Protein 8VZI (pdb70)

Sequence (2155 aa):
LTGSSILAKSLKSLGVDVIFGIVGGVVPPVVVEVAEACIAEGIRFIGCRNEQSASFAAGAWGYLNKRPGVCLTVSGPGVVNAISGLYNAQANCWPMILIGGSCETNQIGMGAFQELDQVDACRRNYTKFSGKCADLETIPFIVNKAYQVSKAGRPGPTYVDLLPADLIQATTSKLPKLPEPFETPYCLPHTKDLSAAIEILKNSKRPLLVVGKGATYSRCENELKALVEEFNVPFLPTPMAKGILPDNHSLNAGSARSLALRKADVIVLLGARLNWMMQFGNRLNPQTKIIHVDISPEEFNINKKKIDIGLFGNIPETIELIHQGLKKSGKSYSWIHFKNELQPNIEKNQEKLQKFLTAPLSPLMNHQQALNTVEEVLSKQFNGDYFLVSEGARTMDVTRRMLVSSHLPRRRLDAGTLGVMGIGLGYALAGQLTHPDKKVVAIMGDSAFGFSAMEIETAARCKLPLIIIIINNNGIYHGLDDIKSVPSSDKLPSFTLMPETRYDLLANSVYGQGFLVKDSSTQLQSALQKCFNFDGVSIVNVMIDHRPLTGSSILAKSLKSLGVDVIFGIVGVVPPVVVEVAEACIAEGIRFIGCRNEQSASFAAGAWGYLNKRPGVCLTVSGPGVVNAISGLYNAQANCWPMILIGGSCETNQIGMGAFQELDQVDACRRNYTKFSGKCADLETIPFIVNKAYQVSKAGRPGPTYVDLPADLIQATTSKLPKLPEPFETPYCLPHTKDLLSAAIEILKNSKRRPLLVVGKGATYSRCENELKALVEEFNVPFLPTPMAKGILPDNHSLNAGSARSSLALRKADVIVLLGARLNWMMQFGNRLNPQTKIIHVDISPEEFNINKKIDIGLFGNIPETIELIHQGLKKSGKSYSWIHFKNELQPNIEKNQEKLQKFLTAPLSPLMNHQQALNTVEEVLSKQFNGDYFLVSEGARTMDVTRRMLVSSHLPRRRLDAGTLGVMGIGLGYALAGQLTHPDKKVVAIMGDSAFGFSAMEIETAARCKLPLIIIIINNNGIYHGLDDIKSVPSSDKLPSFTLMPETRYDLLANSVYGQGFLVKDSTQLQQSALQKCFNFDGVSIVNVMIDHRRPQLTGSSILAKSLKSLGVDVIFGIVVGVVPPVVVEVAEACIAEGIRFIGCRNEQSASFAAGAWGYLNKRPGVCLTVSGPGVVNAISGLYNAQANCWPMILIGGSCETNQIGMGAFQELDQVDDACRRNYTKFSGKCADLETIPFIVNKAYQVSKAGRPGPTYVDLPADLIQATTSKLPKLPEPFETPYCLPHTKDLSAAIEILKNSKRRPLLVVGKGATYSRCENELKALVEEFNVPFLPTPMAKGILPDNHSLNAGSARSLALRKADVIVLLGARLNWMMQFGNRLNPQTKIIHVDISPEEFNINKKIDIGLFGNIPETIELIHQGLKKSGKSYSWIHFKNELQPNIEKNQEKLQKFLTAPLSPLMNHQQALNTVEEVLSKQFNGDYFLVSEGARTMDVTRRMLVSSHLPRRRLDAGTLGVMGIGLGYALAGQLTHPDKKVVAIMGDSAFGFSAMEIETAARCKLPLIIIIINNNGIYHGLDDIKSVPSDKLPSFTLMPETRYDLLANSVYGQGFLVKDSTQLQSSALQKCFNFDGVSIVNVMIDHRPQLTGSSILAKSLKSLGVDVIFGIVVGGVVPPVVVEVAEACIAEGIRFIGCRNEQSASFAAGAWGYLNKRPGVCLTVSGPGVVNAISGLYNAQANCWPMILIGGSCETNQIGMGAFQELDQVDDACRRNYTKFSGKCADLETIPFIVNKAYQVSKAGRPGPTYVDLPADLIQATTSKLPKLPEPFETPYCLPHTKDLSAAIEILKNSKRPLLVVGKGATYSRCENELKALVEEFNVPFLPTPMAKGILPDNHSLNAGSARSLALRKADVIVLLGARLNWMMQFGNRLNPQTKIIHVDISPEEFNINKKIDIGLFGNIPETIELIHQGLKKSGKSYSWIHFKNELQPNIEKNQEKLQKFLTAPLSPLMNHQQALNTVEEVLSKQFNGDYFLVSEGARTMDVTRRMLVSSHLPRRRLDAGTLGVMGIGLGYALAGQLTHPDKKVVAIMGDSAFGFSAMEIETAARCKLPLIIIIINNNGIYHGLDDIKSVPSDKLPSFTLMPETRYDLLANSVYGQGFLVKDSTQQLQQSALQKCFNFDGVSIVNVMIDHRPA

InterPro domains:
  IPR000399 TPP-binding enzyme, conserved site [PS00187] (426-445)
  IPR011766 Thiamine pyrophosphate enzyme, TPP-binding [PF02775] (393-537)
  IPR012000 Thiamine pyrophosphate enzyme, central domain [PF00205] (194-318)
  IPR012001 Thiamine pyrophosphate enzyme, N-terminal TPP-binding domain [PF02776] (7-121)
  IPR029035 DHS-like NAD/FAD-binding domain superfamily [SSF52467] (187-334)
  IPR029061 Thiamin diphosphate-binding fold [SSF52518] (5-181)
  IPR029061 Thiamin diphosphate-binding fold [SSF52518] (362-543)
  IPR045025 TPP-binding domain containing protein HACL1-like [PTHR43710] (3-542)

B-factor: mean 29.94, std 9.13, range [13.46, 91.49]

Secondary structure (DSSP, 8-state):
-BHHHHHHHHHHHTT--EEEE---TTTHHHHHHHHHTT-EEEE-SSHHHHHHHHHHHHHHHTS-EEEEE-TTHHHHHHHHHHHHHHHHT--EEEEEEE--GGGTTS--TT---HHHHHHTT-SEEEE--SGGGHHHHHHHHHHHHHSSS--EEEEEEEHHHHT-B-SSPPPPP---PPP-EEE-HHHHHHHHHHHHT-SSEEEEE-HHHHHTT-HHHHHHHHHHHT--EEE-GGGTTSS-TT-TTB-GGGHHHHHHH-SEEEEES--SSGGGGGGTTS-TT-EEEEEES-GGGTTSSS--SEEEES-HHHHHHHHHHHHHHT------HHHHHHTHHHHHHHHHHHHHHHTSPPSSSB-HHHHHHHHHHHHHHHHTT-SEEEEESSHHHHHHHHHS---STT-EE-SGGGT-TT-HHHHHHHHHHH-TTS-EEEEEEHHHHHHHGGGHHHHHHTT---EEEEEE-SBSSS--S--TTS-GGG--TTB--TT--GGGGGGGGT-EEEEE-SHHHHHHHHHHHTT-SS-EEEEEEB----/-BHHHHHHHHHHHTT--EEEE---TTTHHHHHHHHHTT-EEEE-SSHHHHHHHHHHHHHHHTS-EEEEE-TTHHHHHHHHHHHHHHHHT--EEEEEEE--GGGTTTT-TT---HHHHHHTT-SEEEE--SGGGHHHHHHHHHHHHHSSS--EEEEEEEHHHHS-B-SSPPPPP---PPPPEEE-HHHHHHHHHHHHT-SSEEEEE-HHHHHTT-HHHHHHHHHHHT--EEE-GGGTTSS-TT-TTB-GGGHHHHHHH-SEEEEES--SSGGGGGGTTS-TTSEEEEEES-GGGTTSSS--SEEEES-HHHHHHHHHHHHHHT-S----HHHHHHTHHHHHHHHHHHHHHHTSPPSSSB-HHHHHHHHHHHHHHHHTT-SEEEEESSHHHHHHHHHS---STT-EE-STTTT-SS-HHHHHHHHHHH-TTS-EEEEEEHHHHHHHGGGHHHHHHTT---EEEEEE-SBSSS--S--TTS-GGG--TTB--TT--HHHHGGGGT-EEEEE-SHHHHHHHHHTTTT-SS-EEEEEEB----/-EEHHHHHHHHHHHTT--EEEE---TTTHHHHHHHHHTT-EEEE-SSHHHHHHHHHHHHHHHTS-EEEEE-TTHHHHHHHHHHHHHHHHT--EEEEEEE--GGGTTS--TT---HHHHHHTT-SEEEE--SGGGHHHHHHHHHHHHHSSS--EEEEEEEHHHHT-EESSPPPPP---PPP-EEE-HHHHHHHHHHHHT-SSEEEEE-HHHHHTT-HHHHHHHHHHHT--EEE-GGGTTSS-TT-TTB-GGGHHHHHHH-SEEEEES--SSGGGGGGTTS-TTSEEEEEES-GGGTTSSS--SEEEES-HHHHHHHHHHHHHHH------HHHHHHTHHHHHHHHHHHHHHHTSPPSSSB-HHHHHHHHHHHHHHHHTT-SEEEEESSHHHHHHHHHS---STT-EE-STTTT-TT-HHHHHHHHHHH-TTS-EEEEEEHHHHTTTGGGHHHHHHTT---EEEEEE-SBSSS--S--TTS-GGG--TTB--TT--HHHHGGGGT-EEEEE-SHHHHHHHHHTTTT-SS-EEEEEEB----/-EEHHHHHHHHHHHTT--EEEE---TTTHHHHHHHHHTT-EEEE-SSHHHHHHHHHHHHHHHTS-EEEEE-TTHHHHHHHHHHHHHHHHT--EEEEEEE--GGGTTTT-TT---HHHHHHTT-SEEEE--SGGGHHHHHHHHHHHHHSSS--EEEEEEEHHHHH-EESSPPPPP---PPP-EEE-HHHHHHHHHHHHT-SSEEEEE-HHHHHTT-HHHHHHHHHHHT--EEE-GGGTTSS-TT-TTB-GGGHHHHHHH-SEEEEES--SSGGGGGGTTS-TTSEEEEEES-GGGTTSSS--SEEEES-HHHHHHHHHHHHHHT------HHHHHHTHHHHHHHHHHHHHHHTSPPSSSB-HHHHHHHHHHHHHHHHTT-SEEEEESSHHHHHHHHHS---STT-EE-SGGGT-SS-HHHHHHHHHHH-TTS-EEEEEEHHHHHHHTTHHHHHHHTT---EEEEEE-SEESEE-S--TTS-GGG--TTB--TT--GGGGGGGGT-EEEEE-SHHHHHHHHHTTTT-SS-EEEEEEB-----

Solvent-accessible surface area: 68371 Å² total

Structure (mmCIF, N/CA/C/O backbone):
data_8VZI
#
_entry.id   8VZI
#
_cell.length_a   64.742
_cell.length_b   179.286
_cell.length_c   96.826
_cell.angle_alpha   90.000
_cell.angle_beta   108.230
_cell.angle_gamma   90.000
#
_symmetry.space_group_name_H-M   'P 1 21 1'
#
loop_
_entity.id
_entity.type
_entity.pdbx_description
1 polymer '2-hydroxyacyl-CoA lyase-like protein 1'
2 non-polymer 'THIAMINE DIPHOSPHATE'
3 non-polymer "ADENOSINE-5'-DIPHOSPHATE"
4 non-polymer 1,2-ETHANEDIOL
5 non-polymer ALANINE
6 non-polymer 'ACETATE ION'
7 non-polymer 'MAGNESIUM ION'
8 non-polymer 'CHLORIDE ION'
9 non-polymer GLYCINE
10 non-polymer 'FORMIC ACID'
11 water water
#
loop_
_atom_site.group_PDB
_atom_site.id
_atom_site.type_symbol
_atom_site.label_atom_id
_atom_site.label_alt_id
_atom_site.label_comp_id
_atom_site.label_asym_id
_atom_site.label_entity_id
_atom_site.label_seq_id
_atom_site.pdbx_PDB_ins_code
_atom_site.Cartn_x
_atom_site.Cartn_y
_atom_site.Cartn_z
_atom_site.occupancy
_atom_site.B_iso_or_equiv
_atom_site.auth_seq_id
_atom_site.auth_comp_id
_atom_site.auth_asym_id
_atom_site.auth_atom_id
_atom_site.pdbx_PDB_model_num
ATOM 1 N N . LEU A 1 6 ? -23.17505 -11.69509 22.09687 1.000 40.50251 6 LEU A N 1
ATOM 2 C CA . LEU A 1 6 ? -21.81781 -12.02579 22.52961 1.000 30.80952 6 LEU A CA 1
ATOM 3 C C . LEU A 1 6 ? -21.08367 -12.89850 21.51818 1.000 39.56598 6 LEU A C 1
ATOM 4 O O . LEU A 1 6 ? -21.62329 -13.89239 21.03220 1.000 34.54662 6 LEU A O 1
ATOM 9 N N . THR A 1 7 ? -19.84349 -12.52570 21.21679 1.000 29.16078 7 THR A N 1
ATOM 10 C CA . THR A 1 7 ? -18.98888 -13.28312 20.31836 1.000 31.23279 7 THR A CA 1
ATOM 11 C C . THR A 1 7 ? -17.68055 -13.58481 21.03002 1.000 32.38001 7 THR A C 1
ATOM 12 O O . THR A 1 7 ? -17.39808 -13.04172 22.10059 1.000 28.43365 7 THR A O 1
ATOM 16 N N . GLY A 1 8 ? -16.86293 -14.44126 20.40930 1.000 29.11884 8 GLY A N 1
ATOM 17 C CA . GLY A 1 8 ? -15.50474 -14.62108 20.89872 1.000 24.56109 8 GLY A CA 1
ATOM 18 C C . GLY A 1 8 ? -14.77720 -13.30283 21.06123 1.000 29.90454 8 GLY A C 1
ATOM 19 O O . GLY A 1 8 ? -14.10557 -13.07100 22.07200 1.000 27.38824 8 GLY A O 1
ATOM 20 N N . SER A 1 9 ? -14.91650 -12.41428 20.07125 1.000 25.60592 9 SER A N 1
ATOM 21 C CA . SER A 1 9 ? -14.28238 -11.10173 20.13962 1.000 23.75281 9 SER A CA 1
ATOM 22 C C . SER A 1 9 ? -14.71799 -10.33831 21.38487 1.000 24.94178 9 SER A C 1
ATOM 23 O O . SER A 1 9 ? -13.88057 -9.83075 22.14028 1.000 26.39467 9 SER A O 1
ATOM 26 N N . SER A 1 10 ? -16.03055 -10.23757 21.61542 1.000 26.56790 10 SER A N 1
ATOM 27 C CA . SER A 1 10 ? -16.49465 -9.36966 22.69216 1.000 26.24293 10 SER A CA 1
ATOM 28 C C . SER A 1 10 ? -16.22133 -9.97312 24.06406 1.000 29.78251 10 SER A C 1
ATOM 29 O O . SER A 1 10 ? -16.02792 -9.23009 25.03239 1.000 30.42086 10 SER A O 1
ATOM 32 N N . ILE A 1 11 ? -16.17989 -11.30387 24.17135 1.000 26.71852 11 ILE A N 1
ATOM 33 C CA . ILE A 1 11 ? -15.81890 -11.92202 25.44698 1.000 27.36086 11 ILE A CA 1
ATOM 34 C C . ILE A 1 11 ? -14.34262 -11.69549 25.74371 1.000 25.97557 11 ILE A C 1
ATOM 35 O O . ILE A 1 11 ? -13.95836 -11.39788 26.88015 1.000 25.47614 11 ILE A O 1
ATOM 40 N N . LEU A 1 12 ? -13.49168 -11.83663 24.72852 1.000 26.64868 12 LEU A N 1
ATOM 41 C CA . LEU A 1 12 ? -12.09412 -11.45773 24.88366 1.000 29.59212 12 LEU A CA 1
ATOM 42 C C . LEU A 1 12 ? -11.97591 -9.99133 25.30643 1.000 27.27509 12 LEU A C 1
ATOM 43 O O . LEU A 1 12 ? -11.22074 -9.65533 26.22674 1.000 22.90382 12 LEU A O 1
ATOM 48 N N . ALA A 1 13 ? -12.72424 -9.10372 24.64431 1.000 21.08846 13 ALA A N 1
ATOM 49 C CA . ALA A 1 13 ? -12.63994 -7.68398 24.96471 1.000 23.55869 13 ALA A CA 1
ATOM 50 C C . ALA A 1 13 ? -13.12693 -7.40556 26.38212 1.000 26.53250 13 ALA A C 1
ATOM 51 O O . ALA A 1 13 ? -12.51232 -6.62192 27.11548 1.000 24.56037 13 ALA A O 1
ATOM 53 N N . LYS A 1 14 ? -14.23042 -8.03647 26.78646 1.000 23.17906 14 LYS A N 1
ATOM 54 C CA . LYS A 1 14 ? -14.74641 -7.82511 28.13454 1.000 22.30499 14 LYS A CA 1
ATOM 55 C C . LYS A 1 14 ? -13.80665 -8.38437 29.19077 1.000 26.98947 14 LYS A C 1
ATOM 56 O O . LYS A 1 14 ? -13.69243 -7.81150 30.27827 1.000 23.89634 14 LYS A O 1
ATOM 62 N N . SER A 1 15 ? -13.12843 -9.49830 28.89390 1.000 24.73189 15 SER A N 1
ATOM 63 C CA . SER A 1 15 ? -12.15189 -10.04578 29.82983 1.000 21.27383 15 SER A CA 1
ATOM 64 C C . SER A 1 15 ? -10.98172 -9.08521 30.01500 1.000 24.73845 15 SER A C 1
ATOM 65 O O . SER A 1 15 ? -10.57611 -8.79145 31.14483 1.000 23.79679 15 SER A O 1
ATOM 68 N N . LEU A 1 16 ? -10.42841 -8.58005 28.90912 1.000 20.89050 16 LEU A N 1
ATOM 69 C CA . LEU A 1 16 ? -9.35295 -7.59443 29.00950 1.000 22.09562 16 LEU A CA 1
ATOM 70 C C . LEU A 1 16 ? -9.80582 -6.36099 29.78125 1.000 23.84464 16 LEU A C 1
ATOM 71 O O . LEU A 1 16 ? -9.06101 -5.83124 30.62050 1.000 24.17647 16 LEU A O 1
ATOM 76 N N . LYS A 1 17 ? -11.03870 -5.90794 29.53303 1.000 26.25756 17 LYS A N 1
ATOM 77 C CA . LYS A 1 17 ? -11.53550 -4.70099 30.18981 1.000 26.53884 17 LYS A CA 1
ATOM 78 C C . LYS A 1 17 ? -11.67773 -4.90467 31.69651 1.000 29.91757 17 LYS A C 1
ATOM 79 O O . LYS A 1 17 ? -11.34732 -4.00426 32.48285 1.000 22.96240 17 LYS A O 1
ATOM 85 N N . SER A 1 18 ? -12.16907 -6.07570 32.12554 1.000 22.72464 18 SER A N 1
ATOM 86 C CA . SER A 1 18 ? -12.29530 -6.31742 33.56418 1.000 29.20589 18 SER A CA 1
ATOM 87 C C . SER A 1 18 ? -10.94804 -6.30511 34.26435 1.000 28.61451 18 SER A C 1
ATOM 88 O O . SER A 1 18 ? -10.89627 -6.09012 35.47971 1.000 29.08428 18 SER A O 1
ATOM 91 N N . LEU A 1 19 ? -9.86891 -6.57604 33.53766 1.000 22.30226 19 LEU A N 1
ATOM 92 C CA . LEU A 1 19 ? -8.52642 -6.56557 34.09558 1.000 22.27399 19 LEU A CA 1
ATOM 93 C C . LEU A 1 19 ? -7.83155 -5.21472 33.93230 1.000 25.88996 19 LEU A C 1
ATOM 94 O O . LEU A 1 19 ? -6.62721 -5.11218 34.18687 1.000 28.75778 19 LEU A O 1
ATOM 99 N N . GLY A 1 20 ? -8.55660 -4.18180 33.51511 1.000 22.66755 20 GLY A N 1
ATOM 100 C CA . GLY A 1 20 ? -8.00795 -2.84182 33.49293 1.000 26.16653 20 GLY A CA 1
ATOM 101 C C . GLY A 1 20 ? -7.23462 -2.47406 32.24446 1.000 25.54581 20 GLY A C 1
ATOM 102 O O . GLY A 1 20 ? -6.64064 -1.38987 32.20744 1.000 25.42825 20 GLY A O 1
ATOM 103 N N . VAL A 1 21 ? -7.21661 -3.33492 31.22367 1.000 24.41310 21 VAL A N 1
ATOM 104 C CA . VAL A 1 21 ? -6.50709 -3.00210 29.99167 1.000 21.49813 21 VAL A CA 1
ATOM 105 C C . VAL A 1 21 ? -7.16041 -1.78613 29.35798 1.000 24.56554 21 VAL A C 1
ATOM 106 O O . VAL A 1 21 ? -8.38301 -1.74269 29.17339 1.000 25.64106 21 VAL A O 1
ATOM 110 N N . ASP A 1 22 ? -6.35296 -0.79233 29.01136 1.000 24.28556 22 ASP A N 1
ATOM 111 C CA . ASP A 1 22 ? -6.90303 0.40467 28.39411 1.000 25.29292 22 ASP A CA 1
ATOM 112 C C . ASP A 1 22 ? -6.23345 0.79199 27.08231 1.000 24.00886 22 ASP A C 1
ATOM 113 O O . ASP A 1 22 ? -6.69762 1.73635 26.43606 1.000 24.32581 22 ASP A O 1
ATOM 118 N N . VAL A 1 23 ? -5.17566 0.09808 26.66044 1.000 24.04703 23 VAL A N 1
ATOM 119 C CA . VAL A 1 23 ? -4.58319 0.34632 25.34435 1.000 22.24427 23 VAL A CA 1
ATOM 120 C C . VAL A 1 23 ? -3.99313 -0.96202 24.83143 1.000 25.04133 23 VAL A C 1
ATOM 121 O O . VAL A 1 23 ? -3.41147 -1.74261 25.59261 1.000 23.45914 23 VAL A O 1
ATOM 125 N N . ILE A 1 24 ? -4.19298 -1.21520 23.53703 1.000 23.12731 24 ILE A N 1
ATOM 126 C CA . ILE A 1 24 ? -3.63849 -2.37017 22.84246 1.000 24.54079 24 ILE A CA 1
ATOM 127 C C . ILE A 1 24 ? -2.88089 -1.87379 21.62231 1.000 22.86296 24 ILE A C 1
ATOM 128 O O . ILE A 1 24 ? -3.35759 -0.97963 20.91641 1.000 26.36988 24 ILE A O 1
ATOM 133 N N . PHE A 1 25 ? -1.70625 -2.45064 21.37485 1.000 25.42004 25 PHE A N 1
ATOM 134 C CA . PHE A 1 25 ? -0.96657 -2.24538 20.13509 1.000 24.17034 25 PHE A CA 1
ATOM 135 C C . PHE A 1 25 ? -1.17338 -3.43922 19.20958 1.000 25.84810 25 PHE A C 1
ATOM 136 O O . PHE A 1 25 ? -1.32624 -4.57623 19.65972 1.000 22.15868 25 PHE A O 1
ATOM 144 N N . GLY A 1 26 ? -1.16248 -3.19635 17.90777 1.000 21.48479 26 GLY A N 1
ATOM 145 C CA . GLY A 1 26 ? -1.25025 -4.33446 17.01750 1.000 25.00339 26 GLY A CA 1
ATOM 146 C C . GLY A 1 26 ? -1.51903 -3.90557 15.59181 1.000 22.67811 26 GLY A C 1
ATOM 147 O O . GLY A 1 26 ? -1.47502 -2.72348 15.26490 1.000 20.48980 26 GLY A O 1
ATOM 148 N N . ILE A 1 27 ? -1.74764 -4.90830 14.74047 1.000 23.48447 27 ILE A N 1
ATOM 149 C CA . ILE A 1 27 ? -2.13722 -4.69839 13.34669 1.000 20.73112 27 ILE A CA 1
ATOM 150 C C . ILE A 1 27 ? -3.24205 -5.69468 13.02905 1.000 25.02834 27 ILE A C 1
ATOM 151 O O . ILE A 1 27 ? -3.10016 -6.89007 13.31322 1.000 23.16289 27 ILE A O 1
ATOM 156 N N . VAL A 1 28 ? -4.33712 -5.21440 12.43912 1.000 21.47321 28 VAL A N 1
ATOM 157 C CA . VAL A 1 28 ? -5.49076 -6.07745 12.19826 1.000 22.90291 28 VAL A CA 1
ATOM 158 C C . VAL A 1 28 ? -5.51720 -6.71332 10.81257 1.000 29.91122 28 VAL A C 1
ATOM 159 O O . VAL A 1 28 ? -4.66583 -6.44703 9.95463 1.000 22.55692 28 VAL A O 1
ATOM 163 N N A GLY A 1 29 ? -6.53381 -7.52513 10.57402 0.554 28.56867 29 GLY A N 1
ATOM 164 N N B GLY A 1 29 ? -6.49485 -7.59492 10.63244 0.446 28.57269 29 GLY A N 1
ATOM 165 C CA A GLY A 1 29 ? -6.72971 -8.20696 9.30415 0.554 30.42332 29 GLY A CA 1
ATOM 166 C CA B GLY A 1 29 ? -6.80635 -8.30082 9.40368 0.446 30.58192 29 GLY A CA 1
ATOM 167 C C A GLY A 1 29 ? -7.63672 -9.40432 9.51852 0.554 36.81674 29 GLY A C 1
ATOM 168 C C B GLY A 1 29 ? -8.15603 -8.94481 9.61986 0.446 35.70233 29 GLY A C 1
ATOM 169 O O A GLY A 1 29 ? -8.45126 -9.42031 10.44026 0.554 38.18075 29 GLY A O 1
ATOM 170 O O B GLY A 1 29 ? -8.68973 -8.93269 10.73070 0.446 37.59240 29 GLY A O 1
ATOM 171 N N A VAL A 1 30 ? -7.47614 -10.39802 8.65836 0.554 36.41537 30 VAL A N 1
ATOM 172 N N B VAL A 1 30 ? -8.70758 -9.50793 8.54934 0.446 31.40450 30 VAL A N 1
ATOM 173 C CA A VAL A 1 30 ? -8.11024 -11.69041 8.93815 0.554 40.40254 30 VAL A CA 1
ATOM 174 C CA B VAL A 1 30 ? -10.07106 -10.04454 8.57777 0.446 37.33490 30 VAL A CA 1
ATOM 175 C C A VAL A 1 30 ? -7.36565 -12.36453 10.08447 0.554 45.64045 30 VAL A C 1
ATOM 176 C C B VAL A 1 30 ? -10.28839 -11.00829 9.74677 0.446 43.75553 30 VAL A C 1
ATOM 177 O O A VAL A 1 30 ? -6.12427 -12.44116 10.05518 0.554 41.19396 30 VAL A O 1
ATOM 178 O O B VAL A 1 30 ? -11.32870 -10.91312 10.41548 0.446 43.19440 30 VAL A O 1
ATOM 185 N N A PRO A 1 31 ? -8.06100 -12.84489 11.11333 0.554 52.29325 31 PRO A N 1
ATOM 186 N N B PRO A 1 31 ? -9.35522 -11.93579 10.06026 0.446 50.45873 31 PRO A N 1
ATOM 187 C CA A PRO A 1 31 ? -9.50084 -12.68094 11.34376 0.554 51.01933 31 PRO A CA 1
ATOM 188 C CA B PRO A 1 31 ? -9.51774 -12.73973 11.28410 0.446 50.89987 31 PRO A CA 1
ATOM 189 C C A PRO A 1 31 ? -9.77776 -11.70233 12.48427 0.554 50.08765 31 PRO A C 1
ATOM 190 C C B PRO A 1 31 ? -9.71593 -11.91683 12.55243 0.446 49.90360 31 PRO A C 1
ATOM 191 O O A PRO A 1 31 ? -10.89688 -11.59452 12.97467 0.554 56.71993 31 PRO A O 1
ATOM 192 O O B PRO A 1 31 ? -10.68588 -12.13559 13.28434 0.446 54.18585 31 PRO A O 1
ATOM 199 N N A VAL A 1 32 ? -8.76041 -10.94576 12.90701 0.554 38.94949 32 VAL A N 1
ATOM 200 N N B VAL A 1 32 ? -8.82165 -10.96113 12.82032 0.446 39.00369 32 VAL A N 1
ATOM 201 C CA A VAL A 1 32 ? -8.79824 -10.28795 14.20614 0.554 36.85502 32 VAL A CA 1
ATOM 202 C CA B VAL A 1 32 ? -8.77025 -10.31220 14.12899 0.446 36.86085 32 VAL A CA 1
ATOM 203 C C A VAL A 1 32 ? -9.36722 -8.87513 14.16717 0.554 31.95926 32 VAL A C 1
ATOM 204 C C B VAL A 1 32 ? -9.38610 -8.91759 14.15342 0.446 32.00255 32 VAL A C 1
ATOM 205 O O A VAL A 1 32 ? -9.42052 -8.22693 15.22026 0.554 26.40140 32 VAL A O 1
ATOM 206 O O B VAL A 1 32 ? -9.47945 -8.32382 15.23999 0.446 26.48595 32 VAL A O 1
ATOM 213 N N . VAL A 1 33 ? -9.80629 -8.37247 13.00729 1.000 28.36433 33 VAL A N 1
ATOM 214 C CA . VAL A 1 33 ? -10.38047 -7.01979 13.00190 1.000 32.28433 33 VAL A CA 1
ATOM 215 C C . VAL A 1 33 ? -11.59529 -6.95783 13.91892 1.000 33.16949 33 VAL A C 1
ATOM 216 O O . VAL A 1 33 ? -11.81858 -5.95514 14.60595 1.000 30.75331 33 VAL A O 1
ATOM 220 N N . GLU A 1 34 ? -12.37366 -8.04067 13.98095 1.000 25.47666 34 GLU A N 1
ATOM 221 C CA . GLU A 1 34 ? -13.50580 -8.07110 14.90336 1.000 29.93910 34 GLU A CA 1
ATOM 222 C C . GLU A 1 34 ? -13.04796 -7.99949 16.35368 1.000 29.30177 34 GLU A C 1
ATOM 223 O O . GLU A 1 34 ? -13.74296 -7.41953 17.19701 1.000 26.08304 34 GLU A O 1
ATOM 229 N N . VAL A 1 35 ? -11.88646 -8.57843 16.66432 1.000 25.24527 35 VAL A N 1
ATOM 230 C CA . VAL A 1 35 ? -11.37897 -8.53142 18.03077 1.000 29.09903 35 VAL A CA 1
ATOM 231 C C . VAL A 1 35 ? -10.98689 -7.10649 18.39768 1.000 25.35978 35 VAL A C 1
ATOM 232 O O . VAL A 1 35 ? -11.31839 -6.61377 19.48244 1.000 25.60691 35 VAL A O 1
ATOM 236 N N . ALA A 1 36 ? -10.27760 -6.42170 17.49360 1.000 22.59576 36 ALA A N 1
ATOM 237 C CA . ALA A 1 36 ? -9.88172 -5.03907 17.76030 1.000 25.21265 36 ALA A CA 1
ATOM 238 C C . ALA A 1 36 ? -11.09541 -4.12939 17.91071 1.000 25.64587 36 ALA A C 1
ATOM 239 O O . ALA A 1 36 ? -11.14825 -3.30244 18.82507 1.000 24.36064 36 ALA A O 1
ATOM 241 N N . GLU A 1 37 ? -12.08855 -4.27232 17.03450 1.000 26.82737 37 GLU A N 1
ATOM 242 C CA . GLU A 1 37 ? -13.26621 -3.41681 17.14230 1.000 25.84621 37 GLU A CA 1
ATOM 243 C C . GLU A 1 37 ? -14.07495 -3.71214 18.40528 1.000 29.92591 37 GLU A C 1
ATOM 244 O O . GLU A 1 37 ? -14.66608 -2.79235 18.99138 1.000 25.94108 37 GLU A O 1
ATOM 250 N N . ALA A 1 38 ? -14.09095 -4.96822 18.86167 1.000 25.77882 38 ALA A N 1
ATOM 251 C CA . ALA A 1 38 ? -14.75726 -5.27975 20.12753 1.000 28.49862 38 ALA A CA 1
ATOM 252 C C . ALA A 1 38 ? -14.04058 -4.63003 21.31114 1.000 27.43192 38 ALA A C 1
ATOM 253 O O . ALA A 1 38 ? -14.69078 -4.14109 22.24414 1.000 27.72908 38 ALA A O 1
ATOM 255 N N . CYS A 1 39 ? -12.70252 -4.62926 21.30055 1.000 24.54221 39 CYS A N 1
ATOM 256 C CA . CYS A 1 39 ? -11.95192 -3.95765 22.35992 1.000 29.95018 39 CYS A CA 1
ATOM 257 C C . CYS A 1 39 ? -12.23189 -2.46154 22.35814 1.000 26.54406 39 CYS A C 1
ATOM 258 O O . CYS A 1 39 ? -12.45604 -1.86126 23.41578 1.000 27.55363 39 CYS A O 1
ATOM 261 N N . ILE A 1 40 ? -12.24175 -1.84643 21.17237 1.000 25.25374 40 ILE A N 1
ATOM 262 C CA . ILE A 1 40 ? -12.56679 -0.42631 21.07115 1.000 23.10516 40 ILE A CA 1
ATOM 263 C C . ILE A 1 40 ? -13.98817 -0.17200 21.55414 1.000 30.28056 40 ILE A C 1
ATOM 264 O O . ILE A 1 40 ? -14.27031 0.84031 22.20887 1.000 29.62900 40 ILE A O 1
ATOM 269 N N . ALA A 1 41 ? -14.90805 -1.08125 21.23379 1.000 24.98067 41 ALA A N 1
ATOM 270 C CA . ALA A 1 41 ? -16.27695 -0.95721 21.71988 1.000 31.87503 41 ALA A CA 1
ATOM 271 C C . ALA A 1 41 ? -16.36271 -1.02300 23.24269 1.000 31.42472 41 ALA A C 1
ATOM 272 O O . ALA A 1 41 ? -17.32072 -0.49908 23.81819 1.000 28.37498 41 ALA A O 1
ATOM 274 N N . GLU A 1 42 ? -15.38760 -1.63850 23.90839 1.000 29.36230 42 GLU A N 1
ATOM 275 C CA . GLU A 1 42 ? -15.37532 -1.70176 25.36638 1.000 34.21761 42 GLU A CA 1
ATOM 276 C C . GLU A 1 42 ? -14.60608 -0.55095 26.00318 1.000 33.85918 42 GLU A C 1
ATOM 277 O O . GLU A 1 42 ? -14.45287 -0.53199 27.23235 1.000 30.51398 42 GLU A O 1
ATOM 283 N N . GLY A 1 43 ? -14.13384 0.40721 25.20630 1.000 28.67959 43 GLY A N 1
ATOM 284 C CA . GLY A 1 43 ? -13.39732 1.54062 25.72670 1.000 27.00091 43 GLY A CA 1
ATOM 285 C C . GLY A 1 43 ? -11.89864 1.36336 25.76812 1.000 28.83855 43 GLY A C 1
ATOM 286 O O . GLY A 1 43 ? -11.20682 2.18999 26.37716 1.000 31.89805 43 GLY A O 1
ATOM 287 N N . ILE A 1 44 ? -11.37706 0.31930 25.14000 1.000 25.47360 44 ILE A N 1
ATOM 288 C CA . ILE A 1 44 ? -9.94106 0.07559 25.07230 1.000 23.70036 44 ILE A CA 1
ATOM 289 C C . ILE A 1 44 ? -9.41320 0.72485 23.79861 1.000 28.42357 44 ILE A C 1
ATOM 290 O O . ILE A 1 44 ? -9.89569 0.43179 22.70050 1.000 29.24970 44 ILE A O 1
ATOM 295 N N . ARG A 1 45 ? -8.43061 1.60922 23.94634 1.000 28.29879 45 ARG A N 1
ATOM 296 C CA . ARG A 1 45 ? -7.82551 2.26942 22.79596 1.000 23.00373 45 ARG A CA 1
ATOM 297 C C . ARG A 1 45 ? -6.94053 1.30463 22.01522 1.000 23.77883 45 ARG A C 1
ATOM 298 O O . ARG A 1 45 ? -6.21931 0.48875 22.59550 1.000 22.59176 45 ARG A O 1
ATOM 306 N N . PHE A 1 46 ? -6.96905 1.41944 20.68785 1.000 24.30383 46 PHE A N 1
ATOM 307 C CA . PHE A 1 46 ? -6.18750 0.54619 19.82036 1.000 23.69399 46 PHE A CA 1
ATOM 308 C C . PHE A 1 46 ? -5.18520 1.37874 19.03527 1.000 23.92946 46 PHE A C 1
ATOM 309 O O . PHE A 1 46 ? -5.56675 2.32689 18.34506 1.000 22.60324 46 PHE A O 1
ATOM 317 N N . ILE A 1 47 ? -3.91131 1.02096 19.14247 1.000 24.54975 47 ILE A N 1
ATOM 318 C CA . ILE A 1 47 ? -2.83411 1.69950 18.43524 1.000 22.18850 47 ILE A CA 1
ATOM 319 C C . ILE A 1 47 ? -2.43100 0.78741 17.27998 1.000 24.61148 47 ILE A C 1
ATOM 320 O O . ILE A 1 47 ? -1.69260 -0.18084 17.47248 1.000 20.76390 47 ILE A O 1
ATOM 325 N N . GLY A 1 48 ? -2.92009 1.08984 16.07798 1.000 22.95181 48 GLY A N 1
ATOM 326 C CA . GLY A 1 48 ? -2.55443 0.32226 14.89951 1.000 26.20107 48 GLY A CA 1
ATOM 327 C C . GLY A 1 48 ? -1.16602 0.69034 14.42956 1.000 25.09250 48 GLY A C 1
ATOM 328 O O . GLY A 1 48 ? -0.90245 1.86190 14.13681 1.000 27.81093 48 GLY A O 1
ATOM 329 N N . CYS A 1 49 ? -0.26139 -0.27912 14.38149 1.000 23.05951 49 CYS A N 1
ATOM 330 C CA . CYS A 1 49 ? 1.11770 -0.01332 14.01345 1.000 23.42057 49 CYS A CA 1
ATOM 331 C C . CYS A 1 49 ? 1.35001 -0.35657 12.53869 1.000 20.86248 49 CYS A C 1
ATOM 332 O O . CYS A 1 49 ? 0.42751 -0.69857 11.79102 1.000 21.18764 49 CYS A O 1
ATOM 335 N N . ARG A 1 50 ? 2.60597 -0.22892 12.11143 1.000 20.81645 50 ARG A N 1
ATOM 336 C CA . ARG A 1 50 ? 2.96948 -0.51653 10.73165 1.000 21.42165 50 ARG A CA 1
ATOM 337 C C . ARG A 1 50 ? 3.77527 -1.80329 10.57900 1.000 21.41725 50 ARG A C 1
ATOM 338 O O . ARG A 1 50 ? 3.91654 -2.29350 9.45394 1.000 21.48450 50 ARG A O 1
ATOM 346 N N . ASN A 1 51 ? 4.31664 -2.34344 11.67164 1.000 22.64209 51 ASN A N 1
ATOM 347 C CA . ASN A 1 51 ? 4.93105 -3.66717 11.69415 1.000 25.41981 51 ASN A CA 1
ATOM 348 C C . ASN A 1 51 ? 4.68836 -4.25014 13.08072 1.000 23.04783 51 ASN A C 1
ATOM 349 O O . ASN A 1 51 ? 4.68711 -3.51097 14.07210 1.000 23.29644 51 ASN A O 1
ATOM 354 N N . GLU A 1 52 ? 4.43974 -5.55717 13.14668 1.000 22.31992 52 GLU A N 1
ATOM 355 C CA . GLU A 1 52 ? 4.17827 -6.17660 14.44887 1.000 19.68369 52 GLU A CA 1
ATOM 356 C C . GLU A 1 52 ? 5.40802 -6.18778 15.34411 1.000 24.63184 52 GLU A C 1
ATOM 357 O O . GLU A 1 52 ? 5.25643 -6.32955 16.56224 1.000 22.20256 52 GLU A O 1
ATOM 363 N N . GLN A 1 53 ? 6.61597 -6.08024 14.77046 1.000 19.56245 53 GLN A N 1
ATOM 364 C CA . GLN A 1 53 ? 7.80372 -5.89686 15.59657 1.000 21.24994 53 GLN A CA 1
ATOM 365 C C . GLN A 1 53 ? 7.61768 -4.72580 16.54663 1.000 22.88189 53 GLN A C 1
ATOM 366 O O . GLN A 1 53 ? 7.80775 -4.86144 17.75721 1.000 22.64414 53 GLN A O 1
ATOM 372 N N . SER A 1 54 ? 7.24461 -3.55525 16.00310 1.000 22.49076 54 SER A N 1
ATOM 373 C CA . SER A 1 54 ? 7.10738 -2.35926 16.83134 1.000 24.41625 54 SER A CA 1
ATOM 374 C C . SER A 1 54 ? 5.91360 -2.45983 17.76540 1.000 23.88224 54 SER A C 1
ATOM 375 O O . SER A 1 54 ? 5.95189 -1.93759 18.88504 1.000 20.58721 54 SER A O 1
ATOM 378 N N . ALA A 1 55 ? 4.82837 -3.08640 17.31128 1.000 22.60785 55 ALA A N 1
ATOM 379 C CA . ALA A 1 55 ? 3.67082 -3.25133 18.18211 1.000 21.36449 55 ALA A CA 1
ATOM 380 C C . ALA A 1 55 ? 4.02636 -4.07772 19.40770 1.000 23.87472 55 ALA A C 1
ATOM 381 O O . ALA A 1 55 ? 3.60923 -3.74638 20.52728 1.000 23.50530 55 ALA A O 1
ATOM 383 N N . SER A 1 56 ? 4.81447 -5.14728 19.22450 1.000 19.83995 56 SER A N 1
ATOM 384 C CA . SER A 1 56 ? 5.14134 -6.00190 20.36481 1.000 19.61094 56 SER A CA 1
ATOM 385 C C . SER A 1 56 ? 6.28325 -5.42699 21.20358 1.000 23.92096 56 SER A C 1
ATOM 386 O O . SER A 1 56 ? 6.38350 -5.74064 22.39468 1.000 24.53036 56 SER A O 1
ATOM 389 N N . PHE A 1 57 ? 7.15952 -4.61060 20.60824 1.000 19.38760 57 PHE A N 1
ATOM 390 C CA . PHE A 1 57 ? 8.09326 -3.81762 21.40732 1.000 19.55292 57 PHE A CA 1
ATOM 391 C C . PHE A 1 57 ? 7.34473 -2.78800 22.25123 1.000 21.70135 57 PHE A C 1
ATOM 392 O O . PHE A 1 57 ? 7.64489 -2.59992 23.43565 1.000 20.67340 57 PHE A O 1
ATOM 400 N N . ALA A 1 58 ? 6.38764 -2.07911 21.63946 1.000 23.30192 58 ALA A N 1
ATOM 401 C CA . ALA A 1 58 ? 5.62021 -1.08070 22.37439 1.000 21.80018 58 ALA A CA 1
ATOM 402 C C . ALA A 1 58 ? 4.87577 -1.70690 23.54501 1.000 24.62955 58 ALA A C 1
ATOM 403 O O . ALA A 1 58 ? 4.82215 -1.12818 24.64167 1.000 20.99264 58 ALA A O 1
ATOM 405 N N . ALA A 1 59 ? 4.28736 -2.88433 23.33391 1.000 20.77708 59 ALA A N 1
ATOM 406 C CA . ALA A 1 59 ? 3.53645 -3.52722 24.41027 1.000 20.35143 59 ALA A CA 1
ATOM 407 C C . ALA A 1 59 ? 4.43791 -3.87165 25.58634 1.000 23.05186 59 ALA A C 1
ATOM 408 O O . ALA A 1 59 ? 4.05824 -3.67580 26.74927 1.000 19.70210 59 ALA A O 1
ATOM 410 N N . GLY A 1 60 ? 5.62957 -4.40184 25.30755 1.000 20.34175 60 GLY A N 1
ATOM 411 C CA . GLY A 1 60 ? 6.53900 -4.75137 26.39118 1.000 20.89940 60 GLY A CA 1
ATOM 412 C C . GLY A 1 60 ? 7.00469 -3.54065 27.17948 1.000 19.96194 60 GLY A C 1
ATOM 413 O O . GLY A 1 60 ? 7.03182 -3.56063 28.41330 1.000 20.30755 60 GLY A O 1
ATOM 414 N N . ALA A 1 61 ? 7.40777 -2.47448 26.47394 1.000 20.06913 61 ALA A N 1
ATOM 415 C CA . ALA A 1 61 ? 7.82391 -1.25173 27.15491 1.000 20.71438 61 ALA A CA 1
ATOM 416 C C . ALA A 1 61 ? 6.67679 -0.65607 27.94448 1.000 21.49809 61 ALA A C 1
ATOM 417 O O . ALA A 1 61 ? 6.87036 -0.14607 29.05394 1.000 21.32314 61 ALA A O 1
ATOM 419 N N . TRP A 1 62 ? 5.47476 -0.67841 27.36876 1.000 20.66647 62 TRP A N 1
ATOM 420 C CA . TRP A 1 62 ? 4.32474 -0.13938 28.07333 1.000 21.37600 62 TRP A CA 1
ATOM 421 C C . TRP A 1 62 ? 4.12302 -0.87999 29.38478 1.000 21.40076 62 TRP A C 1
ATOM 422 O O . TRP A 1 62 ? 3.86319 -0.26275 30.43002 1.000 21.57735 62 TRP A O 1
ATOM 433 N N . GLY A 1 63 ? 4.28642 -2.20472 29.35215 1.000 20.75949 63 GLY A N 1
ATOM 434 C CA . GLY A 1 63 ? 4.14939 -2.98914 30.56860 1.000 20.94807 63 GLY A CA 1
ATOM 435 C C . GLY A 1 63 ? 5.19681 -2.65109 31.61058 1.000 21.47798 63 GLY A C 1
ATOM 436 O O . GLY A 1 63 ? 4.88988 -2.55714 32.80365 1.000 22.56819 63 GLY A O 1
ATOM 437 N N . TYR A 1 64 ? 6.44769 -2.47345 31.18072 1.000 21.43098 64 TYR A N 1
ATOM 438 C CA . TYR A 1 64 ? 7.48906 -2.03561 32.10352 1.000 22.02036 64 TYR A CA 1
ATOM 439 C C . TYR A 1 64 ? 7.14291 -0.68648 32.73238 1.000 22.61553 64 TYR A C 1
ATOM 440 O O . TYR A 1 64 ? 7.27240 -0.50657 33.95018 1.000 25.38259 64 TYR A O 1
ATOM 449 N N . LEU A 1 65 ? 6.67655 0.26530 31.92451 1.000 22.47533 65 LEU A N 1
ATOM 450 C CA . LEU A 1 65 ? 6.44238 1.61226 32.44810 1.000 23.15751 65 LEU A CA 1
ATOM 451 C C . LEU A 1 65 ? 5.25869 1.65490 33.40426 1.000 23.59373 65 LEU A C 1
ATOM 452 O O . LEU A 1 65 ? 5.26065 2.44129 34.36213 1.000 24.41780 65 LEU A O 1
ATOM 457 N N . ASN A 1 66 ? 4.24631 0.82893 33.15906 1.000 23.13299 66 ASN A N 1
ATOM 458 C CA . ASN A 1 66 ? 2.97395 0.91667 33.85385 1.000 27.44389 66 ASN A CA 1
ATOM 459 C C . ASN A 1 66 ? 2.79536 -0.14927 34.93342 1.000 26.01409 66 ASN A C 1
ATOM 460 O O . ASN A 1 66 ? 1.75038 -0.17414 35.58776 1.000 24.04526 66 ASN A O 1
ATOM 465 N N . LYS A 1 67 ? 3.79022 -1.01774 35.12975 1.000 23.51746 67 LYS A N 1
ATOM 466 C CA . LYS A 1 67 ? 3.74026 -2.10709 36.11113 1.000 23.73668 67 LYS A CA 1
ATOM 467 C C . LYS A 1 67 ? 2.44689 -2.91447 35.99491 1.000 25.55976 67 LYS A C 1
ATOM 468 O O . LYS A 1 67 ? 1.81909 -3.29100 36.98760 1.000 25.17042 67 LYS A O 1
ATOM 474 N N . ARG A 1 68 ? 2.04475 -3.18008 34.76177 1.000 22.65454 68 ARG A N 1
ATOM 475 C CA . ARG A 1 68 ? 0.98431 -4.12605 34.45955 1.000 23.12479 68 ARG A CA 1
ATOM 476 C C . ARG A 1 68 ? 1.12667 -4.52394 33.00103 1.000 25.39370 68 ARG A C 1
ATOM 477 O O . ARG A 1 68 ? 1.74104 -3.79110 32.22442 1.000 23.59833 68 ARG A O 1
ATOM 485 N N . PRO A 1 69 ? 0.60894 -5.68897 32.61188 1.000 23.37197 69 PRO A N 1
ATOM 486 C CA . PRO A 1 69 ? 0.93222 -6.23773 31.28471 1.000 21.79510 69 PRO A CA 1
ATOM 487 C C . PRO A 1 69 ? 0.48559 -5.32663 30.14769 1.000 20.35428 69 PRO A C 1
ATOM 488 O O . PRO A 1 69 ? -0.66251 -4.88160 30.09706 1.000 27.56187 69 PRO A O 1
ATOM 492 N N . GLY A 1 70 ? 1.39678 -5.07004 29.21699 1.000 22.34767 70 GLY A N 1
ATOM 493 C CA . GLY A 1 70 ? 0.99096 -4.50982 27.94524 1.000 23.29808 70 GLY A CA 1
ATOM 494 C C . GLY A 1 70 ? 0.28646 -5.55005 27.09975 1.000 24.17366 70 GLY A C 1
ATOM 495 O O . GLY A 1 70 ? 0.38005 -6.74524 27.35638 1.000 27.84229 70 GLY A O 1
ATOM 496 N N . VAL A 1 71 ? -0.45927 -5.10367 26.08667 1.000 21.92299 71 VAL A N 1
ATOM 497 C CA . VAL A 1 71 ? -1.20475 -6.02953 25.23050 1.000 19.36054 71 VAL A CA 1
ATOM 498 C C . VAL A 1 71 ? -0.92155 -5.72515 23.75922 1.000 21.42278 71 VAL A C 1
ATOM 499 O O . VAL A 1 71 ? -0.99164 -4.56507 23.32666 1.000 21.53366 71 VAL A O 1
ATOM 503 N N . CYS A 1 72 ? -0.58646 -6.77402 23.00767 1.000 21.05379 72 CYS A N 1
ATOM 504 C CA . CYS A 1 72 ? -0.34089 -6.75675 21.57220 1.000 20.29168 72 CYS A CA 1
ATOM 505 C C . CYS A 1 72 ? -1.31867 -7.70773 20.89018 1.000 23.53655 72 CYS A C 1
ATOM 506 O O . CYS A 1 72 ? -1.56547 -8.80991 21.38496 1.000 25.36208 72 CYS A O 1
ATOM 509 N N . LEU A 1 73 ? -1.85986 -7.29432 19.74574 1.000 20.10013 73 LEU A N 1
ATOM 510 C CA . LEU A 1 73 ? -2.81335 -8.09780 18.99237 1.000 20.22460 73 LEU A CA 1
ATOM 511 C C . LEU A 1 73 ? -2.31783 -8.24264 17.55880 1.000 25.64708 73 LEU A C 1
ATOM 512 O O . LEU A 1 73 ? -2.00413 -7.24032 16.90858 1.000 20.57397 73 LEU A O 1
ATOM 517 N N . THR A 1 74 ? -2.23661 -9.48158 17.06752 1.000 21.72930 74 THR A N 1
ATOM 518 C CA . THR A 1 74 ? -1.74717 -9.73555 15.71659 1.000 24.63633 74 THR A CA 1
ATOM 519 C C . THR A 1 74 ? -2.63316 -10.75326 15.01298 1.000 22.06296 74 THR A C 1
ATOM 520 O O . THR A 1 74 ? -3.39897 -11.49044 15.63893 1.000 23.09073 74 THR A O 1
ATOM 524 N N . VAL A 1 75 ? -2.47790 -10.81902 13.69302 1.000 21.15841 75 VAL A N 1
ATOM 525 C CA . VAL A 1 75 ? -3.17129 -11.81942 12.89593 1.000 21.52371 75 VAL A CA 1
ATOM 526 C C . VAL A 1 75 ? -2.44037 -13.14317 13.05749 1.000 24.78797 75 VAL A C 1
ATOM 527 O O . VAL A 1 75 ? -1.34759 -13.20537 13.63931 1.000 22.16468 75 VAL A O 1
ATOM 531 N N . SER A 1 76 ? -3.02409 -14.18943 12.48944 1.000 22.36269 76 SER A N 1
ATOM 532 C CA . SER A 1 76 ? -2.44223 -15.52183 12.46626 1.000 23.59875 76 SER A CA 1
ATOM 533 C C . SER A 1 76 ? -1.13001 -15.55585 11.67746 1.000 28.34231 76 SER A C 1
ATOM 534 O O . SER A 1 76 ? -0.77373 -14.62126 10.95192 1.000 22.77991 76 SER A O 1
ATOM 537 N N . GLY A 1 77 ? -0.41265 -16.67551 11.82435 1.000 23.07702 77 GLY A N 1
ATOM 538 C CA . GLY A 1 77 ? 0.74526 -16.97650 11.00765 1.000 23.51692 77 GLY A CA 1
ATOM 539 C C . GLY A 1 77 ? 1.84185 -15.92860 11.05792 1.000 23.03385 77 GLY A C 1
ATOM 540 O O . GLY A 1 77 ? 2.49439 -15.73325 12.08477 1.000 23.74465 77 GLY A O 1
ATOM 541 N N . PRO A 1 78 ? 2.07405 -15.23452 9.93766 1.000 20.17731 78 PRO A N 1
ATOM 542 C CA . PRO A 1 78 ? 3.15138 -14.22772 9.92001 1.000 22.37721 78 PRO A CA 1
ATOM 543 C C . PRO A 1 78 ? 2.95022 -13.09133 10.92168 1.000 21.92033 78 PRO A C 1
ATOM 544 O O . PRO A 1 78 ? 3.94054 -12.50282 11.37760 1.000 21.90450 78 PRO A O 1
ATOM 548 N N . GLY A 1 79 ? 1.70850 -12.77136 11.29770 1.000 22.91664 79 GLY A N 1
ATOM 549 C CA . GLY A 1 79 ? 1.50825 -11.74466 12.32063 1.000 22.01674 79 GLY A CA 1
ATOM 550 C C . GLY A 1 79 ? 2.17764 -12.10923 13.63499 1.000 21.53630 79 GLY A C 1
ATOM 551 O O . GLY A 1 79 ? 2.96008 -11.33056 14.18199 1.000 22.15754 79 GLY A O 1
ATOM 552 N N . VAL A 1 80 ? 1.92215 -13.33265 14.12657 1.000 19.72246 80 VAL A N 1
ATOM 553 C CA . VAL A 1 80 ? 2.53619 -13.80683 15.36672 1.000 21.44142 80 VAL A CA 1
ATOM 554 C C . VAL A 1 80 ? 4.04968 -13.93460 15.21257 1.000 20.41474 80 VAL A C 1
ATOM 555 O O . VAL A 1 80 ? 4.81341 -13.55261 16.11116 1.000 19.28479 80 VAL A O 1
ATOM 559 N N . VAL A 1 81 ? 4.50639 -14.49162 14.08373 1.000 22.30437 81 VAL A N 1
ATOM 560 C CA . VAL A 1 81 ? 5.93864 -14.70693 13.88013 1.000 19.12794 81 VAL A CA 1
ATOM 561 C C . VAL A 1 81 ? 6.69460 -13.38239 13.95207 1.000 21.18318 81 VAL A C 1
ATOM 562 O O . VAL A 1 81 ? 7.75159 -13.29850 14.58488 1.000 20.32656 81 VAL A O 1
ATOM 566 N N . ASN A 1 82 ? 6.16342 -12.32938 13.31137 1.000 19.58407 82 ASN A N 1
ATOM 567 C CA . ASN A 1 82 ? 6.75078 -10.98856 13.43367 1.000 26.30112 82 ASN A CA 1
ATOM 568 C C . ASN A 1 82 ? 6.79198 -10.51498 14.88461 1.000 21.53559 82 ASN A C 1
ATOM 569 O O . ASN A 1 82 ? 7.75116 -9.85480 15.30203 1.000 22.50979 82 ASN A O 1
ATOM 574 N N . ALA A 1 83 ? 5.76124 -10.83495 15.66849 1.000 21.05394 83 ALA A N 1
ATOM 575 C CA . ALA A 1 83 ? 5.70595 -10.40623 17.06376 1.000 22.43250 83 ALA A CA 1
ATOM 576 C C . ALA A 1 83 ? 6.59642 -11.23080 17.99005 1.000 24.28955 83 ALA A C 1
ATOM 577 O O . ALA A 1 83 ? 6.76517 -10.84555 19.14604 1.000 19.23668 83 ALA A O 1
ATOM 579 N N . ILE A 1 84 ? 7.14922 -12.35981 17.53608 1.000 26.48569 84 ILE A N 1
ATOM 580 C CA . ILE A 1 84 ? 8.06366 -13.11798 18.39136 1.000 24.62690 84 ILE A CA 1
ATOM 581 C C . ILE A 1 84 ? 9.27238 -12.26506 18.77726 1.000 21.04931 84 ILE A C 1
ATOM 582 O O . ILE A 1 84 ? 9.81845 -12.40021 19.88075 1.000 23.66958 84 ILE A O 1
ATOM 587 N N . SER A 1 85 ? 9.68387 -11.34638 17.89737 1.000 20.56072 85 SER A N 1
ATOM 588 C CA . SER A 1 85 ? 10.74562 -10.40580 18.24051 1.000 19.18615 85 SER A CA 1
ATOM 589 C C . SER A 1 85 ? 10.44719 -9.67955 19.55385 1.000 23.34476 85 SER A C 1
ATOM 590 O O . SER A 1 85 ? 11.32241 -9.56815 20.42293 1.000 20.17104 85 SER A O 1
ATOM 593 N N . GLY A 1 86 ? 9.20371 -9.22170 19.74011 1.000 21.25846 86 GLY A N 1
ATOM 594 C CA . GLY A 1 86 ? 8.83868 -8.57208 20.99339 1.000 23.84419 86 GLY A CA 1
ATOM 595 C C . GLY A 1 86 ? 8.64780 -9.52192 22.16627 1.000 21.87978 86 GLY A C 1
ATOM 596 O O . GLY A 1 86 ? 8.85361 -9.13148 23.32197 1.000 19.36979 86 GLY A O 1
ATOM 597 N N . LEU A 1 87 ? 8.21438 -10.75785 21.90846 1.000 22.10201 87 LEU A N 1
ATOM 598 C CA . LEU A 1 87 ? 8.16937 -11.74721 22.98175 1.000 24.44412 87 LEU A CA 1
ATOM 599 C C . LEU A 1 87 ? 9.57006 -12.01187 23.52121 1.000 21.49403 87 LEU A C 1
ATOM 600 O O . LEU A 1 87 ? 9.80628 -11.98194 24.73602 1.000 21.14989 87 LEU A O 1
ATOM 605 N N . TYR A 1 88 ? 10.51214 -12.26146 22.61436 1.000 21.93199 88 TYR A N 1
ATOM 606 C CA . TYR A 1 88 ? 11.90592 -12.47139 22.98364 1.000 22.48397 88 TYR A CA 1
ATOM 607 C C . TYR A 1 88 ? 12.45655 -11.25556 23.72429 1.000 23.76172 88 TYR A C 1
ATOM 608 O O . TYR A 1 88 ? 13.14362 -11.39512 24.74607 1.000 19.39268 88 TYR A O 1
ATOM 617 N N . ASN A 1 89 ? 12.11516 -10.05211 23.25343 1.000 19.10234 89 ASN A N 1
ATOM 618 C CA . ASN A 1 89 ? 12.56250 -8.83096 23.91457 1.000 19.22084 89 ASN A CA 1
ATOM 619 C C . ASN A 1 89 ? 12.01161 -8.72965 25.33415 1.000 23.49894 89 ASN A C 1
ATOM 620 O O . ASN A 1 89 ? 12.76015 -8.46099 26.28397 1.000 21.35024 89 ASN A O 1
ATOM 625 N N . ALA A 1 90 ? 10.69336 -8.91881 25.49190 1.000 19.10772 90 ALA A N 1
ATOM 626 C CA . ALA A 1 90 ? 10.07812 -8.80752 26.81273 1.000 25.31068 90 ALA A CA 1
ATOM 627 C C . ALA A 1 90 ? 10.56667 -9.89573 27.75519 1.000 25.03001 90 ALA A C 1
ATOM 628 O O . ALA A 1 90 ? 10.70989 -9.65144 28.95642 1.000 19.96766 90 ALA A O 1
ATOM 630 N N . GLN A 1 91 ? 10.80686 -11.10887 27.23795 1.000 24.58140 91 GLN A N 1
ATOM 631 C CA . GLN A 1 91 ? 11.32910 -12.18333 28.07711 1.000 21.64654 91 GLN A CA 1
ATOM 632 C C . GLN A 1 91 ? 12.72718 -11.85349 28.58069 1.000 26.09983 91 GLN A C 1
ATOM 633 O O . GLN A 1 91 ? 13.02684 -12.03515 29.76660 1.000 21.37121 91 GLN A O 1
ATOM 639 N N . ALA A 1 92 ? 13.58359 -11.34412 27.69439 1.000 22.80417 92 ALA A N 1
ATOM 640 C CA . ALA A 1 92 ? 14.93095 -10.93910 28.08673 1.000 24.04620 92 ALA A CA 1
ATOM 641 C C . ALA A 1 92 ? 14.91238 -9.79577 29.08958 1.000 21.38919 92 ALA A C 1
ATOM 642 O O . ALA A 1 92 ? 15.72479 -9.77339 30.01791 1.000 26.81041 92 ALA A O 1
ATOM 644 N N . ASN A 1 93 ? 14.02932 -8.80566 28.88810 1.000 20.53317 93 ASN A N 1
ATOM 645 C CA . ASN A 1 93 ? 13.95820 -7.63479 29.75369 1.000 19.84978 93 ASN A CA 1
ATOM 646 C C . ASN A 1 93 ? 13.17573 -7.89578 31.03026 1.000 23.16184 93 ASN A C 1
ATOM 647 O O . ASN A 1 93 ? 13.21545 -7.05353 31.92813 1.000 21.44325 93 ASN A O 1
ATOM 652 N N . CYS A 1 94 ? 12.48254 -9.03688 31.11919 1.000 23.71981 94 CYS A N 1
ATOM 653 C CA . CYS A 1 94 ? 11.61578 -9.36858 32.24393 1.000 25.00598 94 CYS A CA 1
ATOM 654 C C . CYS A 1 94 ? 10.47098 -8.36294 32.35159 1.000 24.39567 94 CYS A C 1
ATOM 655 O O . CYS A 1 94 ? 10.21936 -7.77284 33.40255 1.000 21.69372 94 CYS A O 1
ATOM 658 N N . TRP A 1 95 ? 9.77008 -8.17288 31.23457 1.000 22.13011 95 TRP A N 1
ATOM 659 C CA . TRP A 1 95 ? 8.69488 -7.20294 31.12353 1.000 22.07420 95 TRP A CA 1
ATOM 660 C C . TRP A 1 95 ? 7.35581 -7.89354 30.88722 1.000 19.80582 95 TRP A C 1
ATOM 661 O O . TRP A 1 95 ? 7.27205 -8.82383 30.07798 1.000 21.56533 95 TRP A O 1
ATOM 672 N N . PRO A 1 96 ? 6.29071 -7.45178 31.55284 1.000 28.98569 96 PRO A N 1
ATOM 673 C CA . PRO A 1 96 ? 4.99773 -8.13882 31.42025 1.000 24.03135 96 PRO A CA 1
ATOM 674 C C . PRO A 1 96 ? 4.26259 -7.69333 30.16199 1.000 23.50654 96 PRO A C 1
ATOM 675 O O . PRO A 1 96 ? 4.14566 -6.49796 29.88576 1.000 23.19719 96 PRO A O 1
ATOM 679 N N . MET A 1 97 ? 3.74496 -8.65991 29.41000 1.000 23.77591 97 MET A N 1
ATOM 680 C CA . MET A 1 97 ? 2.86116 -8.35106 28.29612 1.000 22.71775 97 MET A CA 1
ATOM 681 C C . MET A 1 97 ? 2.08057 -9.60102 27.91542 1.000 22.49656 97 MET A C 1
ATOM 682 O O . MET A 1 97 ? 2.44114 -10.72302 28.29021 1.000 22.28096 97 MET A O 1
ATOM 687 N N . ILE A 1 98 ? 0.99026 -9.38517 27.18246 1.000 24.61289 98 ILE A N 1
ATOM 688 C CA . ILE A 1 98 ? 0.19859 -10.45509 26.58274 1.000 19.63041 98 ILE A CA 1
ATOM 689 C C . ILE A 1 98 ? 0.17187 -10.22717 25.08077 1.000 23.79557 98 ILE A C 1
ATOM 690 O O . ILE A 1 98 ? -0.28449 -9.17026 24.61921 1.000 20.54332 98 ILE A O 1
ATOM 695 N N . LEU A 1 99 ? 0.65820 -11.20818 24.32419 1.000 22.08760 99 LEU A N 1
ATOM 696 C CA . LEU A 1 99 ? 0.44414 -11.26451 22.88464 1.000 19.11221 99 LEU A CA 1
ATOM 697 C C . LEU A 1 99 ? -0.82412 -12.06395 22.63350 1.000 21.65392 99 LEU A C 1
ATOM 698 O O . LEU A 1 99 ? -0.90861 -13.23098 23.02803 1.000 22.64894 99 LEU A O 1
ATOM 703 N N . ILE A 1 100 ? -1.80524 -11.43982 21.99690 1.000 19.33707 100 ILE A N 1
ATOM 704 C CA . ILE A 1 100 ? -3.01734 -12.12296 21.56551 1.000 22.57445 100 ILE A CA 1
ATOM 705 C C . ILE A 1 100 ? -2.92922 -12.31653 20.05690 1.000 20.61253 100 ILE A C 1
ATOM 706 O O . ILE A 1 100 ? -2.82706 -11.34013 19.30366 1.000 20.80191 100 ILE A O 1
ATOM 711 N N . GLY A 1 101 ? -2.96442 -13.57405 19.61506 1.000 22.97658 101 GLY A N 1
ATOM 712 C CA . GLY A 1 101 ? -2.90489 -13.86286 18.19645 1.000 23.05107 101 GLY A CA 1
ATOM 713 C C . GLY A 1 101 ? -4.13455 -14.61006 17.72997 1.000 25.84994 101 GLY A C 1
ATOM 714 O O . GLY A 1 101 ? -4.57279 -15.56610 18.37971 1.000 22.91780 101 GLY A O 1
ATOM 715 N N . GLY A 1 102 ? -4.73449 -14.15978 16.63217 1.000 21.04212 102 GLY A N 1
ATOM 716 C CA . GLY A 1 102 ? -5.68065 -15.00031 15.93571 1.000 23.94775 102 GLY A CA 1
ATOM 717 C C . GLY A 1 102 ? -4.96198 -16.19772 15.34405 1.000 23.19850 102 GLY A C 1
ATOM 718 O O . GLY A 1 102 ? -3.76038 -16.15620 15.08017 1.000 25.13180 102 GLY A O 1
ATOM 719 N N . SER A 1 103 ? -5.69257 -17.29934 15.16882 1.000 23.16735 103 SER A N 1
ATOM 720 C CA . SER A 1 103 ? -5.12666 -18.47159 14.51335 1.000 24.33526 103 SER A CA 1
ATOM 721 C C . SER A 1 103 ? -6.17466 -19.05834 13.57713 1.000 25.55653 103 SER A C 1
ATOM 722 O O . SER A 1 103 ? -7.33645 -18.64151 13.57638 1.000 21.63281 103 SER A O 1
ATOM 725 N N . CYS A 1 104 ? -5.75048 -20.02329 12.75859 1.000 22.00068 104 CYS A N 1
ATOM 726 C CA . CYS A 1 104 ? -6.62004 -20.55806 11.71685 1.000 25.37140 104 CYS A CA 1
ATOM 727 C C . CYS A 1 104 ? -7.75494 -21.38092 12.32351 1.000 26.86990 104 CYS A C 1
ATOM 728 O O . CYS A 1 104 ? -7.72914 -21.74878 13.49982 1.000 25.50606 104 CYS A O 1
ATOM 731 N N . GLU A 1 105 ? -8.75834 -21.68259 11.49044 1.000 27.00121 105 GLU A N 1
ATOM 732 C CA . GLU A 1 105 ? -9.85145 -22.56798 11.89473 1.000 28.59291 105 GLU A CA 1
ATOM 733 C C . GLU A 1 105 ? -9.31921 -23.87123 12.47171 1.000 28.84665 105 GLU A C 1
ATOM 734 O O . GLU A 1 105 ? -8.50509 -24.55679 11.84534 1.000 25.90144 105 GLU A O 1
ATOM 740 N N . THR A 1 106 ? -9.81566 -24.22970 13.65958 1.000 24.58218 106 THR A N 1
ATOM 741 C CA . THR A 1 106 ? -9.26287 -25.36916 14.37950 1.000 21.02878 106 THR A CA 1
ATOM 742 C C . THR A 1 106 ? -9.36419 -26.65896 13.56783 1.000 28.27271 106 THR A C 1
ATOM 743 O O . THR A 1 106 ? -8.40322 -27.42980 13.49882 1.000 25.60176 106 THR A O 1
ATOM 747 N N . ASN A 1 107 ? -10.50171 -26.90078 12.92309 1.000 24.13747 107 ASN A N 1
ATOM 748 C CA . ASN A 1 107 ? -10.69120 -28.16526 12.23201 1.000 27.58887 107 ASN A CA 1
ATOM 749 C C . ASN A 1 107 ? -10.04333 -28.19243 10.85209 1.000 33.17731 107 ASN A C 1
ATOM 750 O O . ASN A 1 107 ? -10.21397 -29.18155 10.12864 1.000 30.00022 107 ASN A O 1
ATOM 755 N N . GLN A 1 108 ? -9.30487 -27.14217 10.48511 1.000 24.17649 108 GLN A N 1
ATOM 756 C CA . GLN A 1 108 ? -8.49528 -27.13162 9.27540 1.000 25.84017 108 GLN A CA 1
ATOM 757 C C . GLN A 1 108 ? -7.01650 -27.35195 9.56262 1.000 25.66097 108 GLN A C 1
ATOM 758 O O . GLN A 1 108 ? -6.21459 -27.37391 8.62459 1.000 25.16118 108 GLN A O 1
ATOM 764 N N . ILE A 1 109 ? -6.62926 -27.49752 10.83185 1.000 21.16189 109 ILE A N 1
ATOM 765 C CA . ILE A 1 109 ? -5.23083 -27.77019 11.13915 1.000 25.16730 109 ILE A CA 1
ATOM 766 C C . ILE A 1 109 ? -4.84242 -29.10982 10.52618 1.000 24.78070 109 ILE A C 1
ATOM 767 O O . ILE A 1 109 ? -5.57095 -30.10238 10.64600 1.000 25.86132 109 ILE A O 1
ATOM 772 N N . GLY A 1 110 ? -3.69931 -29.13723 9.84221 1.000 21.93128 110 GLY A N 1
ATOM 773 C CA . GLY A 1 110 ? -3.27497 -30.30311 9.09960 1.000 21.85130 110 GLY A CA 1
ATOM 774 C C . GLY A 1 110 ? -3.61671 -30.28362 7.62062 1.000 24.88631 110 GLY A C 1
ATOM 775 O O . GLY A 1 110 ? -3.10351 -31.12840 6.87742 1.000 29.78574 110 GLY A O 1
ATOM 776 N N . MET A 1 111 ? -4.45309 -29.34948 7.17047 1.000 25.21185 111 MET A N 1
ATOM 777 C CA . MET A 1 111 ? -4.88738 -29.26798 5.77975 1.000 25.30137 111 MET A CA 1
ATOM 778 C C . MET A 1 111 ? -4.16038 -28.20069 4.97423 1.000 26.20961 111 MET A C 1
ATOM 779 O O . MET A 1 111 ? -4.44238 -28.04489 3.77932 1.000 28.05357 111 MET A O 1
ATOM 784 N N . GLY A 1 112 ? -3.24148 -27.46301 5.58487 1.000 24.24552 112 GLY A N 1
ATOM 785 C CA . GLY A 1 112 ? -2.68593 -26.29596 4.92772 1.000 23.70735 112 GLY A CA 1
ATOM 786 C C . GLY A 1 112 ? -3.65799 -25.13386 4.95375 1.000 25.65057 112 GLY A C 1
ATOM 787 O O . GLY A 1 112 ? -3.93850 -24.52897 3.91361 1.000 23.86281 112 GLY A O 1
ATOM 788 N N . ALA A 1 113 ? -4.17892 -24.81379 6.14056 1.000 23.05752 113 ALA A N 1
ATOM 789 C CA . ALA A 1 113 ? -5.10282 -23.70161 6.29072 1.000 21.37017 113 ALA A CA 1
ATOM 790 C C . ALA A 1 113 ? -4.39351 -22.37631 6.04566 1.000 23.92007 113 ALA A C 1
ATOM 791 O O . ALA A 1 113 ? -3.16578 -22.27352 6.10423 1.000 20.86986 113 ALA A O 1
ATOM 793 N N . PHE A 1 114 ? -5.19155 -21.34594 5.79145 1.000 23.09691 114 PHE A N 1
ATOM 794 C CA . PHE A 1 114 ? -4.64629 -20.00071 5.64103 1.000 22.15079 114 PHE A CA 1
ATOM 795 C C . PHE A 1 114 ? -3.89034 -19.57476 6.89648 1.000 24.06379 114 PHE A C 1
ATOM 796 O O . PHE A 1 114 ? -4.47073 -19.50028 7.98555 1.000 22.06214 114 PHE A O 1
ATOM 804 N N . GLN A 1 115 ? -2.59197 -19.29830 6.74205 1.000 22.66306 115 GLN A N 1
ATOM 805 C CA . GLN A 1 115 ? -1.72996 -18.85994 7.84667 1.000 20.02585 115 GLN A CA 1
ATOM 806 C C . GLN A 1 115 ? -1.74102 -19.86802 8.99616 1.000 21.20316 115 GLN A C 1
ATOM 807 O O . GLN A 1 115 ? -1.70324 -19.50507 10.17926 1.000 23.45659 115 GLN A O 1
ATOM 813 N N . GLU A 1 116 ? -1.77715 -21.14763 8.63660 1.000 20.06584 116 GLU A N 1
ATOM 814 C CA . GLU A 1 116 ? -1.72325 -22.21293 9.62317 1.000 24.80593 116 GLU A CA 1
ATOM 815 C C . GLU A 1 116 ? -0.33653 -22.26369 10.25563 1.000 25.64282 116 GLU A C 1
ATOM 816 O O . GLU A 1 116 ? 0.68483 -22.25060 9.55975 1.000 24.45694 116 GLU A O 1
ATOM 822 N N . LEU A 1 117 ? -0.31400 -22.30928 11.58191 1.000 19.77639 117 LEU A N 1
ATOM 823 C CA . LEU A 1 117 ? 0.91040 -22.35888 12.36679 1.000 20.26262 117 LEU A CA 1
ATOM 824 C C . LEU A 1 117 ? 0.51058 -22.81295 13.75899 1.000 22.92712 117 LEU A C 1
ATOM 825 O O . LEU A 1 117 ? -0.48047 -22.31473 14.29964 1.000 24.30748 117 LEU A O 1
ATOM 830 N N . ASP A 1 118 ? 1.25983 -23.74906 14.33889 1.000 21.54561 118 ASP A N 1
ATOM 831 C CA . ASP A 1 118 ? 1.04078 -24.04224 15.75627 1.000 20.26691 118 ASP A CA 1
ATOM 832 C C . ASP A 1 118 ? 1.58738 -22.89013 16.59611 1.000 19.97624 118 ASP A C 1
ATOM 833 O O . ASP A 1 118 ? 2.75263 -22.91247 17.01589 1.000 19.96090 118 ASP A O 1
ATOM 838 N N . GLN A 1 119 ? 0.76165 -21.86757 16.83962 1.000 19.41539 119 GLN A N 1
ATOM 839 C CA . GLN A 1 119 ? 1.28634 -20.62585 17.40153 1.000 20.72930 119 GLN A CA 1
ATOM 840 C C . GLN A 1 119 ? 1.55657 -20.74968 18.89522 1.000 23.17975 119 GLN A C 1
ATOM 841 O O . GLN A 1 119 ? 2.46713 -20.09497 19.41573 1.000 19.05708 119 GLN A O 1
ATOM 847 N N . VAL A 1 120 ? 0.81779 -21.61589 19.58698 1.000 21.19869 120 VAL A N 1
ATOM 848 C CA . VAL A 1 120 ? 1.14141 -21.90567 20.97672 1.000 21.14738 120 VAL A CA 1
ATOM 849 C C . VAL A 1 120 ? 2.56293 -22.44506 21.09037 1.000 25.13073 120 VAL A C 1
ATOM 850 O O . VAL A 1 120 ? 3.35591 -21.98217 21.92244 1.000 22.04397 120 VAL A O 1
ATOM 854 N N . ASP A 1 121 ? 2.91169 -23.42864 20.25023 0.848 20.86843 121 ASP A N 1
ATOM 855 C CA . ASP A 1 121 ? 4.27124 -23.96017 20.28014 0.848 20.14251 121 ASP A CA 1
ATOM 856 C C . ASP A 1 121 ? 5.28945 -22.94189 19.78782 0.848 19.54010 121 ASP A C 1
ATOM 857 O O . ASP A 1 121 ? 6.39595 -22.85763 20.32686 0.848 23.13224 121 ASP A O 1
ATOM 862 N N . ALA A 1 122 ? 4.95513 -22.18198 18.74586 1.000 24.86278 122 ALA A N 1
ATOM 863 C CA . ALA A 1 122 ? 5.90078 -21.19262 18.24156 1.000 20.19674 122 ALA A CA 1
ATOM 864 C C . ALA A 1 122 ? 6.30082 -20.19774 19.32533 1.000 25.20015 122 ALA A C 1
ATOM 865 O O . ALA A 1 122 ? 7.45490 -19.76096 19.36413 1.000 23.25171 122 ALA A O 1
ATOM 867 N N . CYS A 1 123 ? 5.38691 -19.86884 20.24333 1.000 19.05012 123 CYS A N 1
ATOM 868 C CA . CYS A 1 123 ? 5.66341 -18.87736 21.27763 1.000 23.49519 123 CYS A CA 1
ATOM 869 C C . CYS A 1 123 ? 6.13381 -19.47610 22.59462 1.000 22.01202 123 CYS A C 1
ATOM 870 O O . CYS A 1 123 ? 6.58822 -18.72224 23.46065 1.000 21.83682 123 CYS A O 1
ATOM 873 N N A ARG A 1 124 ? 6.05824 -20.80099 22.75496 0.587 21.40164 124 ARG A N 1
ATOM 874 N N B ARG A 1 124 ? 6.06021 -20.80339 22.73722 0.413 21.44415 124 ARG A N 1
ATOM 875 C CA A ARG A 1 124 ? 6.21458 -21.41928 24.06989 0.587 24.93313 124 ARG A CA 1
ATOM 876 C CA B ARG A 1 124 ? 6.22272 -21.46199 24.03100 0.413 24.92913 124 ARG A CA 1
ATOM 877 C C A ARG A 1 124 ? 7.55907 -21.07893 24.70993 0.587 22.06891 124 ARG A C 1
ATOM 878 C C B ARG A 1 124 ? 7.54952 -21.10522 24.69586 0.413 22.13176 124 ARG A C 1
ATOM 879 O O A ARG A 1 124 ? 7.62262 -20.73582 25.89486 0.587 23.67209 124 ARG A O 1
ATOM 880 O O B ARG A 1 124 ? 7.58881 -20.76864 25.88406 0.413 23.69237 124 ARG A O 1
ATOM 895 N N . ASN A 1 125 ? 8.64797 -21.16754 23.95038 1.000 22.92847 125 ASN A N 1
ATOM 896 C CA . ASN A 1 125 ? 9.95690 -20.95773 24.55986 1.000 25.80452 125 ASN A CA 1
ATOM 897 C C . ASN A 1 125 ? 10.28525 -19.48532 24.76589 1.000 26.07619 125 ASN A C 1
ATOM 898 O O . ASN A 1 125 ? 11.31421 -19.16879 25.37436 1.000 25.05556 125 ASN A O 1
ATOM 903 N N . TYR A 1 126 ? 9.42185 -18.58640 24.32797 1.000 19.22440 126 TYR A N 1
ATOM 904 C CA . TYR A 1 126 ? 9.64614 -17.17001 24.54029 1.000 22.87090 126 TYR A CA 1
ATOM 905 C C . TYR A 1 126 ? 8.77369 -16.60505 25.65007 1.000 28.36603 126 TYR A C 1
ATOM 906 O O . TYR A 1 126 ? 8.82113 -15.40199 25.89532 1.000 22.91939 126 TYR A O 1
ATOM 915 N N . THR A 1 127 ? 7.97515 -17.43486 26.32208 1.000 22.20641 127 THR A N 1
ATOM 916 C CA . THR A 1 127 ? 6.92087 -16.91356 27.18179 1.000 21.40262 127 THR A CA 1
ATOM 917 C C . THR A 1 127 ? 6.87011 -17.69397 28.48791 1.000 23.81138 127 THR A C 1
ATOM 918 O O . THR A 1 127 ? 7.33867 -18.83244 28.58324 1.000 23.84308 127 THR A O 1
ATOM 922 N N . LYS A 1 128 ? 6.27268 -17.06677 29.50095 1.000 19.61303 128 LYS A N 1
ATOM 923 C CA . LYS A 1 128 ? 5.97068 -17.75659 30.74940 1.000 23.25029 128 LYS A CA 1
ATOM 924 C C . LYS A 1 128 ? 4.70950 -18.60459 30.65231 1.000 20.09383 128 LYS A C 1
ATOM 925 O O . LYS A 1 128 ? 4.51957 -19.51144 31.46535 1.000 22.82723 128 LYS A O 1
ATOM 931 N N . PHE A 1 129 ? 3.83432 -18.30476 29.69598 1.000 19.91857 129 PHE A N 1
ATOM 932 C CA . PHE A 1 129 ? 2.60037 -19.04709 29.47929 1.000 20.44931 129 PHE A CA 1
ATOM 933 C C . PHE A 1 129 ? 2.18007 -18.85120 28.03121 1.000 21.99423 129 PHE A C 1
ATOM 934 O O . PHE A 1 129 ? 2.16085 -17.72250 27.54018 1.000 23.32082 129 PHE A O 1
ATOM 942 N N . SER A 1 130 ? 1.83224 -19.94396 27.36246 1.000 23.05917 130 SER A N 1
ATOM 943 C CA . SER A 1 130 ? 1.32555 -19.90374 25.99698 1.000 22.26749 130 SER A CA 1
ATOM 944 C C . SER A 1 130 ? 0.15990 -20.87615 25.94469 1.000 25.38753 130 SER A C 1
ATOM 945 O O . SER A 1 130 ? 0.32722 -22.04272 26.29017 1.000 23.35723 130 SER A O 1
ATOM 948 N N . GLY A 1 131 ? -1.02391 -20.40878 25.56019 1.000 22.64347 131 GLY A N 1
ATOM 949 C CA . GLY A 1 131 ? -2.17614 -21.29300 25.56568 1.000 25.95972 131 GLY A CA 1
ATOM 950 C C . GLY A 1 131 ? -3.25260 -20.82392 24.61431 1.000 26.50183 131 GLY A C 1
ATOM 951 O O . GLY A 1 131 ? -3.26287 -19.67406 24.17138 1.000 25.32883 131 GLY A O 1
ATOM 952 N N . LYS A 1 132 ? -4.17380 -21.73479 24.31407 1.000 26.04243 132 LYS A N 1
ATOM 953 C CA . LYS A 1 132 ? -5.21278 -21.49657 23.32477 1.000 25.64489 132 LYS A CA 1
ATOM 954 C C . LYS A 1 132 ? -6.57688 -21.51705 23.99095 1.000 25.65512 132 LYS A C 1
ATOM 955 O O . LYS A 1 132 ? -6.81510 -22.29864 24.91763 1.000 26.15822 132 LYS A O 1
ATOM 961 N N . CYS A 1 133 ? -7.46938 -20.64775 23.53264 1.000 26.27436 133 CYS A N 1
ATOM 962 C CA . CYS A 1 133 ? -8.84438 -20.67582 24.01093 1.000 28.16657 133 CYS A CA 1
ATOM 963 C C . CYS A 1 133 ? -9.56538 -21.84801 23.36236 1.000 28.77456 133 CYS A C 1
ATOM 964 O O . CYS A 1 133 ? -9.70820 -21.88605 22.13673 1.000 30.28991 133 CYS A O 1
ATOM 967 N N . ALA A 1 134 ? -10.01376 -22.80625 24.17596 1.000 25.38364 134 ALA A N 1
ATOM 968 C CA . ALA A 1 134 ? -10.65291 -23.99054 23.60995 1.000 30.80193 134 ALA A CA 1
ATOM 969 C C . ALA A 1 134 ? -12.08355 -23.70280 23.17232 1.000 32.19207 134 ALA A C 1
ATOM 970 O O . ALA A 1 134 ? -12.54704 -24.25417 22.17038 1.000 30.66400 134 ALA A O 1
ATOM 972 N N . ASP A 1 135 ? -12.79500 -22.84675 23.90231 1.000 28.96358 135 ASP A N 1
ATOM 973 C CA . ASP A 1 135 ? -14.17154 -22.50556 23.56619 1.000 28.94383 135 ASP A CA 1
ATOM 974 C C . ASP A 1 135 ? -14.49283 -21.14740 24.18847 1.000 34.18479 135 ASP A C 1
ATOM 975 O O . ASP A 1 135 ? -13.65663 -20.53657 24.86262 1.000 29.58956 135 ASP A O 1
ATOM 980 N N . LEU A 1 136 ? -15.71941 -20.67449 23.95246 1.000 29.92862 136 LEU A N 1
ATOM 981 C CA . LEU A 1 136 ? -16.09451 -19.34071 24.41006 1.000 31.16647 136 LEU A CA 1
ATOM 982 C C . LEU A 1 136 ? -16.08283 -19.25854 25.93105 1.000 33.77907 136 LEU A C 1
ATOM 983 O O . LEU A 1 136 ? -15.68460 -18.23802 26.50995 1.000 28.78193 136 LEU A O 1
ATOM 988 N N . GLU A 1 137 ? -16.49893 -20.33196 26.59230 1.000 31.89906 137 GLU A N 1
ATOM 989 C CA . GLU A 1 137 ? -16.57822 -20.31914 28.04411 1.000 34.81398 137 GLU A CA 1
ATOM 990 C C . GLU A 1 137 ? -15.20079 -20.22172 28.68724 1.000 31.82287 137 GLU A C 1
ATOM 991 O O . GLU A 1 137 ? -15.08610 -19.72732 29.81390 1.000 34.99560 137 GLU A O 1
ATOM 997 N N . THR A 1 138 ? -14.14608 -20.67148 28.00382 1.000 26.36122 138 THR A N 1
ATOM 998 C CA . THR A 1 138 ? -12.81934 -20.65445 28.61464 1.000 27.97232 138 THR A CA 1
ATOM 999 C C . THR A 1 138 ? -12.00698 -19.41821 28.25443 1.000 26.48194 138 THR A C 1
ATOM 1000 O O . THR A 1 138 ? -10.85834 -19.30143 28.69615 1.000 27.54304 138 THR A O 1
ATOM 1004 N N . ILE A 1 139 ? -12.55965 -18.49448 27.46999 1.000 28.13099 139 ILE A N 1
ATOM 1005 C CA . ILE A 1 139 ? -11.80908 -17.28124 27.12477 1.000 26.69560 139 ILE A CA 1
ATOM 1006 C C . ILE A 1 139 ? -11.39185 -16.50206 28.36794 1.000 22.90282 139 ILE A C 1
ATOM 1007 O O . ILE A 1 139 ? -10.20558 -16.14649 28.47614 1.000 24.81296 139 ILE A O 1
ATOM 1012 N N . PRO A 1 140 ? -12.27065 -16.24060 29.34774 1.000 28.40084 140 PRO A N 1
ATOM 1013 C CA . PRO A 1 140 ? -11.80387 -15.52638 30.54172 1.000 24.29258 140 PRO A CA 1
ATOM 1014 C C . PRO A 1 140 ? -10.69433 -16.24315 31.27577 1.000 29.34572 140 PRO A C 1
ATOM 1015 O O . PRO A 1 140 ? -9.78736 -15.58341 31.80144 1.000 24.26047 140 PRO A O 1
ATOM 1019 N N . PHE A 1 141 ? -10.73797 -17.57943 31.33359 1.000 27.21635 141 PHE A N 1
ATOM 1020 C CA . PHE A 1 141 ? -9.70785 -18.30329 32.06621 1.000 23.56536 141 PHE A CA 1
ATOM 1021 C C . PHE A 1 141 ? -8.33786 -18.09986 31.43454 1.000 23.49309 141 PHE A C 1
ATOM 1022 O O . PHE A 1 141 ? -7.34868 -17.87163 32.14015 1.000 23.40602 141 PHE A O 1
ATOM 1030 N N . ILE A 1 142 ? -8.25036 -18.25911 30.10857 1.000 22.41798 142 ILE A N 1
ATOM 1031 C CA . ILE A 1 142 ? -6.97012 -18.12122 29.42087 1.000 24.35568 142 ILE A CA 1
ATOM 1032 C C . ILE A 1 142 ? -6.47078 -16.68378 29.51263 1.000 22.55709 142 ILE A C 1
ATOM 1033 O O . ILE A 1 142 ? -5.28356 -16.43585 29.76138 1.000 21.40835 142 ILE A O 1
ATOM 1038 N N . VAL A 1 143 ? -7.36040 -15.71497 29.30679 1.000 21.79450 143 VAL A N 1
ATOM 1039 C CA . VAL A 1 143 ? -6.95094 -14.31503 29.42270 1.000 27.47207 143 VAL A CA 1
ATOM 1040 C C . VAL A 1 143 ? -6.44915 -14.02098 30.82911 1.000 21.95031 143 VAL A C 1
ATOM 1041 O O . VAL A 1 143 ? -5.38450 -13.41119 31.01487 1.000 24.74062 143 VAL A O 1
ATOM 1045 N N . ASN A 1 144 ? -7.20725 -14.44838 31.84143 1.000 22.64090 144 ASN A N 1
ATOM 1046 C CA . ASN A 1 144 ? -6.79283 -14.20622 33.21822 1.000 22.82759 144 ASN A CA 1
ATOM 1047 C C . ASN A 1 144 ? -5.46641 -14.88403 33.52254 1.000 24.16795 144 ASN A C 1
ATOM 1048 O O . ASN A 1 144 ? -4.60745 -14.30589 34.20012 1.000 24.54285 144 ASN A O 1
ATOM 1053 N N . LYS A 1 145 ? -5.28161 -16.11736 33.04287 1.000 22.33905 145 LYS A N 1
ATOM 1054 C CA . LYS A 1 145 ? -4.04028 -16.82193 33.34176 1.000 22.13227 145 LYS A CA 1
ATOM 1055 C C . LYS A 1 145 ? -2.84928 -16.09199 32.73740 1.000 21.59381 145 LYS A C 1
ATOM 1056 O O . LYS A 1 145 ? -1.84677 -15.85126 33.41921 1.000 24.05256 145 LYS A O 1
ATOM 1062 N N . ALA A 1 146 ? -2.94512 -15.71582 31.45708 1.000 21.34215 146 ALA A N 1
ATOM 1063 C CA . ALA A 1 146 ? -1.89169 -14.90749 30.85238 1.000 21.59871 146 ALA A CA 1
ATOM 1064 C C . ALA A 1 146 ? -1.64086 -13.63389 31.65332 1.000 20.93781 146 ALA A C 1
ATOM 1065 O O . ALA A 1 146 ? -0.49021 -13.28294 31.93920 1.000 22.47253 146 ALA A O 1
ATOM 1067 N N . TYR A 1 147 ? -2.70959 -12.93521 32.04003 1.000 21.30019 147 TYR A N 1
ATOM 1068 C CA . TYR A 1 147 ? -2.54983 -11.66872 32.76340 1.000 21.65500 147 TYR A CA 1
ATOM 1069 C C . TYR A 1 147 ? -1.81482 -11.86762 34.08635 1.000 23.66578 147 TYR A C 1
ATOM 1070 O O . TYR A 1 147 ? -0.81242 -11.19249 34.36028 1.000 21.61044 147 TYR A O 1
ATOM 1079 N N . GLN A 1 148 ? -2.30610 -12.78955 34.92724 1.000 22.11734 148 GLN A N 1
ATOM 1080 C CA . GLN A 1 148 ? -1.69060 -13.00966 36.23022 1.000 22.42064 148 GLN A CA 1
ATOM 1081 C C . GLN A 1 148 ? -0.25251 -13.49386 36.09366 1.000 23.92926 148 GLN A C 1
ATOM 1082 O O . GLN A 1 148 ? 0.64226 -13.02115 36.80655 1.000 23.89058 148 GLN A O 1
ATOM 1088 N N . VAL A 1 149 ? -0.01732 -14.46540 35.20196 1.000 23.18806 149 VAL A N 1
ATOM 1089 C CA . VAL A 1 149 ? 1.31161 -15.05762 35.06990 1.000 21.41150 149 VAL A CA 1
ATOM 1090 C C . VAL A 1 149 ? 2.33021 -14.02123 34.60835 1.000 21.05199 149 VAL A C 1
ATOM 1091 O O . VAL A 1 149 ? 3.47261 -13.99732 35.08902 1.000 23.74829 149 VAL A O 1
ATOM 1095 N N . SER A 1 150 ? 1.94741 -13.17078 33.65226 1.000 20.81553 150 SER A N 1
ATOM 1096 C CA . SER A 1 150 ? 2.89299 -12.20244 33.10274 1.000 24.28385 150 SER A CA 1
ATOM 1097 C C . SER A 1 150 ? 3.43432 -11.26041 34.17925 1.000 23.19552 150 SER A C 1
ATOM 1098 O O . SER A 1 150 ? 4.60172 -10.85413 34.12710 1.000 22.00067 150 SER A O 1
ATOM 1101 N N . LYS A 1 151 ? 2.60469 -10.89415 35.16191 1.000 22.01874 151 LYS A N 1
ATOM 1102 C CA . LYS A 1 151 ? 3.02296 -9.91793 36.16096 1.000 22.43478 151 LYS A CA 1
ATOM 1103 C C . LYS A 1 151 ? 3.60804 -10.53876 37.42634 1.000 28.78659 151 LYS A C 1
ATOM 1104 O O . LYS A 1 151 ? 4.23992 -9.81757 38.20458 1.000 26.62456 151 LYS A O 1
ATOM 1110 N N . ALA A 1 152 ? 3.43041 -11.84660 37.65032 1.000 23.90323 152 ALA A N 1
ATOM 1111 C CA . ALA A 1 152 ? 3.86484 -12.47779 38.88850 1.000 26.01847 152 ALA A CA 1
ATOM 1112 C C . ALA A 1 152 ? 5.36230 -12.76992 38.86535 1.000 27.27069 152 ALA A C 1
ATOM 1113 O O . ALA A 1 152 ? 5.97385 -12.91512 37.80502 1.000 27.45640 152 ALA A O 1
ATOM 1115 N N . GLY A 1 153 ? 5.93807 -12.89098 40.06258 1.000 23.87168 153 GLY A N 1
ATOM 1116 C CA . GLY A 1 153 ? 7.33563 -13.28404 40.19508 1.000 26.32185 153 GLY A CA 1
ATOM 1117 C C . GLY A 1 153 ? 8.24208 -12.45703 39.31356 1.000 27.09967 153 GLY A C 1
ATOM 1118 O O . GLY A 1 153 ? 8.18715 -11.22356 39.31895 1.000 23.51734 153 GLY A O 1
ATOM 1119 N N . ARG A 1 154 ? 9.08991 -13.12452 38.53387 1.000 23.02519 154 ARG A N 1
ATOM 1120 C CA . ARG A 1 154 ? 9.80845 -12.41204 37.48240 1.000 21.11915 154 ARG A CA 1
ATOM 1121 C C . ARG A 1 154 ? 8.83529 -12.14029 36.34336 1.000 24.53644 154 ARG A C 1
ATOM 1122 O O . ARG A 1 154 ? 8.29786 -13.09325 35.76456 1.000 24.06046 154 ARG A O 1
ATOM 1130 N N . PRO A 1 155 ? 8.55794 -10.88055 36.00784 1.000 20.74461 155 PRO A N 1
ATOM 1131 C CA . PRO A 1 155 ? 7.60441 -10.60164 34.93376 1.000 20.52252 155 PRO A CA 1
ATOM 1132 C C . PRO A 1 155 ? 8.14600 -11.07502 33.59486 1.000 25.52167 155 PRO A C 1
ATOM 1133 O O . PRO A 1 155 ? 9.35501 -11.21146 33.39599 1.000 22.11521 155 PRO A O 1
ATOM 1137 N N . GLY A 1 156 ? 7.22181 -11.32970 32.67347 1.000 20.27733 156 GLY A N 1
ATOM 1138 C CA . GLY A 1 156 ? 7.57564 -11.74476 31.34177 1.000 19.68067 156 GLY A CA 1
ATOM 1139 C C . GLY A 1 156 ? 6.36729 -11.83142 30.43812 1.000 26.99163 156 GLY A C 1
ATOM 1140 O O . GLY A 1 156 ? 5.22762 -11.62215 30.86450 1.000 20.92132 156 GLY A O 1
ATOM 1141 N N . PRO A 1 157 ? 6.60003 -12.14261 29.16391 1.000 23.69377 157 PRO A N 1
ATOM 1142 C CA . PRO A 1 157 ? 5.50559 -12.19103 28.19056 1.000 21.83122 157 PRO A CA 1
ATOM 1143 C C . PRO A 1 157 ? 4.73557 -13.50347 28.24336 1.000 22.84413 157 PRO A C 1
ATOM 1144 O O . PRO A 1 157 ? 5.23797 -14.54539 28.67428 1.000 20.15662 157 PRO A O 1
ATOM 1148 N N . THR A 1 158 ? 3.48904 -13.42444 27.77664 1.000 21.92657 158 THR A N 1
ATOM 1149 C CA . THR A 1 158 ? 2.57861 -14.55722 27.66766 1.000 19.39544 158 THR A CA 1
ATOM 1150 C C . THR A 1 158 ? 1.93200 -14.51852 26.29015 1.000 22.24438 158 THR A C 1
ATOM 1151 O O . THR A 1 158 ? 1.94739 -13.48436 25.61454 1.000 20.39354 158 THR A O 1
ATOM 1155 N N . TYR A 1 159 ? 1.36598 -15.65064 25.86706 1.000 20.82105 159 TYR A N 1
ATOM 1156 C CA . TYR A 1 159 ? 0.70996 -15.74166 24.56603 1.000 20.55590 159 TYR A CA 1
ATOM 1157 C C . TYR A 1 159 ? -0.68298 -16.33625 24.71036 1.000 20.53838 159 TYR A C 1
ATOM 1158 O O . TYR A 1 159 ? -0.85167 -17.37128 25.36353 1.000 23.46487 159 TYR A O 1
ATOM 1167 N N . VAL A 1 160 ? -1.66542 -15.69475 24.07739 1.000 22.99851 160 VAL A N 1
ATOM 1168 C CA . VAL A 1 160 ? -3.05999 -16.13214 24.06261 1.000 19.67150 160 VAL A CA 1
ATOM 1169 C C . VAL A 1 160 ? -3.48759 -16.33075 22.61634 1.000 23.45722 160 VAL A C 1
ATOM 1170 O O . VAL A 1 160 ? -3.42491 -15.39241 21.81007 1.000 21.08254 160 VAL A O 1
ATOM 1174 N N . ASP A 1 161 ? -3.94594 -17.53760 22.29797 1.000 26.00718 161 ASP A N 1
ATOM 1175 C CA . ASP A 1 161 ? -4.35517 -17.91335 20.95253 1.000 25.07796 161 ASP A CA 1
ATOM 1176 C C . ASP A 1 161 ? -5.87673 -17.90509 20.85640 1.000 25.91244 161 ASP A C 1
ATOM 1177 O O . ASP A 1 161 ? -6.55816 -18.52837 21.67950 1.000 25.05931 161 ASP A O 1
ATOM 1182 N N A LEU A 1 162 ? -6.40602 -17.21203 19.85186 0.455 22.57985 162 LEU A N 1
ATOM 1183 N N B LEU A 1 162 ? -6.40105 -17.20211 19.85448 0.545 22.55837 162 LEU A N 1
ATOM 1184 C CA A LEU A 1 162 ? -7.85076 -17.17099 19.61652 0.455 24.18331 162 LEU A CA 1
ATOM 1185 C CA B LEU A 1 162 ? -7.84153 -17.14364 19.59262 0.545 24.18735 162 LEU A CA 1
ATOM 1186 C C A LEU A 1 162 ? -8.14176 -17.66895 18.20806 0.455 23.88637 162 LEU A C 1
ATOM 1187 C C B LEU A 1 162 ? -8.11612 -17.67431 18.19327 0.545 23.88405 162 LEU A C 1
ATOM 1188 O O A LEU A 1 162 ? -8.01109 -16.90207 17.23650 0.455 23.44895 162 LEU A O 1
ATOM 1189 O O B LEU A 1 162 ? -7.95587 -16.93124 17.20779 0.545 23.43885 162 LEU A O 1
ATOM 1198 N N . PRO A 1 163 ? -8.53313 -18.93397 18.04762 1.000 21.38099 163 PRO A N 1
ATOM 1199 C CA . PRO A 1 163 ? -8.76898 -19.47902 16.70538 1.000 23.51291 163 PRO A CA 1
ATOM 1200 C C . PRO A 1 163 ? -9.94077 -18.80228 16.01587 1.000 28.48572 163 PRO A C 1
ATOM 1201 O O . PRO A 1 163 ? -10.85906 -18.28261 16.65859 1.000 22.61445 163 PRO A O 1
ATOM 1205 N N . ALA A 1 164 ? -9.88093 -18.80291 14.67844 1.000 25.02751 164 ALA A N 1
ATOM 1206 C CA . ALA A 1 164 ? -10.85930 -18.08155 13.86746 1.000 29.64836 164 ALA A CA 1
ATOM 1207 C C . ALA A 1 164 ? -12.28420 -18.54802 14.13408 1.000 31.88706 164 ALA A C 1
ATOM 1208 O O . ALA A 1 164 ? -13.21897 -17.74277 14.07309 1.000 32.63529 164 ALA A O 1
ATOM 1210 N N . ASP A 1 165 ? -12.47354 -19.83400 14.42992 1.000 30.96389 165 ASP A N 1
ATOM 1211 C CA . ASP A 1 165 ? -13.82284 -20.33764 14.64873 1.000 34.94255 165 ASP A CA 1
ATOM 1212 C C . ASP A 1 165 ? -14.40967 -19.87759 15.98078 1.000 37.72762 165 ASP A C 1
ATOM 1213 O O . ASP A 1 165 ? -15.63137 -19.92617 16.14712 1.000 42.46330 165 ASP A O 1
ATOM 1218 N N . LEU A 1 166 ? -13.58245 -19.41009 16.91847 1.000 31.82912 166 LEU A N 1
ATOM 1219 C CA . LEU A 1 166 ? -14.09316 -18.81803 18.15449 1.000 30.95124 166 LEU A CA 1
ATOM 1220 C C . LEU A 1 166 ? -14.35638 -17.32719 18.03314 1.000 31.85096 166 LEU A C 1
ATOM 1221 O O . LEU A 1 166 ? -15.30106 -16.82477 18.64880 1.000 34.33029 166 LEU A O 1
ATOM 1226 N N . ILE A 1 167 ? -13.53422 -16.61884 17.25413 1.000 28.25665 167 ILE A N 1
ATOM 1227 C CA . ILE A 1 167 ? -13.66378 -15.17069 17.11312 1.000 28.62237 167 ILE A CA 1
ATOM 1228 C C . ILE A 1 167 ? -15.07155 -14.79375 16.67725 1.000 34.21109 167 ILE A C 1
ATOM 1229 O O . ILE A 1 167 ? -15.66601 -13.84223 17.19864 1.000 30.30771 167 ILE A O 1
ATOM 1234 N N . GLN A 1 168 ? -15.63252 -15.54596 15.73105 1.000 34.42558 168 GLN A N 1
ATOM 1235 C CA . GLN A 1 168 ? -16.94317 -15.26038 15.16590 1.000 41.01298 168 GLN A CA 1
ATOM 1236 C C . GLN A 1 168 ? -18.04894 -16.13313 15.74340 1.000 36.91480 168 GLN A C 1
ATOM 1237 O O . GLN A 1 168 ? -19.20823 -15.98665 15.34288 1.000 41.24979 168 GLN A O 1
ATOM 1243 N N . ALA A 1 169 ? -17.72081 -17.04168 16.65450 1.000 35.69141 169 ALA A N 1
ATOM 1244 C CA . ALA A 1 169 ? -18.73773 -17.83795 17.32197 1.000 36.69560 169 ALA A CA 1
ATOM 1245 C C . ALA A 1 169 ? -19.55875 -16.96089 18.26203 1.000 36.84930 169 ALA A C 1
ATOM 1246 O O . ALA A 1 169 ? -19.05494 -15.99985 18.84509 1.000 32.42589 169 ALA A O 1
ATOM 1248 N N . THR A 1 170 ? -20.83818 -17.29902 18.40155 1.000 35.20577 170 THR A N 1
ATOM 1249 C CA . THR A 1 170 ? -21.77632 -16.52690 19.20085 1.000 38.59837 170 THR A CA 1
ATOM 1250 C C . THR A 1 170 ? -22.31410 -17.35824 20.35454 1.000 34.70251 170 THR A C 1
ATOM 1251 O O . THR A 1 170 ? -22.39052 -18.58778 20.28032 1.000 31.70397 170 THR A O 1
ATOM 1255 N N . THR A 1 171 ? -22.71756 -16.66230 21.41131 1.000 37.86699 171 THR A N 1
ATOM 1256 C CA . THR A 1 171 ? -23.39273 -17.28063 22.54028 1.000 35.89876 171 THR A CA 1
ATOM 1257 C C . THR A 1 171 ? -24.25328 -16.22529 23.22190 1.000 40.42692 171 THR A C 1
ATOM 1258 O O . THR A 1 171 ? -24.01685 -15.02164 23.09079 1.000 40.25915 171 THR A O 1
ATOM 1262 N N . SER A 1 172 ? -25.26110 -16.69367 23.95006 1.000 42.58391 172 SER A N 1
ATOM 1263 C CA . SER A 1 172 ? -26.10600 -15.80345 24.72747 1.000 44.13716 172 SER A CA 1
ATOM 1264 C C . SER A 1 172 ? -25.67664 -15.70807 26.18457 1.000 47.02789 172 SER A C 1
ATOM 1265 O O . SER A 1 172 ? -26.11982 -14.79214 26.88421 1.000 48.89488 172 SER A O 1
ATOM 1268 N N . LYS A 1 173 ? -24.82566 -16.61973 26.65004 1.000 44.61535 173 LYS A N 1
ATOM 1269 C CA . LYS A 1 173 ? -24.40983 -16.67998 28.04412 1.000 48.37158 173 LYS A CA 1
ATOM 1270 C C . LYS A 1 173 ? -23.04407 -16.02329 28.20332 1.000 45.56196 173 LYS A C 1
ATOM 1271 O O . LYS A 1 173 ? -22.07263 -16.42878 27.55435 1.000 44.04722 173 LYS A O 1
ATOM 1277 N N . LEU A 1 174 ? -22.97552 -15.01026 29.06123 1.000 50.05433 174 LEU A N 1
ATOM 1278 C CA . LEU A 1 174 ? -21.69968 -14.38436 29.38238 1.000 46.56143 174 LEU A CA 1
ATOM 1279 C C . LEU A 1 174 ? -20.94796 -15.25705 30.37406 1.000 40.45033 174 LEU A C 1
ATOM 1280 O O . LEU A 1 174 ? -21.45892 -15.50499 31.46907 1.000 44.11067 174 LEU A O 1
ATOM 1285 N N . PRO A 1 175 ? -19.76851 -15.76490 30.03262 1.000 43.44690 175 PRO A N 1
ATOM 1286 C CA . PRO A 1 175 ? -18.97614 -16.48492 31.03178 1.000 44.26030 175 PRO A CA 1
ATOM 1287 C C . PRO A 1 175 ? -18.51985 -15.52684 32.11784 1.000 42.40515 175 PRO A C 1
ATOM 1288 O O . PRO A 1 175 ? -18.43682 -14.31356 31.91672 1.000 46.48604 175 PRO A O 1
ATOM 1292 N N . LYS A 1 176 ? -18.26729 -16.08844 33.29642 1.000 45.47306 176 LYS A N 1
ATOM 1293 C CA . LYS A 1 176 ? -17.77589 -15.29338 34.41171 1.000 39.21117 176 LYS A CA 1
ATOM 1294 C C . LYS A 1 176 ? -16.47629 -14.60651 34.01759 1.000 36.00959 176 LYS A C 1
ATOM 1295 O O . LYS A 1 176 ? -15.52657 -15.26019 33.57349 1.000 34.75276 176 LYS A O 1
ATOM 1301 N N . LEU A 1 177 ? -16.44692 -13.28560 34.15417 1.000 32.37804 177 LEU A N 1
ATOM 1302 C CA . LEU A 1 177 ? -15.31159 -12.49522 33.70863 1.000 26.79234 177 LEU A CA 1
ATOM 1303 C C . LEU A 1 177 ? -14.23685 -12.43572 34.79137 1.000 31.33752 177 LEU A C 1
ATOM 1304 O O . LEU A 1 177 ? -14.53761 -12.56957 35.98188 1.000 32.05859 177 LEU A O 1
ATOM 1309 N N . PRO A 1 178 ? -12.97363 -12.23031 34.41789 1.000 25.79711 178 PRO A N 1
ATOM 1310 C CA . PRO A 1 178 ? -11.91901 -12.14427 35.43549 1.000 29.73564 178 PRO A CA 1
ATOM 1311 C C . PRO A 1 178 ? -12.11897 -10.92878 36.32923 1.000 34.38022 178 PRO A C 1
ATOM 1312 O O . PRO A 1 178 ? -12.66215 -9.90994 35.90660 1.000 32.06306 178 PRO A O 1
ATOM 1316 N N . GLU A 1 179 ? -11.67301 -11.04680 37.58648 1.000 32.12443 179 GLU A N 1
ATOM 1317 C CA . GLU A 1 179 ? -11.62245 -9.92955 38.52627 1.000 31.25727 179 GLU A CA 1
ATOM 1318 C C . GLU A 1 179 ? -10.17020 -9.60062 38.84868 1.000 34.29350 179 GLU A C 1
ATOM 1319 O O . GLU A 1 179 ? -9.33465 -10.51165 38.91757 1.000 31.37639 179 GLU A O 1
ATOM 1325 N N . PRO A 1 180 ? -9.83222 -8.32407 39.02774 1.000 34.43848 180 PRO A N 1
ATOM 1326 C CA . PRO A 1 180 ? -8.43630 -7.96537 39.31937 1.000 26.34264 180 PRO A CA 1
ATOM 1327 C C . PRO A 1 180 ? -7.92653 -8.66483 40.56791 1.000 29.74400 180 PRO A C 1
ATOM 1328 O O . PRO A 1 180 ? -8.66549 -8.89046 41.52871 1.000 32.67667 180 PRO A O 1
ATOM 1332 N N . PHE A 1 181 ? -6.63564 -8.98020 40.55914 1.000 32.33587 181 PHE A N 1
ATOM 1333 C CA . PHE A 1 181 ? -5.99290 -9.64338 41.68789 1.000 31.12995 181 PHE A CA 1
ATOM 1334 C C . PHE A 1 181 ? -4.64179 -8.98840 41.91736 1.000 30.92577 181 PHE A C 1
ATOM 1335 O O . PHE A 1 181 ? -3.80661 -8.96148 41.01051 1.000 29.62459 181 PHE A O 1
ATOM 1343 N N . GLU A 1 182 ? -4.42709 -8.46165 43.11685 1.000 31.12465 182 GLU A N 1
ATOM 1344 C CA . GLU A 1 182 ? -3.17340 -7.77777 43.41239 1.000 29.30514 182 GLU A CA 1
ATOM 1345 C C . GLU A 1 182 ? -2.03779 -8.79498 43.47612 1.000 34.90593 182 GLU A C 1
ATOM 1346 O O . GLU A 1 182 ? -2.16632 -9.83571 44.12039 1.000 27.96792 182 GLU A O 1
ATOM 1352 N N . THR A 1 183 ? -0.93725 -8.50603 42.80109 1.000 30.37012 183 THR A N 1
ATOM 1353 C CA . THR A 1 183 ? 0.18913 -9.43268 42.76481 1.000 30.09157 183 THR A CA 1
ATOM 1354 C C . THR A 1 183 ? 0.76319 -9.61968 44.16127 1.000 32.17962 183 THR A C 1
ATOM 1355 O O . THR A 1 183 ? 1.25989 -8.64741 44.74788 1.000 32.16249 183 THR A O 1
ATOM 1359 N N . PRO A 1 184 ? 0.73989 -10.82809 44.72107 1.000 29.68121 184 PRO A N 1
ATOM 1360 C CA . PRO A 1 184 ? 1.39562 -11.03810 46.01503 1.000 35.45316 184 PRO A CA 1
ATOM 1361 C C . PRO A 1 184 ? 2.90557 -10.99783 45.85247 1.000 32.66850 184 PRO A C 1
ATOM 1362 O O . PRO A 1 184 ? 3.45531 -11.48119 44.85942 1.000 33.34773 184 PRO A O 1
ATOM 1366 N N . TYR A 1 185 ? 3.57340 -10.40146 46.82859 1.000 38.74192 185 TYR A N 1
ATOM 1367 C CA . TYR A 1 185 ? 5.02489 -10.36250 46.86167 1.000 34.18708 185 TYR A CA 1
ATOM 1368 C C . TYR A 1 185 ? 5.53272 -11.00583 48.14474 1.000 38.49555 185 TYR A C 1
ATOM 1369 O O . TYR A 1 185 ? 4.76331 -11.37207 49.03837 1.000 30.89332 185 TYR A O 1
ATOM 1378 N N . CYS A 1 186 ? 6.85027 -11.16047 48.21407 1.000 36.36108 186 CYS A N 1
ATOM 1379 C CA . CYS A 1 186 ? 7.50524 -11.81480 49.33150 1.000 35.18785 186 CYS A CA 1
ATOM 1380 C C . CYS A 1 186 ? 8.62441 -10.93161 49.85530 1.000 33.82704 186 CYS A C 1
ATOM 1381 O O . CYS A 1 186 ? 8.97929 -9.90931 49.25858 1.000 33.10102 186 CYS A O 1
ATOM 1384 N N . LEU A 1 187 ? 9.18077 -11.35561 50.98469 1.000 28.32428 187 LEU A N 1
ATOM 1385 C CA . LEU A 1 187 ? 10.25414 -10.68584 51.69566 1.000 29.16019 187 LEU A CA 1
ATOM 1386 C C . LEU A 1 187 ? 11.38749 -11.66192 51.96646 1.000 27.33561 187 LEU A C 1
ATOM 1387 O O . LEU A 1 187 ? 11.15710 -12.87132 52.06838 1.000 30.87576 187 LEU A O 1
ATOM 1392 N N . PRO A 1 188 ? 12.61478 -11.16608 52.11877 1.000 33.43925 188 PRO A N 1
ATOM 1393 C CA . PRO A 1 188 ? 13.73068 -12.06189 52.43844 1.000 29.51999 188 PRO A CA 1
ATOM 1394 C C . PRO A 1 188 ? 13.50884 -12.76641 53.76684 1.000 36.22685 188 PRO A C 1
ATOM 1395 O O . PRO A 1 188 ? 12.83223 -12.25983 54.66548 1.000 31.56533 188 PRO A O 1
ATOM 1399 N N . HIS A 1 189 ? 14.09204 -13.95286 53.88313 1.000 31.36507 189 HIS A N 1
ATOM 1400 C CA . HIS A 1 189 ? 14.11804 -14.63535 55.16531 1.000 35.30090 189 HIS A CA 1
ATOM 1401 C C . HIS A 1 189 ? 14.90263 -13.80044 56.16938 1.000 30.31126 189 HIS A C 1
ATOM 1402 O O . HIS A 1 189 ? 15.91736 -13.18658 55.82521 1.000 30.64323 189 HIS A O 1
ATOM 1409 N N . THR A 1 190 ? 14.40485 -13.75908 57.41368 1.000 32.16873 190 THR A N 1
ATOM 1410 C CA . THR A 1 190 ? 14.99731 -12.90827 58.44253 1.000 31.11720 190 THR A CA 1
ATOM 1411 C C . THR A 1 190 ? 16.46519 -13.24958 58.67743 1.000 37.18527 190 THR A C 1
ATOM 1412 O O . THR A 1 190 ? 17.28926 -12.35686 58.90247 1.000 37.71000 190 THR A O 1
ATOM 1416 N N . LYS A 1 191 ? 16.80586 -14.53912 58.65052 1.000 38.48475 191 LYS A N 1
ATOM 1417 C CA . LYS A 1 191 ? 18.19738 -14.95370 58.80579 1.000 37.95814 191 LYS A CA 1
ATOM 1418 C C . LYS A 1 191 ? 19.07371 -14.36425 57.70302 1.000 37.82517 191 LYS A C 1
ATOM 1419 O O . LYS A 1 191 ? 20.15130 -13.82002 57.97361 1.000 33.34263 191 LYS A O 1
ATOM 1425 N N . ASP A 1 192 ? 18.62905 -14.46911 56.44672 1.000 32.84679 192 ASP A N 1
ATOM 1426 C CA . ASP A 1 192 ? 19.38908 -13.87535 55.34712 1.000 31.32734 192 ASP A CA 1
ATOM 1427 C C . ASP A 1 192 ? 19.42412 -12.35816 55.46080 1.000 37.16436 192 ASP A C 1
ATOM 1428 O O . ASP A 1 192 ? 20.46506 -11.73219 55.22991 1.000 33.13782 192 ASP A O 1
ATOM 1433 N N . LEU A 1 193 ? 18.29242 -11.75157 55.80858 1.000 31.05100 193 LEU A N 1
ATOM 1434 C CA . LEU A 1 193 ? 18.24432 -10.29996 55.92716 1.000 34.11899 193 LEU A CA 1
ATOM 1435 C C . LEU A 1 193 ? 19.15928 -9.80523 57.04533 1.000 31.06809 193 LEU A C 1
ATOM 1436 O O . LEU A 1 193 ? 19.83569 -8.77757 56.89954 1.000 34.56697 193 LEU A O 1
ATOM 1441 N N . SER A 1 194 ? 19.20019 -10.52546 58.16723 1.000 31.57382 194 SER A N 1
ATOM 1442 C CA . SER A 1 194 ? 20.09562 -10.15189 59.25714 1.000 31.82069 194 SER A CA 1
ATOM 1443 C C . SER A 1 194 ? 21.55772 -10.28246 58.85509 1.000 37.06080 194 SER A C 1
ATOM 1444 O O . SER A 1 194 ? 22.38757 -9.44433 59.22600 1.000 38.33937 194 SER A O 1
ATOM 1447 N N . ALA A 1 195 ? 21.90123 -11.34539 58.12515 1.000 35.92816 195 ALA A N 1
ATOM 1448 C CA . ALA A 1 195 ? 23.28558 -11.52252 57.70331 1.000 37.33789 195 ALA A CA 1
ATOM 1449 C C . ALA A 1 195 ? 23.70378 -10.43058 56.72689 1.000 31.55164 195 ALA A C 1
ATOM 1450 O O . ALA A 1 195 ? 24.83699 -9.93462 56.78628 1.000 30.97378 195 ALA A O 1
ATOM 1452 N N . ALA A 1 196 ? 22.80313 -10.04691 55.81879 1.000 29.42419 196 ALA A N 1
ATOM 1453 C CA . ALA A 1 196 ? 23.11906 -8.98041 54.87358 1.000 28.52316 196 ALA A CA 1
ATOM 1454 C C . ALA A 1 196 ? 23.31065 -7.65622 55.59661 1.000 35.57546 196 ALA A C 1
ATOM 1455 O O . ALA A 1 196 ? 24.18836 -6.86386 55.23337 1.000 33.77101 196 ALA A O 1
ATOM 1457 N N . ILE A 1 197 ? 22.50600 -7.40524 56.63027 1.000 34.37340 197 ILE A N 1
ATOM 1458 C CA . ILE A 1 197 ? 22.63858 -6.15888 57.38248 1.000 35.82878 197 ILE A CA 1
ATOM 1459 C C . ILE A 1 197 ? 23.98793 -6.10135 58.09033 1.000 36.69439 197 ILE A C 1
ATOM 1460 O O . ILE A 1 197 ? 24.65528 -5.06073 58.09664 1.000 38.37614 197 ILE A O 1
ATOM 1465 N N . GLU A 1 198 ? 24.42864 -7.22299 58.66892 1.000 32.75166 198 GLU A N 1
ATOM 1466 C CA . GLU A 1 198 ? 25.73934 -7.24784 59.31438 1.000 37.52543 198 GLU A CA 1
ATOM 1467 C C . GLU A 1 198 ? 26.86686 -7.03141 58.30827 1.000 36.00533 198 GLU A C 1
ATOM 1468 O O . GLU A 1 198 ? 27.84163 -6.33026 58.60386 1.000 39.79567 198 GLU A O 1
ATOM 1474 N N . ILE A 1 199 ? 26.75563 -7.62671 57.11772 1.000 32.74804 199 ILE A N 1
ATOM 1475 C CA . ILE A 1 199 ? 27.76042 -7.42222 56.07508 1.000 32.48384 199 ILE A CA 1
ATOM 1476 C C . ILE A 1 199 ? 27.89750 -5.93602 55.75430 1.000 36.00060 199 ILE A C 1
ATOM 1477 O O . ILE A 1 199 ? 29.00726 -5.39516 55.68439 1.000 35.43891 199 ILE A O 1
ATOM 1482 N N . LEU A 1 200 ? 26.76590 -5.25027 55.57852 1.000 34.97138 200 LEU A N 1
ATOM 1483 C CA . LEU A 1 200 ? 26.79391 -3.81542 55.30768 1.000 34.99597 200 LEU A CA 1
ATOM 1484 C C . LEU A 1 200 ? 27.38201 -3.02636 56.47128 1.000 40.26634 200 LEU A C 1
ATOM 1485 O O . LEU A 1 200 ? 28.14437 -2.07739 56.25450 1.000 37.60803 200 LEU A O 1
ATOM 1490 N N . LYS A 1 201 ? 27.03122 -3.38910 57.71286 1.000 31.75311 201 LYS A N 1
ATOM 1491 C CA . LYS A 1 201 ? 27.53200 -2.64341 58.86597 1.000 33.50859 201 LYS A CA 1
ATOM 1492 C C . LYS A 1 201 ? 29.05489 -2.65351 58.91576 1.000 42.32824 201 LYS A C 1
ATOM 1493 O O . LYS A 1 201 ? 29.67889 -1.64548 59.26319 1.000 47.36208 201 LYS A O 1
ATOM 1499 N N . ASN A 1 202 ? 29.67133 -3.78312 58.57454 1.000 39.03176 202 ASN A N 1
ATOM 1500 C CA . ASN A 1 202 ? 31.12056 -3.92828 58.63540 1.000 38.26366 202 ASN A CA 1
ATOM 1501 C C . ASN A 1 202 ? 31.82711 -3.44277 57.37819 1.000 42.57653 202 ASN A C 1
ATOM 1502 O O . ASN A 1 202 ? 33.05475 -3.53625 57.30386 1.000 47.45591 202 ASN A O 1
ATOM 1507 N N . SER A 1 203 ? 31.09618 -2.92253 56.40034 1.000 38.96625 203 SER A N 1
ATOM 1508 C CA . SER A 1 203 ? 31.69834 -2.58556 55.12166 1.000 38.05681 203 SER A CA 1
ATOM 1509 C C . SER A 1 203 ? 32.37181 -1.22004 55.17448 1.000 40.70629 203 SER A C 1
ATOM 1510 O O . SER A 1 203 ? 31.96575 -0.32323 55.92389 1.000 38.94668 203 SER A O 1
ATOM 1513 N N . LYS A 1 204 ? 33.42064 -1.07469 54.36824 1.000 39.61151 204 LYS A N 1
ATOM 1514 C CA . LYS A 1 204 ? 34.08684 0.20659 54.18460 1.000 38.42003 204 LYS A CA 1
ATOM 1515 C C . LYS A 1 204 ? 33.74498 0.85796 52.85896 1.000 36.60531 204 LYS A C 1
ATOM 1516 O O . LYS A 1 204 ? 33.68973 2.09085 52.78603 1.000 38.94795 204 LYS A O 1
ATOM 1522 N N . ARG A 1 205 ? 33.50736 0.06357 51.81493 1.000 33.71217 205 ARG A N 1
ATOM 1523 C CA . ARG A 1 205 ? 33.20386 0.57182 50.47571 1.000 36.06656 205 ARG A CA 1
ATOM 1524 C C . ARG A 1 205 ? 32.00007 -0.16137 49.89201 1.000 31.40295 205 ARG A C 1
ATOM 1525 O O . ARG A 1 205 ? 32.12958 -0.95162 48.94869 1.000 33.11170 205 ARG A O 1
ATOM 1533 N N . PRO A 1 206 ? 30.80655 0.08790 50.42308 1.000 33.42586 206 PRO A N 1
ATOM 1534 C CA . PRO A 1 206 ? 29.60693 -0.54179 49.87168 1.000 28.80669 206 PRO A CA 1
ATOM 1535 C C . PRO A 1 206 ? 29.14335 0.16483 48.61091 1.000 36.53601 206 PRO A C 1
ATOM 1536 O O . PRO A 1 206 ? 29.32672 1.37135 48.43649 1.000 34.25198 206 PRO A O 1
ATOM 1540 N N . LEU A 1 207 ? 28.53900 -0.61299 47.71796 1.000 28.06603 207 LEU A N 1
ATOM 1541 C CA . LEU A 1 207 ? 28.08367 -0.09999 46.43313 1.000 26.26224 207 LEU A CA 1
ATOM 1542 C C . LEU A 1 207 ? 26.74051 -0.72965 46.10897 1.000 30.84094 207 LEU A C 1
ATOM 1543 O O . LEU A 1 207 ? 26.64635 -1.95448 45.97706 1.000 30.56683 207 LEU A O 1
ATOM 1548 N N . LEU A 1 208 ? 25.70722 0.09934 45.98069 1.000 28.33531 208 LEU A N 1
ATOM 1549 C CA . LEU A 1 208 ? 24.41046 -0.36013 45.50157 1.000 26.30977 208 LEU A CA 1
ATOM 1550 C C . LEU A 1 208 ? 24.41122 -0.34996 43.97388 1.000 29.17817 208 LEU A C 1
ATOM 1551 O O . LEU A 1 208 ? 24.57657 0.70189 43.36049 1.000 28.88498 208 LEU A O 1
ATOM 1556 N N . VAL A 1 209 ? 24.22423 -1.51210 43.36081 1.000 30.82565 209 VAL A N 1
ATOM 1557 C CA . VAL A 1 209 ? 24.07065 -1.60686 41.91367 1.000 29.93485 209 VAL A CA 1
ATOM 1558 C C . VAL A 1 209 ? 22.57708 -1.70995 41.62705 1.000 31.03546 209 VAL A C 1
ATOM 1559 O O . VAL A 1 209 ? 21.93850 -2.70705 41.97347 1.000 28.18946 209 VAL A O 1
ATOM 1563 N N . VAL A 1 210 ? 22.01260 -0.68429 40.99863 1.000 26.44964 210 VAL A N 1
ATOM 1564 C CA . VAL A 1 210 ? 20.56793 -0.54124 40.85109 1.000 26.36420 210 VAL A CA 1
ATOM 1565 C C . VAL A 1 210 ? 20.20912 -0.80686 39.39684 1.000 27.15746 210 VAL A C 1
ATOM 1566 O O . VAL A 1 210 ? 20.58932 -0.03496 38.50714 1.000 26.52669 210 VAL A O 1
ATOM 1570 N N . GLY A 1 211 ? 19.46029 -1.88627 39.15180 1.000 25.41768 211 GLY A N 1
ATOM 1571 C CA . GLY A 1 211 ? 19.07273 -2.26916 37.81281 1.000 24.72845 211 GLY A CA 1
ATOM 1572 C C . GLY A 1 211 ? 17.60944 -1.96320 37.52024 1.000 28.88927 211 GLY A C 1
ATOM 1573 O O . GLY A 1 211 ? 16.87076 -1.42307 38.34334 1.000 25.94829 211 GLY A O 1
ATOM 1574 N N . LYS A 1 212 ? 17.19299 -2.32652 36.30483 1.000 21.63426 212 LYS A N 1
ATOM 1575 C CA . LYS A 1 212 ? 15.84042 -1.98047 35.88746 1.000 26.86920 212 LYS A CA 1
ATOM 1576 C C . LYS A 1 212 ? 14.78387 -2.84556 36.55757 1.000 22.31745 212 LYS A C 1
ATOM 1577 O O . LYS A 1 212 ? 13.59130 -2.54377 36.43405 1.000 29.85958 212 LYS A O 1
ATOM 1583 N N . GLY A 1 213 ? 15.18027 -3.88169 37.29609 1.000 24.76336 213 GLY A N 1
ATOM 1584 C CA . GLY A 1 213 ? 14.23083 -4.52683 38.18517 1.000 22.07378 213 GLY A CA 1
ATOM 1585 C C . GLY A 1 213 ? 13.81611 -3.59969 39.31354 1.000 28.95563 213 GLY A C 1
ATOM 1586 O O . GLY A 1 213 ? 12.65152 -3.58342 39.72651 1.000 27.29035 213 GLY A O 1
ATOM 1587 N N . ALA A 1 214 ? 14.75863 -2.79409 39.80883 1.000 23.34790 214 ALA A N 1
ATOM 1588 C CA . ALA A 1 214 ? 14.43535 -1.81318 40.84308 1.000 24.11360 214 ALA A CA 1
ATOM 1589 C C . ALA A 1 214 ? 13.50457 -0.71932 40.32162 1.000 28.09801 214 ALA A C 1
ATOM 1590 O O . ALA A 1 214 ? 12.56798 -0.31903 41.01988 1.000 28.62874 214 ALA A O 1
ATOM 1592 N N . THR A 1 215 ? 13.74583 -0.19806 39.11107 1.000 27.15211 215 THR A N 1
ATOM 1593 C CA . THR A 1 215 ? 12.84757 0.83797 38.60242 1.000 22.73919 215 THR A CA 1
ATOM 1594 C C . THR A 1 215 ? 11.47502 0.26507 38.27068 1.000 24.22817 215 THR A C 1
ATOM 1595 O O . THR A 1 215 ? 10.45249 0.91587 38.51893 1.000 23.79737 215 THR A O 1
ATOM 1599 N N . TYR A 1 216 ? 11.43095 -0.95355 37.72037 1.000 25.75276 216 TYR A N 1
ATOM 1600 C CA . TYR A 1 216 ? 10.14631 -1.60205 37.47364 1.000 24.66813 216 TYR A CA 1
ATOM 1601 C C . TYR A 1 216 ? 9.34499 -1.73497 38.76471 1.000 25.23143 216 TYR A C 1
ATOM 1602 O O . TYR A 1 216 ? 8.14077 -1.45240 38.79062 1.000 24.12795 216 TYR A O 1
ATOM 1611 N N . SER A 1 217 ? 9.99458 -2.15759 39.84696 1.000 23.52186 217 SER A N 1
ATOM 1612 C CA . SER A 1 217 ? 9.30134 -2.33609 41.11458 1.000 26.42898 217 SER A CA 1
ATOM 1613 C C . SER A 1 217 ? 9.02186 -1.01803 41.81435 1.000 27.52760 217 SER A C 1
ATOM 1614 O O . SER A 1 217 ? 8.36243 -1.02825 42.86082 1.000 29.37716 217 SER A O 1
ATOM 1617 N N . ARG A 1 218 ? 9.52411 0.10198 41.26963 1.000 25.54100 218 ARG A N 1
ATOM 1618 C CA . ARG A 1 218 ? 9.21065 1.44854 41.75475 1.000 26.56957 218 ARG A CA 1
ATOM 1619 C C . ARG A 1 218 ? 9.71918 1.67750 43.17621 1.000 29.59434 218 ARG A C 1
ATOM 1620 O O . ARG A 1 218 ? 8.99674 2.14731 44.05495 1.000 28.69450 218 ARG A O 1
ATOM 1628 N N . CYS A 1 219 ? 10.99873 1.38855 43.39368 1.000 28.73829 219 CYS A N 1
ATOM 1629 C CA . CYS A 1 219 ? 11.59244 1.54760 44.71529 1.000 31.33260 219 CYS A CA 1
ATOM 1630 C C . CYS A 1 219 ? 12.28239 2.89865 44.91768 1.000 25.40905 219 CYS A C 1
ATOM 1631 O O . CYS A 1 219 ? 13.06065 3.03722 45.86891 1.000 29.35939 219 CYS A O 1
ATOM 1634 N N . GLU A 1 220 ? 12.01077 3.89214 44.06716 1.000 25.39316 220 GLU A N 1
ATOM 1635 C CA . GLU A 1 220 ? 12.79454 5.13192 44.10558 1.000 29.68012 220 GLU A CA 1
ATOM 1636 C C . GLU A 1 220 ? 12.75198 5.81539 45.47818 1.000 26.46389 220 GLU A C 1
ATOM 1637 O O . GLU A 1 220 ? 13.78597 6.28007 45.97060 1.000 30.92097 220 GLU A O 1
ATOM 1643 N N . ASN A 1 221 ? 11.58669 5.86929 46.12924 1.000 33.08263 221 ASN A N 1
ATOM 1644 C CA . ASN A 1 221 ? 11.51398 6.54978 47.43038 1.000 33.33712 221 ASN A CA 1
ATOM 1645 C C . ASN A 1 221 ? 12.36284 5.83846 48.48169 1.000 35.20773 221 ASN A C 1
ATOM 1646 O O . ASN A 1 221 ? 13.12804 6.47992 49.21648 1.000 28.24999 221 ASN A O 1
ATOM 1651 N N . GLU A 1 222 ? 12.23967 4.50649 48.56646 1.000 27.44215 222 GLU A N 1
ATOM 1652 C CA . GLU A 1 222 ? 12.99360 3.75102 49.56401 1.000 28.55609 222 GLU A CA 1
ATOM 1653 C C . GLU A 1 222 ? 14.49068 3.81823 49.29508 1.000 30.23213 222 GLU A C 1
ATOM 1654 O O . GLU A 1 222 ? 15.29392 3.90974 50.23125 1.000 27.70279 222 GLU A O 1
ATOM 1660 N N . LEU A 1 223 ? 14.88325 3.76000 48.01738 1.000 28.72963 223 LEU A N 1
ATOM 1661 C CA . LEU A 1 223 ? 16.29569 3.84124 47.66763 1.000 32.03434 223 LEU A CA 1
ATOM 1662 C C . LEU A 1 223 ? 16.86503 5.20707 48.02834 1.000 27.10815 223 LEU A C 1
ATOM 1663 O O . LEU A 1 223 ? 17.95909 5.31262 48.59728 1.000 30.58717 223 LEU A O 1
ATOM 1668 N N . LYS A 1 224 ? 16.13156 6.26862 47.69899 1.000 27.21632 224 LYS A N 1
ATOM 1669 C CA . LYS A 1 224 ? 16.59614 7.61707 48.02464 1.000 28.47638 224 LYS A CA 1
ATOM 1670 C C . LYS A 1 224 ? 16.76573 7.78981 49.52472 1.000 29.78229 224 LYS A C 1
ATOM 1671 O O . LYS A 1 224 ? 17.77527 8.33880 49.98461 1.000 30.96610 224 LYS A O 1
ATOM 1677 N N . ALA A 1 225 ? 15.79582 7.30993 50.30827 1.000 33.08374 225 ALA A N 1
ATOM 1678 C CA . ALA A 1 225 ? 15.88565 7.46955 51.75776 1.000 36.33197 225 ALA A CA 1
ATOM 1679 C C . ALA A 1 225 ? 17.12148 6.77460 52.30501 1.000 33.94274 225 ALA A C 1
ATOM 1680 O O . ALA A 1 225 ? 17.82740 7.32746 53.15670 1.000 30.95947 225 ALA A O 1
ATOM 1682 N N . LEU A 1 226 ? 17.41062 5.56897 51.80969 1.000 28.76604 226 LEU A N 1
ATOM 1683 C CA . LEU A 1 226 ? 18.57100 4.82651 52.29028 1.000 32.07349 226 LEU A CA 1
ATOM 1684 C C . LEU A 1 226 ? 19.86747 5.48057 51.83556 1.000 34.46121 226 LEU A C 1
ATOM 1685 O O . LEU A 1 226 ? 20.76248 5.73228 52.64929 1.000 32.24439 226 LEU A O 1
ATOM 1690 N N . VAL A 1 227 ? 19.98591 5.75628 50.53160 1.000 31.40943 227 VAL A N 1
ATOM 1691 C CA . VAL A 1 227 ? 21.20285 6.35778 49.99249 1.000 30.26383 227 VAL A CA 1
ATOM 1692 C C . VAL A 1 227 ? 21.52465 7.66322 50.70279 1.000 32.55122 227 VAL A C 1
ATOM 1693 O O . VAL A 1 227 ? 22.68236 7.93599 51.03909 1.000 35.37564 227 VAL A O 1
ATOM 1697 N N . GLU A 1 228 ? 20.51603 8.48521 50.94961 1.000 29.18666 228 GLU A N 1
ATOM 1698 C CA . GLU A 1 228 ? 20.78585 9.81378 51.47959 1.000 33.23229 228 GLU A CA 1
ATOM 1699 C C . GLU A 1 228 ? 20.94381 9.84593 52.99490 1.000 40.40099 228 GLU A C 1
ATOM 1700 O O . GLU A 1 228 ? 21.61316 10.74634 53.50239 1.000 40.12077 228 GLU A O 1
ATOM 1706 N N . GLU A 1 229 ? 20.38131 8.88553 53.73553 1.000 40.99033 229 GLU A N 1
ATOM 1707 C CA . GLU A 1 229 ? 20.59011 8.92330 55.18113 1.000 43.51784 229 GLU A CA 1
ATOM 1708 C C . GLU A 1 229 ? 21.96587 8.39155 55.56369 1.000 36.58162 229 GLU A C 1
ATOM 1709 O O . GLU A 1 229 ? 22.59950 8.91226 56.48734 1.000 43.84991 229 GLU A O 1
ATOM 1715 N N . PHE A 1 230 ? 22.46070 7.37750 54.85967 1.000 35.77675 230 PHE A N 1
ATOM 1716 C CA . PHE A 1 230 ? 23.73110 6.76217 55.21887 1.000 39.58922 230 PHE A CA 1
ATOM 1717 C C . PHE A 1 230 ? 24.82358 7.00510 54.18497 1.000 42.35450 230 PHE A C 1
ATOM 1718 O O . PHE A 1 230 ? 25.89874 6.40244 54.28447 1.000 37.10051 230 PHE A O 1
ATOM 1726 N N . ASN A 1 231 ? 24.58801 7.89470 53.22083 1.000 34.63480 231 ASN A N 1
ATOM 1727 C CA . ASN A 1 231 ? 25.55912 8.22330 52.17580 1.000 34.36706 231 ASN A CA 1
ATOM 1728 C C . ASN A 1 231 ? 26.11628 6.95960 51.52497 1.000 35.81843 231 ASN A C 1
ATOM 1729 O O . ASN A 1 231 ? 27.31520 6.68229 51.56984 1.000 36.08109 231 ASN A O 1
ATOM 1734 N N . VAL A 1 232 ? 25.22020 6.18481 50.91970 1.000 31.97935 232 VAL A N 1
ATOM 1735 C CA . VAL A 1 232 ? 25.57931 4.90488 50.31775 1.000 32.52205 232 VAL A CA 1
ATOM 1736 C C . VAL A 1 232 ? 25.79120 5.12725 48.81908 1.000 31.21294 232 VAL A C 1
ATOM 1737 O O . VAL A 1 232 ? 24.82835 5.46793 48.10933 1.000 35.23815 232 VAL A O 1
ATOM 1741 N N . PRO A 1 233 ? 27.00511 4.94788 48.30090 1.000 31.34107 233 PRO A N 1
ATOM 1742 C CA . PRO A 1 233 ? 27.21638 5.05364 46.85147 1.000 31.02543 233 PRO A CA 1
ATOM 1743 C C . PRO A 1 233 ? 26.36435 4.05748 46.07779 1.000 32.79218 233 PRO A C 1
ATOM 1744 O O . PRO A 1 233 ? 26.16936 2.91377 46.49646 1.000 29.51759 233 PRO A O 1
ATOM 1748 N N . PHE A 1 234 ? 25.86873 4.50423 44.92763 1.000 28.44741 234 PHE A N 1
ATOM 1749 C CA . PHE A 1 234 ? 25.04598 3.67452 44.06703 1.000 27.60993 234 PHE A CA 1
ATOM 1750 C C . PHE A 1 234 ? 25.48268 3.87906 42.62415 1.000 31.50957 234 PHE A C 1
ATOM 1751 O O . PHE A 1 234 ? 26.08639 4.89506 42.26783 1.000 32.74780 234 PHE A O 1
ATOM 1759 N N . LEU A 1 235 ? 25.15022 2.90109 41.79773 1.000 29.77804 235 LEU A N 1
ATOM 1760 C CA . LEU A 1 235 ? 25.50757 2.86276 40.38864 1.000 29.42977 235 LEU A CA 1
ATOM 1761 C C . LEU A 1 235 ? 24.32371 2.30427 39.60837 1.000 24.91087 235 LEU A C 1
ATOM 1762 O O . LEU A 1 235 ? 23.95476 1.13816 39.80340 1.000 26.99135 235 LEU A O 1
ATOM 1767 N N . PRO A 1 236 ? 23.68417 3.09641 38.74515 1.000 26.68579 236 PRO A N 1
ATOM 1768 C CA . PRO A 1 236 ? 22.55334 2.58181 37.96103 1.000 25.23189 236 PRO A CA 1
ATOM 1769 C C . PRO A 1 236 ? 22.97077 1.91578 36.65925 1.000 26.99928 236 PRO A C 1
ATOM 1770 O O . PRO A 1 236 ? 23.85175 2.38815 35.93804 1.000 25.97612 236 PRO A O 1
ATOM 1774 N N . THR A 1 237 ? 22.30111 0.80474 36.34284 1.000 23.96103 237 THR A N 1
ATOM 1775 C CA . THR A 1 237 ? 22.36168 0.26917 34.98941 1.000 24.77613 237 THR A CA 1
ATOM 1776 C C . THR A 1 237 ? 21.64616 1.23964 34.04763 1.000 29.41072 237 THR A C 1
ATOM 1777 O O . THR A 1 237 ? 20.95438 2.15869 34.50339 1.000 25.76346 237 THR A O 1
ATOM 1781 N N . PRO A 1 238 ? 21.79128 1.06335 32.72205 1.000 27.48996 238 PRO A N 1
ATOM 1782 C CA . PRO A 1 238 ? 21.33743 2.12390 31.79914 1.000 30.62337 238 PRO A CA 1
ATOM 1783 C C . PRO A 1 238 ? 19.86827 2.50434 31.90753 1.000 22.36941 238 PRO A C 1
ATOM 1784 O O . PRO A 1 238 ? 19.55567 3.69186 31.89450 1.000 26.31231 238 PRO A O 1
ATOM 1788 N N . MET A 1 239 ? 18.94597 1.55015 31.98073 1.000 24.82182 239 MET A N 1
ATOM 1789 C CA . MET A 1 239 ? 17.55603 1.98104 32.08716 1.000 24.11272 239 MET A CA 1
ATOM 1790 C C . MET A 1 239 ? 17.18472 2.38543 33.50894 1.000 27.33485 239 MET A C 1
ATOM 1791 O O . MET A 1 239 ? 16.13670 3.01305 33.71134 1.000 24.72471 239 MET A O 1
ATOM 1796 N N . ALA A 1 240 ? 18.04035 2.09222 34.48300 1.000 24.43541 240 ALA A N 1
ATOM 1797 C CA . ALA A 1 240 ? 17.83379 2.58477 35.84018 1.000 27.24812 240 ALA A CA 1
ATOM 1798 C C . ALA A 1 240 ? 18.31862 4.01458 36.03316 1.000 25.22307 240 ALA A C 1
ATOM 1799 O O . ALA A 1 240 ? 18.04958 4.60240 37.08413 1.000 23.48449 240 ALA A O 1
ATOM 1801 N N . LYS A 1 241 ? 19.04795 4.57527 35.06884 1.000 23.80348 241 LYS A N 1
ATOM 1802 C CA . LYS A 1 241 ? 19.47353 5.96506 35.16965 1.000 25.16794 241 LYS A CA 1
ATOM 1803 C C . LYS A 1 241 ? 18.27453 6.86602 35.42951 1.000 23.97517 241 LYS A C 1
ATOM 1804 O O . LYS A 1 241 ? 17.23394 6.74608 34.77973 1.000 24.45963 241 LYS A O 1
ATOM 1810 N N . GLY A 1 242 ? 18.41006 7.74533 36.41212 1.000 24.46317 242 GLY A N 1
ATOM 1811 C CA . GLY A 1 242 ? 17.34474 8.64177 36.79067 1.000 24.82449 242 GLY A CA 1
ATOM 1812 C C . GLY A 1 242 ? 16.55934 8.21302 38.01613 1.000 28.13801 242 GLY A C 1
ATOM 1813 O O . GLY A 1 242 ? 15.83877 9.04143 38.58437 1.000 25.33053 242 GLY A O 1
ATOM 1814 N N . ILE A 1 243 ? 16.66997 6.94592 38.43853 1.000 27.94873 243 ILE A N 1
ATOM 1815 C CA . ILE A 1 243 ? 15.92509 6.52116 39.62614 1.000 27.10156 243 ILE A CA 1
ATOM 1816 C C . ILE A 1 243 ? 16.27108 7.43209 40.79616 1.000 28.10892 243 ILE A C 1
ATOM 1817 O O . ILE A 1 243 ? 15.39059 7.87639 41.54598 1.000 32.51423 243 ILE A O 1
ATOM 1822 N N . LEU A 1 244 ? 17.55073 7.77440 40.92844 1.000 25.41242 244 LEU A N 1
ATOM 1823 C CA . LEU A 1 244 ? 18.05136 9.00984 41.50645 1.000 28.07115 244 LEU A CA 1
ATOM 1824 C C . LEU A 1 244 ? 18.75596 9.76566 40.38018 1.000 29.80359 244 LEU A C 1
ATOM 1825 O O . LEU A 1 244 ? 19.18675 9.13779 39.40388 1.000 29.07715 244 LEU A O 1
ATOM 1830 N N . PRO A 1 245 ? 18.86499 11.09168 40.45024 1.000 26.96575 245 PRO A N 1
ATOM 1831 C CA . PRO A 1 245 ? 19.41301 11.82973 39.29973 1.000 29.16626 245 PRO A CA 1
ATOM 1832 C C . PRO A 1 245 ? 20.83717 11.39460 38.97391 1.000 31.43739 245 PRO A C 1
ATOM 1833 O O . PRO A 1 245 ? 21.57747 10.91437 39.83421 1.000 30.67647 245 PRO A O 1
ATOM 1837 N N . ASP A 1 246 ? 21.22025 11.56074 37.70462 1.000 30.40268 246 ASP A N 1
ATOM 1838 C CA . ASP A 1 246 ? 22.58699 11.23041 37.30686 1.000 28.88352 246 ASP A CA 1
ATOM 1839 C C . ASP A 1 246 ? 23.61839 12.09699 38.02760 1.000 31.49664 246 ASP A C 1
ATOM 1840 O O . ASP A 1 246 ? 24.76033 11.66862 38.22434 1.000 31.51118 246 ASP A O 1
ATOM 1845 N N . ASN A 1 247 ? 23.25190 13.31136 38.43283 1.000 34.16245 247 ASN A N 1
ATOM 1846 C CA . ASN A 1 247 ? 24.19152 14.17905 39.12683 1.000 32.18340 247 ASN A CA 1
ATOM 1847 C C . ASN A 1 247 ? 24.02752 14.11002 40.64194 1.000 36.84671 247 ASN A C 1
ATOM 1848 O O . ASN A 1 247 ? 24.49997 15.00090 41.35424 1.000 32.94787 247 ASN A O 1
ATOM 1853 N N . HIS A 1 248 ? 23.37598 13.06404 41.14671 1.000 33.24936 248 HIS A N 1
ATOM 1854 C CA . HIS A 1 248 ? 23.24800 12.89911 42.58267 1.000 34.62699 248 HIS A CA 1
ATOM 1855 C C . HIS A 1 248 ? 24.62807 12.73371 43.20834 1.000 33.64817 248 HIS A C 1
ATOM 1856 O O . HIS A 1 248 ? 25.51342 12.08581 42.64022 1.000 35.66932 248 HIS A O 1
ATOM 1863 N N . SER A 1 249 ? 24.80756 13.32276 44.38946 1.000 32.98798 249 SER A N 1
ATOM 1864 C CA . SER A 1 249 ? 26.12173 13.34554 45.02383 1.000 38.35928 249 SER A CA 1
ATOM 1865 C C . SER A 1 249 ? 26.64236 11.95490 45.37914 1.000 34.25368 249 SER A C 1
ATOM 1866 O O . SER A 1 249 ? 27.85224 11.79451 45.57867 1.000 35.03323 249 SER A O 1
ATOM 1869 N N . LEU A 1 250 ? 25.77582 10.94605 45.46854 1.000 32.29017 250 LEU A N 1
ATOM 1870 C CA . LEU A 1 250 ? 26.21891 9.58653 45.76572 1.000 37.14046 250 LEU A CA 1
ATOM 1871 C C . LEU A 1 250 ? 26.28836 8.69247 44.53169 1.000 31.87245 250 LEU A C 1
ATOM 1872 O O . LEU A 1 250 ? 26.55034 7.49392 44.67142 1.000 31.95013 250 LEU A O 1
ATOM 1877 N N . ASN A 1 251 ? 26.06062 9.23916 43.33664 1.000 29.88257 251 ASN A N 1
ATOM 1878 C CA . ASN A 1 251 ? 26.08478 8.45312 42.10499 1.000 30.60058 251 ASN A CA 1
ATOM 1879 C C . ASN A 1 251 ? 27.52681 8.19009 41.68222 1.000 32.48210 251 ASN A C 1
ATOM 1880 O O . ASN A 1 251 ? 28.27667 9.13014 41.39700 1.000 31.64047 251 ASN A O 1
ATOM 1885 N N . ALA A 1 252 ? 27.90888 6.91327 41.62655 1.000 31.30023 252 ALA A N 1
ATOM 1886 C CA . ALA A 1 252 ? 29.23838 6.50468 41.19373 1.000 33.47899 252 ALA A CA 1
ATOM 1887 C C . ALA A 1 252 ? 29.31771 6.21825 39.69142 1.000 39.70587 252 ALA A C 1
ATOM 1888 O O . ALA A 1 252 ? 30.34021 5.70078 39.22487 1.000 33.34977 252 ALA A O 1
ATOM 1890 N N . GLY A 1 253 ? 28.27194 6.55132 38.92889 1.000 31.38085 253 GLY A N 1
ATOM 1891 C CA . GLY A 1 253 ? 28.21570 6.15582 37.52878 1.000 35.70113 253 GLY A CA 1
ATOM 1892 C C . GLY A 1 253 ? 29.39965 6.61079 36.69422 1.000 35.53914 253 GLY A C 1
ATOM 1893 O O . GLY A 1 253 ? 29.81049 5.91059 35.76594 1.000 38.60127 253 GLY A O 1
ATOM 1894 N N . SER A 1 254 ? 29.96757 7.77443 37.00726 1.000 34.98077 254 SER A N 1
ATOM 1895 C CA . SER A 1 254 ? 31.07629 8.31625 36.22601 1.000 37.22168 254 SER A CA 1
ATOM 1896 C C . SER A 1 254 ? 32.41552 7.65421 36.53193 1.000 41.29328 254 SER A C 1
ATOM 1897 O O . SER A 1 254 ? 33.41362 7.98514 35.88238 1.000 39.60624 254 SER A O 1
ATOM 1900 N N . ALA A 1 255 ? 32.46905 6.75009 37.50568 1.000 33.46947 255 ALA A N 1
ATOM 1901 C CA . ALA A 1 255 ? 33.64986 5.94754 37.79681 1.000 31.81128 255 ALA A CA 1
ATOM 1902 C C . ALA A 1 255 ? 33.24095 4.48862 37.93460 1.000 35.81263 255 ALA A C 1
ATOM 1903 O O . ALA A 1 255 ? 33.57980 3.79980 38.90015 1.000 31.19407 255 ALA A O 1
ATOM 1905 N N . ARG A 1 256 ? 32.48410 4.01363 36.94279 1.000 35.56999 256 ARG A N 1
ATOM 1906 C CA . ARG A 1 256 ? 31.80241 2.72665 37.05710 1.000 36.35118 256 ARG A CA 1
ATOM 1907 C C . ARG A 1 256 ? 32.79134 1.58469 37.26648 1.000 38.13833 256 ARG A C 1
ATOM 1908 O O . ARG A 1 256 ? 32.64221 0.77953 38.19494 1.000 36.99680 256 ARG A O 1
ATOM 1916 N N . SER A 1 257 ? 33.80490 1.48875 36.40393 1.000 31.15021 257 SER A N 1
ATOM 1917 C CA . SER A 1 257 ? 34.71805 0.35439 36.48880 1.000 44.93567 257 SER A CA 1
ATOM 1918 C C . SER A 1 257 ? 35.49458 0.37570 37.79423 1.000 40.87278 257 SER A C 1
ATOM 1919 O O . SER A 1 257 ? 35.69451 -0.66886 38.42166 1.000 36.92201 257 SER A O 1
ATOM 1922 N N . LEU A 1 258 ? 35.92424 1.56081 38.22873 1.000 37.97896 258 LEU A N 1
ATOM 1923 C CA . LEU A 1 258 ? 36.68856 1.65281 39.46846 1.000 40.18030 258 LEU A CA 1
ATOM 1924 C C . LEU A 1 258 ? 35.82443 1.32569 40.68039 1.000 32.91595 258 LEU A C 1
ATOM 1925 O O . LEU A 1 258 ? 36.26253 0.60278 41.58406 1.000 31.16331 258 LEU A O 1
ATOM 1930 N N . ALA A 1 259 ? 34.60397 1.87028 40.72765 1.000 32.88386 259 ALA A N 1
ATOM 1931 C CA . ALA A 1 259 ? 33.71687 1.61261 41.85753 1.000 34.42499 259 ALA A CA 1
ATOM 1932 C C . ALA A 1 259 ? 33.45048 0.11979 42.01842 1.000 27.83959 259 ALA A C 1
ATOM 1933 O O . ALA A 1 259 ? 33.44078 -0.40132 43.14061 1.000 28.56542 259 ALA A O 1
ATOM 1935 N N . LEU A 1 260 ? 33.25989 -0.59024 40.90426 1.000 31.52692 260 LEU A N 1
ATOM 1936 C CA . LEU A 1 260 ? 32.97404 -2.02030 40.98134 1.000 31.06176 260 LEU A CA 1
ATOM 1937 C C . LEU A 1 260 ? 34.19418 -2.81831 41.43043 1.000 34.92446 260 LEU A C 1
ATOM 1938 O O . LEU A 1 260 ? 34.06046 -3.78652 42.18833 1.000 35.64629 260 LEU A O 1
ATOM 1943 N N . ARG A 1 261 ? 35.39103 -2.43034 40.98105 1.000 32.01224 261 ARG A N 1
ATOM 1944 C CA . ARG A 1 261 ? 36.59264 -3.17182 41.35970 1.000 39.75322 261 ARG A CA 1
ATOM 1945 C C . ARG A 1 261 ? 36.93358 -2.96861 42.82914 1.000 35.33207 261 ARG A C 1
ATOM 1946 O O . ARG A 1 261 ? 37.39727 -3.89759 43.49740 1.000 34.73136 261 ARG A O 1
ATOM 1954 N N . LYS A 1 262 ? 36.70605 -1.76687 43.35103 1.000 35.16865 262 LYS A N 1
ATOM 1955 C CA . LYS A 1 262 ? 37.19419 -1.39819 44.67133 1.000 36.63959 262 LYS A CA 1
ATOM 1956 C C . LYS A 1 262 ? 36.17571 -1.59834 45.78349 1.000 38.82047 262 LYS A C 1
ATOM 1957 O O . LYS A 1 262 ? 36.54340 -1.47619 46.95679 1.000 35.23540 262 LYS A O 1
ATOM 1963 N N . ALA A 1 263 ? 34.91298 -1.86507 45.46167 1.000 33.97832 263 ALA A N 1
ATOM 1964 C CA . ALA A 1 263 ? 33.91222 -2.00095 46.51077 1.000 37.62125 263 ALA A CA 1
ATOM 1965 C C . ALA A 1 263 ? 34.14211 -3.29515 47.27793 1.000 36.81900 263 ALA A C 1
ATOM 1966 O O . ALA A 1 263 ? 34.53204 -4.31404 46.69719 1.000 35.92658 263 ALA A O 1
ATOM 1968 N N . ASP A 1 264 ? 33.92025 -3.25483 48.59456 1.000 33.72325 264 ASP A N 1
ATOM 1969 C CA . ASP A 1 264 ? 34.03968 -4.47204 49.38749 1.000 35.65961 264 ASP A CA 1
ATOM 1970 C C . ASP A 1 264 ? 32.69927 -5.15638 49.63679 1.000 35.92967 264 ASP A C 1
ATOM 1971 O O . ASP A 1 264 ? 32.68247 -6.31614 50.06655 1.000 34.15764 264 ASP A O 1
ATOM 1976 N N . VAL A 1 265 ? 31.58571 -4.47886 49.36496 1.000 36.56236 265 VAL A N 1
ATOM 1977 C CA . VAL A 1 265 ? 30.25615 -5.08082 49.39884 1.000 30.67935 265 VAL A CA 1
ATOM 1978 C C . VAL A 1 265 ? 29.47686 -4.51965 48.22483 1.000 28.10780 265 VAL A C 1
ATOM 1979 O O . VAL A 1 265 ? 29.47557 -3.30782 48.00169 1.000 32.70745 265 VAL A O 1
ATOM 1983 N N . ILE A 1 266 ? 28.81086 -5.38815 47.47879 1.000 30.39959 266 ILE A N 1
ATOM 1984 C CA . ILE A 1 266 ? 27.94224 -4.98016 46.38411 1.000 29.54004 266 ILE A CA 1
ATOM 1985 C C . ILE A 1 266 ? 26.54932 -5.50904 46.67878 1.000 32.16079 266 ILE A C 1
ATOM 1986 O O . ILE A 1 266 ? 26.38264 -6.69945 46.97167 1.000 33.94883 266 ILE A O 1
ATOM 1991 N N . VAL A 1 267 ? 25.55803 -4.63068 46.62078 1.000 30.17337 267 VAL A N 1
ATOM 1992 C CA . VAL A 1 267 ? 24.16499 -5.02166 46.78284 1.000 28.77579 267 VAL A CA 1
ATOM 1993 C C . VAL A 1 267 ? 23.50662 -4.90017 45.41649 1.000 33.44353 267 VAL A C 1
ATOM 1994 O O . VAL A 1 267 ? 23.30817 -3.79136 44.91260 1.000 31.54370 267 VAL A O 1
ATOM 1998 N N . LEU A 1 268 ? 23.17768 -6.03545 44.80340 1.000 27.79996 268 LEU A N 1
ATOM 1999 C CA . LEU A 1 268 ? 22.53393 -6.03419 43.48959 1.000 31.13596 268 LEU A CA 1
ATOM 2000 C C . LEU A 1 268 ? 21.03328 -5.86509 43.68308 1.000 29.01045 268 LEU A C 1
ATOM 2001 O O . LEU A 1 268 ? 20.37591 -6.73558 44.26134 1.000 26.03728 268 LEU A O 1
ATOM 2006 N N . LEU A 1 269 ? 20.48916 -4.73713 43.23210 1.000 27.04681 269 LEU A N 1
ATOM 2007 C CA . LEU A 1 269 ? 19.06486 -4.43664 43.38660 1.000 25.48563 269 LEU A CA 1
ATOM 2008 C C . LEU A 1 269 ? 18.41965 -4.50626 42.00938 1.000 23.25263 269 LEU A C 1
ATOM 2009 O O . LEU A 1 269 ? 18.46867 -3.53693 41.23942 1.000 24.51989 269 LEU A O 1
ATOM 2014 N N . GLY A 1 270 ? 17.82105 -5.65768 41.69902 1.000 26.96305 270 GLY A N 1
ATOM 2015 C CA . GLY A 1 270 ? 17.16664 -5.83741 40.41805 1.000 25.37238 270 GLY A CA 1
ATOM 2016 C C . GLY A 1 270 ? 18.11016 -5.74960 39.23675 1.000 29.15216 270 GLY A C 1
ATOM 2017 O O . GLY A 1 270 ? 17.83194 -5.05069 38.25843 1.000 27.28479 270 GLY A O 1
ATOM 2018 N N . ALA A 1 271 ? 19.22964 -6.46069 39.31348 1.000 23.65626 271 ALA A N 1
ATOM 2019 C CA . ALA A 1 271 ? 20.22208 -6.43581 38.25156 1.000 24.57313 271 ALA A CA 1
ATOM 2020 C C . ALA A 1 271 ? 20.89645 -7.79367 38.21973 1.000 24.45409 271 ALA A C 1
ATOM 2021 O O . ALA A 1 271 ? 21.17581 -8.37915 39.27106 1.000 25.66274 271 ALA A O 1
ATOM 2023 N N . ARG A 1 272 ? 21.14606 -8.30367 37.02279 1.000 22.14873 272 ARG A N 1
ATOM 2024 C CA . ARG A 1 272 ? 21.75133 -9.62144 36.89153 1.000 22.90223 272 ARG A CA 1
ATOM 2025 C C . ARG A 1 272 ? 23.23290 -9.50414 36.57174 1.000 25.25422 272 ARG A C 1
ATOM 2026 O O . ARG A 1 272 ? 23.67580 -8.54779 35.92961 1.000 30.01333 272 ARG A O 1
ATOM 2034 N N . LEU A 1 273 ? 23.99621 -10.48790 37.04236 1.000 22.28218 273 LEU A N 1
ATOM 2035 C CA . LEU A 1 273 ? 25.39375 -10.61784 36.65802 1.000 25.32019 273 LEU A CA 1
ATOM 2036 C C . LEU A 1 273 ? 25.49034 -11.34118 35.31586 1.000 28.46223 273 LEU A C 1
ATOM 2037 O O . LEU A 1 273 ? 26.20728 -12.33919 35.19002 1.000 26.13080 273 LEU A O 1
ATOM 2042 N N . ASN A 1 274 ? 24.73951 -10.86717 34.32093 1.000 24.70293 274 ASN A N 1
ATOM 2043 C CA . ASN A 1 274 ? 24.81603 -11.42852 32.97961 1.000 23.36205 274 ASN A CA 1
ATOM 2044 C C . ASN A 1 274 ? 25.86450 -10.65591 32.18251 1.000 23.36573 274 ASN A C 1
ATOM 2045 O O . ASN A 1 274 ? 26.79358 -10.09069 32.76931 1.000 24.30949 274 ASN A O 1
ATOM 2050 N N . TRP A 1 275 ? 25.73485 -10.62627 30.85216 1.000 22.06160 275 TRP A N 1
ATOM 2051 C CA . TRP A 1 275 ? 26.76878 -10.00894 30.02654 1.000 26.81316 275 TRP A CA 1
ATOM 2052 C C . TRP A 1 275 ? 26.98066 -8.53624 30.38169 1.000 24.04172 275 TRP A C 1
ATOM 2053 O O . TRP A 1 275 ? 28.10187 -8.03054 30.26935 1.000 25.04957 275 TRP A O 1
ATOM 2064 N N . MET A 1 276 ? 25.93604 -7.84628 30.84643 1.000 23.95087 276 MET A N 1
ATOM 2065 C CA . MET A 1 276 ? 26.06002 -6.41189 31.11874 1.000 25.53953 276 MET A CA 1
ATOM 2066 C C . MET A 1 276 ? 27.01497 -6.13108 32.26954 1.000 26.49291 276 MET A C 1
ATOM 2067 O O . MET A 1 276 ? 27.63431 -5.06439 32.30909 1.000 30.88317 276 MET A O 1
ATOM 2072 N N . MET A 1 277 ? 27.16801 -7.07857 33.19611 1.000 30.47817 277 MET A N 1
ATOM 2073 C CA . MET A 1 277 ? 28.15369 -6.98076 34.26462 1.000 33.40713 277 MET A CA 1
ATOM 2074 C C . MET A 1 277 ? 29.36635 -7.86450 34.01167 1.000 29.23191 277 MET A C 1
ATOM 2075 O O . MET A 1 277 ? 30.10113 -8.17540 34.95599 1.000 30.39791 277 MET A O 1
ATOM 2080 N N . GLN A 1 278 ? 29.57400 -8.29477 32.76443 1.000 26.49113 278 GLN A N 1
ATOM 2081 C CA . GLN A 1 278 ? 30.68088 -9.18830 32.41348 1.000 24.82783 278 GLN A CA 1
ATOM 2082 C C . GLN A 1 278 ? 30.69423 -10.42251 33.31623 1.000 32.71249 278 GLN A C 1
ATOM 2083 O O . GLN A 1 278 ? 31.74706 -10.88574 33.76349 1.000 31.75002 278 GLN A O 1
ATOM 2089 N N . PHE A 1 279 ? 29.50100 -10.94373 33.60369 1.000 26.07564 279 PHE A N 1
ATOM 2090 C CA . PHE A 1 279 ? 29.30082 -12.16538 34.39020 1.000 29.20481 279 PHE A CA 1
ATOM 2091 C C . PHE A 1 279 ? 29.93242 -12.09128 35.77844 1.000 29.13928 279 PHE A C 1
ATOM 2092 O O . PHE A 1 279 ? 30.07490 -13.11828 36.45327 1.000 31.43889 279 PHE A O 1
ATOM 2100 N N . GLY A 1 280 ? 30.27018 -10.89300 36.24420 1.000 31.07181 280 GLY A N 1
ATOM 2101 C CA . GLY A 1 280 ? 30.96415 -10.74832 37.50520 1.000 30.42963 280 GLY A CA 1
ATOM 2102 C C . GLY A 1 280 ? 32.44935 -11.00735 37.43256 1.000 39.06165 280 GLY A C 1
ATOM 2103 O O . GLY A 1 280 ? 33.11495 -10.99894 38.47464 1.000 34.10281 280 GLY A O 1
ATOM 2104 N N . ASN A 1 281 ? 32.99137 -11.21406 36.22735 1.000 33.31091 281 ASN A N 1
ATOM 2105 C CA . ASN A 1 281 ? 34.39151 -11.59344 36.07289 1.000 37.65390 281 ASN A CA 1
ATOM 2106 C C . ASN A 1 281 ? 35.36216 -10.51181 36.52544 1.000 43.13774 281 ASN A C 1
ATOM 2107 O O . ASN A 1 281 ? 36.51542 -10.82798 36.83937 1.000 40.00718 281 ASN A O 1
ATOM 2112 N N . ARG A 1 282 ? 34.94779 -9.24819 36.54332 1.000 37.05002 282 ARG A N 1
ATOM 2113 C CA . ARG A 1 282 ? 35.86323 -8.17286 36.89792 1.000 41.44698 282 ARG A CA 1
ATOM 2114 C C . ARG A 1 282 ? 35.75237 -7.76655 38.36320 1.000 37.10780 282 ARG A C 1
ATOM 2115 O O . ARG A 1 282 ? 36.54390 -6.94134 38.82644 1.000 44.56447 282 ARG A O 1
ATOM 2123 N N . LEU A 1 283 ? 34.82274 -8.35430 39.10884 1.000 36.60856 283 LEU A N 1
ATOM 2124 C CA . LEU A 1 283 ? 34.71899 -8.06889 40.53373 1.000 39.63496 283 LEU A CA 1
ATOM 2125 C C . LEU A 1 283 ? 35.88157 -8.69394 41.29205 1.000 43.71749 283 LEU A C 1
ATOM 2126 O O . LEU A 1 283 ? 36.30795 -9.81850 40.99824 1.000 42.37551 283 LEU A O 1
ATOM 2131 N N . ASN A 1 284 ? 36.39879 -7.94850 42.25974 1.000 40.52166 284 ASN A N 1
ATOM 2132 C CA . ASN A 1 284 ? 37.37718 -8.48954 43.18849 1.000 35.93634 284 ASN A CA 1
ATOM 2133 C C . ASN A 1 284 ? 36.77624 -9.70642 43.88491 1.000 41.12466 284 ASN A C 1
ATOM 2134 O O . ASN A 1 284 ? 35.66784 -9.61249 44.43112 1.000 35.95718 284 ASN A O 1
ATOM 2139 N N . PRO A 1 285 ? 37.44493 -10.86511 43.85926 1.000 41.98399 285 PRO A N 1
ATOM 2140 C CA . PRO A 1 285 ? 36.85976 -12.06233 44.48919 1.000 43.69035 285 PRO A CA 1
ATOM 2141 C C . PRO A 1 285 ? 36.59389 -11.90155 45.97372 1.000 45.25051 285 PRO A C 1
ATOM 2142 O O . PRO A 1 285 ? 35.77384 -12.64631 46.52209 1.000 50.72240 285 PRO A O 1
ATOM 2146 N N . GLN A 1 286 ? 37.25130 -10.95526 46.64355 1.000 45.60008 286 GLN A N 1
ATOM 2147 C CA . GLN A 1 286 ? 37.00460 -10.73600 48.06049 1.000 36.78491 286 GLN A CA 1
ATOM 2148 C C . GLN A 1 286 ? 35.79308 -9.85199 48.32380 1.000 43.00579 286 GLN A C 1
ATOM 2149 O O . GLN A 1 286 ? 35.40877 -9.68860 49.48385 1.000 33.83505 286 GLN A O 1
ATOM 2155 N N . THR A 1 287 ? 35.18434 -9.26904 47.29659 1.000 38.43650 287 THR A N 1
ATOM 2156 C CA . THR A 1 287 ? 33.98231 -8.47787 47.52021 1.000 32.67742 287 THR A CA 1
ATOM 2157 C C . THR A 1 287 ? 32.82497 -9.38184 47.93725 1.000 38.52416 287 THR A C 1
ATOM 2158 O O . THR A 1 287 ? 32.58586 -10.42690 47.32444 1.000 35.20978 287 THR A O 1
ATOM 2162 N N . LYS A 1 288 ? 32.11864 -8.99234 48.99352 1.000 32.89307 288 LYS A N 1
ATOM 2163 C CA . LYS A 1 288 ? 30.91335 -9.70625 49.39014 1.000 35.42777 288 LYS A CA 1
ATOM 2164 C C . LYS A 1 288 ? 29.72249 -9.19959 48.58879 1.000 35.75497 288 LYS A C 1
ATOM 2165 O O . LYS A 1 288 ? 29.53714 -7.99268 48.42069 1.000 34.12134 288 LYS A O 1
ATOM 2171 N N . ILE A 1 289 ? 28.90705 -10.12492 48.09571 1.000 33.75706 289 ILE A N 1
ATOM 2172 C CA . ILE A 1 289 ? 27.81910 -9.78545 47.18558 1.000 35.25357 289 ILE A CA 1
ATOM 2173 C C . ILE A 1 289 ? 26.49624 -10.16014 47.83450 1.000 30.71869 289 ILE A C 1
ATOM 2174 O O . ILE A 1 289 ? 26.28832 -11.31634 48.21038 1.000 29.33913 289 ILE A O 1
ATOM 2179 N N . ILE A 1 290 ? 25.60551 -9.18478 47.95640 1.000 31.31415 290 ILE A N 1
ATOM 2180 C CA . ILE A 1 290 ? 24.23454 -9.39961 48.40124 1.000 27.06942 290 ILE A CA 1
ATOM 2181 C C . ILE A 1 290 ? 23.34286 -9.18894 47.18561 1.000 27.49639 290 ILE A C 1
ATOM 2182 O O . ILE A 1 290 ? 23.40193 -8.13078 46.54680 1.000 30.11998 290 ILE A O 1
ATOM 2187 N N . HIS A 1 291 ? 22.53072 -10.18843 46.85491 1.000 28.16347 291 HIS A N 1
ATOM 2188 C CA . HIS A 1 291 ? 21.72464 -10.17550 45.63575 1.000 29.23893 291 HIS A CA 1
ATOM 2189 C C . HIS A 1 291 ? 20.25220 -10.16311 46.01513 1.000 26.33344 291 HIS A C 1
ATOM 2190 O O . HIS A 1 291 ? 19.76930 -11.09887 46.66245 1.000 28.48385 291 HIS A O 1
ATOM 2197 N N . VAL A 1 292 ? 19.54533 -9.11218 45.61423 1.000 25.82734 292 VAL A N 1
ATOM 2198 C CA . VAL A 1 292 ? 18.12138 -8.96650 45.89017 1.000 27.99388 292 VAL A CA 1
ATOM 2199 C C . VAL A 1 292 ? 17.37879 -9.25358 44.59328 1.000 24.69446 292 VAL A C 1
ATOM 2200 O O . VAL A 1 292 ? 17.44729 -8.47377 43.63615 1.000 26.41994 292 VAL A O 1
ATOM 2204 N N . ASP A 1 293 ? 16.65804 -10.36868 44.55006 1.000 23.86551 293 ASP A N 1
ATOM 2205 C CA . ASP A 1 293 ? 15.93271 -10.71567 43.34316 1.000 25.11633 293 ASP A CA 1
ATOM 2206 C C . ASP A 1 293 ? 14.70012 -11.52864 43.71630 1.000 25.97874 293 ASP A C 1
ATOM 2207 O O . ASP A 1 293 ? 14.67516 -12.21640 44.73997 1.000 27.41165 293 ASP A O 1
ATOM 2212 N N . ILE A 1 294 ? 13.67316 -11.43821 42.86642 1.000 27.56194 294 ILE A N 1
ATOM 2213 C CA . ILE A 1 294 ? 12.46694 -12.24687 43.02681 1.000 25.54109 294 ILE A CA 1
ATOM 2214 C C . ILE A 1 294 ? 12.57845 -13.61925 42.36008 1.000 30.09476 294 ILE A C 1
ATOM 2215 O O . ILE A 1 294 ? 11.68820 -14.46327 42.54277 1.000 24.80094 294 ILE A O 1
ATOM 2220 N N . SER A 1 295 ? 13.63098 -13.86379 41.57324 1.000 23.47579 295 SER A N 1
ATOM 2221 C CA . SER A 1 295 ? 13.82066 -15.14201 40.89833 1.000 24.96813 295 SER A CA 1
ATOM 2222 C C . SER A 1 295 ? 14.90676 -15.89815 41.63975 1.000 26.20949 295 SER A C 1
ATOM 2223 O O . SER A 1 295 ? 16.09565 -15.57935 41.47952 1.000 27.92885 295 SER A O 1
ATOM 2226 N N . PRO A 1 296 ? 14.56245 -16.88284 42.47718 1.000 27.15934 296 PRO A N 1
ATOM 2227 C CA . PRO A 1 296 ? 15.59611 -17.56160 43.27187 1.000 24.76769 296 PRO A CA 1
ATOM 2228 C C . PRO A 1 296 ? 16.55224 -18.38614 42.43030 1.000 28.92133 296 PRO A C 1
ATOM 2229 O O . PRO A 1 296 ? 17.68729 -18.62285 42.86429 1.000 26.22458 296 PRO A O 1
ATOM 2233 N N . GLU A 1 297 ? 16.14733 -18.80441 41.22981 1.000 26.12620 297 GLU A N 1
ATOM 2234 C CA . GLU A 1 297 ? 17.06796 -19.50209 40.34224 1.000 26.88610 297 GLU A CA 1
ATOM 2235 C C . GLU A 1 297 ? 18.23011 -18.62024 39.90276 1.000 26.92933 297 GLU A C 1
ATOM 2236 O O . GLU A 1 297 ? 19.17717 -19.13373 39.29957 1.000 27.88955 297 GLU A O 1
ATOM 2242 N N . GLU A 1 298 ? 18.18318 -17.31361 40.19367 1.000 26.49377 298 GLU A N 1
ATOM 2243 C CA . GLU A 1 298 ? 19.22889 -16.38990 39.77405 1.000 22.59463 298 GLU A CA 1
ATOM 2244 C C . GLU A 1 298 ? 20.44256 -16.38648 40.70191 1.000 29.21838 298 GLU A C 1
ATOM 2245 O O . GLU A 1 298 ? 21.51318 -15.91333 40.29517 1.000 25.29216 298 GLU A O 1
ATOM 2251 N N . PHE A 1 299 ? 20.31165 -16.91154 41.92225 1.000 24.71232 299 PHE A N 1
ATOM 2252 C CA . PHE A 1 299 ? 21.33678 -16.74690 42.94765 1.000 27.17090 299 PHE A CA 1
ATOM 2253 C C . PHE A 1 299 ? 22.49306 -17.72649 42.77101 1.000 30.38806 299 PHE A C 1
ATOM 2254 O O . PHE A 1 299 ? 22.27958 -18.93033 42.61446 1.000 27.60905 299 PHE A O 1
ATOM 2262 N N . ASN A 1 300 ? 23.71933 -17.20288 42.83552 1.000 25.16348 300 ASN A N 1
ATOM 2263 C CA . ASN A 1 300 ? 24.93189 -18.01620 42.92646 1.000 27.63693 300 ASN A CA 1
ATOM 2264 C C . ASN A 1 300 ? 25.12839 -18.89249 41.68804 1.000 27.38424 300 ASN A C 1
ATOM 2265 O O . ASN A 1 300 ? 25.40259 -20.09074 41.78598 1.000 29.41661 300 ASN A O 1
ATOM 2270 N N . ILE A 1 301 ? 25.00460 -18.28201 40.50484 1.000 26.19125 301 ILE A N 1
ATOM 2271 C CA . ILE A 1 301 ? 25.14777 -19.02640 39.25278 1.000 25.43145 301 ILE A CA 1
ATOM 2272 C C . ILE A 1 301 ? 26.43506 -18.62758 38.53611 1.000 30.50977 301 ILE A C 1
ATOM 2273 O O . ILE A 1 301 ? 27.35403 -19.44335 38.39698 1.000 27.31418 301 ILE A O 1
ATOM 2278 N N . ASN A 1 302 ? 26.51247 -17.37370 38.06533 1.000 31.18587 302 ASN A N 1
ATOM 2279 C CA . ASN A 1 302 ? 27.70692 -16.93269 37.34986 1.000 29.85728 302 ASN A CA 1
ATOM 2280 C C . ASN A 1 302 ? 28.85167 -16.60050 38.28860 1.000 29.03406 302 ASN A C 1
ATOM 2281 O O . ASN A 1 302 ? 30.01814 -16.69562 37.89324 1.000 32.82621 302 ASN A O 1
ATOM 2286 N N A LYS A 1 303 ? 28.53781 -16.21507 39.52428 0.652 28.40709 303 LYS A N 1
ATOM 2287 N N B LYS A 1 303 ? 28.54510 -16.19931 39.51729 0.348 28.50666 303 LYS A N 1
ATOM 2288 C CA A LYS A 1 303 ? 29.49628 -15.65268 40.46321 0.652 31.14413 303 LYS A CA 1
ATOM 2289 C CA B LYS A 1 303 ? 29.56285 -15.72605 40.43814 0.348 31.19345 303 LYS A CA 1
ATOM 2290 C C A LYS A 1 303 ? 29.07541 -16.08021 41.85947 0.652 33.62093 303 LYS A C 1
ATOM 2291 C C B LYS A 1 303 ? 29.10350 -16.02550 41.85454 0.348 33.57737 303 LYS A C 1
ATOM 2292 O O A LYS A 1 303 ? 27.87929 -16.10608 42.16514 0.652 32.59969 303 LYS A O 1
ATOM 2293 O O B LYS A 1 303 ? 27.91484 -15.90817 42.16635 0.348 32.54692 303 LYS A O 1
ATOM 2304 N N . LYS A 1 304 ? 30.04877 -16.43059 42.69831 1.000 30.39591 304 LYS A N 1
ATOM 2305 C CA . LYS A 1 304 ? 29.72703 -16.76400 44.07818 1.000 38.63755 304 LYS A CA 1
ATOM 2306 C C . LYS A 1 304 ? 29.20773 -15.52172 44.78922 1.000 31.80671 304 LYS A C 1
ATOM 2307 O O . LYS A 1 304 ? 29.78571 -14.43612 44.67113 1.000 33.90036 304 LYS A O 1
ATOM 2313 N N . ILE A 1 305 ? 28.08029 -15.66809 45.47983 1.000 29.94113 305 ILE A N 1
ATOM 2314 C CA . ILE A 1 305 ? 27.53055 -14.57678 46.26910 1.000 32.08068 305 ILE A CA 1
ATOM 2315 C C . ILE A 1 305 ? 27.45017 -15.01945 47.71984 1.000 32.88809 305 ILE A C 1
ATOM 2316 O O . ILE A 1 305 ? 27.44549 -16.21375 48.03959 1.000 34.51225 305 ILE A O 1
ATOM 2321 N N . ASP A 1 306 ? 27.39886 -14.03076 48.60933 1.000 27.59047 306 ASP A N 1
ATOM 2322 C CA . ASP A 1 306 ? 27.31669 -14.30525 50.04040 1.000 29.14804 306 ASP A CA 1
ATOM 2323 C C . ASP A 1 306 ? 25.88269 -14.52591 50.50293 1.000 28.59470 306 ASP A C 1
ATOM 2324 O O . ASP A 1 306 ? 25.60221 -15.47832 51.23557 1.000 34.42091 306 ASP A O 1
ATOM 2329 N N . ILE A 1 307 ? 24.96683 -13.65818 50.09017 1.000 27.57979 307 ILE A N 1
ATOM 2330 C CA . ILE A 1 307 ? 23.58609 -13.70333 50.55360 1.000 35.06523 307 ILE A CA 1
ATOM 2331 C C . ILE A 1 307 ? 22.67610 -13.47391 49.36159 1.000 29.10431 307 ILE A C 1
ATOM 2332 O O . ILE A 1 307 ? 22.85151 -12.49993 48.62150 1.000 27.76990 307 ILE A O 1
ATOM 2337 N N . GLY A 1 308 ? 21.69963 -14.36129 49.17972 1.000 26.01206 308 GLY A N 1
ATOM 2338 C CA . GLY A 1 308 ? 20.61234 -14.12768 48.25933 1.000 29.38036 308 GLY A CA 1
ATOM 2339 C C . GLY A 1 308 ? 19.39495 -13.68553 49.04388 1.000 30.09686 308 GLY A C 1
ATOM 2340 O O . GLY A 1 308 ? 18.91660 -14.40528 49.91824 1.000 32.57071 308 GLY A O 1
ATOM 2341 N N . LEU A 1 309 ? 18.92334 -12.47768 48.75720 1.000 28.77722 309 LEU A N 1
ATOM 2342 C CA . LEU A 1 309 ? 17.74867 -11.92444 49.43014 1.000 29.09826 309 LEU A CA 1
ATOM 2343 C C . LEU A 1 309 ? 16.56489 -12.12681 48.49270 1.000 26.18771 309 LEU A C 1
ATOM 2344 O O . LEU A 1 309 ? 16.38993 -11.39155 47.51829 1.000 26.77609 309 LEU A O 1
ATOM 2349 N N . PHE A 1 310 ? 15.76437 -13.14154 48.79492 1.000 28.14368 310 PHE A N 1
ATOM 2350 C CA . PHE A 1 310 ? 14.62123 -13.55487 47.98395 1.000 30.33417 310 PHE A CA 1
ATOM 2351 C C . PHE A 1 310 ? 13.43494 -12.68529 48.39197 1.000 29.79352 310 PHE A C 1
ATOM 2352 O O . PHE A 1 310 ? 12.75096 -12.96934 49.37942 1.000 29.86645 310 PHE A O 1
ATOM 2360 N N . GLY A 1 311 ? 13.18373 -11.61095 47.65349 1.000 29.23707 311 GLY A N 1
ATOM 2361 C CA . GLY A 1 311 ? 12.15582 -10.68816 48.09776 1.000 32.92992 311 GLY A CA 1
ATOM 2362 C C . GLY A 1 311 ? 11.97482 -9.51409 47.16062 1.000 31.30577 311 GLY A C 1
ATOM 2363 O O . GLY A 1 311 ? 12.78241 -9.26493 46.25841 1.000 27.96037 311 GLY A O 1
ATOM 2364 N N . ASN A 1 312 ? 10.88142 -8.79754 47.39965 1.000 31.18718 312 ASN A N 1
ATOM 2365 C CA . ASN A 1 312 ? 10.53725 -7.61433 46.62561 1.000 29.05765 312 ASN A CA 1
ATOM 2366 C C . ASN A 1 312 ? 11.50907 -6.47914 46.93163 1.000 30.51249 312 ASN A C 1
ATOM 2367 O O . ASN A 1 312 ? 11.76136 -6.16151 48.09868 1.000 28.46162 312 ASN A O 1
ATOM 2372 N N . ILE A 1 313 ? 12.03182 -5.84302 45.87633 1.000 29.31545 313 ILE A N 1
ATOM 2373 C CA . ILE A 1 313 ? 13.07324 -4.82632 46.06254 1.000 28.50860 313 ILE A CA 1
ATOM 2374 C C . ILE A 1 313 ? 12.63819 -3.67990 46.97125 1.000 28.77881 313 ILE A C 1
ATOM 2375 O O . ILE A 1 313 ? 13.40247 -3.32714 47.88340 1.000 28.94165 313 ILE A O 1
ATOM 2380 N N . PRO A 1 314 ? 11.46347 -3.05401 46.79131 1.000 29.08630 314 PRO A N 1
ATOM 2381 C CA . PRO A 1 314 ? 11.16135 -1.86986 47.62183 1.000 34.56664 314 PRO A CA 1
ATOM 2382 C C . PRO A 1 314 ? 11.14179 -2.18244 49.10719 1.000 33.68412 314 PRO A C 1
ATOM 2383 O O . PRO A 1 314 ? 11.78618 -1.48687 49.90475 1.000 35.05148 314 PRO A O 1
ATOM 2387 N N . GLU A 1 315 ? 10.42647 -3.23397 49.49824 1.000 34.39744 315 GLU A N 1
ATOM 2388 C CA . GLU A 1 315 ? 10.38995 -3.61079 50.90381 1.000 34.37973 315 GLU A CA 1
ATOM 2389 C C . GLU A 1 315 ? 11.75115 -4.08255 51.39869 1.000 32.21897 315 GLU A C 1
ATOM 2390 O O . GLU A 1 315 ? 12.10812 -3.83065 52.55481 1.000 33.76994 315 GLU A O 1
ATOM 2396 N N . THR A 1 316 ? 12.53903 -4.72725 50.54099 1.000 31.50122 316 THR A N 1
ATOM 2397 C CA . THR A 1 316 ? 13.83676 -5.22297 50.98505 1.000 31.63477 316 THR A CA 1
ATOM 2398 C C . THR A 1 316 ? 14.80144 -4.07708 51.26622 1.000 31.23282 316 THR A C 1
ATOM 2399 O O . THR A 1 316 ? 15.55355 -4.12122 52.24803 1.000 32.40937 316 THR A O 1
ATOM 2403 N N . ILE A 1 317 ? 14.79663 -3.04239 50.41971 1.000 30.27604 317 ILE A N 1
ATOM 2404 C CA . ILE A 1 317 ? 15.58883 -1.85038 50.70454 1.000 31.25134 317 ILE A CA 1
ATOM 2405 C C . ILE A 1 317 ? 15.19926 -1.28390 52.05718 1.000 32.93262 317 ILE A C 1
ATOM 2406 O O . ILE A 1 317 ? 16.05525 -0.95209 52.88731 1.000 31.88351 317 ILE A O 1
ATOM 2411 N N . GLU A 1 318 ? 13.89484 -1.16948 52.29790 1.000 31.76028 318 GLU A N 1
ATOM 2412 C CA . GLU A 1 318 ? 13.44164 -0.56538 53.54066 1.000 32.97569 318 GLU A CA 1
ATOM 2413 C C . GLU A 1 318 ? 13.85992 -1.40864 54.73579 1.000 34.01550 318 GLU A C 1
ATOM 2414 O O . GLU A 1 318 ? 14.27963 -0.86872 55.76605 1.000 34.95008 318 GLU A O 1
ATOM 2420 N N . LEU A 1 319 ? 13.78493 -2.73788 54.60446 1.000 34.04209 319 LEU A N 1
ATOM 2421 C CA . LEU A 1 319 ? 14.18428 -3.61011 55.70482 1.000 35.44172 319 LEU A CA 1
ATOM 2422 C C . LEU A 1 319 ? 15.67262 -3.47174 56.00108 1.000 36.71165 319 LEU A C 1
ATOM 2423 O O . LEU A 1 319 ? 16.08550 -3.47444 57.16615 1.000 36.57257 319 LEU A O 1
ATOM 2428 N N . ILE A 1 320 ? 16.49212 -3.34740 54.95804 1.000 34.19998 320 ILE A N 1
ATOM 2429 C CA . ILE A 1 320 ? 17.91901 -3.10959 55.15036 1.000 35.98187 320 ILE A CA 1
ATOM 2430 C C . ILE A 1 320 ? 18.14759 -1.74839 55.79955 1.000 34.87386 320 ILE A C 1
ATOM 2431 O O . ILE A 1 320 ? 18.96965 -1.60385 56.71359 1.000 37.66258 320 ILE A O 1
ATOM 2436 N N . HIS A 1 321 ? 17.41274 -0.73675 55.34409 1.000 34.27699 321 HIS A N 1
ATOM 2437 C CA . HIS A 1 321 ? 17.50375 0.59803 55.92737 1.000 34.96511 321 HIS A CA 1
ATOM 2438 C C . HIS A 1 321 ? 17.12341 0.57229 57.40689 1.000 37.48554 321 HIS A C 1
ATOM 2439 O O . HIS A 1 321 ? 17.81308 1.15347 58.25440 1.000 39.93610 321 HIS A O 1
ATOM 2446 N N . GLN A 1 322 ? 16.03166 -0.11423 57.74094 1.000 37.16267 322 GLN A N 1
ATOM 2447 C CA . GLN A 1 322 ? 15.65494 -0.25131 59.14761 1.000 38.61185 322 GLN A CA 1
ATOM 2448 C C . GLN A 1 322 ? 16.71441 -1.00606 59.94141 1.000 39.57212 322 GLN A C 1
ATOM 2449 O O . GLN A 1 322 ? 17.00255 -0.65631 61.09011 1.000 41.07869 322 GLN A O 1
ATOM 2455 N N . GLY A 1 323 ? 17.29925 -2.05132 59.35401 1.000 38.93041 323 GLY A N 1
ATOM 2456 C CA . GLY A 1 323 ? 18.35450 -2.77686 60.04265 1.000 40.02715 323 GLY A CA 1
ATOM 2457 C C . GLY A 1 323 ? 19.52307 -1.89117 60.43243 1.000 40.70027 323 GLY A C 1
ATOM 2458 O O . GLY A 1 323 ? 20.05442 -1.99728 61.54022 1.000 42.35293 323 GLY A O 1
ATOM 2459 N N . LEU A 1 324 ? 19.93054 -0.99846 59.53273 1.000 39.59416 324 LEU A N 1
ATOM 2460 C CA . LEU A 1 324 ? 21.01951 -0.07467 59.83052 1.000 46.42512 324 LEU A CA 1
ATOM 2461 C C . LEU A 1 324 ? 20.61899 0.96120 60.87273 1.000 48.79288 324 LEU A C 1
ATOM 2462 O O . LEU A 1 324 ? 21.47217 1.42064 61.63908 1.000 48.75886 324 LEU A O 1
ATOM 2467 N N . LYS A 1 325 ? 19.34111 1.35471 60.91154 1.000 44.98703 325 LYS A N 1
ATOM 2468 C CA . LYS A 1 325 ? 18.91093 2.32374 61.91779 1.000 46.90392 325 LYS A CA 1
ATOM 2469 C C . LYS A 1 325 ? 18.81919 1.69380 63.29968 1.000 46.78445 325 LYS A C 1
ATOM 2470 O O . LYS A 1 325 ? 18.95183 2.39804 64.30481 1.000 53.17453 325 LYS A O 1
ATOM 2476 N N . LYS A 1 326 ? 18.59984 0.37784 63.36709 1.000 44.59771 326 LYS A N 1
ATOM 2477 C CA . LYS A 1 326 ? 18.33474 -0.27394 64.64731 1.000 52.42374 326 LYS A CA 1
ATOM 2478 C C . LYS A 1 326 ? 19.50220 -0.10824 65.61459 1.000 55.96084 326 LYS A C 1
ATOM 2479 O O . LYS A 1 326 ? 19.30102 0.02697 66.82770 1.000 59.86035 326 LYS A O 1
ATOM 2485 N N . SER A 1 327 ? 20.73207 -0.11297 65.09883 1.000 66.15869 327 SER A N 1
ATOM 2486 C CA . SER A 1 327 ? 21.89976 -0.00149 65.96720 1.000 69.29799 327 SER A CA 1
ATOM 2487 C C . SER A 1 327 ? 22.05998 1.39290 66.56032 1.000 76.03515 327 SER A C 1
ATOM 2488 O O . SER A 1 327 ? 22.76595 1.54965 67.56213 1.000 83.74687 327 SER A O 1
ATOM 2491 N N . GLY A 1 328 ? 21.42800 2.40699 65.97110 1.000 72.03611 328 GLY A N 1
ATOM 2492 C CA . GLY A 1 328 ? 21.62208 3.77340 66.40153 1.000 71.96395 328 GLY A CA 1
ATOM 2493 C C . GLY A 1 328 ? 22.93754 4.39169 65.98555 1.000 75.91243 328 GLY A C 1
ATOM 2494 O O . GLY A 1 328 ? 23.14615 5.58728 66.23518 1.000 72.34976 328 GLY A O 1
ATOM 2495 N N . LYS A 1 329 ? 23.83394 3.62307 65.36954 1.000 75.14949 329 LYS A N 1
ATOM 2496 C CA . LYS A 1 329 ? 25.09441 4.16283 64.88788 1.000 62.82406 329 LYS A CA 1
ATOM 2497 C C . LYS A 1 329 ? 24.85888 5.04273 63.66667 1.000 62.02726 329 LYS A C 1
ATOM 2498 O O . LYS A 1 329 ? 23.86130 4.91208 62.95290 1.000 66.51282 329 LYS A O 1
ATOM 2504 N N . SER A 1 330 ? 25.79326 5.95588 63.43401 1.000 61.14750 330 SER A N 1
ATOM 2505 C CA . SER A 1 330 ? 25.65741 6.95930 62.38753 1.000 74.85578 330 SER A CA 1
ATOM 2506 C C . SER A 1 330 ? 26.59109 6.61797 61.22938 1.000 75.17127 330 SER A C 1
ATOM 2507 O O . SER A 1 330 ? 27.61619 7.27018 61.00787 1.000 79.05005 330 SER A O 1
ATOM 2510 N N . TYR A 1 331 ? 26.21602 5.58551 60.47469 1.000 51.51629 331 TYR A N 1
ATOM 2511 C CA . TYR A 1 331 ? 27.02888 5.15274 59.34719 1.000 50.12472 331 TYR A CA 1
ATOM 2512 C C . TYR A 1 331 ? 27.06933 6.22777 58.26876 1.000 44.43553 331 TYR A C 1
ATOM 2513 O O . TYR A 1 331 ? 26.08179 6.92769 58.02708 1.000 44.74242 331 TYR A O 1
ATOM 2522 N N . SER A 1 332 ? 28.22417 6.35883 57.62071 1.000 42.76437 332 SER A N 1
ATOM 2523 C CA . SER A 1 332 ? 28.33588 7.18851 56.42736 1.000 41.65328 332 SER A CA 1
ATOM 2524 C C . SER A 1 332 ? 29.42651 6.61541 55.53839 1.000 40.82690 332 SER A C 1
ATOM 2525 O O . SER A 1 332 ? 30.54098 6.36007 55.99924 1.000 46.79457 332 SER A O 1
ATOM 2528 N N . TRP A 1 333 ? 29.10741 6.41073 54.26671 1.000 39.31208 333 TRP A N 1
ATOM 2529 C CA . TRP A 1 333 ? 30.08198 5.88613 53.32078 1.000 38.05429 333 TRP A CA 1
ATOM 2530 C C . TRP A 1 333 ? 30.42394 6.89918 52.23569 1.000 42.11282 333 TRP A C 1
ATOM 2531 O O . TRP A 1 333 ? 30.88787 6.51953 51.15748 1.000 40.56166 333 TRP A O 1
ATOM 2542 N N . ILE A 1 334 ? 30.23770 8.18984 52.51822 1.000 41.05159 334 ILE A N 1
ATOM 2543 C CA . ILE A 1 334 ? 30.57971 9.21471 51.53883 1.000 40.94338 334 ILE A CA 1
ATOM 2544 C C . ILE A 1 334 ? 32.06677 9.16254 51.20877 1.000 39.79429 334 ILE A C 1
ATOM 2545 O O . ILE A 1 334 ? 32.48543 9.56596 50.11566 1.000 43.92553 334 ILE A O 1
ATOM 2550 N N . HIS A 1 335 ? 32.88481 8.65695 52.13822 1.000 41.14374 335 HIS A N 1
ATOM 2551 C CA . HIS A 1 335 ? 34.31896 8.54666 51.89554 1.000 45.52104 335 HIS A CA 1
ATOM 2552 C C . HIS A 1 335 ? 34.61066 7.72152 50.64253 1.000 47.04437 335 HIS A C 1
ATOM 2553 O O . HIS A 1 335 ? 35.49883 8.06815 49.85367 1.000 43.14009 335 HIS A O 1
ATOM 2560 N N . PHE A 1 336 ? 33.85978 6.63659 50.42911 1.000 40.91009 336 PHE A N 1
ATOM 2561 C CA . PHE A 1 336 ? 34.07993 5.81163 49.24449 1.000 38.48007 336 PHE A CA 1
ATOM 2562 C C . PHE A 1 336 ? 33.80361 6.60565 47.97110 1.000 38.18024 336 PHE A C 1
ATOM 2563 O O . PHE A 1 336 ? 34.60735 6.59134 47.02962 1.000 34.60715 336 PHE A O 1
ATOM 2571 N N . LYS A 1 337 ? 32.67106 7.31719 47.93205 1.000 40.54880 337 LYS A N 1
ATOM 2572 C CA . LYS A 1 337 ? 32.36981 8.17871 46.79235 1.000 40.99708 337 LYS A CA 1
ATOM 2573 C C . LYS A 1 337 ? 33.44625 9.24133 46.60323 1.000 39.79610 337 LYS A C 1
ATOM 2574 O O . LYS A 1 337 ? 33.88302 9.49640 45.47479 1.000 42.88234 337 LYS A O 1
ATOM 2580 N N . ASN A 1 338 ? 33.89705 9.85914 47.69664 1.000 39.58784 338 ASN A N 1
ATOM 2581 C CA . ASN A 1 338 ? 34.95309 10.86171 47.59163 1.000 45.20268 338 ASN A CA 1
ATOM 2582 C C . ASN A 1 338 ? 36.21983 10.27462 46.98063 1.000 50.83370 338 ASN A C 1
ATOM 2583 O O . ASN A 1 338 ? 36.91397 10.95778 46.21771 1.000 41.04018 338 ASN A O 1
ATOM 2588 N N . GLU A 1 339 ? 36.51711 9.00523 47.27727 1.000 42.40434 339 GLU A N 1
ATOM 2589 C CA . GLU A 1 339 ? 37.70923 8.36255 46.73268 1.000 42.96765 339 GLU A CA 1
ATOM 2590 C C . GLU A 1 339 ? 37.62304 8.17374 45.22546 1.000 36.23918 339 GLU A C 1
ATOM 2591 O O . GLU A 1 339 ? 38.65711 8.04959 44.56291 1.000 39.82702 339 GLU A O 1
ATOM 2597 N N . LEU A 1 340 ? 36.41316 8.11028 44.67263 1.000 34.36293 340 LEU A N 1
ATOM 2598 C CA . LEU A 1 340 ? 36.24162 7.95474 43.23565 1.000 36.42758 340 LEU A CA 1
ATOM 2599 C C . LEU A 1 340 ? 36.38723 9.26953 42.48706 1.000 39.99591 340 LEU A C 1
ATOM 2600 O O . LEU A 1 340 ? 36.35495 9.27352 41.25219 1.000 40.15920 340 LEU A O 1
ATOM 2605 N N . GLN A 1 341 ? 36.53900 10.37756 43.19811 1.000 38.95012 341 GLN A N 1
ATOM 2606 C CA . GLN A 1 341 ? 36.54749 11.67088 42.52301 1.000 44.71044 341 GLN A CA 1
ATOM 2607 C C . GLN A 1 341 ? 37.71743 11.82105 41.55703 1.000 40.74509 341 GLN A C 1
ATOM 2608 O O . GLN A 1 341 ? 37.49215 12.29393 40.43189 1.000 41.81274 341 GLN A O 1
ATOM 2614 N N . PRO A 1 342 ? 38.96084 11.45302 41.89957 1.000 37.71838 342 PRO A N 1
ATOM 2615 C CA . PRO A 1 342 ? 40.04407 11.60402 40.91003 1.000 41.80848 342 PRO A CA 1
ATOM 2616 C C . PRO A 1 342 ? 39.80546 10.84171 39.61217 1.000 42.55021 342 PRO A C 1
ATOM 2617 O O . PRO A 1 342 ? 40.12584 11.35384 38.53225 1.000 38.50409 342 PRO A O 1
ATOM 2621 N N . ASN A 1 343 ? 39.24686 9.63245 39.68152 1.000 35.47907 343 ASN A N 1
ATOM 2622 C CA . ASN A 1 343 ? 38.94631 8.88803 38.46446 1.000 35.05745 343 ASN A CA 1
ATOM 2623 C C . ASN A 1 343 ? 37.83460 9.54907 37.66095 1.000 36.37323 343 ASN A C 1
ATOM 2624 O O . ASN A 1 343 ? 37.85104 9.49956 36.42313 1.000 36.78810 343 ASN A O 1
ATOM 2629 N N . ILE A 1 344 ? 36.86909 10.17300 38.34060 1.000 33.98501 344 ILE A N 1
ATOM 2630 C CA . ILE A 1 344 ? 35.80106 10.88877 37.64410 1.000 41.69848 344 ILE A CA 1
ATOM 2631 C C . ILE A 1 344 ? 36.36781 12.06519 36.85271 1.000 38.84999 344 ILE A C 1
ATOM 2632 O O . ILE A 1 344 ? 35.91916 12.35574 35.73703 1.000 33.02605 344 ILE A O 1
ATOM 2637 N N . GLU A 1 345 ? 37.37658 12.74319 37.40093 1.000 39.63353 345 GLU A N 1
ATOM 2638 C CA . GLU A 1 345 ? 37.94711 13.89770 36.71590 1.000 36.86641 345 GLU A CA 1
ATOM 2639 C C . GLU A 1 345 ? 38.84039 13.49764 35.54618 1.000 39.09005 345 GLU A C 1
ATOM 2640 O O . GLU A 1 345 ? 38.90284 14.22657 34.54824 1.000 39.02442 345 GLU A O 1
ATOM 2646 N N . LYS A 1 346 ? 39.53968 12.36341 35.64587 1.000 35.53518 346 LYS A N 1
ATOM 2647 C CA . LYS A 1 346 ? 40.24984 11.83179 34.48498 1.000 39.62766 346 LYS A CA 1
ATOM 2648 C C . LYS A 1 346 ? 39.28220 11.46329 33.36543 1.000 36.84560 346 LYS A C 1
ATOM 2649 O O . LYS A 1 346 ? 39.55144 11.72853 32.18885 1.000 42.58094 346 LYS A O 1
ATOM 2655 N N . ASN A 1 347 ? 38.16099 10.82890 33.70692 1.000 40.90488 347 ASN A N 1
ATOM 2656 C CA . ASN A 1 347 ? 37.18836 10.46077 32.68284 1.000 40.57706 347 ASN A CA 1
ATOM 2657 C C . ASN A 1 347 ? 36.55949 11.69795 32.06039 1.000 42.47180 347 ASN A C 1
ATOM 2658 O O . ASN A 1 347 ? 36.30487 11.73565 30.84862 1.000 39.43486 347 ASN A O 1
ATOM 2663 N N . GLN A 1 348 ? 36.31370 12.72394 32.87320 1.000 36.97231 348 GLN A N 1
ATOM 2664 C CA . GLN A 1 348 ? 35.83304 13.98736 32.33267 1.000 40.09084 348 GLN A CA 1
ATOM 2665 C C . GLN A 1 348 ? 36.85059 14.59598 31.37613 1.000 41.35816 348 GLN A C 1
ATOM 2666 O O . GLN A 1 348 ? 36.48433 15.12005 30.31873 1.000 38.66369 348 GLN A O 1
ATOM 2672 N N . GLU A 1 349 ? 38.13640 14.53115 31.73095 1.000 36.72942 349 GLU A N 1
ATOM 2673 C CA . GLU A 1 349 ? 39.17557 15.09504 30.87707 1.000 36.80195 349 GLU A CA 1
ATOM 2674 C C . GLU A 1 349 ? 39.25702 14.35710 29.54539 1.000 38.55962 349 GLU A C 1
ATOM 2675 O O . GLU A 1 349 ? 39.53022 14.96730 28.50653 1.000 41.20268 349 GLU A O 1
ATOM 2681 N N . LYS A 1 350 ? 39.02437 13.04192 29.55835 1.000 33.61523 350 LYS A N 1
ATOM 2682 C CA . LYS A 1 350 ? 39.00890 12.27822 28.31277 1.000 37.32267 350 LYS A CA 1
ATOM 2683 C C . LYS A 1 350 ? 37.83571 12.68523 27.43538 1.000 41.88553 350 LYS A C 1
ATOM 2684 O O . LYS A 1 350 ? 37.98469 12.83322 26.21530 1.000 40.21716 350 LYS A O 1
ATOM 2690 N N . LEU A 1 351 ? 36.66005 12.86042 28.03810 1.000 33.29048 351 LEU A N 1
ATOM 2691 C CA . LEU A 1 351 ? 35.50622 13.33334 27.28409 1.000 37.40435 351 LEU A CA 1
ATOM 2692 C C . LEU A 1 351 ? 35.76888 14.69992 26.65808 1.000 39.41017 351 LEU A C 1
ATOM 2693 O O . LEU A 1 351 ? 35.37311 14.94889 25.51399 1.000 39.36150 351 LEU A O 1
ATOM 2698 N N . GLN A 1 352 ? 36.45207 15.59259 27.38229 1.000 34.60464 352 GLN A N 1
ATOM 2699 C CA . GLN A 1 352 ? 36.69840 16.93311 26.85790 1.000 38.96296 352 GLN A CA 1
ATOM 2700 C C . GLN A 1 352 ? 37.53813 16.90440 25.58760 1.000 38.56776 352 GLN A C 1
ATOM 2701 O O . GLN A 1 352 ? 37.39963 17.79131 24.73615 1.000 38.50216 352 GLN A O 1
ATOM 2707 N N . LYS A 1 353 ? 38.42209 15.91222 25.44984 1.000 30.79879 353 LYS A N 1
ATOM 2708 C CA . LYS A 1 353 ? 39.21337 15.77764 24.22788 1.000 32.83811 353 LYS A CA 1
ATOM 2709 C C . LYS A 1 353 ? 38.32570 15.52108 23.01794 1.000 35.84749 353 LYS A C 1
ATOM 2710 O O . LYS A 1 353 ? 38.60815 16.00397 21.91542 1.000 35.99557 353 LYS A O 1
ATOM 2716 N N . PHE A 1 354 ? 37.26646 14.73238 23.19306 1.000 33.82107 354 PHE A N 1
ATOM 2717 C CA . PHE A 1 354 ? 36.30516 14.55990 22.11202 1.000 28.54466 354 PHE A CA 1
ATOM 2718 C C . PHE A 1 354 ? 35.56888 15.85536 21.82900 1.000 32.43772 354 PHE A C 1
ATOM 2719 O O . PHE A 1 354 ? 35.36813 16.21778 20.66405 1.000 26.66586 354 PHE A O 1
ATOM 2727 N N . LEU A 1 355 ? 35.16979 16.56816 22.88708 1.000 28.75618 355 LEU A N 1
ATOM 2728 C CA . LEU A 1 355 ? 34.36576 17.77244 22.72259 1.000 30.69492 355 LEU A CA 1
ATOM 2729 C C . LEU A 1 355 ? 35.12862 18.88046 22.01037 1.000 29.89324 355 LEU A C 1
ATOM 2730 O O . LEU A 1 355 ? 34.51368 19.71588 21.33913 1.000 30.68356 355 LEU A O 1
ATOM 2735 N N . THR A 1 356 ? 36.45240 18.92127 22.15297 1.000 30.20402 356 THR A N 1
ATOM 2736 C CA . THR A 1 356 ? 37.26744 19.94828 21.52019 1.000 33.19522 356 THR A CA 1
ATOM 2737 C C . THR A 1 356 ? 37.96354 19.45721 20.25390 1.000 37.66036 356 THR A C 1
ATOM 2738 O O . THR A 1 356 ? 38.83917 20.15793 19.73884 1.000 38.08728 356 THR A O 1
ATOM 2742 N N . ALA A 1 357 ? 37.61139 18.27286 19.74897 1.000 29.10538 357 ALA A N 1
ATOM 2743 C CA . ALA A 1 357 ? 38.19622 17.81280 18.50212 1.000 34.03055 357 ALA A CA 1
ATOM 2744 C C . ALA A 1 357 ? 37.85660 18.79803 17.38286 1.000 34.77009 357 ALA A C 1
ATOM 2745 O O . ALA A 1 357 ? 36.77745 19.39594 17.38267 1.000 32.42638 357 ALA A O 1
ATOM 2747 N N . PRO A 1 358 ? 38.76156 19.01292 16.43142 1.000 39.27785 358 PRO A N 1
ATOM 2748 C CA . PRO A 1 358 ? 38.43243 19.90832 15.31740 1.000 34.44450 358 PRO A CA 1
ATOM 2749 C C . PRO A 1 358 ? 37.27438 19.34781 14.50809 1.000 40.08056 358 PRO A C 1
ATOM 2750 O O . PRO A 1 358 ? 37.09247 18.12999 14.40467 1.000 33.86762 358 PRO A O 1
ATOM 2754 N N . LEU A 1 359 ? 36.46383 20.25230 13.96473 1.000 34.50423 359 LEU A N 1
ATOM 2755 C CA . LEU A 1 359 ? 35.36324 19.83483 13.10917 1.000 32.30062 359 LEU A CA 1
ATOM 2756 C C . LEU A 1 359 ? 35.91566 19.25712 11.81127 1.000 35.36970 359 LEU A C 1
ATOM 2757 O O . LEU A 1 359 ? 36.96991 19.66823 11.32507 1.000 40.70397 359 LEU A O 1
ATOM 2762 N N . SER A 1 360 ? 35.18296 18.29993 11.24664 1.000 30.95276 360 SER A N 1
ATOM 2763 C CA . SER A 1 360 ? 35.71055 17.45642 10.17877 1.000 37.53587 360 SER A CA 1
ATOM 2764 C C . SER A 1 360 ? 35.32248 17.78443 8.73169 1.000 33.37891 360 SER A C 1
ATOM 2765 O O . SER A 1 360 ? 35.82497 17.10315 7.83158 1.000 33.83464 360 SER A O 1
ATOM 2768 N N . PRO A 1 361 ? 34.48047 18.79102 8.41306 1.000 34.52105 361 PRO A N 1
ATOM 2769 C CA . PRO A 1 361 ? 33.89474 19.89916 9.18449 1.000 34.05268 361 PRO A CA 1
ATOM 2770 C C . PRO A 1 361 ? 32.67652 19.50089 10.01119 1.000 31.71828 361 PRO A C 1
ATOM 2771 O O . PRO A 1 361 ? 32.07698 20.35173 10.64514 1.000 28.14013 361 PRO A O 1
ATOM 2775 N N . LEU A 1 362 ? 32.28023 18.23173 10.02434 1.000 26.81404 362 LEU A N 1
ATOM 2776 C CA . LEU A 1 362 ? 31.12732 17.82133 10.81203 1.000 28.84481 362 LEU A CA 1
ATOM 2777 C C . LEU A 1 362 ? 31.52669 17.58812 12.26785 1.000 30.43016 362 LEU A C 1
ATOM 2778 O O . LEU A 1 362 ? 32.71013 17.48700 12.60630 1.000 26.50093 362 LEU A O 1
ATOM 2783 N N . MET A 1 363 ? 30.51570 17.54142 13.14134 1.000 26.63592 363 MET A N 1
ATOM 2784 C CA . MET A 1 363 ? 30.69491 17.15335 14.53513 1.000 26.26424 363 MET A CA 1
ATOM 2785 C C . MET A 1 363 ? 30.92522 15.64442 14.64206 1.000 25.54021 363 MET A C 1
ATOM 2786 O O . MET A 1 363 ? 30.62007 14.88079 13.72643 1.000 27.92734 363 MET A O 1
ATOM 2791 N N . ASN A 1 364 ? 31.48801 15.22095 15.77484 1.000 26.98437 364 ASN A N 1
ATOM 2792 C CA . ASN A 1 364 ? 31.54340 13.81013 16.12113 1.000 29.86349 364 ASN A CA 1
ATOM 2793 C C . ASN A 1 364 ? 30.37955 13.49567 17.05602 1.000 29.60873 364 ASN A C 1
ATOM 2794 O O . ASN A 1 364 ? 29.61729 14.38627 17.44888 1.000 25.13845 364 ASN A O 1
ATOM 2799 N N . HIS A 1 365 ? 30.24099 12.21223 17.40499 1.000 22.36613 365 HIS A N 1
ATOM 2800 C CA . HIS A 1 365 ? 29.13604 11.77420 18.25227 1.000 24.36062 365 HIS A CA 1
ATOM 2801 C C . HIS A 1 365 ? 29.03397 12.62669 19.51656 1.000 22.99213 365 HIS A C 1
ATOM 2802 O O . HIS A 1 365 ? 27.95368 13.10902 19.86896 1.000 21.96542 365 HIS A O 1
ATOM 2809 N N . GLN A 1 366 ? 30.16003 12.79312 20.22054 1.000 22.61374 366 GLN A N 1
ATOM 2810 C CA . GLN A 1 366 ? 30.17877 13.48203 21.50917 1.000 27.76393 366 GLN A CA 1
ATOM 2811 C C . GLN A 1 366 ? 29.79423 14.95387 21.37197 1.000 30.06277 366 GLN A C 1
ATOM 2812 O O . GLN A 1 366 ? 29.05099 15.48804 22.20918 1.000 25.53106 366 GLN A O 1
ATOM 2818 N N . GLN A 1 367 ? 30.30811 15.62922 20.33377 1.000 23.25876 367 GLN A N 1
ATOM 2819 C CA . GLN A 1 367 ? 29.97926 17.03561 20.11935 1.000 23.50398 367 GLN A CA 1
ATOM 2820 C C . GLN A 1 367 ? 28.49937 17.22598 19.81547 1.000 24.66065 367 GLN A C 1
ATOM 2821 O O . GLN A 1 367 ? 27.87272 18.17026 20.31098 1.000 25.28737 367 GLN A O 1
ATOM 2827 N N . ALA A 1 368 ? 27.92166 16.34737 18.99744 1.000 25.25676 368 ALA A N 1
ATOM 2828 C CA . ALA A 1 368 ? 26.50401 16.47291 18.67456 1.000 24.96265 368 ALA A CA 1
ATOM 2829 C C . ALA A 1 368 ? 25.63028 16.18959 19.88958 1.000 27.00138 368 ALA A C 1
ATOM 2830 O O . ALA A 1 368 ? 24.67457 16.92666 20.16521 1.000 28.26773 368 ALA A O 1
ATOM 2832 N N . LEU A 1 369 ? 25.94390 15.13716 20.63289 1.000 22.08519 369 LEU A N 1
ATOM 2833 C CA . LEU A 1 369 ? 25.08437 14.76936 21.74745 1.000 26.43610 369 LEU A CA 1
ATOM 2834 C C . LEU A 1 369 ? 25.28315 15.68824 22.94527 1.000 26.98087 369 LEU A C 1
ATOM 2835 O O . LEU A 1 369 ? 24.34247 15.89732 23.72002 1.000 27.89988 369 LEU A O 1
ATOM 2840 N N . ASN A 1 370 ? 26.47057 16.27781 23.09741 1.000 22.98921 370 ASN A N 1
ATOM 2841 C CA . ASN A 1 370 ? 26.64948 17.28134 24.14000 1.000 28.00273 370 ASN A CA 1
ATOM 2842 C C . ASN A 1 370 ? 25.78949 18.51428 23.86743 1.000 30.18191 370 ASN A C 1
ATOM 2843 O O . ASN A 1 370 ? 25.20807 19.09248 24.79223 1.000 28.92968 370 ASN A O 1
ATOM 2848 N N . THR A 1 371 ? 25.68152 18.92276 22.60066 1.000 30.11549 371 THR A N 1
ATOM 2849 C CA . THR A 1 371 ? 24.80028 20.03510 22.26511 1.000 31.44890 371 THR A CA 1
ATOM 2850 C C . THR A 1 371 ? 23.34338 19.68775 22.55075 1.000 28.28404 371 THR A C 1
ATOM 2851 O O . THR A 1 371 ? 22.58728 20.52078 23.07226 1.000 27.60027 371 THR A O 1
ATOM 2855 N N . VAL A 1 372 ? 22.93262 18.46500 22.20970 1.000 23.99042 372 VAL A N 1
ATOM 2856 C CA . VAL A 1 372 ? 21.57536 18.01190 22.50724 1.000 25.26034 372 VAL A CA 1
ATOM 2857 C C . VAL A 1 372 ? 21.29841 18.10502 24.00567 1.000 25.64629 372 VAL A C 1
ATOM 2858 O O . VAL A 1 372 ? 20.27036 18.64650 24.43168 1.000 28.65618 372 VAL A O 1
ATOM 2862 N N . GLU A 1 373 ? 22.21940 17.59315 24.82841 1.000 27.00646 373 GLU A N 1
ATOM 2863 C CA . GLU A 1 373 ? 22.01288 17.61578 26.27657 1.000 30.81653 373 GLU A CA 1
ATOM 2864 C C . GLU A 1 373 ? 21.88729 19.04584 26.80298 1.000 26.86104 373 GLU A C 1
ATOM 2865 O O . GLU A 1 373 ? 21.00142 19.34132 27.61392 1.000 31.88958 373 GLU A O 1
ATOM 2871 N N . GLU A 1 374 ? 22.77010 19.94950 26.36517 1.000 29.45946 374 GLU A N 1
ATOM 2872 C CA . GLU A 1 374 ? 22.64096 21.34974 26.77505 1.000 29.11663 374 GLU A CA 1
ATOM 2873 C C . GLU A 1 374 ? 21.26863 21.90149 26.40713 1.000 30.78414 374 GLU A C 1
ATOM 2874 O O . GLU A 1 374 ? 20.60328 22.54269 27.22749 1.000 33.81256 374 GLU A O 1
ATOM 2880 N N . VAL A 1 375 ? 20.81223 21.63806 25.18295 1.000 30.01014 375 VAL A N 1
ATOM 2881 C CA . VAL A 1 375 ? 19.52151 22.16931 24.75177 1.000 32.16069 375 VAL A CA 1
ATOM 2882 C C . VAL A 1 375 ? 18.38910 21.55985 25.57768 1.000 30.53160 375 VAL A C 1
ATOM 2883 O O . VAL A 1 375 ? 17.52339 22.27809 26.09182 1.000 31.57846 375 VAL A O 1
ATOM 2887 N N . LEU A 1 376 ? 18.39124 20.23011 25.73434 1.000 27.80542 376 LEU A N 1
ATOM 2888 C CA . LEU A 1 376 ? 17.29901 19.55458 26.44192 1.000 27.91591 376 LEU A CA 1
ATOM 2889 C C . LEU A 1 376 ? 17.29509 19.89283 27.93031 1.000 28.73507 376 LEU A C 1
ATOM 2890 O O . LEU A 1 376 ? 16.22878 20.03213 28.53527 1.000 26.59598 376 LEU A O 1
ATOM 2895 N N . SER A 1 377 ? 18.47541 20.00485 28.53859 1.000 30.69924 377 SER A N 1
ATOM 2896 C CA . SER A 1 377 ? 18.56369 20.36618 29.94964 1.000 31.81130 377 SER A CA 1
ATOM 2897 C C . SER A 1 377 ? 17.94273 21.73632 30.20663 1.000 32.50030 377 SER A C 1
ATOM 2898 O O . SER A 1 377 ? 17.12737 21.90417 31.12275 1.000 30.34008 377 SER A O 1
ATOM 2901 N N . LYS A 1 378 ? 18.31464 22.73216 29.39895 1.000 27.75344 378 LYS A N 1
ATOM 2902 C CA . LYS A 1 378 ? 17.77139 24.06947 29.58431 1.000 30.22178 378 LYS A CA 1
ATOM 2903 C C . LYS A 1 378 ? 16.26088 24.08951 29.39469 1.000 30.44572 378 LYS A C 1
ATOM 2904 O O . LYS A 1 378 ? 15.55147 24.80446 30.10716 1.000 33.45791 378 LYS A O 1
ATOM 2910 N N . GLN A 1 379 ? 15.74874 23.32270 28.43677 1.000 27.97647 379 GLN A N 1
ATOM 2911 C CA . GLN A 1 379 ? 14.32581 23.39688 28.12436 1.000 33.71647 379 GLN A CA 1
ATOM 2912 C C . GLN A 1 379 ? 13.46405 22.62834 29.12322 1.000 28.11803 379 GLN A C 1
ATOM 2913 O O . GLN A 1 379 ? 12.39464 23.10864 29.50869 1.000 31.27724 379 GLN A O 1
ATOM 2919 N N . PHE A 1 380 ? 13.90237 21.44273 29.55573 1.000 29.76891 380 PHE A N 1
ATOM 2920 C CA . PHE A 1 380 ? 13.04574 20.54802 30.33192 1.000 33.42852 380 PHE A CA 1
ATOM 2921 C C . PHE A 1 380 ? 13.49263 20.33824 31.76890 1.000 35.35320 380 PHE A C 1
ATOM 2922 O O . PHE A 1 380 ? 12.70086 19.82743 32.57012 1.000 32.51608 380 PHE A O 1
ATOM 2930 N N . ASN A 1 381 ? 14.72873 20.69973 32.10762 1.000 34.24624 381 ASN A N 1
ATOM 2931 C CA . ASN A 1 381 ? 15.24698 20.58143 33.46997 1.000 39.84584 381 ASN A CA 1
ATOM 2932 C C . ASN A 1 381 ? 15.03843 19.17197 34.01834 1.000 42.22360 381 ASN A C 1
ATOM 2933 O O . ASN A 1 381 ? 14.57726 18.97337 35.14457 1.000 46.92779 381 ASN A O 1
ATOM 2938 N N . GLY A 1 382 ? 15.36460 18.18368 33.18883 1.000 33.69538 382 GLY A N 1
ATOM 2939 C CA . GLY A 1 382 ? 15.25454 16.78801 33.55338 1.000 39.55889 382 GLY A CA 1
ATOM 2940 C C . GLY A 1 382 ? 13.89480 16.15294 33.34048 1.000 40.47940 382 GLY A C 1
ATOM 2941 O O . GLY A 1 382 ? 13.78993 14.92118 33.42887 1.000 42.11938 382 GLY A O 1
ATOM 2942 N N . ASP A 1 383 ? 12.84865 16.93470 33.05578 1.000 28.82123 383 ASP A N 1
ATOM 2943 C CA . ASP A 1 383 ? 11.48317 16.40033 33.01230 1.000 33.78087 383 ASP A CA 1
ATOM 2944 C C . ASP A 1 383 ? 11.04281 16.17194 31.56573 1.000 30.10427 383 ASP A C 1
ATOM 2945 O O . ASP A 1 383 ? 10.34061 16.97996 30.95936 1.000 33.15834 383 ASP A O 1
ATOM 2950 N N . TYR A 1 384 ? 11.44753 15.03151 31.01789 1.000 24.44359 384 TYR A N 1
ATOM 2951 C CA . TYR A 1 384 ? 10.95479 14.57456 29.72290 1.000 25.12983 384 TYR A CA 1
ATOM 2952 C C . TYR A 1 384 ? 11.18944 13.06833 29.66290 1.000 29.27505 384 TYR A C 1
ATOM 2953 O O . TYR A 1 384 ? 11.49082 12.43284 30.67936 1.000 25.62525 384 TYR A O 1
ATOM 2962 N N . PHE A 1 385 ? 11.01690 12.48463 28.47970 1.000 25.08202 385 PHE A N 1
ATOM 2963 C CA . PHE A 1 385 ? 11.13610 11.04301 28.30106 1.000 22.86271 385 PHE A CA 1
ATOM 2964 C C . PHE A 1 385 ? 12.09328 10.77855 27.14980 1.000 22.26027 385 PHE A C 1
ATOM 2965 O O . PHE A 1 385 ? 11.95215 11.37413 26.07606 1.000 22.36726 385 PHE A O 1
ATOM 2973 N N . LEU A 1 386 ? 13.06972 9.89825 27.38334 1.000 25.45546 386 LEU A N 1
ATOM 2974 C CA . LEU A 1 386 ? 14.15041 9.62476 26.44160 1.000 20.99523 386 LEU A CA 1
ATOM 2975 C C . LEU A 1 386 ? 14.09744 8.18499 25.95234 1.000 21.71453 386 LEU A C 1
ATOM 2976 O O . LEU A 1 386 ? 14.01637 7.25683 26.76179 1.000 20.65274 386 LEU A O 1
ATOM 2981 N N . VAL A 1 387 ? 14.17111 8.00088 24.63429 1.000 20.62445 387 VAL A N 1
ATOM 2982 C CA . VAL A 1 387 ? 14.40897 6.68745 24.03327 1.000 25.01538 387 VAL A CA 1
ATOM 2983 C C . VAL A 1 387 ? 15.76536 6.74558 23.34824 1.000 21.32519 387 VAL A C 1
ATOM 2984 O O . VAL A 1 387 ? 16.08982 7.73988 22.68746 1.000 23.45430 387 VAL A O 1
ATOM 2988 N N . SER A 1 388 ? 16.56379 5.69176 23.51316 1.000 21.72133 388 SER A N 1
ATOM 2989 C CA . SER A 1 388 ? 17.95443 5.71079 23.07145 1.000 18.88294 388 SER A CA 1
ATOM 2990 C C . SER A 1 388 ? 18.29461 4.39655 22.38686 1.000 23.73464 388 SER A C 1
ATOM 2991 O O . SER A 1 388 ? 18.10122 3.32796 22.96770 1.000 21.37209 388 SER A O 1
ATOM 2994 N N . GLU A 1 389 ? 18.82284 4.46383 21.16643 1.000 22.89966 389 GLU A N 1
ATOM 2995 C CA . GLU A 1 389 ? 19.05219 3.22960 20.42844 1.000 24.78609 389 GLU A CA 1
ATOM 2996 C C . GLU A 1 389 ? 20.11221 3.44914 19.36061 1.000 22.16643 389 GLU A C 1
ATOM 2997 O O . GLU A 1 389 ? 20.10762 4.46668 18.67967 1.000 22.61285 389 GLU A O 1
ATOM 3003 N N . GLY A 1 390 ? 20.98807 2.47599 19.20125 1.000 26.75534 390 GLY A N 1
ATOM 3004 C CA . GLY A 1 390 ? 22.10985 2.59427 18.29554 1.000 20.73010 390 GLY A CA 1
ATOM 3005 C C . GLY A 1 390 ? 23.28159 1.84903 18.89348 1.000 27.16344 390 GLY A C 1
ATOM 3006 O O . GLY A 1 390 ? 23.13837 1.12962 19.88129 1.000 25.22908 390 GLY A O 1
ATOM 3007 N N . ALA A 1 391 ? 24.44554 2.03027 18.27676 1.000 24.72080 391 ALA A N 1
ATOM 3008 C CA . ALA A 1 391 ? 25.66551 1.47926 18.85620 1.000 32.68593 391 ALA A CA 1
ATOM 3009 C C . ALA A 1 391 ? 26.47747 2.60414 19.49084 1.000 29.34632 391 ALA A C 1
ATOM 3010 O O . ALA A 1 391 ? 26.35581 2.85882 20.69435 1.000 22.48149 391 ALA A O 1
ATOM 3012 N N . ARG A 1 392 ? 27.28988 3.30672 18.70089 1.000 21.91982 392 ARG A N 1
ATOM 3013 C CA . ARG A 1 392 ? 28.04314 4.41858 19.27435 1.000 25.36568 392 ARG A CA 1
ATOM 3014 C C . ARG A 1 392 ? 27.11197 5.54489 19.71578 1.000 24.99730 392 ARG A C 1
ATOM 3015 O O . ARG A 1 392 ? 27.33017 6.15826 20.76692 1.000 25.76475 392 ARG A O 1
ATOM 3023 N N . THR A 1 393 ? 26.04270 5.79932 18.95322 1.000 23.03980 393 THR A N 1
ATOM 3024 C CA . THR A 1 393 ? 25.05316 6.78565 19.37752 1.000 24.00391 393 THR A CA 1
ATOM 3025 C C . THR A 1 393 ? 24.49182 6.45819 20.75978 1.000 25.87924 393 THR A C 1
ATOM 3026 O O . THR A 1 393 ? 24.35210 7.35002 21.60708 1.000 24.05762 393 THR A O 1
ATOM 3030 N N . MET A 1 394 ? 24.18518 5.18265 21.02426 1.000 22.86650 394 MET A N 1
ATOM 3031 C CA . MET A 1 394 ? 23.58049 4.84178 22.31401 1.000 19.89401 394 MET A CA 1
ATOM 3032 C C . MET A 1 394 ? 24.58909 4.96460 23.45330 1.000 21.40075 394 MET A C 1
ATOM 3033 O O . MET A 1 394 ? 24.25807 5.48598 24.52318 1.000 22.16418 394 MET A O 1
ATOM 3038 N N . ASP A 1 395 ? 25.82292 4.48137 23.25035 1.000 21.17571 395 ASP A N 1
ATOM 3039 C CA . ASP A 1 395 ? 26.83510 4.57353 24.30062 1.000 25.10517 395 ASP A CA 1
ATOM 3040 C C . ASP A 1 395 ? 27.15039 6.02312 24.64098 1.000 22.53029 395 ASP A C 1
ATOM 3041 O O . ASP A 1 395 ? 27.34494 6.36468 25.81061 1.000 25.11564 395 ASP A O 1
ATOM 3046 N N . VAL A 1 396 ? 27.24679 6.88482 23.62728 1.000 22.44994 396 VAL A N 1
ATOM 3047 C CA . VAL A 1 396 ? 27.56350 8.28206 23.90669 1.000 26.39674 396 VAL A CA 1
ATOM 3048 C C . VAL A 1 396 ? 26.36049 8.98869 24.51414 1.000 25.76661 396 VAL A C 1
ATOM 3049 O O . VAL A 1 396 ? 26.51577 9.89489 25.34096 1.000 25.11800 396 VAL A O 1
ATOM 3053 N N . THR A 1 397 ? 25.14727 8.59116 24.13176 1.000 23.08828 397 THR A N 1
ATOM 3054 C CA . THR A 1 397 ? 23.96345 9.14486 24.78260 1.000 21.01262 397 THR A CA 1
ATOM 3055 C C . THR A 1 397 ? 23.91003 8.73863 26.25383 1.000 25.83816 397 THR A C 1
ATOM 3056 O O . THR A 1 397 ? 23.49845 9.52905 27.11650 1.000 24.01072 397 THR A O 1
ATOM 3060 N N A ARG A 1 398 ? 24.32712 7.50724 26.55729 0.557 25.03675 398 ARG A N 1
ATOM 3061 N N B ARG A 1 398 ? 24.32655 7.50533 26.55925 0.443 25.04435 398 ARG A N 1
ATOM 3062 C CA A ARG A 1 398 ? 24.39240 7.05631 27.94342 0.557 26.21853 398 ARG A CA 1
ATOM 3063 C CA B ARG A 1 398 ? 24.39132 7.06349 27.94896 0.443 26.23476 398 ARG A CA 1
ATOM 3064 C C A ARG A 1 398 ? 25.38634 7.88177 28.75074 0.557 28.34909 398 ARG A C 1
ATOM 3065 C C B ARG A 1 398 ? 25.38010 7.89810 28.74968 0.443 28.33098 398 ARG A C 1
ATOM 3066 O O A ARG A 1 398 ? 25.16365 8.13884 29.94076 0.557 26.07232 398 ARG A O 1
ATOM 3067 O O B ARG A 1 398 ? 25.15341 8.16723 29.93594 0.443 26.07719 398 ARG A O 1
ATOM 3082 N N . MET A 1 399 ? 26.47686 8.32204 28.12071 1.000 25.89844 399 MET A N 1
ATOM 3083 C CA . MET A 1 399 ? 27.47155 9.10834 28.83459 1.000 29.89461 399 MET A CA 1
ATOM 3084 C C . MET A 1 399 ? 27.07795 10.57681 28.95032 1.000 28.06775 399 MET A C 1
ATOM 3085 O O . MET A 1 399 ? 27.40979 11.22147 29.94877 1.000 35.86909 399 MET A O 1
ATOM 3090 N N . LEU A 1 400 ? 26.36770 11.12078 27.96316 1.000 28.41645 400 LEU A N 1
ATOM 3091 C CA . LEU A 1 400 ? 26.21725 12.56552 27.84560 1.000 28.64232 400 LEU A CA 1
ATOM 3092 C C . LEU A 1 400 ? 24.81021 13.08211 28.11212 1.000 30.56860 400 LEU A C 1
ATOM 3093 O O . LEU A 1 400 ? 24.66353 14.23547 28.52470 1.000 27.18756 400 LEU A O 1
ATOM 3098 N N . VAL A 1 401 ? 2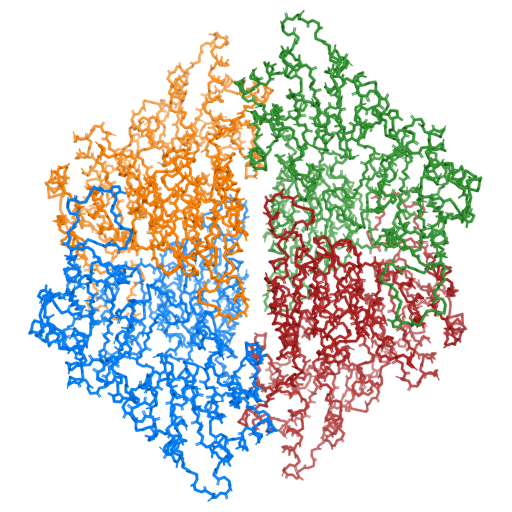3.77399 12.28546 27.86893 1.000 26.50528 401 VAL A N 1
ATOM 3099 C CA . VAL A 1 401 ? 22.39467 12.73959 28.00758 1.000 27.57410 401 VAL A CA 1
ATOM 3100 C C . VAL A 1 401 ? 21.86458 12.20842 29.33625 1.000 31.06148 401 VAL A C 1
ATOM 3101 O O . VAL A 1 401 ? 21.67286 10.99766 29.50715 1.000 27.35718 401 VAL A O 1
ATOM 3105 N N . SER A 1 402 ? 21.63016 13.11209 30.28435 1.000 30.13039 402 SER A N 1
ATOM 3106 C CA . SER A 1 402 ? 21.39080 12.73072 31.66974 1.000 26.48986 402 SER A CA 1
ATOM 3107 C C . SER A 1 402 ? 19.91704 12.45634 31.93765 1.000 32.77524 402 SER A C 1
ATOM 3108 O O . SER A 1 402 ? 19.02530 12.99196 31.27504 1.000 26.21851 402 SER A O 1
ATOM 3111 N N . SER A 1 403 ? 19.67092 11.61426 32.93092 1.000 30.00279 403 SER A N 1
ATOM 3112 C CA . SER A 1 403 ? 18.32724 11.32811 33.40458 1.000 28.32590 403 SER A CA 1
ATOM 3113 C C . SER A 1 403 ? 18.18905 11.79907 34.84283 1.000 26.92713 403 SER A C 1
ATOM 3114 O O . SER A 1 403 ? 19.13255 11.70357 35.63829 1.000 31.22053 403 SER A O 1
ATOM 3117 N N . HIS A 1 404 ? 17.00348 12.29388 35.17951 1.000 26.72414 404 HIS A N 1
ATOM 3118 C CA . HIS A 1 404 ? 16.78596 12.89023 36.48613 1.000 26.04085 404 HIS A CA 1
ATOM 3119 C C . HIS A 1 404 ? 15.55975 12.36597 37.21084 1.000 26.16642 404 HIS A C 1
ATOM 3120 O O . HIS A 1 404 ? 15.38908 12.68254 38.39676 1.000 27.56465 404 HIS A O 1
ATOM 3127 N N . LEU A 1 405 ? 14.71715 11.57260 36.55183 1.000 25.31397 405 LEU A N 1
ATOM 3128 C CA . LEU A 1 405 ? 13.50968 10.97258 37.09514 1.000 29.43235 405 LEU A CA 1
ATOM 3129 C C . LEU A 1 405 ? 13.45329 9.49264 36.73736 1.000 28.02373 405 LEU A C 1
ATOM 3130 O O . LEU A 1 405 ? 14.03899 9.06685 35.73239 1.000 23.88315 405 LEU A O 1
ATOM 3135 N N . PRO A 1 406 ? 12.74650 8.69093 37.54083 1.000 28.07452 406 PRO A N 1
ATOM 3136 C CA . PRO A 1 406 ? 12.69094 7.24323 37.29019 1.000 23.80743 406 PRO A CA 1
ATOM 3137 C C . PRO A 1 406 ? 11.79796 6.90263 36.11096 1.000 25.24238 406 PRO A C 1
ATOM 3138 O O . PRO A 1 406 ? 10.74952 7.52292 35.90377 1.000 25.49075 406 PRO A O 1
ATOM 3142 N N . ARG A 1 407 ? 12.21890 5.88185 35.34863 1.000 26.42108 407 ARG A N 1
ATOM 3143 C CA . ARG A 1 407 ? 11.43203 5.33261 34.24610 1.000 25.83627 407 ARG A CA 1
ATOM 3144 C C . ARG A 1 407 ? 11.15105 6.40061 33.19202 1.000 23.29847 407 ARG A C 1
ATOM 3145 O O . ARG A 1 407 ? 10.04251 6.50198 32.65760 1.000 25.27081 407 ARG A O 1
ATOM 3153 N N . ARG A 1 408 ? 12.16102 7.21528 32.89473 1.000 23.48396 408 ARG A N 1
ATOM 3154 C CA . ARG A 1 408 ? 12.07257 8.16816 31.79512 1.000 26.30736 408 ARG A CA 1
ATOM 3155 C C . ARG A 1 408 ? 13.10608 7.86246 30.71966 1.000 23.60568 408 ARG A C 1
ATOM 3156 O O . ARG A 1 408 ? 13.54690 8.76507 29.99958 1.000 25.39002 408 ARG A O 1
ATOM 3164 N N . ARG A 1 409 ? 13.49304 6.59139 30.59484 1.000 24.52576 409 ARG A N 1
ATOM 3165 C CA . ARG A 1 409 ? 14.59842 6.21337 29.71688 1.000 23.16888 409 ARG A CA 1
ATOM 3166 C C . ARG A 1 409 ? 14.43945 4.75164 29.31542 1.000 22.38692 409 ARG A C 1
ATOM 3167 O O . ARG A 1 409 ? 14.34491 3.87451 30.18416 1.000 23.90669 409 ARG A O 1
ATOM 3175 N N . LEU A 1 410 ? 14.40874 4.48746 28.00758 1.000 19.29612 410 LEU A N 1
ATOM 3176 C CA . LEU A 1 410 ? 14.39117 3.12870 27.47689 1.000 26.06807 410 LEU A CA 1
ATOM 3177 C C . LEU A 1 410 ? 15.47524 3.01820 26.42443 1.000 24.91423 410 LEU A C 1
ATOM 3178 O O . LEU A 1 410 ? 15.68576 3.96184 25.65865 1.000 19.13176 410 LEU A O 1
ATOM 3183 N N . ASP A 1 411 ? 16.15545 1.87737 26.36797 1.000 21.76103 411 ASP A N 1
ATOM 3184 C CA . ASP A 1 411 ? 17.20563 1.69718 25.36962 1.000 21.03818 411 ASP A CA 1
ATOM 3185 C C . ASP A 1 411 ? 17.18124 0.24741 24.89846 1.000 22.83094 411 ASP A C 1
ATOM 3186 O O . ASP A 1 411 ? 16.20974 -0.48197 25.12619 1.000 21.06601 411 ASP A O 1
ATOM 3191 N N . ALA A 1 412 ? 18.25918 -0.17221 24.22498 1.000 19.38221 412 ALA A N 1
ATOM 3192 C CA . ALA A 1 412 ? 18.30387 -1.46841 23.55619 1.000 23.81334 412 ALA A CA 1
ATOM 3193 C C . ALA A 1 412 ? 18.27267 -2.64394 24.53190 1.000 22.12131 412 ALA A C 1
ATOM 3194 O O . ALA A 1 412 ? 18.05394 -3.78455 24.10207 1.000 22.69305 412 ALA A O 1
ATOM 3196 N N . GLY A 1 413 ? 18.50646 -2.40284 25.81926 1.000 21.49403 413 GLY A N 1
ATOM 3197 C CA . GLY A 1 413 ? 18.20366 -3.39420 26.83325 1.000 20.88810 413 GLY A CA 1
ATOM 3198 C C . GLY A 1 413 ? 19.04072 -4.66520 26.79325 1.000 19.30132 413 GLY A C 1
ATOM 3199 O O . GLY A 1 413 ? 20.14451 -4.72081 26.25398 1.000 24.78051 413 GLY A O 1
ATOM 3200 N N . THR A 1 414 ? 18.47832 -5.70840 27.39785 1.000 19.33606 414 THR A N 1
ATOM 3201 C CA . THR A 1 414 ? 19.23516 -6.93709 27.62785 1.000 23.95610 414 THR A CA 1
ATOM 3202 C C . THR A 1 414 ? 19.60174 -7.63490 26.31454 1.000 22.68330 414 THR A C 1
ATOM 3203 O O . THR A 1 414 ? 20.62343 -8.32818 26.24129 1.000 22.47530 414 THR A O 1
ATOM 3207 N N . LEU A 1 415 ? 18.81524 -7.43383 25.26339 1.000 22.67488 415 LEU A N 1
ATOM 3208 C CA . LEU A 1 415 ? 19.14000 -8.01032 23.96296 1.000 23.38310 415 LEU A CA 1
ATOM 3209 C C . LEU A 1 415 ? 20.07759 -7.16071 23.11957 1.000 20.08013 415 LEU A C 1
ATOM 3210 O O . LEU A 1 415 ? 20.59842 -7.66628 22.11281 1.000 21.62971 415 LEU A O 1
ATOM 3215 N N . GLY A 1 416 ? 20.28626 -5.89387 23.47044 1.000 21.46969 416 GLY A N 1
ATOM 3216 C CA . GLY A 1 416 ? 20.93943 -4.98786 22.53392 1.000 21.81155 416 GLY A CA 1
ATOM 3217 C C . GLY A 1 416 ? 20.25313 -4.96054 21.18745 1.000 24.99479 416 GLY A C 1
ATOM 3218 O O . GLY A 1 416 ? 20.91838 -4.98693 20.14153 1.000 22.02924 416 GLY A O 1
ATOM 3219 N N . VAL A 1 417 ? 18.92206 -4.93397 21.18966 1.000 23.02407 417 VAL A N 1
ATOM 3220 C CA . VAL A 1 417 ? 18.13800 -5.05874 19.96668 1.000 23.26692 417 VAL A CA 1
ATOM 3221 C C . VAL A 1 417 ? 17.98294 -3.69233 19.30852 1.000 24.14993 417 VAL A C 1
ATOM 3222 O O . VAL A 1 417 ? 17.58438 -2.71308 19.95527 1.000 22.74642 417 VAL A O 1
ATOM 3226 N N . MET A 1 418 ? 18.30542 -3.61827 18.01970 1.000 21.85929 418 MET A N 1
ATOM 3227 C CA . MET A 1 418 ? 17.92063 -2.46121 17.22106 1.000 20.72756 418 MET A CA 1
ATOM 3228 C C . MET A 1 418 ? 16.50489 -2.66580 16.70111 1.000 23.70337 418 MET A C 1
ATOM 3229 O O . MET A 1 418 ? 16.10135 -3.78327 16.37897 1.000 26.50058 418 MET A O 1
ATOM 3234 N N . GLY A 1 419 ? 15.75565 -1.57151 16.60084 1.000 24.00303 419 GLY A N 1
ATOM 3235 C CA . GLY A 1 419 ? 14.38667 -1.64234 16.13157 1.000 22.32989 419 GLY A CA 1
ATOM 3236 C C . GLY A 1 419 ? 13.34330 -1.36433 17.18737 1.000 22.33451 419 GLY A C 1
ATOM 3237 O O . GLY A 1 419 ? 12.14570 -1.39974 16.87378 1.000 23.20222 419 GLY A O 1
ATOM 3238 N N . ILE A 1 420 ? 13.75295 -1.09803 18.43138 1.000 17.94773 420 ILE A N 1
ATOM 3239 C CA . ILE A 1 420 ? 12.79156 -0.77208 19.48342 1.000 20.29275 420 ILE A CA 1
ATOM 3240 C C . ILE A 1 420 ? 12.46824 0.71628 19.53721 1.000 25.37669 420 ILE A C 1
ATOM 3241 O O . ILE A 1 420 ? 11.54363 1.10915 20.26495 1.000 23.99609 420 ILE A O 1
ATOM 3246 N N . GLY A 1 421 ? 13.19398 1.55371 18.79117 1.000 22.66701 421 GLY A N 1
ATOM 3247 C CA . GLY A 1 421 ? 13.11756 3.00643 18.93637 1.000 19.73111 421 GLY A CA 1
ATOM 3248 C C . GLY A 1 421 ? 11.71882 3.59144 18.90276 1.000 21.71295 421 GLY A C 1
ATOM 3249 O O . GLY A 1 421 ? 11.27236 4.21496 19.86975 1.000 26.75801 421 GLY A O 1
ATOM 3250 N N . LEU A 1 422 ? 11.00257 3.38441 17.80185 1.000 24.38015 422 LEU A N 1
ATOM 3251 C CA . LEU A 1 422 ? 9.70282 4.02990 17.65088 1.000 22.36002 422 LEU A CA 1
ATOM 3252 C C . LEU A 1 422 ? 8.62632 3.35210 18.49510 1.000 26.95414 422 LEU A C 1
ATOM 3253 O O . LEU A 1 422 ? 7.73609 4.02930 19.01909 1.000 22.74341 422 LEU A O 1
ATOM 3258 N N . GLY A 1 423 ? 8.67123 2.02305 18.63874 1.000 19.91156 423 GLY A N 1
ATOM 3259 C CA . GLY A 1 423 ? 7.71767 1.37203 19.52428 1.000 20.46319 423 GLY A CA 1
ATOM 3260 C C . GLY A 1 423 ? 7.84500 1.84650 20.95928 1.000 21.30014 423 GLY A C 1
ATOM 3261 O O . GLY A 1 423 ? 6.84348 2.09930 21.63904 1.000 24.25392 423 GLY A O 1
ATOM 3262 N N . TYR A 1 424 ? 9.07953 1.96282 21.44862 1.000 19.16248 424 TYR A N 1
ATOM 3263 C CA . TYR A 1 424 ? 9.27837 2.42652 22.81366 1.000 20.78515 424 TYR A CA 1
ATOM 3264 C C . TYR A 1 424 ? 8.81567 3.87338 22.96845 1.000 21.42377 424 TYR A C 1
ATOM 3265 O O . TYR A 1 424 ? 8.23854 4.24479 23.99669 1.000 20.39728 424 TYR A O 1
ATOM 3274 N N . ALA A 1 425 ? 9.04579 4.69969 21.94131 1.000 20.68419 425 ALA A N 1
ATOM 3275 C CA . ALA A 1 425 ? 8.61746 6.09339 21.98345 1.000 19.32995 425 ALA A CA 1
ATOM 3276 C C . ALA A 1 425 ? 7.09669 6.20355 22.01067 1.000 23.16712 425 ALA A C 1
ATOM 3277 O O . ALA A 1 425 ? 6.54485 7.06168 22.71378 1.000 22.02955 425 ALA A O 1
ATOM 3279 N N . LEU A 1 426 ? 6.40138 5.33442 21.26553 1.000 21.46714 426 LEU A N 1
ATOM 3280 C CA . LEU A 1 426 ? 4.94024 5.28550 21.34414 1.000 22.12091 426 LEU A CA 1
ATOM 3281 C C . LEU A 1 426 ? 4.48673 4.96173 22.76370 1.000 23.30737 426 LEU A C 1
ATOM 3282 O O . LEU A 1 426 ? 3.63982 5.65733 23.33842 1.000 23.29083 426 LEU A O 1
ATOM 3287 N N . ALA A 1 427 ? 5.04926 3.90361 23.34314 1.000 23.16520 427 ALA A N 1
ATOM 3288 C CA . ALA A 1 427 ? 4.71426 3.52513 24.71129 1.000 25.01556 427 ALA A CA 1
ATOM 3289 C C . ALA A 1 427 ? 4.98630 4.66339 25.68771 1.000 25.77147 427 ALA A C 1
ATOM 3290 O O . ALA A 1 427 ? 4.18783 4.91422 26.60255 1.000 22.93908 427 ALA A O 1
ATOM 3292 N N . GLY A 1 428 ? 6.11911 5.35013 25.52436 1.000 22.25579 428 GLY A N 1
ATOM 3293 C CA . GLY A 1 428 ? 6.45275 6.42063 26.44963 1.000 20.11388 428 GLY A CA 1
ATOM 3294 C C . GLY A 1 428 ? 5.48375 7.58093 26.34187 1.000 21.95358 428 GLY A C 1
ATOM 3295 O O . GLY A 1 428 ? 5.01112 8.10415 27.35117 1.000 23.38756 428 GLY A O 1
ATOM 3296 N N . GLN A 1 429 ? 5.15589 7.98178 25.10848 1.000 22.78842 429 GLN A N 1
ATOM 3297 C CA . GLN A 1 429 ? 4.23799 9.10284 24.92824 1.000 26.04054 429 GLN A CA 1
ATOM 3298 C C . GLN A 1 429 ? 2.84858 8.76746 25.45370 1.000 27.82866 429 GLN A C 1
ATOM 3299 O O . GLN A 1 429 ? 2.18574 9.61543 26.05157 1.000 23.09351 429 GLN A O 1
ATOM 3305 N N . LEU A 1 430 ? 2.38661 7.53759 25.23179 1.000 23.58722 430 LEU A N 1
ATOM 3306 C CA . LEU A 1 430 ? 1.06820 7.15176 25.72435 1.000 26.30114 430 LEU A CA 1
ATOM 3307 C C . LEU A 1 430 ? 1.02337 7.09807 27.24741 1.000 27.82970 430 LEU A C 1
ATOM 3308 O O . LEU A 1 430 ? -0.03168 7.33959 27.84433 1.000 23.29048 430 LEU A O 1
ATOM 3313 N N . THR A 1 431 ? 2.14684 6.78266 27.89059 1.000 22.09258 431 THR A N 1
ATOM 3314 C CA . THR A 1 431 ? 2.18968 6.76062 29.34112 1.000 23.65912 431 THR A CA 1
ATOM 3315 C C . THR A 1 431 ? 2.31712 8.16533 29.91452 1.000 29.25593 431 THR A C 1
ATOM 3316 O O . THR A 1 431 ? 1.84091 8.42372 31.02513 1.000 23.58546 431 THR A O 1
ATOM 3320 N N . HIS A 1 432 ? 2.93415 9.08014 29.17155 1.000 26.30110 432 HIS A N 1
ATOM 3321 C CA . HIS A 1 432 ? 3.15402 10.46071 29.61545 1.000 26.55314 432 HIS A CA 1
ATOM 3322 C C . HIS A 1 432 ? 2.64275 11.42850 28.55676 1.000 26.23294 432 HIS A C 1
ATOM 3323 O O . HIS A 1 432 ? 3.42830 12.08085 27.85707 1.000 25.00622 432 HIS A O 1
ATOM 3330 N N . PRO A 1 433 ? 1.32270 11.54546 28.40566 1.000 26.90649 433 PRO A N 1
ATOM 3331 C CA . PRO A 1 433 ? 0.79106 12.42127 27.34580 1.000 24.81921 433 PRO A CA 1
ATOM 3332 C C . PRO A 1 433 ? 1.13088 13.88382 27.54670 1.000 31.19217 433 PRO A C 1
ATOM 3333 O O . PRO A 1 433 ? 1.11360 14.64922 26.57283 1.000 27.45107 433 PRO A O 1
ATOM 3337 N N . ASP A 1 434 ? 1.44664 14.29008 28.77430 1.000 25.52268 434 ASP A N 1
ATOM 3338 C CA . ASP A 1 434 ? 1.77460 15.66504 29.11188 1.000 32.46882 434 ASP A CA 1
ATOM 3339 C C . ASP A 1 434 ? 3.27016 15.94773 29.07742 1.000 31.33469 434 ASP A C 1
ATOM 3340 O O . ASP A 1 434 ? 3.68329 17.04953 29.45818 1.000 28.73123 434 ASP A O 1
ATOM 3345 N N . LYS A 1 435 ? 4.08561 14.99260 28.63357 1.000 26.01953 435 LYS A N 1
ATOM 3346 C CA . LYS A 1 435 ? 5.52968 15.16582 28.57335 1.000 24.68136 435 LYS A CA 1
ATOM 3347 C C . LYS A 1 435 ? 6.02094 15.01226 27.13989 1.000 29.61760 435 LYS A C 1
ATOM 3348 O O . LYS A 1 435 ? 5.38751 14.35332 26.30928 1.000 27.40153 435 LYS A O 1
ATOM 3354 N N . LYS A 1 436 ? 7.17236 15.62021 26.85873 1.000 24.29812 436 LYS A N 1
ATOM 3355 C CA . LYS A 1 436 ? 7.80364 15.46935 25.55705 1.000 24.60388 436 LYS A CA 1
ATOM 3356 C C . LYS A 1 436 ? 8.64102 14.19615 25.53625 1.000 25.68412 436 LYS A C 1
ATOM 3357 O O . LYS A 1 436 ? 9.30635 13.85407 26.51886 1.000 26.94500 436 LYS A O 1
ATOM 3363 N N . VAL A 1 437 ? 8.60872 13.49901 24.40627 1.000 22.86912 437 VAL A N 1
ATOM 3364 C CA . VAL A 1 437 ? 9.36962 12.27329 24.20692 1.000 20.92040 437 VAL A CA 1
ATOM 3365 C C . VAL A 1 437 ? 10.42193 12.53774 23.14317 1.000 24.87372 437 VAL A C 1
ATOM 3366 O O . VAL A 1 437 ? 10.09601 12.89889 22.00203 1.000 24.37770 437 VAL A O 1
ATOM 3370 N N . VAL A 1 438 ? 11.68258 12.35177 23.51383 1.000 20.59002 438 VAL A N 1
ATOM 3371 C CA . VAL A 1 438 ? 12.80690 12.51739 22.60016 1.000 20.34345 438 VAL A CA 1
ATOM 3372 C C . VAL A 1 438 ? 13.39937 11.13661 22.34041 1.000 22.34412 438 VAL A C 1
ATOM 3373 O O . VAL A 1 438 ? 13.75482 10.41950 23.28430 1.000 20.24265 438 VAL A O 1
ATOM 3377 N N . ALA A 1 439 ? 13.48933 10.75047 21.06573 1.000 23.92671 439 ALA A N 1
ATOM 3378 C CA . ALA A 1 439 ? 14.08301 9.47018 20.68887 1.000 27.50649 439 ALA A CA 1
ATOM 3379 C C . ALA A 1 439 ? 15.3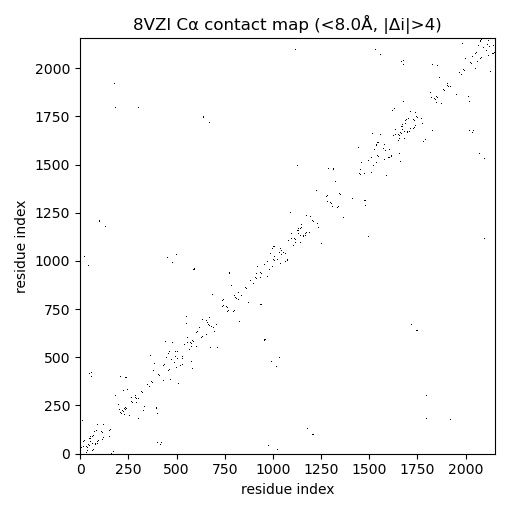7318 9.76802 19.93909 1.000 22.41605 439 ALA A C 1
ATOM 3380 O O . ALA A 1 439 ? 15.33875 10.30749 18.83054 1.000 22.59449 439 ALA A O 1
ATOM 3382 N N . ILE A 1 440 ? 16.50436 9.43932 20.56238 1.000 24.12372 440 ILE A N 1
ATOM 3383 C CA . ILE A 1 440 ? 17.82749 9.65447 19.99300 1.000 20.28009 440 ILE A CA 1
ATOM 3384 C C . ILE A 1 440 ? 18.28788 8.31985 19.42366 1.000 19.36994 440 ILE A C 1
ATOM 3385 O O . ILE A 1 440 ? 18.52012 7.35770 20.17116 1.000 19.44256 440 ILE A O 1
ATOM 3390 N N . MET A 1 441 ? 18.39531 8.25608 18.09632 1.000 22.86639 441 MET A N 1
ATOM 3391 C CA . MET A 1 441 ? 18.63447 7.00608 17.39527 1.000 22.12943 441 MET A CA 1
ATOM 3392 C C . MET A 1 441 ? 19.76559 7.16718 16.39549 1.000 19.62091 441 MET A C 1
ATOM 3393 O O . MET A 1 441 ? 19.87331 8.20118 15.71702 1.000 20.51303 441 MET A O 1
ATOM 3398 N N . GLY A 1 442 ? 20.59033 6.12924 16.28454 1.000 23.33820 442 GLY A N 1
ATOM 3399 C CA . GLY A 1 442 ? 21.50318 6.04188 15.16362 1.000 19.11864 442 GLY A CA 1
ATOM 3400 C C . GLY A 1 442 ? 20.76189 5.89229 13.84803 1.000 19.04701 442 GLY A C 1
ATOM 3401 O O . GLY A 1 442 ? 19.60734 5.46041 13.80125 1.000 21.21094 442 GLY A O 1
ATOM 3402 N N . ASP A 1 443 ? 21.43977 6.26998 12.75494 1.000 19.20534 443 ASP A N 1
ATOM 3403 C CA . ASP A 1 443 ? 20.79279 6.19344 11.45032 1.000 23.83428 443 ASP A CA 1
ATOM 3404 C C . ASP A 1 443 ? 20.46026 4.74861 11.08459 1.000 20.15117 443 ASP A C 1
ATOM 3405 O O . ASP A 1 443 ? 19.36900 4.47224 10.56724 1.000 19.76618 443 ASP A O 1
ATOM 3410 N N . SER A 1 444 ? 21.35953 3.80449 11.37981 1.000 18.96742 444 SER A N 1
ATOM 3411 C CA . SER A 1 444 ? 21.02292 2.40300 11.12563 1.000 21.68329 444 SER A CA 1
ATOM 3412 C C . SER A 1 444 ? 19.84965 1.96464 11.99510 1.000 19.49853 444 SER A C 1
ATOM 3413 O O . SER A 1 444 ? 18.87214 1.38892 11.49830 1.000 20.75155 444 SER A O 1
ATOM 3416 N N . ALA A 1 445 ? 19.92294 2.24257 13.30016 1.000 21.69028 445 ALA A N 1
ATOM 3417 C CA . ALA A 1 445 ? 18.84960 1.83877 14.20538 1.000 21.52479 445 ALA A CA 1
ATOM 3418 C C . ALA A 1 445 ? 17.49803 2.36354 13.73574 1.000 23.47899 445 ALA A C 1
ATOM 3419 O O . ALA A 1 445 ? 16.49467 1.63915 13.76155 1.000 20.33832 445 ALA A O 1
ATOM 3421 N N . PHE A 1 446 ? 17.46159 3.62485 13.29167 1.000 19.71501 446 PHE A N 1
ATOM 3422 C CA . PHE A 1 446 ? 16.20105 4.26778 12.93680 1.000 21.44856 446 PHE A CA 1
ATOM 3423 C C . PHE A 1 446 ? 15.50319 3.53756 11.79979 1.000 18.35574 446 PHE A C 1
ATOM 3424 O O . PHE A 1 446 ? 14.26940 3.44967 11.77351 1.000 24.26084 446 PHE A O 1
ATOM 3432 N N . GLY A 1 447 ? 16.27095 3.00223 10.84651 1.000 20.12402 447 GLY A N 1
ATOM 3433 C CA . GLY A 1 447 ? 15.65280 2.38428 9.69425 1.000 22.75684 447 GLY A CA 1
ATOM 3434 C C . GLY A 1 447 ? 14.90935 1.10004 10.00832 1.000 25.21581 447 GLY A C 1
ATOM 3435 O O . GLY A 1 447 ? 14.09152 0.66064 9.19614 1.000 23.65763 447 GLY A O 1
ATOM 3436 N N . PHE A 1 448 ? 15.16838 0.49017 11.16684 1.000 20.22487 448 PHE A N 1
ATOM 3437 C CA . PHE A 1 448 ? 14.41031 -0.70253 11.53211 1.000 22.08232 448 PHE A CA 1
ATOM 3438 C C . PHE A 1 448 ? 12.93257 -0.38724 11.73430 1.000 27.91913 448 PHE A C 1
ATOM 3439 O O . PHE A 1 448 ? 12.08249 -1.21781 11.41002 1.000 27.70295 448 PHE A O 1
ATOM 3447 N N . SER A 1 449 ? 12.59914 0.80922 12.25239 1.000 22.76949 449 SER A N 1
ATOM 3448 C CA . SER A 1 449 ? 11.22659 1.08043 12.66892 1.000 23.71167 449 SER A CA 1
ATOM 3449 C C . SER A 1 449 ? 10.69790 2.42576 12.18395 1.000 25.02871 449 SER A C 1
ATOM 3450 O O . SER A 1 449 ? 9.66134 2.87777 12.67583 1.000 25.04054 449 SER A O 1
ATOM 3453 N N . ALA A 1 450 ? 11.35200 3.04770 11.19386 1.000 24.29745 450 ALA A N 1
ATOM 3454 C CA . ALA A 1 450 ? 11.07044 4.44137 10.86094 1.000 25.46917 450 ALA A CA 1
ATOM 3455 C C . ALA A 1 450 ? 9.62055 4.67026 10.44379 1.000 28.47968 450 ALA A C 1
ATOM 3456 O O . ALA A 1 450 ? 9.08751 5.76245 10.66594 1.000 27.73572 450 ALA A O 1
ATOM 3458 N N . MET A 1 451 ? 8.95520 3.67365 9.84775 1.000 23.80736 451 MET A N 1
ATOM 3459 C CA . MET A 1 451 ? 7.61611 3.96764 9.33173 1.000 24.36712 451 MET A CA 1
ATOM 3460 C C . MET A 1 451 ? 6.57973 4.16416 10.42535 1.000 23.55645 451 MET A C 1
ATOM 3461 O O . MET A 1 451 ? 5.47249 4.62602 10.11825 1.000 23.62089 451 MET A O 1
ATOM 3466 N N . GLU A 1 452 ? 6.90238 3.84090 11.68158 1.000 24.08850 452 GLU A N 1
ATOM 3467 C CA . GLU A 1 452 ? 5.98914 4.12107 12.78111 1.000 22.37951 452 GLU A CA 1
ATOM 3468 C C . GLU A 1 452 ? 5.80615 5.62091 12.98749 1.000 22.09190 452 GLU A C 1
ATOM 3469 O O . GLU A 1 452 ? 5.02256 6.03051 13.85118 1.000 20.25510 452 GLU A O 1
ATOM 3475 N N . ILE A 1 453 ? 6.50222 6.46012 12.20815 1.000 22.62724 453 ILE A N 1
ATOM 3476 C CA . ILE A 1 453 ? 6.23145 7.89294 12.32096 1.000 20.68482 453 ILE A CA 1
ATOM 3477 C C . ILE A 1 453 ? 4.80899 8.19290 11.87461 1.000 21.22307 453 ILE A C 1
ATOM 3478 O O . ILE A 1 453 ? 4.20617 9.17270 12.32364 1.000 22.98338 453 ILE A O 1
ATOM 3483 N N . GLU A 1 454 ? 4.23321 7.34880 11.01469 1.000 19.29843 454 GLU A N 1
ATOM 3484 C CA . GLU A 1 454 ? 2.83882 7.56756 10.64916 1.000 23.44272 454 GLU A CA 1
ATOM 3485 C C . GLU A 1 454 ? 1.91538 7.16005 11.79157 1.000 23.77942 454 GLU A C 1
ATOM 3486 O O . GLU A 1 454 ? 0.90057 7.82270 12.04286 1.000 22.43291 454 GLU A O 1
ATOM 3492 N N . THR A 1 455 ? 2.26622 6.09449 12.51445 1.000 20.12189 455 THR A N 1
ATOM 3493 C CA . THR A 1 455 ? 1.51663 5.74320 13.71914 1.000 21.62878 455 THR A CA 1
ATOM 3494 C C . THR A 1 455 ? 1.49450 6.91216 14.70933 1.000 22.11771 455 THR A C 1
ATOM 3495 O O . THR A 1 455 ? 0.43628 7.29113 15.22291 1.000 23.57036 455 THR A O 1
ATOM 3499 N N . ALA A 1 456 ? 2.65824 7.50593 14.97455 1.000 19.66975 456 ALA A N 1
ATOM 3500 C CA . ALA A 1 456 ? 2.73253 8.62843 15.90621 1.000 20.43459 456 ALA A CA 1
ATOM 3501 C C . ALA A 1 456 ? 1.90827 9.81791 15.41988 1.000 25.65254 456 ALA A C 1
ATOM 3502 O O . ALA A 1 456 ? 1.14033 10.40597 16.18870 1.000 23.22113 456 ALA A O 1
ATOM 3504 N N . ALA A 1 457 ? 2.06516 10.19188 14.14622 1.000 25.40336 457 ALA A N 1
ATOM 3505 C CA . ALA A 1 457 ? 1.29174 11.29746 13.58403 1.000 25.21672 457 ALA A CA 1
ATOM 3506 C C . ALA A 1 457 ? -0.20314 11.01577 13.66190 1.000 23.23053 457 ALA A C 1
ATOM 3507 O O . ALA A 1 457 ? -0.98935 11.86746 14.09210 1.000 23.37275 457 ALA A O 1
ATOM 3509 N N . ARG A 1 458 ? -0.60762 9.81351 13.24949 1.000 20.53958 458 ARG A N 1
ATOM 3510 C CA . ARG A 1 458 ? -2.02010 9.43716 13.24517 1.000 20.92867 458 ARG A CA 1
ATOM 3511 C C . ARG A 1 458 ? -2.60648 9.42863 14.65691 1.000 24.90793 458 ARG A C 1
ATOM 3512 O O . ARG A 1 458 ? -3.74905 9.85071 14.86699 1.000 21.55180 458 ARG A O 1
ATOM 3520 N N . CYS A 1 459 ? -1.84729 8.94328 15.63443 1.000 20.95356 459 CYS A N 1
ATOM 3521 C CA . CYS A 1 459 ? -2.33884 8.80979 16.99867 1.000 26.04515 459 CYS A CA 1
ATOM 3522 C C . CYS A 1 459 ? -2.05635 10.05214 17.84645 1.000 26.63658 459 CYS A C 1
ATOM 3523 O O . CYS A 1 459 ? -2.21455 10.00298 19.06892 1.000 22.20729 459 CYS A O 1
ATOM 3526 N N . LYS A 1 460 ? -1.65709 11.16518 17.21462 1.000 28.76318 460 LYS A N 1
ATOM 3527 C CA . LYS A 1 460 ? -1.40105 12.44052 17.89659 1.000 24.91660 460 LYS A CA 1
ATOM 3528 C C . LYS A 1 460 ? -0.37312 12.26970 19.01458 1.000 30.21443 460 LYS A C 1
ATOM 3529 O O . LYS A 1 460 ? -0.56897 12.71188 20.14853 1.000 25.63969 460 LYS A O 1
ATOM 3535 N N . LEU A 1 461 ? 0.72863 11.59845 18.68257 1.000 25.38735 461 LEU A N 1
ATOM 3536 C CA . LEU A 1 461 ? 1.87459 11.43370 19.57311 1.000 21.15844 461 LEU A CA 1
ATOM 3537 C C . LEU A 1 461 ? 3.01495 12.26886 18.99475 1.000 23.17265 461 LEU A C 1
ATOM 3538 O O . LEU A 1 461 ? 3.68461 11.83684 18.04010 1.000 29.41474 461 LEU A O 1
ATOM 3543 N N . PRO A 1 462 ? 3.24915 13.48757 19.49890 1.000 25.01908 462 PRO A N 1
ATOM 3544 C CA . PRO A 1 462 ? 4.18373 14.43560 18.84206 1.000 26.42679 462 PRO A CA 1
ATOM 3545 C C . PRO A 1 462 ? 5.64209 14.18571 19.21139 1.000 26.79183 462 PRO A C 1
ATOM 3546 O O . PRO A 1 462 ? 6.29982 14.99340 19.88535 1.000 28.52926 462 PRO A O 1
ATOM 3550 N N . LEU A 1 463 ? 6.16747 13.05363 18.74311 1.000 27.50742 463 LEU A N 1
ATOM 3551 C CA . LEU A 1 463 ? 7.52283 12.63498 19.08050 1.000 19.93781 463 LEU A CA 1
ATOM 3552 C C . LEU A 1 463 ? 8.55466 13.61043 18.52801 1.000 26.56412 463 LEU A C 1
ATOM 3553 O O . LEU A 1 463 ? 8.36215 14.21635 17.47011 1.000 26.83462 463 LEU A O 1
ATOM 3558 N N . ILE A 1 464 ? 9.67761 13.73299 19.23790 1.000 24.29624 464 ILE A N 1
ATOM 3559 C CA . ILE A 1 464 ? 10.86073 14.42967 18.73451 1.000 19.97236 464 ILE A CA 1
ATOM 3560 C C . ILE A 1 464 ? 11.93022 13.38141 18.45714 1.000 25.18788 464 ILE A C 1
ATOM 3561 O O . ILE A 1 464 ? 12.41768 12.71949 19.37993 1.000 24.52830 464 ILE A O 1
ATOM 3566 N N . ILE A 1 465 ? 12.30144 13.24267 17.19136 1.000 21.97330 465 ILE A N 1
ATOM 3567 C CA . ILE A 1 465 ? 13.23679 12.22275 16.73538 1.000 21.97228 465 ILE A CA 1
ATOM 3568 C C . ILE A 1 465 ? 14.54020 12.90680 16.35298 1.000 27.45132 465 ILE A C 1
ATOM 3569 O O . ILE A 1 465 ? 14.55494 13.80401 15.50028 1.000 23.53417 465 ILE A O 1
ATOM 3574 N N . ILE A 1 466 ? 15.62641 12.50435 17.00114 1.000 23.18042 466 ILE A N 1
ATOM 3575 C CA . ILE A 1 466 ? 16.96051 13.00763 16.70201 1.000 21.80381 466 ILE A CA 1
ATOM 3576 C C . ILE A 1 466 ? 17.77113 11.84844 16.15675 1.000 23.31481 466 ILE A C 1
ATOM 3577 O O . ILE A 1 466 ? 17.99825 10.86710 16.86602 1.000 24.36639 466 ILE A O 1
ATOM 3582 N N . ILE A 1 467 ? 18.22020 11.95659 14.91279 1.000 22.83096 467 ILE A N 1
ATOM 3583 C CA . ILE A 1 467 ? 19.00725 10.90199 14.28226 1.000 19.86992 467 ILE A CA 1
ATOM 3584 C C . ILE A 1 467 ? 20.45154 11.36675 14.22178 1.000 24.29321 467 ILE A C 1
ATOM 3585 O O . ILE A 1 467 ? 20.74034 12.45568 13.70968 1.000 23.31369 467 ILE A O 1
ATOM 3590 N N . ILE A 1 468 ? 21.34396 10.57843 14.81077 1.000 19.64903 468 ILE A N 1
ATOM 3591 C CA . ILE A 1 468 ? 22.78036 10.81165 14.72253 1.000 19.95367 468 ILE A CA 1
ATOM 3592 C C . ILE A 1 468 ? 23.26762 9.99106 13.53637 1.000 21.76129 468 ILE A C 1
ATOM 3593 O O . ILE A 1 468 ? 23.29254 8.76044 13.59464 1.000 19.72498 468 ILE A O 1
ATOM 3598 N N . ASN A 1 469 ? 23.63570 10.67289 12.45236 1.000 21.64193 469 ASN A N 1
ATOM 3599 C CA . ASN A 1 469 ? 23.76355 10.06541 11.12737 1.000 23.62361 469 ASN A CA 1
ATOM 3600 C C . ASN A 1 469 ? 25.22349 10.07889 10.68155 1.000 23.51086 469 ASN A C 1
ATOM 3601 O O . ASN A 1 469 ? 25.72568 11.11229 10.23361 1.000 25.21997 469 ASN A O 1
ATOM 3606 N N . ASN A 1 470 ? 25.88864 8.91880 10.74186 1.000 24.95128 470 ASN A N 1
ATOM 3607 C CA . ASN A 1 470 ? 27.25510 8.77789 10.24601 1.000 22.39411 470 ASN A CA 1
ATOM 3608 C C . ASN A 1 470 ? 27.33250 7.90624 8.99834 1.000 25.62981 470 ASN A C 1
ATOM 3609 O O . ASN A 1 470 ? 28.40492 7.38504 8.67363 1.000 21.28391 470 ASN A O 1
ATOM 3614 N N . ASN A 1 471 ? 26.21296 7.74090 8.29654 1.000 20.75956 471 ASN A N 1
ATOM 3615 C CA . ASN A 1 471 ? 26.15923 6.97694 7.05385 1.000 20.86294 471 ASN A CA 1
ATOM 3616 C C . ASN A 1 471 ? 26.45870 5.49829 7.26624 1.000 20.71105 471 ASN A C 1
ATOM 3617 O O . ASN A 1 471 ? 27.04124 4.85957 6.39136 1.000 20.98089 471 ASN A O 1
ATOM 3622 N N . GLY A 1 472 ? 26.10220 4.92083 8.40575 1.000 21.04057 472 GLY A N 1
ATOM 3623 C CA . GLY A 1 472 ? 26.22357 3.47586 8.48286 1.000 20.66973 472 GLY A CA 1
ATOM 3624 C C . GLY A 1 472 ? 26.21128 2.95113 9.90934 1.000 24.34694 472 GLY A C 1
ATOM 3625 O O . GLY A 1 472 ? 25.74866 3.61513 10.83538 1.000 19.88094 472 GLY A O 1
ATOM 3626 N N . ILE A 1 473 ? 26.73730 1.73555 10.03854 1.000 20.23369 473 ILE A N 1
ATOM 3627 C CA . ILE A 1 473 ? 26.71232 0.94107 11.26462 1.000 20.00604 473 ILE A CA 1
ATOM 3628 C C . ILE A 1 473 ? 28.06596 1.11151 11.95015 1.000 23.22222 473 ILE A C 1
ATOM 3629 O O . ILE A 1 473 ? 29.06653 0.54646 11.49523 1.000 21.15110 473 ILE A O 1
ATOM 3634 N N . TYR A 1 474 ? 28.09712 1.91017 13.03454 1.000 22.92254 474 TYR A N 1
ATOM 3635 C CA . TYR A 1 474 ? 29.31691 2.32806 13.73484 1.000 25.01742 474 TYR A CA 1
ATOM 3636 C C . TYR A 1 474 ? 30.09056 3.38796 12.95551 1.000 23.56796 474 TYR A C 1
ATOM 3637 O O . TYR A 1 474 ? 30.70375 4.27606 13.55245 1.000 26.82892 474 TYR A O 1
ATOM 3646 N N . HIS A 1 475 ? 30.09300 3.28864 11.62978 1.000 24.89184 475 HIS A N 1
ATOM 3647 C CA . HIS A 1 475 ? 30.76813 4.24413 10.75975 1.000 23.80502 475 HIS A CA 1
ATOM 3648 C C . HIS A 1 475 ? 30.22903 4.04106 9.35111 1.000 25.03974 475 HIS A C 1
ATOM 3649 O O . HIS A 1 475 ? 29.44157 3.12811 9.09258 1.000 25.60268 475 HIS A O 1
ATOM 3656 N N . GLY A 1 476 ? 30.66660 4.89133 8.42971 1.000 22.53556 476 GLY A N 1
ATOM 3657 C CA . GLY A 1 476 ? 30.19291 4.74374 7.06879 1.000 21.81871 476 GLY A CA 1
ATOM 3658 C C . GLY A 1 476 ? 31.17336 5.33224 6.07833 1.000 26.46491 476 GLY A C 1
ATOM 3659 O O . GLY A 1 476 ? 32.27529 5.75950 6.43279 1.000 27.10249 476 GLY A O 1
ATOM 3660 N N . LEU A 1 477 ? 30.77155 5.29513 4.81221 1.000 26.73643 477 LEU A N 1
ATOM 3661 C CA . LEU A 1 477 ? 31.48330 5.97560 3.74189 1.000 24.80240 477 LEU A CA 1
ATOM 3662 C C . LEU A 1 477 ? 30.85074 7.34761 3.52423 1.000 26.02366 477 LEU A C 1
ATOM 3663 O O . LEU A 1 477 ? 29.68676 7.58280 3.86315 1.000 27.69094 477 LEU A O 1
ATOM 3668 N N . ASP A 1 478 ? 31.63345 8.27116 2.98312 1.000 28.36691 478 ASP A N 1
ATOM 3669 C CA . ASP A 1 478 ? 31.08017 9.57609 2.63764 1.000 32.24103 478 ASP A CA 1
ATOM 3670 C C . ASP A 1 478 ? 30.86056 9.72269 1.14019 1.000 34.39142 478 ASP A C 1
ATOM 3671 O O . ASP A 1 478 ? 30.38402 10.76781 0.69291 1.000 36.13429 478 ASP A O 1
ATOM 3676 N N . ASP A 1 479 ? 31.18871 8.69121 0.36796 1.000 30.56442 479 ASP A N 1
ATOM 3677 C CA . ASP A 1 479 ? 30.89236 8.65559 -1.05896 1.000 33.07592 479 ASP A CA 1
ATOM 3678 C C . ASP A 1 479 ? 30.86121 7.20412 -1.50711 1.000 33.43565 479 ASP A C 1
ATOM 3679 O O . ASP A 1 479 ? 31.85174 6.48323 -1.33488 1.000 35.09330 479 ASP A O 1
ATOM 3684 N N . ILE A 1 480 ? 29.74601 6.77865 -2.09641 1.000 29.20209 480 ILE A N 1
ATOM 3685 C CA . ILE A 1 480 ? 29.63168 5.42937 -2.63940 1.000 35.28664 480 ILE A CA 1
ATOM 3686 C C . ILE A 1 480 ? 29.46875 5.40905 -4.15059 1.000 34.50207 480 ILE A C 1
ATOM 3687 O O . ILE A 1 480 ? 29.48674 4.31784 -4.74266 1.000 38.30627 480 ILE A O 1
ATOM 3692 N N . LYS A 1 481 ? 29.32827 6.56350 -4.80407 1.000 35.47679 481 LYS A N 1
ATOM 3693 C CA . LYS A 1 481 ? 29.05574 6.56605 -6.23638 1.000 42.96075 481 LYS A CA 1
ATOM 3694 C C . LYS A 1 481 ? 30.20130 5.98461 -7.05724 1.000 41.74315 481 LYS A C 1
ATOM 3695 O O . LYS A 1 481 ? 29.96469 5.49385 -8.16421 1.000 45.59924 481 LYS A O 1
ATOM 3701 N N . SER A 1 482 ? 31.42745 6.01803 -6.54445 1.000 38.25425 482 SER A N 1
ATOM 3702 C CA . SER A 1 482 ? 32.58078 5.48036 -7.24865 1.000 40.91510 482 SER A CA 1
ATOM 3703 C C . SER A 1 482 ? 32.93240 4.06430 -6.81765 1.000 37.24463 482 SER A C 1
ATOM 3704 O O . SER A 1 482 ? 33.86733 3.47929 -7.36645 1.000 42.24025 482 SER A O 1
ATOM 3707 N N . VAL A 1 483 ? 32.22279 3.50462 -5.84672 1.000 33.11834 483 VAL A N 1
ATOM 3708 C CA . VAL A 1 483 ? 32.52726 2.16417 -5.35772 1.000 32.28881 483 VAL A CA 1
ATOM 3709 C C . VAL A 1 483 ? 31.81434 1.16192 -6.25337 1.000 30.63838 483 VAL A C 1
ATOM 3710 O O . VAL A 1 483 ? 30.58869 1.25884 -6.41549 1.000 34.26649 483 VAL A O 1
ATOM 3714 N N . PRO A 1 484 ? 32.52492 0.21281 -6.86676 1.000 29.86614 484 PRO A N 1
ATOM 3715 C CA . PRO A 1 484 ? 31.84097 -0.85707 -7.60656 1.000 28.36086 484 PRO A CA 1
ATOM 3716 C C . PRO A 1 484 ? 30.86905 -1.57026 -6.67931 1.000 34.49195 484 PRO A C 1
ATOM 3717 O O . PRO A 1 484 ? 31.20552 -1.89518 -5.53839 1.000 32.80762 484 PRO A O 1
ATOM 3721 N N A SER A 1 485 ? 29.65297 -1.80886 -7.17999 0.446 32.63187 485 SER A N 1
ATOM 3722 N N B SER A 1 485 ? 29.65401 -1.81152 -7.18281 0.554 32.62292 485 SER A N 1
ATOM 3723 C CA A SER A 1 485 ? 28.56942 -2.26204 -6.31199 0.446 33.59598 485 SER A CA 1
ATOM 3724 C CA B SER A 1 485 ? 28.56717 -2.26027 -6.31674 0.554 33.61407 485 SER A CA 1
ATOM 3725 C C A SER A 1 485 ? 28.90396 -3.57208 -5.61001 0.446 32.44192 485 SER A C 1
ATOM 3726 C C B SER A 1 485 ? 28.89404 -3.57432 -5.61623 0.554 32.45522 485 SER A C 1
ATOM 3727 O O A SER A 1 485 ? 28.51075 -3.76901 -4.45387 0.446 31.06035 485 SER A O 1
ATOM 3728 O O B SER A 1 485 ? 28.48979 -3.77403 -4.46430 0.554 31.06314 485 SER A O 1
ATOM 3733 N N . ASP A 1 486 ? 29.63097 -4.47228 -6.27941 1.000 30.73969 486 ASP A N 1
ATOM 3734 C CA . ASP A 1 486 ? 30.00258 -5.74125 -5.65245 1.000 34.56441 486 ASP A CA 1
ATOM 3735 C C . ASP A 1 486 ? 30.94128 -5.56066 -4.46769 1.000 36.59318 486 ASP A C 1
ATOM 3736 O O . ASP A 1 486 ? 31.02450 -6.45865 -3.61826 1.000 29.01142 486 ASP A O 1
ATOM 3741 N N . LYS A 1 487 ? 31.65503 -4.43631 -4.39571 1.000 28.97349 487 LYS A N 1
ATOM 3742 C CA . LYS A 1 487 ? 32.58664 -4.17966 -3.30666 1.000 30.78519 487 LYS A CA 1
ATOM 3743 C C . LYS A 1 487 ? 32.04217 -3.19095 -2.27532 1.000 29.24415 487 LYS A C 1
ATOM 3744 O O . LYS A 1 487 ? 32.78875 -2.75556 -1.39398 1.000 25.18854 487 LYS A O 1
ATOM 3750 N N . LEU A 1 488 ? 30.77451 -2.81942 -2.36557 1.000 24.67084 488 LEU A N 1
ATOM 3751 C CA . LEU A 1 488 ? 30.19719 -1.92003 -1.38093 1.000 24.04617 488 LEU A CA 1
ATOM 3752 C C . LEU A 1 488 ? 30.30139 -2.55050 0.00231 1.000 28.95347 488 LEU A C 1
ATOM 3753 O O . LEU A 1 488 ? 29.81703 -3.67934 0.19465 1.000 27.75668 488 LEU A O 1
ATOM 3758 N N . PRO A 1 489 ? 30.92260 -1.88182 0.97426 1.000 27.99750 489 PRO A N 1
ATOM 3759 C CA . PRO A 1 489 ? 31.10656 -2.49035 2.29665 1.000 30.35053 489 PRO A CA 1
ATOM 3760 C C . PRO A 1 489 ? 29.78578 -2.69663 3.01604 1.000 27.71477 489 PRO A C 1
ATOM 3761 O O . PRO A 1 489 ? 28.84300 -1.91298 2.87511 1.000 26.60618 489 PRO A O 1
ATOM 3765 N N . SER A 1 490 ? 29.74153 -3.76184 3.82708 1.000 25.45552 490 SER A N 1
ATOM 3766 C CA . SER A 1 490 ? 28.51049 -4.13429 4.51193 1.000 21.63295 490 SER A CA 1
ATOM 3767 C C . SER A 1 490 ? 28.06456 -3.10961 5.55781 1.000 21.21467 490 SER A C 1
ATOM 3768 O O . SER A 1 490 ? 26.86880 -3.04132 5.86136 1.000 22.38456 490 SER A O 1
ATOM 3771 N N . PHE A 1 491 ? 28.97197 -2.30006 6.10142 1.000 21.68521 491 PHE A N 1
ATOM 3772 C CA . PHE A 1 491 ? 28.59895 -1.39250 7.18874 1.000 23.85215 491 PHE A CA 1
ATOM 3773 C C . PHE A 1 491 ? 28.03236 -0.05573 6.71865 1.000 23.35393 491 PHE A C 1
ATOM 3774 O O . PHE A 1 491 ? 27.44444 0.67037 7.53425 1.000 24.99851 491 PHE A O 1
ATOM 3782 N N . THR A 1 492 ? 28.19454 0.30697 5.44866 1.000 23.23877 492 THR A N 1
ATOM 3783 C CA . THR A 1 492 ? 27.80202 1.64772 5.03674 1.000 23.56696 492 THR A CA 1
ATOM 3784 C C . THR A 1 492 ? 26.33840 1.70011 4.60898 1.000 22.59178 492 THR A C 1
ATOM 3785 O O . THR A 1 492 ? 25.76972 0.73401 4.09424 1.000 21.40133 492 THR A O 1
ATOM 3789 N N . LEU A 1 493 ? 25.72190 2.84232 4.86761 1.000 24.83770 493 LEU A N 1
ATOM 3790 C CA . LEU A 1 493 ? 24.44311 3.21523 4.29130 1.000 21.85362 493 LEU A CA 1
ATOM 3791 C C . LEU A 1 493 ? 24.70377 4.31417 3.27268 1.000 23.06745 493 LEU A C 1
ATOM 3792 O O . LEU A 1 493 ? 25.85082 4.72103 3.05212 1.000 25.07950 493 LEU A O 1
ATOM 3797 N N . MET A 1 494 ? 23.64603 4.79623 2.64509 1.000 22.38955 494 MET A N 1
ATOM 3798 C CA . MET A 1 494 ? 23.83163 5.82191 1.62221 1.000 21.61964 494 MET A CA 1
ATOM 3799 C C . MET A 1 494 ? 24.25287 7.13689 2.27510 1.000 26.56090 494 MET A C 1
ATOM 3800 O O . MET A 1 494 ? 23.63330 7.56170 3.25427 1.000 21.53000 494 MET A O 1
ATOM 3805 N N . PRO A 1 495 ? 25.29303 7.79908 1.77373 1.000 26.30346 495 PRO A N 1
ATOM 3806 C CA . PRO A 1 495 ? 25.75386 9.04046 2.41131 1.000 26.94779 495 PRO A CA 1
ATOM 3807 C C . PRO A 1 495 ? 24.69047 10.12929 2.38437 1.000 27.12502 495 PRO A C 1
ATOM 3808 O O . PRO A 1 495 ? 24.01887 10.34736 1.37083 1.000 23.86067 495 PRO A O 1
ATOM 3812 N N . GLU A 1 496 ? 24.54155 10.80276 3.52951 1.000 24.69255 496 GLU A N 1
ATOM 3813 C CA . GLU A 1 496 ? 23.59408 11.90055 3.71635 1.000 26.02664 496 GLU A CA 1
ATOM 3814 C C . GLU A 1 496 ? 22.17944 11.48932 3.29756 1.000 23.77910 496 GLU A C 1
ATOM 3815 O O . GLU A 1 496 ? 21.47794 12.20169 2.57596 1.000 24.66812 496 GLU A O 1
ATOM 3821 N N . THR A 1 497 ? 21.75471 10.31728 3.76543 1.000 24.49359 497 THR A N 1
ATOM 3822 C CA . THR A 1 497 ? 20.36063 9.92783 3.60607 1.000 20.96211 497 THR A CA 1
ATOM 3823 C C . THR A 1 497 ? 19.48800 10.94911 4.33679 1.000 24.58431 497 THR A C 1
ATOM 3824 O O . THR A 1 497 ? 19.78924 11.34439 5.46382 1.000 25.53427 497 THR A O 1
ATOM 3828 N N . ARG A 1 498 ? 18.41848 11.39943 3.68859 1.000 25.13775 498 ARG A N 1
ATOM 3829 C CA . ARG A 1 498 ? 17.66498 12.55854 4.17737 1.000 23.35896 498 ARG A CA 1
ATOM 3830 C C . ARG A 1 498 ? 16.47573 12.10585 5.02041 1.000 24.43155 498 ARG A C 1
ATOM 3831 O O . ARG A 1 498 ? 15.30392 12.27818 4.66668 1.000 22.14888 498 ARG A O 1
ATOM 3839 N N . TYR A 1 499 ? 16.81375 11.50782 6.16495 1.000 21.88140 499 TYR A N 1
ATOM 3840 C CA . TYR A 1 499 ? 15.78323 11.05258 7.09081 1.000 20.31507 499 TYR A CA 1
ATOM 3841 C C . TYR A 1 499 ? 14.87123 12.19535 7.51514 1.000 21.93608 499 TYR A C 1
ATOM 3842 O O . TYR A 1 499 ? 13.68300 11.97339 7.77453 1.000 24.30550 499 TYR A O 1
ATOM 3851 N N . ASP A 1 500 ? 15.40271 13.42448 7.56933 1.000 26.02715 500 ASP A N 1
ATOM 3852 C CA . ASP A 1 500 ? 14.57966 14.57605 7.92315 1.000 24.03664 500 ASP A CA 1
ATOM 3853 C C . ASP A 1 500 ? 13.39185 14.71886 6.98486 1.000 25.10499 500 ASP A C 1
ATOM 3854 O O . ASP A 1 500 ? 12.30981 15.13476 7.41083 1.000 27.51385 500 ASP A O 1
ATOM 3859 N N . LEU A 1 501 ? 13.57683 14.41405 5.69076 1.000 23.41735 501 LEU A N 1
ATOM 3860 C CA . LEU A 1 501 ? 12.46744 14.60207 4.75889 1.000 22.77826 501 LEU A CA 1
ATOM 3861 C C . LEU A 1 501 ? 11.35514 13.57444 4.96382 1.000 22.22481 501 LEU A C 1
ATOM 3862 O O . LEU A 1 501 ? 10.24012 13.78439 4.47164 1.000 23.28033 501 LEU A O 1
ATOM 3867 N N . LEU A 1 502 ? 11.62410 12.47972 5.68349 1.000 22.22698 502 LEU A N 1
ATOM 3868 C CA . LEU A 1 502 ? 10.56406 11.52261 5.98889 1.000 23.78018 502 LEU A CA 1
ATOM 3869 C C . LEU A 1 502 ? 9.44916 12.17470 6.78973 1.000 27.62271 502 LEU A C 1
ATOM 3870 O O . LEU A 1 502 ? 8.28916 11.75193 6.70196 1.000 24.08834 502 LEU A O 1
ATOM 3875 N N . ALA A 1 503 ? 9.77894 13.21792 7.55949 1.000 23.83880 503 ALA A N 1
ATOM 3876 C CA . ALA A 1 503 ? 8.77215 13.90075 8.35588 1.000 23.28236 503 ALA A CA 1
ATOM 3877 C C . ALA A 1 503 ? 7.66203 14.48755 7.50140 1.000 21.99736 503 ALA A C 1
ATOM 3878 O O . ALA A 1 503 ? 6.54725 14.67807 8.00373 1.000 25.10577 503 ALA A O 1
ATOM 3880 N N . ASN A 1 504 ? 7.93586 14.77375 6.22278 1.000 22.06613 504 ASN A N 1
ATOM 3881 C CA . ASN A 1 504 ? 6.94274 15.42356 5.37954 1.000 21.92348 504 ASN A CA 1
ATOM 3882 C C . ASN A 1 504 ? 5.86798 14.45902 4.89637 1.000 25.26043 504 ASN A C 1
ATOM 3883 O O . ASN A 1 504 ? 4.75775 14.90042 4.56632 1.000 24.50625 504 ASN A O 1
ATOM 3888 N N . SER A 1 505 ? 6.17276 13.15925 4.85632 1.000 25.58585 505 SER A N 1
ATOM 3889 C CA . SER A 1 505 ? 5.17506 12.14682 4.52609 1.000 25.40270 505 SER A CA 1
ATOM 3890 C C . SER A 1 505 ? 4.02759 12.12186 5.52638 1.000 22.45663 505 SER A C 1
ATOM 3891 O O . SER A 1 505 ? 2.92873 11.68058 5.17665 1.000 23.89207 505 SER A O 1
ATOM 3894 N N . VAL A 1 506 ? 4.25364 12.58296 6.75411 1.000 20.50309 506 VAL A N 1
ATOM 3895 C CA . VAL A 1 506 ? 3.23096 12.49277 7.79030 1.000 25.19071 506 VAL A CA 1
ATOM 3896 C C . VAL A 1 506 ? 2.89878 13.88742 8.30394 1.000 28.23544 506 VAL A C 1
ATOM 3897 O O . VAL A 1 506 ? 2.44919 14.04787 9.44335 1.000 25.78640 506 VAL A O 1
ATOM 3901 N N . TYR A 1 507 ? 3.10440 14.89762 7.45041 1.000 23.22730 507 TYR A N 1
ATOM 3902 C CA . TYR A 1 507 ? 2.78247 16.29377 7.75752 1.000 23.00347 507 TYR A CA 1
ATOM 3903 C C . TYR A 1 507 ? 3.53063 16.79030 8.98739 1.000 23.90541 507 TYR A C 1
ATOM 3904 O O . TYR A 1 507 ? 3.03946 17.64138 9.72247 1.000 23.18760 507 TYR A O 1
ATOM 3913 N N . GLY A 1 508 ? 4.72495 16.27580 9.21747 1.000 23.11643 508 GLY A N 1
ATOM 3914 C CA . GLY A 1 508 ? 5.55258 16.71240 10.32258 1.000 20.77665 508 GLY A CA 1
ATOM 3915 C C . GLY A 1 508 ? 6.49720 17.80560 9.89368 1.000 28.77589 508 GLY A C 1
ATOM 3916 O O . GLY A 1 508 ? 6.20608 18.58297 8.98237 1.000 28.99003 508 GLY A O 1
ATOM 3917 N N . GLN A 1 509 ? 7.64826 17.87057 10.55725 1.000 23.58455 509 GLN A N 1
ATOM 3918 C CA . GLN A 1 509 ? 8.68124 18.82848 10.18950 1.000 25.76862 509 GLN A CA 1
ATOM 3919 C C . GLN A 1 509 ? 10.03876 18.15885 10.31039 1.000 21.66724 509 GLN A C 1
ATOM 3920 O O . GLN A 1 509 ? 10.27997 17.38938 11.24601 1.000 23.33644 509 GLN A O 1
ATOM 3926 N N . GLY A 1 510 ? 10.90899 18.42570 9.34467 1.000 22.92998 510 GLY A N 1
ATOM 3927 C CA . GLY A 1 510 ? 12.23618 17.84595 9.34337 1.000 25.06709 510 GLY A CA 1
ATOM 3928 C C . GLY A 1 510 ? 13.30137 18.91444 9.23285 1.000 24.49043 510 GLY A C 1
ATOM 3929 O O . GLY A 1 510 ? 13.07159 20.00223 8.70282 1.000 25.94454 510 GLY A O 1
ATOM 3930 N N . PHE A 1 511 ? 14.48086 18.58860 9.75868 1.000 23.57946 511 PHE A N 1
ATOM 3931 C CA . PHE A 1 511 ? 15.60777 19.51412 9.76970 1.000 21.60664 511 PHE A CA 1
ATOM 3932 C C . PHE A 1 511 ? 16.87040 18.74452 9.43601 1.000 26.85842 511 PHE A C 1
ATOM 3933 O O . PHE A 1 511 ? 17.16751 17.73247 10.07967 1.000 24.56871 511 PHE A O 1
ATOM 3941 N N . LEU A 1 512 ? 17.60026 19.21608 8.42935 1.000 22.08708 512 LEU A N 1
ATOM 3942 C CA . LEU A 1 512 ? 18.92761 18.69916 8.14178 1.000 27.23345 512 LEU A CA 1
ATOM 3943 C C . LEU A 1 512 ? 19.92837 19.54916 8.90679 1.000 23.94264 512 LEU A C 1
ATOM 3944 O O . LEU A 1 512 ? 19.93039 20.77831 8.77946 1.000 26.33781 512 LEU A O 1
ATOM 3949 N N . VAL A 1 513 ? 20.77755 18.89911 9.68476 1.000 22.13489 513 VAL A N 1
ATOM 3950 C CA . VAL A 1 513 ? 21.65545 19.57501 10.62613 1.000 27.43154 513 VAL A CA 1
ATOM 3951 C C . VAL A 1 513 ? 23.09344 19.15790 10.35752 1.000 23.42553 513 VAL A C 1
ATOM 3952 O O . VAL A 1 513 ? 23.40637 17.96316 10.36530 1.000 22.28215 513 VAL A O 1
ATOM 3956 N N . LYS A 1 514 ? 23.97273 20.14691 10.14795 1.000 23.24794 514 LYS A N 1
ATOM 3957 C CA . LYS A 1 514 ? 25.39988 19.89378 10.02218 1.000 23.55815 514 LYS A CA 1
ATOM 3958 C C . LYS A 1 514 ? 26.25237 20.62326 11.05134 1.000 23.93794 514 LYS A C 1
ATOM 3959 O O . LYS A 1 514 ? 27.45225 20.34250 11.14344 1.000 27.59969 514 LYS A O 1
ATOM 3965 N N . ASP A 1 515 ? 25.69267 21.54817 11.82132 1.000 24.04813 515 ASP A N 1
ATOM 3966 C CA . ASP A 1 515 ? 26.50467 22.29043 12.77204 1.000 26.76647 515 ASP A CA 1
ATOM 3967 C C . ASP A 1 515 ? 25.69444 22.54795 14.03376 1.000 25.56892 515 ASP A C 1
ATOM 3968 O O . ASP A 1 515 ? 24.47255 22.36992 14.06447 1.000 24.36451 515 ASP A O 1
ATOM 3973 N N A SER A 1 516 ? 26.40407 22.96599 15.08640 0.292 26.87780 516 SER A N 1
ATOM 3974 N N B SER A 1 516 ? 26.39587 22.97482 15.08481 0.708 26.86198 516 SER A N 1
ATOM 3975 C CA A SER A 1 516 ? 25.77119 23.17656 16.38530 0.292 27.93179 516 SER A CA 1
ATOM 3976 C CA B SER A 1 516 ? 25.75517 23.15855 16.38493 0.708 27.90171 516 SER A CA 1
ATOM 3977 C C A SER A 1 516 ? 24.70214 24.25583 16.32373 0.292 28.47840 516 SER A C 1
ATOM 3978 C C B SER A 1 516 ? 24.72723 24.28239 16.36500 0.708 28.49542 516 SER A C 1
ATOM 3979 O O A SER A 1 516 ? 23.68676 24.16332 17.02313 0.292 30.78600 516 SER A O 1
ATOM 3980 O O B SER A 1 516 ? 23.76938 24.25234 17.14592 0.708 31.01277 516 SER A O 1
ATOM 3985 N N . THR A 1 517 ? 24.91592 25.28841 15.50555 1.000 27.86117 517 THR A N 1
ATOM 3986 C CA . THR A 1 517 ? 23.93891 26.36717 15.40109 1.000 28.64660 517 THR A CA 1
ATOM 3987 C C . THR A 1 517 ? 22.62559 25.85419 14.81947 1.000 28.51097 517 THR A C 1
ATOM 3988 O O . THR A 1 517 ? 21.54680 26.14911 15.34430 1.000 28.30523 517 THR A O 1
ATOM 3992 N N . GLN A 1 518 ? 22.69543 25.08457 13.72734 1.000 26.82054 518 GLN A N 1
ATOM 3993 C CA . GLN A 1 518 ? 21.48165 24.50619 13.15362 1.000 30.11969 518 GLN A CA 1
ATOM 3994 C C . GLN A 1 518 ? 20.82575 23.52625 14.11726 1.000 24.87176 518 GLN A C 1
ATOM 3995 O O . GLN A 1 518 ? 19.59307 23.40695 14.15565 1.000 25.31191 518 GLN A O 1
ATOM 4001 N N . LEU A 1 519 ? 21.63509 22.78830 14.87760 1.000 26.55313 519 LEU A N 1
ATOM 4002 C CA . LEU A 1 519 ? 21.09366 21.82726 15.83630 1.000 25.32078 519 LEU A CA 1
ATOM 4003 C C . LEU A 1 519 ? 20.28432 22.53493 16.92312 1.000 25.63964 519 LEU A C 1
ATOM 4004 O O . LEU A 1 519 ? 19.15802 22.12504 17.24958 1.000 26.27834 519 LEU A O 1
ATOM 4009 N N . GLN A 1 520 ? 20.85038 23.59834 17.50086 1.000 25.73830 520 GLN A N 1
ATOM 4010 C CA . GLN A 1 520 ? 20.12745 24.37062 18.50639 1.000 27.92922 520 GLN A CA 1
ATOM 4011 C C . GLN A 1 520 ? 18.83913 24.94454 17.93507 1.000 31.37149 520 GLN A C 1
ATOM 4012 O O . GLN A 1 520 ? 17.78198 24.87929 18.57073 1.000 29.98870 520 GLN A O 1
ATOM 4018 N N . SER A 1 521 ? 18.90599 25.52850 16.73682 1.000 27.13691 521 SER A N 1
ATOM 4019 C CA . SER A 1 521 ? 17.71027 26.16020 16.19005 1.000 28.48668 521 SER A CA 1
ATOM 4020 C C . SER A 1 521 ? 16.65211 25.12400 15.82460 1.000 26.46006 521 SER A C 1
ATOM 4021 O O . SER A 1 521 ? 15.45241 25.36554 16.00929 1.000 26.88549 521 SER A O 1
ATOM 4024 N N . ALA A 1 522 ? 17.07029 23.97306 15.29061 1.000 26.35440 522 ALA A N 1
ATOM 4025 C CA . ALA A 1 522 ? 16.10984 22.92479 14.95860 1.000 30.81572 522 ALA A CA 1
ATOM 4026 C C . ALA A 1 522 ? 15.39752 22.42529 16.20980 1.000 29.37532 522 ALA A C 1
ATOM 4027 O O . ALA A 1 522 ? 14.16804 22.28736 16.22854 1.000 25.83135 522 ALA A O 1
ATOM 4029 N N . LEU A 1 523 ? 16.15999 22.15165 17.26950 1.000 24.47069 523 LEU A N 1
ATOM 4030 C CA . LEU A 1 523 ? 15.55645 21.62725 18.49054 1.000 27.36414 523 LEU A CA 1
ATOM 4031 C C . LEU A 1 523 ? 14.58283 22.62612 19.10278 1.000 26.63891 523 LEU A C 1
ATOM 4032 O O . LEU A 1 523 ? 13.51554 22.23934 19.59233 1.000 32.97033 523 LEU A O 1
ATOM 4037 N N . GLN A 1 524 ? 14.91130 23.92144 19.05451 1.000 27.22821 524 GLN A N 1
ATOM 4038 C CA . GLN A 1 524 ? 14.00312 24.91630 19.62232 1.000 32.79926 524 GLN A CA 1
ATOM 4039 C C . GLN A 1 524 ? 12.65967 24.91778 18.89841 1.000 28.68360 524 GLN A C 1
ATOM 4040 O O . GLN A 1 524 ? 11.61523 25.14621 19.52371 1.000 29.77614 524 GLN A O 1
ATOM 4046 N N . LYS A 1 525 ? 12.65619 24.61544 17.59926 1.000 27.55380 525 LYS A N 1
ATOM 4047 C CA . LYS A 1 525 ? 11.40405 24.52108 16.86066 1.000 31.22653 525 LYS A CA 1
ATOM 4048 C C . LYS A 1 525 ? 10.65228 23.20952 17.09082 1.000 29.37009 525 LYS A C 1
ATOM 4049 O O . LYS A 1 525 ? 9.50602 23.09162 16.64653 1.000 26.92950 525 LYS A O 1
ATOM 4055 N N . CYS A 1 526 ? 11.24798 22.23089 17.77560 1.000 28.54939 526 CYS A N 1
ATOM 4056 C CA . CYS A 1 526 ? 10.56827 20.95731 18.00774 1.000 28.77501 526 CYS A CA 1
ATOM 4057 C C . CYS A 1 526 ? 9.75531 20.92919 19.28999 1.000 27.30856 526 CYS A C 1
ATOM 4058 O O . CYS A 1 526 ? 8.88980 20.05995 19.44204 1.000 38.52469 526 CYS A O 1
ATOM 4061 N N . PHE A 1 527 ? 10.01243 21.84461 20.21822 1.000 30.87922 527 PHE A N 1
ATOM 4062 C CA . PHE A 1 527 ? 9.47669 21.68087 21.56077 1.000 30.71085 527 PHE A CA 1
ATOM 4063 C C . PHE A 1 527 ? 7.96247 21.83732 21.60353 1.000 43.72065 527 PHE A C 1
ATOM 4064 O O . PHE A 1 527 ? 7.30665 21.22148 22.45222 1.000 41.90249 527 PHE A O 1
ATOM 4072 N N . ASN A 1 528 ? 7.38223 22.63815 20.70854 1.000 35.99490 528 ASN A N 1
ATOM 4073 C CA . ASN A 1 528 ? 5.94933 22.90088 20.75871 1.000 41.47913 528 ASN A CA 1
ATOM 4074 C C . ASN A 1 528 ? 5.24775 22.56303 19.44734 1.000 32.53916 528 ASN A C 1
ATOM 4075 O O . ASN A 1 528 ? 4.18104 23.10073 19.15354 1.000 35.30981 528 ASN A O 1
ATOM 4080 N N . PHE A 1 529 ? 5.81544 21.66029 18.65870 1.000 35.21744 529 PHE A N 1
ATOM 4081 C CA . PHE A 1 529 ? 5.22511 21.28845 17.38150 1.000 30.76158 529 PHE A CA 1
ATOM 4082 C C . PHE A 1 529 ? 4.20848 20.17542 17.59252 1.000 31.92746 529 PHE A C 1
ATOM 4083 O O . PHE A 1 529 ? 4.50935 19.16793 18.24239 1.000 29.19959 529 PHE A O 1
ATOM 4091 N N . ASP A 1 530 ? 3.00787 20.35474 17.03704 1.000 29.51622 530 ASP A N 1
ATOM 4092 C CA . ASP A 1 530 ? 1.93926 19.36359 17.18225 1.000 29.99395 530 ASP A CA 1
ATOM 4093 C C . ASP A 1 530 ? 2.03595 18.35356 16.04284 1.000 32.92666 530 ASP A C 1
ATOM 4094 O O . ASP A 1 530 ? 1.25191 18.34934 15.08984 1.000 35.16138 530 ASP A O 1
ATOM 4099 N N . GLY A 1 531 ? 3.01568 17.47318 16.16733 1.000 27.39143 531 GLY A N 1
ATOM 4100 C CA . GLY A 1 531 ? 3.26810 16.46632 15.16331 1.000 26.15401 531 GLY A CA 1
ATOM 4101 C C . GLY A 1 531 ? 4.66473 15.91683 15.36226 1.000 25.28110 531 GLY A C 1
ATOM 4102 O O . GLY A 1 531 ? 5.33010 16.21009 16.35925 1.000 25.24147 531 GLY A O 1
ATOM 4103 N N . VAL A 1 532 ? 5.09788 15.13394 14.37053 1.000 23.94109 532 VAL A N 1
ATOM 4104 C CA . VAL A 1 532 ? 6.38215 14.44934 14.40343 1.000 22.93232 532 VAL A CA 1
ATOM 4105 C C . VAL A 1 532 ? 7.46921 15.37026 13.86933 1.000 22.32313 532 VAL A C 1
ATOM 4106 O O . VAL A 1 532 ? 7.35095 15.91259 12.76511 1.000 22.91394 532 VAL A O 1
ATOM 4110 N N . SER A 1 533 ? 8.54557 15.52127 14.63875 1.000 23.50237 533 SER A N 1
ATOM 4111 C CA . SER A 1 533 ? 9.72634 16.26786 14.23123 1.000 21.64158 533 SER A CA 1
ATOM 4112 C C . SER A 1 533 ? 10.88722 15.30372 14.05714 1.000 25.14841 533 SER A C 1
ATOM 4113 O O . SER A 1 533 ? 11.10045 14.42513 14.89625 1.000 23.96267 533 SER A O 1
ATOM 4116 N N . ILE A 1 534 ? 11.63431 15.45214 12.96561 1.000 23.70385 534 ILE A N 1
ATOM 4117 C CA . ILE A 1 534 ? 12.82295 14.63863 12.74944 1.000 21.12631 534 ILE A CA 1
ATOM 4118 C C . ILE A 1 534 ? 14.01172 15.56500 12.55659 1.000 26.06080 534 ILE A C 1
ATOM 4119 O O . ILE A 1 534 ? 14.02992 16.36625 11.61576 1.000 26.67756 534 ILE A O 1
ATOM 4124 N N . VAL A 1 535 ? 15.01081 15.43979 13.42915 1.000 24.10657 535 VAL A N 1
ATOM 4125 C CA . VAL A 1 535 ? 16.24852 16.21117 13.32992 1.000 25.31935 535 VAL A CA 1
ATOM 4126 C C . VAL A 1 535 ? 17.34522 15.26343 12.87165 1.000 24.78775 535 VAL A C 1
ATOM 4127 O O . VAL A 1 535 ? 17.81781 14.42333 13.64771 1.000 23.97131 535 VAL A O 1
ATOM 4131 N N . ASN A 1 536 ? 17.75701 15.40888 11.61669 1.000 23.99206 536 ASN A N 1
ATOM 4132 C CA . ASN A 1 536 ? 18.71454 14.51938 10.96390 1.000 19.27585 536 ASN A CA 1
ATOM 4133 C C . ASN A 1 536 ? 20.09725 15.16536 11.08321 1.000 25.15622 536 ASN A C 1
ATOM 4134 O O . ASN A 1 536 ? 20.44758 16.05719 10.30390 1.000 27.00679 536 ASN A O 1
ATOM 4139 N N . VAL A 1 537 ? 20.88060 14.71479 12.06132 1.000 22.24475 537 VAL A N 1
ATOM 4140 C CA . VAL A 1 537 ? 22.15617 15.33605 12.41432 1.000 22.03843 537 VAL A CA 1
ATOM 4141 C C . VAL A 1 537 ? 23.26806 14.57257 11.70962 1.000 25.72063 537 VAL A C 1
ATOM 4142 O O . VAL A 1 537 ? 23.61293 13.45667 12.11376 1.000 20.98871 537 VAL A O 1
ATOM 4146 N N . MET A 1 538 ? 23.84671 15.16836 10.66706 1.000 22.77779 538 MET A N 1
ATOM 4147 C CA . MET A 1 538 ? 24.98388 14.55463 9.99270 1.000 24.86318 538 MET A CA 1
ATOM 4148 C C . MET A 1 538 ? 26.23484 14.71573 10.84490 1.000 29.29543 538 MET A C 1
ATOM 4149 O O . MET A 1 538 ? 26.57125 15.83200 11.25050 1.000 25.10747 538 MET A O 1
ATOM 4154 N N . ILE A 1 539 ? 26.93437 13.60528 11.10498 1.000 25.03204 539 ILE A N 1
ATOM 4155 C CA . ILE A 1 539 ? 28.18184 13.63471 11.85769 1.000 23.00615 539 ILE A CA 1
ATOM 4156 C C . ILE A 1 539 ? 29.27496 12.94128 11.05303 1.000 26.84751 539 ILE A C 1
ATOM 4157 O O . ILE A 1 539 ? 29.01614 12.25228 10.06504 1.000 23.72708 539 ILE A O 1
ATOM 4162 N N . ASP A 1 540 ? 30.51341 13.14369 11.50543 1.000 26.80795 540 ASP A N 1
ATOM 4163 C CA . ASP A 1 540 ? 31.68224 12.51072 10.91298 1.000 25.93824 540 ASP A CA 1
ATOM 4164 C C . ASP A 1 540 ? 31.46595 11.00522 10.75645 1.000 27.64657 540 ASP A C 1
ATOM 4165 O O . ASP A 1 540 ? 31.10274 10.30744 11.71015 1.000 23.66396 540 ASP A O 1
ATOM 4170 N N . HIS A 1 541 ? 31.69835 10.51318 9.53480 1.000 25.46339 541 HIS A N 1
ATOM 4171 C CA . HIS A 1 541 ? 31.43482 9.12214 9.17924 1.000 25.04251 541 HIS A CA 1
ATOM 4172 C C . HIS A 1 541 ? 32.51301 8.15359 9.65063 1.000 25.72222 541 HIS A C 1
ATOM 4173 O O . HIS A 1 541 ? 32.32438 6.93858 9.51796 1.000 25.77803 541 HIS A O 1
ATOM 4180 N N . ARG A 1 542 ? 33.64013 8.64432 10.15583 1.000 26.42014 542 ARG A N 1
ATOM 4181 C CA . ARG A 1 542 ? 34.80461 7.80187 10.38389 1.000 27.45477 542 ARG A CA 1
ATOM 4182 C C . ARG A 1 542 ? 34.66779 7.00639 11.68065 1.000 31.62679 542 ARG A C 1
ATOM 4183 O O . ARG A 1 542 ? 33.86068 7.34734 12.54894 1.000 31.68262 542 ARG A O 1
ATOM 4191 N N . PRO A 1 543 ? 35.44095 5.91545 11.83025 1.000 32.71319 543 PRO A N 1
ATOM 4192 C CA . PRO A 1 543 ? 35.43812 5.14885 13.08434 1.000 35.60575 543 PRO A CA 1
ATOM 4193 C C . PRO A 1 543 ? 36.00099 5.95889 14.25584 1.000 30.55806 543 PRO A C 1
ATOM 4194 O O . PRO A 1 543 ? 36.67373 6.96774 13.99810 1.000 40.02623 543 PRO A O 1
ATOM 4198 N N . LEU B 1 6 ? 43.49243 -17.43118 7.44332 1.000 38.07551 6 LEU B N 1
ATOM 4199 C CA . LEU B 1 6 ? 42.21630 -18.14184 7.46737 1.000 34.29070 6 LEU B CA 1
ATOM 4200 C C . LEU B 1 6 ? 41.51036 -17.99907 8.80814 1.000 35.05674 6 LEU B C 1
ATOM 4201 O O . LEU B 1 6 ? 42.08263 -18.27570 9.85691 1.000 39.60057 6 LEU B O 1
ATOM 4206 N N . THR B 1 7 ? 40.25771 -17.56360 8.75695 1.000 33.44879 7 THR B N 1
ATOM 4207 C CA . THR B 1 7 ? 39.39541 -17.43800 9.92048 1.000 38.40003 7 THR B CA 1
ATOM 4208 C C . THR B 1 7 ? 38.11770 -18.23328 9.67713 1.000 31.24097 7 THR B C 1
ATOM 4209 O O . THR B 1 7 ? 37.85485 -18.69589 8.56887 1.000 29.50576 7 THR B O 1
ATOM 4213 N N . GLY B 1 8 ? 37.31074 -18.38963 10.72563 1.000 29.78455 8 GLY B N 1
ATOM 4214 C CA . GLY B 1 8 ? 35.95792 -18.87758 10.51680 1.000 29.83322 8 GLY B CA 1
ATOM 4215 C C . GLY B 1 8 ? 35.22902 -18.09331 9.44160 1.000 32.68551 8 GLY B C 1
ATOM 4216 O O . GLY B 1 8 ? 34.54623 -18.67079 8.58928 1.000 30.51871 8 GLY B O 1
ATOM 4217 N N . SER B 1 9 ? 35.39488 -16.76770 9.44782 1.000 25.76118 9 SER B N 1
ATOM 4218 C CA . SER B 1 9 ? 34.73621 -15.91724 8.46119 1.000 25.78619 9 SER B CA 1
ATOM 4219 C C . SER B 1 9 ? 35.15547 -16.27239 7.04090 1.000 26.61233 9 SER B C 1
ATOM 4220 O O . SER B 1 9 ? 34.31058 -16.39469 6.14547 1.000 26.99242 9 SER B O 1
ATOM 4223 N N . SER B 1 10 ? 36.45930 -16.41301 6.80333 1.000 25.74034 10 SER B N 1
ATOM 4224 C CA . SER B 1 10 ? 36.89985 -16.66140 5.43665 1.000 29.28969 10 SER B CA 1
ATOM 4225 C C . SER B 1 10 ? 36.66537 -18.10794 5.01580 1.000 26.06536 10 SER B C 1
ATOM 4226 O O . SER B 1 10 ? 36.43875 -18.36757 3.82998 1.000 26.35148 10 SER B O 1
ATOM 4229 N N . ILE B 1 11 ? 36.67871 -19.06295 5.95119 1.000 24.24846 11 ILE B N 1
ATOM 4230 C CA . ILE B 1 11 ? 36.34521 -20.43284 5.56830 1.000 27.25975 11 ILE B CA 1
ATOM 4231 C C . ILE B 1 11 ? 34.87183 -20.52824 5.19587 1.000 23.90397 11 ILE B C 1
ATOM 4232 O O . ILE B 1 11 ? 34.50054 -21.21188 4.23259 1.000 27.53914 11 ILE B O 1
ATOM 4237 N N . LEU B 1 12 ? 34.01328 -19.84137 5.95228 1.000 23.41532 12 LEU B N 1
ATOM 4238 C CA . LEU B 1 12 ? 32.60801 -19.72783 5.57959 1.000 24.74177 12 LEU B CA 1
ATOM 4239 C C . LEU B 1 12 ? 32.46952 -19.11957 4.18996 1.000 26.54909 12 LEU B C 1
ATOM 4240 O O . LEU B 1 12 ? 31.77457 -19.66524 3.32112 1.000 24.30935 12 LEU B O 1
ATOM 4245 N N . ALA B 1 13 ? 33.13868 -17.98352 3.96550 1.000 23.27302 13 ALA B N 1
ATOM 4246 C CA . ALA B 1 13 ? 32.99626 -17.26678 2.70562 1.000 21.28051 13 ALA B CA 1
ATOM 4247 C C . ALA B 1 13 ? 33.52597 -18.08937 1.54305 1.000 24.33277 13 ALA B C 1
ATOM 4248 O O . ALA B 1 13 ? 32.90988 -18.12576 0.47201 1.000 24.18146 13 ALA B O 1
ATOM 4250 N N . LYS B 1 14 ? 34.68095 -18.73611 1.72189 1.000 22.51997 14 LYS B N 1
ATOM 4251 C CA . LYS B 1 14 ? 35.19240 -19.59624 0.65965 1.000 25.76338 14 LYS B CA 1
ATOM 4252 C C . LYS B 1 14 ? 34.26393 -20.77255 0.40128 1.000 27.07710 14 LYS B C 1
ATOM 4253 O O . LYS B 1 14 ? 34.16797 -21.25347 -0.73966 1.000 24.62569 14 LYS B O 1
ATOM 4259 N N . SER B 1 15 ? 33.58481 -21.26624 1.43945 1.000 21.30590 15 SER B N 1
ATOM 4260 C CA . SER B 1 15 ? 32.67291 -22.38730 1.23302 1.000 24.99698 15 SER B CA 1
ATOM 4261 C C . SER B 1 15 ? 31.48304 -21.97135 0.37983 1.000 27.61174 15 SER B C 1
ATOM 4262 O O . SER B 1 15 ? 31.09254 -22.69740 -0.54412 1.000 23.01554 15 SER B O 1
ATOM 4265 N N . LEU B 1 16 ? 30.89839 -20.80301 0.67875 1.000 18.90497 16 LEU B N 1
ATOM 4266 C CA . LEU B 1 16 ? 29.77350 -20.29667 -0.10338 1.000 22.76301 16 LEU B CA 1
ATOM 4267 C C . LEU B 1 16 ? 30.18128 -20.03933 -1.54669 1.000 20.35451 16 LEU B C 1
ATOM 4268 O O . LEU B 1 16 ? 29.43224 -20.35491 -2.47845 1.000 19.00994 16 LEU B O 1
ATOM 4273 N N . LYS B 1 17 ? 31.36643 -19.46217 -1.74939 1.000 20.49483 17 LYS B N 1
ATOM 4274 C CA . LYS B 1 17 ? 31.81687 -19.14452 -3.09967 1.000 23.79974 17 LYS B CA 1
ATOM 4275 C C . LYS B 1 17 ? 32.04586 -20.40964 -3.91740 1.000 25.46816 17 LYS B C 1
ATOM 4276 O O . LYS B 1 17 ? 31.71231 -20.45739 -5.11105 1.000 20.73060 17 LYS B O 1
ATOM 4282 N N . SER B 1 18 ? 32.60397 -21.45568 -3.29849 1.000 25.52975 18 SER B N 1
ATOM 4283 C CA . SER B 1 18 ? 32.82668 -22.67958 -4.05935 1.000 24.27220 18 SER B CA 1
ATOM 4284 C C . SER B 1 18 ? 31.51135 -23.31728 -4.49043 1.000 21.40414 18 SER B C 1
ATOM 4285 O O . SER B 1 18 ? 31.49293 -24.07241 -5.46707 1.000 24.44279 18 SER B O 1
ATOM 4288 N N . LEU B 1 19 ? 30.40731 -22.98648 -3.82294 1.000 22.42699 19 LEU B N 1
ATOM 4289 C CA . LEU B 1 19 ? 29.08569 -23.44904 -4.22323 1.000 27.34683 19 LEU B CA 1
ATOM 4290 C C . LEU B 1 19 ? 28.34147 -22.42984 -5.07784 1.000 23.47323 19 LEU B C 1
ATOM 4291 O O . LEU B 1 19 ? 27.13409 -22.58576 -5.29267 1.000 28.51196 19 LEU B O 1
ATOM 4296 N N . GLY B 1 20 ? 29.02625 -21.38941 -5.56213 1.000 25.67798 20 GLY B N 1
ATOM 4297 C CA . GLY B 1 20 ? 28.45349 -20.47562 -6.53501 1.000 20.08744 20 GLY B CA 1
ATOM 4298 C C . GLY B 1 20 ? 27.61128 -19.34574 -5.97969 1.000 21.80888 20 GLY B C 1
ATOM 4299 O O . GLY B 1 20 ? 26.94682 -18.65282 -6.76001 1.000 25.16885 20 GLY B O 1
ATOM 4300 N N . VAL B 1 21 ? 27.62024 -19.12454 -4.66573 1.000 20.01306 21 VAL B N 1
ATOM 4301 C CA . VAL B 1 21 ? 26.88201 -18.00402 -4.08736 1.000 22.53749 21 VAL B CA 1
ATOM 4302 C C . VAL B 1 21 ? 27.48448 -16.69844 -4.58214 1.000 25.61072 21 VAL B C 1
ATOM 4303 O O . VAL B 1 21 ? 28.70242 -16.49163 -4.51006 1.000 24.41801 21 VAL B O 1
ATOM 4307 N N . ASP B 1 22 ? 26.63892 -15.80815 -5.09386 1.000 22.66487 22 ASP B N 1
ATOM 4308 C CA . ASP B 1 22 ? 27.12636 -14.53545 -5.60607 1.000 24.35778 22 ASP B CA 1
ATOM 4309 C C . ASP B 1 22 ? 26.48695 -13.31146 -4.96299 1.000 24.58450 22 ASP B C 1
ATOM 4310 O O . ASP B 1 22 ? 27.00713 -12.20539 -5.14329 1.000 22.00591 22 ASP B O 1
ATOM 4315 N N . VAL B 1 23 ? 25.40811 -13.46821 -4.20159 1.000 24.43685 23 VAL B N 1
ATOM 4316 C CA . VAL B 1 23 ? 24.81577 -12.34044 -3.49056 1.000 22.20598 23 VAL B CA 1
ATOM 4317 C C . VAL B 1 23 ? 24.24379 -12.83443 -2.16220 1.000 29.10911 23 VAL B C 1
ATOM 4318 O O . VAL B 1 23 ? 23.68083 -13.93108 -2.07043 1.000 22.08556 23 VAL B O 1
ATOM 4322 N N . ILE B 1 24 ? 24.40401 -12.00725 -1.13256 1.000 21.83704 24 ILE B N 1
ATOM 4323 C CA . ILE B 1 24 ? 23.90868 -12.26198 0.21464 1.000 19.72608 24 ILE B CA 1
ATOM 4324 C C . ILE B 1 24 ? 23.16207 -11.01773 0.67611 1.000 26.81605 24 ILE B C 1
ATOM 4325 O O . ILE B 1 24 ? 23.63089 -9.89326 0.45947 1.000 24.03419 24 ILE B O 1
ATOM 4330 N N . PHE B 1 25 ? 21.99059 -11.21183 1.28107 1.000 25.09355 25 PHE B N 1
ATOM 4331 C CA . PHE B 1 25 ? 21.24435 -10.13428 1.92636 1.000 21.80931 25 PHE B CA 1
ATOM 4332 C C . PHE B 1 25 ? 21.44705 -10.24137 3.43098 1.000 24.79849 25 PHE B C 1
ATOM 4333 O O . PHE B 1 25 ? 21.51511 -11.34565 3.97257 1.000 22.41285 25 PHE B O 1
ATOM 4341 N N . GLY B 1 26 ? 21.54193 -9.11409 4.12152 1.000 21.17236 26 GLY B N 1
ATOM 4342 C CA . GLY B 1 26 ? 21.61459 -9.21942 5.56542 1.000 19.09869 26 GLY B CA 1
ATOM 4343 C C . GLY B 1 26 ? 21.83715 -7.87505 6.22572 1.000 19.14236 26 GLY B C 1
ATOM 4344 O O . GLY B 1 26 ? 21.74161 -6.82228 5.59300 1.000 20.43430 26 GLY B O 1
ATOM 4345 N N . ILE B 1 27 ? 22.11762 -7.93744 7.52685 1.000 19.90648 27 ILE B N 1
ATOM 4346 C CA . ILE B 1 27 ? 22.47347 -6.76047 8.32038 1.000 20.05628 27 ILE B CA 1
ATOM 4347 C C . ILE B 1 27 ? 23.57281 -7.17185 9.28975 1.000 25.89701 27 ILE B C 1
ATOM 4348 O O . ILE B 1 27 ? 23.46049 -8.21241 9.95255 1.000 27.90456 27 ILE B O 1
ATOM 4353 N N . VAL B 1 28 ? 24.62979 -6.37312 9.37599 1.000 20.95237 28 VAL B N 1
ATOM 4354 C CA . VAL B 1 28 ? 25.82715 -6.77391 10.09379 1.000 23.50818 28 VAL B CA 1
ATOM 4355 C C . VAL B 1 28 ? 25.84956 -6.14654 11.48316 1.000 29.70195 28 VAL B C 1
ATOM 4356 O O . VAL B 1 28 ? 25.01766 -5.31240 11.83231 1.000 26.12180 28 VAL B O 1
ATOM 4360 N N . GLY B 1 29 ? 26.83371 -6.54862 12.28298 1.000 27.69473 29 GLY B N 1
ATOM 4361 C CA . GLY B 1 29 ? 26.99053 -6.05700 13.64583 1.000 27.87248 29 GLY B CA 1
ATOM 4362 C C . GLY B 1 29 ? 27.99649 -6.90813 14.39374 1.000 46.66846 29 GLY B C 1
ATOM 4363 O O . GLY B 1 29 ? 28.94032 -7.43964 13.79790 1.000 53.86471 29 GLY B O 1
ATOM 4364 N N A VAL B 1 30 ? 27.79539 -7.01091 15.70895 0.415 43.62838 30 VAL B N 1
ATOM 4365 N N B VAL B 1 30 ? 27.75022 -7.07145 15.68844 0.585 43.67973 30 VAL B N 1
ATOM 4366 C CA A VAL B 1 30 ? 28.77621 -7.56029 16.65469 0.415 43.68885 30 VAL B CA 1
ATOM 4367 C CA B VAL B 1 30 ? 28.37850 -8.15591 16.44864 0.585 39.99048 30 VAL B CA 1
ATOM 4368 C C A VAL B 1 30 ? 29.46533 -8.82374 16.14492 0.415 44.12348 30 VAL B C 1
ATOM 4369 C C B VAL B 1 30 ? 27.60088 -9.44365 16.18988 0.585 40.66446 30 VAL B C 1
ATOM 4370 O O A VAL B 1 30 ? 30.70167 -8.83533 16.03882 0.415 46.61908 30 VAL B O 1
ATOM 4371 O O B VAL B 1 30 ? 26.36336 -9.43542 16.26512 0.585 36.63233 30 VAL B O 1
ATOM 4378 N N A PRO B 1 31 ? 28.74716 -9.90813 15.81112 0.415 46.50197 31 PRO B N 1
ATOM 4379 N N B PRO B 1 31 ? 28.26862 -10.55348 15.89031 0.585 45.54578 31 PRO B N 1
ATOM 4380 C CA A PRO B 1 31 ? 29.46459 -11.15173 15.51468 0.415 45.49004 31 PRO B CA 1
ATOM 4381 C CA B PRO B 1 31 ? 29.70362 -10.69137 15.62597 0.585 45.30361 31 PRO B CA 1
ATOM 4382 C C A PRO B 1 31 ? 29.89601 -11.26530 14.06105 0.415 43.70421 31 PRO B C 1
ATOM 4383 C C B PRO B 1 31 ? 29.95908 -10.97187 14.14639 0.585 43.66415 31 PRO B C 1
ATOM 4384 O O A PRO B 1 31 ? 30.97125 -11.80225 13.77842 0.415 46.34963 31 PRO B O 1
ATOM 4385 O O B PRO B 1 31 ? 30.94918 -11.60289 13.79256 0.585 46.34458 31 PRO B O 1
ATOM 4392 N N A VAL B 1 32 ? 29.09774 -10.73513 13.13450 0.415 36.66017 32 VAL B N 1
ATOM 4393 N N B VAL B 1 32 ? 29.07879 -10.49073 13.26410 0.585 35.47316 32 VAL B N 1
ATOM 4394 C CA A VAL B 1 32 ? 29.15808 -11.15739 11.74053 0.415 35.49372 32 VAL B CA 1
ATOM 4395 C CA B VAL B 1 32 ? 28.97473 -11.00945 11.90443 0.585 35.68587 32 VAL B CA 1
ATOM 4396 C C A VAL B 1 32 ? 29.66226 -10.07659 10.80162 0.415 32.55862 32 VAL B C 1
ATOM 4397 C C B VAL B 1 32 ? 29.58125 -10.06530 10.87016 0.585 32.59506 32 VAL B C 1
ATOM 4398 O O A VAL B 1 32 ? 29.65752 -10.29936 9.58206 0.415 26.77498 32 VAL B O 1
ATOM 4399 O O B VAL B 1 32 ? 29.63396 -10.40107 9.67882 0.585 26.67143 32 VAL B O 1
ATOM 4406 N N . VAL B 1 33 ? 30.09192 -8.91397 11.30653 1.000 27.27563 33 VAL B N 1
ATOM 4407 C CA . VAL B 1 33 ? 30.70244 -7.94018 10.40192 1.000 27.08960 33 VAL B CA 1
ATOM 4408 C C . VAL B 1 33 ? 31.85293 -8.57485 9.62425 1.000 29.79299 33 VAL B C 1
ATOM 4409 O O . VAL B 1 33 ? 31.96960 -8.40758 8.40259 1.000 27.93554 33 VAL B O 1
ATOM 4413 N N . GLU B 1 34 ? 32.69490 -9.34541 10.30947 1.000 27.49343 34 GLU B N 1
ATOM 4414 C CA . GLU B 1 34 ? 33.84281 -9.94945 9.64870 1.000 32.38218 34 GLU B CA 1
ATOM 4415 C C . GLU B 1 34 ? 33.41173 -11.01542 8.65028 1.000 30.77719 34 GLU B C 1
ATOM 4416 O O . GLU B 1 34 ? 34.11409 -11.26313 7.66338 1.000 27.94481 34 GLU B O 1
ATOM 4422 N N . VAL B 1 35 ? 32.25022 -11.62789 8.86746 1.000 25.08394 35 VAL B N 1
ATOM 4423 C CA . VAL B 1 35 ? 31.75832 -12.63066 7.92622 1.000 27.96254 35 VAL B CA 1
ATOM 4424 C C . VAL B 1 35 ? 31.34529 -11.97092 6.61632 1.000 25.16284 35 VAL B C 1
ATOM 4425 O O . VAL B 1 35 ? 31.71698 -12.42584 5.53091 1.000 25.24372 35 VAL B O 1
ATOM 4429 N N . ALA B 1 36 ? 30.56105 -10.89240 6.69993 1.000 26.80806 36 ALA B N 1
ATOM 4430 C CA . ALA B 1 36 ? 30.14364 -10.19013 5.49287 1.000 24.79982 36 ALA B CA 1
ATOM 4431 C C . ALA B 1 36 ? 31.34420 -9.65377 4.72332 1.000 26.72593 36 ALA B C 1
ATOM 4432 O O . ALA B 1 36 ? 31.40143 -9.77126 3.49468 1.000 28.63367 36 ALA B O 1
ATOM 4434 N N . GLU B 1 37 ? 32.32376 -9.07919 5.42810 1.000 25.29934 37 GLU B N 1
ATOM 4435 C CA . GLU B 1 37 ? 33.51355 -8.57286 4.74649 1.000 29.85066 37 GLU B CA 1
ATOM 4436 C C . GLU B 1 37 ? 34.32185 -9.70493 4.11835 1.000 32.41728 37 GLU B C 1
ATOM 4437 O O . GLU B 1 37 ? 34.90111 -9.53293 3.03939 1.000 27.42623 37 GLU B O 1
ATOM 4443 N N . ALA B 1 38 ? 34.37811 -10.86760 4.77398 1.000 25.99829 38 ALA B N 1
ATOM 4444 C CA . ALA B 1 38 ? 35.06012 -12.00557 4.16893 1.000 26.99822 38 ALA B CA 1
ATOM 4445 C C . ALA B 1 38 ? 34.32312 -12.47867 2.92383 1.000 25.29609 38 ALA B C 1
ATOM 4446 O O . ALA B 1 38 ? 34.95283 -12.86512 1.93133 1.000 24.61296 38 ALA B O 1
ATOM 4448 N N . CYS B 1 39 ? 32.98782 -12.43330 2.94212 1.000 20.72982 39 CYS B N 1
ATOM 4449 C CA . CYS B 1 39 ? 32.23994 -12.76908 1.73591 1.000 23.28877 39 CYS B CA 1
ATOM 4450 C C . CYS B 1 39 ? 32.54071 -11.78572 0.61682 1.000 29.31415 39 CYS B C 1
ATOM 4451 O O . CYS B 1 39 ? 32.76754 -12.18492 -0.53148 1.000 26.54850 39 CYS B O 1
ATOM 4454 N N . ILE B 1 40 ? 32.56210 -10.49283 0.93772 1.000 27.00969 40 ILE B N 1
ATOM 4455 C CA . ILE B 1 40 ? 32.83607 -9.48496 -0.07645 1.000 23.82749 40 ILE B CA 1
ATOM 4456 C C . ILE B 1 40 ? 34.23495 -9.66812 -0.64783 1.000 27.12314 40 ILE B C 1
ATOM 4457 O O . ILE B 1 40 ? 34.45433 -9.51094 -1.85714 1.000 25.48895 40 ILE B O 1
ATOM 4462 N N . ALA B 1 41 ? 35.20195 -10.01608 0.20661 1.000 23.80772 41 ALA B N 1
ATOM 4463 C CA . ALA B 1 41 ? 36.56032 -10.23279 -0.27738 1.000 30.51423 41 ALA B CA 1
ATOM 4464 C C . ALA B 1 41 ? 36.65130 -11.46188 -1.18055 1.000 30.48905 41 ALA B C 1
ATOM 4465 O O . ALA B 1 41 ? 37.53399 -11.52846 -2.04515 1.000 31.69971 41 ALA B O 1
ATOM 4467 N N . GLU B 1 42 ? 35.74873 -12.43086 -1.02169 1.000 31.11051 42 GLU B N 1
ATOM 4468 C CA . GLU B 1 42 ? 35.72098 -13.56498 -1.93956 1.000 29.76046 42 GLU B CA 1
ATOM 4469 C C . GLU B 1 42 ? 34.94411 -13.27474 -3.21720 1.000 28.50173 42 GLU B C 1
ATOM 4470 O O . GLU B 1 42 ? 34.77555 -14.18430 -4.03634 1.000 28.23301 42 GLU B O 1
ATOM 4476 N N . GLY B 1 43 ? 34.45645 -12.05103 -3.40640 1.000 27.77323 43 GLY B N 1
ATOM 4477 C CA . GLY B 1 43 ? 33.71292 -11.71616 -4.60182 1.000 24.86225 43 GLY B CA 1
ATOM 4478 C C . GLY B 1 43 ? 32.21379 -11.88039 -4.49804 1.000 27.88879 43 GLY B C 1
ATOM 4479 O O . GLY B 1 43 ? 31.52816 -11.82495 -5.52396 1.000 28.34623 43 GLY B O 1
ATOM 4480 N N . ILE B 1 44 ? 31.68115 -12.07279 -3.29797 1.000 21.66707 44 ILE B N 1
ATOM 4481 C CA . ILE B 1 44 ? 30.24540 -12.20662 -3.09676 1.000 25.69719 44 ILE B CA 1
ATOM 4482 C C . ILE B 1 44 ? 29.68551 -10.82637 -2.77024 1.000 28.76359 44 ILE B C 1
ATOM 4483 O O . ILE B 1 44 ? 30.15666 -10.16654 -1.83925 1.000 28.74738 44 ILE B O 1
ATOM 4488 N N . ARG B 1 45 ? 28.68988 -10.38413 -3.53376 1.000 24.51052 45 ARG B N 1
ATOM 4489 C CA . ARG B 1 45 ? 28.08446 -9.08410 -3.27471 1.000 25.25613 45 ARG B CA 1
ATOM 4490 C C . ARG B 1 45 ? 27.21091 -9.14764 -2.02932 1.000 24.28876 45 ARG B C 1
ATOM 4491 O O . ARG B 1 45 ? 26.50693 -10.13391 -1.79749 1.000 25.67775 45 ARG B O 1
ATOM 4499 N N . PHE B 1 46 ? 27.25229 -8.09081 -1.22234 1.000 20.15915 46 PHE B N 1
ATOM 4500 C CA . PHE B 1 46 ? 26.45897 -8.01735 -0.00073 1.000 20.01827 46 PHE B CA 1
ATOM 4501 C C . PHE B 1 46 ? 25.43313 -6.89898 -0.10671 1.000 23.22291 46 PHE B C 1
ATOM 4502 O O . PHE B 1 46 ? 25.78201 -5.75573 -0.42009 1.000 23.20016 46 PHE B O 1
ATOM 4510 N N . ILE B 1 47 ? 24.17285 -7.23369 0.13904 1.000 19.46860 47 ILE B N 1
ATOM 4511 C CA . ILE B 1 47 ? 23.07554 -6.27166 0.13501 1.000 19.53008 47 ILE B CA 1
ATOM 4512 C C . ILE B 1 47 ? 22.70933 -6.02383 1.59455 1.000 21.81384 47 ILE B C 1
ATOM 4513 O O . ILE B 1 47 ? 22.02085 -6.83984 2.22046 1.000 20.40928 47 ILE B O 1
ATOM 4518 N N . GLY B 1 48 ? 23.18522 -4.91343 2.15472 1.000 22.13884 48 GLY B N 1
ATOM 4519 C CA . GLY B 1 48 ? 22.82148 -4.54833 3.51506 1.000 23.22525 48 GLY B CA 1
ATOM 4520 C C . GLY B 1 48 ? 21.41210 -3.99898 3.55629 1.000 21.70703 48 GLY B C 1
ATOM 4521 O O . GLY B 1 48 ? 21.10589 -3.02633 2.86939 1.000 25.17598 48 GLY B O 1
ATOM 4522 N N . CYS B 1 49 ? 20.53192 -4.60826 4.33648 1.000 22.20335 49 CYS B N 1
ATOM 4523 C CA . CYS B 1 49 ? 19.14862 -4.16859 4.36348 1.000 19.61006 49 CYS B CA 1
ATOM 4524 C C . CYS B 1 49 ? 18.89160 -3.32202 5.61194 1.000 22.50069 49 CYS B C 1
ATOM 4525 O O . CYS B 1 49 ? 19.80094 -2.99850 6.38658 1.000 20.39245 49 CYS B O 1
ATOM 4528 N N . ARG B 1 50 ? 17.63231 -2.93010 5.79307 1.000 20.13053 50 ARG B N 1
ATOM 4529 C CA . ARG B 1 50 ? 17.25255 -2.09006 6.91923 1.000 20.55900 50 ARG B CA 1
ATOM 4530 C C . ARG B 1 50 ? 16.49359 -2.84260 8.00525 1.000 20.51515 50 ARG B C 1
ATOM 4531 O O . ARG B 1 50 ? 16.35892 -2.32120 9.11887 1.000 21.02051 50 ARG B O 1
ATOM 4539 N N . ASN B 1 51 ? 16.00814 -4.04872 7.71407 1.000 21.48080 51 ASN B N 1
ATOM 4540 C CA . ASN B 1 51 ? 15.38490 -4.92998 8.69300 1.000 22.89516 51 ASN B CA 1
ATOM 4541 C C . ASN B 1 51 ? 15.61006 -6.35389 8.20197 1.000 24.58753 51 ASN B C 1
ATOM 4542 O O . ASN B 1 51 ? 15.60641 -6.59335 6.99320 1.000 21.57988 51 ASN B O 1
ATOM 4547 N N . GLU B 1 52 ? 15.83609 -7.29226 9.12701 1.000 22.95157 52 GLU B N 1
ATOM 4548 C CA . GLU B 1 52 ? 16.09972 -8.66429 8.69520 1.000 24.33103 52 GLU B CA 1
ATOM 4549 C C . GLU B 1 52 ? 14.88096 -9.32863 8.07540 1.000 23.14858 52 GLU B C 1
ATOM 4550 O O . GLU B 1 52 ? 15.04589 -10.27017 7.28934 1.000 25.90461 52 GLU B O 1
ATOM 4556 N N . GLN B 1 53 ? 13.67012 -8.87295 8.40728 1.000 22.04779 53 GLN B N 1
ATOM 4557 C CA . GLN B 1 53 ? 12.48400 -9.35471 7.70712 1.000 22.40173 53 GLN B CA 1
ATOM 4558 C C . GLN B 1 53 ? 12.68175 -9.27783 6.19938 1.000 23.85671 53 GLN B C 1
ATOM 4559 O O . GLN B 1 53 ? 12.61191 -10.29220 5.49586 1.000 20.53876 53 GLN B O 1
ATOM 4565 N N . SER B 1 54 ? 12.95758 -8.07073 5.68584 1.000 22.79728 54 SER B N 1
ATOM 4566 C CA . SER B 1 54 ? 13.12832 -7.90513 4.24425 1.000 24.77734 54 SER B CA 1
ATOM 4567 C C . SER B 1 54 ? 14.31625 -8.69251 3.71991 1.000 22.36301 54 SER B C 1
ATOM 4568 O O . SER B 1 54 ? 14.25889 -9.23949 2.61500 1.000 23.01000 54 SER B O 1
ATOM 4571 N N . ALA B 1 55 ? 15.42391 -8.71738 4.46634 1.000 20.50592 55 ALA B N 1
ATOM 4572 C CA . ALA B 1 55 ? 16.59106 -9.45429 3.99153 1.000 19.43331 55 ALA B CA 1
ATOM 4573 C C . ALA B 1 55 ? 16.27605 -10.93593 3.82694 1.000 23.06786 55 ALA B C 1
ATOM 4574 O O . ALA B 1 55 ? 16.70616 -11.56627 2.84753 1.000 20.64085 55 ALA B O 1
ATOM 4576 N N . SER B 1 56 ? 15.51953 -11.51119 4.77140 1.000 20.00495 56 SER B N 1
ATOM 4577 C CA . SER B 1 56 ? 15.18728 -12.92910 4.68322 1.000 19.40314 56 SER B CA 1
ATOM 4578 C C . SER B 1 56 ? 14.10195 -13.20104 3.64700 1.000 24.47527 56 SER B C 1
ATOM 4579 O O . SER B 1 56 ? 14.11232 -14.26802 3.01466 1.000 21.29840 56 SER B O 1
ATOM 4582 N N . PHE B 1 57 ? 13.16128 -12.26488 3.46214 1.000 22.02882 57 PHE B N 1
ATOM 4583 C CA . PHE B 1 57 ? 12.22793 -12.36892 2.34114 1.000 23.21930 57 PHE B CA 1
ATOM 4584 C C . PHE B 1 57 ? 12.95611 -12.28491 0.99869 1.000 26.34740 57 PHE B C 1
ATOM 4585 O O . PHE B 1 57 ? 12.61578 -13.01131 0.05594 1.000 21.97915 57 PHE B O 1
ATOM 4593 N N . ALA B 1 58 ? 13.94003 -11.38369 0.87847 1.000 20.47788 58 ALA B N 1
ATOM 4594 C CA . ALA B 1 58 ? 14.68009 -11.27823 -0.37659 1.000 20.95772 58 ALA B CA 1
ATOM 4595 C C . ALA B 1 58 ? 15.42312 -12.56988 -0.68591 1.000 20.09595 58 ALA B C 1
ATOM 4596 O O . ALA B 1 58 ? 15.45525 -13.01873 -1.84222 1.000 19.48458 58 ALA B O 1
ATOM 4598 N N . ALA B 1 59 ? 16.04517 -13.17504 0.32738 1.000 23.28239 59 ALA B N 1
ATOM 4599 C CA . ALA B 1 59 ? 16.79701 -14.40365 0.08100 1.000 27.98424 59 ALA B CA 1
ATOM 4600 C C . ALA B 1 59 ? 15.88446 -15.50786 -0.43404 1.000 24.96721 59 ALA B C 1
ATOM 4601 O O . ALA B 1 59 ? 16.25053 -16.24361 -1.36008 1.000 23.92926 59 ALA B O 1
ATOM 4603 N N . GLY B 1 60 ? 14.69805 -15.64773 0.16694 1.000 22.42977 60 GLY B N 1
ATOM 4604 C CA . GLY B 1 60 ? 13.77309 -16.68435 -0.26582 1.000 22.83829 60 GLY B CA 1
ATOM 4605 C C . GLY B 1 60 ? 13.24219 -16.44252 -1.66706 1.000 23.44106 60 GLY B C 1
ATOM 4606 O O . GLY B 1 60 ? 13.15133 -17.37060 -2.47924 1.000 19.52376 60 GLY B O 1
ATOM 4607 N N . ALA B 1 61 ? 12.85314 -15.20109 -1.95702 1.000 20.21603 61 ALA B N 1
ATOM 4608 C CA . ALA B 1 61 ? 12.45855 -14.84534 -3.31443 1.000 23.30113 61 ALA B CA 1
ATOM 4609 C C . ALA B 1 61 ? 13.59222 -15.10157 -4.29625 1.000 22.53248 61 ALA B C 1
ATOM 4610 O O . ALA B 1 61 ? 13.37679 -15.65200 -5.38418 1.000 20.59959 61 ALA B O 1
ATOM 4612 N N . TRP B 1 62 ? 14.81061 -14.70750 -3.93173 1.000 20.82826 62 TRP B N 1
ATOM 4613 C CA . TRP B 1 62 ? 15.93174 -14.87486 -4.84557 1.000 21.54231 62 TRP B CA 1
ATOM 4614 C C . TRP B 1 62 ? 16.16755 -16.35299 -5.13797 1.000 24.05987 62 TRP B C 1
ATOM 4615 O O . TRP B 1 62 ? 16.48984 -16.73041 -6.27305 1.000 21.98957 62 TRP B O 1
ATOM 4626 N N . GLY B 1 63 ? 15.99018 -17.20265 -4.12587 1.000 22.84195 63 GLY B N 1
ATOM 4627 C CA . GLY B 1 63 ? 16.13439 -18.63337 -4.33568 1.000 19.65571 63 GLY B CA 1
ATOM 4628 C C . GLY B 1 63 ? 15.09153 -19.18706 -5.28784 1.000 22.96028 63 GLY B C 1
ATOM 4629 O O . GLY B 1 63 ? 15.39751 -20.02222 -6.14419 1.000 22.42520 63 GLY B O 1
ATOM 4630 N N . TYR B 1 64 ? 13.84817 -18.72112 -5.16197 1.000 18.81658 64 TYR B N 1
ATOM 4631 C CA . TYR B 1 64 ? 12.80367 -19.15474 -6.08418 1.000 19.34213 64 TYR B CA 1
ATOM 4632 C C . TYR B 1 64 ? 13.12259 -18.74006 -7.51426 1.000 21.55014 64 TYR B C 1
ATOM 4633 O O . TYR B 1 64 ? 12.99604 -19.53906 -8.45196 1.000 20.43269 64 TYR B O 1
ATOM 4642 N N . LEU B 1 65 ? 13.52184 -17.48049 -7.69943 1.000 19.89850 65 LEU B N 1
ATOM 4643 C CA . LEU B 1 65 ? 13.75196 -16.97143 -9.04787 1.000 20.55608 65 LEU B CA 1
ATOM 4644 C C . LEU B 1 65 ? 14.93987 -17.65001 -9.70204 1.000 20.79759 65 LEU B C 1
ATOM 4645 O O . LEU B 1 65 ? 14.94429 -17.86320 -10.91665 1.000 23.71516 65 LEU B O 1
ATOM 4650 N N . ASN B 1 66 ? 15.96367 -17.97748 -8.92043 1.000 20.27986 66 ASN B N 1
ATOM 4651 C CA . ASN B 1 66 ? 17.23937 -18.43726 -9.45066 1.000 20.50257 66 ASN B CA 1
ATOM 4652 C C . ASN B 1 66 ? 17.42588 -19.95450 -9.38491 1.000 25.36698 66 ASN B C 1
ATOM 4653 O O . ASN B 1 66 ? 18.43402 -20.46215 -9.89693 1.000 23.43529 66 ASN B O 1
ATOM 4658 N N . LYS B 1 67 ? 16.48191 -20.68416 -8.78364 1.000 23.66322 67 LYS B N 1
ATOM 4659 C CA . LYS B 1 67 ? 16.53548 -22.15342 -8.68114 1.000 20.33312 67 LYS B CA 1
ATOM 4660 C C . LYS B 1 67 ? 17.81926 -22.62486 -7.99557 1.000 27.08981 67 LYS B C 1
ATOM 4661 O O . LYS B 1 67 ? 18.41029 -23.64503 -8.35859 1.000 24.15142 67 LYS B O 1
ATOM 4667 N N . ARG B 1 68 ? 18.26073 -21.85618 -7.00875 1.000 22.93698 68 ARG B N 1
ATOM 4668 C CA . ARG B 1 68 ? 19.34364 -22.22560 -6.10974 1.000 27.57862 68 ARG B CA 1
ATOM 4669 C C . ARG B 1 68 ? 19.22059 -21.35615 -4.86680 1.000 21.98984 68 ARG B C 1
ATOM 4670 O O . ARG B 1 68 ? 18.58526 -20.30240 -4.91749 1.000 25.39333 68 ARG B O 1
ATOM 4678 N N . PRO B 1 69 ? 19.78525 -21.78010 -3.73650 1.000 23.27691 69 PRO B N 1
ATOM 4679 C CA . PRO B 1 69 ? 19.44558 -21.13531 -2.45815 1.000 19.19912 69 PRO B CA 1
ATOM 4680 C C . PRO B 1 69 ? 19.90407 -19.68441 -2.39159 1.000 18.71116 69 PRO B C 1
ATOM 4681 O O . PRO B 1 69 ? 21.06677 -19.37023 -2.64839 1.000 24.82952 69 PRO B O 1
ATOM 4685 N N . GLY B 1 70 ? 18.97557 -18.79813 -2.02822 1.000 24.01087 70 GLY B N 1
ATOM 4686 C CA . GLY B 1 70 ? 19.35804 -17.47183 -1.58667 1.000 26.69100 70 GLY B CA 1
ATOM 4687 C C . GLY B 1 70 ? 19.99078 -17.51832 -0.21204 1.000 25.50875 70 GLY B C 1
ATOM 4688 O O . GLY B 1 70 ? 19.78725 -18.45255 0.56199 1.000 25.01791 70 GLY B O 1
ATOM 4689 N N . VAL B 1 71 ? 20.79641 -16.50484 0.09934 1.000 21.42655 71 VAL B N 1
ATOM 4690 C CA . VAL B 1 71 ? 21.56879 -16.48845 1.33736 1.000 21.52318 71 VAL B CA 1
ATOM 4691 C C . VAL B 1 71 ? 21.25950 -15.20203 2.09940 1.000 21.34392 71 VAL B C 1
ATOM 4692 O O . VAL B 1 71 ? 21.29105 -14.10683 1.52548 1.000 20.81946 71 VAL B O 1
ATOM 4696 N N . CYS B 1 72 ? 20.95132 -15.34865 3.39191 1.000 20.47791 72 CYS B N 1
ATOM 4697 C CA . CYS B 1 72 ? 20.66960 -14.25825 4.31506 1.000 19.52907 72 CYS B CA 1
ATOM 4698 C C . CYS B 1 72 ? 21.60636 -14.36769 5.51636 1.000 22.41926 72 CYS B C 1
ATOM 4699 O O . CYS B 1 72 ? 21.81048 -15.45876 6.05048 1.000 23.67046 72 CYS B O 1
ATOM 4702 N N . LEU B 1 73 ? 22.16897 -13.24050 5.94828 1.000 19.10975 73 LEU B N 1
ATOM 4703 C CA . LEU B 1 73 ? 23.14912 -13.20163 7.03007 1.000 20.95483 73 LEU B CA 1
ATOM 4704 C C . LEU B 1 73 ? 22.65912 -12.24980 8.11318 1.000 24.08342 73 LEU B C 1
ATOM 4705 O O . LEU B 1 73 ? 22.32629 -11.10146 7.81058 1.000 20.91625 73 LEU B O 1
ATOM 4710 N N . THR B 1 74 ? 22.61305 -12.71607 9.36893 1.000 20.74840 74 THR B N 1
ATOM 4711 C CA . THR B 1 74 ? 22.12510 -11.89416 10.47360 1.000 25.77854 74 THR B CA 1
ATOM 4712 C C . THR B 1 74 ? 23.02352 -12.03592 11.69754 1.000 23.20706 74 THR B C 1
ATOM 4713 O O . THR B 1 74 ? 23.82258 -12.96896 11.81290 1.000 24.74099 74 THR B O 1
ATOM 4717 N N . VAL B 1 75 ? 22.84592 -11.10894 12.64483 1.000 21.92250 75 VAL B N 1
ATOM 4718 C CA . VAL B 1 75 ? 23.53899 -11.17108 13.92803 1.000 21.46423 75 VAL B CA 1
ATOM 4719 C C . VAL B 1 75 ? 22.81645 -12.14885 14.84490 1.000 23.71820 75 VAL B C 1
ATOM 4720 O O . VAL B 1 75 ? 21.70851 -12.60522 14.53913 1.000 27.00154 75 VAL B O 1
ATOM 4724 N N . SER B 1 76 ? 23.43759 -12.45561 15.98017 1.000 23.21582 76 SER B N 1
ATOM 4725 C CA . SER B 1 76 ? 22.86787 -13.32626 16.99809 1.000 24.99613 76 SER B CA 1
ATOM 4726 C C . SER B 1 76 ? 21.53418 -12.78772 17.52540 1.000 25.67057 76 SER B C 1
ATOM 4727 O O . SER B 1 76 ? 21.13293 -11.65459 17.25826 1.000 24.80666 76 SER B O 1
ATOM 4730 N N . GLY B 1 77 ? 20.85048 -13.63609 18.30133 1.000 23.47631 77 GLY B N 1
ATOM 4731 C CA . GLY B 1 77 ? 19.66951 -13.25104 19.03637 1.000 23.99365 77 GLY B CA 1
ATOM 4732 C C . GLY B 1 77 ? 18.58001 -12.62379 18.19080 1.000 23.81259 77 GLY B C 1
ATOM 4733 O O . GLY B 1 77 ? 17.99369 -13.26900 17.31825 1.000 22.63694 77 GLY B O 1
ATOM 4734 N N . PRO B 1 78 ? 18.29739 -11.33428 18.42851 1.000 21.30809 78 PRO B N 1
ATOM 4735 C CA . PRO B 1 78 ? 17.18406 -10.68707 17.71563 1.000 24.25193 78 PRO B CA 1
ATOM 4736 C C . PRO B 1 78 ? 17.38831 -10.60343 16.21100 1.000 20.33606 78 PRO B C 1
ATOM 4737 O O . PRO B 1 78 ? 16.40092 -10.46410 15.47587 1.000 21.72534 78 PRO B O 1
ATOM 4741 N N . GLY B 1 79 ? 18.62640 -10.67280 15.72442 1.000 19.94202 79 GLY B N 1
ATOM 4742 C CA . GLY B 1 79 ? 18.82648 -10.73098 14.27949 1.000 21.02806 79 GLY B CA 1
ATOM 4743 C C . GLY B 1 79 ? 18.22805 -11.98878 13.67426 1.000 19.66773 79 GLY B C 1
ATOM 4744 O O . GLY B 1 79 ? 17.47458 -11.93822 12.69818 1.000 21.00475 79 GLY B O 1
ATOM 4745 N N . VAL B 1 80 ? 18.53554 -13.13734 14.26332 1.000 21.14252 80 VAL B N 1
ATOM 4746 C CA . VAL B 1 80 ? 17.93593 -14.38589 13.79970 1.000 20.12665 80 VAL B CA 1
ATOM 4747 C C . VAL B 1 80 ? 16.42166 -14.37377 14.01105 1.000 22.30524 80 VAL B C 1
ATOM 4748 O O . VAL B 1 80 ? 15.65696 -14.76321 13.12127 1.000 20.84353 80 VAL B O 1
ATOM 4752 N N . VAL B 1 81 ? 15.95933 -13.91024 15.17741 1.000 21.62185 81 VAL B N 1
ATOM 4753 C CA . VAL B 1 81 ? 14.52267 -13.94835 15.45867 1.000 20.39211 81 VAL B CA 1
ATOM 4754 C C . VAL B 1 81 ? 13.74173 -13.14294 14.42207 1.000 21.39414 81 VAL B C 1
ATOM 4755 O O . VAL B 1 81 ? 12.66933 -13.56710 13.97456 1.000 19.46432 81 VAL B O 1
ATOM 4759 N N . ASN B 1 82 ? 14.24469 -11.95009 14.05689 1.000 22.10589 82 ASN B N 1
ATOM 4760 C CA . ASN B 1 82 ? 13.61766 -11.15241 12.99865 1.000 23.45659 82 ASN B CA 1
ATOM 4761 C C . ASN B 1 82 ? 13.55741 -11.91531 11.67477 1.000 22.59842 82 ASN B C 1
ATOM 4762 O O . ASN B 1 82 ? 12.57885 -11.80142 10.92329 1.000 24.06676 82 ASN B O 1
ATOM 4767 N N . ALA B 1 83 ? 14.59804 -12.68197 11.36349 1.000 19.09627 83 ALA B N 1
ATOM 4768 C CA . ALA B 1 83 ? 14.66381 -13.42747 10.11312 1.000 21.45299 83 ALA B CA 1
ATOM 4769 C C . ALA B 1 83 ? 13.79932 -14.68779 10.10911 1.000 19.47482 83 ALA B C 1
ATOM 4770 O O . ALA B 1 83 ? 13.60778 -15.26875 9.03699 1.000 21.09661 83 ALA B O 1
ATOM 4772 N N . ILE B 1 84 ? 13.24967 -15.10896 11.25608 1.000 23.11059 84 ILE B N 1
ATOM 4773 C CA . ILE B 1 84 ? 12.35708 -16.27302 11.25702 1.000 21.88098 84 ILE B CA 1
ATOM 4774 C C . ILE B 1 84 ? 11.12494 -16.00426 10.39552 1.000 20.85239 84 ILE B C 1
ATOM 4775 O O . ILE B 1 84 ? 10.55898 -16.92553 9.79474 1.000 20.77237 84 ILE B O 1
ATOM 4780 N N . SER B 1 85 ? 10.69759 -14.74253 10.30462 1.000 20.85535 85 SER B N 1
ATOM 4781 C CA . SER B 1 85 ? 9.64972 -14.38746 9.34878 1.000 18.93215 85 SER B CA 1
ATOM 4782 C C . SER B 1 85 ? 9.96526 -14.89869 7.93598 1.000 19.73177 85 SER B C 1
ATOM 4783 O O . SER B 1 85 ? 9.09557 -15.46874 7.26482 1.000 22.19788 85 SER B O 1
ATOM 4786 N N . GLY B 1 86 ? 11.20606 -14.72867 7.47251 1.000 18.65303 86 GLY B N 1
ATOM 4787 C CA . GLY B 1 86 ? 11.55509 -15.20631 6.13584 1.000 18.52605 86 GLY B CA 1
ATOM 4788 C C . GLY B 1 86 ? 11.76740 -16.70372 6.05730 1.000 23.38151 86 GLY B C 1
ATOM 4789 O O . GLY B 1 86 ? 11.55238 -17.30858 4.99569 1.000 21.34651 86 GLY B O 1
ATOM 4790 N N . LEU B 1 87 ? 12.21677 -17.32273 7.15270 1.000 19.60691 87 LEU B N 1
ATOM 4791 C CA . LEU B 1 87 ? 12.26294 -18.78241 7.20115 1.000 18.44478 87 LEU B CA 1
ATOM 4792 C C . LEU B 1 87 ? 10.86524 -19.35140 7.04085 1.000 18.59571 87 LEU B C 1
ATOM 4793 O O . LEU B 1 87 ? 10.60229 -20.17241 6.15076 1.000 20.15626 87 LEU B O 1
ATOM 4798 N N . TYR B 1 88 ? 9.95319 -18.90923 7.90332 1.000 18.59110 88 TYR B N 1
ATOM 4799 C CA . TYR B 1 88 ? 8.55709 -19.31560 7.81691 1.000 22.92597 88 TYR B CA 1
ATOM 4800 C C . TYR B 1 88 ? 8.01119 -19.11136 6.40389 1.000 20.10722 88 TYR B C 1
ATOM 4801 O O . TYR B 1 88 ? 7.34897 -20.00140 5.84636 1.000 18.58183 88 TYR B O 1
ATOM 4810 N N . ASN B 1 89 ? 8.32258 -17.96169 5.79307 1.000 21.60209 89 ASN B N 1
ATOM 4811 C CA . ASN B 1 89 ? 7.84231 -17.65974 4.44698 1.000 22.15236 89 ASN B CA 1
ATOM 4812 C C . ASN B 1 89 ? 8.41837 -18.62486 3.40944 1.000 19.21975 89 ASN B C 1
ATOM 4813 O O . ASN B 1 89 ? 7.68285 -19.15094 2.56584 1.000 18.40824 89 ASN B O 1
ATOM 4818 N N . ALA B 1 90 ? 9.73405 -18.87390 3.45704 1.000 18.32404 90 ALA B N 1
ATOM 4819 C CA . ALA B 1 90 ? 10.34385 -19.78735 2.49320 1.000 20.11254 90 ALA B CA 1
ATOM 4820 C C . ALA B 1 90 ? 9.86192 -21.21721 2.69907 1.000 18.27840 90 ALA B C 1
ATOM 4821 O O . ALA B 1 90 ? 9.60918 -21.93482 1.72665 1.000 20.54141 90 ALA B O 1
ATOM 4823 N N . GLN B 1 91 ? 9.72382 -21.65454 3.95405 1.000 19.80966 91 GLN B N 1
ATOM 4824 C CA . GLN B 1 91 ? 9.17784 -22.98749 4.20104 1.000 23.34088 91 GLN B CA 1
ATOM 4825 C C . GLN B 1 91 ? 7.78139 -23.12930 3.61075 1.000 19.63222 91 GLN B C 1
ATOM 4826 O O . GLN B 1 91 ? 7.47029 -24.13488 2.95737 1.000 21.46401 91 GLN B O 1
ATOM 4832 N N . ALA B 1 92 ? 6.93615 -22.11942 3.80761 1.000 19.04040 92 ALA B N 1
ATOM 4833 C CA . ALA B 1 92 ? 5.56836 -22.18614 3.30445 1.000 19.76776 92 ALA B CA 1
ATOM 4834 C C . ALA B 1 92 ? 5.52754 -22.17758 1.78153 1.000 25.10786 92 ALA B C 1
ATOM 4835 O O . ALA B 1 92 ? 4.70342 -22.87403 1.17788 1.000 23.25067 92 ALA B O 1
ATOM 4837 N N . ASN B 1 93 ? 6.39649 -21.39333 1.14494 1.000 18.45162 93 ASN B N 1
ATOM 4838 C CA . ASN B 1 93 ? 6.41310 -21.30200 -0.30547 1.000 18.45601 93 ASN B CA 1
ATOM 4839 C C . ASN B 1 93 ? 7.21130 -22.42133 -0.96296 1.000 19.99473 93 ASN B C 1
ATOM 4840 O O . ASN B 1 93 ? 7.19329 -22.51773 -2.19154 1.000 21.26217 93 ASN B O 1
ATOM 4845 N N . CYS B 1 94 ? 7.91991 -23.24166 -0.17931 1.000 21.73326 94 CYS B N 1
ATOM 4846 C CA . CYS B 1 94 ? 8.85733 -24.24853 -0.69304 1.000 19.33474 94 CYS B CA 1
ATOM 4847 C C . CYS B 1 94 ? 9.96552 -23.59945 -1.53110 1.000 20.91704 94 CYS B C 1
ATOM 4848 O O . CYS B 1 94 ? 10.22979 -23.98701 -2.67092 1.000 20.67624 94 CYS B O 1
ATOM 4851 N N . TRP B 1 95 ? 10.63117 -22.58823 -0.93954 1.000 22.05371 95 TRP B N 1
ATOM 4852 C CA . TRP B 1 95 ? 11.71569 -21.87070 -1.59979 1.000 22.12944 95 TRP B CA 1
ATOM 4853 C C . TRP B 1 95 ? 13.05023 -22.18101 -0.92966 1.000 19.95497 95 TRP B C 1
ATOM 4854 O O . TRP B 1 95 ? 13.12987 -22.21559 0.29828 1.000 20.02417 95 TRP B O 1
ATOM 4865 N N . PRO B 1 96 ? 14.10930 -22.40016 -1.69618 1.000 19.90984 96 PRO B N 1
ATOM 4866 C CA . PRO B 1 96 ? 15.40653 -22.71389 -1.08655 1.000 19.71922 96 PRO B CA 1
ATOM 4867 C C . PRO B 1 96 ? 16.10581 -21.45922 -0.59301 1.000 22.53057 96 PRO B C 1
ATOM 4868 O O . PRO B 1 96 ? 16.15353 -20.43879 -1.28423 1.000 20.66576 96 PRO B O 1
ATOM 4872 N N . MET B 1 97 ? 16.69829 -21.55549 0.59031 1.000 23.09397 97 MET B N 1
ATOM 4873 C CA . MET B 1 97 ? 17.53741 -20.47561 1.09366 1.000 25.13325 97 MET B CA 1
ATOM 4874 C C . MET B 1 97 ? 18.33807 -20.98968 2.28155 1.000 25.42432 97 MET B C 1
ATOM 4875 O O . MET B 1 97 ? 18.00664 -22.01895 2.88078 1.000 19.84094 97 MET B O 1
ATOM 4880 N N . ILE B 1 98 ? 19.40376 -20.26218 2.60842 1.000 21.72229 98 ILE B N 1
ATOM 4881 C CA . ILE B 1 98 ? 20.18109 -20.50484 3.81595 1.000 23.64768 98 ILE B CA 1
ATOM 4882 C C . ILE B 1 98 ? 20.19833 -19.22150 4.64269 1.000 21.62856 98 ILE B C 1
ATOM 4883 O O . ILE B 1 98 ? 20.59040 -18.15773 4.14535 1.000 21.57621 98 ILE B O 1
ATOM 4888 N N . LEU B 1 99 ? 19.78781 -19.32436 5.89819 1.000 19.96183 99 LEU B N 1
ATOM 4889 C CA . LEU B 1 99 ? 20.00985 -18.26618 6.87719 1.000 23.02710 99 LEU B CA 1
ATOM 4890 C C . LEU B 1 99 ? 21.27724 -18.59537 7.65276 1.000 20.01036 99 LEU B C 1
ATOM 4891 O O . LEU B 1 99 ? 21.40983 -19.69818 8.19734 1.000 21.62698 99 LEU B O 1
ATOM 4896 N N . ILE B 1 100 ? 22.22195 -17.66343 7.65305 1.000 24.64392 100 ILE B N 1
ATOM 4897 C CA . ILE B 1 100 ? 23.47833 -17.79266 8.37858 1.000 19.48486 100 ILE B CA 1
ATOM 4898 C C . ILE B 1 100 ? 23.41542 -16.80226 9.52595 1.000 23.83589 100 ILE B C 1
ATOM 4899 O O . ILE B 1 100 ? 23.35263 -15.58824 9.30246 1.000 23.79979 100 ILE B O 1
ATOM 4904 N N . GLY B 1 101 ? 23.42070 -17.30052 10.75732 1.000 22.92327 101 GLY B N 1
ATOM 4905 C CA . GLY B 1 101 ? 23.38274 -16.45607 11.93664 1.000 19.80767 101 GLY B CA 1
ATOM 4906 C C . GLY B 1 101 ? 24.66373 -16.60318 12.74262 1.000 21.89654 101 GLY B C 1
ATOM 4907 O O . GLY B 1 101 ? 25.10824 -17.71504 13.02691 1.000 23.07910 101 GLY B O 1
ATOM 4908 N N . GLY B 1 102 ? 25.23261 -15.46478 13.12799 1.000 19.88193 102 GLY B N 1
ATOM 4909 C CA . GLY B 1 102 ? 26.18033 -15.46780 14.21888 1.000 23.14220 102 GLY B CA 1
ATOM 4910 C C . GLY B 1 102 ? 25.48042 -15.81796 15.52027 1.000 26.84038 102 GLY B C 1
ATOM 4911 O O . GLY B 1 102 ? 24.27908 -15.60795 15.67992 1.000 21.21036 102 GLY B O 1
ATOM 4912 N N . SER B 1 103 ? 26.22883 -16.39497 16.45922 1.000 23.97047 103 SER B N 1
ATOM 4913 C CA . SER B 1 103 ? 25.68630 -16.65973 17.78602 1.000 22.34008 103 SER B CA 1
ATOM 4914 C C . SER B 1 103 ? 26.73073 -16.29736 18.82970 1.000 23.88455 103 SER B C 1
ATOM 4915 O O . SER B 1 103 ? 27.88430 -16.00134 18.50908 1.000 26.83137 103 SER B O 1
ATOM 4918 N N . CYS B 1 104 ? 26.31294 -16.33306 20.09699 1.000 27.85793 104 CYS B N 1
ATOM 4919 C CA . CYS B 1 104 ? 27.16948 -15.90979 21.19384 1.000 27.16348 104 CYS B CA 1
ATOM 4920 C C . CYS B 1 104 ? 28.32291 -16.89933 21.38458 1.000 24.57231 104 CYS B C 1
ATOM 4921 O O . CYS B 1 104 ? 28.32950 -18.00229 20.83789 1.000 27.70778 104 CYS B O 1
ATOM 4924 N N . GLU B 1 105 ? 29.31064 -16.48486 22.17501 1.000 29.23624 105 GLU B N 1
ATOM 4925 C CA . GLU B 1 105 ? 30.43149 -17.35771 22.52023 1.000 30.55983 105 GLU B CA 1
ATOM 4926 C C . GLU B 1 105 ? 29.93759 -18.66968 23.12086 1.000 36.29383 105 GLU B C 1
ATOM 4927 O O . GLU B 1 105 ? 29.08295 -18.67907 24.01242 1.000 28.07535 105 GLU B O 1
ATOM 4933 N N . THR B 1 106 ? 30.49742 -19.78120 22.64356 1.000 31.60848 106 THR B N 1
ATOM 4934 C CA . THR B 1 106 ? 29.98126 -21.09060 23.02896 1.000 27.07726 106 THR B CA 1
ATOM 4935 C C . THR B 1 106 ? 30.10710 -21.33243 24.53059 1.000 31.52853 106 THR B C 1
ATOM 4936 O O . THR B 1 106 ? 29.17044 -21.83487 25.16266 1.000 28.48786 106 THR B O 1
ATOM 4940 N N . ASN B 1 107 ? 31.23524 -20.95927 25.13252 1.000 31.89093 107 ASN B N 1
ATOM 4941 C CA . ASN B 1 107 ? 31.41054 -21.25951 26.54735 1.000 33.34073 107 ASN B CA 1
ATOM 4942 C C . ASN B 1 107 ? 30.69522 -20.25960 27.46117 1.000 37.13708 107 ASN B C 1
ATOM 4943 O O . ASN B 1 107 ? 30.89133 -20.30415 28.67960 1.000 31.53276 107 ASN B O 1
ATOM 4948 N N . GLN B 1 108 ? 29.86348 -19.37991 26.90261 1.000 28.80009 108 GLN B N 1
ATOM 4949 C CA . GLN B 1 108 ? 29.03829 -18.47270 27.68378 1.000 32.13814 108 GLN B CA 1
ATOM 4950 C C . GLN B 1 108 ? 27.56994 -18.85963 27.66257 1.000 32.30436 108 GLN B C 1
ATOM 4951 O O . GLN B 1 108 ? 26.75406 -18.18017 28.29339 1.000 25.24195 108 GLN B O 1
ATOM 4957 N N . ILE B 1 109 ? 27.20710 -19.92631 26.95510 1.000 27.70888 109 ILE B N 1
ATOM 4958 C CA . ILE B 1 109 ? 25.81981 -20.36657 26.94849 1.000 24.91492 109 ILE B CA 1
ATOM 4959 C C . ILE B 1 109 ? 25.45175 -20.83177 28.35055 1.000 30.59719 109 ILE B C 1
ATOM 4960 O O . ILE B 1 109 ? 26.22739 -21.53337 29.01280 1.000 30.41695 109 ILE B O 1
ATOM 4965 N N . GLY B 1 110 ? 24.28423 -20.40694 28.82589 1.000 26.23000 110 GLY B N 1
ATOM 4966 C CA . GLY B 1 110 ? 23.88532 -20.62155 30.19580 1.000 24.52438 110 GLY B CA 1
ATOM 4967 C C . GLY B 1 110 ? 24.15517 -19.45198 31.12707 1.000 26.16500 110 GLY B C 1
ATOM 4968 O O . GLY B 1 110 ? 23.61667 -19.44038 32.24170 1.000 28.09331 110 GLY B O 1
ATOM 4969 N N . MET B 1 111 ? 24.96638 -18.47531 30.70851 1.000 24.63194 111 MET B N 1
ATOM 4970 C CA . MET B 1 111 ? 25.39046 -17.37837 31.57224 1.000 26.49586 111 MET B CA 1
ATOM 4971 C C . MET B 1 111 ? 24.63819 -16.08547 31.31074 1.000 27.21162 111 MET B C 1
ATOM 4972 O O . MET B 1 111 ? 24.93477 -15.07348 31.95242 1.000 27.36437 111 MET B O 1
ATOM 4977 N N . GLY B 1 112 ? 23.68137 -16.08196 30.39241 1.000 29.47572 112 GLY B N 1
ATOM 4978 C CA . GLY B 1 112 ? 23.10139 -14.81756 29.98826 1.000 24.47066 112 GLY B CA 1
ATOM 4979 C C . GLY B 1 112 ? 24.06959 -14.01740 29.13686 1.000 27.14606 112 GLY B C 1
ATOM 4980 O O . GLY B 1 112 ? 24.30555 -12.82596 29.38590 1.000 23.87680 112 GLY B O 1
ATOM 4981 N N . ALA B 1 113 ? 24.64034 -14.67600 28.13172 1.000 23.43702 113 ALA B N 1
ATOM 4982 C CA . ALA B 1 113 ? 25.55797 -14.02931 27.20536 1.000 26.38660 113 ALA B CA 1
ATOM 4983 C C . ALA B 1 113 ? 24.83372 -12.98872 26.35000 1.000 25.05436 113 ALA B C 1
ATOM 4984 O O . ALA B 1 113 ? 23.60427 -12.97567 26.23813 1.000 22.70666 113 ALA B O 1
ATOM 4986 N N . PHE B 1 114 ? 25.62047 -12.12830 25.70569 1.000 24.73314 114 PHE B N 1
ATOM 4987 C CA . PHE B 1 114 ? 25.04714 -11.12661 24.81171 1.000 24.53088 114 PHE B CA 1
ATOM 4988 C C . PHE B 1 114 ? 24.31534 -11.78169 23.64448 1.000 21.99943 114 PHE B C 1
ATOM 4989 O O . PHE B 1 114 ? 24.92188 -12.50772 22.84720 1.000 22.88832 114 PHE B O 1
ATOM 4997 N N . GLN B 1 115 ? 23.00953 -11.51493 23.54110 1.000 21.88133 115 GLN B N 1
ATOM 4998 C CA . GLN B 1 115 ? 22.16229 -12.06198 22.48024 1.000 21.50739 115 GLN B CA 1
ATOM 4999 C C . GLN B 1 115 ? 22.20389 -13.58885 22.49547 1.000 21.46405 115 GLN B C 1
ATOM 5000 O O . GLN B 1 115 ? 22.19825 -14.24357 21.44903 1.000 22.05421 115 GLN B O 1
ATOM 5006 N N . GLU B 1 116 ? 22.23910 -14.15014 23.70499 1.000 21.80516 116 GLU B N 1
ATOM 5007 C CA . GLU B 1 116 ? 22.18833 -15.59390 23.86883 1.000 23.95973 116 GLU B CA 1
ATOM 5008 C C . GLU B 1 116 ? 20.82364 -16.11240 23.44343 1.000 27.49832 116 GLU B C 1
ATOM 5009 O O . GLU B 1 116 ? 19.78308 -15.62902 23.90465 1.000 21.82964 116 GLU B O 1
ATOM 5015 N N . LEU B 1 117 ? 20.83607 -17.08629 22.54210 1.000 21.40561 117 LEU B N 1
ATOM 5016 C CA . LEU B 1 117 ? 19.62470 -17.75267 22.10444 1.000 24.31623 117 LEU B CA 1
ATOM 5017 C C . LEU B 1 117 ? 20.04381 -19.07456 21.49295 1.000 25.21283 117 LEU B C 1
ATOM 5018 O O . LEU B 1 117 ? 21.05490 -19.13521 20.78517 1.000 25.28765 117 LEU B O 1
ATOM 5023 N N . ASP B 1 118 ? 19.28311 -20.13019 21.78188 1.000 24.42696 118 ASP B N 1
ATOM 5024 C CA . ASP B 1 118 ? 19.53839 -21.40928 21.11957 1.000 21.15201 118 ASP B CA 1
ATOM 5025 C C . ASP B 1 118 ? 18.99942 -21.31322 19.70400 1.000 20.73176 118 ASP B C 1
ATOM 5026 O O . ASP B 1 118 ? 17.84721 -21.67466 19.44037 1.000 23.91677 118 ASP B O 1
ATOM 5031 N N . GLN B 1 119 ? 19.81787 -20.81029 18.78412 1.000 20.49576 119 GLN B N 1
ATOM 5032 C CA . GLN B 1 119 ? 19.28415 -20.42413 17.48462 1.000 21.40944 119 GLN B CA 1
ATOM 5033 C C . GLN B 1 119 ? 19.02262 -21.62823 16.58258 1.000 21.75877 119 GLN B C 1
ATOM 5034 O O . GLN B 1 119 ? 18.08328 -21.59158 15.78296 1.000 19.87461 119 GLN B O 1
ATOM 5040 N N . VAL B 1 120 ? 19.78254 -22.71786 16.73556 1.000 20.14847 120 VAL B N 1
ATOM 5041 C CA . VAL B 1 120 ? 19.44520 -23.95383 16.03368 1.000 21.16771 120 VAL B CA 1
ATOM 5042 C C . VAL B 1 120 ? 18.02964 -24.39328 16.38606 1.000 23.87238 120 VAL B C 1
ATOM 5043 O O . VAL B 1 120 ? 17.23340 -24.73630 15.50231 1.000 20.96371 120 VAL B O 1
ATOM 5047 N N . ASP B 1 121 ? 17.68322 -24.36111 17.68389 1.000 23.36667 121 ASP B N 1
ATOM 5048 C CA . ASP B 1 121 ? 16.34307 -24.77120 18.09992 1.000 22.47440 121 ASP B CA 1
ATOM 5049 C C . ASP B 1 121 ? 15.28640 -23.75224 17.70232 1.000 23.23469 121 ASP B C 1
ATOM 5050 O O . ASP B 1 121 ? 14.15451 -24.12612 17.36703 1.000 22.34169 121 ASP B O 1
ATOM 5055 N N . ALA B 1 122 ? 15.61895 -22.45710 17.77992 1.000 21.87364 122 ALA B N 1
ATOM 5056 C CA . ALA B 1 122 ? 14.65620 -21.43320 17.39228 1.000 24.35220 122 ALA B CA 1
ATOM 5057 C C . ALA B 1 122 ? 14.24837 -21.57453 15.93072 1.000 23.24676 122 ALA B C 1
ATOM 5058 O O . ALA B 1 122 ? 13.10540 -21.26182 15.56704 1.000 24.01756 122 ALA B O 1
ATOM 5060 N N . CYS B 1 123 ? 15.15439 -22.05096 15.08143 1.000 19.62165 123 CYS B N 1
ATOM 5061 C CA . CYS B 1 123 ? 14.88857 -22.17115 13.65241 1.000 21.54930 123 CYS B CA 1
ATOM 5062 C C . CYS B 1 123 ? 14.49707 -23.57863 13.24743 1.000 25.19120 123 CYS B C 1
ATOM 5063 O O . CYS B 1 123 ? 14.18026 -23.79679 12.07215 1.000 24.36646 123 CYS B O 1
ATOM 5066 N N A ARG B 1 124 ? 14.49308 -24.52786 14.19093 0.668 22.57114 124 ARG B N 1
ATOM 5067 N N B ARG B 1 124 ? 14.50279 -24.52519 14.19301 0.332 22.62451 124 ARG B N 1
ATOM 5068 C CA A ARG B 1 124 ? 14.38198 -25.94698 13.85077 0.668 25.34655 124 ARG B CA 1
ATOM 5069 C CA B ARG B 1 124 ? 14.37365 -25.94351 13.86400 0.332 25.33362 124 ARG B CA 1
ATOM 5070 C C A ARG B 1 124 ? 13.08653 -26.25478 13.10414 0.668 25.55258 124 ARG B C 1
ATOM 5071 C C B ARG B 1 124 ? 13.09133 -26.22806 13.09179 0.332 25.51318 124 ARG B C 1
ATOM 5072 O O A ARG B 1 124 ? 13.10181 -26.92557 12.06747 0.668 23.78530 124 ARG B O 1
ATOM 5073 O O B ARG B 1 124 ? 13.12082 -26.85617 12.02809 0.332 23.83672 124 ARG B O 1
ATOM 5088 N N . ASN B 1 125 ? 11.95251 -25.77433 13.60958 1.000 22.09454 125 ASN B N 1
ATOM 5089 C CA . ASN B 1 125 ? 10.67354 -26.13074 13.00321 1.000 23.61881 125 ASN B CA 1
ATOM 5090 C C . ASN B 1 125 ? 10.29872 -25.26728 11.80713 1.000 22.29097 125 ASN B C 1
ATOM 5091 O O . ASN B 1 125 ? 9.21537 -25.45935 11.23805 1.000 25.46857 125 ASN B O 1
ATOM 5096 N N . TYR B 1 126 ? 11.14448 -24.32287 11.41615 1.000 19.74785 126 TYR B N 1
ATOM 5097 C CA . TYR B 1 126 ? 10.91478 -23.55197 10.20588 1.000 18.94751 126 TYR B CA 1
ATOM 5098 C C . TYR B 1 126 ? 11.82270 -23.98672 9.05864 1.000 25.15072 126 TYR B C 1
ATOM 5099 O O . TYR B 1 126 ? 11.84697 -23.32014 8.01730 1.000 23.46993 126 TYR B O 1
ATOM 5108 N N . THR B 1 127 ? 12.58915 -25.06697 9.22510 1.000 19.34746 127 THR B N 1
ATOM 5109 C CA . THR B 1 127 ? 13.66130 -25.36691 8.28223 1.000 18.77131 127 THR B CA 1
ATOM 5110 C C . THR B 1 127 ? 13.72963 -26.85862 8.00316 1.000 21.01391 127 THR B C 1
ATOM 5111 O O . THR B 1 127 ? 13.25800 -27.68633 8.78548 1.000 19.53207 127 THR B O 1
ATOM 5115 N N . LYS B 1 128 ? 14.34929 -27.18021 6.86893 1.000 18.80392 128 LYS B N 1
ATOM 5116 C CA . LYS B 1 128 ? 14.66693 -28.55609 6.52028 1.000 18.93413 128 LYS B CA 1
ATOM 5117 C C . LYS B 1 128 ? 15.93895 -29.02841 7.20355 1.000 22.47713 128 LYS B C 1
ATOM 5118 O O . LYS B 1 128 ? 16.11470 -30.22949 7.41051 1.000 20.59294 128 LYS B O 1
ATOM 5124 N N . PHE B 1 129 ? 16.84339 -28.10863 7.52665 1.000 21.45447 129 PHE B N 1
ATOM 5125 C CA . PHE B 1 129 ? 18.05212 -28.43556 8.27245 1.000 22.14214 129 PHE B CA 1
ATOM 5126 C C . PHE B 1 129 ? 18.42605 -27.22117 9.10063 1.000 19.22497 129 PHE B C 1
ATOM 5127 O O . PHE B 1 129 ? 18.43113 -26.10457 8.58586 1.000 19.85801 129 PHE B O 1
ATOM 5135 N N . SER B 1 130 ? 18.71487 -27.43029 10.37816 1.000 21.74038 130 SER B N 1
ATOM 5136 C CA . SER B 1 130 ? 19.23083 -26.37410 11.23453 1.000 19.46165 130 SER B CA 1
ATOM 5137 C C . SER B 1 130 ? 20.43044 -26.94683 11.96935 1.000 21.05570 130 SER B C 1
ATOM 5138 O O . SER B 1 130 ? 20.32165 -28.00429 12.59368 1.000 21.52728 130 SER B O 1
ATOM 5141 N N . GLY B 1 131 ? 21.57325 -26.27521 11.88869 1.000 20.02957 131 GLY B N 1
ATOM 5142 C CA . GLY B 1 131 ? 22.78113 -26.86976 12.43190 1.000 22.30971 131 GLY B CA 1
ATOM 5143 C C . GLY B 1 131 ? 23.81671 -25.83218 12.78818 1.000 22.04427 131 GLY B C 1
ATOM 5144 O O . GLY B 1 131 ? 23.78435 -24.69752 12.30323 1.000 24.97166 131 GLY B O 1
ATOM 5145 N N . LYS B 1 132 ? 24.76647 -26.24558 13.61928 1.000 25.13036 132 LYS B N 1
ATOM 5146 C CA . LYS B 1 132 ? 25.80636 -25.35841 14.12650 1.000 23.81742 132 LYS B CA 1
ATOM 5147 C C . LYS B 1 132 ? 27.17564 -25.84929 13.67376 1.000 28.45492 132 LYS B C 1
ATOM 5148 O O . LYS B 1 132 ? 27.40507 -27.05885 13.55774 1.000 25.81819 132 LYS B O 1
ATOM 5154 N N . CYS B 1 133 ? 28.07599 -24.90902 13.38108 1.000 25.04841 133 CYS B N 1
ATOM 5155 C CA . CYS B 1 133 ? 29.45748 -25.24725 13.04414 1.000 29.76974 133 CYS B CA 1
ATOM 5156 C C . CYS B 1 133 ? 30.24017 -25.51497 14.32903 1.000 29.91757 133 CYS B C 1
ATOM 5157 O O . CYS B 1 133 ? 30.40611 -24.61252 15.15596 1.000 30.40125 133 CYS B O 1
ATOM 5160 N N . ALA B 1 134 ? 30.71563 -26.75403 14.50528 1.000 26.93240 134 ALA B N 1
ATOM 5161 C CA . ALA B 1 134 ? 31.38780 -27.10386 15.75219 1.000 31.66460 134 ALA B CA 1
ATOM 5162 C C . ALA B 1 134 ? 32.82147 -26.58659 15.81121 1.000 29.44792 134 ALA B C 1
ATOM 5163 O O . ALA B 1 134 ? 33.32434 -26.30111 16.90210 1.000 33.63514 134 ALA B O 1
ATOM 5165 N N . ASP B 1 135 ? 33.49916 -26.47852 14.67389 1.000 27.71712 135 ASP B N 1
ATOM 5166 C CA . ASP B 1 135 ? 34.88310 -26.01884 14.64112 1.000 34.51002 135 ASP B CA 1
ATOM 5167 C C . ASP B 1 135 ? 35.19931 -25.55936 13.22030 1.000 32.40607 135 ASP B C 1
ATOM 5168 O O . ASP B 1 135 ? 34.37240 -25.67594 12.31171 1.000 28.44663 135 ASP B O 1
ATOM 5173 N N . LEU B 1 136 ? 36.41638 -25.04134 13.03416 1.000 26.69541 136 LEU B N 1
ATOM 5174 C CA . LEU B 1 136 ? 36.80390 -24.52594 11.72304 1.000 36.37416 136 LEU B CA 1
ATOM 5175 C C . LEU B 1 136 ? 36.73981 -25.61534 10.65701 1.000 32.76349 136 LEU B C 1
ATOM 5176 O O . LEU B 1 136 ? 36.33068 -25.35529 9.51984 1.000 27.25579 136 LEU B O 1
ATOM 5181 N N . GLU B 1 137 ? 37.10206 -26.85117 11.02240 1.000 30.93925 137 GLU B N 1
ATOM 5182 C CA . GLU B 1 137 ? 37.14455 -27.95864 10.06904 1.000 32.02891 137 GLU B CA 1
ATOM 5183 C C . GLU B 1 137 ? 35.76411 -28.33893 9.53657 1.000 32.51649 137 GLU B C 1
ATOM 5184 O O . GLU B 1 137 ? 35.65704 -28.83064 8.40369 1.000 34.14706 137 GLU B O 1
ATOM 5190 N N . THR B 1 138 ? 34.70472 -28.15171 10.32743 1.000 25.56847 138 THR B N 1
ATOM 5191 C CA . THR B 1 138 ? 33.38351 -28.61434 9.91683 1.000 24.97275 138 THR B CA 1
ATOM 5192 C C . THR B 1 138 ? 32.56382 -27.55561 9.19308 1.000 24.22035 138 THR B C 1
ATOM 5193 O O . THR B 1 138 ? 31.47914 -27.87818 8.69076 1.000 22.90666 138 THR B O 1
ATOM 5197 N N . ILE B 1 139 ? 33.04692 -26.31058 9.11470 1.000 23.07901 139 ILE B N 1
ATOM 5198 C CA . ILE B 1 139 ? 32.29123 -25.27196 8.41074 1.000 21.33644 139 ILE B CA 1
ATOM 5199 C C . ILE B 1 139 ? 31.92307 -25.69794 6.99081 1.000 22.57165 139 ILE B C 1
ATOM 5200 O O . ILE B 1 139 ? 30.74681 -25.57723 6.62114 1.000 23.66321 139 ILE B O 1
ATOM 5205 N N . PRO B 1 140 ? 32.84056 -26.21053 6.16320 1.000 22.58874 140 PRO B N 1
ATOM 5206 C CA . PRO B 1 140 ? 32.40671 -26.61084 4.81616 1.000 21.80846 140 PRO B CA 1
ATOM 5207 C C . PRO B 1 140 ? 31.32398 -27.68135 4.84610 1.000 25.11850 140 PRO B C 1
ATOM 5208 O O . PRO B 1 140 ? 30.38171 -27.61364 4.04704 1.000 21.06999 140 PRO B O 1
ATOM 5212 N N . PHE B 1 141 ? 31.39175 -28.63211 5.78748 1.000 25.20426 141 PHE B N 1
ATOM 5213 C CA . PHE B 1 141 ? 30.36952 -29.67438 5.84313 1.000 21.29162 141 PHE B CA 1
ATOM 5214 C C . PHE B 1 141 ? 28.99341 -29.09047 6.13438 1.000 21.49740 141 PHE B C 1
ATOM 5215 O O . PHE B 1 141 ? 28.00562 -29.42812 5.46418 1.000 21.22151 141 PHE B O 1
ATOM 5223 N N . ILE B 1 142 ? 28.90898 -28.22101 7.14531 1.000 21.22651 142 ILE B N 1
ATOM 5224 C CA . ILE B 1 142 ? 27.62892 -27.64743 7.54208 1.000 20.43857 142 ILE B CA 1
ATOM 5225 C C . ILE B 1 142 ? 27.07633 -26.75241 6.44186 1.000 24.59845 142 ILE B C 1
ATOM 5226 O O . ILE B 1 142 ? 25.88286 -26.81187 6.11700 1.000 20.55231 142 ILE B O 1
ATOM 5231 N N . VAL B 1 143 ? 27.92494 -25.89585 5.86560 1.000 20.24472 143 VAL B N 1
ATOM 5232 C CA . VAL B 1 143 ? 27.50115 -25.06446 4.74137 1.000 20.06664 143 VAL B CA 1
ATOM 5233 C C . VAL B 1 143 ? 27.00305 -25.92655 3.58840 1.000 20.04906 143 VAL B C 1
ATOM 5234 O O . VAL B 1 143 ? 25.92742 -25.67768 3.02300 1.000 21.79573 143 VAL B O 1
ATOM 5238 N N . ASN B 1 144 ? 27.77902 -26.95079 3.21581 1.000 20.31479 144 ASN B N 1
ATOM 5239 C CA . ASN B 1 144 ? 27.36859 -27.81084 2.11353 1.000 23.29980 144 ASN B CA 1
ATOM 5240 C C . ASN B 1 144 ? 26.06703 -28.53245 2.42610 1.000 25.23739 144 ASN B C 1
ATOM 5241 O O . ASN B 1 144 ? 25.18686 -28.63289 1.56107 1.000 22.07920 144 ASN B O 1
ATOM 5246 N N . LYS B 1 145 ? 25.91637 -29.03383 3.65796 1.000 20.15283 145 LYS B N 1
ATOM 5247 C CA . LYS B 1 145 ? 24.67137 -29.71033 3.99796 1.000 21.04148 145 LYS B CA 1
ATOM 5248 C C . LYS B 1 145 ? 23.47362 -28.77991 3.81883 1.000 21.68607 145 LYS B C 1
ATOM 5249 O O . LYS B 1 145 ? 22.49991 -29.13140 3.14011 1.000 21.72284 145 LYS B O 1
ATOM 5255 N N . ALA B 1 146 ? 23.53382 -27.57792 4.40398 1.000 24.62832 146 ALA B N 1
ATOM 5256 C CA . ALA B 1 146 ? 22.43882 -26.62332 4.23998 1.000 23.09506 146 ALA B CA 1
ATOM 5257 C C . ALA B 1 146 ? 22.16436 -26.34695 2.76699 1.000 19.21032 146 ALA B C 1
ATOM 5258 O O . ALA B 1 146 ? 21.00467 -26.32431 2.33346 1.000 22.53158 146 ALA B O 1
ATOM 5260 N N . TYR B 1 147 ? 23.22046 -26.14499 1.97783 1.000 19.37166 147 TYR B N 1
ATOM 5261 C CA . TYR B 1 147 ? 23.03664 -25.86465 0.55857 1.000 20.72279 147 TYR B CA 1
ATOM 5262 C C . TYR B 1 147 ? 22.33129 -27.02047 -0.15721 1.000 22.16967 147 TYR B C 1
ATOM 5263 O O . TYR B 1 147 ? 21.32758 -26.81205 -0.84841 1.000 22.25368 147 TYR B O 1
ATOM 5272 N N . GLN B 1 148 ? 22.83425 -28.25404 -0.00108 1.000 19.57808 148 GLN B N 1
ATOM 5273 C CA . GLN B 1 148 ? 22.24067 -29.37602 -0.72990 1.000 20.12376 148 GLN B CA 1
ATOM 5274 C C . GLN B 1 148 ? 20.82003 -29.66887 -0.25052 1.000 22.17584 148 GLN B C 1
ATOM 5275 O O . GLN B 1 148 ? 19.92859 -29.96057 -1.06030 1.000 19.38336 148 GLN B O 1
ATOM 5281 N N . VAL B 1 149 ? 20.59218 -29.59446 1.06246 1.000 21.33388 149 VAL B N 1
ATOM 5282 C CA . VAL B 1 149 ? 19.27754 -29.90382 1.61355 1.000 19.96361 149 VAL B CA 1
ATOM 5283 C C . VAL B 1 149 ? 18.23762 -28.88259 1.16367 1.000 18.99149 149 VAL B C 1
ATOM 5284 O O . VAL B 1 149 ? 17.10288 -29.25093 0.82541 1.000 18.93228 149 VAL B O 1
ATOM 5288 N N . SER B 1 150 ? 18.60039 -27.58876 1.14237 1.000 18.89510 150 SER B N 1
ATOM 5289 C CA . SER B 1 150 ? 17.62688 -26.56250 0.78760 1.000 18.71897 150 SER B CA 1
ATOM 5290 C C . SER B 1 150 ? 17.06261 -26.77474 -0.61651 1.000 19.27488 150 SER B C 1
ATOM 5291 O O . SER B 1 150 ? 15.88308 -26.50121 -0.86302 1.000 21.52776 150 SER B O 1
ATOM 5294 N N . LYS B 1 151 ? 17.88331 -27.25140 -1.55633 1.000 18.89577 151 LYS B N 1
ATOM 5295 C CA . LYS B 1 151 ? 17.44312 -27.35988 -2.93828 1.000 22.20110 151 LYS B CA 1
ATOM 5296 C C . LYS B 1 151 ? 16.95925 -28.75329 -3.32877 1.000 23.33688 151 LYS B C 1
ATOM 5297 O O . LYS B 1 151 ? 16.35954 -28.89156 -4.40016 1.000 22.95509 151 LYS B O 1
ATOM 5303 N N . ALA B 1 152 ? 17.18220 -29.77425 -2.49739 1.000 19.93344 152 ALA B N 1
ATOM 5304 C CA . ALA B 1 152 ? 16.76079 -31.12869 -2.83283 1.000 20.52004 152 ALA B CA 1
ATOM 5305 C C . ALA B 1 152 ? 15.26236 -31.30186 -2.61882 1.000 22.39790 152 ALA B C 1
ATOM 5306 O O . ALA B 1 152 ? 14.65422 -30.61136 -1.80395 1.000 20.60409 152 ALA B O 1
ATOM 5308 N N . GLY B 1 153 ? 14.67434 -32.24108 -3.36647 1.000 26.33975 153 GLY B N 1
ATOM 5309 C CA . GLY B 1 153 ? 13.26529 -32.58624 -3.20213 1.000 26.42858 153 GLY B CA 1
ATOM 5310 C C . GLY B 1 153 ? 12.34510 -31.37614 -3.22925 1.000 22.55909 153 GLY B C 1
ATOM 5311 O O . GLY B 1 153 ? 12.40853 -30.53653 -4.13297 1.000 21.80815 153 GLY B O 1
ATOM 5312 N N . ARG B 1 154 ? 11.45780 -31.29408 -2.24741 1.000 22.09147 154 ARG B N 1
ATOM 5313 C CA . ARG B 1 154 ? 10.68725 -30.07271 -2.04254 1.000 21.50653 154 ARG B CA 1
ATOM 5314 C C . ARG B 1 154 ? 11.60328 -29.01932 -1.43174 1.000 22.98707 154 ARG B C 1
ATOM 5315 O O . ARG B 1 154 ? 12.08198 -29.22028 -0.30388 1.000 18.68646 154 ARG B O 1
ATOM 5323 N N . PRO B 1 155 ? 11.90379 -27.91987 -2.12807 1.000 22.03308 155 PRO B N 1
ATOM 5324 C CA . PRO B 1 155 ? 12.87679 -26.96011 -1.60305 1.000 20.81202 155 PRO B CA 1
ATOM 5325 C C . PRO B 1 155 ? 12.35477 -26.26356 -0.35501 1.000 22.48225 155 PRO B C 1
ATOM 5326 O O . PRO B 1 155 ? 11.15208 -26.16663 -0.11335 1.000 18.41771 155 PRO B O 1
ATOM 5330 N N . GLY B 1 156 ? 13.29235 -25.79599 0.45366 1.000 18.41541 156 GLY B N 1
ATOM 5331 C CA . GLY B 1 156 ? 12.94982 -25.07209 1.64980 1.000 18.35811 156 GLY B CA 1
ATOM 5332 C C . GLY B 1 156 ? 14.15407 -24.42651 2.29206 1.000 20.76821 156 GLY B C 1
ATOM 5333 O O . GLY B 1 156 ? 15.29357 -24.59758 1.84765 1.000 20.93550 156 GLY B O 1
ATOM 5334 N N . PRO B 1 157 ? 13.92085 -23.68146 3.37115 1.000 21.19949 157 PRO B N 1
ATOM 5335 C CA . PRO B 1 157 ? 15.01074 -22.96572 4.03311 1.000 20.01789 157 PRO B CA 1
ATOM 5336 C C . PRO B 1 157 ? 15.80366 -23.85172 4.98018 1.000 20.95956 157 PRO B C 1
ATOM 5337 O O . PRO B 1 157 ? 15.32719 -24.86888 5.48677 1.000 22.50536 157 PRO B O 1
ATOM 5341 N N . THR B 1 158 ? 17.04192 -23.42378 5.22387 1.000 22.53503 158 THR B N 1
ATOM 5342 C CA . THR B 1 158 ? 17.93662 -24.05880 6.18051 1.000 20.51809 158 THR B CA 1
ATOM 5343 C C . THR B 1 158 ? 18.57802 -22.96938 7.03137 1.000 23.34383 158 THR B C 1
ATOM 5344 O O . THR B 1 158 ? 18.56710 -21.79213 6.66461 1.000 21.82779 158 THR B O 1
ATOM 5348 N N . TYR B 1 159 ? 19.15563 -23.36584 8.16567 1.000 19.01738 159 TYR B N 1
ATOM 5349 C CA . TYR B 1 159 ? 19.81825 -22.42116 9.06356 1.000 21.94223 159 TYR B CA 1
ATOM 5350 C C . TYR B 1 159 ? 21.21575 -22.91782 9.42122 1.000 22.14838 159 TYR B C 1
ATOM 5351 O O . TYR B 1 159 ? 21.38825 -24.08577 9.76858 1.000 19.26127 159 TYR B O 1
ATOM 5360 N N . VAL B 1 160 ? 22.21118 -22.03725 9.32327 1.000 22.56132 160 VAL B N 1
ATOM 5361 C CA . VAL B 1 160 ? 23.59807 -22.34894 9.66724 1.000 19.40794 160 VAL B CA 1
ATOM 5362 C C . VAL B 1 160 ? 24.03411 -21.40426 10.77315 1.000 20.39334 160 VAL B C 1
ATOM 5363 O O . VAL B 1 160 ? 23.99813 -20.18024 10.60000 1.000 25.13199 160 VAL B O 1
ATOM 5367 N N . ASP B 1 161 ? 24.45564 -21.96733 11.89472 1.000 19.73894 161 ASP B N 1
ATOM 5368 C CA . ASP B 1 161 ? 24.86717 -21.20575 13.06312 1.000 19.90486 161 ASP B CA 1
ATOM 5369 C C . ASP B 1 161 ? 26.38432 -21.09360 13.09758 1.000 23.12355 161 ASP B C 1
ATOM 5370 O O . ASP B 1 161 ? 27.08753 -22.10227 12.99087 1.000 22.99809 161 ASP B O 1
ATOM 5375 N N . LEU B 1 162 ? 26.88461 -19.87044 13.24678 1.000 23.55435 162 LEU B N 1
ATOM 5376 C CA . LEU B 1 162 ? 28.32287 -19.61954 13.35606 1.000 24.53255 162 LEU B CA 1
ATOM 5377 C C . LEU B 1 162 ? 28.62385 -18.93240 14.67938 1.000 27.05401 162 LEU B C 1
ATOM 5378 O O . LEU B 1 162 ? 28.44507 -17.70515 14.79482 1.000 25.96280 162 LEU B O 1
ATOM 5383 N N . PRO B 1 163 ? 29.07685 -19.66179 15.70160 1.000 22.87718 163 PRO B N 1
ATOM 5384 C CA . PRO B 1 163 ? 29.34818 -19.02435 16.99476 1.000 23.82402 163 PRO B CA 1
ATOM 5385 C C . PRO B 1 163 ? 30.49430 -18.03020 16.91827 1.000 30.24755 163 PRO B C 1
ATOM 5386 O O . PRO B 1 163 ? 31.41595 -18.16383 16.10612 1.000 24.10439 163 PRO B O 1
ATOM 5390 N N . ALA B 1 164 ? 30.42826 -17.03099 17.81005 1.000 26.24587 164 ALA B N 1
ATOM 5391 C CA . ALA B 1 164 ? 31.37617 -15.92172 17.78356 1.000 25.99275 164 ALA B CA 1
ATOM 5392 C C . ALA B 1 164 ? 32.81078 -16.38769 17.99275 1.000 32.05937 164 ALA B C 1
ATOM 5393 O O . ALA B 1 164 ? 33.73926 -15.78705 17.43585 1.000 30.64290 164 ALA B O 1
ATOM 5395 N N . ASP B 1 165 ? 33.01886 -17.45091 18.78009 1.000 29.41147 165 ASP B N 1
ATOM 5396 C CA . ASP B 1 165 ? 34.37714 -17.94661 18.98124 1.000 30.82165 165 ASP B CA 1
ATOM 5397 C C . ASP B 1 165 ? 34.93076 -18.63537 17.73653 1.000 34.83874 165 ASP B C 1
ATOM 5398 O O . ASP B 1 165 ? 36.14737 -18.81272 17.62804 1.000 35.73515 165 ASP B O 1
ATOM 5403 N N . LEU B 1 166 ? 34.07719 -19.02206 16.79532 1.000 28.67635 166 LEU B N 1
ATOM 5404 C CA . LEU B 1 166 ? 34.57355 -19.58527 15.54497 1.000 33.28460 166 LEU B CA 1
ATOM 5405 C C . LEU B 1 166 ? 34.79975 -18.51708 14.48332 1.000 34.78537 166 LEU B C 1
ATOM 5406 O O . LEU B 1 166 ? 35.74502 -18.61893 13.69441 1.000 34.02041 166 LEU B O 1
ATOM 5411 N N . ILE B 1 167 ? 33.92799 -17.50877 14.44069 1.000 33.80651 167 ILE B N 1
ATOM 5412 C CA . ILE B 1 167 ? 34.09277 -16.39731 13.50892 1.000 28.92038 167 ILE B CA 1
ATOM 5413 C C . ILE B 1 167 ? 35.49753 -15.82817 13.61274 1.000 35.29876 167 ILE B C 1
ATOM 5414 O O . ILE B 1 167 ? 36.15011 -15.54536 12.59863 1.000 36.08027 167 ILE B O 1
ATOM 5419 N N . GLN B 1 168 ? 36.00024 -15.70620 14.83939 1.000 35.20077 168 GLN B N 1
ATOM 5420 C CA . GLN B 1 168 ? 37.28999 -15.10274 15.14041 1.000 40.21605 168 GLN B CA 1
ATOM 5421 C C . GLN B 1 168 ? 38.43622 -16.10301 15.17931 1.000 34.03722 168 GLN B C 1
ATOM 5422 O O . GLN B 1 168 ? 39.59548 -15.68040 15.20972 1.000 46.65685 168 GLN B O 1
ATOM 5428 N N . ALA B 1 169 ? 38.14333 -17.40113 15.19762 1.000 36.22050 169 ALA B N 1
ATOM 5429 C CA . ALA B 1 169 ? 39.18663 -18.41976 15.24492 1.000 35.70211 169 ALA B CA 1
ATOM 5430 C C . ALA B 1 169 ? 40.02920 -18.39460 13.97651 1.000 35.12253 169 ALA B C 1
ATOM 5431 O O . ALA B 1 169 ? 39.51109 -18.21339 12.87336 1.000 33.75181 169 ALA B O 1
ATOM 5433 N N . THR B 1 170 ? 41.33597 -18.58527 14.13528 1.000 41.16234 170 THR B N 1
ATOM 5434 C CA . THR B 1 170 ? 42.25974 -18.63790 13.01198 1.000 42.22452 170 THR B CA 1
ATOM 5435 C C . THR B 1 170 ? 42.82998 -20.04129 12.86063 1.000 39.98405 170 THR B C 1
ATOM 5436 O O . THR B 1 170 ? 42.88527 -20.82101 13.81531 1.000 36.75468 170 THR B O 1
ATOM 5440 N N . THR B 1 171 ? 43.25175 -20.35179 11.63521 1.000 37.87499 171 THR B N 1
ATOM 5441 C CA . THR B 1 171 ? 43.98724 -21.57721 11.34902 1.000 34.39205 171 THR B CA 1
ATOM 5442 C C . THR B 1 171 ? 44.84906 -21.35492 10.11473 1.000 41.10574 171 THR B C 1
ATOM 5443 O O . THR B 1 171 ? 44.66052 -20.39341 9.36321 1.000 42.55440 171 THR B O 1
ATOM 5447 N N . SER B 1 172 ? 45.80997 -22.25379 9.92033 1.000 40.08653 172 SER B N 1
ATOM 5448 C CA . SER B 1 172 ? 46.65481 -22.24252 8.73568 1.000 51.00269 172 SER B CA 1
ATOM 5449 C C . SER B 1 172 ? 46.32359 -23.37491 7.77857 1.000 45.63289 172 SER B C 1
ATOM 5450 O O . SER B 1 172 ? 46.94928 -23.47578 6.71768 1.000 52.81961 172 SER B O 1
ATOM 5453 N N . LYS B 1 173 ? 45.35600 -24.22059 8.12160 1.000 47.47247 173 LYS B N 1
ATOM 5454 C CA . LYS B 1 173 ? 44.96401 -25.37174 7.31651 1.000 44.00246 173 LYS B CA 1
ATOM 5455 C C . LYS B 1 173 ? 43.62498 -25.07861 6.64848 1.000 45.75111 173 LYS B C 1
ATOM 5456 O O . LYS B 1 173 ? 42.60881 -24.90884 7.33173 1.000 40.76250 173 LYS B O 1
ATOM 5462 N N . LEU B 1 174 ? 43.62132 -25.01326 5.32334 1.000 43.30299 174 LEU B N 1
ATOM 5463 C CA . LEU B 1 174 ? 42.37050 -24.80893 4.60410 1.000 41.54543 174 LEU B CA 1
ATOM 5464 C C . LEU B 1 174 ? 41.59108 -26.11447 4.56459 1.000 43.33791 174 LEU B C 1
ATOM 5465 O O . LEU B 1 174 ? 42.08037 -27.09267 3.99159 1.000 40.33309 174 LEU B O 1
ATOM 5470 N N . PRO B 1 175 ? 40.40350 -26.18446 5.16490 1.000 44.89999 175 PRO B N 1
ATOM 5471 C CA . PRO B 1 175 ? 39.60803 -27.41301 5.07090 1.000 50.71304 175 PRO B CA 1
ATOM 5472 C C . PRO B 1 175 ? 39.15403 -27.64283 3.63906 1.000 39.31922 175 PRO B C 1
ATOM 5473 O O . PRO B 1 175 ? 39.08164 -26.72184 2.82473 1.000 42.68822 175 PRO B O 1
ATOM 5477 N N . LYS B 1 176 ? 38.86428 -28.90330 3.33422 1.000 44.29462 176 LYS B N 1
ATOM 5478 C CA . LYS B 1 176 ? 38.35145 -29.24817 2.01495 1.000 36.89141 176 LYS B CA 1
ATOM 5479 C C . LYS B 1 176 ? 37.05341 -28.48952 1.74735 1.000 30.43306 176 LYS B C 1
ATOM 5480 O O . LYS B 1 176 ? 36.11802 -28.53555 2.54802 1.000 26.64352 176 LYS B O 1
ATOM 5486 N N . LEU B 1 177 ? 37.00464 -27.77408 0.64182 1.000 26.49005 177 LEU B N 1
ATOM 5487 C CA . LEU B 1 177 ? 35.83706 -26.94315 0.39405 1.000 27.21816 177 LEU B CA 1
ATOM 5488 C C . LEU B 1 177 ? 34.74580 -27.73381 -0.32022 1.000 27.96687 177 LEU B C 1
ATOM 5489 O O . LEU B 1 177 ? 35.02555 -28.72194 -1.00009 1.000 29.53373 177 LEU B O 1
ATOM 5494 N N . PRO B 1 178 ? 33.48503 -27.31099 -0.20235 1.000 25.99025 178 PRO B N 1
ATOM 5495 C CA . PRO B 1 178 ? 32.41135 -27.98833 -0.94032 1.000 25.45586 178 PRO B CA 1
ATOM 5496 C C . PRO B 1 178 ? 32.62135 -27.89832 -2.44485 1.000 33.03796 178 PRO B C 1
ATOM 5497 O O . PRO B 1 178 ? 33.11375 -26.89358 -2.96176 1.000 34.97417 178 PRO B O 1
ATOM 5501 N N . GLU B 1 179 ? 32.23394 -28.96540 -3.15047 1.000 34.00648 179 GLU B N 1
ATOM 5502 C CA . GLU B 1 179 ? 32.18362 -28.97475 -4.60592 1.000 30.77340 179 GLU B CA 1
ATOM 5503 C C . GLU B 1 179 ? 30.73666 -29.02119 -5.07351 1.000 34.87679 179 GLU B C 1
ATOM 5504 O O . GLU B 1 179 ? 29.91656 -29.72109 -4.46818 1.000 28.23368 179 GLU B O 1
ATOM 5510 N N . PRO B 1 180 ? 30.38622 -28.27273 -6.11801 1.000 32.58620 180 PRO B N 1
ATOM 5511 C CA . PRO B 1 180 ? 28.99279 -28.26032 -6.57146 1.000 26.18964 180 PRO B CA 1
ATOM 5512 C C . PRO B 1 180 ? 28.52005 -29.65300 -6.95253 1.000 31.96561 180 PRO B C 1
ATOM 5513 O O . PRO B 1 180 ? 29.28539 -30.49016 -7.44004 1.000 24.28225 180 PRO B O 1
ATOM 5517 N N . PHE B 1 181 ? 27.23219 -29.88675 -6.73423 1.000 24.75730 181 PHE B N 1
ATOM 5518 C CA . PHE B 1 181 ? 26.61828 -31.17873 -7.00112 1.000 29.94997 181 PHE B CA 1
ATOM 5519 C C . PHE B 1 181 ? 25.25268 -30.92009 -7.61454 1.000 31.47748 181 PHE B C 1
ATOM 5520 O O . PHE B 1 181 ? 24.42946 -30.23160 -7.01290 1.000 25.57384 181 PHE B O 1
ATOM 5528 N N . GLU B 1 182 ? 25.01291 -31.45458 -8.80737 1.000 25.84396 182 GLU B N 1
ATOM 5529 C CA . GLU B 1 182 ? 23.73133 -31.24158 -9.47252 1.000 31.72201 182 GLU B CA 1
ATOM 5530 C C . GLU B 1 182 ? 22.62026 -31.99568 -8.73880 1.000 35.02171 182 GLU B C 1
ATOM 5531 O O . GLU B 1 182 ? 22.74944 -33.18977 -8.46172 1.000 28.28159 182 GLU B O 1
ATOM 5537 N N . THR B 1 183 ? 21.53958 -31.28804 -8.41345 1.000 28.47112 183 THR B N 1
ATOM 5538 C CA . THR B 1 183 ? 20.37935 -31.84299 -7.72300 1.000 28.23295 183 THR B CA 1
ATOM 5539 C C . THR B 1 183 ? 19.76012 -32.98497 -8.51519 1.000 33.24461 183 THR B C 1
ATOM 5540 O O . THR B 1 183 ? 19.31149 -32.76024 -9.64577 1.000 27.74488 183 THR B O 1
ATOM 5544 N N . PRO B 1 184 ? 19.68395 -34.19980 -7.96751 1.000 29.52700 184 PRO B N 1
ATOM 5545 C CA . PRO B 1 184 ? 19.06682 -35.30391 -8.71780 1.000 30.08052 184 PRO B CA 1
ATOM 5546 C C . PRO B 1 184 ? 17.55113 -35.14458 -8.79265 1.000 28.67462 184 PRO B C 1
ATOM 5547 O O . PRO B 1 184 ? 16.89283 -34.81929 -7.80092 1.000 29.65964 184 PRO B O 1
ATOM 5551 N N . TYR B 1 185 ? 17.00848 -35.34878 -9.98582 1.000 31.27122 185 TYR B N 1
ATOM 5552 C CA . TYR B 1 185 ? 15.57200 -35.38513 -10.21671 1.000 33.48933 185 TYR B CA 1
ATOM 5553 C C . TYR B 1 185 ? 15.09801 -36.83073 -10.27752 1.000 31.79420 185 TYR B C 1
ATOM 5554 O O . TYR B 1 185 ? 15.88780 -37.77231 -10.36948 1.000 25.94519 185 TYR B O 1
ATOM 5563 N N . CYS B 1 186 ? 13.77953 -36.98852 -10.29098 1.000 28.59713 186 CYS B N 1
ATOM 5564 C CA . CYS B 1 186 ? 13.15723 -38.29497 -10.39813 1.000 29.36877 186 CYS B CA 1
ATOM 5565 C C . CYS B 1 186 ? 11.97553 -38.19530 -11.35268 1.000 30.62984 186 CYS B C 1
ATOM 5566 O O . CYS B 1 186 ? 11.49986 -37.10034 -11.67903 1.000 23.18413 186 CYS B O 1
ATOM 5569 N N . LEU B 1 187 ? 11.51680 -39.35964 -11.80496 1.000 23.25939 187 LEU B N 1
ATOM 5570 C CA . LEU B 1 187 ? 10.43980 -39.47580 -12.76675 1.000 21.39510 187 LEU B CA 1
ATOM 5571 C C . LEU B 1 187 ? 9.34048 -40.36010 -12.20577 1.000 22.53896 187 LEU B C 1
ATOM 5572 O O . LEU B 1 187 ? 9.60180 -41.23604 -11.37239 1.000 25.37576 187 LEU B O 1
ATOM 5577 N N . PRO B 1 188 ? 8.10788 -40.16841 -12.65820 1.000 21.84460 188 PRO B N 1
ATOM 5578 C CA . PRO B 1 188 ? 7.01205 -41.01793 -12.18030 1.000 21.92356 188 PRO B CA 1
ATOM 5579 C C . PRO B 1 188 ? 7.18408 -42.45832 -12.61246 1.000 29.07197 188 PRO B C 1
ATOM 5580 O O . PRO B 1 188 ? 7.75203 -42.75878 -13.66716 1.000 25.46607 188 PRO B O 1
ATOM 5584 N N . HIS B 1 189 ? 6.66146 -43.35112 -11.77839 1.000 28.90371 189 HIS B N 1
ATOM 5585 C CA . HIS B 1 189 ? 6.59995 -44.76156 -12.12202 1.000 24.79679 189 HIS B CA 1
ATOM 5586 C C . HIS B 1 189 ? 5.81445 -44.94545 -13.41559 1.000 28.14182 189 HIS B C 1
ATOM 5587 O O . HIS B 1 189 ? 4.80034 -44.27864 -13.64929 1.000 25.56624 189 HIS B O 1
ATOM 5594 N N . THR B 1 190 ? 6.29536 -45.85658 -14.26657 1.000 31.65338 190 THR B N 1
ATOM 5595 C CA . THR B 1 190 ? 5.68535 -46.03089 -15.58209 1.000 28.25057 190 THR B CA 1
ATOM 5596 C C . THR B 1 190 ? 4.22987 -46.47580 -15.48240 1.000 30.35133 190 THR B C 1
ATOM 5597 O O . THR B 1 190 ? 3.40853 -46.10086 -16.32705 1.000 27.28426 190 THR B O 1
ATOM 5601 N N . LYS B 1 191 ? 3.88677 -47.25713 -14.45392 1.000 30.94481 191 LYS B N 1
ATOM 5602 C CA . LYS B 1 191 ? 2.50756 -47.70375 -14.28781 1.000 30.99359 191 LYS B CA 1
ATOM 5603 C C . LYS B 1 191 ? 1.57839 -46.53342 -13.98966 1.000 30.06593 191 LYS B C 1
ATOM 5604 O O . LYS B 1 191 ? 0.48165 -46.44441 -14.55557 1.000 27.79807 191 LYS B O 1
ATOM 5610 N N . ASP B 1 192 ? 1.98605 -45.64581 -13.07267 1.000 26.25385 192 ASP B N 1
ATOM 5611 C CA . ASP B 1 192 ? 1.18797 -44.45720 -12.77786 1.000 26.84818 192 ASP B CA 1
ATOM 5612 C C . ASP B 1 192 ? 1.12357 -43.52820 -13.98704 1.000 24.99251 192 ASP B C 1
ATOM 5613 O O . ASP B 1 192 ? 0.07357 -42.93486 -14.26731 1.000 24.88412 192 ASP B O 1
ATOM 5618 N N A LEU B 1 193 ? 2.22493 -43.40123 -14.72317 0.557 24.82951 193 LEU B N 1
ATOM 5619 N N B LEU B 1 193 ? 2.24289 -43.37365 -14.70130 0.443 24.84053 193 LEU B N 1
ATOM 5620 C CA A LEU B 1 193 ? 2.21821 -42.53745 -15.90222 0.557 25.27887 193 LEU B CA 1
ATOM 5621 C CA B LEU B 1 193 ? 2.25111 -42.56934 -15.92452 0.443 25.30917 193 LEU B CA 1
ATOM 5622 C C A LEU B 1 193 ? 1.24104 -43.04508 -16.96099 0.557 25.83212 193 LEU B C 1
ATOM 5623 C C B LEU B 1 193 ? 1.20348 -43.05907 -16.91269 0.443 25.83416 193 LEU B C 1
ATOM 5624 O O A LEU B 1 193 ? 0.48743 -42.25763 -17.54623 0.557 23.11521 193 LEU B O 1
ATOM 5625 O O B LEU B 1 193 ? 0.38476 -42.27875 -17.41295 0.443 23.17445 193 LEU B O 1
ATOM 5634 N N . SER B 1 194 ? 1.22224 -44.35986 -17.20991 1.000 25.85166 194 SER B N 1
ATOM 5635 C CA . SER B 1 194 ? 0.31360 -44.89511 -18.22009 1.000 23.82381 194 SER B CA 1
ATOM 5636 C C . SER B 1 194 ? -1.13683 -44.75386 -17.78782 1.000 28.04042 194 SER B C 1
ATOM 5637 O O . SER B 1 194 ? -2.01265 -44.48698 -18.61833 1.000 27.40453 194 SER B O 1
ATOM 5640 N N . ALA B 1 195 ? -1.41622 -44.92789 -16.49339 1.000 26.78184 195 ALA B N 1
ATOM 5641 C CA . ALA B 1 195 ? -2.78499 -44.73125 -16.03109 1.000 34.76994 195 ALA B CA 1
ATOM 5642 C C . ALA B 1 195 ? -3.21201 -43.27272 -16.18390 1.000 25.76609 195 ALA B C 1
ATOM 5643 O O . ALA B 1 195 ? -4.35912 -42.99748 -16.55572 1.000 26.92560 195 ALA B O 1
ATOM 5645 N N . ALA B 1 196 ? -2.30181 -42.32370 -15.91908 1.000 22.98916 196 ALA B N 1
ATOM 5646 C CA . ALA B 1 196 ? -2.62846 -40.90649 -16.09479 1.000 27.13628 196 ALA B CA 1
ATOM 5647 C C . ALA B 1 196 ? -2.86205 -40.56032 -17.56288 1.000 24.55387 196 ALA B C 1
ATOM 5648 O O . ALA B 1 196 ? -3.75194 -39.76760 -17.88984 1.000 25.25126 196 ALA B O 1
ATOM 5650 N N . ILE B 1 197 ? -2.06929 -41.13514 -18.46456 1.000 27.94746 197 ILE B N 1
ATOM 5651 C CA . ILE B 1 197 ? -2.26417 -40.85407 -19.88330 1.000 26.09159 197 ILE B CA 1
ATOM 5652 C C . ILE B 1 197 ? -3.62719 -41.36607 -20.33914 1.000 31.39680 197 ILE B C 1
ATOM 5653 O O . ILE B 1 197 ? -4.36299 -40.67268 -21.05498 1.000 29.97771 197 ILE B O 1
ATOM 5658 N N . GLU B 1 198 ? -4.01334 -42.55885 -19.87539 1.000 28.47725 198 GLU B N 1
ATOM 5659 C CA . GLU B 1 198 ? -5.30195 -43.12041 -20.26633 1.000 29.51378 198 GLU B CA 1
ATOM 5660 C C . GLU B 1 198 ? -6.44954 -42.28906 -19.71510 1.000 24.32091 198 GLU B C 1
ATOM 5661 O O . GLU B 1 198 ? -7.45837 -42.08748 -20.40081 1.000 31.77890 198 GLU B O 1
ATOM 5667 N N . ILE B 1 199 ? -6.31055 -41.77867 -18.48702 1.000 27.59420 199 ILE B N 1
ATOM 5668 C CA . ILE B 1 199 ? -7.32731 -40.87885 -17.94642 1.000 28.52190 199 ILE B CA 1
ATOM 5669 C C . ILE B 1 199 ? -7.49060 -39.66155 -18.85529 1.000 28.10506 199 ILE B C 1
ATOM 5670 O O . ILE B 1 199 ? -8.61040 -39.26379 -19.20146 1.000 27.99645 199 ILE B O 1
ATOM 5675 N N . LEU B 1 200 ? -6.37309 -39.06383 -19.27305 1.000 23.84190 200 LEU B N 1
ATOM 5676 C CA . LEU B 1 200 ? -6.44822 -37.89252 -20.14387 1.000 27.34950 200 LEU B CA 1
ATOM 5677 C C . LEU B 1 200 ? -7.03368 -38.23767 -21.50995 1.000 35.63690 200 LEU B C 1
ATOM 5678 O O . LEU B 1 200 ? -7.81392 -37.45561 -22.06718 1.000 29.87417 200 LEU B O 1
ATOM 5683 N N . LYS B 1 201 ? -6.67212 -39.39989 -22.06932 1.000 30.58464 201 LYS B N 1
ATOM 5684 C CA . LYS B 1 201 ? -7.20766 -39.77572 -23.37811 1.000 32.77491 201 LYS B CA 1
ATOM 5685 C C . LYS B 1 201 ? -8.72068 -39.92755 -23.34204 1.000 35.30511 201 LYS B C 1
ATOM 5686 O O . LYS B 1 201 ? -9.39990 -39.66276 -24.34016 1.000 34.15460 201 LYS B O 1
ATOM 5692 N N . ASN B 1 202 ? -9.26563 -40.36826 -22.21795 1.000 34.75722 202 ASN B N 1
ATOM 5693 C CA . ASN B 1 202 ? -10.70514 -40.52080 -22.09701 1.000 35.30150 202 ASN B CA 1
ATOM 5694 C C . ASN B 1 202 ? -11.39971 -39.25409 -21.61547 1.000 35.98975 202 ASN B C 1
ATOM 5695 O O . ASN B 1 202 ? -12.62354 -39.26621 -21.44823 1.000 34.73648 202 ASN B O 1
ATOM 5700 N N . SER B 1 203 ? -10.66481 -38.16079 -21.41398 1.000 34.48725 203 SER B N 1
ATOM 5701 C CA . SER B 1 203 ? -11.25648 -36.96131 -20.83828 1.000 31.51974 203 SER B CA 1
ATOM 5702 C C . SER B 1 203 ? -11.96856 -36.13389 -21.89827 1.000 34.88703 203 SER B C 1
ATOM 5703 O O . SER B 1 203 ? -11.56986 -36.10063 -23.06684 1.000 30.29425 203 SER B O 1
ATOM 5706 N N . LYS B 1 204 ? -13.02955 -35.44958 -21.47338 1.000 33.46557 204 LYS B N 1
ATOM 5707 C CA . LYS B 1 204 ? -13.69647 -34.46778 -22.31831 1.000 33.49059 204 LYS B CA 1
ATOM 5708 C C . LYS B 1 204 ? -13.40802 -33.02711 -21.92147 1.000 35.58913 204 LYS B C 1
ATOM 5709 O O . LYS B 1 204 ? -13.47427 -32.14319 -22.77964 1.000 30.66209 204 LYS B O 1
ATOM 5715 N N A ARG B 1 205 ? -13.09398 -32.75945 -20.65451 0.506 29.24140 205 ARG B N 1
ATOM 5716 N N B ARG B 1 205 ? -13.10609 -32.76227 -20.65000 0.494 29.25432 205 ARG B N 1
ATOM 5717 C CA A ARG B 1 205 ? -12.83965 -31.39572 -20.18192 0.506 31.05776 205 ARG B CA 1
ATOM 5718 C CA B ARG B 1 205 ? -12.84350 -31.40313 -20.16824 0.494 31.05587 205 ARG B CA 1
ATOM 5719 C C A ARG B 1 205 ? -11.66083 -31.39263 -19.21765 0.506 29.56153 205 ARG B C 1
ATOM 5720 C C B ARG B 1 205 ? -11.66232 -31.41905 -19.20768 0.494 29.56646 205 ARG B C 1
ATOM 5721 O O A ARG B 1 205 ? -11.81222 -31.11883 -18.02236 0.506 28.28080 205 ARG B O 1
ATOM 5722 O O B ARG B 1 205 ? -11.81470 -31.19086 -18.00287 0.494 28.30825 205 ARG B O 1
ATOM 5737 N N . PRO B 1 206 ? -10.45919 -31.67626 -19.71257 1.000 29.54716 206 PRO B N 1
ATOM 5738 C CA . PRO B 1 206 ? -9.28045 -31.64611 -18.84835 1.000 26.53766 206 PRO B CA 1
ATOM 5739 C C . PRO B 1 206 ? -8.84975 -30.21964 -18.55966 1.000 27.43126 206 PRO B C 1
ATOM 5740 O O . PRO B 1 206 ? -9.02832 -29.30871 -19.36986 1.000 25.67194 206 PRO B O 1
ATOM 5744 N N . LEU B 1 207 ? -8.27451 -30.03041 -17.37542 1.000 27.09215 207 LEU B N 1
ATOM 5745 C CA . LEU B 1 207 ? -7.78090 -28.72159 -16.96372 1.000 24.67797 207 LEU B CA 1
ATOM 5746 C C . LEU B 1 207 ? -6.44027 -28.90919 -16.27294 1.000 25.76296 207 LEU B C 1
ATOM 5747 O O . LEU B 1 207 ? -6.33162 -29.68856 -15.32035 1.000 27.29665 207 LEU B O 1
ATOM 5752 N N . LEU B 1 208 ? -5.41440 -28.22512 -16.76310 1.000 24.57844 208 LEU B N 1
ATOM 5753 C CA . LEU B 1 208 ? -4.12380 -28.21464 -16.08914 1.000 23.82613 208 LEU B CA 1
ATOM 5754 C C . LEU B 1 208 ? -4.09395 -27.04064 -15.11537 1.000 29.69296 208 LEU B C 1
ATOM 5755 O O . LEU B 1 208 ? -4.22602 -25.87998 -15.52858 1.000 30.01739 208 LEU B O 1
ATOM 5760 N N . VAL B 1 209 ? -3.94461 -27.34023 -13.82863 1.000 26.90696 209 VAL B N 1
ATOM 5761 C CA . VAL B 1 209 ? -3.77891 -26.32856 -12.79059 1.000 22.48149 209 VAL B CA 1
ATOM 5762 C C . VAL B 1 209 ? -2.28340 -26.17875 -12.54187 1.000 24.23332 209 VAL B C 1
ATOM 5763 O O . VAL B 1 209 ? -1.62957 -27.09721 -12.03930 1.000 21.94577 209 VAL B O 1
ATOM 5767 N N . VAL B 1 210 ? -1.73751 -25.01895 -12.88857 1.000 23.06212 210 VAL B N 1
ATOM 5768 C CA . VAL B 1 210 ? -0.29747 -24.79933 -12.92328 1.000 25.79224 210 VAL B CA 1
ATOM 5769 C C . VAL B 1 210 ? 0.05705 -23.89685 -11.74992 1.000 26.29388 210 VAL B C 1
ATOM 5770 O O . VAL B 1 210 ? -0.34328 -22.72871 -11.71782 1.000 21.38297 210 VAL B O 1
ATOM 5774 N N . GLY B 1 211 ? 0.82694 -24.42051 -10.79511 1.000 25.07489 211 GLY B N 1
ATOM 5775 C CA . GLY B 1 211 ? 1.24487 -23.66142 -9.63589 1.000 23.43646 211 GLY B CA 1
ATOM 5776 C C . GLY B 1 211 ? 2.71046 -23.24158 -9.71301 1.000 22.45601 211 GLY B C 1
ATOM 5777 O O . GLY B 1 211 ? 3.41387 -23.47297 -10.69529 1.000 22.76648 211 GLY B O 1
ATOM 5778 N N . LYS B 1 212 ? 3.17607 -22.63167 -8.62678 1.000 19.33278 212 LYS B N 1
ATOM 5779 C CA . LYS B 1 212 ? 4.52749 -22.08384 -8.62007 1.000 21.02735 212 LYS B CA 1
ATOM 5780 C C . LYS B 1 212 ? 5.60604 -23.14273 -8.44016 1.000 21.91043 212 LYS B C 1
ATOM 5781 O O . LYS B 1 212 ? 6.78574 -22.83472 -8.63841 1.000 20.07668 212 LYS B O 1
ATOM 5787 N N . GLY B 1 213 ? 5.24674 -24.37926 -8.09051 1.000 21.64089 213 GLY B N 1
ATOM 5788 C CA . GLY B 1 213 ? 6.19422 -25.46783 -8.26043 1.000 21.50684 213 GLY B CA 1
ATOM 5789 C C . GLY B 1 213 ? 6.54461 -25.67633 -9.72195 1.000 22.75166 213 GLY B C 1
ATOM 5790 O O . GLY B 1 213 ? 7.69179 -25.98329 -10.06502 1.000 23.36213 213 GLY B O 1
ATOM 5791 N N . ALA B 1 214 ? 5.56332 -25.48099 -10.60861 1.000 23.46263 214 ALA B N 1
ATOM 5792 C CA . ALA B 1 214 ? 5.81455 -25.63460 -12.03855 1.000 21.58487 214 ALA B CA 1
ATOM 5793 C C . ALA B 1 214 ? 6.70844 -24.52103 -12.57670 1.000 22.61071 214 ALA B C 1
ATOM 5794 O O . ALA B 1 214 ? 7.57320 -24.78040 -13.41874 1.000 23.27600 214 ALA B O 1
ATOM 5796 N N . THR B 1 215 ? 6.52589 -23.27250 -12.11359 1.000 20.33998 215 THR B N 1
ATOM 5797 C CA . THR B 1 215 ? 7.42667 -22.21513 -12.57074 1.000 22.94610 215 THR B CA 1
ATOM 5798 C C . THR B 1 215 ? 8.80421 -22.35831 -11.92998 1.000 23.04182 215 THR B C 1
ATOM 5799 O O . THR B 1 215 ? 9.82304 -22.06348 -12.56745 1.000 20.52628 215 THR B O 1
ATOM 5803 N N . TYR B 1 216 ? 8.85663 -22.77866 -10.66229 1.000 20.72992 216 TYR B N 1
ATOM 5804 C CA . TYR B 1 216 ? 10.15011 -22.98486 -10.01599 1.000 20.43285 216 TYR B CA 1
ATOM 5805 C C . TYR B 1 216 ? 10.95944 -24.04827 -10.75821 1.000 23.48811 216 TYR B C 1
ATOM 5806 O O . TYR B 1 216 ? 12.17170 -23.89644 -10.96585 1.000 21.45047 216 TYR B O 1
ATOM 5815 N N . SER B 1 217 ? 10.30041 -25.12008 -11.17925 1.000 20.70182 217 SER B N 1
ATOM 5816 C CA . SER B 1 217 ? 10.97174 -26.19552 -11.89072 1.000 22.39938 217 SER B CA 1
ATOM 5817 C C . SER B 1 217 ? 11.22966 -25.84104 -13.34315 1.000 23.02305 217 SER B C 1
ATOM 5818 O O . SER B 1 217 ? 11.86613 -26.63000 -14.04586 1.000 26.44372 217 SER B O 1
ATOM 5821 N N . ARG B 1 218 ? 10.73080 -24.68315 -13.79998 1.000 23.47336 218 ARG B N 1
ATOM 5822 C CA . ARG B 1 218 ? 11.03790 -24.12924 -15.11941 1.000 24.36047 218 ARG B CA 1
ATOM 5823 C C . ARG B 1 218 ? 10.51416 -25.01725 -16.24754 1.000 29.78153 218 ARG B C 1
ATOM 5824 O O . ARG B 1 218 ? 11.24023 -25.39166 -17.17550 1.000 30.29743 218 ARG B O 1
ATOM 5832 N N . CYS B 1 219 ? 9.21876 -25.32261 -16.19218 1.000 28.34929 219 CYS B N 1
ATOM 5833 C CA . CYS B 1 219 ? 8.60894 -26.23318 -17.15593 1.000 27.93201 219 CYS B CA 1
ATOM 5834 C C . CYS B 1 219 ? 7.86547 -25.51288 -18.27528 1.000 24.64500 219 CYS B C 1
ATOM 5835 O O . CYS B 1 219 ? 7.08544 -26.15181 -18.99056 1.000 25.89416 219 CYS B O 1
ATOM 5838 N N . GLU B 1 220 ? 8.09490 -24.20397 -18.45253 1.000 22.28066 220 GLU B N 1
ATOM 5839 C CA . GLU B 1 220 ? 7.29305 -23.43242 -19.40326 1.000 22.89525 220 GLU B CA 1
ATOM 5840 C C . GLU B 1 220 ? 7.37859 -23.99086 -20.82717 1.000 25.03626 220 GLU B C 1
ATOM 5841 O O . GLU B 1 220 ? 6.37868 -23.99643 -21.55404 1.000 23.62115 220 GLU B O 1
ATOM 5847 N N . ASN B 1 221 ? 8.55770 -24.46093 -21.24738 1.000 22.29044 221 ASN B N 1
ATOM 5848 C CA . ASN B 1 221 ? 8.70222 -25.00517 -22.60211 1.000 26.88425 221 ASN B CA 1
ATOM 5849 C C . ASN B 1 221 ? 7.86667 -26.26776 -22.78885 1.000 24.79754 221 ASN B C 1
ATOM 5850 O O . ASN B 1 221 ? 7.15207 -26.41642 -23.79043 1.000 23.15396 221 ASN B O 1
ATOM 5855 N N . GLU B 1 222 ? 7.96963 -27.20540 -21.84445 1.000 22.45044 222 GLU B N 1
ATOM 5856 C CA . GLU B 1 222 ? 7.17949 -28.42887 -21.92123 1.000 26.21817 222 GLU B CA 1
ATOM 5857 C C . GLU B 1 222 ? 5.69040 -28.12688 -21.81252 1.000 22.83447 222 GLU B C 1
ATOM 5858 O O . GLU B 1 222 ? 4.87448 -28.70725 -22.53953 1.000 24.43751 222 GLU B O 1
ATOM 5864 N N . LEU B 1 223 ? 5.31546 -27.23876 -20.88752 1.000 23.27610 223 LEU B N 1
ATOM 5865 C CA . LEU B 1 223 ? 3.90996 -26.89276 -20.71951 1.000 25.91257 223 LEU B CA 1
ATOM 5866 C C . LEU B 1 223 ? 3.34116 -26.28559 -21.99436 1.000 25.50720 223 LEU B C 1
ATOM 5867 O O . LEU B 1 223 ? 2.26025 -26.67405 -22.45440 1.000 26.49449 223 LEU B O 1
ATOM 5872 N N . LYS B 1 224 ? 4.05005 -25.30939 -22.56990 1.000 24.67246 224 LYS B N 1
ATOM 5873 C CA . LYS B 1 224 ? 3.59103 -24.70568 -23.81405 1.000 23.51411 224 LYS B CA 1
ATOM 5874 C C . LYS B 1 224 ? 3.37822 -25.76245 -24.88893 1.000 28.13240 224 LYS B C 1
ATOM 5875 O O . LYS B 1 224 ? 2.32622 -25.80308 -25.54263 1.000 27.91078 224 LYS B O 1
ATOM 5881 N N . ALA B 1 225 ? 4.36740 -26.63670 -25.08313 1.000 25.29257 225 ALA B N 1
ATOM 5882 C CA . ALA B 1 225 ? 4.25255 -27.63815 -26.13949 1.000 26.12563 225 ALA B CA 1
ATOM 5883 C C . ALA B 1 225 ? 3.00310 -28.48512 -25.95383 1.000 26.13209 225 ALA B C 1
ATOM 5884 O O . ALA B 1 225 ? 2.27865 -28.75184 -26.91780 1.000 26.74618 225 ALA B O 1
ATOM 5886 N N . LEU B 1 226 ? 2.71527 -28.88630 -24.71528 1.000 23.64054 226 LEU B N 1
ATOM 5887 C CA . LEU B 1 226 ? 1.54709 -29.72434 -24.46266 1.000 29.19110 226 LEU B CA 1
ATOM 5888 C C . LEU B 1 226 ? 0.26037 -28.94503 -24.69247 1.000 26.05588 226 LEU B C 1
ATOM 5889 O O . LEU B 1 226 ? -0.63455 -29.39725 -25.41567 1.000 24.67621 226 LEU B O 1
ATOM 5894 N N . VAL B 1 227 ? 0.14417 -27.77486 -24.05983 1.000 30.30819 227 VAL B N 1
ATOM 5895 C CA . VAL B 1 227 ? -1.08006 -26.98836 -24.15954 1.000 27.63929 227 VAL B CA 1
ATOM 5896 C C . VAL B 1 227 ? -1.41093 -26.69439 -25.61651 1.000 28.82986 227 VAL B C 1
ATOM 5897 O O . VAL B 1 227 ? -2.56545 -26.82157 -26.04382 1.000 27.09317 227 VAL B O 1
ATOM 5901 N N . GLU B 1 228 ? -0.40225 -26.35051 -26.41682 1.000 24.59305 228 GLU B N 1
ATOM 5902 C CA . GLU B 1 228 ? -0.70679 -25.88820 -27.76584 1.000 27.85358 228 GLU B CA 1
ATOM 5903 C C . GLU B 1 228 ? -0.93392 -27.03205 -28.74927 1.000 33.95966 228 GLU B C 1
ATOM 5904 O O . GLU B 1 228 ? -1.73098 -26.87664 -29.67987 1.000 32.22043 228 GLU B O 1
ATOM 5910 N N . GLU B 1 229 ? -0.28309 -28.18755 -28.57145 1.000 32.45246 229 GLU B N 1
ATOM 5911 C CA . GLU B 1 229 ? -0.50119 -29.26558 -29.53579 1.000 30.76915 229 GLU B CA 1
ATOM 5912 C C . GLU B 1 229 ? -1.88860 -29.88179 -29.37462 1.000 31.99492 229 GLU B C 1
ATOM 5913 O O . GLU B 1 229 ? -2.56183 -30.17044 -30.36779 1.000 33.91569 229 GLU B O 1
ATOM 5919 N N . PHE B 1 230 ? -2.34939 -30.06366 -28.14082 1.000 28.57435 230 PHE B N 1
ATOM 5920 C CA . PHE B 1 230 ? -3.62904 -30.71117 -27.88527 1.000 34.25239 230 PHE B CA 1
ATOM 5921 C C . PHE B 1 230 ? -4.71901 -29.75243 -27.42335 1.000 33.14856 230 PHE B C 1
ATOM 5922 O O . PHE B 1 230 ? -5.82308 -30.20796 -27.11196 1.000 33.91008 230 PHE B O 1
ATOM 5930 N N . ASN B 1 231 ? -4.44831 -28.44508 -27.36465 1.000 29.14006 231 ASN B N 1
ATOM 5931 C CA . ASN B 1 231 ? -5.44474 -27.45494 -26.95564 1.000 27.42418 231 ASN B CA 1
ATOM 5932 C C . ASN B 1 231 ? -6.02901 -27.79447 -25.58142 1.000 31.52920 231 ASN B C 1
ATOM 5933 O O . ASN B 1 231 ? -7.23767 -27.98052 -25.41630 1.000 29.91553 231 ASN B O 1
ATOM 5938 N N . VAL B 1 232 ? -5.14824 -27.87407 -24.59092 1.000 28.66545 232 VAL B N 1
ATOM 5939 C CA . VAL B 1 232 ? -5.52063 -28.27161 -23.23368 1.000 27.17577 232 VAL B CA 1
ATOM 5940 C C . VAL B 1 232 ? -5.70153 -27.00705 -22.40171 1.000 27.33028 232 VAL B C 1
ATOM 5941 O O . VAL B 1 232 ? -4.72724 -26.26542 -22.21216 1.000 26.57304 232 VAL B O 1
ATOM 5945 N N . PRO B 1 233 ? -6.90176 -26.72254 -21.89835 1.000 28.57438 233 PRO B N 1
ATOM 5946 C CA . PRO B 1 233 ? -7.08375 -25.52474 -21.06886 1.000 28.27141 233 PRO B CA 1
ATOM 5947 C C . PRO B 1 233 ? -6.23163 -25.60352 -19.81005 1.000 29.84053 233 PRO B C 1
ATOM 5948 O O . PRO B 1 233 ? -6.04908 -26.67323 -19.22785 1.000 27.63359 233 PRO B O 1
ATOM 5952 N N . PHE B 1 234 ? -5.68992 -24.46021 -19.40457 1.000 30.73720 234 PHE B N 1
ATOM 5953 C CA . PHE B 1 234 ? -4.85002 -24.38807 -18.22259 1.000 29.69627 234 PHE B CA 1
ATOM 5954 C C . PHE B 1 234 ? -5.28423 -23.20679 -17.36550 1.000 29.34332 234 PHE B C 1
ATOM 5955 O O . PHE B 1 234 ? -5.96552 -22.28759 -17.82465 1.000 28.86208 234 PHE B O 1
ATOM 5963 N N . LEU B 1 235 ? -4.87374 -23.24735 -16.11043 1.000 28.38046 235 LEU B N 1
ATOM 5964 C CA . LEU B 1 235 ? -5.24842 -22.25797 -15.11842 1.000 26.22252 235 LEU B CA 1
ATOM 5965 C C . LEU B 1 235 ? -4.05541 -22.01288 -14.20061 1.000 24.61104 235 LEU B C 1
ATOM 5966 O O . LEU B 1 235 ? -3.66763 -22.91396 -13.44918 1.000 27.40566 235 LEU B O 1
ATOM 5971 N N . PRO B 1 236 ? -3.43242 -20.83627 -14.24063 1.000 27.81623 236 PRO B N 1
ATOM 5972 C CA . PRO B 1 236 ? -2.29756 -20.57725 -13.34271 1.000 26.13780 236 PRO B CA 1
ATOM 5973 C C . PRO B 1 236 ? -2.74488 -20.08601 -11.97022 1.000 25.69924 236 PRO B C 1
ATOM 5974 O O . PRO B 1 236 ? -3.69810 -19.31557 -11.84534 1.000 25.71868 236 PRO B O 1
ATOM 5978 N N . THR B 1 237 ? -2.03691 -20.54520 -10.93098 1.000 25.42339 237 THR B N 1
ATOM 5979 C CA . THR B 1 237 ? -2.09593 -19.90304 -9.62300 1.000 24.57015 237 THR B CA 1
ATOM 5980 C C . THR B 1 237 ? -1.37171 -18.55815 -9.70592 1.000 26.30506 237 THR B C 1
ATOM 5981 O O . THR B 1 237 ? -0.63847 -18.30270 -10.67084 1.000 24.51998 237 THR B O 1
ATOM 5985 N N . PRO B 1 238 ? -1.55458 -17.67646 -8.70256 1.000 23.32060 238 PRO B N 1
ATOM 5986 C CA . PRO B 1 238 ? -1.08839 -16.28399 -8.85545 1.000 25.04913 238 PRO B CA 1
ATOM 5987 C C . PRO B 1 238 ? 0.36541 -16.11471 -9.27615 1.000 23.65477 238 PRO B C 1
ATOM 5988 O O . PRO B 1 238 ? 0.63438 -15.33697 -10.19449 1.000 26.62057 238 PRO B O 1
ATOM 5992 N N . MET B 1 239 ? 1.31628 -16.79891 -8.63962 1.000 22.14853 239 MET B N 1
ATOM 5993 C CA . MET B 1 239 ? 2.69992 -16.60133 -9.06164 1.000 20.16012 239 MET B CA 1
ATOM 5994 C C . MET B 1 239 ? 3.08174 -17.44925 -10.27200 1.000 26.34989 239 MET B C 1
ATOM 5995 O O . MET B 1 239 ? 4.16866 -17.24583 -10.82826 1.000 24.98595 239 MET B O 1
ATOM 6000 N N . ALA B 1 240 ? 2.22210 -18.37365 -10.69729 1.000 21.92772 240 ALA B N 1
ATOM 6001 C CA . ALA B 1 240 ? 2.43083 -19.04201 -11.97601 1.000 23.13364 240 ALA B CA 1
ATOM 6002 C C . ALA B 1 240 ? 1.92739 -18.22588 -13.15789 1.000 20.98911 240 ALA B C 1
ATOM 6003 O O . ALA B 1 240 ? 2.22720 -18.57943 -14.30400 1.000 22.78369 240 ALA B O 1
ATOM 6005 N N . LYS B 1 241 ? 1.18545 -17.14538 -12.91357 1.000 25.02571 241 LYS B N 1
ATOM 6006 C CA . LYS B 1 241 ? 0.73544 -16.27907 -13.99261 1.000 26.48973 241 LYS B CA 1
ATOM 6007 C C . LYS B 1 241 ? 1.91522 -15.85648 -14.85613 1.000 26.51863 241 LYS B C 1
ATOM 6008 O O . LYS B 1 241 ? 2.97608 -15.48445 -14.34672 1.000 25.51335 241 LYS B O 1
ATOM 6014 N N . GLY B 1 242 ? 1.73829 -15.95234 -16.17075 1.000 22.82415 242 GLY B N 1
ATOM 6015 C CA . GLY B 1 242 ? 2.78867 -15.64346 -17.10993 1.000 23.31651 242 GLY B CA 1
ATOM 6016 C C . GLY B 1 242 ? 3.54211 -16.85327 -17.63687 1.000 25.15215 242 GLY B C 1
ATOM 6017 O O . GLY B 1 242 ? 4.20341 -16.73554 -18.67418 1.000 26.07033 242 GLY B O 1
ATOM 6018 N N . ILE B 1 243 ? 3.47101 -18.00559 -16.95078 1.000 22.34845 243 ILE B N 1
ATOM 6019 C CA . ILE B 1 243 ? 4.18791 -19.18711 -17.43521 1.000 22.66695 243 ILE B CA 1
ATOM 6020 C C . ILE B 1 243 ? 3.83486 -19.44103 -18.89784 1.000 24.81836 243 ILE B C 1
ATOM 6021 O O . ILE B 1 243 ? 4.70672 -19.72090 -19.72846 1.000 29.13510 243 ILE B O 1
ATOM 6026 N N . LEU B 1 244 ? 2.56454 -19.30640 -19.23702 1.000 24.39966 244 LEU B N 1
ATOM 6027 C CA . LEU B 1 244 ? 2.05489 -18.89879 -20.53167 1.000 26.07264 244 LEU B CA 1
ATOM 6028 C C . LEU B 1 244 ? 1.34702 -17.55843 -20.34325 1.000 27.31963 244 LEU B C 1
ATOM 6029 O O . LEU B 1 244 ? 0.89524 -17.26278 -19.23144 1.000 27.01094 244 LEU B O 1
ATOM 6034 N N . PRO B 1 245 ? 1.24131 -16.72832 -21.38441 1.000 26.73976 245 PRO B N 1
ATOM 6035 C CA . PRO B 1 245 ? 0.65008 -15.39451 -21.20287 1.000 25.03588 245 PRO B CA 1
ATOM 6036 C C . PRO B 1 245 ? -0.75936 -15.46116 -20.63508 1.000 28.07681 245 PRO B C 1
ATOM 6037 O O . PRO B 1 245 ? -1.51218 -16.40018 -20.88905 1.000 27.71359 245 PRO B O 1
ATOM 6041 N N . ASP B 1 246 ? -1.11141 -14.43822 -19.85003 1.000 25.77783 246 ASP B N 1
ATOM 6042 C CA . ASP B 1 246 ? -2.47279 -14.33261 -19.32917 1.000 24.03456 246 ASP B CA 1
ATOM 6043 C C . ASP B 1 246 ? -3.51955 -14.29933 -20.44241 1.000 28.76579 246 ASP B C 1
ATOM 6044 O O . ASP B 1 246 ? -4.65394 -14.74547 -20.23727 1.000 29.36003 246 ASP B O 1
ATOM 6049 N N . ASN B 1 247 ? -3.17520 -13.78681 -21.62539 1.000 24.94106 247 ASN B N 1
ATOM 6050 C CA . ASN B 1 247 ? -4.11981 -13.76122 -22.73858 1.000 29.33339 247 ASN B CA 1
ATOM 6051 C C . ASN B 1 247 ? -3.90705 -14.91905 -23.71233 1.000 29.02367 247 ASN B C 1
ATOM 6052 O O . ASN B 1 247 ? -4.36933 -14.85344 -24.85494 1.000 26.14863 247 ASN B O 1
ATOM 6057 N N . HIS B 1 248 ? -3.23303 -15.98216 -23.28034 1.000 33.14107 248 HIS B N 1
ATOM 6058 C CA . HIS B 1 248 ? -3.08182 -17.15098 -24.13443 1.000 28.29373 248 HIS B CA 1
ATOM 6059 C C . HIS B 1 248 ? -4.44965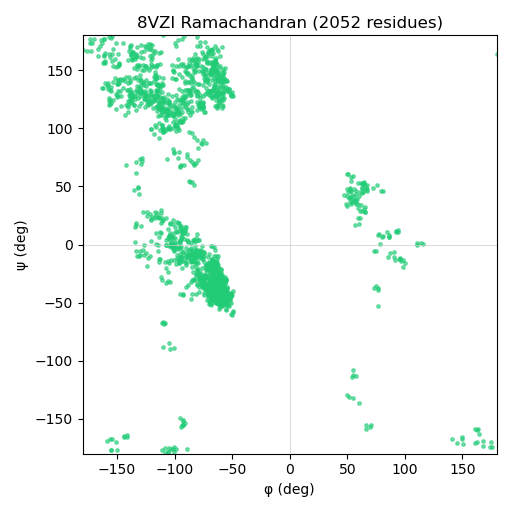 -17.76359 -24.41209 1.000 28.03812 248 HIS B C 1
ATOM 6060 O O . HIS B 1 248 ? -5.31598 -17.79984 -23.53799 1.000 29.52780 248 HIS B O 1
ATOM 6067 N N . SER B 1 249 ? -4.65227 -18.24612 -25.64246 1.000 26.64137 249 SER B N 1
ATOM 6068 C CA . SER B 1 249 ? -6.00716 -18.62193 -26.03740 1.000 32.70296 249 SER B CA 1
ATOM 6069 C C . SER B 1 249 ? -6.55272 -19.80596 -25.23414 1.000 33.20639 249 SER B C 1
ATOM 6070 O O . SER B 1 249 ? -7.76762 -20.02685 -25.23448 1.000 33.20363 249 SER B O 1
ATOM 6073 N N . LEU B 1 250 ? -5.70255 -20.54929 -24.52784 1.000 24.60479 250 LEU B N 1
ATOM 6074 C CA . LEU B 1 250 ? -6.15106 -21.67985 -23.71591 1.000 27.45811 250 LEU B CA 1
ATOM 6075 C C . LEU B 1 250 ? -6.16162 -21.38295 -22.22173 1.000 31.23330 250 LEU B C 1
ATOM 6076 O O . LEU B 1 250 ? -6.39818 -22.29621 -21.41727 1.000 28.25336 250 LEU B O 1
ATOM 6081 N N . ASN B 1 251 ? -5.92708 -20.13230 -21.83505 1.000 27.62344 251 ASN B N 1
ATOM 6082 C CA . ASN B 1 251 ? -5.91373 -19.74268 -20.43033 1.000 26.74340 251 ASN B CA 1
ATOM 6083 C C . ASN B 1 251 ? -7.34738 -19.61128 -19.93195 1.000 30.41147 251 ASN B C 1
ATOM 6084 O O . ASN B 1 251 ? -8.12653 -18.81152 -20.46059 1.000 28.23929 251 ASN B O 1
ATOM 6089 N N . ALA B 1 252 ? -7.69571 -20.40052 -18.91861 1.000 29.63862 252 ALA B N 1
ATOM 6090 C CA . ALA B 1 252 ? -9.03071 -20.39287 -18.34236 1.000 28.66387 252 ALA B CA 1
ATOM 6091 C C . ALA B 1 252 ? -9.13594 -19.49869 -17.11318 1.000 28.99449 252 ALA B C 1
ATOM 6092 O O . ALA B 1 252 ? -10.12586 -19.59009 -16.38241 1.000 32.87530 252 ALA B O 1
ATOM 6094 N N . GLY B 1 253 ? -8.14364 -18.63128 -16.87993 1.000 31.94214 253 GLY B N 1
ATOM 6095 C CA . GLY B 1 253 ? -8.10028 -17.84726 -15.65441 1.000 35.87558 253 GLY B CA 1
ATOM 6096 C C . GLY B 1 253 ? -9.28594 -16.92288 -15.45549 1.000 29.76690 253 GLY B C 1
ATOM 6097 O O . GLY B 1 253 ? -9.65564 -16.62242 -14.31731 1.000 37.81655 253 GLY B O 1
ATOM 6098 N N . SER B 1 254 ? -9.89464 -16.45616 -16.54225 1.000 33.92944 254 SER B N 1
ATOM 6099 C CA . SER B 1 254 ? -11.01270 -15.52267 -16.44817 1.000 35.74148 254 SER B CA 1
ATOM 6100 C C . SER B 1 254 ? -12.34256 -16.21128 -16.17409 1.000 37.49303 254 SER B C 1
ATOM 6101 O O . SER B 1 254 ? -13.35716 -15.52919 -16.00878 1.000 39.97832 254 SER B O 1
ATOM 6104 N N . ALA B 1 255 ? -12.36598 -17.53499 -16.13970 1.000 32.08454 255 ALA B N 1
ATOM 6105 C CA . ALA B 1 255 ? -13.54103 -18.30799 -15.76922 1.000 34.93084 255 ALA B CA 1
ATOM 6106 C C . ALA B 1 255 ? -13.15129 -19.34344 -14.73902 1.000 34.53199 255 ALA B C 1
ATOM 6107 O O . ALA B 1 255 ? -13.56361 -20.50256 -14.81163 1.000 34.23484 255 ALA B O 1
ATOM 6109 N N . ARG B 1 256 ? -12.34544 -18.91594 -13.76268 1.000 30.82805 256 ARG B N 1
ATOM 6110 C CA . ARG B 1 256 ? -11.61558 -19.84634 -12.90585 1.000 36.94416 256 ARG B CA 1
ATOM 6111 C C . ARG B 1 256 ? -12.55185 -20.80564 -12.17676 1.000 31.88175 256 ARG B C 1
ATOM 6112 O O . ARG B 1 256 ? -12.36809 -22.02606 -12.22832 1.000 32.41862 256 ARG B O 1
ATOM 6120 N N A SER B 1 257 ? -13.55184 -20.26501 -11.47613 0.422 34.28789 257 SER B N 1
ATOM 6121 N N B SER B 1 257 ? -13.56171 -20.27204 -11.48701 0.578 34.26958 257 SER B N 1
ATOM 6122 C CA A SER B 1 257 ? -14.45259 -21.10675 -10.69515 0.422 35.88266 257 SER B CA 1
ATOM 6123 C CA B SER B 1 257 ? -14.44039 -21.12694 -10.69458 0.578 35.89424 257 SER B CA 1
ATOM 6124 C C A SER B 1 257 ? -15.22023 -22.07529 -11.58403 0.422 35.59770 257 SER B C 1
ATOM 6125 C C B SER B 1 257 ? -15.23901 -22.07690 -11.57708 0.578 35.61276 257 SER B C 1
ATOM 6126 O O A SER B 1 257 ? -15.39644 -23.24806 -11.22961 0.422 35.78443 257 SER B O 1
ATOM 6127 O O B SER B 1 257 ? -15.45165 -23.24105 -11.21347 0.578 35.79264 257 SER B O 1
ATOM 6132 N N . LEU B 1 258 ? -15.68461 -21.60618 -12.74386 1.000 30.88177 258 LEU B N 1
ATOM 6133 C CA . LEU B 1 258 ? -16.43280 -22.48353 -13.63751 1.000 32.00986 258 LEU B CA 1
ATOM 6134 C C . LEU B 1 258 ? -15.54252 -23.57959 -14.21577 1.000 38.67690 258 LEU B C 1
ATOM 6135 O O . LEU B 1 258 ? -15.96804 -24.73608 -14.32383 1.000 34.29620 258 LEU B O 1
ATOM 6140 N N . ALA B 1 259 ? -14.30369 -23.23913 -14.58435 1.000 33.41872 259 ALA B N 1
ATOM 6141 C CA . ALA B 1 259 ? -13.39058 -24.23615 -15.13496 1.000 34.63376 259 ALA B CA 1
ATOM 6142 C C . ALA B 1 259 ? -13.11891 -25.34807 -14.12749 1.000 34.69187 259 ALA B C 1
ATOM 6143 O O . ALA B 1 259 ? -13.16155 -26.53775 -14.47045 1.000 31.98387 259 ALA B O 1
ATOM 6145 N N . LEU B 1 260 ? -12.84722 -24.97951 -12.87145 1.000 28.59665 260 LEU B N 1
ATOM 6146 C CA . LEU B 1 260 ? -12.59120 -25.98185 -11.83737 1.000 38.19022 260 LEU B CA 1
ATOM 6147 C C . LEU B 1 260 ? -13.83367 -26.81765 -11.55104 1.000 34.82889 260 LEU B C 1
ATOM 6148 O O . LEU B 1 260 ? -13.74068 -28.03196 -11.33943 1.000 36.72868 260 LEU B O 1
ATOM 6153 N N . ARG B 1 261 ? -15.00331 -26.17898 -11.54439 1.000 35.54482 261 ARG B N 1
ATOM 6154 C CA . ARG B 1 261 ? -16.26075 -26.86543 -11.26556 1.000 34.85347 261 ARG B CA 1
ATOM 6155 C C . ARG B 1 261 ? -16.60581 -27.89622 -12.34034 1.000 34.38708 261 ARG B C 1
ATOM 6156 O O . ARG B 1 261 ? -17.15393 -28.95743 -12.02312 1.000 36.43508 261 ARG B O 1
ATOM 6164 N N . LYS B 1 262 ? -16.26973 -27.61719 -13.60238 1.000 34.51998 262 LYS B N 1
ATOM 6165 C CA . LYS B 1 262 ? -16.74971 -28.38007 -14.74826 1.000 30.27547 262 LYS B CA 1
ATOM 6166 C C . LYS B 1 262 ? -15.72550 -29.34508 -15.32994 1.000 34.16100 262 LYS B C 1
ATOM 6167 O O . LYS B 1 262 ? -16.09695 -30.19056 -16.15554 1.000 32.00454 262 LYS B O 1
ATOM 6173 N N . ALA B 1 263 ? -14.45547 -29.23873 -14.95303 1.000 27.74269 263 ALA B N 1
ATOM 6174 C CA . ALA B 1 263 ? -13.46526 -30.16215 -15.48870 1.000 27.85306 263 ALA B CA 1
ATOM 6175 C C . ALA B 1 263 ? -13.81117 -31.59317 -15.09222 1.000 27.06683 263 ALA B C 1
ATOM 6176 O O . ALA B 1 263 ? -14.30386 -31.84312 -13.99040 1.000 29.42145 263 ALA B O 1
ATOM 6178 N N . ASP B 1 264 ? -13.59315 -32.53824 -16.01058 1.000 28.71211 264 ASP B N 1
ATOM 6179 C CA . ASP B 1 264 ? -13.71375 -33.94106 -15.64191 1.000 30.63830 264 ASP B CA 1
ATOM 6180 C C . ASP B 1 264 ? -12.36895 -34.56500 -15.29078 1.000 30.45858 264 ASP B C 1
ATOM 6181 O O . ASP B 1 264 ? -12.34082 -35.64431 -14.68529 1.000 29.77449 264 ASP B O 1
ATOM 6186 N N . VAL B 1 265 ? -11.26378 -33.89323 -15.61039 1.000 25.75289 265 VAL B N 1
ATOM 6187 C CA . VAL B 1 265 ? -9.92950 -34.30554 -15.18439 1.000 27.64160 265 VAL B CA 1
ATOM 6188 C C . VAL B 1 265 ? -9.17159 -33.04903 -14.78631 1.000 30.39205 265 VAL B C 1
ATOM 6189 O O . VAL B 1 265 ? -9.17755 -32.05716 -15.52105 1.000 29.14217 265 VAL B O 1
ATOM 6193 N N . ILE B 1 266 ? -8.53203 -33.07247 -13.62188 1.000 25.78084 266 ILE B N 1
ATOM 6194 C CA . ILE B 1 266 ? -7.65559 -31.98545 -13.20915 1.000 30.39728 266 ILE B CA 1
ATOM 6195 C C . ILE B 1 266 ? -6.25185 -32.53933 -13.04137 1.000 25.54029 266 ILE B C 1
ATOM 6196 O O . ILE B 1 266 ? -6.05581 -33.53937 -12.34238 1.000 26.53485 266 ILE B O 1
ATOM 6201 N N . VAL B 1 267 ? -5.28317 -31.89813 -13.69037 1.000 26.00913 267 VAL B N 1
ATOM 6202 C CA . VAL B 1 267 ? -3.87156 -32.21959 -13.51920 1.000 25.84881 267 VAL B CA 1
ATOM 6203 C C . VAL B 1 267 ? -3.24726 -31.09540 -12.69966 1.000 26.20976 267 VAL B C 1
ATOM 6204 O O . VAL B 1 267 ? -3.14433 -29.95166 -13.16251 1.000 26.40357 267 VAL B O 1
ATOM 6208 N N . LEU B 1 268 ? -2.85432 -31.42068 -11.46967 1.000 22.17661 268 LEU B N 1
ATOM 6209 C CA . LEU B 1 268 ? -2.20245 -30.47845 -10.57054 1.000 22.82517 268 LEU B CA 1
ATOM 6210 C C . LEU B 1 268 ? -0.71102 -30.53957 -10.83535 1.000 20.27611 268 LEU B C 1
ATOM 6211 O O . LEU B 1 268 ? -0.07583 -31.56634 -10.58595 1.000 22.30298 268 LEU B O 1
ATOM 6216 N N . LEU B 1 269 ? -0.15448 -29.44897 -11.34987 1.000 24.11090 269 LEU B N 1
ATOM 6217 C CA . LEU B 1 269 ? 1.26182 -29.36904 -11.69519 1.000 20.16520 269 LEU B CA 1
ATOM 6218 C C . LEU B 1 269 ? 1.91694 -28.37140 -10.74610 1.000 25.77245 269 LEU B C 1
ATOM 6219 O O . LEU B 1 269 ? 1.84035 -27.15510 -10.95690 1.000 20.88170 269 LEU B O 1
ATOM 6224 N N . GLY B 1 270 ? 2.55170 -28.89013 -9.70063 1.000 21.54287 270 GLY B N 1
ATOM 6225 C CA . GLY B 1 270 ? 3.20670 -28.03602 -8.72493 1.000 21.39194 270 GLY B CA 1
ATOM 6226 C C . GLY B 1 270 ? 2.26402 -27.08753 -8.02066 1.000 23.78812 270 GLY B C 1
ATOM 6227 O O . GLY B 1 270 ? 2.57204 -25.89833 -7.88737 1.000 20.83626 270 GLY B O 1
ATOM 6228 N N . ALA B 1 271 ? 1.10570 -27.58148 -7.58857 1.000 25.71153 271 ALA B N 1
ATOM 6229 C CA . ALA B 1 271 ? 0.14997 -26.78323 -6.83208 1.000 26.06145 271 ALA B CA 1
ATOM 6230 C C . ALA B 1 271 ? -0.51807 -27.67942 -5.80297 1.000 24.17823 271 ALA B C 1
ATOM 6231 O O . ALA B 1 271 ? -0.80764 -28.84572 -6.08005 1.000 21.52705 271 ALA B O 1
ATOM 6233 N N . ARG B 1 272 ? -0.76913 -27.13198 -4.62333 1.000 20.09188 272 ARG B N 1
ATOM 6234 C CA . ARG B 1 272 ? -1.31225 -27.91066 -3.52073 1.000 22.00650 272 ARG B CA 1
ATOM 6235 C C . ARG B 1 272 ? -2.80575 -27.66281 -3.37119 1.000 25.08554 272 ARG B C 1
ATOM 6236 O O . ARG B 1 272 ? -3.30962 -26.58383 -3.69165 1.000 24.24392 272 ARG B O 1
ATOM 6244 N N . LEU B 1 273 ? -3.51192 -28.68346 -2.88344 1.000 22.27986 273 LEU B N 1
ATOM 6245 C CA . LEU B 1 273 ? -4.91233 -28.51703 -2.51781 1.000 22.85416 273 LEU B CA 1
ATOM 6246 C C . LEU B 1 273 ? -4.99042 -28.00586 -1.08566 1.000 25.46300 273 LEU B C 1
ATOM 6247 O O . LEU B 1 273 ? -5.66493 -28.59705 -0.23226 1.000 23.01725 273 LEU B O 1
ATOM 6252 N N . ASN B 1 274 ? -4.28698 -26.90149 -0.81987 1.000 25.94183 274 ASN B N 1
ATOM 6253 C CA . ASN B 1 274 ? -4.33008 -26.25582 0.48085 1.000 24.57199 274 ASN B CA 1
ATOM 6254 C C . ASN B 1 274 ? -5.41549 -25.17612 0.45171 1.000 26.91553 274 ASN B C 1
ATOM 6255 O O . ASN B 1 274 ? -6.36101 -25.24809 -0.34004 1.000 22.27999 274 ASN B O 1
ATOM 6260 N N . TRP B 1 275 ? -5.28895 -24.16185 1.31111 1.000 20.37732 275 TRP B N 1
ATOM 6261 C CA . TRP B 1 275 ? -6.32667 -23.13531 1.40384 1.000 24.45376 275 TRP B CA 1
ATOM 6262 C C . TRP B 1 275 ? -6.57319 -22.43155 0.07335 1.000 23.08685 275 TRP B C 1
ATOM 6263 O O . TRP B 1 275 ? -7.70011 -21.99765 -0.19487 1.000 27.01765 275 TRP B O 1
ATOM 6274 N N . MET B 1 276 ? -5.54524 -22.30786 -0.76943 1.000 22.96848 276 MET B N 1
ATOM 6275 C CA . MET B 1 276 ? -5.70585 -21.57394 -2.02537 1.000 23.16535 276 MET B CA 1
ATOM 6276 C C . MET B 1 276 ? -6.65089 -22.27063 -2.99192 1.000 32.66466 276 MET B C 1
ATOM 6277 O O . MET B 1 276 ? -7.23991 -21.60310 -3.84618 1.000 28.94564 276 MET B O 1
ATOM 6282 N N . MET B 1 277 ? -6.80693 -23.59236 -2.87640 1.000 26.76585 277 MET B N 1
ATOM 6283 C CA . MET B 1 277 ? -7.77161 -24.35169 -3.65829 1.000 28.10144 277 MET B CA 1
ATOM 6284 C C . MET B 1 277 ? -8.98977 -24.74847 -2.83641 1.000 31.06950 277 MET B C 1
ATOM 6285 O O . MET B 1 277 ? -9.71701 -25.66817 -3.22448 1.000 31.49219 277 MET B O 1
ATOM 6290 N N . GLN B 1 278 ? -9.21428 -24.08562 -1.69461 1.000 27.75507 278 GLN B N 1
ATOM 6291 C CA . GLN B 1 278 ? -10.29370 -24.44728 -0.77830 1.000 29.68616 278 GLN B CA 1
ATOM 6292 C C . GLN B 1 278 ? -10.24345 -25.93358 -0.42147 1.000 28.81102 278 GLN B C 1
ATOM 6293 O O . GLN B 1 278 ? -11.27391 -26.58955 -0.26792 1.000 30.74874 278 GLN B O 1
ATOM 6299 N N . PHE B 1 279 ? -9.02684 -26.46852 -0.28806 1.000 21.67422 279 PHE B N 1
ATOM 6300 C CA . PHE B 1 279 ? -8.78540 -27.86724 0.09613 1.000 27.03329 279 PHE B CA 1
ATOM 6301 C C . PHE B 1 279 ? -9.39622 -28.87133 -0.88562 1.000 26.39016 279 PHE B C 1
ATOM 6302 O O . PHE B 1 279 ? -9.54302 -30.05234 -0.55488 1.000 26.88372 279 PHE B O 1
ATOM 6310 N N . GLY B 1 280 ? -9.72558 -28.43702 -2.10249 1.000 28.30586 280 GLY B N 1
ATOM 6311 C CA . GLY B 1 280 ? -10.42885 -29.27655 -3.05234 1.000 29.89062 280 GLY B CA 1
ATOM 6312 C C . GLY B 1 280 ? -11.91099 -29.42460 -2.79444 1.000 32.03703 280 GLY B C 1
ATOM 6313 O O . GLY B 1 280 ? -12.55885 -30.24641 -3.45654 1.000 29.91564 280 GLY B O 1
ATOM 6314 N N . ASN B 1 281 ? -12.46992 -28.64299 -1.86503 1.000 30.60538 281 ASN B N 1
ATOM 6315 C CA . ASN B 1 281 ? -13.85471 -28.81462 -1.43030 1.000 34.84872 281 ASN B CA 1
ATOM 6316 C C . ASN B 1 281 ? -14.87480 -28.41518 -2.48571 1.000 39.78469 281 ASN B C 1
ATOM 6317 O O . ASN B 1 281 ? -16.04184 -28.80658 -2.37468 1.000 41.46202 281 ASN B O 1
ATOM 6322 N N . ARG B 1 282 ? -14.48942 -27.61427 -3.47410 1.000 34.24710 282 ARG B N 1
ATOM 6323 C CA . ARG B 1 282 ? -15.44379 -27.15559 -4.47279 1.000 39.67603 282 ARG B CA 1
ATOM 6324 C C . ARG B 1 282 ? -15.35166 -27.93592 -5.77078 1.000 32.72862 282 ARG B C 1
ATOM 6325 O O . ARG B 1 282 ? -16.18533 -27.73534 -6.65586 1.000 37.78156 282 ARG B O 1
ATOM 6333 N N . LEU B 1 283 ? -14.37313 -28.82530 -5.89349 1.000 33.82898 283 LEU B N 1
ATOM 6334 C CA . LEU B 1 283 ? -14.27425 -29.67841 -7.06252 1.000 36.63969 283 LEU B CA 1
ATOM 6335 C C . LEU B 1 283 ? -15.42845 -30.67563 -7.08853 1.000 33.41617 283 LEU B C 1
ATOM 6336 O O . LEU B 1 283 ? -15.92038 -31.12367 -6.04770 1.000 36.50622 283 LEU B O 1
ATOM 6341 N N . ASN B 1 284 ? -15.87245 -31.00485 -8.29194 1.000 38.79043 284 ASN B N 1
ATOM 6342 C CA . ASN B 1 284 ? -16.83725 -32.08236 -8.45021 1.000 40.09058 284 ASN B CA 1
ATOM 6343 C C . ASN B 1 284 ? -16.20492 -33.37997 -7.96084 1.000 37.38186 284 ASN B C 1
ATOM 6344 O O . ASN B 1 284 ? -15.07033 -33.69077 -8.34980 1.000 37.53817 284 ASN B O 1
ATOM 6349 N N . PRO B 1 285 ? -16.87776 -34.14523 -7.09610 1.000 38.50639 285 PRO B N 1
ATOM 6350 C CA . PRO B 1 285 ? -16.27915 -35.40108 -6.61534 1.000 38.69170 285 PRO B CA 1
ATOM 6351 C C . PRO B 1 285 ? -16.07708 -36.43003 -7.70931 1.000 39.86872 285 PRO B C 1
ATOM 6352 O O . PRO B 1 285 ? -15.33023 -37.39355 -7.49813 1.000 41.65446 285 PRO B O 1
ATOM 6356 N N . GLN B 1 286 ? -16.72125 -36.26767 -8.86523 1.000 35.94028 286 GLN B N 1
ATOM 6357 C CA . GLN B 1 286 ? -16.50772 -37.16742 -9.98855 1.000 36.99858 286 GLN B CA 1
ATOM 6358 C C . GLN B 1 286 ? -15.32048 -36.76533 -10.84991 1.000 33.82673 286 GLN B C 1
ATOM 6359 O O . GLN B 1 286 ? -14.92829 -37.53759 -11.73112 1.000 27.72424 286 GLN B O 1
ATOM 6365 N N . THR B 1 287 ? -14.74186 -35.58794 -10.62131 1.000 32.99308 287 THR B N 1
ATOM 6366 C CA . THR B 1 287 ? -13.57979 -35.16057 -11.39012 1.000 33.89270 287 THR B CA 1
ATOM 6367 C C . THR B 1 287 ? -12.37855 -36.00959 -11.01020 1.000 31.86343 287 THR B C 1
ATOM 6368 O O . THR B 1 287 ? -12.08185 -36.17811 -9.82703 1.000 29.48203 287 THR B O 1
ATOM 6372 N N . LYS B 1 288 ? -11.68267 -36.53702 -12.01052 1.000 27.29496 288 LYS B N 1
ATOM 6373 C CA . LYS B 1 288 ? -10.48222 -37.31681 -11.75502 1.000 29.15985 288 LYS B CA 1
ATOM 6374 C C . LYS B 1 288 ? -9.29202 -36.38747 -11.55748 1.000 30.61884 288 LYS B C 1
ATOM 6375 O O . LYS B 1 288 ? -9.14653 -35.38816 -12.26350 1.000 36.69463 288 LYS B O 1
ATOM 6381 N N . ILE B 1 289 ? -8.44328 -36.70380 -10.58321 1.000 27.08557 289 ILE B N 1
ATOM 6382 C CA . ILE B 1 289 ? -7.34598 -35.81546 -10.19846 1.000 27.19398 289 ILE B CA 1
ATOM 6383 C C . ILE B 1 289 ? -6.02349 -36.53644 -10.40145 1.000 28.16631 289 ILE B C 1
ATOM 6384 O O . ILE B 1 289 ? -5.80454 -37.62160 -9.84203 1.000 26.36701 289 ILE B O 1
ATOM 6389 N N . ILE B 1 290 ? -5.14842 -35.92899 -11.19875 1.000 24.78559 290 ILE B N 1
ATOM 6390 C CA . ILE B 1 290 ? -3.76660 -36.36285 -11.36975 1.000 24.78270 290 ILE B CA 1
ATOM 6391 C C . ILE B 1 290 ? -2.89733 -35.30430 -10.70326 1.000 24.28971 290 ILE B C 1
ATOM 6392 O O . ILE B 1 290 ? -2.97391 -34.12472 -11.05725 1.000 27.01318 290 ILE B O 1
ATOM 6397 N N . HIS B 1 291 ? -2.07713 -35.71583 -9.73930 1.000 21.72926 291 HIS B N 1
ATOM 6398 C CA . HIS B 1 291 ? -1.27262 -34.79016 -8.95384 1.000 21.80612 291 HIS B CA 1
ATOM 6399 C C . HIS B 1 291 ? 0.19857 -35.05031 -9.22414 1.000 23.41193 291 HIS B C 1
ATOM 6400 O O . HIS B 1 291 ? 0.69036 -36.14733 -8.94912 1.000 25.53069 291 HIS B O 1
ATOM 6407 N N . VAL B 1 292 ? 0.90019 -34.04701 -9.75121 1.000 23.09742 292 VAL B N 1
ATOM 6408 C CA . VAL B 1 292 ? 2.33353 -34.15115 -10.00710 1.000 22.47083 292 VAL B CA 1
ATOM 6409 C C . VAL B 1 292 ? 3.05295 -33.37981 -8.90950 1.000 25.83532 292 VAL B C 1
ATOM 6410 O O . VAL B 1 292 ? 2.95698 -32.14891 -8.83864 1.000 25.41696 292 VAL B O 1
ATOM 6414 N N . ASP B 1 293 ? 3.79418 -34.08946 -8.06030 1.000 21.92024 293 ASP B N 1
ATOM 6415 C CA . ASP B 1 293 ? 4.56109 -33.42096 -7.02030 1.000 22.32258 293 ASP B CA 1
ATOM 6416 C C . ASP B 1 293 ? 5.82033 -34.22430 -6.72596 1.000 24.10878 293 ASP B C 1
ATOM 6417 O O . ASP B 1 293 ? 5.86649 -35.43296 -6.93694 1.000 23.90008 293 ASP B O 1
ATOM 6422 N N . ILE B 1 294 ? 6.84799 -33.52587 -6.24707 1.000 21.84076 294 ILE B N 1
ATOM 6423 C CA . ILE B 1 294 ? 8.07590 -34.15485 -5.77124 1.000 20.80538 294 ILE B CA 1
ATOM 6424 C C . ILE B 1 294 ? 7.98250 -34.59070 -4.30854 1.000 24.61859 294 ILE B C 1
ATOM 6425 O O . ILE B 1 294 ? 8.88662 -35.28443 -3.80818 1.000 21.85767 294 ILE B O 1
ATOM 6430 N N . SER B 1 295 ? 6.92423 -34.19716 -3.59974 1.000 20.05258 295 SER B N 1
ATOM 6431 C CA . SER B 1 295 ? 6.72454 -34.53825 -2.19038 1.000 20.64976 295 SER B CA 1
ATOM 6432 C C . SER B 1 295 ? 5.64265 -35.60653 -2.09856 1.000 22.75155 295 SER B C 1
ATOM 6433 O O . SER B 1 295 ? 4.44808 -35.29106 -2.22313 1.000 23.46124 295 SER B O 1
ATOM 6436 N N . PRO B 1 296 ? 5.99655 -36.88786 -1.93816 1.000 23.04750 296 PRO B N 1
ATOM 6437 C CA . PRO B 1 296 ? 4.96384 -37.93403 -1.97573 1.000 25.89092 296 PRO B CA 1
ATOM 6438 C C . PRO B 1 296 ? 4.01457 -37.87287 -0.79372 1.000 26.43528 296 PRO B C 1
ATOM 6439 O O . PRO B 1 296 ? 2.88749 -38.37757 -0.89378 1.000 24.37907 296 PRO B O 1
ATOM 6443 N N . GLU B 1 297 ? 4.42561 -37.25266 0.31165 1.000 21.20344 297 GLU B N 1
ATOM 6444 C CA . GLU B 1 297 ? 3.53616 -37.02822 1.44492 1.000 23.90846 297 GLU B CA 1
ATOM 6445 C C . GLU B 1 297 ? 2.36278 -36.11648 1.10114 1.000 23.24294 297 GLU B C 1
ATOM 6446 O O . GLU B 1 297 ? 1.43196 -36.01185 1.90243 1.000 23.44046 297 GLU B O 1
ATOM 6452 N N . GLU B 1 298 ? 2.39788 -35.42972 -0.04691 1.000 22.90140 298 GLU B N 1
ATOM 6453 C CA . GLU B 1 298 ? 1.32768 -34.51389 -0.43368 1.000 17.99972 298 GLU B CA 1
ATOM 6454 C C . GLU B 1 298 ? 0.14158 -35.23872 -1.06775 1.000 21.80740 298 GLU B C 1
ATOM 6455 O O . GLU B 1 298 ? -0.93817 -34.65193 -1.18287 1.000 22.80972 298 GLU B O 1
ATOM 6461 N N . PHE B 1 299 ? 0.31639 -36.49896 -1.47705 1.000 24.64986 299 PHE B N 1
ATOM 6462 C CA . PHE B 1 299 ? -0.69228 -37.19793 -2.26583 1.000 20.17343 299 PHE B CA 1
ATOM 6463 C C . PHE B 1 299 ? -1.80616 -37.75136 -1.39032 1.000 24.24935 299 PHE B C 1
ATOM 6464 O O . PHE B 1 299 ? -1.54749 -38.48306 -0.42673 1.000 24.11372 299 PHE B O 1
ATOM 6472 N N . ASN B 1 300 ? -3.05066 -37.44122 -1.76861 1.000 22.54104 300 ASN B N 1
ATOM 6473 C CA . ASN B 1 300 ? -4.23858 -38.12721 -1.25277 1.000 26.61631 300 ASN B CA 1
ATOM 6474 C C . ASN B 1 300 ? -4.45593 -37.83817 0.23350 1.000 29.35805 300 ASN B C 1
ATOM 6475 O O . ASN B 1 300 ? -4.73940 -38.73975 1.02749 1.000 21.97624 300 ASN B O 1
ATOM 6480 N N . ILE B 1 301 ? -4.33522 -36.56282 0.59624 1.000 21.52640 301 ILE B N 1
ATOM 6481 C CA . ILE B 1 301 ? -4.44985 -36.11187 1.97454 1.000 23.78024 301 ILE B CA 1
ATOM 6482 C C . ILE B 1 301 ? -5.75716 -35.34615 2.13712 1.000 33.09071 301 ILE B C 1
ATOM 6483 O O . ILE B 1 301 ? -6.67687 -35.81536 2.81541 1.000 22.02784 301 ILE B O 1
ATOM 6488 N N . ASN B 1 302 ? -5.85662 -34.17386 1.49820 1.000 29.05697 302 ASN B N 1
ATOM 6489 C CA . ASN B 1 302 ? -7.04948 -33.33731 1.62032 1.000 27.14163 302 ASN B CA 1
ATOM 6490 C C . ASN B 1 302 ? -8.20125 -33.81402 0.74578 1.000 27.98856 302 ASN B C 1
ATOM 6491 O O . ASN B 1 302 ? -9.36645 -33.60997 1.09355 1.000 28.81252 302 ASN B O 1
ATOM 6496 N N . LYS B 1 303 ? -7.89423 -34.40563 -0.39838 1.000 25.32181 303 LYS B N 1
ATOM 6497 C CA . LYS B 1 303 ? -8.87010 -34.79045 -1.40709 1.000 30.78286 303 LYS B CA 1
ATOM 6498 C C . LYS B 1 303 ? -8.46212 -36.15012 -1.93613 1.000 32.70099 303 LYS B C 1
ATOM 6499 O O . LYS B 1 303 ? -7.26840 -36.42219 -2.08612 1.000 29.40923 303 LYS B O 1
ATOM 6505 N N . LYS B 1 304 ? -9.44649 -37.00214 -2.20331 1.000 30.69390 304 LYS B N 1
ATOM 6506 C CA . LYS B 1 304 ? -9.16733 -38.23586 -2.91673 1.000 29.18630 304 LYS B CA 1
ATOM 6507 C C . LYS B 1 304 ? -8.68657 -37.89735 -4.32296 1.000 33.35189 304 LYS B C 1
ATOM 6508 O O . LYS B 1 304 ? -9.31605 -37.10625 -5.03455 1.000 30.82623 304 LYS B O 1
ATOM 6514 N N . ILE B 1 305 ? -7.54082 -38.45526 -4.70553 1.000 27.78051 305 ILE B N 1
ATOM 6515 C CA . ILE B 1 305 ? -7.01194 -38.26129 -6.04786 1.000 29.39335 305 ILE B CA 1
ATOM 6516 C C . ILE B 1 305 ? -6.95349 -39.62108 -6.72658 1.000 32.74436 305 ILE B C 1
ATOM 6517 O O . ILE B 1 305 ? -7.03844 -40.67076 -6.08446 1.000 29.23257 305 ILE B O 1
ATOM 6522 N N . ASP B 1 306 ? -6.80457 -39.59576 -8.04648 1.000 28.85502 306 ASP B N 1
ATOM 6523 C CA . ASP B 1 306 ? -6.73802 -40.85689 -8.77087 1.000 27.61025 306 ASP B CA 1
ATOM 6524 C C . ASP B 1 306 ? -5.31263 -41.35050 -8.95280 1.000 28.35980 306 ASP B C 1
ATOM 6525 O O . ASP B 1 306 ? -5.05398 -42.54763 -8.80953 1.000 26.91196 306 ASP B O 1
ATOM 6530 N N . ILE B 1 307 ? -4.38437 -40.45764 -9.28448 1.000 28.28224 307 ILE B N 1
ATOM 6531 C CA . ILE B 1 307 ? -3.00566 -40.83089 -9.56956 1.000 24.00083 307 ILE B CA 1
ATOM 6532 C C . ILE B 1 307 ? -2.08720 -39.79536 -8.93746 1.000 27.33167 307 ILE B C 1
ATOM 6533 O O . ILE B 1 307 ? -2.26213 -38.58804 -9.15594 1.000 22.83842 307 ILE B O 1
ATOM 6538 N N . GLY B 1 308 ? -1.10953 -40.26216 -8.17151 1.000 22.53783 308 GLY B N 1
ATOM 6539 C CA . GLY B 1 308 ? -0.00097 -39.43736 -7.75418 1.000 22.99285 308 GLY B CA 1
ATOM 6540 C C . GLY B 1 308 ? 1.17911 -39.72393 -8.65849 1.000 27.91320 308 GLY B C 1
ATOM 6541 O O . GLY B 1 308 ? 1.67442 -40.85359 -8.71575 1.000 27.97693 308 GLY B O 1
ATOM 6542 N N . LEU B 1 309 ? 1.60734 -38.70737 -9.38686 1.000 25.32263 309 LEU B N 1
ATOM 6543 C CA . LEU B 1 309 ? 2.77316 -38.81514 -10.24852 1.000 23.35465 309 LEU B CA 1
ATOM 6544 C C . LEU B 1 309 ? 3.92710 -38.19085 -9.47804 1.000 24.34929 309 LEU B C 1
ATOM 6545 O O . LEU B 1 309 ? 4.04676 -36.96492 -9.38263 1.000 23.41554 309 LEU B O 1
ATOM 6550 N N . PHE B 1 310 ? 4.76574 -39.05276 -8.92614 1.000 21.90018 310 PHE B N 1
ATOM 6551 C CA . PHE B 1 310 ? 5.88237 -38.67568 -8.06977 1.000 26.31721 310 PHE B CA 1
ATOM 6552 C C . PHE B 1 310 ? 7.05687 -38.42345 -9.00378 1.000 25.87648 310 PHE B C 1
ATOM 6553 O O . PHE B 1 310 ? 7.73435 -39.36439 -9.42274 1.000 27.12376 310 PHE B O 1
ATOM 6561 N N . GLY B 1 311 ? 7.29766 -37.15617 -9.34783 1.000 21.93622 311 GLY B N 1
ATOM 6562 C CA . GLY B 1 311 ? 8.29450 -36.85994 -10.36961 1.000 23.31298 311 GLY B CA 1
ATOM 6563 C C . GLY B 1 311 ? 8.43882 -35.37360 -10.64200 1.000 25.18254 311 GLY B C 1
ATOM 6564 O O . GLY B 1 311 ? 7.57586 -34.55870 -10.29015 1.000 25.09896 311 GLY B O 1
ATOM 6565 N N . ASN B 1 312 ? 9.55358 -35.04398 -11.29577 1.000 24.87742 312 ASN B N 1
ATOM 6566 C CA . ASN B 1 312 ? 9.86182 -33.67200 -11.68552 1.000 25.61645 312 ASN B CA 1
ATOM 6567 C C . ASN B 1 312 ? 8.86296 -33.17199 -12.72832 1.000 25.68427 312 ASN B C 1
ATOM 6568 O O . ASN B 1 312 ? 8.59207 -33.85549 -13.71708 1.000 26.42269 312 ASN B O 1
ATOM 6573 N N . ILE B 1 313 ? 8.33359 -31.96429 -12.52665 1.000 23.82544 313 ILE B N 1
ATOM 6574 C CA . ILE B 1 313 ? 7.23252 -31.49037 -13.36965 1.000 21.47001 313 ILE B CA 1
ATOM 6575 C C . ILE B 1 313 ? 7.59724 -31.42070 -14.85122 1.000 23.92615 313 ILE B C 1
ATOM 6576 O O . ILE B 1 313 ? 6.82119 -31.93244 -15.67572 1.000 21.29519 313 ILE B O 1
ATOM 6581 N N . PRO B 1 314 ? 8.72382 -30.81122 -15.26559 1.000 22.76072 314 PRO B N 1
ATOM 6582 C CA . PRO B 1 314 ? 8.96948 -30.68102 -16.71523 1.000 22.70727 314 PRO B CA 1
ATOM 6583 C C . PRO B 1 314 ? 9.01628 -32.01867 -17.43003 1.000 22.49292 314 PRO B C 1
ATOM 6584 O O . PRO B 1 314 ? 8.34805 -32.20356 -18.45876 1.000 23.87924 314 PRO B O 1
ATOM 6588 N N . GLU B 1 315 ? 9.79238 -32.96797 -16.90470 1.000 21.73710 315 GLU B N 1
ATOM 6589 C CA . GLU B 1 315 ? 9.87902 -34.27301 -17.55045 1.000 25.27280 315 GLU B CA 1
ATOM 6590 C C . GLU B 1 315 ? 8.53736 -34.98687 -17.53391 1.000 22.45756 315 GLU B C 1
ATOM 6591 O O . GLU B 1 315 ? 8.17632 -35.65791 -18.50228 1.000 23.93192 315 GLU B O 1
ATOM 6597 N N . THR B 1 316 ? 7.77516 -34.84314 -16.45177 1.000 19.70766 316 THR B N 1
ATOM 6598 C CA . THR B 1 316 ? 6.47586 -35.50847 -16.37170 1.000 22.70307 316 THR B CA 1
ATOM 6599 C C . THR B 1 316 ? 5.49468 -34.94457 -17.39850 1.000 19.21005 316 THR B C 1
ATOM 6600 O O . THR B 1 316 ? 4.71822 -35.69528 -18.00029 1.000 22.16513 316 THR B O 1
ATOM 6604 N N . ILE B 1 317 ? 5.50536 -33.62654 -17.61089 1.000 20.53771 317 ILE B N 1
ATOM 6605 C CA . ILE B 1 317 ? 4.65591 -33.03836 -18.64845 1.000 22.37322 317 ILE B CA 1
ATOM 6606 C C . ILE B 1 317 ? 5.00128 -33.62371 -20.01038 1.000 22.23648 317 ILE B C 1
ATOM 6607 O O . ILE B 1 317 ? 4.11897 -33.96954 -20.80750 1.000 20.88762 317 ILE B O 1
ATOM 6612 N N . GLU B 1 318 ? 6.29690 -33.72282 -20.30270 1.000 21.04696 318 GLU B N 1
ATOM 6613 C CA . GLU B 1 318 ? 6.73619 -34.19306 -21.60825 1.000 22.76061 318 GLU B CA 1
ATOM 6614 C C . GLU B 1 318 ? 6.38304 -35.66189 -21.81028 1.000 25.93450 318 GLU B C 1
ATOM 6615 O O . GLU B 1 318 ? 5.98149 -36.06905 -22.90826 1.000 21.31335 318 GLU B O 1
ATOM 6621 N N . LEU B 1 319 ? 6.51702 -36.46776 -20.75753 1.000 22.88138 319 LEU B N 1
ATOM 6622 C CA . LEU B 1 319 ? 6.13970 -37.87561 -20.84303 1.000 25.29530 319 LEU B CA 1
ATOM 6623 C C . LEU B 1 319 ? 4.64854 -38.03235 -21.11758 1.000 25.68768 319 LEU B C 1
ATOM 6624 O O . LEU B 1 319 ? 4.24386 -38.86528 -21.94137 1.000 24.05821 319 LEU B O 1
ATOM 6629 N N . ILE B 1 320 ? 3.81887 -37.21576 -20.46559 1.000 22.49178 320 ILE B N 1
ATOM 6630 C CA . ILE B 1 320 ? 2.37991 -37.23036 -20.73274 1.000 26.67786 320 ILE B CA 1
ATOM 6631 C C . ILE B 1 320 ? 2.10987 -36.84101 -22.18090 1.000 26.55408 320 ILE B C 1
ATOM 6632 O O . ILE B 1 320 ? 1.32250 -37.48734 -22.89035 1.000 23.57942 320 ILE B O 1
ATOM 6637 N N . HIS B 1 321 ? 2.77974 -35.78125 -22.63636 1.000 26.04737 321 HIS B N 1
ATOM 6638 C CA . HIS B 1 321 ? 2.66151 -35.31076 -24.01093 1.000 23.87670 321 HIS B CA 1
ATOM 6639 C C . HIS B 1 321 ? 3.04739 -36.40110 -25.00169 1.000 26.99608 321 HIS B C 1
ATOM 6640 O O . HIS B 1 321 ? 2.30144 -36.69021 -25.94508 1.000 27.48588 321 HIS B O 1
ATOM 6647 N N . GLN B 1 322 ? 4.22258 -37.00559 -24.81923 1.000 25.83680 322 GLN B N 1
ATOM 6648 C CA . GLN B 1 322 ? 4.61375 -38.10021 -25.70289 1.000 29.91559 322 GLN B CA 1
ATOM 6649 C C . GLN B 1 322 ? 3.60205 -39.23793 -25.64876 1.000 30.40475 322 GLN B C 1
ATOM 6650 O O . GLN B 1 322 ? 3.34728 -39.89089 -26.66639 1.000 32.62979 322 GLN B O 1
ATOM 6656 N N . GLY B 1 323 ? 2.99946 -39.47547 -24.48231 1.000 26.94426 323 GLY B N 1
ATOM 6657 C CA . GLY B 1 323 ? 2.02471 -40.54826 -24.37424 1.000 26.11441 323 GLY B CA 1
ATOM 6658 C C . GLY B 1 323 ? 0.77398 -40.28197 -25.18851 1.000 28.29421 323 GLY B C 1
ATOM 6659 O O . GLY B 1 323 ? 0.25650 -41.17921 -25.85991 1.000 31.05845 323 GLY B O 1
ATOM 6660 N N . LEU B 1 324 ? 0.27636 -39.04640 -25.15050 1.000 26.38869 324 LEU B N 1
ATOM 6661 C CA . LEU B 1 324 ? -0.87774 -38.69551 -25.96938 1.000 31.06619 324 LEU B CA 1
ATOM 6662 C C . LEU B 1 324 ? -0.52523 -38.73481 -27.45045 1.000 37.51517 324 LEU B C 1
ATOM 6663 O O . LEU B 1 324 ? -1.32697 -39.18229 -28.27896 1.000 38.33214 324 LEU B O 1
ATOM 6668 N N . LYS B 1 325 ? 0.68289 -38.28708 -27.79509 1.000 30.29841 325 LYS B N 1
ATOM 6669 C CA . LYS B 1 325 ? 1.07780 -38.20037 -29.19293 1.000 35.59665 325 LYS B CA 1
ATOM 6670 C C . LYS B 1 325 ? 1.27334 -39.57857 -29.80919 1.000 36.91833 325 LYS B C 1
ATOM 6671 O O . LYS B 1 325 ? 1.13964 -39.73070 -31.02900 1.000 42.16609 325 LYS B O 1
ATOM 6677 N N . LYS B 1 326 ? 1.57619 -40.59254 -28.98591 1.000 38.85064 326 LYS B N 1
ATOM 6678 C CA . LYS B 1 326 ? 1.80503 -41.94222 -29.49996 1.000 37.61477 326 LYS B CA 1
ATOM 6679 C C . LYS B 1 326 ? 0.52986 -42.58061 -30.02843 1.000 48.37318 326 LYS B C 1
ATOM 6680 O O . LYS B 1 326 ? 0.59345 -43.40586 -30.94499 1.000 51.84117 326 LYS B O 1
ATOM 6686 N N . SER B 1 327 ? -0.63006 -42.23639 -29.46028 1.000 44.72245 327 SER B N 1
ATOM 6687 C CA . SER B 1 327 ? -1.84981 -42.96429 -29.80171 1.000 59.94678 327 SER B CA 1
ATOM 6688 C C . SER B 1 327 ? -2.26402 -42.76910 -31.25426 1.000 66.12133 327 SER B C 1
ATOM 6689 O O . SER B 1 327 ? -3.08526 -43.54268 -31.76060 1.000 69.04840 327 SER B O 1
ATOM 6692 N N . GLY B 1 328 ? -1.71877 -41.76957 -31.93384 1.000 63.69162 328 GLY B N 1
ATOM 6693 C CA . GLY B 1 328 ? -2.14909 -41.47862 -33.29666 1.000 77.18331 328 GLY B CA 1
ATOM 6694 C C . GLY B 1 328 ? -3.47823 -40.76521 -33.35091 1.000 83.87543 328 GLY B C 1
ATOM 6695 O O . GLY B 1 328 ? -3.58952 -39.71658 -33.99515 1.000 72.97699 328 GLY B O 1
ATOM 6696 N N . LYS B 1 329 ? -4.49898 -41.31949 -32.68999 1.000 83.91341 329 LYS B N 1
ATOM 6697 C CA . LYS B 1 329 ? -5.77875 -40.63815 -32.54806 1.000 76.62578 329 LYS B CA 1
ATOM 6698 C C . LYS B 1 329 ? -5.55197 -39.22090 -32.05116 1.000 58.48713 329 LYS B C 1
ATOM 6699 O O . LYS B 1 329 ? -4.83079 -39.00034 -31.07649 1.000 66.21037 329 LYS B O 1
ATOM 6705 N N . SER B 1 330 ? -6.14213 -38.25888 -32.75009 1.000 52.47627 330 SER B N 1
ATOM 6706 C CA . SER B 1 330 ? -5.85728 -36.86096 -32.48759 1.000 44.50770 330 SER B CA 1
ATOM 6707 C C . SER B 1 330 ? -6.73766 -36.33549 -31.35896 1.000 60.23050 330 SER B C 1
ATOM 6708 O O . SER B 1 330 ? -7.90371 -36.72136 -31.22723 1.000 58.67037 330 SER B O 1
ATOM 6711 N N . TYR B 1 331 ? -6.16588 -35.45740 -30.53632 1.000 41.23749 331 TYR B N 1
ATOM 6712 C CA . TYR B 1 331 ? -6.85003 -34.89335 -29.38177 1.000 36.39436 331 TYR B CA 1
ATOM 6713 C C . TYR B 1 331 ? -6.87815 -33.38091 -29.49932 1.000 38.06439 331 TYR B C 1
ATOM 6714 O O . TYR B 1 331 ? -5.89654 -32.76221 -29.91788 1.000 40.63364 331 TYR B O 1
ATOM 6723 N N . SER B 1 332 ? -8.01726 -32.79578 -29.14637 1.000 36.69702 332 SER B N 1
ATOM 6724 C CA . SER B 1 332 ? -8.13987 -31.34756 -29.03646 1.000 41.34658 332 SER B CA 1
ATOM 6725 C C . SER B 1 332 ? -9.24668 -31.05246 -28.04347 1.000 34.52811 332 SER B C 1
ATOM 6726 O O . SER B 1 332 ? -10.37415 -31.52135 -28.21639 1.000 35.33516 332 SER B O 1
ATOM 6729 N N . TRP B 1 333 ? -8.93442 -30.27559 -27.01692 1.000 31.19209 333 TRP B N 1
ATOM 6730 C CA . TRP B 1 333 ? -9.91909 -29.91562 -26.00941 1.000 33.59817 333 TRP B CA 1
ATOM 6731 C C . TRP B 1 333 ? -10.26236 -28.42805 -26.05691 1.000 34.99280 333 TRP B C 1
ATOM 6732 O O . TRP B 1 333 ? -10.61996 -27.82824 -25.03822 1.000 31.52647 333 TRP B O 1
ATOM 6743 N N . ILE B 1 334 ? -10.17111 -27.82436 -27.24651 1.000 35.47970 334 ILE B N 1
ATOM 6744 C CA . ILE B 1 334 ? -10.55162 -26.42283 -27.39832 1.000 33.47656 334 ILE B CA 1
ATOM 6745 C C . ILE B 1 334 ? -12.03136 -26.23695 -27.07873 1.000 42.28124 334 ILE B C 1
ATOM 6746 O O . ILE B 1 334 ? -12.45094 -25.15361 -26.65183 1.000 34.33869 334 ILE B O 1
ATOM 6751 N N . HIS B 1 335 ? -12.84265 -27.28867 -27.24705 1.000 32.63510 335 HIS B N 1
ATOM 6752 C CA . HIS B 1 335 ? -14.26936 -27.15633 -26.96611 1.000 41.30066 335 HIS B CA 1
ATOM 6753 C C . HIS B 1 335 ? -14.51906 -26.77361 -25.51313 1.000 38.31288 335 HIS B C 1
ATOM 6754 O O . HIS B 1 335 ? -15.44339 -26.00587 -25.21850 1.000 36.95594 335 HIS B O 1
ATOM 6761 N N . PHE B 1 336 ? -13.71164 -27.30591 -24.58972 1.000 39.45532 336 PHE B N 1
ATOM 6762 C CA . PHE B 1 336 ? -13.86292 -26.95701 -23.17912 1.000 32.79212 336 PHE B CA 1
ATOM 6763 C C . PHE B 1 336 ? -13.60886 -25.46965 -22.95905 1.000 32.97457 336 PHE B C 1
ATOM 6764 O O . PHE B 1 336 ? -14.40247 -24.78365 -22.30331 1.000 35.20833 336 PHE B O 1
ATOM 6772 N N . LYS B 1 337 ? -12.49881 -24.95475 -23.49847 1.000 31.32255 337 LYS B N 1
ATOM 6773 C CA . LYS B 1 337 ? -12.22152 -23.52284 -23.40928 1.000 35.95937 337 LYS B CA 1
ATOM 6774 C C . LYS B 1 337 ? -13.35629 -22.70006 -24.00854 1.000 29.32375 337 LYS B C 1
ATOM 6775 O O . LYS B 1 337 ? -13.78651 -21.70530 -23.41732 1.000 34.12485 337 LYS B O 1
ATOM 6781 N N . ASN B 1 338 ? -13.86612 -23.10806 -25.17253 1.000 34.05837 338 ASN B N 1
ATOM 6782 C CA . ASN B 1 338 ? -14.95215 -22.36236 -25.80570 1.000 34.28659 338 ASN B CA 1
ATOM 6783 C C . ASN B 1 338 ? -16.20416 -22.35859 -24.93602 1.000 40.33883 338 ASN B C 1
ATOM 6784 O O . ASN B 1 338 ? -16.93281 -21.36000 -24.89083 1.000 32.97401 338 ASN B O 1
ATOM 6789 N N . GLU B 1 339 ? -16.46803 -23.46490 -24.23069 1.000 38.93717 339 GLU B N 1
ATOM 6790 C CA . GLU B 1 339 ? -17.60209 -23.51628 -23.31205 1.000 33.18137 339 GLU B CA 1
ATOM 6791 C C . GLU B 1 339 ? -17.47666 -22.52279 -22.16239 1.000 32.41026 339 GLU B C 1
ATOM 6792 O O . GLU B 1 339 ? -18.47750 -22.23132 -21.50143 1.000 33.42294 339 GLU B O 1
ATOM 6798 N N . LEU B 1 340 ? -16.27233 -22.01938 -21.89318 1.000 30.82921 340 LEU B N 1
ATOM 6799 C CA . LEU B 1 340 ? -16.04852 -21.04648 -20.83143 1.000 36.08341 340 LEU B CA 1
ATOM 6800 C C . LEU B 1 340 ? -16.32206 -19.61361 -21.26521 1.000 38.29460 340 LEU B C 1
ATOM 6801 O O . LEU B 1 340 ? -16.41784 -18.73363 -20.40219 1.000 34.08045 340 LEU B O 1
ATOM 6806 N N . GLN B 1 341 ? -16.44682 -19.36474 -22.56652 1.000 33.25706 341 GLN B N 1
ATOM 6807 C CA . GLN B 1 341 ? -16.51402 -17.99182 -23.05942 1.000 31.53229 341 GLN B CA 1
ATOM 6808 C C . GLN B 1 341 ? -17.69573 -17.19305 -22.51990 1.000 38.71753 341 GLN B C 1
ATOM 6809 O O . GLN B 1 341 ? -17.48689 -16.02195 -22.15490 1.000 34.28240 341 GLN B O 1
ATOM 6815 N N . PRO B 1 342 ? -18.92806 -17.71604 -22.45245 1.000 35.94109 342 PRO B N 1
ATOM 6816 C CA . PRO B 1 342 ? -20.01101 -16.89490 -21.88883 1.000 37.23877 342 PRO B CA 1
ATOM 6817 C C . PRO B 1 342 ? -19.74131 -16.45696 -20.46140 1.000 41.47993 342 PRO B C 1
ATOM 6818 O O . PRO B 1 342 ? -20.13856 -15.34917 -20.07656 1.000 36.70124 342 PRO B O 1
ATOM 6822 N N . ASN B 1 343 ? -19.04701 -17.27796 -19.67104 1.000 33.17205 343 ASN B N 1
ATOM 6823 C CA . ASN B 1 343 ? -18.69874 -16.86927 -18.31467 1.000 39.60651 343 ASN B CA 1
ATOM 6824 C C . ASN B 1 343 ? -17.56268 -15.84929 -18.32118 1.000 37.80692 343 ASN B C 1
ATOM 6825 O O . ASN B 1 343 ? -17.54537 -14.91951 -17.50665 1.000 31.69037 343 ASN B O 1
ATOM 6830 N N . ILE B 1 344 ? -16.60229 -16.00797 -19.22810 1.000 30.39794 344 ILE B N 1
ATOM 6831 C CA . ILE B 1 344 ? -15.56453 -14.99324 -19.39276 1.000 40.33449 344 ILE B CA 1
ATOM 6832 C C . ILE B 1 344 ? -16.19718 -13.63959 -19.69707 1.000 42.07213 344 ILE B C 1
ATOM 6833 O O . ILE B 1 344 ? -15.83177 -12.61193 -19.11066 1.000 39.41931 344 ILE B O 1
ATOM 6838 N N . GLU B 1 345 ? -17.17076 -13.62381 -20.61172 1.000 37.52308 345 GLU B N 1
ATOM 6839 C CA . GLU B 1 345 ? -17.82375 -12.37090 -20.97289 1.000 38.92527 345 GLU B CA 1
ATOM 6840 C C . GLU B 1 345 ? -18.59605 -11.78558 -19.79701 1.000 42.03183 345 GLU B C 1
ATOM 6841 O O . GLU B 1 345 ? -18.49042 -10.58633 -19.51693 1.000 38.99268 345 GLU B O 1
ATOM 6847 N N . LYS B 1 346 ? -19.36579 -12.61380 -19.08874 1.000 41.31061 346 LYS B N 1
ATOM 6848 C CA . LYS B 1 346 ? -20.11294 -12.11604 -17.93878 1.000 42.11802 346 LYS B CA 1
ATOM 6849 C C . LYS B 1 346 ? -19.18548 -11.53564 -16.87764 1.000 37.95948 346 LYS B C 1
ATOM 6850 O O . LYS B 1 346 ? -19.54106 -10.55810 -16.20759 1.000 35.95742 346 LYS B O 1
ATOM 6856 N N . ASN B 1 347 ? -17.98742 -12.10278 -16.72412 1.000 30.47488 347 ASN B N 1
ATOM 6857 C CA . ASN B 1 347 ? -17.03749 -11.55162 -15.76471 1.000 35.46996 347 ASN B CA 1
ATOM 6858 C C . ASN B 1 347 ? -16.45662 -10.23315 -16.25564 1.000 37.85205 347 ASN B C 1
ATOM 6859 O O . ASN B 1 347 ? -16.21999 -9.31853 -15.45784 1.000 38.35555 347 ASN B O 1
ATOM 6864 N N . GLN B 1 348 ? -16.22884 -10.10680 -17.56449 1.000 35.29090 348 GLN B N 1
ATOM 6865 C CA . GLN B 1 348 ? -15.70574 -8.84623 -18.08388 1.000 37.23516 348 GLN B CA 1
ATOM 6866 C C . GLN B 1 348 ? -16.72647 -7.72144 -17.95623 1.000 38.52444 348 GLN B C 1
ATOM 6867 O O . GLN B 1 348 ? -16.34827 -6.56550 -17.73621 1.000 36.51808 348 GLN B O 1
ATOM 6873 N N . GLU B 1 349 ? -18.01669 -8.03825 -18.07799 1.000 36.59085 349 GLU B N 1
ATOM 6874 C CA . GLU B 1 349 ? -19.04269 -7.01747 -17.91917 1.000 42.11322 349 GLU B CA 1
ATOM 6875 C C . GLU B 1 349 ? -19.16678 -6.58761 -16.46299 1.000 44.49601 349 GLU B C 1
ATOM 6876 O O . GLU B 1 349 ? -19.42742 -5.41402 -16.17809 1.000 40.26751 349 GLU B O 1
ATOM 6882 N N . LYS B 1 350 ? -18.99146 -7.52284 -15.52599 1.000 41.75380 350 LYS B N 1
ATOM 6883 C CA . LYS B 1 350 ? -18.96206 -7.14114 -14.11775 1.000 45.83276 350 LYS B CA 1
ATOM 6884 C C . LYS B 1 350 ? -17.78099 -6.22555 -13.83000 1.000 42.73159 350 LYS B C 1
ATOM 6885 O O . LYS B 1 350 ? -17.91447 -5.23368 -13.10227 1.000 43.90168 350 LYS B O 1
ATOM 6891 N N . LEU B 1 351 ? -16.61392 -6.54503 -14.38983 1.000 35.29817 351 LEU B N 1
ATOM 6892 C CA . LEU B 1 351 ? -15.46129 -5.67082 -14.22895 1.000 39.15840 351 LEU B CA 1
ATOM 6893 C C . LEU B 1 351 ? -15.74698 -4.29238 -14.79854 1.000 38.78735 351 LEU B C 1
ATOM 6894 O O . LEU B 1 351 ? -15.34982 -3.27858 -14.21376 1.000 32.66140 351 LEU B O 1
ATOM 6899 N N . GLN B 1 352 ? -16.45631 -4.24162 -15.93340 1.000 35.59453 352 GLN B N 1
ATOM 6900 C CA . GLN B 1 352 ? -16.73868 -2.97780 -16.60460 1.000 37.92301 352 GLN B CA 1
ATOM 6901 C C . GLN B 1 352 ? -17.59984 -2.05536 -15.74505 1.000 40.74952 352 GLN B C 1
ATOM 6902 O O . GLN B 1 352 ? -17.52199 -0.82705 -15.88061 1.000 36.69369 352 GLN B O 1
ATOM 6908 N N . LYS B 1 353 ? -18.42269 -2.62000 -14.85874 1.000 39.14434 353 LYS B N 1
ATOM 6909 C CA . LYS B 1 353 ? -19.21987 -1.78772 -13.96374 1.000 38.15465 353 LYS B CA 1
ATOM 6910 C C . LYS B 1 353 ? -18.33751 -1.05522 -12.96042 1.000 34.95716 353 LYS B C 1
ATOM 6911 O O . LYS B 1 353 ? -18.60229 0.10675 -12.62441 1.000 39.55114 353 LYS B O 1
ATOM 6917 N N . PHE B 1 354 ? -17.27987 -1.70945 -12.47410 1.000 27.85105 354 PHE B N 1
ATOM 6918 C CA . PHE B 1 354 ? -16.31815 -1.00704 -11.62892 1.000 28.23147 354 PHE B CA 1
ATOM 6919 C C . PHE B 1 354 ? -15.57857 0.07718 -12.40811 1.000 30.98313 354 PHE B C 1
ATOM 6920 O O . PHE B 1 354 ? -15.36573 1.18434 -11.89317 1.000 27.98169 354 PHE B O 1
ATOM 6928 N N . LEU B 1 355 ? -15.18455 -0.21732 -13.65409 1.000 27.91583 355 LEU B N 1
ATOM 6929 C CA . LEU B 1 355 ? -14.36404 0.72164 -14.41761 1.000 32.19402 355 LEU B CA 1
ATOM 6930 C C . LEU B 1 355 ? -15.12505 1.98341 -14.77903 1.000 29.15245 355 LEU B C 1
ATOM 6931 O O . LEU B 1 355 ? -14.50952 3.03436 -14.99710 1.000 32.46108 355 LEU B O 1
ATOM 6936 N N . THR B 1 356 ? -16.44968 1.91196 -14.87371 1.000 31.32856 356 THR B N 1
ATOM 6937 C CA . THR B 1 356 ? -17.23628 3.09150 -15.21320 1.000 32.44345 356 THR B CA 1
ATOM 6938 C C . THR B 1 356 ? -17.98361 3.66801 -14.01402 1.000 30.19621 356 THR B C 1
ATOM 6939 O O . THR B 1 356 ? -18.87232 4.50457 -14.20305 1.000 29.94011 356 THR B O 1
ATOM 6943 N N . ALA B 1 357 ? -17.64097 3.24854 -12.78994 1.000 31.44921 357 ALA B N 1
ATOM 6944 C CA . ALA B 1 357 ? -18.32521 3.73917 -11.60121 1.000 24.46022 357 ALA B CA 1
ATOM 6945 C C . ALA B 1 357 ? -18.05530 5.23386 -11.42001 1.000 29.03400 357 ALA B C 1
ATOM 6946 O O . ALA B 1 357 ? -17.01102 5.73613 -11.84399 1.000 25.41949 357 ALA B O 1
ATOM 6948 N N . PRO B 1 358 ? -18.98316 5.96608 -10.80182 1.000 29.21563 358 PRO B N 1
ATOM 6949 C CA . PRO B 1 358 ? -18.74630 7.39706 -10.56719 1.000 27.65611 358 PRO B CA 1
ATOM 6950 C C . PRO B 1 358 ? -17.47808 7.61007 -9.75629 1.000 28.51935 358 PRO B C 1
ATOM 6951 O O . PRO B 1 358 ? -17.13933 6.81389 -8.87620 1.000 31.09183 358 PRO B O 1
ATOM 6955 N N . LEU B 1 359 ? -16.75712 8.67667 -10.09261 1.000 24.95650 359 LEU B N 1
ATOM 6956 C CA . LEU B 1 359 ? -15.56677 9.05876 -9.34772 1.000 27.32020 359 LEU B CA 1
ATOM 6957 C C . LEU B 1 359 ? -15.96311 9.87630 -8.11828 1.000 25.95892 359 LEU B C 1
ATOM 6958 O O . LEU B 1 359 ? -16.96355 10.60045 -8.12522 1.000 31.21270 359 LEU B O 1
ATOM 6963 N N . SER B 1 360 ? -15.15521 9.76114 -7.05778 1.000 28.59066 360 SER B N 1
ATOM 6964 C CA . SER B 1 360 ? -15.58256 10.18243 -5.72444 1.000 28.15973 360 SER B CA 1
ATOM 6965 C C . SER B 1 360 ? -15.14629 11.56753 -5.22595 1.000 26.83072 360 SER B C 1
ATOM 6966 O O . SER B 1 360 ? -15.67658 12.00105 -4.19611 1.000 31.25907 360 SER B O 1
ATOM 6969 N N . PRO B 1 361 ? -14.24021 12.33393 -5.89026 1.000 30.86404 361 PRO B N 1
ATOM 6970 C CA . PRO B 1 361 ? -13.66846 12.27725 -7.25480 1.000 28.20472 361 PRO B CA 1
ATOM 6971 C C . PRO B 1 361 ? -12.49229 11.32587 -7.45038 1.000 29.10027 361 PRO B C 1
ATOM 6972 O O . PRO B 1 361 ? -11.93110 11.26374 -8.55114 1.000 24.21572 361 PRO B O 1
ATOM 6976 N N . LEU B 1 362 ? -12.08734 10.57821 -6.42793 1.000 26.56370 362 LEU B N 1
ATOM 6977 C CA . LEU B 1 362 ? -10.97765 9.65220 -6.59073 1.000 23.96207 362 LEU B CA 1
ATOM 6978 C C . LEU B 1 362 ? -11.43514 8.37319 -7.29241 1.000 29.84751 362 LEU B C 1
ATOM 6979 O O . LEU B 1 362 ? -12.62617 8.05096 -7.34015 1.000 24.28514 362 LEU B O 1
ATOM 6984 N N . MET B 1 363 ? -10.46423 7.65369 -7.86125 1.000 28.16242 363 MET B N 1
ATOM 6985 C CA . MET B 1 363 ? -10.72854 6.37036 -8.50504 1.000 25.57119 363 MET B CA 1
ATOM 6986 C C . MET B 1 363 ? -10.96423 5.28057 -7.45923 1.000 22.75571 363 MET B C 1
ATOM 6987 O O . MET B 1 363 ? -10.63519 5.43728 -6.28209 1.000 24.18470 363 MET B O 1
ATOM 6992 N N . ASN B 1 364 ? -11.53956 4.16037 -7.90484 1.000 26.44001 364 ASN B N 1
ATOM 6993 C CA . ASN B 1 364 ? -11.53618 2.94622 -7.10151 1.000 25.41875 364 ASN B CA 1
ATOM 6994 C C . ASN B 1 364 ? -10.33484 2.08317 -7.49475 1.000 26.79947 364 ASN B C 1
ATOM 6995 O O . ASN B 1 364 ? -9.56969 2.42552 -8.40330 1.000 22.49137 364 ASN B O 1
ATOM 7000 N N . HIS B 1 365 ? -10.16232 0.95710 -6.78543 1.000 22.26911 365 HIS B N 1
ATOM 7001 C CA . HIS B 1 365 ? -9.05231 0.03517 -7.04778 1.000 22.30597 365 HIS B CA 1
ATOM 7002 C C . HIS B 1 365 ? -8.97950 -0.35506 -8.51886 1.000 24.00500 365 HIS B C 1
ATOM 7003 O O . HIS B 1 365 ? -7.89673 -0.39665 -9.11714 1.000 21.81968 365 HIS B O 1
ATOM 7010 N N . GLN B 1 366 ? -10.12820 -0.69338 -9.10469 1.000 22.12482 366 GLN B N 1
ATOM 7011 C CA . GLN B 1 366 ? -10.14450 -1.21813 -10.46421 1.000 22.84062 366 GLN B CA 1
ATOM 7012 C C . GLN B 1 366 ? -9.74158 -0.14615 -11.46758 1.000 29.67789 366 GLN B C 1
ATOM 7013 O O . GLN B 1 366 ? -8.92803 -0.39470 -12.36685 1.000 24.27070 366 GLN B O 1
ATOM 7019 N N . GLN B 1 367 ? -10.30772 1.05536 -11.33124 1.000 22.66452 367 GLN B N 1
ATOM 7020 C CA . GLN B 1 367 ? -9.96952 2.14123 -12.24384 1.000 23.20787 367 GLN B CA 1
ATOM 7021 C C . GLN B 1 367 ? -8.48011 2.47024 -12.18212 1.000 28.57412 367 GLN B C 1
ATOM 7022 O O . GLN B 1 367 ? -7.82543 2.63143 -13.21840 1.000 24.85630 367 GLN B O 1
ATOM 7028 N N . ALA B 1 368 ? -7.92199 2.56457 -10.97076 1.000 27.60455 368 ALA B N 1
ATOM 7029 C CA . ALA B 1 368 ? -6.49922 2.86924 -10.83879 1.000 25.97925 368 ALA B CA 1
ATOM 7030 C C . ALA B 1 368 ? -5.64586 1.79179 -11.49117 1.000 22.37405 368 ALA B C 1
ATOM 7031 O O . ALA B 1 368 ? -4.73884 2.08722 -12.27471 1.000 25.53689 368 ALA B O 1
ATOM 7033 N N . LEU B 1 369 ? -5.92464 0.52970 -11.18113 1.000 22.03276 369 LEU B N 1
ATOM 7034 C CA . LEU B 1 369 ? -5.05192 -0.53004 -11.65934 1.000 21.94676 369 LEU B CA 1
ATOM 7035 C C . LEU B 1 369 ? -5.29729 -0.85070 -13.12920 1.000 26.93714 369 LEU B C 1
ATOM 7036 O O . LEU B 1 369 ? -4.38351 -1.32306 -13.81703 1.000 22.57336 369 LEU B O 1
ATOM 7041 N N . ASN B 1 370 ? -6.50186 -0.58230 -13.64347 1.000 24.61196 370 ASN B N 1
ATOM 7042 C CA . ASN B 1 370 ? -6.70534 -0.71805 -15.08119 1.000 23.98292 370 ASN B CA 1
ATOM 7043 C C . ASN B 1 370 ? -5.85122 0.28976 -15.84003 1.000 28.32881 370 ASN B C 1
ATOM 7044 O O . ASN B 1 370 ? -5.27161 -0.03061 -16.88154 1.000 25.94129 370 ASN B O 1
ATOM 7049 N N . THR B 1 371 ? -5.75745 1.51486 -15.32459 1.000 27.79991 371 THR B N 1
ATOM 7050 C CA . THR B 1 371 ? -4.86995 2.50011 -15.92233 1.000 25.47926 371 THR B CA 1
ATOM 7051 C C . THR B 1 371 ? -3.41426 2.05046 -15.84686 1.000 24.91791 371 THR B C 1
ATOM 7052 O O . THR B 1 371 ? -2.67487 2.13259 -16.83448 1.000 26.82164 371 THR B O 1
ATOM 7056 N N . VAL B 1 372 ? -2.98154 1.57517 -14.67792 1.000 22.80368 372 VAL B N 1
ATOM 7057 C CA . VAL B 1 372 ? -1.61192 1.09414 -14.54037 1.000 27.67913 372 VAL B CA 1
ATOM 7058 C C . VAL B 1 372 ? -1.32494 0.03259 -15.59365 1.000 28.34587 372 VAL B C 1
ATOM 7059 O O . VAL B 1 372 ? -0.26895 0.04179 -16.23816 1.000 29.08383 372 VAL B O 1
ATOM 7063 N N . GLU B 1 373 ? -2.28170 -0.87168 -15.81750 1.000 25.17575 373 GLU B N 1
ATOM 7064 C CA . GLU B 1 373 ? -2.05424 -1.95778 -16.76728 1.000 27.81703 373 GLU B CA 1
ATOM 7065 C C . GLU B 1 373 ? -1.92003 -1.43202 -18.19232 1.000 29.45789 373 GLU B C 1
ATOM 7066 O O . GLU B 1 373 ? -1.05766 -1.89609 -18.94394 1.000 26.10478 373 GLU B O 1
ATOM 7072 N N . GLU B 1 374 ? -2.75647 -0.46346 -18.57922 1.000 28.79765 374 GLU B N 1
ATOM 7073 C CA . GLU B 1 374 ? -2.63673 0.13480 -19.90677 1.000 32.76545 374 GLU B CA 1
ATOM 7074 C C . GLU B 1 374 ? -1.26368 0.76096 -20.10465 1.000 31.37179 374 GLU B C 1
ATOM 7075 O O . GLU B 1 374 ? -0.62467 0.57213 -21.14302 1.000 29.30054 374 GLU B O 1
ATOM 7081 N N . VAL B 1 375 ? -0.79457 1.51066 -19.11046 1.000 26.20788 375 VAL B N 1
ATOM 7082 C CA . VAL B 1 375 ? 0.49329 2.18882 -19.21937 1.000 29.40913 375 VAL B CA 1
ATOM 7083 C C . VAL B 1 375 ? 1.63274 1.17879 -19.25046 1.000 27.74412 375 VAL B C 1
ATOM 7084 O O . VAL B 1 375 ? 2.54799 1.27402 -20.07784 1.000 33.64005 375 VAL B O 1
ATOM 7088 N N . LEU B 1 376 ? 1.59789 0.20180 -18.34797 1.000 27.28559 376 LEU B N 1
ATOM 7089 C CA . LEU B 1 376 ? 2.65090 -0.80989 -18.31424 1.000 26.56130 376 LEU B CA 1
ATOM 7090 C C . LEU B 1 376 ? 2.65432 -1.64611 -19.58036 1.000 29.65069 376 LEU B C 1
ATOM 7091 O O . LEU B 1 376 ? 3.72162 -1.99210 -20.09244 1.000 24.38913 376 LEU B O 1
ATOM 7096 N N . SER B 1 377 ? 1.47140 -1.99512 -20.08803 1.000 24.38003 377 SER B N 1
ATOM 7097 C CA . SER B 1 377 ? 1.40338 -2.83816 -21.27395 1.000 32.10528 377 SER B CA 1
ATOM 7098 C C . SER B 1 377 ? 1.96632 -2.11824 -22.49214 1.000 33.39645 377 SER B C 1
ATOM 7099 O O . SER B 1 377 ? 2.68800 -2.71459 -23.30169 1.000 29.31299 377 SER B O 1
ATOM 7102 N N . LYS B 1 378 ? 1.64734 -0.83509 -22.63776 1.000 31.88046 378 LYS B N 1
ATOM 7103 C CA . LYS B 1 378 ? 2.18132 -0.07373 -23.75719 1.000 28.90778 378 LYS B CA 1
ATOM 7104 C C . LYS B 1 378 ? 3.69572 0.05491 -23.65902 1.000 29.40826 378 LYS B C 1
ATOM 7105 O O . LYS B 1 378 ? 4.39983 -0.07884 -24.66453 1.000 33.60188 378 LYS B O 1
ATOM 7111 N N . GLN B 1 379 ? 4.21906 0.27685 -22.45386 1.000 26.10838 379 GLN B N 1
ATOM 7112 C CA . GLN B 1 379 ? 5.64828 0.53828 -22.31035 1.000 29.62602 379 GLN B CA 1
ATOM 7113 C C . GLN B 1 379 ? 6.49692 -0.71866 -22.47157 1.000 33.17404 379 GLN B C 1
ATOM 7114 O O . GLN B 1 379 ? 7.54221 -0.68062 -23.13013 1.000 31.24707 379 GLN B O 1
ATOM 7120 N N . PHE B 1 380 ? 6.08211 -1.83929 -21.87690 1.000 31.23588 380 PHE B N 1
ATOM 7121 C CA . PHE B 1 380 ? 6.95823 -2.99619 -21.76675 1.000 31.92525 380 PHE B CA 1
ATOM 7122 C C . PHE B 1 380 ? 6.51497 -4.19607 -22.58322 1.000 33.90587 380 PHE B C 1
ATOM 7123 O O . PHE B 1 380 ? 7.30088 -5.14181 -22.72226 1.000 32.66877 380 PHE B O 1
ATOM 7131 N N . ASN B 1 381 ? 5.28347 -4.19343 -23.09901 1.000 36.31841 381 ASN B N 1
ATOM 7132 C CA . ASN B 1 381 ? 4.71583 -5.33729 -23.81930 1.000 42.97405 381 ASN B CA 1
ATOM 7133 C C . ASN B 1 381 ? 4.94160 -6.64053 -23.05729 1.000 42.31383 381 ASN B C 1
ATOM 7134 O O . ASN B 1 381 ? 5.30260 -7.66845 -23.63491 1.000 43.75212 381 ASN B O 1
ATOM 7139 N N . GLY B 1 382 ? 4.74708 -6.58653 -21.73971 1.000 32.59295 382 GLY B N 1
ATOM 7140 C CA . GLY B 1 382 ? 4.86055 -7.74830 -20.88481 1.000 37.70219 382 GLY B CA 1
ATOM 7141 C C . GLY B 1 382 ? 6.25122 -8.05312 -20.36191 1.000 35.07011 382 GLY B C 1
ATOM 7142 O O . GLY B 1 382 ? 6.39287 -8.94656 -19.51104 1.000 31.56066 382 GLY B O 1
ATOM 7143 N N . ASP B 1 383 ? 7.28283 -7.34224 -20.82303 1.000 32.05119 383 ASP B N 1
ATOM 7144 C CA . ASP B 1 383 ? 8.66260 -7.67821 -20.47006 1.000 25.44028 383 ASP B CA 1
ATOM 7145 C C . ASP B 1 383 ? 9.14893 -6.74938 -19.35891 1.000 28.09787 383 ASP B C 1
ATOM 7146 O O . ASP B 1 383 ? 9.88405 -5.78144 -19.58907 1.000 27.25718 383 ASP B O 1
ATOM 7151 N N . TYR B 1 384 ? 8.73450 -7.06823 -18.13202 1.000 24.96827 384 TYR B N 1
ATOM 7152 C CA . TYR B 1 384 ? 9.20668 -6.40295 -16.91525 1.000 22.85704 384 TYR B CA 1
ATOM 7153 C C . TYR B 1 384 ? 9.00690 -7.37373 -15.74642 1.000 25.76472 384 TYR B C 1
ATOM 7154 O O . TYR B 1 384 ? 8.75582 -8.56732 -15.94794 1.000 23.74085 384 TYR B O 1
ATOM 7163 N N . PHE B 1 385 ? 9.13626 -6.87018 -14.51778 1.000 23.41945 385 PHE B N 1
ATOM 7164 C CA . PHE B 1 385 ? 9.04331 -7.69601 -13.32013 1.000 26.42588 385 PHE B CA 1
ATOM 7165 C C . PHE B 1 385 ? 8.07034 -7.04838 -12.34172 1.000 26.29396 385 PHE B C 1
ATOM 7166 O O . PHE B 1 385 ? 8.18377 -5.85191 -12.05640 1.000 23.61112 385 PHE B O 1
ATOM 7174 N N . LEU B 1 386 ? 7.14162 -7.84294 -11.80365 1.000 25.97729 386 LEU B N 1
ATOM 7175 C CA . LEU B 1 386 ? 6.04019 -7.33189 -10.99313 1.000 22.45717 386 LEU B CA 1
ATOM 7176 C C . LEU B 1 386 ? 6.05356 -7.93462 -9.58948 1.000 22.03418 386 LEU B C 1
ATOM 7177 O O . LEU B 1 386 ? 6.13692 -9.15672 -9.43287 1.000 20.40746 386 LEU B O 1
ATOM 7182 N N . VAL B 1 387 ? 5.96435 -7.07134 -8.57458 1.000 23.73513 387 VAL B N 1
ATOM 7183 C CA . VAL B 1 387 ? 5.72451 -7.47337 -7.18966 1.000 21.65674 387 VAL B CA 1
ATOM 7184 C C . VAL B 1 387 ? 4.35980 -6.93454 -6.78570 1.000 23.06411 387 VAL B C 1
ATOM 7185 O O . VAL B 1 387 ? 4.02315 -5.78710 -7.10200 1.000 23.27819 387 VAL B O 1
ATOM 7189 N N . SER B 1 388 ? 3.57139 -7.75296 -6.08903 1.000 20.89333 388 SER B N 1
ATOM 7190 C CA . SER B 1 388 ? 2.18460 -7.39638 -5.79947 1.000 24.42706 388 SER B CA 1
ATOM 7191 C C . SER B 1 388 ? 1.84036 -7.76843 -4.36187 1.000 26.75286 388 SER B C 1
ATOM 7192 O O . SER B 1 388 ? 2.00819 -8.92397 -3.96046 1.000 23.40057 388 SER B O 1
ATOM 7195 N N . GLU B 1 389 ? 1.34930 -6.79591 -3.58774 1.000 23.47954 389 GLU B N 1
ATOM 7196 C CA . GLU B 1 389 ? 1.16315 -7.00032 -2.15762 1.000 25.10152 389 GLU B CA 1
ATOM 7197 C C . GLU B 1 389 ? 0.05646 -6.09440 -1.64188 1.000 24.37205 389 GLU B C 1
ATOM 7198 O O . GLU B 1 389 ? -0.02305 -4.93456 -2.02510 1.000 22.31562 389 GLU B O 1
ATOM 7204 N N . GLY B 1 390 ? -0.76825 -6.62132 -0.76237 1.000 25.01678 390 GLY B N 1
ATOM 7205 C CA . GLY B 1 390 ? -1.91903 -5.92317 -0.23681 1.000 24.15206 390 GLY B CA 1
ATOM 7206 C C . GLY B 1 390 ? -3.06798 -6.89585 -0.09821 1.000 23.72429 390 GLY B C 1
ATOM 7207 O O . GLY B 1 390 ? -2.89417 -8.11058 -0.18052 1.000 25.74954 390 GLY B O 1
ATOM 7208 N N . ALA B 1 391 ? -4.26255 -6.35253 0.11519 1.000 22.82494 391 ALA B N 1
ATOM 7209 C CA . ALA B 1 391 ? -5.44779 -7.17720 0.20953 1.000 22.71391 391 ALA B CA 1
ATOM 7210 C C . ALA B 1 391 ? -6.26396 -6.90769 -1.04072 1.000 26.66288 391 ALA B C 1
ATOM 7211 O O . ALA B 1 391 ? -6.09617 -7.61870 -2.06009 1.000 23.62560 391 ALA B O 1
ATOM 7213 N N . ARG B 1 392 ? -7.14437 -5.90294 -1.04948 1.000 22.76819 392 ARG B N 1
ATOM 7214 C CA . ARG B 1 392 ? -7.88642 -5.61499 -2.27139 1.000 26.64120 392 ARG B CA 1
ATOM 7215 C C . ARG B 1 392 ? -6.94569 -5.19313 -3.38926 1.000 25.61738 392 ARG B C 1
ATOM 7216 O O . ARG B 1 392 ? -7.13109 -5.59606 -4.53952 1.000 23.66173 392 ARG B O 1
ATOM 7224 N N . THR B 1 393 ? -5.91642 -4.40277 -3.06224 1.000 22.57747 393 THR B N 1
ATOM 7225 C CA . THR B 1 393 ? -4.93731 -4.00499 -4.07061 1.000 25.74337 393 THR B CA 1
ATOM 7226 C C . THR B 1 393 ? -4.33113 -5.22293 -4.75717 1.000 26.39002 393 THR B C 1
ATOM 7227 O O . THR B 1 393 ? -4.18415 -5.24385 -5.98613 1.000 24.90053 393 THR B O 1
ATOM 7231 N N . MET B 1 394 ? -3.99017 -6.25817 -3.97990 1.000 20.54617 394 MET B N 1
ATOM 7232 C CA . MET B 1 394 ? -3.37315 -7.44458 -4.57193 1.000 21.27835 394 MET B CA 1
ATOM 7233 C C . MET B 1 394 ? -4.38511 -8.22925 -5.39800 1.000 24.56416 394 MET B C 1
ATOM 7234 O O . MET B 1 394 ? -4.06691 -8.69994 -6.49882 1.000 23.47523 394 MET B O 1
ATOM 7239 N N . ASP B 1 395 ? -5.61195 -8.37834 -4.89013 1.000 23.12362 395 ASP B N 1
ATOM 7240 C CA . ASP B 1 395 ? -6.62295 -9.13177 -5.62955 1.000 25.15161 395 ASP B CA 1
ATOM 7241 C C . ASP B 1 395 ? -6.93415 -8.47030 -6.96803 1.000 25.72305 395 ASP B C 1
ATOM 7242 O O . ASP B 1 395 ? -7.00991 -9.14623 -7.99889 1.000 23.12773 395 ASP B O 1
ATOM 7247 N N . VAL B 1 396 ? -7.09441 -7.14401 -6.97498 1.000 24.12138 396 VAL B N 1
ATOM 7248 C CA . VAL B 1 396 ? -7.40546 -6.43630 -8.21270 1.000 22.54904 396 VAL B CA 1
ATOM 7249 C C . VAL B 1 396 ? -6.20871 -6.44828 -9.15479 1.000 22.51592 396 VAL B C 1
ATOM 7250 O O . VAL B 1 396 ? -6.36683 -6.55517 -10.37444 1.000 24.08402 396 VAL B O 1
ATOM 7254 N N . THR B 1 397 ? -4.99411 -6.36503 -8.60928 1.000 21.58631 397 THR B N 1
ATOM 7255 C CA . THR B 1 397 ? -3.80548 -6.48434 -9.44672 1.000 21.09530 397 THR B CA 1
ATOM 7256 C C . THR B 1 397 ? -3.74912 -7.84963 -10.12083 1.000 22.25294 397 THR B C 1
ATOM 7257 O O . THR B 1 397 ? -3.41411 -7.95496 -11.31154 1.000 21.44648 397 THR B O 1
ATOM 7261 N N A ARG B 1 398 ? -4.08514 -8.90810 -9.38111 0.559 23.44545 398 ARG B N 1
ATOM 7262 N N B ARG B 1 398 ? -4.08218 -8.90909 -9.37880 0.441 23.45723 398 ARG B N 1
ATOM 7263 C CA A ARG B 1 398 ? -4.12914 -10.23573 -9.98139 0.559 23.58455 398 ARG B CA 1
ATOM 7264 C CA B ARG B 1 398 ? -4.13239 -10.23787 -9.97733 0.441 23.60747 398 ARG B CA 1
ATOM 7265 C C A ARG B 1 398 ? -5.13268 -10.28160 -11.12596 0.559 26.02085 398 ARG B C 1
ATOM 7266 C C B ARG B 1 398 ? -5.13254 -10.28054 -11.12531 0.441 26.01684 398 ARG B C 1
ATOM 7267 O O A ARG B 1 398 ? -4.88741 -10.92824 -12.15116 0.559 28.08344 398 ARG B O 1
ATOM 7268 O O B ARG B 1 398 ? -4.88567 -10.92559 -12.15123 0.441 28.07286 398 ARG B O 1
ATOM 7283 N N . MET B 1 399 ? -6.25863 -9.58132 -10.97736 1.000 21.84134 399 MET B N 1
ATOM 7284 C CA . MET B 1 399 ? -7.28993 -9.59842 -12.00897 1.000 22.77637 399 MET B CA 1
ATOM 7285 C C . MET B 1 399 ? -6.90664 -8.74405 -13.21395 1.000 28.65713 399 MET B C 1
ATOM 7286 O O . MET B 1 399 ? -7.15738 -9.13506 -14.36082 1.000 28.58452 399 MET B O 1
ATOM 7291 N N . LEU B 1 400 ? -6.30158 -7.57638 -12.98281 1.000 26.14911 400 LEU B N 1
ATOM 7292 C CA . LEU B 1 400 ? -6.14487 -6.57152 -14.03407 1.000 26.18420 400 LEU B CA 1
ATOM 7293 C C . LEU B 1 400 ? -4.73946 -6.44189 -14.60289 1.000 29.25265 400 LEU B C 1
ATOM 7294 O O . LEU B 1 400 ? -4.60100 -6.10124 -15.77778 1.000 30.31142 400 LEU B O 1
ATOM 7299 N N . VAL B 1 401 ? -3.69384 -6.67347 -13.81607 1.000 26.19894 401 VAL B N 1
ATOM 7300 C CA . VAL B 1 401 ? -2.32474 -6.46611 -14.27990 1.000 23.75794 401 VAL B CA 1
ATOM 7301 C C . VAL B 1 401 ? -1.79261 -7.80824 -14.76705 1.000 28.56480 401 VAL B C 1
ATOM 7302 O O . VAL B 1 401 ? -1.56771 -8.72753 -13.97409 1.000 27.81469 401 VAL B O 1
ATOM 7306 N N . SER B 1 402 ? -1.57201 -7.91222 -16.07081 1.000 27.41518 402 SER B N 1
ATOM 7307 C CA . SER B 1 402 ? -1.29566 -9.18731 -16.70791 1.000 32.23119 402 SER B CA 1
ATOM 7308 C C . SER B 1 402 ? 0.18890 -9.52736 -16.67565 1.000 31.55320 402 SER B C 1
ATOM 7309 O O . SER B 1 402 ? 1.05505 -8.64882 -16.63136 1.000 26.32531 402 SER B O 1
ATOM 7312 N N . SER B 1 403 ? 0.46811 -10.82690 -16.71775 1.000 31.04975 403 SER B N 1
ATOM 7313 C CA . SER B 1 403 ? 1.81361 -11.36724 -16.82627 1.000 26.31556 403 SER B CA 1
ATOM 7314 C C . SER B 1 403 ? 1.94456 -12.14946 -18.12965 1.000 27.04721 403 SER B C 1
ATOM 7315 O O . SER B 1 403 ? 0.99070 -12.78432 -18.59247 1.000 29.68333 403 SER B O 1
ATOM 7318 N N . HIS B 1 404 ? 3.13646 -12.09603 -18.72609 1.000 23.68856 404 HIS B N 1
ATOM 7319 C CA . HIS B 1 404 ? 3.36522 -12.68656 -20.03843 1.000 26.20869 404 HIS B CA 1
ATOM 7320 C C . HIS B 1 404 ? 4.59987 -13.56940 -20.11142 1.000 24.55491 404 HIS B C 1
ATOM 7321 O O . HIS B 1 404 ? 4.78764 -14.25022 -21.12468 1.000 27.95941 404 HIS B O 1
ATOM 7328 N N . LEU B 1 405 ? 5.44367 -13.57655 -19.08992 1.000 25.02322 405 LEU B N 1
ATOM 7329 C CA . LEU B 1 405 ? 6.63947 -14.39857 -19.06392 1.000 26.92558 405 LEU B CA 1
ATOM 7330 C C . LEU B 1 405 ? 6.72461 -15.11197 -17.72259 1.000 26.24211 405 LEU B C 1
ATOM 7331 O O . LEU B 1 405 ? 6.22143 -14.60299 -16.71213 1.000 23.94202 405 LEU B O 1
ATOM 7336 N N . PRO B 1 406 ? 7.34399 -16.29128 -17.68134 1.000 25.51912 406 PRO B N 1
ATOM 7337 C CA . PRO B 1 406 ? 7.41449 -17.03374 -16.41653 1.000 23.19064 406 PRO B CA 1
ATOM 7338 C C . PRO B 1 406 ? 8.32373 -16.35749 -15.40184 1.000 22.52453 406 PRO B C 1
ATOM 7339 O O . PRO B 1 406 ? 9.32963 -15.72988 -15.75007 1.000 22.59386 406 PRO B O 1
ATOM 7343 N N . ARG B 1 407 ? 7.95369 -16.51002 -14.12503 1.000 22.07040 407 ARG B N 1
ATOM 7344 C CA . ARG B 1 407 ? 8.74619 -16.01109 -12.99638 1.000 21.72167 407 ARG B CA 1
ATOM 7345 C C . ARG B 1 407 ? 9.02674 -14.50823 -13.11090 1.000 26.12847 407 ARG B C 1
ATOM 7346 O O . ARG B 1 407 ? 10.13760 -14.03460 -12.84149 1.000 21.41987 407 ARG B O 1
ATOM 7354 N N . ARG B 1 408 ? 8.01085 -13.74716 -13.51421 1.000 21.61829 408 ARG B N 1
ATOM 7355 C CA . ARG B 1 408 ? 8.08896 -12.28911 -13.51959 1.000 21.54306 408 ARG B CA 1
ATOM 7356 C C . ARG B 1 408 ? 7.06992 -11.67945 -12.56912 1.000 21.22602 408 ARG B C 1
ATOM 7357 O O . ARG B 1 408 ? 6.69803 -10.50757 -12.72881 1.000 23.01374 408 ARG B O 1
ATOM 7365 N N . ARG B 1 409 ? 6.62028 -12.45170 -11.57917 1.000 21.53380 409 ARG B N 1
ATOM 7366 C CA . ARG B 1 409 ? 5.55646 -12.02661 -10.68077 1.000 20.75567 409 ARG B CA 1
ATOM 7367 C C . ARG B 1 409 ? 5.75283 -12.66928 -9.31296 1.000 20.46238 409 ARG B C 1
ATOM 7368 O O . ARG B 1 409 ? 5.91525 -13.88970 -9.21109 1.000 23.62021 409 ARG B O 1
ATOM 7376 N N . LEU B 1 410 ? 5.73724 -11.84494 -8.26254 1.000 20.22136 410 LEU B N 1
ATOM 7377 C CA . LEU B 1 410 ? 5.84375 -12.31980 -6.88996 1.000 21.67165 410 LEU B CA 1
ATOM 7378 C C . LEU B 1 410 ? 4.76621 -11.63616 -6.06609 1.000 23.44929 410 LEU B C 1
ATOM 7379 O O . LEU B 1 410 ? 4.56829 -10.42113 -6.19456 1.000 21.87692 410 LEU B O 1
ATOM 7384 N N . ASP B 1 411 ? 4.07979 -12.39658 -5.21116 1.000 19.89940 411 ASP B N 1
ATOM 7385 C CA . ASP B 1 411 ? 3.03143 -11.79793 -4.38167 1.000 23.17005 411 ASP B CA 1
ATOM 7386 C C . ASP B 1 411 ? 3.07074 -12.41435 -2.97758 1.000 19.82565 411 ASP B C 1
ATOM 7387 O O . ASP B 1 411 ? 4.04059 -13.07466 -2.59184 1.000 21.72287 411 ASP B O 1
ATOM 7392 N N . ALA B 1 412 ? 1.99655 -12.19372 -2.20797 1.000 19.89434 412 ALA B N 1
ATOM 7393 C CA . ALA B 1 412 ? 1.97238 -12.53838 -0.79249 1.000 19.92062 412 ALA B CA 1
ATOM 7394 C C . ALA B 1 412 ? 2.01843 -14.04311 -0.54745 1.000 22.47629 412 ALA B C 1
ATOM 7395 O O . ALA B 1 412 ? 2.26823 -14.45806 0.58802 1.000 20.91890 412 ALA B O 1
ATOM 7397 N N . GLY B 1 413 ? 1.78198 -14.86477 -1.57596 1.000 20.13481 413 GLY B N 1
ATOM 7398 C CA . GLY B 1 413 ? 2.13781 -16.27292 -1.51193 1.000 20.30729 413 GLY B CA 1
ATOM 7399 C C . GLY B 1 413 ? 1.30529 -17.14845 -0.58592 1.000 20.38546 413 GLY B C 1
ATOM 7400 O O . GLY B 1 413 ? 0.14599 -16.88456 -0.27540 1.000 23.97133 413 GLY B O 1
ATOM 7401 N N . THR B 1 414 ? 1.93219 -18.23210 -0.15647 1.000 20.45220 414 THR B N 1
ATOM 7402 C CA . THR B 1 414 ? 1.20795 -19.24354 0.61493 1.000 20.72719 414 THR B CA 1
ATOM 7403 C C . THR B 1 414 ? 0.80580 -18.72224 1.99676 1.000 21.77056 414 THR B C 1
ATOM 7404 O O . THR B 1 414 ? -0.22483 -19.14303 2.54051 1.000 21.34911 414 THR B O 1
ATOM 7408 N N . LEU B 1 415 ? 1.57986 -17.79932 2.56482 1.000 20.62515 415 LEU B N 1
ATOM 7409 C CA . LEU B 1 415 ? 1.24794 -17.19389 3.85293 1.000 22.37342 415 LEU B CA 1
ATOM 7410 C C . LEU B 1 415 ? 0.30511 -16.00521 3.76190 1.000 22.50056 415 LEU B C 1
ATOM 7411 O O . LEU B 1 415 ? -0.18898 -15.56746 4.80543 1.000 21.95949 415 LEU B O 1
ATOM 7416 N N . GLY B 1 416 ? 0.06234 -15.45262 2.57498 1.000 20.58981 416 GLY B N 1
ATOM 7417 C CA . GLY B 1 416 ? -0.65867 -14.19245 2.51634 1.000 20.58236 416 GLY B CA 1
ATOM 7418 C C . GLY B 1 416 ? 0.00452 -13.13062 3.36665 1.000 24.18875 416 GLY B C 1
ATOM 7419 O O . GLY B 1 416 ? -0.68171 -12.33514 4.02412 1.000 23.25142 416 GLY B O 1
ATOM 7420 N N . VAL B 1 417 ? 1.33600 -13.10977 3.37602 1.000 20.55448 417 VAL B N 1
ATOM 7421 C CA . VAL B 1 417 ? 2.09952 -12.28466 4.30823 1.000 23.20075 417 VAL B CA 1
ATOM 7422 C C . VAL B 1 417 ? 2.29788 -10.88974 3.72466 1.000 22.56191 417 VAL B C 1
ATOM 7423 O O . VAL B 1 417 ? 2.67732 -10.73776 2.55265 1.000 22.11140 417 VAL B O 1
ATOM 7427 N N . MET B 1 418 ? 2.03456 -9.86266 4.54096 1.000 21.74660 418 MET B N 1
ATOM 7428 C CA . MET B 1 418 ? 2.38883 -8.48113 4.21175 1.000 22.49020 418 MET B CA 1
ATOM 7429 C C . MET B 1 418 ? 3.81623 -8.20678 4.66551 1.000 22.04694 418 MET B C 1
ATOM 7430 O O . MET B 1 418 ? 4.24739 -8.69583 5.71476 1.000 26.35175 418 MET B O 1
ATOM 7435 N N . GLY B 1 419 ? 4.53579 -7.39681 3.89372 1.000 23.67824 419 GLY B N 1
ATOM 7436 C CA . GLY B 1 419 ? 5.90996 -7.06460 4.22131 1.000 26.00422 419 GLY B CA 1
ATOM 7437 C C . GLY B 1 419 ? 6.94328 -7.65922 3.29905 1.000 25.19020 419 GLY B C 1
ATOM 7438 O O . GLY B 1 419 ? 8.14475 -7.46474 3.53389 1.000 22.53517 419 GLY B O 1
ATOM 7439 N N . ILE B 1 420 ? 6.52410 -8.40260 2.27131 1.000 20.04353 420 ILE B N 1
ATOM 7440 C CA . ILE B 1 420 ? 7.47644 -8.98925 1.33520 1.000 23.23967 420 ILE B CA 1
ATOM 7441 C C . ILE B 1 420 ? 7.80406 -8.05450 0.18988 1.000 23.39500 420 ILE B C 1
ATOM 7442 O O . ILE B 1 420 ? 8.74763 -8.33082 -0.56462 1.000 26.12444 420 ILE B O 1
ATOM 7447 N N . GLY B 1 421 ? 7.06165 -6.95417 0.04390 1.000 22.12666 421 GLY B N 1
ATOM 7448 C CA . GLY B 1 421 ? 7.12235 -6.09143 -1.12317 1.000 24.20901 421 GLY B CA 1
ATOM 7449 C C . GLY B 1 421 ? 8.49953 -5.64507 -1.55254 1.000 22.35489 421 GLY B C 1
ATOM 7450 O O . GLY B 1 421 ? 8.92113 -5.92346 -2.68183 1.000 27.23071 421 GLY B O 1
ATOM 7451 N N . LEU B 1 422 ? 9.20900 -4.93654 -0.67765 1.000 23.79852 422 LEU B N 1
ATOM 7452 C CA . LEU B 1 422 ? 10.48779 -4.38073 -1.09588 1.000 26.37212 422 LEU B CA 1
ATOM 7453 C C . LEU B 1 422 ? 11.57871 -5.44351 -1.12979 1.000 24.19187 422 LEU B C 1
ATOM 7454 O O . LEU B 1 422 ? 12.45345 -5.40017 -2.00192 1.000 23.29657 422 LEU B O 1
ATOM 7459 N N . GLY B 1 423 ? 11.54141 -6.40819 -0.21590 1.000 20.28988 423 GLY B N 1
ATOM 7460 C CA . GLY B 1 423 ? 12.49649 -7.50165 -0.29004 1.000 20.45943 423 GLY B CA 1
ATOM 7461 C C . GLY B 1 423 ? 12.36816 -8.29251 -1.57936 1.000 23.01965 423 GLY B C 1
ATOM 7462 O O . GLY B 1 423 ? 13.37125 -8.67147 -2.19438 1.000 19.65700 423 GLY B O 1
ATOM 7463 N N . TYR B 1 424 ? 11.13268 -8.54115 -2.01682 1.000 20.54620 424 TYR B N 1
ATOM 7464 C CA . TYR B 1 424 ? 10.93348 -9.24373 -3.28189 1.000 21.25501 424 TYR B CA 1
ATOM 7465 C C . TYR B 1 424 ? 11.38392 -8.38306 -4.45979 1.000 19.99409 424 TYR B C 1
ATOM 7466 O O . TYR B 1 424 ? 11.91481 -8.89599 -5.45240 1.000 21.20206 424 TYR B O 1
ATOM 7475 N N . ALA B 1 425 ? 11.18463 -7.07417 -4.36285 1.000 19.80507 425 ALA B N 1
ATOM 7476 C CA . ALA B 1 425 ? 11.60384 -6.17415 -5.43288 1.000 20.00027 425 ALA B CA 1
ATOM 7477 C C . ALA B 1 425 ? 13.12221 -6.14888 -5.57463 1.000 20.74501 425 ALA B C 1
ATOM 7478 O O . ALA B 1 425 ? 13.64504 -6.15188 -6.69758 1.000 23.31816 425 ALA B O 1
ATOM 7480 N N . LEU B 1 426 ? 13.84661 -6.12335 -4.45313 1.000 20.04033 426 LEU B N 1
ATOM 7481 C CA . LEU B 1 426 ? 15.30869 -6.19254 -4.50578 1.000 20.15223 426 LEU B CA 1
ATOM 7482 C C . LEU B 1 426 ? 15.78189 -7.47307 -5.18551 1.000 20.13594 426 LEU B C 1
ATOM 7483 O O . LEU B 1 426 ? 16.66234 -7.43891 -6.05128 1.000 25.12620 426 LEU B O 1
ATOM 7488 N N . ALA B 1 427 ? 15.23927 -8.62386 -4.76652 1.000 23.87412 427 ALA B N 1
ATOM 7489 C CA . ALA B 1 427 ? 15.64796 -9.88840 -5.37432 1.000 26.59498 427 ALA B CA 1
ATOM 7490 C C . ALA B 1 427 ? 15.31378 -9.91316 -6.85481 1.000 25.71580 427 ALA B C 1
ATOM 7491 O O . ALA B 1 427 ? 16.10532 -10.40061 -7.67052 1.000 23.92738 427 ALA B O 1
ATOM 7493 N N . GLY B 1 428 ? 14.13879 -9.40279 -7.22269 1.000 22.17559 428 GLY B N 1
ATOM 7494 C CA . GLY B 1 428 ? 13.77906 -9.37431 -8.62934 1.000 22.16961 428 GLY B CA 1
ATOM 7495 C C . GLY B 1 428 ? 14.68667 -8.46905 -9.43961 1.000 22.76751 428 GLY B C 1
ATOM 7496 O O . GLY B 1 428 ? 15.10204 -8.82539 -10.54675 1.000 20.98911 428 GLY B O 1
ATOM 7497 N N . GLN B 1 429 ? 15.02043 -7.29511 -8.89490 1.000 22.02609 429 GLN B N 1
ATOM 7498 C CA . GLN B 1 429 ? 15.89068 -6.36916 -9.61525 1.000 22.01356 429 GLN B CA 1
ATOM 7499 C C . GLN B 1 429 ? 17.30473 -6.91690 -9.71720 1.000 24.68927 429 GLN B C 1
ATOM 7500 O O . GLN B 1 429 ? 17.97305 -6.73808 -10.74201 1.000 23.79207 429 GLN B O 1
ATOM 7506 N N . LEU B 1 430 ? 17.77689 -7.59500 -8.66884 1.000 22.74989 430 LEU B N 1
ATOM 7507 C CA . LEU B 1 430 ? 19.10797 -8.18842 -8.72555 1.000 25.56130 430 LEU B CA 1
ATOM 7508 C C . LEU B 1 430 ? 19.16180 -9.36149 -9.69505 1.000 26.13739 430 LEU B C 1
ATOM 7509 O O . LEU B 1 430 ? 20.20708 -9.60978 -10.30603 1.000 27.24095 430 LEU B O 1
ATOM 7514 N N . THR B 1 431 ? 18.05192 -10.08429 -9.85433 1.000 25.42043 431 THR B N 1
ATOM 7515 C CA . THR B 1 431 ? 18.00490 -11.18112 -10.81649 1.000 24.89142 431 THR B CA 1
ATOM 7516 C C . THR B 1 431 ? 17.87391 -10.67167 -12.24671 1.000 25.08636 431 THR B C 1
ATOM 7517 O O . THR B 1 431 ? 18.37275 -11.31941 -13.17542 1.000 24.72048 431 THR B O 1
ATOM 7521 N N . HIS B 1 432 ? 17.25575 -9.50427 -12.44820 1.000 23.78479 432 HIS B N 1
ATOM 7522 C CA . HIS B 1 432 ? 17.01771 -8.95737 -13.78664 1.000 25.37715 432 HIS B CA 1
ATOM 7523 C C . HIS B 1 432 ? 17.49820 -7.51689 -13.86059 1.000 25.92584 432 HIS B C 1
ATOM 7524 O O . HIS B 1 432 ? 16.68814 -6.58836 -13.95796 1.000 23.97057 432 HIS B O 1
ATOM 7531 N N . PRO B 1 433 ? 18.81198 -7.28943 -13.80460 1.000 22.52757 433 PRO B N 1
ATOM 7532 C CA . PRO B 1 433 ? 19.30415 -5.89934 -13.78134 1.000 24.76564 433 PRO B CA 1
ATOM 7533 C C . PRO B 1 433 ? 18.98196 -5.12411 -15.04458 1.000 31.40891 433 PRO B C 1
ATOM 7534 O O . PRO B 1 433 ? 19.02020 -3.89007 -15.01759 1.000 27.93908 433 PRO B O 1
ATOM 7538 N N . ASP B 1 434 ? 18.63762 -5.80365 -16.13627 1.000 28.57900 434 ASP B N 1
ATOM 7539 C CA . ASP B 1 434 ? 18.30689 -5.16357 -17.40094 1.000 32.52330 434 ASP B CA 1
ATOM 7540 C C . ASP B 1 434 ? 16.80600 -4.93734 -17.57908 1.000 30.41237 434 ASP B C 1
ATOM 7541 O O . ASP B 1 434 ? 16.38417 -4.50047 -18.65228 1.000 31.10598 434 ASP B O 1
ATOM 7546 N N . LYS B 1 435 ? 15.99315 -5.23606 -16.56698 1.000 26.82802 435 LYS B N 1
ATOM 7547 C CA . LYS B 1 435 ? 14.54920 -5.09041 -16.65431 1.000 26.33835 435 LYS B CA 1
ATOM 7548 C C . LYS B 1 435 ? 14.06059 -4.09703 -15.60610 1.000 27.72316 435 LYS B C 1
ATOM 7549 O O . LYS B 1 435 ? 14.74481 -3.81730 -14.61690 1.000 27.55248 435 LYS B O 1
ATOM 7555 N N . LYS B 1 436 ? 12.85601 -3.56751 -15.82750 1.000 23.13680 436 LYS B N 1
ATOM 7556 C CA . LYS B 1 436 ? 12.22212 -2.68561 -14.85844 1.000 24.71131 436 LYS B CA 1
ATOM 7557 C C . LYS B 1 436 ? 11.41017 -3.51257 -13.86464 1.000 27.94637 436 LYS B C 1
ATOM 7558 O O . LYS B 1 436 ? 10.74325 -4.48606 -14.24278 1.000 22.83121 436 LYS B O 1
ATOM 7564 N N . VAL B 1 437 ? 11.47578 -3.11743 -12.59072 1.000 21.76097 437 VAL B N 1
ATOM 7565 C CA . VAL B 1 437 ? 10.78338 -3.79718 -11.49893 1.000 22.74395 437 VAL B CA 1
ATOM 7566 C C . VAL B 1 437 ? 9.72409 -2.84266 -10.97510 1.000 21.24170 437 VAL B C 1
ATOM 7567 O O . VAL B 1 437 ? 10.05007 -1.75030 -10.50172 1.000 23.82641 437 VAL B O 1
ATOM 7571 N N . VAL B 1 438 ? 8.46175 -3.24634 -11.08128 1.000 24.45744 438 VAL B N 1
ATOM 7572 C CA . VAL B 1 438 ? 7.32345 -2.47265 -10.60806 1.000 23.68313 438 VAL B CA 1
ATOM 7573 C C . VAL B 1 438 ? 6.72578 -3.19651 -9.40444 1.000 23.15150 438 VAL B C 1
ATOM 7574 O O . VAL B 1 438 ? 6.38063 -4.38227 -9.49272 1.000 22.56132 438 VAL B O 1
ATOM 7578 N N . ALA B 1 439 ? 6.59003 -2.48283 -8.28823 1.000 22.40227 439 ALA B N 1
ATOM 7579 C CA . ALA B 1 439 ? 6.02106 -3.04050 -7.05976 1.000 22.06718 439 ALA B CA 1
ATOM 7580 C C . ALA B 1 439 ? 4.71113 -2.31143 -6.77177 1.000 23.57725 439 ALA B C 1
ATOM 7581 O O . ALA B 1 439 ? 4.71974 -1.12117 -6.43479 1.000 26.36202 439 ALA B O 1
ATOM 7583 N N . ILE B 1 440 ? 3.59272 -3.01933 -6.91315 1.000 21.53928 440 ILE B N 1
ATOM 7584 C CA . ILE B 1 440 ? 2.26503 -2.46212 -6.68328 1.000 20.44739 440 ILE B CA 1
ATOM 7585 C C . ILE B 1 440 ? 1.81753 -2.93018 -5.30160 1.000 23.01967 440 ILE B C 1
ATOM 7586 O O . ILE B 1 440 ? 1.54782 -4.12011 -5.09146 1.000 23.97392 440 ILE B O 1
ATOM 7591 N N . MET B 1 441 ? 1.73960 -1.99737 -4.35921 1.000 21.59835 441 MET B N 1
ATOM 7592 C CA . MET B 1 441 ? 1.49162 -2.30432 -2.95788 1.000 21.46443 441 MET B CA 1
ATOM 7593 C C . MET B 1 441 ? 0.34601 -1.46125 -2.42830 1.000 22.51843 441 MET B C 1
ATOM 7594 O O . MET B 1 441 ? 0.21876 -0.28170 -2.77287 1.000 22.63476 441 MET B O 1
ATOM 7599 N N . GLY B 1 442 ? -0.48909 -2.06616 -1.59128 1.000 20.55875 442 GLY B N 1
ATOM 7600 C CA . GLY B 1 442 ? -1.40676 -1.27751 -0.79410 1.000 21.66114 442 GLY B CA 1
ATOM 7601 C C . GLY B 1 442 ? -0.66632 -0.37691 0.17695 1.000 27.28682 442 GLY B C 1
ATOM 7602 O O . GLY B 1 442 ? 0.51111 -0.58855 0.48706 1.000 22.80587 442 GLY B O 1
ATOM 7603 N N . ASP B 1 443 ? -1.36323 0.65926 0.66276 1.000 21.02515 443 ASP B N 1
ATOM 7604 C CA . ASP B 1 443 ? -0.71332 1.57239 1.59552 1.000 21.44821 443 ASP B CA 1
ATOM 7605 C C . ASP B 1 443 ? -0.33505 0.85584 2.89323 1.000 23.87396 443 ASP B C 1
ATOM 7606 O O . ASP B 1 443 ? 0.77531 1.03812 3.40839 1.000 25.70954 443 ASP B O 1
ATOM 7611 N N . SER B 1 444 ? -1.21159 -0.00400 3.41433 1.000 21.29159 444 SER B N 1
ATOM 7612 C CA . SER B 1 444 ? -0.84382 -0.73830 4.62548 1.000 21.38036 444 SER B CA 1
ATOM 7613 C C . SER B 1 444 ? 0.34494 -1.65215 4.35061 1.000 21.91060 444 SER B C 1
ATOM 7614 O O . SER B 1 444 ? 1.36004 -1.59621 5.05889 1.000 22.30310 444 SER B O 1
ATOM 7617 N N . ALA B 1 445 ? 0.26056 -2.45808 3.28212 1.000 20.81731 445 ALA B N 1
ATOM 7618 C CA . ALA B 1 445 ? 1.35265 -3.36680 2.93938 1.000 21.00169 445 ALA B CA 1
ATOM 7619 C C . ALA B 1 445 ? 2.68905 -2.63232 2.85783 1.000 21.62901 445 ALA B C 1
ATOM 7620 O O . ALA B 1 445 ? 3.69381 -3.07808 3.42267 1.000 21.65983 445 ALA B O 1
ATOM 7622 N N . PHE B 1 446 ? 2.70467 -1.48283 2.17632 1.000 21.94780 446 PHE B N 1
ATOM 7623 C CA . PHE B 1 446 ? 3.93997 -0.72389 1.97420 1.000 23.53927 446 PHE B CA 1
ATOM 7624 C C . PHE B 1 446 ? 4.64628 -0.38944 3.27935 1.000 22.56191 446 PHE B C 1
ATOM 7625 O O . PHE B 1 446 ? 5.87951 -0.44872 3.35331 1.000 21.66960 446 PHE B O 1
ATOM 7633 N N . GLY B 1 447 ? 3.88306 -0.01375 4.31517 1.000 21.13717 447 GLY B N 1
ATOM 7634 C CA . GLY B 1 447 ? 4.47001 0.41511 5.57655 1.000 27.72686 447 GLY B CA 1
ATOM 7635 C C . GLY B 1 447 ? 5.27931 -0.64928 6.29757 1.000 25.23845 447 GLY B C 1
ATOM 7636 O O . GLY B 1 447 ? 6.11943 -0.31238 7.13753 1.000 23.92820 447 GLY B O 1
ATOM 7637 N N . PHE B 1 448 ? 5.04303 -1.92774 5.99477 1.000 22.34893 448 PHE B N 1
ATOM 7638 C CA . PHE B 1 448 ? 5.81043 -2.99989 6.62719 1.000 26.56619 448 PHE B CA 1
ATOM 7639 C C . PHE B 1 448 ? 7.28995 -2.94367 6.25382 1.000 27.66027 448 PHE B C 1
ATOM 7640 O O . PHE B 1 448 ? 8.15354 -3.29108 7.06920 1.000 28.44128 448 PHE B O 1
ATOM 7648 N N . SER B 1 449 ? 7.60835 -2.53867 5.01390 1.000 21.64393 449 SER B N 1
ATOM 7649 C CA . SER B 1 449 ? 8.97739 -2.65507 4.52075 1.000 21.59341 449 SER B CA 1
ATOM 7650 C C . SER B 1 449 ? 9.46986 -1.38487 3.81992 1.000 24.64095 449 SER B C 1
ATOM 7651 O O . SER B 1 449 ? 10.46811 -1.43471 3.09247 1.000 24.55231 449 SER B O 1
ATOM 7654 N N . ALA B 1 450 ? 8.81863 -0.24174 4.04496 1.000 25.20685 450 ALA B N 1
ATOM 7655 C CA . ALA B 1 450 ? 9.07087 0.93574 3.20873 1.000 27.42062 450 ALA B CA 1
ATOM 7656 C C . ALA B 1 450 ? 10.51347 1.43699 3.29345 1.000 24.60682 450 ALA B C 1
ATOM 7657 O O . ALA B 1 450 ? 11.03307 1.98136 2.31050 1.000 26.51767 450 ALA B O 1
ATOM 7659 N N . MET B 1 451 ? 11.18446 1.28316 4.43939 1.000 23.14863 451 MET B N 1
ATOM 7660 C CA . MET B 1 451 ? 12.52331 1.87271 4.53734 1.000 26.89644 451 MET B CA 1
ATOM 7661 C C . MET B 1 451 ? 13.54986 1.20612 3.62765 1.000 28.30115 451 MET B C 1
ATOM 7662 O O . MET B 1 451 ? 14.63333 1.77548 3.43158 1.000 25.40033 451 MET B O 1
ATOM 7667 N N . GLU B 1 452 ? 13.24774 0.03779 3.06507 1.000 23.27239 452 GLU B N 1
ATOM 7668 C CA . GLU B 1 452 ? 14.17888 -0.56095 2.11357 1.000 20.97375 452 GLU B CA 1
ATOM 7669 C C . GLU B 1 452 ? 14.33862 0.27440 0.84384 1.000 22.57572 452 GLU B C 1
ATOM 7670 O O . GLU B 1 452 ? 15.18389 -0.07122 0.01261 1.000 22.19691 452 GLU B O 1
ATOM 7676 N N . ILE B 1 453 ? 13.58487 1.36495 0.66619 1.000 25.87273 453 ILE B N 1
ATOM 7677 C CA . ILE B 1 453 ? 13.88814 2.25771 -0.45497 1.000 23.35266 453 ILE B CA 1
ATOM 7678 C C . ILE B 1 453 ? 15.30304 2.79286 -0.33650 1.000 22.31451 453 ILE B C 1
ATOM 7679 O O . ILE B 1 453 ? 15.95023 3.06956 -1.34934 1.000 21.83915 453 ILE B O 1
ATOM 7684 N N . GLU B 1 454 ? 15.82163 2.93628 0.88534 1.000 21.87657 454 GLU B N 1
ATOM 7685 C CA . GLU B 1 454 ? 17.21756 3.33848 0.99932 1.000 22.17763 454 GLU B CA 1
ATOM 7686 C C . GLU B 1 454 ? 18.15284 2.23094 0.52267 1.000 22.76376 454 GLU B C 1
ATOM 7687 O O . GLU B 1 454 ? 19.17869 2.51284 -0.10572 1.000 23.04794 454 GLU B O 1
ATOM 7693 N N . THR B 1 455 ? 17.82888 0.96636 0.81979 1.000 22.20537 455 THR B N 1
ATOM 7694 C CA . THR B 1 455 ? 18.63165 -0.13069 0.28558 1.000 21.44044 455 THR B CA 1
ATOM 7695 C C . THR B 1 455 ? 18.62813 -0.09866 -1.23787 1.000 21.77148 455 THR B C 1
ATOM 7696 O O . THR B 1 455 ? 19.67619 -0.23552 -1.88354 1.000 21.55069 455 THR B O 1
ATOM 7700 N N . ALA B 1 456 ? 17.45024 0.10571 -1.82822 1.000 21.30492 456 ALA B N 1
ATOM 7701 C CA . ALA B 1 456 ? 17.34069 0.14417 -3.28048 1.000 21.34594 456 ALA B CA 1
ATOM 7702 C C . ALA B 1 456 ? 18.16465 1.28887 -3.86710 1.000 29.28346 456 ALA B C 1
ATOM 7703 O O . ALA B 1 456 ? 18.92709 1.09135 -4.81775 1.000 25.50946 456 ALA B O 1
ATOM 7705 N N . ALA B 1 457 ? 18.04190 2.48969 -3.29018 1.000 22.01959 457 ALA B N 1
ATOM 7706 C CA . ALA B 1 457 ? 18.81802 3.63701 -3.76404 1.000 23.46902 457 ALA B CA 1
ATOM 7707 C C . ALA B 1 457 ? 20.31566 3.38384 -3.62680 1.000 27.17985 457 ALA B C 1
ATOM 7708 O O . ALA B 1 457 ? 21.09328 3.65124 -4.55322 1.000 26.34470 457 ALA B O 1
ATOM 7710 N N . ARG B 1 458 ? 20.73668 2.87735 -2.46346 1.000 22.55019 458 ARG B N 1
ATOM 7711 C CA . ARG B 1 458 ? 22.15945 2.67253 -2.19199 1.000 22.75626 458 ARG B CA 1
ATOM 7712 C C . ARG B 1 458 ? 22.77218 1.62927 -3.12970 1.000 22.62744 458 ARG B C 1
ATOM 7713 O O . ARG B 1 458 ? 23.89691 1.80374 -3.62092 1.000 22.94485 458 ARG B O 1
ATOM 7721 N N . CYS B 1 459 ? 22.04652 0.55222 -3.40151 1.000 22.70895 459 CYS B N 1
ATOM 7722 C CA . CYS B 1 459 ? 22.56434 -0.54072 -4.21283 1.000 24.07292 459 CYS B CA 1
ATOM 7723 C C . CYS B 1 459 ? 22.26138 -0.37742 -5.69714 1.000 26.66549 459 CYS B C 1
ATOM 7724 O O . CYS B 1 459 ? 22.42241 -1.34053 -6.45369 1.000 26.04571 459 CYS B O 1
ATOM 7727 N N . LYS B 1 460 ? 21.80921 0.80654 -6.11583 1.000 24.17127 460 LYS B N 1
ATOM 7728 C CA . LYS B 1 460 ? 21.58058 1.13257 -7.52547 1.000 25.60070 460 LYS B CA 1
ATOM 7729 C C . LYS B 1 460 ? 20.50882 0.24079 -8.15302 1.000 32.36017 460 LYS B C 1
ATOM 7730 O O . LYS B 1 460 ? 20.65669 -0.24426 -9.28008 1.000 25.53659 460 LYS B O 1
ATOM 7736 N N . LEU B 1 461 ? 19.41019 0.03214 -7.42556 1.000 22.74137 461 LEU B N 1
ATOM 7737 C CA . LEU B 1 461 ? 18.29420 -0.76816 -7.92679 1.000 22.80003 461 LEU B CA 1
ATOM 7738 C C . LEU B 1 461 ? 17.10816 0.16042 -8.17156 1.000 24.46468 461 LEU B C 1
ATOM 7739 O O . LEU B 1 461 ? 16.43026 0.56810 -7.21477 1.000 21.84135 461 LEU B O 1
ATOM 7744 N N . PRO B 1 462 ? 16.84602 0.57386 -9.42615 1.000 23.77514 462 PRO B N 1
ATOM 7745 C CA . PRO B 1 462 ? 15.89681 1.68796 -9.69768 1.000 22.25765 462 PRO B CA 1
ATOM 7746 C C . PRO B 1 462 ? 14.43229 1.26385 -9.69219 1.000 25.67984 462 PRO B C 1
ATOM 7747 O O . PRO B 1 462 ? 13.74230 1.24556 -10.71823 1.000 25.86555 462 PRO B O 1
ATOM 7751 N N . LEU B 1 463 ? 13.92858 0.93394 -8.50391 1.000 21.61450 463 LEU B N 1
ATOM 7752 C CA . LEU B 1 463 ? 12.58492 0.38186 -8.38394 1.000 20.66202 463 LEU B CA 1
ATOM 7753 C C . LEU B 1 463 ? 11.51764 1.42451 -8.71891 1.000 24.07549 463 LEU B C 1
ATOM 7754 O O . LEU B 1 463 ? 11.66822 2.61304 -8.43473 1.000 25.08110 463 LEU B O 1
ATOM 7759 N N . ILE B 1 464 ? 10.42392 0.95799 -9.32032 1.000 23.26173 464 ILE B N 1
ATOM 7760 C CA . ILE B 1 464 ? 9.22811 1.75846 -9.55530 1.000 20.47595 464 ILE B CA 1
ATOM 7761 C C . ILE B 1 464 ? 8.15497 1.25955 -8.60238 1.000 27.23488 464 ILE B C 1
ATOM 7762 O O . ILE B 1 464 ? 7.69926 0.11350 -8.71082 1.000 24.20461 464 ILE B O 1
ATOM 7767 N N . ILE B 1 465 ? 7.74279 2.11596 -7.67831 1.000 22.20503 465 ILE B N 1
ATOM 7768 C CA . ILE B 1 465 ? 6.84936 1.73367 -6.59053 1.000 20.17750 465 ILE B CA 1
ATOM 7769 C C . ILE B 1 465 ? 5.51967 2.44921 -6.78933 1.000 21.92600 465 ILE B C 1
ATOM 7770 O O . ILE B 1 465 ? 5.47728 3.68181 -6.87184 1.000 26.68206 465 ILE B O 1
ATOM 7775 N N . ILE B 1 466 ? 4.44297 1.67848 -6.89641 1.000 21.24109 466 ILE B N 1
ATOM 7776 C CA . ILE B 1 466 ? 3.08794 2.20455 -7.02511 1.000 19.12048 466 ILE B CA 1
ATOM 7777 C C . ILE B 1 466 ? 2.32555 1.83287 -5.76224 1.000 22.95905 466 ILE B C 1
ATOM 7778 O O . ILE B 1 466 ? 2.13682 0.64293 -5.48159 1.000 21.26323 466 ILE B O 1
ATOM 7783 N N . ILE B 1 467 ? 1.85170 2.83792 -5.02552 1.000 21.28345 467 ILE B N 1
ATOM 7784 C CA . ILE B 1 467 ? 1.09109 2.62720 -3.79265 1.000 20.13148 467 ILE B CA 1
ATOM 7785 C C . ILE B 1 467 ? -0.37090 2.92031 -4.08723 1.000 25.54962 467 ILE B C 1
ATOM 7786 O O . ILE B 1 467 ? -0.71193 4.03049 -4.50303 1.000 24.90513 467 ILE B O 1
ATOM 7791 N N . ILE B 1 468 ? -1.23680 1.93861 -3.87308 1.000 22.09006 468 ILE B N 1
ATOM 7792 C CA . ILE B 1 468 ? -2.67458 2.14731 -4.00398 1.000 19.12412 468 ILE B CA 1
ATOM 7793 C C . ILE B 1 468 ? -3.19124 2.50865 -2.61626 1.000 22.39600 468 ILE B C 1
ATOM 7794 O O . ILE B 1 468 ? -3.27887 1.65290 -1.73694 1.000 19.75177 468 ILE B O 1
ATOM 7799 N N . ASN B 1 469 ? -3.51841 3.78469 -2.41710 1.000 20.56186 469 ASN B N 1
ATOM 7800 C CA . ASN B 1 469 ? -3.63938 4.37900 -1.08341 1.000 20.64696 469 ASN B CA 1
ATOM 7801 C C . ASN B 1 469 ? -5.10070 4.71121 -0.78363 1.000 24.97115 469 ASN B C 1
ATOM 7802 O O . ASN B 1 469 ? -5.61466 5.73706 -1.24451 1.000 20.97312 469 ASN B O 1
ATOM 7807 N N . ASN B 1 470 ? -5.75236 3.86542 0.02828 1.000 20.21771 470 ASN B N 1
ATOM 7808 C CA . ASN B 1 470 ? -7.12481 4.10131 0.47038 1.000 25.68365 470 ASN B CA 1
ATOM 7809 C C . ASN B 1 470 ? -7.21815 4.45364 1.95821 1.000 23.96961 470 ASN B C 1
ATOM 7810 O O . ASN B 1 470 ? -8.28224 4.28816 2.56983 1.000 21.57769 470 ASN B O 1
ATOM 7815 N N . ASN B 1 471 ? -6.12407 4.92787 2.55130 1.000 21.17535 471 ASN B N 1
ATOM 7816 C CA . ASN B 1 471 ? -6.08177 5.33595 3.95692 1.000 23.25710 471 ASN B CA 1
ATOM 7817 C C . ASN B 1 471 ? -6.29217 4.16541 4.92191 1.000 21.57015 471 ASN B C 1
ATOM 7818 O O . ASN B 1 471 ? -6.79383 4.36694 6.03109 1.000 21.39241 471 ASN B O 1
ATOM 7823 N N . GLY B 1 472 ? -5.93406 2.93671 4.55831 1.000 19.20248 472 GLY B N 1
ATOM 7824 C CA . GLY B 1 472 ? -5.99900 1.90136 5.58195 1.000 20.56801 472 GLY B CA 1
ATOM 7825 C C . GLY B 1 472 ? -6.02871 0.48174 5.01960 1.000 27.48638 472 GLY B C 1
ATOM 7826 O O . GLY B 1 472 ? -5.61113 0.22445 3.89555 1.000 18.49312 472 GLY B O 1
ATOM 7827 N N . ILE B 1 473 ? -6.52201 -0.41987 5.86038 1.000 18.75793 473 ILE B N 1
ATOM 7828 C CA . ILE B 1 473 ? -6.47595 -1.85934 5.64493 1.000 22.19999 473 ILE B CA 1
ATOM 7829 C C . ILE B 1 473 ? -7.84135 -2.25240 5.09433 1.000 21.85009 473 ILE B C 1
ATOM 7830 O O . ILE B 1 473 ? -8.81104 -2.33337 5.85491 1.000 22.32293 473 ILE B O 1
ATOM 7835 N N . TYR B 1 474 ? -7.91009 -2.49427 3.77410 1.000 18.84044 474 TYR B N 1
ATOM 7836 C CA . TYR B 1 474 ? -9.13126 -2.76003 2.99994 1.000 22.69173 474 TYR B CA 1
ATOM 7837 C C . TYR B 1 474 ? -9.90918 -1.47562 2.73915 1.000 24.43225 474 TYR B C 1
ATOM 7838 O O . TYR B 1 474 ? -10.51696 -1.29928 1.67519 1.000 20.13538 474 TYR B O 1
ATOM 7847 N N . HIS B 1 475 ? -9.91336 -0.58612 3.72457 1.000 24.88219 475 HIS B N 1
ATOM 7848 C CA . HIS B 1 475 ? -10.62316 0.67785 3.63286 1.000 21.48361 475 HIS B CA 1
ATOM 7849 C C . HIS B 1 475 ? -10.09806 1.57555 4.74355 1.000 25.15856 475 HIS B C 1
ATOM 7850 O O . HIS B 1 475 ? -9.32182 1.14395 5.59688 1.000 21.51105 475 HIS B O 1
ATOM 7857 N N . GLY B 1 476 ? -10.49824 2.84633 4.70271 1.000 25.44481 476 GLY B N 1
ATOM 7858 C CA . GLY B 1 476 ? -10.02172 3.78694 5.69186 1.000 22.19351 476 GLY B CA 1
ATOM 7859 C C . GLY B 1 476 ? -11.00311 4.92327 5.87781 1.000 23.75547 476 GLY B C 1
ATOM 7860 O O . GLY B 1 476 ? -12.05578 4.97156 5.24089 1.000 27.20600 476 GLY B O 1
ATOM 7861 N N . LEU B 1 477 ? -10.65653 5.82981 6.78446 1.000 25.55142 477 LEU B N 1
ATOM 7862 C CA . LEU B 1 477 ? -11.38687 7.07597 6.94898 1.000 24.93539 477 LEU B CA 1
ATOM 7863 C C . LEU B 1 477 ? -10.74076 8.16031 6.08989 1.000 27.31024 477 LEU B C 1
ATOM 7864 O O . LEU B 1 477 ? -9.55409 8.09794 5.76282 1.000 25.71618 477 LEU B O 1
ATOM 7869 N N . ASP B 1 478 ? -11.53270 9.16397 5.72310 1.000 25.23226 478 ASP B N 1
ATOM 7870 C CA . ASP B 1 478 ? -10.97232 10.32331 5.03793 1.000 28.62167 478 ASP B CA 1
ATOM 7871 C C . ASP B 1 478 ? -10.74906 11.48964 5.98119 1.000 27.72626 478 ASP B C 1
ATOM 7872 O O . ASP B 1 478 ? -10.27762 12.54444 5.54657 1.000 32.47014 478 ASP B O 1
ATOM 7877 N N . ASP B 1 479 ? -11.07199 11.31921 7.26017 1.000 30.40087 479 ASP B N 1
ATOM 7878 C CA . ASP B 1 479 ? -10.85217 12.36699 8.25291 1.000 31.69427 479 ASP B CA 1
ATOM 7879 C C . ASP B 1 479 ? -10.75511 11.72952 9.62983 1.000 33.44116 479 ASP B C 1
ATOM 7880 O O . ASP B 1 479 ? -11.70695 11.07981 10.08043 1.000 36.09717 479 ASP B O 1
ATOM 7885 N N . ILE B 1 480 ? -9.61648 11.91344 10.29785 1.000 27.21087 480 ILE B N 1
ATOM 7886 C CA . ILE B 1 480 ? -9.43980 11.45769 11.67004 1.000 33.96623 480 ILE B CA 1
ATOM 7887 C C . ILE B 1 480 ? -9.25684 12.60703 12.63749 1.000 32.07254 480 ILE B C 1
ATOM 7888 O O . ILE B 1 480 ? -9.11574 12.36739 13.84521 1.000 38.07023 480 ILE B O 1
ATOM 7893 N N . LYS B 1 481 ? -9.26899 13.85264 12.15341 1.000 38.71706 481 LYS B N 1
ATOM 7894 C CA . LYS B 1 481 ? -9.05133 14.99466 13.03462 1.000 44.72589 481 LYS B CA 1
ATOM 7895 C C . LYS B 1 481 ? -10.14006 15.09542 14.09327 1.000 46.64232 481 LYS B C 1
ATOM 7896 O O . LYS B 1 481 ? -9.86329 15.44706 15.24551 1.000 47.45245 481 LYS B O 1
ATOM 7902 N N . SER B 1 482 ? -11.37891 14.77650 13.72826 1.000 41.99756 482 SER B N 1
ATOM 7903 C CA . SER B 1 482 ? -12.51847 14.92945 14.62549 1.000 47.72590 482 SER B CA 1
ATOM 7904 C C . SER B 1 482 ? -12.80260 13.68486 15.45961 1.000 36.36206 482 SER B C 1
ATOM 7905 O O . SER B 1 482 ? -13.70339 13.71096 16.30265 1.000 36.06050 482 SER B O 1
ATOM 7908 N N . VAL B 1 483 ? -12.06365 12.60387 15.25556 1.000 34.15335 483 VAL B N 1
ATOM 7909 C CA . VAL B 1 483 ? -12.34048 11.33148 15.91285 1.000 33.28591 483 VAL B CA 1
ATOM 7910 C C . VAL B 1 483 ? -11.60859 11.32140 17.25030 1.000 29.03362 483 VAL B C 1
ATOM 7911 O O . VAL B 1 483 ? -10.37942 11.47523 17.26522 1.000 32.65781 483 VAL B O 1
ATOM 7915 N N . PRO B 1 484 ? -12.30246 11.13760 18.37048 1.000 29.92752 484 PRO B N 1
ATOM 7916 C CA . PRO B 1 484 ? -11.59712 10.99157 19.65051 1.000 35.63180 484 PRO B CA 1
ATOM 7917 C C . PRO B 1 484 ? -10.61870 9.83124 19.56664 1.000 36.97526 484 PRO B C 1
ATOM 7918 O O . PRO B 1 484 ? -10.94228 8.76372 19.03970 1.000 31.59431 484 PRO B O 1
ATOM 7922 N N A SER B 1 485 ? -9.41040 10.04824 20.09395 0.429 32.91692 485 SER B N 1
ATOM 7923 N N B SER B 1 485 ? -9.41665 10.05206 20.10939 0.571 32.89797 485 SER B N 1
ATOM 7924 C CA A SER B 1 485 ? -8.32951 9.08837 19.88165 0.429 34.72187 485 SER B CA 1
ATOM 7925 C CA B SER B 1 485 ? -8.32204 9.10493 19.91421 0.571 34.75816 485 SER B CA 1
ATOM 7926 C C A SER B 1 485 ? -8.67410 7.69790 20.41021 0.429 32.01179 485 SER B C 1
ATOM 7927 C C B SER B 1 485 ? -8.68415 7.70519 20.40553 0.571 32.01420 485 SER B C 1
ATOM 7928 O O A SER B 1 485 ? -8.23607 6.69793 19.83424 0.429 31.84321 485 SER B O 1
ATOM 7929 O O B SER B 1 485 ? -8.27577 6.70899 19.80203 0.571 31.84330 485 SER B O 1
ATOM 7934 N N . ASP B 1 486 ? -9.45499 7.60787 21.49195 1.000 32.32388 486 ASP B N 1
ATOM 7935 C CA . ASP B 1 486 ? -9.83701 6.29632 22.01969 1.000 32.02962 486 ASP B CA 1
ATOM 7936 C C . ASP B 1 486 ? -10.74410 5.52178 21.07362 1.000 34.57686 486 ASP B C 1
ATOM 7937 O O . ASP B 1 486 ? -10.80276 4.28994 21.16300 1.000 29.03515 486 ASP B O 1
ATOM 7942 N N . LYS B 1 487 ? -11.46165 6.20701 20.18577 1.000 31.39130 487 LYS B N 1
ATOM 7943 C CA . LYS B 1 487 ? -12.41250 5.56798 19.28927 1.000 27.88237 487 LYS B CA 1
ATOM 7944 C C . LYS B 1 487 ? -11.88296 5.45435 17.86064 1.000 34.15831 487 LYS B C 1
ATOM 7945 O O . LYS B 1 487 ? -12.64087 5.09866 16.95361 1.000 31.22721 487 LYS B O 1
ATOM 7951 N N . LEU B 1 488 ? -10.60593 5.73301 17.64037 1.000 25.78278 488 LEU B N 1
ATOM 7952 C CA . LEU B 1 488 ? -10.06177 5.64102 16.29866 1.000 24.82759 488 LEU B CA 1
ATOM 7953 C C . LEU B 1 488 ? -10.12498 4.18712 15.83831 1.000 34.01006 488 LEU B C 1
ATOM 7954 O O . LEU B 1 488 ? -9.71194 3.28932 16.58426 1.000 26.71229 488 LEU B O 1
ATOM 7959 N N . PRO B 1 489 ? -10.66995 3.91356 14.65407 1.000 28.84264 489 PRO B N 1
ATOM 7960 C CA . PRO B 1 489 ? -10.85942 2.52053 14.22687 1.000 28.00220 489 PRO B CA 1
ATOM 7961 C C . PRO B 1 489 ? -9.54667 1.85968 13.84570 1.000 29.78082 489 PRO B C 1
ATOM 7962 O O . PRO B 1 489 ? -8.60822 2.50410 13.37017 1.000 24.75488 489 PRO B O 1
ATOM 7966 N N . SER B 1 490 ? -9.50406 0.53712 14.03693 1.000 28.39822 490 SER B N 1
ATOM 7967 C CA . SER B 1 490 ? -8.25674 -0.20323 13.91692 1.000 21.12384 490 SER B CA 1
ATOM 7968 C C . SER B 1 490 ? -7.79722 -0.35144 12.47423 1.000 20.45526 490 SER B C 1
ATOM 7969 O O . SER B 1 490 ? -6.60772 -0.59219 12.23438 1.000 22.73727 490 SER B O 1
ATOM 7972 N N . PHE B 1 491 ? -8.70263 -0.22662 11.51379 1.000 20.55093 491 PHE B N 1
ATOM 7973 C CA . PHE B 1 491 ? -8.35075 -0.41824 10.11476 1.000 21.76266 491 PHE B CA 1
ATOM 7974 C C . PHE B 1 491 ? -7.80873 0.83845 9.45249 1.000 24.02415 491 PHE B C 1
ATOM 7975 O O . PHE B 1 491 ? -7.25054 0.74196 8.35676 1.000 24.90473 491 PHE B O 1
ATOM 7983 N N . THR B 1 492 ? -7.95417 2.00940 10.05913 1.000 24.22998 492 THR B N 1
ATOM 7984 C CA . THR B 1 492 ? -7.58899 3.20755 9.30902 1.000 21.44871 492 THR B CA 1
ATOM 7985 C C . THR B 1 492 ? -6.13276 3.58497 9.54253 1.000 23.56630 492 THR B C 1
ATOM 7986 O O . THR B 1 492 ? -5.54984 3.33093 10.60420 1.000 20.15972 492 THR B O 1
ATOM 7990 N N . LEU B 1 493 ? -5.55011 4.17504 8.51413 1.000 24.24176 493 LEU B N 1
ATOM 7991 C CA . LEU B 1 493 ? -4.27319 4.86230 8.55336 1.000 23.48967 493 LEU B CA 1
ATOM 7992 C C . LEU B 1 493 ? -4.53549 6.35447 8.37991 1.000 25.01666 493 LEU B C 1
ATOM 7993 O O . LEU B 1 493 ? -5.68304 6.79265 8.24072 1.000 24.80701 493 LEU B O 1
ATOM 7998 N N . MET B 1 494 ? -3.47934 7.14482 8.39131 1.000 20.37037 494 MET B N 1
ATOM 7999 C CA . MET B 1 494 ? -3.68376 8.59648 8.32645 1.000 23.77605 494 MET B CA 1
ATOM 8000 C C . MET B 1 494 ? -4.14535 9.00809 6.93019 1.000 27.39806 494 MET B C 1
ATOM 8001 O O . MET B 1 494 ? -3.54466 8.58757 5.93388 1.000 27.48778 494 MET B O 1
ATOM 8006 N N . PRO B 1 495 ? -5.20389 9.80744 6.81422 1.000 25.07737 495 PRO B N 1
ATOM 8007 C CA . PRO B 1 495 ? -5.67968 10.21675 5.48624 1.000 29.52033 495 PRO B CA 1
ATOM 8008 C C . PRO B 1 495 ? -4.59342 10.92626 4.68713 1.000 28.20831 495 PRO B C 1
ATOM 8009 O O . PRO B 1 495 ? -3.91995 11.83485 5.18084 1.000 27.67855 495 PRO B O 1
ATOM 8013 N N . GLU B 1 496 ? -4.42999 10.49020 3.44278 1.000 25.71048 496 GLU B N 1
ATOM 8014 C CA . GLU B 1 496 ? -3.47383 11.06463 2.50295 1.000 27.93899 496 GLU B CA 1
ATOM 8015 C C . GLU B 1 496 ? -2.06529 11.13988 3.09926 1.000 25.86485 496 GLU B C 1
ATOM 8016 O O . GLU B 1 496 ? -1.38240 12.16964 3.03792 1.000 25.82429 496 GLU B O 1
ATOM 8022 N N . THR B 1 497 ? -1.62932 10.02472 3.68278 1.000 28.34852 497 THR B N 1
ATOM 8023 C CA . THR B 1 497 ? -0.21698 9.86174 4.00453 1.000 24.39114 497 THR B CA 1
ATOM 8024 C C . THR B 1 497 ? 0.59250 10.00370 2.72048 1.000 23.17336 497 THR B C 1
ATOM 8025 O O . THR B 1 497 ? 0.25743 9.40566 1.69212 1.000 22.14171 497 THR B O 1
ATOM 8029 N N . ARG B 1 498 ? 1.63744 10.82511 2.76602 1.000 22.36341 498 ARG B N 1
ATOM 8030 C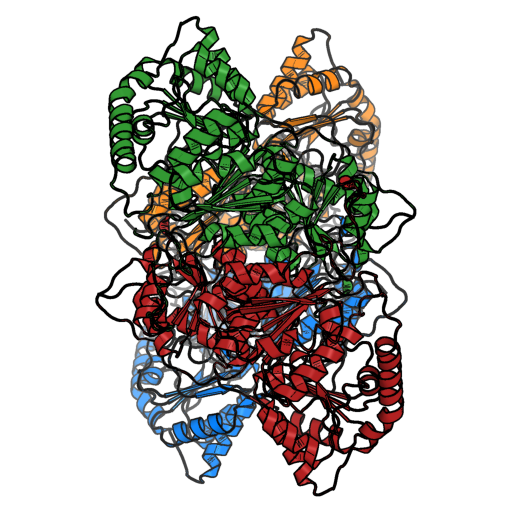 CA . ARG B 1 498 ? 2.34087 11.22741 1.54585 1.000 21.93249 498 ARG B CA 1
ATOM 8031 C C . ARG B 1 498 ? 3.55606 10.33078 1.31675 1.000 21.67581 498 ARG B C 1
ATOM 8032 O O . ARG B 1 498 ? 4.71437 10.74420 1.41260 1.000 23.54591 498 ARG B O 1
ATOM 8040 N N . TYR B 1 499 ? 3.25336 9.06635 1.02070 1.000 24.58669 499 TYR B N 1
ATOM 8041 C CA . TYR B 1 499 ? 4.30007 8.09231 0.73107 1.000 23.27149 499 TYR B CA 1
ATOM 8042 C C . TYR B 1 499 ? 5.18910 8.55923 -0.40928 1.000 23.63660 499 TYR B C 1
ATOM 8043 O O . TYR B 1 499 ? 6.38678 8.25411 -0.42206 1.000 22.94989 499 TYR B O 1
ATOM 8052 N N . ASP B 1 500 ? 4.61968 9.29756 -1.36803 1.000 23.85300 500 ASP B N 1
ATOM 8053 C CA . ASP B 1 500 ? 5.41371 9.84433 -2.47060 1.000 22.45696 500 ASP B CA 1
ATOM 8054 C C . ASP B 1 500 ? 6.60069 10.66050 -1.96216 1.000 25.11140 500 ASP B C 1
ATOM 8055 O O . ASP B 1 500 ? 7.69056 10.60698 -2.54461 1.000 25.41599 500 ASP B O 1
ATOM 8060 N N . LEU B 1 501 ? 6.42381 11.39853 -0.86065 1.000 21.63475 501 LEU B N 1
ATOM 8061 C CA . LEU B 1 501 ? 7.50477 12.24989 -0.37110 1.000 22.75851 501 LEU B CA 1
ATOM 8062 C C . LEU B 1 501 ? 8.64098 11.45716 0.26791 1.000 21.91961 501 LEU B C 1
ATOM 8063 O O . LEU B 1 501 ? 9.73815 12.00508 0.42755 1.000 26.01111 501 LEU B O 1
ATOM 8068 N N . LEU B 1 502 ? 8.40685 10.19068 0.63854 1.000 20.38181 502 LEU B N 1
ATOM 8069 C CA . LEU B 1 502 ? 9.49185 9.33613 1.12418 1.000 22.80851 502 LEU B CA 1
ATOM 8070 C C . LEU B 1 502 ? 10.62204 9.22212 0.10987 1.000 27.51377 502 LEU B C 1
ATOM 8071 O O . LEU B 1 502 ? 11.79112 9.09883 0.49560 1.000 28.27467 502 LEU B O 1
ATOM 8076 N N . ALA B 1 503 ? 10.28793 9.25100 -1.18588 1.000 21.62660 503 ALA B N 1
ATOM 8077 C CA . ALA B 1 503 ? 11.28609 9.12343 -2.24203 1.000 21.70870 503 ALA B CA 1
ATOM 8078 C C . ALA B 1 503 ? 12.37394 10.18350 -2.14050 1.000 26.36178 503 ALA B C 1
ATOM 8079 O O . ALA B 1 503 ? 13.51964 9.93360 -2.52920 1.000 22.40311 503 ALA B O 1
ATOM 8081 N N . ASN B 1 504 ? 12.04004 11.37423 -1.63123 1.000 25.36288 504 ASN B N 1
ATOM 8082 C CA . ASN B 1 504 ? 13.03970 12.42242 -1.50202 1.000 21.43126 504 ASN B CA 1
ATOM 8083 C C . ASN B 1 504 ? 14.08140 12.10944 -0.43460 1.000 24.20201 504 ASN B C 1
ATOM 8084 O O . ASN B 1 504 ? 15.19841 12.64285 -0.50336 1.000 21.96835 504 ASN B O 1
ATOM 8089 N N . SER B 1 505 ? 13.75488 11.25544 0.54239 1.000 25.17104 505 SER B N 1
ATOM 8090 C CA . SER B 1 505 ? 14.74500 10.89337 1.55368 1.000 30.21576 505 SER B CA 1
ATOM 8091 C C . SER B 1 505 ? 15.94351 10.17630 0.95383 1.000 24.26889 505 SER B C 1
ATOM 8092 O O . SER B 1 505 ? 17.03587 10.22805 1.53654 1.000 23.11958 505 SER B O 1
ATOM 8095 N N . VAL B 1 506 ? 15.76759 9.52958 -0.19822 1.000 23.64345 506 VAL B N 1
ATOM 8096 C CA . VAL B 1 506 ? 16.80790 8.73973 -0.83934 1.000 21.14646 506 VAL B CA 1
ATOM 8097 C C . VAL B 1 506 ? 17.13870 9.28513 -2.22519 1.000 24.10476 506 VAL B C 1
ATOM 8098 O O . VAL B 1 506 ? 17.63329 8.55487 -3.08768 1.000 24.51589 506 VAL B O 1
ATOM 8102 N N . TYR B 1 507 ? 16.85868 10.57229 -2.44531 1.000 26.26058 507 TYR B N 1
ATOM 8103 C CA . TYR B 1 507 ? 17.19453 11.27135 -3.68401 1.000 22.49398 507 TYR B CA 1
ATOM 8104 C C . TYR B 1 507 ? 16.47050 10.68025 -4.88408 1.000 24.87420 507 TYR B C 1
ATOM 8105 O O . TYR B 1 507 ? 16.96192 10.74727 -6.01293 1.000 25.35608 507 TYR B O 1
ATOM 8114 N N . GLY B 1 508 ? 15.29881 10.11027 -4.65437 1.000 24.17333 508 GLY B N 1
ATOM 8115 C CA . GLY B 1 508 ? 14.48203 9.56098 -5.71544 1.000 25.22514 508 GLY B CA 1
ATOM 8116 C C . GLY B 1 508 ? 13.49832 10.58088 -6.22747 1.000 26.83251 508 GLY B C 1
ATOM 8117 O O . GLY B 1 508 ? 13.73343 11.78920 -6.15921 1.000 27.99209 508 GLY B O 1
ATOM 8118 N N . GLN B 1 509 ? 12.36613 10.09571 -6.73160 1.000 23.23451 509 GLN B N 1
ATOM 8119 C CA . GLN B 1 509 ? 11.31900 10.99219 -7.19614 1.000 30.03099 509 GLN B CA 1
ATOM 8120 C C . GLN B 1 509 ? 9.96983 10.45113 -6.75822 1.000 29.27742 509 GLN B C 1
ATOM 8121 O O . GLN B 1 509 ? 9.74602 9.23743 -6.76182 1.000 23.54257 509 GLN B O 1
ATOM 8127 N N . GLY B 1 510 ? 9.09380 11.35751 -6.34131 1.000 27.45632 510 GLY B N 1
ATOM 8128 C CA . GLY B 1 510 ? 7.77172 10.98241 -5.88396 1.000 26.67906 510 GLY B CA 1
ATOM 8129 C C . GLY B 1 510 ? 6.69017 11.74512 -6.61820 1.000 27.11787 510 GLY B C 1
ATOM 8130 O O . GLY B 1 510 ? 6.88333 12.88227 -7.05700 1.000 21.99833 510 GLY B O 1
ATOM 8131 N N . PHE B 1 511 ? 5.53917 11.09455 -6.75839 1.000 25.40122 511 PHE B N 1
ATOM 8132 C CA . PHE B 1 511 ? 4.38739 11.70265 -7.41161 1.000 28.80921 511 PHE B CA 1
ATOM 8133 C C . PHE B 1 511 ? 3.13932 11.45017 -6.58604 1.000 27.91724 511 PHE B C 1
ATOM 8134 O O . PHE B 1 511 ? 2.84273 10.30149 -6.24400 1.000 24.14192 511 PHE B O 1
ATOM 8142 N N . LEU B 1 512 ? 2.40287 12.51880 -6.28525 1.000 21.60137 512 LEU B N 1
ATOM 8143 C CA . LEU B 1 512 ? 1.06528 12.39302 -5.72858 1.000 29.29719 512 LEU B CA 1
ATOM 8144 C C . LEU B 1 512 ? 0.07238 12.40129 -6.87906 1.000 26.75881 512 LEU B C 1
ATOM 8145 O O . LEU B 1 512 ? 0.11090 13.29283 -7.73038 1.000 25.01017 512 LEU B O 1
ATOM 8150 N N . VAL B 1 513 ? -0.81150 11.41295 -6.90255 1.000 22.26655 513 VAL B N 1
ATOM 8151 C CA . VAL B 1 513 ? -1.65490 11.15186 -8.05812 1.000 26.63413 513 VAL B CA 1
ATOM 8152 C C . VAL B 1 513 ? -3.08929 10.95519 -7.58965 1.000 24.70708 513 VAL B C 1
ATOM 8153 O O . VAL B 1 513 ? -3.35026 10.15187 -6.68202 1.000 26.69820 513 VAL B O 1
ATOM 8157 N N . LYS B 1 514 ? -4.02218 11.66123 -8.22763 1.000 22.88730 514 LYS B N 1
ATOM 8158 C CA . LYS B 1 514 ? -5.41971 11.60068 -7.82409 1.000 26.77456 514 LYS B CA 1
ATOM 8159 C C . LYS B 1 514 ? -6.38846 11.33077 -8.96569 1.000 27.07000 514 LYS B C 1
ATOM 8160 O O . LYS B 1 514 ? -7.58050 11.14272 -8.69934 1.000 26.53386 514 LYS B O 1
ATOM 8166 N N . ASP B 1 515 ? -5.93125 11.28489 -10.21415 1.000 26.23244 515 ASP B N 1
ATOM 8167 C CA . ASP B 1 515 ? -6.80303 10.86874 -11.30086 1.000 28.83535 515 ASP B CA 1
ATOM 8168 C C . ASP B 1 515 ? -5.97051 10.10139 -12.31637 1.000 30.94153 515 ASP B C 1
ATOM 8169 O O . ASP B 1 515 ? -4.74240 10.03858 -12.21542 1.000 25.22204 515 ASP B O 1
ATOM 8174 N N . SER B 1 516 ? -6.65541 9.53136 -13.31408 1.000 27.10220 516 SER B N 1
ATOM 8175 C CA . SER B 1 516 ? -5.97345 8.65132 -14.26659 1.000 26.84783 516 SER B CA 1
ATOM 8176 C C . SER B 1 516 ? -5.00427 9.41688 -15.16383 1.000 30.21069 516 SER B C 1
ATOM 8177 O O . SER B 1 516 ? -4.00328 8.84615 -15.61934 1.000 26.89372 516 SER B O 1
ATOM 8180 N N . THR B 1 517 ? -5.27835 10.70009 -15.42893 1.000 28.38066 517 THR B N 1
ATOM 8181 C CA . THR B 1 517 ? -4.36104 11.50833 -16.22952 1.000 30.43151 517 THR B CA 1
ATOM 8182 C C . THR B 1 517 ? -3.02870 11.68674 -15.50929 1.000 27.38575 517 THR B C 1
ATOM 8183 O O . THR B 1 517 ? -1.96221 11.46227 -16.09132 1.000 25.60661 517 THR B O 1
ATOM 8187 N N . GLN B 1 518 ? -3.07295 12.07510 -14.22944 1.000 25.09731 518 GLN B N 1
ATOM 8188 C CA . GLN B 1 518 ? -1.84248 12.26162 -13.46581 1.000 24.55062 518 GLN B CA 1
ATOM 8189 C C . GLN B 1 518 ? -1.10571 10.94389 -13.25825 1.000 28.41686 518 GLN B C 1
ATOM 8190 O O . GLN B 1 518 ? 0.12833 10.93112 -13.16904 1.000 26.28232 518 GLN B O 1
ATOM 8196 N N . LEU B 1 519 ? -1.84444 9.83672 -13.14137 1.000 28.65716 519 LEU B N 1
ATOM 8197 C CA . LEU B 1 519 ? -1.21303 8.53276 -12.97275 1.000 27.43197 519 LEU B CA 1
ATOM 8198 C C . LEU B 1 519 ? -0.41389 8.15953 -14.21696 1.000 24.16410 519 LEU B C 1
ATOM 8199 O O . LEU B 1 519 ? 0.74803 7.74165 -14.12307 1.000 25.55882 519 LEU B O 1
ATOM 8204 N N A GLN B 1 520 ? -1.02168 8.30321 -15.39436 0.627 24.32038 520 GLN B N 1
ATOM 8205 N N B GLN B 1 520 ? -1.01840 8.31209 -15.39514 0.373 24.41029 520 GLN B N 1
ATOM 8206 C CA A GLN B 1 520 ? -0.29995 8.02007 -16.63258 0.627 27.25410 520 GLN B CA 1
ATOM 8207 C CA B GLN B 1 520 ? -0.30474 8.02509 -16.63667 0.373 27.28966 520 GLN B CA 1
ATOM 8208 C C A GLN B 1 520 ? 0.92928 8.91080 -16.76639 0.627 30.90020 520 GLN B C 1
ATOM 8209 C C B GLN B 1 520 ? 0.92316 8.91573 -16.78306 0.373 30.83189 520 GLN B C 1
ATOM 8210 O O A GLN B 1 520 ? 2.02493 8.43142 -17.08104 0.627 29.26490 520 GLN B O 1
ATOM 8211 O O B GLN B 1 520 ? 2.01240 8.43983 -17.12301 0.373 29.30714 520 GLN B O 1
ATOM 8222 N N . SER B 1 521 ? 0.76312 10.21776 -16.52262 1.000 25.07646 521 SER B N 1
ATOM 8223 C CA . SER B 1 521 ? 1.88484 11.14705 -16.62824 1.000 27.50077 521 SER B CA 1
ATOM 8224 C C . SER B 1 521 ? 3.00351 10.80666 -15.64457 1.000 30.15432 521 SER B C 1
ATOM 8225 O O . SER B 1 521 ? 4.18420 10.83526 -16.00833 1.000 28.40094 521 SER B O 1
ATOM 8228 N N . ALA B 1 522 ? 2.65719 10.48691 -14.39184 1.000 23.85416 522 ALA B N 1
ATOM 8229 C CA . ALA B 1 522 ? 3.68427 10.15164 -13.40975 1.000 27.51372 522 ALA B CA 1
ATOM 8230 C C . ALA B 1 522 ? 4.42721 8.87921 -13.80379 1.000 33.74107 522 ALA B C 1
ATOM 8231 O O . ALA B 1 522 ? 5.66403 8.82794 -13.76514 1.000 26.01663 522 ALA B O 1
ATOM 8233 N N . LEU B 1 523 ? 3.67969 7.83768 -14.18280 1.000 26.85168 523 LEU B N 1
ATOM 8234 C CA . LEU B 1 523 ? 4.29388 6.56656 -14.56596 1.000 27.02797 523 LEU B CA 1
ATOM 8235 C C . LEU B 1 523 ? 5.25563 6.72816 -15.73740 1.000 30.88841 523 LEU B C 1
ATOM 8236 O O . LEU B 1 523 ? 6.32193 6.10455 -15.76289 1.000 32.64073 523 LEU B O 1
ATOM 8241 N N . GLN B 1 524 ? 4.89826 7.55416 -16.72285 1.000 28.68897 524 GLN B N 1
ATOM 8242 C CA . GLN B 1 524 ? 5.79410 7.75892 -17.85374 1.000 32.83466 524 GLN B CA 1
ATOM 8243 C C . GLN B 1 524 ? 7.12689 8.36598 -17.42453 1.000 31.01849 524 GLN B C 1
ATOM 8244 O O . GLN B 1 524 ? 8.13981 8.15375 -18.09937 1.000 31.23606 524 GLN B O 1
ATOM 8250 N N . LYS B 1 525 ? 7.16051 9.07260 -16.29697 1.000 25.64822 525 LYS B N 1
ATOM 8251 C CA . LYS B 1 525 ? 8.40195 9.65788 -15.81302 1.000 28.37319 525 LYS B CA 1
ATOM 8252 C C . LYS B 1 525 ? 9.23855 8.68863 -14.98514 1.000 31.09518 525 LYS B C 1
ATOM 8253 O O . LYS B 1 525 ? 10.38121 9.01949 -14.64482 1.000 26.09016 525 LYS B O 1
ATOM 8259 N N . CYS B 1 526 ? 8.70438 7.51192 -14.65430 1.000 25.48659 526 CYS B N 1
ATOM 8260 C CA . CYS B 1 526 ? 9.42124 6.51029 -13.86907 1.000 27.24170 526 CYS B CA 1
ATOM 8261 C C . CYS B 1 526 ? 10.22014 5.52945 -14.71879 1.000 32.38174 526 CYS B C 1
ATOM 8262 O O . CYS B 1 526 ? 11.08910 4.83263 -14.18476 1.000 38.35004 526 CYS B O 1
ATOM 8265 N N . PHE B 1 527 ? 9.96397 5.46218 -16.02143 1.000 30.44725 527 PHE B N 1
ATOM 8266 C CA . PHE B 1 527 ? 10.48987 4.35546 -16.81596 1.000 32.24146 527 PHE B CA 1
ATOM 8267 C C . PHE B 1 527 ? 12.00310 4.40579 -16.97278 1.000 34.33658 527 PHE B C 1
ATOM 8268 O O . PHE B 1 527 ? 12.64156 3.35366 -17.06251 1.000 38.65003 527 PHE B O 1
ATOM 8276 N N . ASN B 1 528 ? 12.60421 5.59406 -17.01343 1.000 35.86549 528 ASN B N 1
ATOM 8277 C CA . ASN B 1 528 ? 14.04581 5.65979 -17.22806 1.000 43.69975 528 ASN B CA 1
ATOM 8278 C C . ASN B 1 528 ? 14.73855 6.50216 -16.16496 1.000 37.87249 528 ASN B C 1
ATOM 8279 O O . ASN B 1 528 ? 15.79869 7.07743 -16.41572 1.000 34.58834 528 ASN B O 1
ATOM 8284 N N . PHE B 1 529 ? 14.16731 6.56714 -14.96790 1.000 33.86434 529 PHE B N 1
ATOM 8285 C CA . PHE B 1 529 ? 14.74053 7.34972 -13.88370 1.000 25.63387 529 PHE B CA 1
ATOM 8286 C C . PHE B 1 529 ? 15.76259 6.52211 -13.11810 1.000 32.28568 529 PHE B C 1
ATOM 8287 O O . PHE B 1 529 ? 15.47835 5.38731 -12.71673 1.000 29.51934 529 PHE B O 1
ATOM 8295 N N . ASP B 1 530 ? 16.93509 7.11035 -12.87726 1.000 29.35033 530 ASP B N 1
ATOM 8296 C CA . ASP B 1 530 ? 18.03610 6.41212 -12.21030 1.000 34.69181 530 ASP B CA 1
ATOM 8297 C C . ASP B 1 530 ? 17.92894 6.60831 -10.69611 1.000 37.15654 530 ASP B C 1
ATOM 8298 O O . ASP B 1 530 ? 18.64065 7.40404 -10.07882 1.000 38.37359 530 ASP B O 1
ATOM 8303 N N . GLY B 1 531 ? 17.02653 5.84761 -10.09339 1.000 30.31065 531 GLY B N 1
ATOM 8304 C CA . GLY B 1 531 ? 16.76041 5.95615 -8.67429 1.000 25.43016 531 GLY B CA 1
ATOM 8305 C C . GLY B 1 531 ? 15.40648 5.34727 -8.36553 1.000 23.89932 531 GLY B C 1
ATOM 8306 O O . GLY B 1 531 ? 14.78286 4.71106 -9.21769 1.000 29.53164 531 GLY B O 1
ATOM 8307 N N . VAL B 1 532 ? 14.96605 5.55352 -7.12210 1.000 23.15116 532 VAL B N 1
ATOM 8308 C CA . VAL B 1 532 ? 13.69568 5.00791 -6.66001 1.000 20.67440 532 VAL B CA 1
ATOM 8309 C C . VAL B 1 532 ? 12.58112 5.98593 -7.00332 1.000 20.65716 532 VAL B C 1
ATOM 8310 O O . VAL B 1 532 ? 12.68569 7.18491 -6.71689 1.000 23.73813 532 VAL B O 1
ATOM 8314 N N . SER B 1 533 ? 11.49676 5.46902 -7.57869 1.000 23.40256 533 SER B N 1
ATOM 8315 C CA . SER B 1 533 ? 10.31294 6.25093 -7.92202 1.000 21.55883 533 SER B CA 1
ATOM 8316 C C . SER B 1 533 ? 9.14720 5.76697 -7.07613 1.000 24.38835 533 SER B C 1
ATOM 8317 O O . SER B 1 533 ? 8.92866 4.55960 -6.96818 1.000 25.24765 533 SER B O 1
ATOM 8320 N N . ILE B 1 534 ? 8.39895 6.69373 -6.47445 1.000 22.07223 534 ILE B N 1
ATOM 8321 C CA . ILE B 1 534 ? 7.21123 6.33070 -5.70934 1.000 20.25717 534 ILE B CA 1
ATOM 8322 C C . ILE B 1 534 ? 6.01771 7.11332 -6.24191 1.000 25.49593 534 ILE B C 1
ATOM 8323 O O . ILE B 1 534 ? 6.00697 8.34781 -6.18825 1.000 26.97484 534 ILE B O 1
ATOM 8328 N N . VAL B 1 535 ? 5.01882 6.39453 -6.74918 1.000 25.87074 535 VAL B N 1
ATOM 8329 C CA . VAL B 1 535 ? 3.76541 6.96425 -7.23522 1.000 20.34102 535 VAL B CA 1
ATOM 8330 C C . VAL B 1 535 ? 2.69646 6.64206 -6.19966 1.000 23.19678 535 VAL B C 1
ATOM 8331 O O . VAL B 1 535 ? 2.33075 5.47410 -6.01665 1.000 22.76939 535 VAL B O 1
ATOM 8335 N N . ASN B 1 536 ? 2.20784 7.67414 -5.50806 1.000 23.52659 536 ASN B N 1
ATOM 8336 C CA . ASN B 1 536 ? 1.24220 7.54475 -4.41148 1.000 19.58428 536 ASN B CA 1
ATOM 8337 C C . ASN B 1 536 ? -0.14960 7.81751 -4.98083 1.000 27.81023 536 ASN B C 1
ATOM 8338 O O . ASN B 1 536 ? -0.52827 8.97484 -5.18835 1.000 21.92768 536 ASN B O 1
ATOM 8343 N N . VAL B 1 537 ? -0.91331 6.75371 -5.23661 1.000 21.02440 537 VAL B N 1
ATOM 8344 C CA . VAL B 1 537 ? -2.20910 6.85866 -5.90743 1.000 22.17901 537 VAL B CA 1
ATOM 8345 C C . VAL B 1 537 ? -3.30381 6.90954 -4.84999 1.000 23.85102 537 VAL B C 1
ATOM 8346 O O . VAL B 1 537 ? -3.64535 5.88150 -4.25819 1.000 24.68780 537 VAL B O 1
ATOM 8350 N N . MET B 1 538 ? -3.87888 8.09636 -4.62736 1.000 22.75580 538 MET B N 1
ATOM 8351 C CA . MET B 1 538 ? -5.00106 8.24811 -3.70658 1.000 20.89061 538 MET B CA 1
ATOM 8352 C C . MET B 1 538 ? -6.26826 7.70382 -4.35181 1.000 24.43810 538 MET B C 1
ATOM 8353 O O . MET B 1 538 ? -6.70250 8.20802 -5.39131 1.000 28.37223 538 MET B O 1
ATOM 8358 N N . ILE B 1 539 ? -6.87376 6.68782 -3.73941 1.000 20.97968 539 ILE B N 1
ATOM 8359 C CA . ILE B 1 539 ? -8.11216 6.12096 -4.25400 1.000 25.90513 539 ILE B CA 1
ATOM 8360 C C . ILE B 1 539 ? -9.20025 6.26830 -3.19810 1.000 24.25073 539 ILE B C 1
ATOM 8361 O O . ILE B 1 539 ? -8.93704 6.58620 -2.03732 1.000 22.81112 539 ILE B O 1
ATOM 8366 N N . ASP B 1 540 ? -10.44061 6.03974 -3.63236 1.000 24.02024 540 ASP B N 1
ATOM 8367 C CA . ASP B 1 540 ? -11.60008 6.10136 -2.75161 1.000 25.69644 540 ASP B CA 1
ATOM 8368 C C . ASP B 1 540 ? -11.38287 5.21928 -1.51325 1.000 27.58719 540 ASP B C 1
ATOM 8369 O O . ASP B 1 540 ? -10.97271 4.06275 -1.61583 1.000 24.35115 540 ASP B O 1
ATOM 8374 N N . HIS B 1 541 ? -11.63735 5.79083 -0.33367 1.000 24.70420 541 HIS B N 1
ATOM 8375 C CA . HIS B 1 541 ? -11.35543 5.13641 0.94222 1.000 27.10201 541 HIS B CA 1
ATOM 8376 C C . HIS B 1 541 ? -12.43643 4.15941 1.38620 1.000 25.12720 541 HIS B C 1
ATOM 8377 O O . HIS B 1 541 ? -12.21376 3.41749 2.35057 1.000 23.79731 541 HIS B O 1
ATOM 8384 N N A ARG B 1 542 ? -13.59328 4.14740 0.72888 0.453 28.87198 542 ARG B N 1
ATOM 8385 N N B ARG B 1 542 ? -13.59156 4.15258 0.72239 0.547 28.86495 542 ARG B N 1
ATOM 8386 C CA A ARG B 1 542 ? -14.75396 3.41629 1.21257 0.453 30.20468 542 ARG B CA 1
ATOM 8387 C CA B ARG B 1 542 ? -14.73981 3.39415 1.18646 0.547 30.21097 542 ARG B CA 1
ATOM 8388 C C A ARG B 1 542 ? -14.62105 1.91573 0.94224 0.453 30.28302 542 ARG B C 1
ATOM 8389 C C B ARG B 1 542 ? -14.51383 1.89229 1.02245 0.547 30.28540 542 ARG B C 1
ATOM 8390 O O A ARG B 1 542 ? -13.92607 1.50489 0.00915 0.453 32.36645 542 ARG B O 1
ATOM 8391 O O B ARG B 1 542 ? -13.65679 1.46061 0.24730 0.547 32.28254 542 ARG B O 1
ATOM 8406 N N . PRO B 1 543 ? -15.27073 1.06759 1.76265 1.000 28.89529 543 PRO B N 1
ATOM 8407 C CA . PRO B 1 543 ? -15.20770 -0.38412 1.55555 1.000 31.46646 543 PRO B CA 1
ATOM 8408 C C . PRO B 1 543 ? -16.10133 -0.84716 0.40231 1.000 34.25202 543 PRO B C 1
ATOM 8409 O O . PRO B 1 543 ? -16.72843 -0.00472 -0.25273 1.000 33.72369 543 PRO B O 1
ATOM 8413 N N . GLN C 1 5 ? -25.02349 -42.97008 16.83097 1.000 63.88829 5 GLN C N 1
ATOM 8414 C CA . GLN C 1 5 ? -24.75068 -44.21698 17.53405 1.000 64.47807 5 GLN C CA 1
ATOM 8415 C C . GLN C 1 5 ? -23.25052 -44.49691 17.57331 1.000 55.67851 5 GLN C C 1
ATOM 8416 O O . GLN C 1 5 ? -22.79868 -45.42396 18.24151 1.000 64.42146 5 GLN C O 1
ATOM 8422 N N . LEU C 1 6 ? -22.48434 -43.67578 16.86150 1.000 38.34029 6 LEU C N 1
ATOM 8423 C CA . LEU C 1 6 ? -21.03566 -43.79653 16.80949 1.000 28.47661 6 LEU C CA 1
ATOM 8424 C C . LEU C 1 6 ? -20.38637 -42.92281 17.87609 1.000 37.38689 6 LEU C C 1
ATOM 8425 O O . LEU C 1 6 ? -20.94855 -41.91340 18.30028 1.000 37.77866 6 LEU C O 1
ATOM 8430 N N . THR C 1 7 ? -19.19265 -43.32064 18.30660 1.000 34.53810 7 THR C N 1
ATOM 8431 C CA . THR C 1 7 ? -18.38468 -42.55001 19.24512 1.000 30.98502 7 THR C CA 1
ATOM 8432 C C . THR C 1 7 ? -17.06260 -42.18498 18.58168 1.000 29.64868 7 THR C C 1
ATOM 8433 O O . THR C 1 7 ? -16.74069 -42.66510 17.49368 1.000 29.86206 7 THR C O 1
ATOM 8437 N N . GLY C 1 8 ? -16.28604 -41.32579 19.24949 1.000 35.93671 8 GLY C N 1
ATOM 8438 C CA . GLY C 1 8 ? -14.92577 -41.08164 18.79170 1.000 26.00379 8 GLY C CA 1
ATOM 8439 C C . GLY C 1 8 ? -14.12430 -42.36547 18.69554 1.000 28.28313 8 GLY C C 1
ATOM 8440 O O . GLY C 1 8 ? -13.39057 -42.58641 17.72772 1.000 23.92492 8 GLY C O 1
ATOM 8441 N N . SER C 1 9 ? -14.26727 -43.23671 19.69662 1.000 26.87252 9 SER C N 1
ATOM 8442 C CA . SER C 1 9 ? -13.60745 -44.53682 19.67204 1.000 27.31769 9 SER C CA 1
ATOM 8443 C C . SER C 1 9 ? -13.95379 -45.31299 18.41179 1.000 24.76245 9 SER C C 1
ATOM 8444 O O . SER C 1 9 ? -13.06742 -45.84007 17.73445 1.000 25.48295 9 SER C O 1
ATOM 8447 N N . SER C 1 10 ? -15.24597 -45.41407 18.08941 1.000 23.85104 10 SER C N 1
ATOM 8448 C CA . SER C 1 10 ? -15.64154 -46.23688 16.95182 1.000 23.82924 10 SER C CA 1
ATOM 8449 C C . SER C 1 10 ? -15.32757 -45.57241 15.61249 1.000 28.11047 10 SER C C 1
ATOM 8450 O O . SER C 1 10 ? -15.04950 -46.27236 14.63233 1.000 24.71216 10 SER C O 1
ATOM 8453 N N . ILE C 1 11 ? -15.35376 -44.24131 15.53085 1.000 29.34584 11 ILE C N 1
ATOM 8454 C CA . ILE C 1 11 ? -14.93830 -43.61102 14.27937 1.000 22.22765 11 ILE C CA 1
ATOM 8455 C C . ILE C 1 11 ? -13.44566 -43.82873 14.05549 1.000 28.87729 11 ILE C C 1
ATOM 8456 O O . ILE C 1 11 ? -13.01456 -44.17221 12.94773 1.000 22.53485 11 ILE C O 1
ATOM 8461 N N . LEU C 1 12 ? -12.64243 -43.68951 15.11294 1.000 23.59138 12 LEU C N 1
ATOM 8462 C CA . LEU C 1 12 ? -11.22865 -44.05121 15.03160 1.000 26.99562 12 LEU C CA 1
ATOM 8463 C C . LEU C 1 12 ? -11.05793 -45.50546 14.58993 1.000 28.20547 12 LEU C C 1
ATOM 8464 O O . LEU C 1 12 ? -10.28474 -45.80319 13.67084 1.000 25.27219 12 LEU C O 1
ATOM 8469 N N . ALA C 1 13 ? -11.77341 -46.42711 15.23836 1.000 22.10413 13 ALA C N 1
ATOM 8470 C CA . ALA C 1 13 ? -11.60508 -47.84792 14.93668 1.000 26.44302 13 ALA C CA 1
ATOM 8471 C C . ALA C 1 13 ? -11.97255 -48.15402 13.49001 1.000 22.40792 13 ALA C C 1
ATOM 8472 O O . ALA C 1 13 ? -11.23541 -48.85309 12.78382 1.000 22.95837 13 ALA C O 1
ATOM 8474 N N . LYS C 1 14 ? -13.12513 -47.65229 13.03592 1.000 23.17004 14 LYS C N 1
ATOM 8475 C CA . LYS C 1 14 ? -13.54798 -47.90720 11.66334 1.000 25.34458 14 LYS C CA 1
ATOM 8476 C C . LYS C 1 14 ? -12.59363 -47.27120 10.66112 1.000 25.03854 14 LYS C C 1
ATOM 8477 O O . LYS C 1 14 ? -12.41490 -47.79486 9.55480 1.000 25.18177 14 LYS C O 1
ATOM 8483 N N . SER C 1 15 ? -11.96611 -46.15156 11.03463 1.000 24.05481 15 SER C N 1
ATOM 8484 C CA . SER C 1 15 ? -10.99574 -45.51155 10.15671 1.000 26.75626 15 SER C CA 1
ATOM 8485 C C . SER C 1 15 ? -9.74638 -46.36522 10.01600 1.000 31.17707 15 SER C C 1
ATOM 8486 O O . SER C 1 15 ? -9.22552 -46.53740 8.90589 1.000 20.55620 15 SER C O 1
ATOM 8489 N N . LEU C 1 16 ? -9.23778 -46.89219 11.13150 1.000 20.87388 16 LEU C N 1
ATOM 8490 C CA . LEU C 1 16 ? -8.10684 -47.80938 11.04332 1.000 22.55634 16 LEU C CA 1
ATOM 8491 C C . LEU C 1 16 ? -8.46773 -49.05240 10.23460 1.000 25.98643 16 LEU C C 1
ATOM 8492 O O . LEU C 1 16 ? -7.68481 -49.50058 9.38492 1.000 21.12141 16 LEU C O 1
ATOM 8497 N N . LYS C 1 17 ? -9.65926 -49.60980 10.47133 1.000 23.60888 17 LYS C N 1
ATOM 8498 C CA . LYS C 1 17 ? -10.04460 -50.85248 9.80956 1.000 27.36753 17 LYS C CA 1
ATOM 8499 C C . LYS C 1 17 ? -10.16566 -50.66981 8.30127 1.000 26.92712 17 LYS C C 1
ATOM 8500 O O . LYS C 1 17 ? -9.83725 -51.58114 7.53423 1.000 21.93303 17 LYS C O 1
ATOM 8506 N N . SER C 1 18 ? -10.65613 -49.50970 7.85183 1.000 21.01137 18 SER C N 1
ATOM 8507 C CA . SER C 1 18 ? -10.77755 -49.29774 6.41515 1.000 27.72313 18 SER C CA 1
ATOM 8508 C C . SER C 1 18 ? -9.41711 -49.15182 5.75366 1.000 23.51062 18 SER C C 1
ATOM 8509 O O . SER C 1 18 ? -9.29741 -49.37160 4.54587 1.000 24.27598 18 SER C O 1
ATOM 8512 N N . LEU C 1 19 ? -8.38833 -48.80294 6.51510 1.000 20.72136 19 LEU C N 1
ATOM 8513 C CA . LEU C 1 19 ? -7.04106 -48.72327 5.97464 1.000 22.99528 19 LEU C CA 1
ATOM 8514 C C . LEU C 1 19 ? -6.25498 -50.01965 6.16770 1.000 25.39327 19 LEU C C 1
ATOM 8515 O O . LEU C 1 19 ? -5.03880 -50.03064 5.96230 1.000 26.47976 19 LEU C O 1
ATOM 8520 N N . GLY C 1 20 ? -6.91832 -51.11344 6.54500 1.000 25.81255 20 GLY C N 1
ATOM 8521 C CA . GLY C 1 20 ? -6.27012 -52.41371 6.59460 1.000 26.34471 20 GLY C CA 1
ATOM 8522 C C . GLY C 1 20 ? -5.54726 -52.73974 7.88688 1.000 28.63973 20 GLY C C 1
ATOM 8523 O O . GLY C 1 20 ? -4.88608 -53.78642 7.96137 1.000 26.04623 20 GLY C O 1
ATOM 8524 N N . VAL C 1 21 ? -5.65638 -51.88957 8.91095 1.000 21.40214 21 VAL C N 1
ATOM 8525 C CA . VAL C 1 21 ? -5.01573 -52.18029 10.18597 1.000 22.01435 21 VAL C CA 1
ATOM 8526 C C . VAL C 1 21 ? -5.63125 -53.43763 10.77497 1.000 22.58624 21 VAL C C 1
ATOM 8527 O O . VAL C 1 21 ? -6.85772 -53.55271 10.88743 1.000 23.94987 21 VAL C O 1
ATOM 8531 N N . ASP C 1 22 ? -4.78661 -54.39293 11.15147 1.000 21.74371 22 ASP C N 1
ATOM 8532 C CA . ASP C 1 22 ? -5.28960 -55.62569 11.74942 1.000 25.02109 22 ASP C CA 1
ATOM 8533 C C . ASP C 1 22 ? -4.68446 -55.95952 13.10484 1.000 25.44921 22 ASP C C 1
ATOM 8534 O O . ASP C 1 22 ? -5.15587 -56.90224 13.74818 1.000 24.13585 22 ASP C O 1
ATOM 8539 N N . VAL C 1 23 ? -3.67511 -55.23053 13.56752 1.000 27.15367 23 VAL C N 1
ATOM 8540 C CA . VAL C 1 23 ? -3.14855 -55.44785 14.91061 1.000 22.97030 23 VAL C CA 1
ATOM 8541 C C . VAL C 1 23 ? -2.62793 -54.12103 15.45378 1.000 31.22339 23 VAL C C 1
ATOM 8542 O O . VAL C 1 23 ? -2.07671 -53.29748 14.71172 1.000 23.10908 23 VAL C O 1
ATOM 8546 N N . ILE C 1 24 ? -2.85013 -53.90668 16.75359 1.000 22.96588 24 ILE C N 1
ATOM 8547 C CA . ILE C 1 24 ? -2.40854 -52.71885 17.48016 1.000 22.82991 24 ILE C CA 1
ATOM 8548 C C . ILE C 1 24 ? -1.70197 -53.18523 18.74656 1.000 23.45858 24 ILE C C 1
ATOM 8549 O O . ILE C 1 24 ? -2.18420 -54.09973 19.42713 1.000 24.11783 24 ILE C O 1
ATOM 8554 N N . PHE C 1 25 ? -0.54440 -52.59376 19.03731 1.000 20.14207 25 PHE C N 1
ATOM 8555 C CA . PHE C 1 25 ? 0.16788 -52.80306 20.29154 1.000 17.36778 25 PHE C CA 1
ATOM 8556 C C . PHE C 1 25 ? -0.13526 -51.62676 21.21323 1.000 22.95574 25 PHE C C 1
ATOM 8557 O O . PHE C 1 25 ? -0.21359 -50.49138 20.74851 1.000 20.94385 25 PHE C O 1
ATOM 8565 N N . GLY C 1 26 ? -0.29091 -51.87353 22.51062 1.000 19.74597 26 GLY C N 1
ATOM 8566 C CA . GLY C 1 26 ? -0.49366 -50.73809 23.39701 1.000 21.27940 26 GLY C CA 1
ATOM 8567 C C . GLY C 1 26 ? -0.80458 -51.14846 24.82343 1.000 20.98776 26 GLY C C 1
ATOM 8568 O O . GLY C 1 26 ? -0.73851 -52.32466 25.18170 1.000 21.20783 26 GLY C O 1
ATOM 8569 N N . ILE C 1 27 ? -1.11158 -50.13579 25.64411 1.000 25.40636 27 ILE C N 1
ATOM 8570 C CA . ILE C 1 27 ? -1.54922 -50.32597 27.02990 1.000 23.50021 27 ILE C CA 1
ATOM 8571 C C . ILE C 1 27 ? -2.68127 -49.34445 27.29466 1.000 28.76496 27 ILE C C 1
ATOM 8572 O O . ILE C 1 27 ? -2.55591 -48.15055 26.99209 1.000 26.02311 27 ILE C O 1
ATOM 8577 N N A VAL C 1 28 ? -3.77690 -49.83323 27.86257 0.565 22.43765 28 VAL C N 1
ATOM 8578 N N B VAL C 1 28 ? -3.77662 -49.83382 27.86249 0.435 22.47009 28 VAL C N 1
ATOM 8579 C CA A VAL C 1 28 ? -4.98425 -49.04035 28.00070 0.565 25.12838 28 VAL C CA 1
ATOM 8580 C CA B VAL C 1 28 ? -4.98589 -49.04408 28.00072 0.435 25.13955 28 VAL C CA 1
ATOM 8581 C C A VAL C 1 28 ? -5.05216 -48.41823 29.39042 0.565 25.53258 28 VAL C C 1
ATOM 8582 C C B VAL C 1 28 ? -5.05114 -48.41828 29.38919 0.435 25.55028 28 VAL C C 1
ATOM 8583 O O A VAL C 1 28 ? -4.24822 -48.71138 30.27380 0.565 26.46650 28 VAL C O 1
ATOM 8584 O O B VAL C 1 28 ? -4.24421 -48.70787 30.27061 0.435 26.44664 28 VAL C O 1
ATOM 8591 N N . GLY C 1 29 ? -6.03736 -47.54934 29.58698 1.000 26.32144 29 GLY C N 1
ATOM 8592 C CA . GLY C 1 29 ? -6.22902 -46.83490 30.83593 1.000 28.85682 29 GLY C CA 1
ATOM 8593 C C . GLY C 1 29 ? -7.40165 -45.87606 30.69198 1.000 50.87581 29 GLY C C 1
ATOM 8594 O O . GLY C 1 29 ? -8.36204 -46.19572 29.98118 1.000 54.32579 29 GLY C O 1
ATOM 8595 N N A VAL C 1 30 ? -7.31686 -44.69569 31.29837 0.728 49.23553 30 VAL C N 1
ATOM 8596 N N B VAL C 1 30 ? -7.32600 -44.71333 31.34887 0.272 49.17242 30 VAL C N 1
ATOM 8597 C CA A VAL C 1 30 ? -8.29922 -43.63664 31.07155 0.728 46.22247 30 VAL C CA 1
ATOM 8598 C CA B VAL C 1 30 ? -8.47601 -43.85947 31.67976 0.272 49.80096 30 VAL C CA 1
ATOM 8599 C C A VAL C 1 30 ? -7.88378 -42.80713 29.86021 0.728 56.29210 30 VAL C C 1
ATOM 8600 C C B VAL C 1 30 ? -9.42048 -43.66359 30.49468 0.272 49.30012 30 VAL C C 1
ATOM 8601 O O A VAL C 1 30 ? -6.69525 -42.47627 29.71154 0.728 44.53665 30 VAL C O 1
ATOM 8602 O O B VAL C 1 30 ? -10.56760 -44.12769 30.56367 0.272 55.20314 30 VAL C O 1
ATOM 8609 N N A PRO C 1 31 ? -8.80734 -42.52053 28.92446 0.728 55.74480 31 PRO C N 1
ATOM 8610 N N B PRO C 1 31 ? -9.02285 -42.99243 29.38789 0.272 54.84653 31 PRO C N 1
ATOM 8611 C CA A PRO C 1 31 ? -10.08629 -43.21284 28.70865 0.728 53.90094 31 PRO C CA 1
ATOM 8612 C CA B PRO C 1 31 ? -10.00258 -42.76591 28.32012 0.272 53.09043 31 PRO C CA 1
ATOM 8613 C C A PRO C 1 31 ? -9.92892 -44.17184 27.52401 0.728 49.09167 31 PRO C C 1
ATOM 8614 C C B PRO C 1 31 ? -9.89208 -43.78014 27.19158 0.272 49.15642 31 PRO C C 1
ATOM 8615 O O A PRO C 1 31 ? -10.89383 -44.69412 26.95846 0.728 47.44919 31 PRO C O 1
ATOM 8616 O O B PRO C 1 31 ? -10.85445 -44.01581 26.45344 0.272 49.70137 31 PRO C O 1
ATOM 8623 N N A VAL C 1 32 ? -8.67183 -44.42825 27.15167 0.728 39.98729 32 VAL C N 1
ATOM 8624 N N B VAL C 1 32 ? -8.71988 -44.40866 27.07080 0.272 40.17262 32 VAL C N 1
ATOM 8625 C CA A VAL C 1 32 ? -8.37225 -45.08136 25.88424 0.728 35.10417 32 VAL C CA 1
ATOM 8626 C CA B VAL C 1 32 ? -8.35614 -45.10788 25.84545 0.272 35.20267 32 VAL C CA 1
ATOM 8627 C C A VAL C 1 32 ? -8.81025 -46.53816 25.83134 0.728 30.36568 32 VAL C C 1
ATOM 8628 C C B VAL C 1 32 ? -8.83029 -46.55395 25.81400 0.272 30.49966 32 VAL C C 1
ATOM 8629 O O A VAL C 1 32 ? -8.76996 -47.13586 24.75636 0.728 27.67788 32 VAL C O 1
ATOM 8630 O O B VAL C 1 32 ? -8.85467 -47.15696 24.73018 0.272 27.82827 32 VAL C O 1
ATOM 8637 N N . VAL C 1 33 ? -9.24579 -47.12394 26.94931 1.000 31.06859 33 VAL C N 1
ATOM 8638 C CA . VAL C 1 33 ? -9.75266 -48.49602 26.91217 1.000 29.16837 33 VAL C CA 1
ATOM 8639 C C . VAL C 1 33 ? -10.95759 -48.59452 25.97591 1.000 27.88424 33 VAL C C 1
ATOM 8640 O O . VAL C 1 33 ? -11.12658 -49.59140 25.26490 1.000 26.85219 33 VAL C O 1
ATOM 8644 N N . GLU C 1 34 ? -11.78988 -47.55040 25.92790 1.000 23.68291 34 GLU C N 1
ATOM 8645 C CA . GLU C 1 34 ? -12.89709 -47.53821 24.97525 1.000 29.47000 34 GLU C CA 1
ATOM 8646 C C . GLU C 1 34 ? -12.39294 -47.55619 23.53382 1.000 29.34186 34 GLU C C 1
ATOM 8647 O O . GLU C 1 34 ? -13.05649 -48.11457 22.64719 1.000 23.61433 34 GLU C O 1
ATOM 8653 N N . VAL C 1 35 ? -11.22233 -46.96957 23.28187 1.000 24.04631 35 VAL C N 1
ATOM 8654 C CA . VAL C 1 35 ? -10.67021 -46.97388 21.92698 1.000 23.79777 35 VAL C CA 1
ATOM 8655 C C . VAL C 1 35 ? -10.19134 -48.37417 21.55747 1.000 31.25485 35 VAL C C 1
ATOM 8656 O O . VAL C 1 35 ? -10.49297 -48.89264 20.47292 1.000 26.65436 35 VAL C O 1
ATOM 8660 N N . ALA C 1 36 ? -9.44070 -49.01265 22.45588 1.000 25.07943 36 ALA C N 1
ATOM 8661 C CA . ALA C 1 36 ? -8.97864 -50.36394 22.16844 1.000 25.62136 36 ALA C CA 1
ATOM 8662 C C . ALA C 1 36 ? -10.15468 -51.31662 22.01782 1.000 24.08565 36 ALA C C 1
ATOM 8663 O O . ALA C 1 36 ? -10.15899 -52.17939 21.13257 1.000 27.65963 36 ALA C O 1
ATOM 8665 N N . GLU C 1 37 ? -11.18174 -51.15016 22.84134 1.000 25.81428 37 GLU C N 1
ATOM 8666 C CA . GLU C 1 37 ? -12.32151 -52.05162 22.74590 1.000 28.82200 37 GLU C CA 1
ATOM 8667 C C . GLU C 1 37 ? -13.09944 -51.82916 21.45146 1.000 29.29961 37 GLU C C 1
ATOM 8668 O O . GLU C 1 37 ? -13.60163 -52.78681 20.86027 1.000 25.87559 37 GLU C O 1
ATOM 8674 N N . ALA C 1 38 ? -13.19339 -50.58252 20.97435 1.000 25.21025 38 ALA C N 1
ATOM 8675 C CA . ALA C 1 38 ? -13.82581 -50.35022 19.67096 1.000 27.89462 38 ALA C CA 1
ATOM 8676 C C . ALA C 1 38 ? -13.00731 -50.96831 18.54017 1.000 27.71793 38 ALA C C 1
ATOM 8677 O O . ALA C 1 38 ? -13.56454 -51.46009 17.54412 1.000 23.01395 38 ALA C O 1
ATOM 8679 N N . CYS C 1 39 ? -11.68043 -50.93848 18.66911 1.000 24.52160 39 CYS C N 1
ATOM 8680 C CA . CYS C 1 39 ? -10.83120 -51.54934 17.66060 1.000 26.32707 39 CYS C CA 1
ATOM 8681 C C . CYS C 1 39 ? -11.02495 -53.05407 17.62796 1.000 24.56737 39 CYS C C 1
ATOM 8682 O O . CYS C 1 39 ? -11.12041 -53.64460 16.54695 1.000 22.99826 39 CYS C O 1
ATOM 8685 N N . ILE C 1 40 ? -11.07852 -53.68499 18.80535 1.000 23.71048 40 ILE C N 1
ATOM 8686 C CA . ILE C 1 40 ? -11.34570 -55.11891 18.88245 1.000 25.02394 40 ILE C CA 1
ATOM 8687 C C . ILE C 1 40 ? -12.70995 -55.43700 18.28960 1.000 28.13172 40 ILE C C 1
ATOM 8688 O O . ILE C 1 40 ? -12.88076 -56.45044 17.60007 1.000 29.43056 40 ILE C O 1
ATOM 8693 N N . ALA C 1 41 ? -13.69926 -54.56903 18.52799 1.000 24.68090 41 ALA C N 1
ATOM 8694 C CA . ALA C 1 41 ? -15.02497 -54.78042 17.95137 1.000 27.00148 41 ALA C CA 1
ATOM 8695 C C . ALA C 1 41 ? -15.02608 -54.69013 16.42895 1.000 29.98905 41 ALA C C 1
ATOM 8696 O O . ALA C 1 41 ? -15.91541 -55.26377 15.79196 1.000 34.25380 41 ALA C O 1
ATOM 8698 N N . GLU C 1 42 ? -14.05553 -54.00484 15.82422 1.000 29.28956 42 GLU C N 1
ATOM 8699 C CA . GLU C 1 42 ? -13.98844 -53.91381 14.36824 1.000 30.37383 42 GLU C CA 1
ATOM 8700 C C . GLU C 1 42 ? -13.17775 -55.03742 13.73088 1.000 27.48937 42 GLU C C 1
ATOM 8701 O O . GLU C 1 42 ? -12.96372 -55.01388 12.51116 1.000 27.80721 42 GLU C O 1
ATOM 8707 N N . GLY C 1 43 ? -12.69897 -55.98793 14.51638 1.000 24.96731 43 GLY C N 1
ATOM 8708 C CA . GLY C 1 43 ? -11.86915 -57.05729 14.00682 1.000 26.45613 43 GLY C CA 1
ATOM 8709 C C . GLY C 1 43 ? -10.38245 -56.80750 14.09858 1.000 28.26324 43 GLY C C 1
ATOM 8710 O O . GLY C 1 43 ? -9.60851 -57.54507 13.48251 1.000 28.79002 43 GLY C O 1
ATOM 8711 N N . ILE C 1 44 ? -9.95445 -55.79108 14.83457 1.000 25.64899 44 ILE C N 1
ATOM 8712 C CA . ILE C 1 44 ? -8.54039 -55.45879 14.96265 1.000 24.58966 44 ILE C CA 1
ATOM 8713 C C . ILE C 1 44 ? -8.02712 -56.10695 16.23803 1.000 27.56285 44 ILE C C 1
ATOM 8714 O O . ILE C 1 44 ? -8.57259 -55.87406 17.32312 1.000 31.01013 44 ILE C O 1
ATOM 8719 N N . ARG C 1 45 ? -6.97778 -56.91398 16.11997 1.000 26.07168 45 ARG C N 1
ATOM 8720 C CA . ARG C 1 45 ? -6.40204 -57.55504 17.29092 1.000 25.89060 45 ARG C CA 1
ATOM 8721 C C . ARG C 1 45 ? -5.59458 -56.55520 18.10865 1.000 23.63998 45 ARG C C 1
ATOM 8722 O O . ARG C 1 45 ? -4.84525 -55.74287 17.55619 1.000 23.16421 45 ARG C O 1
ATOM 8730 N N . PHE C 1 46 ? -5.75006 -56.61391 19.43148 1.000 23.32019 46 PHE C N 1
ATOM 8731 C CA . PHE C 1 46 ? -5.02529 -55.73767 20.33928 1.000 20.21075 46 PHE C CA 1
ATOM 8732 C C . PHE C 1 46 ? -4.01449 -56.54079 21.14137 1.000 21.55243 46 PHE C C 1
ATOM 8733 O O . PHE C 1 46 ? -4.37533 -57.52735 21.79477 1.000 21.97315 46 PHE C O 1
ATOM 8741 N N . ILE C 1 47 ? -2.75892 -56.10443 21.10836 1.000 17.72526 47 ILE C N 1
ATOM 8742 C CA . ILE C 1 47 ? -1.67812 -56.73039 21.86687 1.000 22.96617 47 ILE C CA 1
ATOM 8743 C C . ILE C 1 47 ? -1.37635 -55.81713 23.04918 1.000 25.97266 47 ILE C C 1
ATOM 8744 O O . ILE C 1 47 ? -0.66511 -54.82009 22.90668 1.000 21.98540 47 ILE C O 1
ATOM 8749 N N . GLY C 1 48 ? -1.90300 -56.16063 24.22780 1.000 24.50841 48 GLY C N 1
ATOM 8750 C CA . GLY C 1 48 ? -1.61491 -55.38984 25.42235 1.000 21.67026 48 GLY C CA 1
ATOM 8751 C C . GLY C 1 48 ? -0.25516 -55.73873 25.99106 1.000 26.23651 48 GLY C C 1
ATOM 8752 O O . GLY C 1 48 ? 0.00492 -56.89851 26.32661 1.000 27.15405 48 GLY C O 1
ATOM 8753 N N . CYS C 1 49 ? 0.61861 -54.74806 26.10703 1.000 20.82564 49 CYS C N 1
ATOM 8754 C CA . CYS C 1 49 ? 1.99436 -54.94871 26.53259 1.000 20.59905 49 CYS C CA 1
ATOM 8755 C C . CYS C 1 49 ? 2.15190 -54.56816 28.00547 1.000 22.33466 49 CYS C C 1
ATOM 8756 O O . CYS C 1 49 ? 1.19234 -54.20318 28.69382 1.000 21.83743 49 CYS C O 1
ATOM 8759 N N . ARG C 1 50 ? 3.38471 -54.68438 28.50391 1.000 23.89411 50 ARG C N 1
ATOM 8760 C CA . ARG C 1 50 ? 3.68532 -54.35072 29.88726 1.000 19.23326 50 ARG C CA 1
ATOM 8761 C C . ARG C 1 50 ? 4.41496 -53.02490 30.05032 1.000 20.38985 50 ARG C C 1
ATOM 8762 O O . ARG C 1 50 ? 4.46611 -52.50760 31.16712 1.000 22.45682 50 ARG C O 1
ATOM 8770 N N . ASN C 1 51 ? 4.98092 -52.47254 28.97888 1.000 21.36080 51 ASN C N 1
ATOM 8771 C CA . ASN C 1 51 ? 5.53438 -51.12242 29.00299 1.000 26.79014 51 ASN C CA 1
ATOM 8772 C C . ASN C 1 51 ? 5.38395 -50.53101 27.60350 1.000 24.09244 51 ASN C C 1
ATOM 8773 O O . ASN C 1 51 ? 5.54671 -51.24335 26.60938 1.000 22.94903 51 ASN C O 1
ATOM 8778 N N . GLU C 1 52 ? 5.05704 -49.23358 27.52909 1.000 21.68340 52 GLU C N 1
ATOM 8779 C CA . GLU C 1 52 ? 4.86290 -48.58341 26.22392 1.000 24.71495 52 GLU C CA 1
ATOM 8780 C C . GLU C 1 52 ? 6.12817 -48.57911 25.38574 1.000 19.22854 52 GLU C C 1
ATOM 8781 O O . GLU C 1 52 ? 6.05623 -48.43056 24.15598 1.000 20.97043 52 GLU C O 1
ATOM 8787 N N . GLN C 1 53 ? 7.29592 -48.63994 26.02917 1.000 22.02452 53 GLN C N 1
ATOM 8788 C CA . GLN C 1 53 ? 8.53781 -48.80661 25.28589 1.000 26.70265 53 GLN C CA 1
ATOM 8789 C C . GLN C 1 53 ? 8.42196 -49.95982 24.29635 1.000 26.14071 53 GLN C C 1
ATOM 8790 O O . GLN C 1 53 ? 8.58488 -49.78571 23.08096 1.000 21.56984 53 GLN C O 1
ATOM 8796 N N . SER C 1 54 ? 8.10109 -51.15123 24.81139 1.000 23.29743 54 SER C N 1
ATOM 8797 C CA . SER C 1 54 ? 8.02919 -52.33538 23.96496 1.000 25.15294 54 SER C CA 1
ATOM 8798 C C . SER C 1 54 ? 6.89338 -52.23787 22.95615 1.000 21.82873 54 SER C C 1
ATOM 8799 O O . SER C 1 54 ? 7.03576 -52.68713 21.81202 1.000 20.65064 54 SER C O 1
ATOM 8802 N N . ALA C 1 55 ? 5.75388 -51.67187 23.36069 1.000 18.57235 55 ALA C N 1
ATOM 8803 C CA . ALA C 1 55 ? 4.62787 -51.55281 22.43570 1.000 21.25924 55 ALA C CA 1
ATOM 8804 C C . ALA C 1 55 ? 4.98505 -50.69069 21.23034 1.000 21.55370 55 ALA C C 1
ATOM 8805 O O . ALA C 1 55 ? 4.62194 -51.01798 20.09204 1.000 18.98357 55 ALA C O 1
ATOM 8807 N N . SER C 1 56 ? 5.69952 -49.58216 21.45639 1.000 27.83476 56 SER C N 1
ATOM 8808 C CA . SER C 1 56 ? 6.04294 -48.68946 20.34886 1.000 20.14712 56 SER C CA 1
ATOM 8809 C C . SER C 1 56 ? 7.19157 -49.25563 19.51780 1.000 19.89475 56 SER C C 1
ATOM 8810 O O . SER C 1 56 ? 7.23221 -49.04708 18.30231 1.000 23.14445 56 SER C O 1
ATOM 8813 N N . PHE C 1 57 ? 8.11902 -49.97067 20.15978 1.000 22.60277 57 PHE C N 1
ATOM 8814 C CA . PHE C 1 57 ? 9.13460 -50.73500 19.44278 1.000 22.61740 57 PHE C CA 1
ATOM 8815 C C . PHE C 1 57 ? 8.49746 -51.79513 18.55515 1.000 22.75050 57 PHE C C 1
ATOM 8816 O O . PHE C 1 57 ? 8.86998 -51.94922 17.38726 1.000 22.44687 57 PHE C O 1
ATOM 8824 N N . ALA C 1 58 ? 7.55371 -52.56227 19.11141 1.000 22.23462 58 ALA C N 1
ATOM 8825 C CA . ALA C 1 58 ? 6.87720 -53.59424 18.32983 1.000 23.95749 58 ALA C CA 1
ATOM 8826 C C . ALA C 1 58 ? 6.14728 -52.99731 17.13659 1.000 24.71968 58 ALA C C 1
ATOM 8827 O O . ALA C 1 58 ? 6.14896 -53.57819 16.04226 1.000 18.67240 58 ALA C O 1
ATOM 8829 N N . ALA C 1 59 ? 5.49220 -51.85040 17.33096 1.000 22.29262 59 ALA C N 1
ATOM 8830 C CA . ALA C 1 59 ? 4.72931 -51.26287 16.23741 1.000 22.72023 59 ALA C CA 1
ATOM 8831 C C . ALA C 1 59 ? 5.64702 -50.85801 15.09422 1.000 21.25024 59 ALA C C 1
ATOM 8832 O O . ALA C 1 59 ? 5.30824 -51.04282 13.92393 1.000 17.43166 59 ALA C O 1
ATOM 8834 N N . GLY C 1 60 ? 6.81626 -50.30522 15.41549 1.000 22.28739 60 GLY C N 1
ATOM 8835 C CA . GLY C 1 60 ? 7.73187 -49.89194 14.36502 1.000 19.42165 60 GLY C CA 1
ATOM 8836 C C . GLY C 1 60 ? 8.32274 -51.07272 13.62226 1.000 26.10899 60 GLY C C 1
ATOM 8837 O O . GLY C 1 60 ? 8.44543 -51.04743 12.39166 1.000 25.63436 60 GLY C O 1
ATOM 8838 N N . ALA C 1 61 ? 8.70149 -52.12502 14.35630 1.000 22.70513 61 ALA C N 1
ATOM 8839 C CA . ALA C 1 61 ? 9.21710 -53.32440 13.70065 1.000 20.32366 61 ALA C CA 1
ATOM 8840 C C . ALA C 1 61 ? 8.14542 -53.99124 12.85223 1.000 20.49408 61 ALA C C 1
ATOM 8841 O O . ALA C 1 61 ? 8.42313 -54.45402 11.73418 1.000 21.82798 61 ALA C O 1
ATOM 8843 N N . TRP C 1 62 ? 6.92145 -54.08031 13.37773 1.000 24.33072 62 TRP C N 1
ATOM 8844 C CA . TRP C 1 62 ? 5.82284 -54.62250 12.58818 1.000 22.71903 62 TRP C CA 1
ATOM 8845 C C . TRP C 1 62 ? 5.65357 -53.83885 11.29461 1.000 22.32022 62 TRP C C 1
ATOM 8846 O O . TRP C 1 62 ? 5.39054 -54.42140 10.23666 1.000 19.23295 62 TRP C O 1
ATOM 8857 N N . GLY C 1 63 ? 5.81154 -52.51577 11.36309 1.000 21.60308 63 GLY C N 1
ATOM 8858 C CA . GLY C 1 63 ? 5.72768 -51.69788 10.16081 1.000 20.84096 63 GLY C CA 1
ATOM 8859 C C . GLY C 1 63 ? 6.79026 -52.06136 9.13829 1.000 21.35267 63 GLY C C 1
ATOM 8860 O O . GLY C 1 63 ? 6.49931 -52.23478 7.95824 1.000 20.86420 63 GLY C O 1
ATOM 8861 N N . TYR C 1 64 ? 8.04233 -52.16402 9.58739 1.000 18.93745 64 TYR C N 1
ATOM 8862 C CA . TYR C 1 64 ? 9.13600 -52.57924 8.72305 1.000 19.40756 64 TYR C CA 1
ATOM 8863 C C . TYR C 1 64 ? 8.85334 -53.93391 8.08222 1.000 20.94367 64 TYR C C 1
ATOM 8864 O O . TYR C 1 64 ? 8.96939 -54.09266 6.86181 1.000 20.77657 64 TYR C O 1
ATOM 8873 N N . LEU C 1 65 ? 8.46731 -54.92532 8.89801 1.000 18.51413 65 LEU C N 1
ATOM 8874 C CA . LEU C 1 65 ? 8.26554 -56.27864 8.39822 1.000 19.28909 65 LEU C CA 1
ATOM 8875 C C . LEU C 1 65 ? 7.11957 -56.35272 7.40442 1.000 25.98575 65 LEU C C 1
ATOM 8876 O O . LEU C 1 65 ? 7.16377 -57.15871 6.46455 1.000 21.36212 65 LEU C O 1
ATOM 8881 N N . ASN C 1 66 ? 6.07803 -55.55156 7.60121 1.000 19.75185 66 ASN C N 1
ATOM 8882 C CA . ASN C 1 66 ? 4.87122 -55.68367 6.79835 1.000 25.86275 66 ASN C CA 1
ATOM 8883 C C . ASN C 1 66 ? 4.72265 -54.62606 5.71539 1.000 22.60617 66 ASN C C 1
ATOM 8884 O O . ASN C 1 66 ? 3.73093 -54.66214 4.98472 1.000 21.43335 66 ASN C O 1
ATOM 8889 N N . LYS C 1 67 ? 5.65824 -53.68321 5.60183 1.000 18.73386 67 LYS C N 1
ATOM 8890 C CA . LYS C 1 67 ? 5.59844 -52.65135 4.55701 1.000 22.51331 67 LYS C CA 1
ATOM 8891 C C . LYS C 1 67 ? 4.27757 -51.88506 4.62447 1.000 25.83663 67 LYS C C 1
ATOM 8892 O O . LYS C 1 67 ? 3.67495 -51.53460 3.60736 1.000 22.42141 67 LYS C O 1
ATOM 8898 N N . ARG C 1 68 ? 3.81446 -51.63516 5.84333 1.000 21.44533 68 ARG C N 1
ATOM 8899 C CA . ARG C 1 68 ? 2.69023 -50.74656 6.07927 1.000 22.21080 68 ARG C CA 1
ATOM 8900 C C . ARG C 1 68 ? 2.71582 -50.35142 7.54716 1.000 23.20939 68 ARG C C 1
ATOM 8901 O O . ARG C 1 68 ? 3.29490 -51.06931 8.36731 1.000 25.18295 68 ARG C O 1
ATOM 8909 N N . PRO C 1 69 ? 2.12393 -49.20983 7.90302 1.000 23.67624 69 PRO C N 1
ATOM 8910 C CA . PRO C 1 69 ? 2.31159 -48.66264 9.25651 1.000 18.44415 69 PRO C CA 1
ATOM 8911 C C . PRO C 1 69 ? 1.86642 -49.62757 10.34650 1.000 17.95310 69 PRO C C 1
ATOM 8912 O O . PRO C 1 69 ? 0.73558 -50.11763 10.33173 1.000 20.95160 69 PRO C O 1
ATOM 8916 N N . GLY C 1 70 ? 2.74766 -49.85254 11.32606 1.000 18.93624 70 GLY C N 1
ATOM 8917 C CA . GLY C 1 70 ? 2.31354 -50.42782 12.58991 1.000 20.28405 70 GLY C CA 1
ATOM 8918 C C . GLY C 1 70 ? 1.58153 -49.39025 13.42943 1.000 24.71160 70 GLY C C 1
ATOM 8919 O O . GLY C 1 70 ? 1.70122 -48.18921 13.21931 1.000 23.02438 70 GLY C O 1
ATOM 8920 N N . VAL C 1 71 ? 0.78172 -49.84174 14.38967 1.000 20.32504 71 VAL C N 1
ATOM 8921 C CA . VAL C 1 71 ? -0.05766 -48.92817 15.16324 1.000 17.34604 71 VAL C CA 1
ATOM 8922 C C . VAL C 1 71 ? 0.14813 -49.19508 16.64799 1.000 22.27560 71 VAL C C 1
ATOM 8923 O O . VAL C 1 71 ? 0.08198 -50.34835 17.09419 1.000 21.56522 71 VAL C O 1
ATOM 8927 N N . CYS C 1 72 ? 0.38027 -48.11920 17.40777 1.000 21.81898 72 CYS C N 1
ATOM 8928 C CA . CYS C 1 72 ? 0.56816 -48.15549 18.85118 1.000 20.52814 72 CYS C CA 1
ATOM 8929 C C . CYS C 1 72 ? -0.47377 -47.25949 19.50285 1.000 19.11910 72 CYS C C 1
ATOM 8930 O O . CYS C 1 72 ? -0.75301 -46.16958 19.01069 1.000 24.87895 72 CYS C O 1
ATOM 8933 N N . LEU C 1 73 ? -1.04753 -47.71351 20.61144 1.000 22.75478 73 LEU C N 1
ATOM 8934 C CA . LEU C 1 73 ? -2.06607 -46.94546 21.31839 1.000 25.63585 73 LEU C CA 1
ATOM 8935 C C . LEU C 1 73 ? -1.64805 -46.79550 22.77259 1.000 22.22347 73 LEU C C 1
ATOM 8936 O O . LEU C 1 73 ? -1.36777 -47.79873 23.43568 1.000 18.61934 73 LEU C O 1
ATOM 8941 N N . THR C 1 74 ? -1.58818 -45.55312 23.27236 1.000 20.96614 74 THR C N 1
ATOM 8942 C CA . THR C 1 74 ? -1.22955 -45.32694 24.66937 1.000 20.53386 74 THR C CA 1
ATOM 8943 C C . THR C 1 74 ? -2.19533 -44.34673 25.32673 1.000 22.66760 74 THR C C 1
ATOM 8944 O O . THR C 1 74 ? -3.00327 -43.67967 24.66926 1.000 22.48384 74 THR C O 1
ATOM 8948 N N . VAL C 1 75 ? -2.07525 -44.24835 26.64983 1.000 22.00523 75 VAL C N 1
ATOM 8949 C CA . VAL C 1 75 ? -2.80901 -43.25661 27.42867 1.000 20.17089 75 VAL C CA 1
ATOM 8950 C C . VAL C 1 75 ? -2.11015 -41.90709 27.33573 1.000 19.36500 75 VAL C C 1
ATOM 8951 O O . VAL C 1 75 ? -1.05009 -41.77871 26.71645 1.000 23.72738 75 VAL C O 1
ATOM 8955 N N . SER C 1 76 ? -2.69494 -40.90203 27.97890 1.000 22.99128 76 SER C N 1
ATOM 8956 C CA . SER C 1 76 ? -2.19251 -39.54291 27.92941 1.000 22.84124 76 SER C CA 1
ATOM 8957 C C . SER C 1 76 ? -0.89910 -39.41985 28.72853 1.000 26.72918 76 SER C C 1
ATOM 8958 O O . SER C 1 76 ? -0.50345 -40.32506 29.47502 1.000 20.05939 76 SER C O 1
ATOM 8961 N N . GLY C 1 77 ? -0.24949 -38.26648 28.57872 1.000 19.09667 77 GLY C N 1
ATOM 8962 C CA . GLY C 1 77 ? 0.87151 -37.90205 29.41410 1.000 21.43897 77 GLY C CA 1
ATOM 8963 C C . GLY C 1 77 ? 1.97235 -38.94662 29.41444 1.000 18.91984 77 GLY C C 1
ATOM 8964 O O . GLY C 1 77 ? 2.68447 -39.11847 28.42820 1.000 21.74441 77 GLY C O 1
ATOM 8965 N N . PRO C 1 78 ? 2.12654 -39.67868 30.52573 1.000 20.82301 78 PRO C N 1
ATOM 8966 C CA . PRO C 1 78 ? 3.26893 -40.59652 30.62565 1.000 20.83185 78 PRO C CA 1
ATOM 8967 C C . PRO C 1 78 ? 3.15999 -41.78037 29.69899 1.000 18.56534 78 PRO C C 1
ATOM 8968 O O . PRO C 1 78 ? 4.19136 -42.37913 29.37459 1.000 21.58574 78 PRO C O 1
ATOM 8972 N N . GLY C 1 79 ? 1.95602 -42.13473 29.24844 1.000 19.83584 79 GLY C N 1
ATOM 8973 C CA . GLY C 1 79 ? 1.85289 -43.16122 28.22425 1.000 18.16931 79 GLY C CA 1
ATOM 8974 C C . GLY C 1 79 ? 2.55299 -42.74766 26.94342 1.000 24.01439 79 GLY C C 1
ATOM 8975 O O . GLY C 1 79 ? 3.35333 -43.50246 26.38452 1.000 22.63132 79 GLY C O 1
ATOM 8976 N N . VAL C 1 80 ? 2.27960 -41.52663 26.47949 1.000 21.04914 80 VAL C N 1
ATOM 8977 C CA . VAL C 1 80 ? 2.89907 -41.03102 25.24859 1.000 20.98363 80 VAL C CA 1
ATOM 8978 C C . VAL C 1 80 ? 4.39107 -40.80907 25.45269 1.000 20.60233 80 VAL C C 1
ATOM 8979 O O . VAL C 1 80 ? 5.20642 -41.18948 24.60355 1.000 25.09200 80 VAL C O 1
ATOM 8983 N N . VAL C 1 81 ? 4.77875 -40.21880 26.58445 1.000 20.32228 81 VAL C N 1
ATOM 8984 C CA . VAL C 1 81 ? 6.20074 -39.99380 26.85050 1.000 18.98096 81 VAL C CA 1
ATOM 8985 C C . VAL C 1 81 ? 6.97814 -41.30972 26.81064 1.000 24.42085 81 VAL C C 1
ATOM 8986 O O . VAL C 1 81 ? 8.06733 -41.37735 26.23271 1.000 22.02512 81 VAL C O 1
ATOM 8990 N N . ASN C 1 82 ? 6.42933 -42.37870 27.40244 1.000 19.78735 82 ASN C N 1
ATOM 8991 C CA . ASN C 1 82 ? 7.09700 -43.68067 27.33172 1.000 21.74442 82 ASN C CA 1
ATOM 8992 C C . ASN C 1 82 ? 7.27112 -44.15307 25.89138 1.000 26.01110 82 ASN C C 1
ATOM 8993 O O . ASN C 1 82 ? 8.27762 -44.79373 25.55859 1.000 22.99661 82 ASN C O 1
ATOM 8998 N N . ALA C 1 83 ? 6.28679 -43.87654 25.03119 1.000 21.88357 83 ALA C N 1
ATOM 8999 C CA . ALA C 1 83 ? 6.33507 -44.28404 23.63181 1.000 23.07589 83 ALA C CA 1
ATOM 9000 C C . ALA C 1 83 ? 7.23373 -43.40092 22.76317 1.000 18.98089 83 ALA C C 1
ATOM 9001 O O . ALA C 1 83 ? 7.48655 -43.75610 21.60509 1.000 20.27601 83 ALA C O 1
ATOM 9003 N N . ILE C 1 84 ? 7.74469 -42.27973 23.27926 1.000 20.17848 84 ILE C N 1
ATOM 9004 C CA . ILE C 1 84 ? 8.66272 -41.47330 22.47561 1.000 21.90164 84 ILE C CA 1
ATOM 9005 C C . ILE C 1 84 ? 9.91591 -42.27734 22.14001 1.000 22.43246 84 ILE C C 1
ATOM 9006 O O . ILE C 1 84 ? 10.53455 -42.07504 21.08892 1.000 21.75051 84 ILE C O 1
ATOM 9011 N N . SER C 1 85 ? 10.27969 -43.23201 22.99628 1.000 22.31882 85 SER C N 1
ATOM 9012 C CA . SER C 1 85 ? 11.38994 -44.12698 22.68869 1.000 23.43310 85 SER C CA 1
ATOM 9013 C C . SER C 1 85 ? 11.17422 -44.83732 21.35572 1.000 23.26599 85 SER C C 1
ATOM 9014 O O . SER C 1 85 ? 12.08403 -44.90630 20.52130 1.000 20.94068 85 SER C O 1
ATOM 9017 N N . GLY C 1 86 ? 9.96174 -45.34797 21.13059 1.000 20.73070 86 GLY C N 1
ATOM 9018 C CA . GLY C 1 86 ? 9.67252 -46.03819 19.88835 1.000 22.71791 86 GLY C CA 1
ATOM 9019 C C . GLY C 1 86 ? 9.51984 -45.11170 18.70227 1.000 18.35515 86 GLY C C 1
ATOM 9020 O O . GLY C 1 86 ? 9.78571 -45.51288 17.56300 1.000 20.90261 86 GLY C O 1
ATOM 9021 N N . LEU C 1 87 ? 9.06060 -43.88147 18.93738 1.000 18.54561 87 LEU C N 1
ATOM 9022 C CA . LEU C 1 87 ? 9.01820 -42.89071 17.86663 1.000 18.46688 87 LEU C CA 1
ATOM 9023 C C . LEU C 1 87 ? 10.42639 -42.54780 17.41770 1.000 17.79111 87 LEU C C 1
ATOM 9024 O O . LEU C 1 87 ? 10.72323 -42.51258 16.21779 1.000 21.10165 87 LEU C O 1
ATOM 9029 N N . TYR C 1 88 ? 11.30577 -42.27902 18.38133 1.000 16.73252 88 TYR C N 1
ATOM 9030 C CA . TYR C 1 88 ? 12.70120 -41.99434 18.07006 1.000 19.90723 88 TYR C CA 1
ATOM 9031 C C . TYR C 1 88 ? 13.33095 -43.16131 17.31666 1.000 23.31600 88 TYR C C 1
ATOM 9032 O O . TYR C 1 88 ? 14.03272 -42.96413 16.31365 1.000 20.00726 88 TYR C O 1
ATOM 9041 N N . ASN C 1 89 ? 13.05232 -44.38689 17.76478 1.000 19.13235 89 ASN C N 1
ATOM 9042 C CA . ASN C 1 89 ? 13.55586 -45.57778 17.09351 1.000 21.04376 89 ASN C CA 1
ATOM 9043 C C . ASN C 1 89 ? 13.04253 -45.68267 15.65432 1.000 19.49797 89 ASN C C 1
ATOM 9044 O O . ASN C 1 89 ? 13.82730 -45.87268 14.71953 1.000 20.36662 89 ASN C O 1
ATOM 9049 N N . ALA C 1 90 ? 11.72212 -45.57421 15.45671 1.000 18.88315 90 ALA C N 1
ATOM 9050 C CA . ALA C 1 90 ? 11.16491 -45.69631 14.11246 1.000 20.06965 90 ALA C CA 1
ATOM 9051 C C . ALA C 1 90 ? 11.65882 -44.57995 13.19871 1.000 19.69319 90 ALA C C 1
ATOM 9052 O O . ALA C 1 90 ? 11.91041 -44.80917 12.00808 1.000 20.30058 90 ALA C O 1
ATOM 9054 N N . GLN C 1 91 ? 11.78902 -43.36116 13.73120 1.000 19.31306 91 GLN C N 1
ATOM 9055 C CA . GLN C 1 91 ? 12.34598 -42.26481 12.94880 1.000 21.73097 91 GLN C CA 1
ATOM 9056 C C . GLN C 1 91 ? 13.76071 -42.58523 12.49123 1.000 22.03942 91 GLN C C 1
ATOM 9057 O O . GLN C 1 91 ? 14.08932 -42.43553 11.30861 1.000 20.89003 91 GLN C O 1
ATOM 9063 N N . ALA C 1 92 ? 14.61228 -43.03212 13.42199 1.000 21.88088 92 ALA C N 1
ATOM 9064 C CA . ALA C 1 92 ? 16.00417 -43.32138 13.08490 1.000 25.27772 92 ALA C CA 1
ATOM 9065 C C . ALA C 1 92 ? 16.11905 -44.46453 12.08197 1.000 22.47390 92 ALA C C 1
ATOM 9066 O O . ALA C 1 92 ? 16.99311 -44.44180 11.20881 1.000 21.62546 92 ALA C O 1
ATOM 9068 N N . ASN C 1 93 ? 15.26442 -45.48247 12.20458 1.000 21.88429 93 ASN C N 1
ATOM 9069 C CA . ASN C 1 93 ? 15.29260 -46.65027 11.32456 1.000 20.92731 93 ASN C CA 1
ATOM 9070 C C . ASN C 1 93 ? 14.53714 -46.43306 10.02272 1.000 25.10760 93 ASN C C 1
ATOM 9071 O O . ASN C 1 93 ? 14.65320 -47.26715 9.11094 1.000 24.16011 93 ASN C O 1
ATOM 9076 N N . CYS C 1 94 ? 13.76728 -45.34550 9.93020 1.000 19.68855 94 CYS C N 1
ATOM 9077 C CA . CYS C 1 94 ? 12.87647 -45.06594 8.80514 1.000 20.30773 94 CYS C CA 1
ATOM 9078 C C . CYS C 1 94 ? 11.80232 -46.14394 8.66681 1.000 19.55911 94 CYS C C 1
ATOM 9079 O O . CYS C 1 94 ? 11.60572 -46.72627 7.59642 1.000 20.85210 94 CYS C O 1
ATOM 9082 N N . TRP C 1 95 ? 11.09301 -46.39871 9.75891 1.000 17.19762 95 TRP C N 1
ATOM 9083 C CA . TRP C 1 95 ? 10.03876 -47.40492 9.82519 1.000 18.04335 95 TRP C CA 1
ATOM 9084 C C . TRP C 1 95 ? 8.67347 -46.73933 9.95762 1.000 21.59280 95 TRP C C 1
ATOM 9085 O O . TRP C 1 95 ? 8.52678 -45.78057 10.72707 1.000 20.86442 95 TRP C O 1
ATOM 9096 N N . PRO C 1 96 ? 7.65858 -47.21595 9.23067 1.000 19.30852 96 PRO C N 1
ATOM 9097 C CA . PRO C 1 96 ? 6.33943 -46.56407 9.27994 1.000 18.00158 96 PRO C CA 1
ATOM 9098 C C . PRO C 1 96 ? 5.54016 -47.03629 10.48775 1.000 24.12652 96 PRO C C 1
ATOM 9099 O O . PRO C 1 96 ? 5.39757 -48.24050 10.71479 1.000 18.18572 96 PRO C O 1
ATOM 9103 N N . MET C 1 97 ? 4.97488 -46.09053 11.23380 1.000 20.35275 97 MET C N 1
ATOM 9104 C CA . MET C 1 97 ? 4.06731 -46.46221 12.31441 1.000 23.38919 97 MET C CA 1
ATOM 9105 C C . MET C 1 97 ? 3.22131 -45.25685 12.68475 1.000 24.64071 97 MET C C 1
ATOM 9106 O O . MET C 1 97 ? 3.53684 -44.12245 12.32827 1.000 22.87550 97 MET C O 1
ATOM 9111 N N . ILE C 1 98 ? 2.13198 -45.52260 13.39500 1.000 22.52883 98 ILE C N 1
ATOM 9112 C CA . ILE C 1 98 ? 1.28625 -44.47814 13.95518 1.000 18.38657 98 ILE C CA 1
ATOM 9113 C C . ILE C 1 98 ? 1.19098 -44.71719 15.44964 1.000 22.20677 98 ILE C C 1
ATOM 9114 O O . ILE C 1 98 ? 0.78153 -45.80439 15.87859 1.000 20.28760 98 ILE C O 1
ATOM 9119 N N . LEU C 1 99 ? 1.57311 -43.71230 16.23690 1.000 18.70794 99 LEU C N 1
ATOM 9120 C CA . LEU C 1 99 ? 1.26690 -43.69247 17.66238 1.000 17.99546 99 LEU C CA 1
ATOM 9121 C C . LEU C 1 99 ? -0.03916 -42.93710 17.84933 1.000 23.94642 99 LEU C C 1
ATOM 9122 O O . LEU C 1 99 ? -0.18376 -41.80964 17.36645 1.000 18.77990 99 LEU C O 1
ATOM 9127 N N . ILE C 1 100 ? -0.99620 -43.57661 18.50533 1.000 20.97056 100 ILE C N 1
ATOM 9128 C CA . ILE C 1 100 ? -2.28562 -42.97279 18.80405 1.000 22.67866 100 ILE C CA 1
ATOM 9129 C C . ILE C 1 100 ? -2.32485 -42.77154 20.30700 1.000 23.70217 100 ILE C C 1
ATOM 9130 O O . ILE C 1 100 ? -2.30310 -43.74673 21.06765 1.000 21.32117 100 ILE C O 1
ATOM 9135 N N . GLY C 1 101 ? -2.34830 -41.51306 20.73883 1.000 19.19089 101 GLY C N 1
ATOM 9136 C CA . GLY C 1 101 ? -2.36698 -41.16531 22.14802 1.000 19.26876 101 GLY C CA 1
ATOM 9137 C C . GLY C 1 101 ? -3.68295 -40.50652 22.52652 1.000 22.83241 101 GLY C C 1
ATOM 9138 O O . GLY C 1 101 ? -4.12428 -39.55351 21.87767 1.000 23.33196 101 GLY C O 1
ATOM 9139 N N . GLY C 1 102 ? -4.28675 -41.01247 23.59883 1.000 21.16224 102 GLY C N 1
ATOM 9140 C CA . GLY C 1 102 ? -5.31348 -40.25350 24.26999 1.000 23.05757 102 GLY C CA 1
ATOM 9141 C C . GLY C 1 102 ? -4.70896 -39.01215 24.90122 1.000 20.29250 102 GLY C C 1
ATOM 9142 O O . GLY C 1 102 ? -3.53010 -38.98280 25.25457 1.000 21.52497 102 GLY C O 1
ATOM 9143 N N . SER C 1 103 ? -5.51939 -37.96645 25.04752 1.000 21.76136 103 SER C N 1
ATOM 9144 C CA . SER C 1 103 ? -5.06033 -36.76165 25.72556 1.000 19.54277 103 SER C CA 1
ATOM 9145 C C . SER C 1 103 ? -6.16767 -36.24364 26.62745 1.000 24.61043 103 SER C C 1
ATOM 9146 O O . SER C 1 103 ? -7.31743 -36.69271 26.56384 1.000 24.01531 103 SER C O 1
ATOM 9149 N N . CYS C 1 104 ? -5.80751 -35.28064 27.47575 1.000 21.68448 104 CYS C N 1
ATOM 9150 C CA . CYS C 1 104 ? -6.75144 -34.76634 28.44792 1.000 22.08220 104 CYS C CA 1
ATOM 9151 C C . CYS C 1 104 ? -7.87629 -34.00035 27.75465 1.000 29.29897 104 CYS C C 1
ATOM 9152 O O . CYS C 1 104 ? -7.81245 -33.66995 26.56360 1.000 26.94859 104 CYS C O 1
ATOM 9155 N N . GLU C 1 105 ? -8.91877 -33.72884 28.53203 1.000 25.97716 105 GLU C N 1
ATOM 9156 C CA . GLU C 1 105 ? -10.03891 -32.91508 28.07919 1.000 29.38009 105 GLU C CA 1
ATOM 9157 C C . GLU C 1 105 ? -9.54569 -31.57096 27.56256 1.000 27.27061 105 GLU C C 1
ATOM 9158 O O . GLU C 1 105 ? -8.75194 -30.89339 28.21697 1.000 25.55804 105 GLU C O 1
ATOM 9164 N N . THR C 1 106 ? -10.03633 -31.18783 26.38829 1.000 27.68715 106 THR C N 1
ATOM 9165 C CA . THR C 1 106 ? -9.50957 -30.01346 25.70053 1.000 29.78710 106 THR C CA 1
ATOM 9166 C C . THR C 1 106 ? -9.74388 -28.72922 26.49888 1.000 27.19775 106 THR C C 1
ATOM 9167 O O . THR C 1 106 ? -8.85252 -27.87345 26.58528 1.000 28.00134 106 THR C O 1
ATOM 9171 N N . ASN C 1 107 ? -10.92546 -28.57446 27.09857 1.000 27.21750 107 ASN C N 1
ATOM 9172 C CA . ASN C 1 107 ? -11.21225 -27.33914 27.81974 1.000 30.22641 107 ASN C CA 1
ATOM 9173 C C . ASN C 1 107 ? -10.59533 -27.30171 29.21248 1.000 30.11558 107 ASN C C 1
ATOM 9174 O O . ASN C 1 107 ? -10.82173 -26.33147 29.93980 1.000 28.23436 107 ASN C O 1
ATOM 9179 N N . GLN C 1 108 ? -9.82072 -28.31341 29.59815 1.000 26.16650 108 GLN C N 1
ATOM 9180 C CA . GLN C 1 108 ? -9.05780 -28.28465 30.83925 1.000 24.53606 108 GLN C CA 1
ATOM 9181 C C . GLN C 1 108 ? -7.58426 -27.97192 30.61238 1.000 23.99832 108 GLN C C 1
ATOM 9182 O O . GLN C 1 108 ? -6.82218 -27.89179 31.57506 1.000 24.14210 108 GLN C O 1
ATOM 9188 N N . ILE C 1 109 ? -7.15992 -27.78948 29.36335 1.000 25.09240 109 ILE C N 1
ATOM 9189 C CA . ILE C 1 109 ? -5.75504 -27.50608 29.11003 1.000 28.19871 109 ILE C CA 1
ATOM 9190 C C . ILE C 1 109 ? -5.40898 -26.15992 29.73181 1.000 26.45851 109 ILE C C 1
ATOM 9191 O O . ILE C 1 109 ? -6.19030 -25.20511 29.66684 1.000 27.74319 109 ILE C O 1
ATOM 9196 N N . GLY C 1 110 ? -4.25374 -26.09233 30.39202 1.000 26.76535 110 GLY C N 1
ATOM 9197 C CA . GLY C 1 110 ? -3.88107 -24.90957 31.13952 1.000 25.60477 110 GLY C CA 1
ATOM 9198 C C . GLY C 1 110 ? -4.31618 -24.90177 32.59039 1.000 27.68517 110 GLY C C 1
ATOM 9199 O O . GLY C 1 110 ? -3.92643 -23.99075 33.32950 1.000 31.63668 110 GLY C O 1
ATOM 9200 N N . MET C 1 111 ? -5.10304 -25.88913 33.02505 1.000 24.81006 111 MET C N 1
ATOM 9201 C CA . MET C 1 111 ? -5.62678 -25.95672 34.38692 1.000 25.55106 111 MET C CA 1
ATOM 9202 C C . MET C 1 111 ? -4.92593 -26.99175 35.25457 1.000 25.98477 111 MET C C 1
ATOM 9203 O O . MET C 1 111 ? -5.28080 -27.13656 36.42940 1.000 26.00824 111 MET C O 1
ATOM 9208 N N . GLY C 1 112 ? -3.96830 -27.73069 34.70757 1.000 26.88232 112 GLY C N 1
ATOM 9209 C CA . GLY C 1 112 ? -3.36543 -28.81446 35.45357 1.000 27.03560 112 GLY C CA 1
ATOM 9210 C C . GLY C 1 112 ? -4.23163 -30.05448 35.40165 1.000 26.65506 112 GLY C C 1
ATOM 9211 O O . GLY C 1 112 ? -4.47530 -30.70995 36.42532 1.000 26.31942 112 GLY C O 1
ATOM 9212 N N . ALA C 1 113 ? -4.70163 -30.38093 34.20012 1.000 26.94746 113 ALA C N 1
ATOM 9213 C CA . ALA C 1 113 ? -5.57006 -31.52951 34.01187 1.000 25.11005 113 ALA C CA 1
ATOM 9214 C C . ALA C 1 113 ? -4.79601 -32.81904 34.24182 1.000 23.61216 113 ALA C C 1
ATOM 9215 O O . ALA C 1 113 ? -3.56206 -32.84416 34.27906 1.000 23.05341 113 ALA C O 1
ATOM 9217 N N . PHE C 1 114 ? -5.54373 -33.90204 34.39892 1.000 25.71706 114 PHE C N 1
ATOM 9218 C CA . PHE C 1 114 ? -4.93248 -35.20192 34.63988 1.000 25.01267 114 PHE C CA 1
ATOM 9219 C C . PHE C 1 114 ? -4.12036 -35.60722 33.41755 1.000 25.18618 114 PHE C C 1
ATOM 9220 O O . PHE C 1 114 ? -4.65794 -35.70628 32.30658 1.000 21.84777 114 PHE C O 1
ATOM 9228 N N . GLN C 1 115 ? -2.81433 -35.79032 33.61524 1.000 21.86344 115 GLN C N 1
ATOM 9229 C CA . GLN C 1 115 ? -1.89916 -36.17870 32.54881 1.000 22.43351 115 GLN C CA 1
ATOM 9230 C C . GLN C 1 115 ? -1.90088 -35.16383 31.40700 1.000 24.59983 115 GLN C C 1
ATOM 9231 O O . GLN C 1 115 ? -1.74527 -35.52890 30.23562 1.000 20.38153 115 GLN C O 1
ATOM 9237 N N . GLU C 1 116 ? -2.06555 -33.88826 31.75688 1.000 25.08665 116 GLU C N 1
ATOM 9238 C CA . GLU C 1 116 ? -1.99969 -32.81606 30.77469 1.000 23.83934 116 GLU C CA 1
ATOM 9239 C C . GLU C 1 116 ? -0.60072 -32.74795 30.18518 1.000 20.99777 116 GLU C C 1
ATOM 9240 O O . GLU C 1 116 ? 0.39589 -32.71368 30.91776 1.000 21.51954 116 GLU C O 1
ATOM 9246 N N . LEU C 1 117 ? -0.53744 -32.74430 28.85744 1.000 24.94488 117 LEU C N 1
ATOM 9247 C CA . LEU C 1 117 ? 0.71186 -32.67530 28.11497 1.000 25.99294 117 LEU C CA 1
ATOM 9248 C C . LEU C 1 117 ? 0.36207 -32.25133 26.69697 1.000 22.26540 117 LEU C C 1
ATOM 9249 O O . LEU C 1 117 ? -0.62292 -32.73901 26.13857 1.000 21.44352 117 LEU C O 1
ATOM 9254 N N . ASP C 1 118 ? 1.11481 -31.30159 26.14185 1.000 23.12766 118 ASP C N 1
ATOM 9255 C CA . ASP C 1 118 ? 0.93936 -30.95176 24.73509 1.000 22.82702 118 ASP C CA 1
ATOM 9256 C C . ASP C 1 118 ? 1.62387 -32.05416 23.94528 1.000 18.55059 118 ASP C C 1
ATOM 9257 O O . ASP C 1 118 ? 2.80447 -31.97382 23.61125 1.000 21.20737 118 ASP C O 1
ATOM 9262 N N . GLN C 1 119 ? 0.86803 -33.11622 23.66739 1.000 18.38548 119 GLN C N 1
ATOM 9263 C CA . GLN C 1 119 ? 1.45391 -34.32668 23.10174 1.000 19.88533 119 GLN C CA 1
ATOM 9264 C C . GLN C 1 119 ? 1.78246 -34.17247 21.62554 1.000 19.30218 119 GLN C C 1
ATOM 9265 O O . GLN C 1 119 ? 2.73574 -34.79794 21.14470 1.000 23.64969 119 GLN C O 1
ATOM 9271 N N . VAL C 1 120 ? 1.01668 -33.35166 20.90512 1.000 21.38306 120 VAL C N 1
ATOM 9272 C CA . VAL C 1 120 ? 1.37496 -33.00840 19.53135 1.000 23.81523 120 VAL C CA 1
ATOM 9273 C C . VAL C 1 120 ? 2.77591 -32.41312 19.48881 1.000 24.86387 120 VAL C C 1
ATOM 9274 O O . VAL C 1 120 ? 3.61434 -32.81365 18.67311 1.000 24.97668 120 VAL C O 1
ATOM 9278 N N A ASP C 1 121 ? 3.04628 -31.43068 20.35882 0.554 24.66521 121 ASP C N 1
ATOM 9279 N N B ASP C 1 121 ? 3.05335 -31.45542 20.37669 0.446 24.67132 121 ASP C N 1
ATOM 9280 C CA A ASP C 1 121 ? 4.38226 -30.83980 20.41625 0.554 23.63287 121 ASP C CA 1
ATOM 9281 C CA B ASP C 1 121 ? 4.37263 -30.83401 20.40824 0.446 23.66354 121 ASP C CA 1
ATOM 9282 C C A ASP C 1 121 ? 5.40588 -31.83398 20.94244 0.554 23.84059 121 ASP C C 1
ATOM 9283 C C B ASP C 1 121 ? 5.42319 -31.76274 21.00942 0.446 23.84685 121 ASP C C 1
ATOM 9284 O O A ASP C 1 121 ? 6.54632 -31.87137 20.46229 0.554 23.30927 121 ASP C O 1
ATOM 9285 O O B ASP C 1 121 ? 6.59645 -31.70084 20.62097 0.446 23.32181 121 ASP C O 1
ATOM 9294 N N . ALA C 1 122 ? 5.02710 -32.62682 21.94955 1.000 19.58468 122 ALA C N 1
ATOM 9295 C CA . ALA C 1 122 ? 5.96169 -33.60109 22.50595 1.000 22.82657 122 ALA C CA 1
ATOM 9296 C C . ALA C 1 122 ? 6.51338 -34.52725 21.42199 1.000 20.46219 122 ALA C C 1
ATOM 9297 O O . ALA C 1 122 ? 7.69738 -34.88870 21.44308 1.000 23.26051 122 ALA C O 1
ATOM 9299 N N . CYS C 1 123 ? 5.68024 -34.90621 20.45504 1.000 19.30820 123 CYS C N 1
ATOM 9300 C CA . CYS C 1 123 ? 6.06004 -35.88589 19.44351 1.000 20.30087 123 CYS C CA 1
ATOM 9301 C C . CYS C 1 123 ? 6.53802 -35.26135 18.13829 1.000 23.36347 123 CYS C C 1
ATOM 9302 O O . CYS C 1 123 ? 6.98592 -35.99442 17.24897 1.000 19.20229 123 CYS C O 1
ATOM 9305 N N A ARG C 1 124 ? 6.46161 -33.93625 18.01731 0.497 21.52897 124 ARG C N 1
ATOM 9306 N N B ARG C 1 124 ? 6.47368 -33.93351 18.01348 0.503 21.52868 124 ARG C N 1
ATOM 9307 C CA A ARG C 1 124 ? 6.66859 -33.26155 16.73705 0.497 24.02997 124 ARG C CA 1
ATOM 9308 C CA B ARG C 1 124 ? 6.66310 -33.27216 16.72078 0.503 24.01948 124 ARG C CA 1
ATOM 9309 C C A ARG C 1 124 ? 8.03610 -33.56728 16.13698 0.497 21.45656 124 ARG C C 1
ATOM 9310 C C B ARG C 1 124 ? 8.04132 -33.54822 16.12560 0.503 21.44798 124 ARG C C 1
ATOM 9311 O O A ARG C 1 124 ? 8.14375 -33.93139 14.95993 0.497 23.56813 124 ARG C O 1
ATOM 9312 O O B ARG C 1 124 ? 8.16117 -33.87949 14.94012 0.503 23.55318 124 ARG C O 1
ATOM 9327 N N . ASN C 1 125 ? 9.09943 -33.40500 16.92305 1.000 20.18099 125 ASN C N 1
ATOM 9328 C CA . ASN C 1 125 ? 10.44184 -33.57833 16.38043 1.000 22.97516 125 ASN C CA 1
ATOM 9329 C C . ASN C 1 125 ? 10.81891 -35.03866 16.15234 1.000 22.15040 125 ASN C C 1
ATOM 9330 O O . ASN C 1 125 ? 11.87147 -35.29989 15.55887 1.000 25.88122 125 ASN C O 1
ATOM 9335 N N . TYR C 1 126 ? 9.99700 -35.98913 16.59183 1.000 21.27386 126 TYR C N 1
ATOM 9336 C CA . TYR C 1 126 ? 10.26234 -37.40581 16.37889 1.000 19.05408 126 TYR C CA 1
ATOM 9337 C C . TYR C 1 126 ? 9.42211 -38.00553 15.26017 1.000 23.64729 126 TYR C C 1
ATOM 9338 O O . TYR C 1 126 ? 9.54773 -39.20403 14.98688 1.000 25.06197 126 TYR C O 1
ATOM 9347 N N . THR C 1 127 ? 8.56472 -37.21817 14.61181 1.000 19.93329 127 THR C N 1
ATOM 9348 C CA . THR C 1 127 ? 7.58339 -37.75746 13.67980 1.000 19.37118 127 THR C CA 1
ATOM 9349 C C . THR C 1 127 ? 7.61849 -37.00324 12.35339 1.000 22.44670 127 THR C C 1
ATOM 9350 O O . THR C 1 127 ? 8.12483 -35.88570 12.26280 1.000 20.75037 127 THR C O 1
ATOM 9354 N N . LYS C 1 128 ? 7.06577 -37.64141 11.32033 1.000 18.33629 128 LYS C N 1
ATOM 9355 C CA . LYS C 1 128 ? 6.81350 -36.98511 10.04463 1.000 21.26683 128 LYS C CA 1
ATOM 9356 C C . LYS C 1 128 ? 5.53926 -36.16891 10.07582 1.000 22.66588 128 LYS C C 1
ATOM 9357 O O . LYS C 1 128 ? 5.38971 -35.23721 9.27313 1.000 20.88124 128 LYS C O 1
ATOM 9363 N N . PHE C 1 129 ? 4.62379 -36.50588 10.98083 1.000 20.50810 129 PHE C N 1
ATOM 9364 C CA . PHE C 1 129 ? 3.35985 -35.80183 11.13284 1.000 18.54298 129 PHE C CA 1
ATOM 9365 C C . PHE C 1 129 ? 2.86498 -36.01577 12.55452 1.000 23.19768 129 PHE C C 1
ATOM 9366 O O . PHE C 1 129 ? 2.86464 -37.14381 13.05204 1.000 21.15643 129 PHE C O 1
ATOM 9374 N N . SER C 1 130 ? 2.47044 -34.92817 13.20721 1.000 17.49996 130 SER C N 1
ATOM 9375 C CA . SER C 1 130 ? 1.90386 -34.97946 14.54751 1.000 18.45593 130 SER C CA 1
ATOM 9376 C C . SER C 1 130 ? 0.69309 -34.06934 14.53119 1.000 22.49320 130 SER C C 1
ATOM 9377 O O . SER C 1 130 ? 0.81600 -32.88676 14.19582 1.000 24.19761 130 SER C O 1
ATOM 9380 N N . GLY C 1 131 ? -0.47893 -34.62423 14.82225 1.000 21.99171 131 GLY C N 1
ATOM 9381 C CA . GLY C 1 131 ? -1.70478 -33.85074 14.73094 1.000 25.92766 131 GLY C CA 1
ATOM 9382 C C . GLY C 1 131 ? -2.75260 -34.30844 15.72414 1.000 29.58019 131 GLY C C 1
ATOM 9383 O O . GLY C 1 131 ? -2.68238 -35.41376 16.28131 1.000 25.69457 131 GLY C O 1
ATOM 9384 N N . LYS C 1 132 ? -3.74952 -33.44643 15.91727 1.000 26.36657 132 LYS C N 1
ATOM 9385 C CA . LYS C 1 132 ? -4.84285 -33.68591 16.84881 1.000 25.73523 132 LYS C CA 1
ATOM 9386 C C . LYS C 1 132 ? -6.16224 -33.73640 16.08840 1.000 29.36173 132 LYS C C 1
ATOM 9387 O O . LYS C 1 132 ? -6.38340 -32.95669 15.15646 1.000 27.73563 132 LYS C O 1
ATOM 9393 N N . CYS C 1 133 ? -7.03588 -34.65475 16.48510 1.000 22.86439 133 CYS C N 1
ATOM 9394 C CA . CYS C 1 133 ? -8.40558 -34.68463 15.98215 1.000 24.14325 133 CYS C CA 1
ATOM 9395 C C . CYS C 1 133 ? -9.20330 -33.57691 16.65651 1.000 24.73958 133 CYS C C 1
ATOM 9396 O O . CYS C 1 133 ? -9.36252 -33.58552 17.88053 1.000 24.69930 133 CYS C O 1
ATOM 9399 N N . ALA C 1 134 ? -9.71142 -32.62946 15.86853 1.000 24.45419 134 ALA C N 1
ATOM 9400 C CA . ALA C 1 134 ? -10.41902 -31.49862 16.45979 1.000 32.01476 134 ALA C CA 1
ATOM 9401 C C . ALA C 1 134 ? -11.88061 -31.81403 16.74309 1.000 32.34625 134 ALA C C 1
ATOM 9402 O O . ALA C 1 134 ? -12.45123 -31.25495 17.68135 1.000 30.89637 134 ALA C O 1
ATOM 9404 N N . ASP C 1 135 ? -12.50519 -32.68306 15.95058 1.000 29.14265 135 ASP C N 1
ATOM 9405 C CA . ASP C 1 135 ? -13.88325 -33.09335 16.20361 1.000 36.43843 135 ASP C CA 1
ATOM 9406 C C . ASP C 1 135 ? -14.10785 -34.46601 15.57632 1.000 30.39089 135 ASP C C 1
ATOM 9407 O O . ASP C 1 135 ? -13.21682 -35.03627 14.93923 1.000 29.68838 135 ASP C O 1
ATOM 9412 N N . LEU C 1 136 ? -15.31509 -35.00033 15.76377 1.000 27.64607 136 LEU C N 1
ATOM 9413 C CA . LEU C 1 136 ? -15.59774 -36.34250 15.25726 1.000 28.33016 136 LEU C CA 1
ATOM 9414 C C . LEU C 1 136 ? -15.48976 -36.39485 13.73684 1.000 30.21267 136 LEU C C 1
ATOM 9415 O O . LEU C 1 136 ? -14.99090 -37.37538 13.17557 1.000 23.71052 136 LEU C O 1
ATOM 9420 N N . GLU C 1 137 ? -15.93398 -35.33823 13.05585 1.000 32.81616 137 GLU C N 1
ATOM 9421 C CA . GLU C 1 137 ? -15.90908 -35.31952 11.59829 1.000 35.38105 137 GLU C CA 1
ATOM 9422 C C . GLU C 1 137 ? -14.49597 -35.33570 11.02786 1.000 32.08066 137 GLU C C 1
ATOM 9423 O O . GLU C 1 137 ? -14.32375 -35.69104 9.85673 1.000 36.64451 137 GLU C O 1
ATOM 9429 N N . THR C 1 138 ? -13.47946 -34.95285 11.80189 1.000 25.48793 138 THR C N 1
ATOM 9430 C CA . THR C 1 138 ? -12.12757 -34.90006 11.25862 1.000 30.35458 138 THR C CA 1
ATOM 9431 C C . THR C 1 138 ? -11.25669 -36.08941 11.65388 1.000 27.38246 138 THR C C 1
ATOM 9432 O O . THR C 1 138 ? -10.09246 -36.14408 11.23695 1.000 24.51356 138 THR C O 1
ATOM 9436 N N . ILE C 1 139 ? -11.77863 -37.04321 12.44024 1.000 23.81026 139 ILE C N 1
ATOM 9437 C CA . ILE C 1 139 ? -10.98605 -38.22608 12.78726 1.000 23.72884 139 ILE C CA 1
ATOM 9438 C C . ILE C 1 139 ? -10.50370 -38.96486 11.54566 1.000 22.42591 139 ILE C C 1
ATOM 9439 O O . ILE C 1 139 ? -9.30422 -39.27433 11.46890 1.000 23.03490 139 ILE C O 1
ATOM 9444 N N . PRO C 1 140 ? -11.35006 -39.26400 10.54914 1.000 20.40844 140 PRO C N 1
ATOM 9445 C CA . PRO C 1 140 ? -10.83859 -39.96012 9.35949 1.000 22.33046 140 PRO C CA 1
ATOM 9446 C C . PRO C 1 140 ? -9.74349 -39.19533 8.63359 1.000 24.78219 140 PRO C C 1
ATOM 9447 O O . PRO C 1 140 ? -8.81465 -39.82103 8.10721 1.000 22.14642 140 PRO C O 1
ATOM 9451 N N . PHE C 1 141 ? -9.82130 -37.85807 8.58447 1.000 22.00733 141 PHE C N 1
ATOM 9452 C CA . PHE C 1 141 ? -8.79422 -37.10125 7.86919 1.000 24.96581 141 PHE C CA 1
ATOM 9453 C C . PHE C 1 141 ? -7.44055 -37.22535 8.55489 1.000 23.45709 141 PHE C C 1
ATOM 9454 O O . PHE C 1 141 ? -6.40649 -37.39666 7.88782 1.000 20.29033 141 PHE C O 1
ATOM 9462 N N . ILE C 1 142 ? -7.43284 -37.10568 9.88419 1.000 24.60209 142 ILE C N 1
ATOM 9463 C CA . ILE C 1 142 ? -6.19589 -37.14101 10.65413 1.000 25.52576 142 ILE C CA 1
ATOM 9464 C C . ILE C 1 142 ? -5.58308 -38.53425 10.61140 1.000 23.86342 142 ILE C C 1
ATOM 9465 O O . ILE C 1 142 ? -4.36491 -38.69226 10.46218 1.000 20.94838 142 ILE C O 1
ATOM 9470 N N . VAL C 1 143 ? -6.41191 -39.56333 10.77852 1.000 18.94098 143 VAL C N 1
ATOM 9471 C CA . VAL C 1 143 ? -5.92326 -40.93606 10.70657 1.000 21.89064 143 VAL C CA 1
ATOM 9472 C C . VAL C 1 143 ? -5.35814 -41.21797 9.32215 1.000 21.56510 143 VAL C C 1
ATOM 9473 O O . VAL C 1 143 ? -4.24825 -41.74375 9.17687 1.000 20.92359 143 VAL C O 1
ATOM 9477 N N . ASN C 1 144 ? -6.10474 -40.84035 8.28693 1.000 19.21808 144 ASN C N 1
ATOM 9478 C CA . ASN C 1 144 ? -5.64062 -41.06195 6.92156 1.000 22.19669 144 ASN C CA 1
ATOM 9479 C C . ASN C 1 144 ? -4.34005 -40.32045 6.63638 1.000 24.62411 144 ASN C C 1
ATOM 9480 O O . ASN C 1 144 ? -3.46341 -40.84349 5.93745 1.000 24.27468 144 ASN C O 1
ATOM 9485 N N . LYS C 1 145 ? -4.21423 -39.07990 7.11879 1.000 23.96689 145 LYS C N 1
ATOM 9486 C CA . LYS C 1 145 ? -2.98491 -38.32951 6.87422 1.000 18.32687 145 LYS C CA 1
ATOM 9487 C C . LYS C 1 145 ? -1.79637 -38.99162 7.55165 1.000 20.08178 145 LYS C C 1
ATOM 9488 O O . LYS C 1 145 ? -0.73313 -39.14685 6.93866 1.000 19.92486 145 LYS C O 1
ATOM 9494 N N . ALA C 1 146 ? -1.96882 -39.42520 8.80414 1.000 19.24722 146 ALA C N 1
ATOM 9495 C CA . ALA C 1 146 ? -0.89399 -40.12514 9.50072 1.000 20.83448 146 ALA C CA 1
ATOM 9496 C C . ALA C 1 146 ? -0.50152 -41.39522 8.77001 1.000 21.06843 146 ALA C C 1
ATOM 9497 O O . ALA C 1 146 ? 0.68903 -41.69535 8.63355 1.000 19.10761 146 ALA C O 1
ATOM 9499 N N . TYR C 1 147 ? -1.49847 -42.15172 8.29870 1.000 21.44320 147 TYR C N 1
ATOM 9500 C CA . TYR C 1 147 ? -1.24736 -43.41500 7.62090 1.000 20.09930 147 TYR C CA 1
ATOM 9501 C C . TYR C 1 147 ? -0.51680 -43.19183 6.30187 1.000 20.07141 147 TYR C C 1
ATOM 9502 O O . TYR C 1 147 ? 0.47140 -43.87322 6.00887 1.000 23.16003 147 TYR C O 1
ATOM 9511 N N . GLN C 1 148 ? -0.98297 -42.23151 5.50062 1.000 19.30248 148 GLN C N 1
ATOM 9512 C CA . GLN C 1 148 ? -0.35590 -41.97417 4.20089 1.000 24.01788 148 GLN C CA 1
ATOM 9513 C C . GLN C 1 148 ? 1.05031 -41.40117 4.35821 1.000 21.46606 148 GLN C C 1
ATOM 9514 O O . GLN C 1 148 ? 1.96780 -41.79306 3.63224 1.000 21.36623 148 GLN C O 1
ATOM 9520 N N . VAL C 1 149 ? 1.23739 -40.47166 5.29773 1.000 22.94075 149 VAL C N 1
ATOM 9521 C CA . VAL C 1 149 ? 2.53681 -39.82996 5.48647 1.000 19.15026 149 VAL C CA 1
ATOM 9522 C C . VAL C 1 149 ? 3.56703 -40.82321 6.01435 1.000 19.52580 149 VAL C C 1
ATOM 9523 O O . VAL C 1 149 ? 4.74317 -40.77895 5.63003 1.000 23.95737 149 VAL C O 1
ATOM 9527 N N . SER C 1 150 ? 3.15291 -41.74003 6.89575 1.000 18.08690 150 SER C N 1
ATOM 9528 C CA . SER C 1 150 ? 4.13789 -42.63013 7.49521 1.000 19.40908 150 SER C CA 1
ATOM 9529 C C . SER C 1 150 ? 4.78482 -43.52815 6.45240 1.000 19.26848 150 SER C C 1
ATOM 9530 O O . SER C 1 150 ? 5.96107 -43.87822 6.59306 1.000 20.08772 150 SER C O 1
ATOM 9533 N N . LYS C 1 151 ? 4.05051 -43.90212 5.39830 1.000 18.46688 151 LYS C N 1
ATOM 9534 C CA . LYS C 1 151 ? 4.55130 -44.90517 4.45994 1.000 22.06886 151 LYS C CA 1
ATOM 9535 C C . LYS C 1 151 ? 5.11141 -44.30067 3.18587 1.000 21.18031 151 LYS C C 1
ATOM 9536 O O . LYS C 1 151 ? 5.80504 -45.00234 2.43533 1.000 23.16128 151 LYS C O 1
ATOM 9542 N N . ALA C 1 152 ? 4.84819 -43.02412 2.93441 1.000 21.43874 152 ALA C N 1
ATOM 9543 C CA . ALA C 1 152 ? 5.32082 -42.38307 1.72279 1.000 21.02249 152 ALA C CA 1
ATOM 9544 C C . ALA C 1 152 ? 6.78008 -41.97608 1.86831 1.000 26.11367 152 ALA C C 1
ATOM 9545 O O . ALA C 1 152 ? 7.27047 -41.73638 2.97349 1.000 22.21510 152 ALA C O 1
ATOM 9547 N N . GLY C 1 153 ? 7.47074 -41.90092 0.73164 1.000 22.99514 153 GLY C N 1
ATOM 9548 C CA . GLY C 1 153 ? 8.81250 -41.34465 0.72090 1.000 23.36034 153 GLY C CA 1
ATOM 9549 C C . GLY C 1 153 ? 9.73219 -42.14617 1.61141 1.000 22.41607 153 GLY C C 1
ATOM 9550 O O . GLY C 1 153 ? 9.73397 -43.37918 1.58890 1.000 23.67797 153 GLY C O 1
ATOM 9551 N N . ARG C 1 154 ? 10.54357 -41.44737 2.39188 1.000 22.58262 154 ARG C N 1
ATOM 9552 C CA . ARG C 1 154 ? 11.25725 -42.11165 3.46760 1.000 22.09739 154 ARG C CA 1
ATOM 9553 C C . ARG C 1 154 ? 10.26539 -42.41115 4.58182 1.000 23.54905 154 ARG C C 1
ATOM 9554 O O . ARG C 1 154 ? 9.71463 -41.47062 5.16915 1.000 22.64953 154 ARG C O 1
ATOM 9562 N N . PRO C 1 155 ? 9.97636 -43.68356 4.87474 1.000 21.96101 155 PRO C N 1
ATOM 9563 C CA . PRO C 1 155 ? 8.96526 -44.00071 5.88803 1.000 21.68348 155 PRO C CA 1
ATOM 9564 C C . PRO C 1 155 ? 9.37659 -43.49996 7.26425 1.000 20.54359 155 PRO C C 1
ATOM 9565 O O . PRO C 1 155 ? 10.55963 -43.32735 7.57091 1.000 20.08166 155 PRO C O 1
ATOM 9569 N N . GLY C 1 156 ? 8.37892 -43.27887 8.10543 1.000 20.50064 156 GLY C N 1
ATOM 9570 C CA . GLY C 1 156 ? 8.63571 -42.80506 9.44223 1.000 16.69010 156 GLY C CA 1
ATOM 9571 C C . GLY C 1 156 ? 7.40198 -42.79832 10.31001 1.000 20.23544 156 GLY C C 1
ATOM 9572 O O . GLY C 1 156 ? 6.28481 -43.04949 9.85080 1.000 19.22637 156 GLY C O 1
ATOM 9573 N N . PRO C 1 157 ? 7.58604 -42.51215 11.59283 1.000 22.38356 157 PRO C N 1
ATOM 9574 C CA . PRO C 1 157 ? 6.46058 -42.52831 12.53364 1.000 17.93915 157 PRO C CA 1
ATOM 9575 C C . PRO C 1 157 ? 5.64530 -41.24138 12.47195 1.000 21.25702 157 PRO C C 1
ATOM 9576 O O . PRO C 1 157 ? 6.11595 -40.18316 12.05011 1.000 20.91552 157 PRO C O 1
ATOM 9580 N N . THR C 1 158 ? 4.38807 -41.37084 12.87771 1.000 19.74148 158 THR C N 1
ATOM 9581 C CA . THR C 1 158 ? 3.44986 -40.26579 12.98457 1.000 21.94823 158 THR C CA 1
ATOM 9582 C C . THR C 1 158 ? 2.73342 -40.36589 14.32775 1.000 21.52542 158 THR C C 1
ATOM 9583 O O . THR C 1 158 ? 2.74008 -41.41568 14.98295 1.000 18.77138 158 THR C O 1
ATOM 9587 N N . TYR C 1 159 ? 2.10826 -39.26778 14.73943 1.000 19.26971 159 TYR C N 1
ATOM 9588 C CA . TYR C 1 159 ? 1.38572 -39.23069 16.00597 1.000 21.08233 159 TYR C CA 1
ATOM 9589 C C . TYR C 1 159 ? -0.01248 -38.68147 15.76507 1.000 22.31980 159 TYR C C 1
ATOM 9590 O O . TYR C 1 159 ? -0.16965 -37.64107 15.12024 1.000 22.17362 159 TYR C O 1
ATOM 9599 N N . VAL C 1 160 ? -1.02041 -39.37961 16.28452 1.000 20.84114 160 VAL C N 1
ATOM 9600 C CA . VAL C 1 160 ? -2.40952 -38.93715 16.23961 1.000 18.09529 160 VAL C CA 1
ATOM 9601 C C . VAL C 1 160 ? -2.89983 -38.75406 17.66639 1.000 23.61689 160 VAL C C 1
ATOM 9602 O O . VAL C 1 160 ? -2.82693 -39.68567 18.47572 1.000 19.62650 160 VAL C O 1
ATOM 9606 N N . ASP C 1 161 ? -3.42420 -37.57042 17.95905 1.000 24.80325 161 ASP C N 1
ATOM 9607 C CA . ASP C 1 161 ? -3.88611 -37.21267 19.29283 1.000 22.20067 161 ASP C CA 1
ATOM 9608 C C . ASP C 1 161 ? -5.40654 -37.29251 19.35509 1.000 22.18506 161 ASP C C 1
ATOM 9609 O O . ASP C 1 161 ? -6.09533 -36.69323 18.52356 1.000 20.01564 161 ASP C O 1
ATOM 9614 N N . LEU C 1 162 ? -5.92157 -38.02323 20.34782 1.000 22.76093 162 LEU C N 1
ATOM 9615 C CA . LEU C 1 162 ? -7.36084 -38.19644 20.55285 1.000 26.00466 162 LEU C CA 1
ATOM 9616 C C . LEU C 1 162 ? -7.76598 -37.68105 21.92919 1.000 23.04283 162 LEU C C 1
ATOM 9617 O O . LEU C 1 162 ? -7.62195 -38.41239 22.92770 1.000 22.18305 162 LEU C O 1
ATOM 9622 N N . PRO C 1 163 ? -8.30471 -36.46115 22.03491 1.000 22.96853 163 PRO C N 1
ATOM 9623 C CA . PRO C 1 163 ? -8.65615 -35.91485 23.35478 1.000 23.47698 163 PRO C CA 1
ATOM 9624 C C . PRO C 1 163 ? -9.81726 -36.66203 24.00126 1.000 25.84894 163 PRO C C 1
ATOM 9625 O O . PRO C 1 163 ? -10.71315 -37.17452 23.32596 1.000 23.98095 163 PRO C O 1
ATOM 9629 N N . ALA C 1 164 ? -9.81795 -36.66861 25.33945 1.000 25.68386 164 ALA C N 1
ATOM 9630 C CA . ALA C 1 164 ? -10.81635 -37.43463 26.08201 1.000 23.99564 164 ALA C CA 1
ATOM 9631 C C . ALA C 1 164 ? -12.23877 -37.01144 25.72572 1.000 31.12129 164 ALA C C 1
ATOM 9632 O O . ALA C 1 164 ? -13.14664 -37.85102 25.68299 1.000 31.71507 164 ALA C O 1
ATOM 9634 N N . ASP C 1 165 ? -12.46342 -35.71367 25.48555 1.000 30.26150 165 ASP C N 1
ATOM 9635 C CA . ASP C 1 165 ? -13.81902 -35.27144 25.17143 1.000 36.52403 165 ASP C CA 1
ATOM 9636 C C . ASP C 1 165 ? -14.26372 -35.75884 23.79830 1.000 34.83983 165 ASP C C 1
ATOM 9637 O O . ASP C 1 165 ? -15.46525 -35.85888 23.54041 1.000 36.49475 165 ASP C O 1
ATOM 9642 N N . LEU C 1 166 ? -13.32044 -36.09622 22.92722 1.000 28.86858 166 LEU C N 1
ATOM 9643 C CA . LEU C 1 166 ? -13.66694 -36.63264 21.62258 1.000 31.94552 166 LEU C CA 1
ATOM 9644 C C . LEU C 1 166 ? -13.89644 -38.14097 21.68702 1.000 34.87618 166 LEU C C 1
ATOM 9645 O O . LEU C 1 166 ? -14.85473 -38.65381 21.09303 1.000 28.12270 166 LEU C O 1
ATOM 9650 N N . ILE C 1 167 ? -13.03724 -38.85636 22.42204 1.000 33.53981 167 ILE C N 1
ATOM 9651 C CA . ILE C 1 167 ? -13.19962 -40.29766 22.62261 1.000 31.24313 167 ILE C CA 1
ATOM 9652 C C . ILE C 1 167 ? -14.62219 -40.62790 23.05104 1.000 34.17364 167 ILE C C 1
ATOM 9653 O O . ILE C 1 167 ? -15.21905 -41.60606 22.58085 1.000 31.66314 167 ILE C O 1
ATOM 9658 N N . GLN C 1 168 ? -15.20440 -39.79482 23.91154 1.000 36.59717 168 GLN C N 1
ATOM 9659 C CA . GLN C 1 168 ? -16.51591 -40.06707 24.48006 1.000 37.41901 168 GLN C CA 1
ATOM 9660 C C . GLN C 1 168 ? -17.66477 -39.39668 23.73513 1.000 40.17312 168 GLN C C 1
ATOM 9661 O O . GLN C 1 168 ? -18.82608 -39.66746 24.06041 1.000 37.85138 168 GLN C O 1
ATOM 9667 N N . ALA C 1 169 ? -17.38317 -38.52645 22.76921 1.000 39.59602 169 ALA C N 1
ATOM 9668 C CA . ALA C 1 169 ? -18.45033 -37.83560 22.05835 1.000 38.64808 169 ALA C CA 1
ATOM 9669 C C . ALA C 1 169 ? -19.16883 -38.79173 21.11456 1.000 36.91785 169 ALA C C 1
ATOM 9670 O O . ALA C 1 169 ? -18.58243 -39.74609 20.60319 1.000 34.37708 169 ALA C O 1
ATOM 9672 N N . THR C 1 170 ? -20.45139 -38.51912 20.87527 1.000 32.92221 170 THR C N 1
ATOM 9673 C CA . THR C 1 170 ? -21.29652 -39.36868 20.04928 1.000 34.47430 170 THR C CA 1
ATOM 9674 C C . THR C 1 170 ? -21.89042 -38.58469 18.88751 1.000 37.90864 170 THR C C 1
ATOM 9675 O O . THR C 1 170 ? -22.12964 -37.37887 18.98742 1.000 33.63141 170 THR C O 1
ATOM 9679 N N . THR C 1 171 ? -22.12918 -39.28411 17.77781 1.000 35.87744 171 THR C N 1
ATOM 9680 C CA . THR C 1 171 ? -22.85460 -38.69866 16.66090 1.000 34.67917 171 THR C CA 1
ATOM 9681 C C . THR C 1 171 ? -23.64076 -39.78438 15.94383 1.000 42.44088 171 THR C C 1
ATOM 9682 O O . THR C 1 171 ? -23.28319 -40.96397 15.99315 1.000 43.27610 171 THR C O 1
ATOM 9686 N N . SER C 1 172 ? -24.71668 -39.37108 15.27388 1.000 40.40980 172 SER C N 1
ATOM 9687 C CA . SER C 1 172 ? -25.53059 -40.28317 14.48190 1.000 39.15009 172 SER C CA 1
ATOM 9688 C C . SER C 1 172 ? -25.11081 -40.35476 13.01749 1.000 45.22847 172 SER C C 1
ATOM 9689 O O . SER C 1 172 ? -25.61240 -41.22028 12.29063 1.000 45.77908 172 SER C O 1
ATOM 9692 N N . LYS C 1 173 ? -24.21286 -39.48691 12.56002 1.000 38.79573 173 LYS C N 1
ATOM 9693 C CA . LYS C 1 173 ? -23.77311 -39.49957 11.17261 1.000 39.20248 173 LYS C CA 1
ATOM 9694 C C . LYS C 1 173 ? -22.36678 -40.07277 11.08934 1.000 32.40702 173 LYS C C 1
ATOM 9695 O O . LYS C 1 173 ? -21.47539 -39.65974 11.83755 1.000 43.92448 173 LYS C O 1
ATOM 9701 N N . LEU C 1 174 ? -22.18147 -41.04064 10.19897 1.000 41.91919 174 LEU C N 1
ATOM 9702 C CA . LEU C 1 174 ? -20.86275 -41.61671 9.97448 1.000 44.00478 174 LEU C CA 1
ATOM 9703 C C . LEU C 1 174 ? -20.05278 -40.70938 9.05891 1.000 39.82952 174 LEU C C 1
ATOM 9704 O O . LEU C 1 174 ? -20.49887 -40.42202 7.94324 1.000 43.59055 174 LEU C O 1
ATOM 9709 N N . PRO C 1 175 ? -18.88186 -40.23435 9.47909 1.000 45.23780 175 PRO C N 1
ATOM 9710 C CA . PRO C 1 175 ? -18.02158 -39.49065 8.55415 1.000 47.81325 175 PRO C CA 1
ATOM 9711 C C . PRO C 1 175 ? -17.48516 -40.41289 7.47157 1.000 39.34924 175 PRO C C 1
ATOM 9712 O O . PRO C 1 175 ? -17.42332 -41.63375 7.63086 1.000 43.68390 175 PRO C O 1
ATOM 9716 N N . LYS C 1 176 ? -17.11197 -39.80849 6.34575 1.000 42.49315 176 LYS C N 1
ATOM 9717 C CA . LYS C 1 176 ? -16.52909 -40.57180 5.25059 1.000 34.58936 176 LYS C CA 1
ATOM 9718 C C . LYS C 1 176 ? -15.23189 -41.23128 5.71295 1.000 36.98760 176 LYS C C 1
ATOM 9719 O O . LYS C 1 176 ? -14.32459 -40.55865 6.21354 1.000 32.78463 176 LYS C O 1
ATOM 9725 N N . LEU C 1 177 ? -15.14979 -42.54993 5.55875 1.000 31.44295 177 LEU C N 1
ATOM 9726 C CA . LEU C 1 177 ? -13.97112 -43.26544 6.02511 1.000 32.99546 177 LEU C CA 1
ATOM 9727 C C . LEU C 1 177 ? -12.83954 -43.18873 4.99962 1.000 27.87058 177 LEU C C 1
ATOM 9728 O O . LEU C 1 177 ? -13.08469 -42.99277 3.80948 1.000 32.26166 177 LEU C O 1
ATOM 9733 N N . PRO C 1 178 ? -11.58984 -43.33248 5.43630 1.000 26.52317 178 PRO C N 1
ATOM 9734 C CA . PRO C 1 178 ? -10.48073 -43.33628 4.47989 1.000 26.15096 178 PRO C CA 1
ATOM 9735 C C . PRO C 1 178 ? -10.55668 -44.54536 3.56245 1.000 33.35206 178 PRO C C 1
ATOM 9736 O O . PRO C 1 178 ? -11.02111 -45.61809 3.95037 1.000 34.06917 178 PRO C O 1
ATOM 9740 N N . GLU C 1 179 ? -10.09866 -44.35393 2.31423 1.000 33.99093 179 GLU C N 1
ATOM 9741 C CA . GLU C 1 179 ? -9.96257 -45.46871 1.39127 1.000 33.62025 179 GLU C CA 1
ATOM 9742 C C . GLU C 1 179 ? -8.49054 -45.76381 1.15243 1.000 28.78793 179 GLU C C 1
ATOM 9743 O O . GLU C 1 179 ? -7.68324 -44.83122 1.09856 1.000 29.71219 179 GLU C O 1
ATOM 9749 N N . PRO C 1 180 ? -8.10677 -47.03303 1.00368 1.000 30.42159 180 PRO C N 1
ATOM 9750 C CA . PRO C 1 180 ? -6.69544 -47.34377 0.75207 1.000 27.92141 180 PRO C CA 1
ATOM 9751 C C . PRO C 1 180 ? -6.19043 -46.65689 -0.51065 1.000 31.59031 180 PRO C C 1
ATOM 9752 O O . PRO C 1 180 ? -6.92791 -46.45413 -1.47682 1.000 28.58541 180 PRO C O 1
ATOM 9756 N N . PHE C 1 181 ? -4.91474 -46.28078 -0.47675 1.000 31.01679 181 PHE C N 1
ATOM 9757 C CA . PHE C 1 181 ? -4.26865 -45.55254 -1.55976 1.000 25.60117 181 PHE C CA 1
ATOM 9758 C C . PHE C 1 181 ? -2.86712 -46.11166 -1.70004 1.000 29.47731 181 PHE C C 1
ATOM 9759 O O . PHE C 1 181 ? -2.08192 -46.06584 -0.74644 1.000 23.86180 181 PHE C O 1
ATOM 9767 N N . GLU C 1 182 ? -2.56730 -46.65165 -2.87550 1.000 24.42847 182 GLU C N 1
ATOM 9768 C CA . GLU C 1 182 ? -1.26398 -47.25084 -3.11477 1.000 26.89428 182 GLU C CA 1
ATOM 9769 C C . GLU C 1 182 ? -0.19185 -46.16927 -3.13942 1.000 30.84711 182 GLU C C 1
ATOM 9770 O O . GLU C 1 182 ? -0.32142 -45.16811 -3.85278 1.000 24.75862 182 GLU C O 1
ATOM 9776 N N . THR C 1 183 ? 0.85659 -46.37163 -2.34632 1.000 27.03009 183 THR C N 1
ATOM 9777 C CA . THR C 1 183 ? 1.95536 -45.42024 -2.22809 1.000 26.78713 183 THR C CA 1
ATOM 9778 C C . THR C 1 183 ? 2.60937 -45.17680 -3.58108 1.000 28.61333 183 THR C C 1
ATOM 9779 O O . THR C 1 183 ? 3.15158 -46.11947 -4.17279 1.000 29.35858 183 THR C O 1
ATOM 9783 N N . PRO C 1 184 ? 2.57574 -43.94919 -4.10674 1.000 33.94256 184 PRO C N 1
ATOM 9784 C CA . PRO C 1 184 ? 3.29619 -43.65417 -5.35453 1.000 29.57326 184 PRO C CA 1
ATOM 9785 C C . PRO C 1 184 ? 4.79873 -43.67566 -5.13510 1.000 33.32548 184 PRO C C 1
ATOM 9786 O O . PRO C 1 184 ? 5.30178 -43.17041 -4.12894 1.000 34.72836 184 PRO C O 1
ATOM 9790 N N . TYR C 1 185 ? 5.51779 -44.26834 -6.08652 1.000 29.41580 185 TYR C N 1
ATOM 9791 C CA . TYR C 1 185 ? 6.96977 -44.22730 -6.07172 1.000 36.65155 185 TYR C CA 1
ATOM 9792 C C . TYR C 1 185 ? 7.49073 -43.53942 -7.32641 1.000 35.73310 185 TYR C C 1
ATOM 9793 O O . TYR C 1 185 ? 6.76361 -43.34381 -8.30375 1.000 27.73423 185 TYR C O 1
ATOM 9802 N N . CYS C 1 186 ? 8.75557 -43.13995 -7.27061 1.000 29.79466 186 CYS C N 1
ATOM 9803 C CA . CYS C 1 186 ? 9.42508 -42.52959 -8.40093 1.000 34.92556 186 CYS C CA 1
ATOM 9804 C C . CYS C 1 186 ? 10.54226 -43.43677 -8.90298 1.000 28.05410 186 CYS C C 1
ATOM 9805 O O . CYS C 1 186 ? 10.94558 -44.40172 -8.24275 1.000 26.60819 186 CYS C O 1
ATOM 9808 N N . LEU C 1 187 ? 11.00934 -43.12780 -10.10781 1.000 29.50584 187 LEU C N 1
ATOM 9809 C CA . LEU C 1 187 ? 12.15684 -43.75637 -10.72989 1.000 28.35520 187 LEU C CA 1
ATOM 9810 C C . LEU C 1 187 ? 13.24920 -42.71129 -10.92472 1.000 29.21562 187 LEU C C 1
ATOM 9811 O O . LEU C 1 187 ? 12.95359 -41.51566 -11.04235 1.000 26.65698 187 LEU C O 1
ATOM 9816 N N . PRO C 1 188 ? 14.51639 -43.11867 -10.95678 1.000 23.85383 188 PRO C N 1
ATOM 9817 C CA . PRO C 1 188 ? 15.58175 -42.14126 -11.19576 1.000 23.73155 188 PRO C CA 1
ATOM 9818 C C . PRO C 1 188 ? 15.47656 -41.52340 -12.58403 1.000 31.11712 188 PRO C C 1
ATOM 9819 O O . PRO C 1 188 ? 14.91692 -42.09964 -13.51796 1.000 30.60684 188 PRO C O 1
ATOM 9823 N N . HIS C 1 189 ? 16.04087 -40.32699 -12.70596 1.000 26.47843 189 HIS C N 1
ATOM 9824 C CA . HIS C 1 189 ? 16.11244 -39.64987 -13.98929 1.000 25.44549 189 HIS C CA 1
ATOM 9825 C C . HIS C 1 189 ? 16.99220 -40.43441 -14.96225 1.000 25.40614 189 HIS C C 1
ATOM 9826 O O . HIS C 1 189 ? 17.99318 -41.04450 -14.57602 1.000 24.80494 189 HIS C O 1
ATOM 9833 N N . THR C 1 190 ? 16.61951 -40.40310 -16.24151 1.000 31.38618 190 THR C N 1
ATOM 9834 C CA . THR C 1 190 ? 17.31135 -41.22450 -17.23294 1.000 32.62629 190 THR C CA 1
ATOM 9835 C C . THR C 1 190 ? 18.77827 -40.82486 -17.37100 1.000 29.69554 190 THR C C 1
ATOM 9836 O O . THR C 1 190 ? 19.64592 -41.68308 -17.57355 1.000 31.09782 190 THR C O 1
ATOM 9840 N N . LYS C 1 191 ? 19.07692 -39.52874 -17.26308 1.000 28.19954 191 LYS C N 1
ATOM 9841 C CA . LYS C 1 191 ? 20.46435 -39.07668 -17.34835 1.000 30.20682 191 LYS C CA 1
ATOM 9842 C C . LYS C 1 191 ? 21.31865 -39.69806 -16.24304 1.000 29.24239 191 LYS C C 1
ATOM 9843 O O . LYS C 1 191 ? 22.41076 -40.22570 -16.50471 1.000 27.41994 191 LYS C O 1
ATOM 9849 N N . ASP C 1 192 ? 20.83046 -39.64323 -14.99531 1.000 26.44024 192 ASP C N 1
ATOM 9850 C CA . ASP C 1 192 ? 21.55054 -40.23387 -13.87070 1.000 24.75272 192 ASP C CA 1
ATOM 9851 C C . ASP C 1 192 ? 21.64191 -41.74487 -14.01703 1.000 25.72969 192 ASP C C 1
ATOM 9852 O O . ASP C 1 192 ? 22.68990 -42.34728 -13.74392 1.000 24.33934 192 ASP C O 1
ATOM 9857 N N . LEU C 1 193 ? 20.55632 -42.37134 -14.46287 1.000 24.54100 193 LEU C N 1
ATOM 9858 C CA . LEU C 1 193 ? 20.55141 -43.82027 -14.62847 1.000 26.46275 193 LEU C CA 1
ATOM 9859 C C . LEU C 1 193 ? 21.57470 -44.26221 -15.67643 1.000 26.54572 193 LEU C C 1
ATOM 9860 O O . LEU C 1 193 ? 22.37126 -45.17316 -15.42812 1.000 25.25262 193 LEU C O 1
ATOM 9865 N N . SER C 1 194 ? 21.59790 -43.60234 -16.84487 1.000 27.62958 194 SER C N 1
ATOM 9866 C CA . SER C 1 194 ? 22.57545 -43.96726 -17.87329 1.000 28.36685 194 SER C CA 1
ATOM 9867 C C . SER C 1 194 ? 24.00492 -43.76267 -17.38201 1.000 28.91932 194 SER C C 1
ATOM 9868 O O . SER C 1 194 ? 24.89371 -44.57259 -17.67231 1.000 28.57314 194 SER C O 1
ATOM 9871 N N . ALA C 1 195 ? 24.23981 -42.69995 -16.61660 1.000 25.15196 195 ALA C N 1
ATOM 9872 C CA . ALA C 1 195 ? 25.58167 -42.44177 -16.10394 1.000 29.79020 195 ALA C CA 1
ATOM 9873 C C . ALA C 1 195 ? 26.00290 -43.51174 -15.10575 1.000 24.60541 195 ALA C C 1
ATOM 9874 O O . ALA C 1 195 ? 27.16155 -43.94246 -15.09980 1.000 24.60429 195 ALA C O 1
ATOM 9876 N N . ALA C 1 196 ? 25.07338 -43.95686 -14.25713 1.000 25.57112 196 ALA C N 1
ATOM 9877 C CA . ALA C 1 196 ? 25.37004 -45.03944 -13.31758 1.000 26.32799 196 ALA C CA 1
ATOM 9878 C C . ALA C 1 196 ? 25.67493 -46.34549 -14.04140 1.000 23.92805 196 ALA C C 1
ATOM 9879 O O . ALA C 1 196 ? 26.58462 -47.09019 -13.64991 1.000 26.27095 196 ALA C O 1
ATOM 9881 N N . ILE C 1 197 ? 24.88973 -46.66785 -15.06673 1.000 24.10942 197 ILE C N 1
ATOM 9882 C CA . ILE C 1 197 ? 25.14363 -47.88263 -15.84351 1.000 24.25216 197 ILE C CA 1
ATOM 9883 C C . ILE C 1 197 ? 26.52776 -47.83116 -16.47698 1.000 30.07157 197 ILE C C 1
ATOM 9884 O O . ILE C 1 197 ? 27.26728 -48.82230 -16.47328 1.000 30.46285 197 ILE C O 1
ATOM 9889 N N . GLU C 1 198 ? 26.91457 -46.66756 -17.00945 1.000 28.41838 198 GLU C N 1
ATOM 9890 C CA . GLU C 1 198 ? 28.21838 -46.56256 -17.65825 1.000 26.44356 198 GLU C CA 1
ATOM 9891 C C . GLU C 1 198 ? 29.35409 -46.70636 -16.65334 1.000 26.77056 198 GLU C C 1
ATOM 9892 O O . GLU C 1 198 ? 30.37816 -47.33354 -16.94975 1.000 28.76787 198 GLU C O 1
ATOM 9898 N N . ILE C 1 199 ? 29.18642 -46.14616 -15.45476 1.000 24.56086 199 ILE C N 1
ATOM 9899 C CA . ILE C 1 199 ? 30.16764 -46.34327 -14.39084 1.000 24.32366 199 ILE C CA 1
ATOM 9900 C C . ILE C 1 199 ? 30.32020 -47.82627 -14.07199 1.000 27.86411 199 ILE C C 1
ATOM 9901 O O . ILE C 1 199 ? 31.43800 -48.34825 -13.96544 1.000 28.22853 199 ILE C O 1
ATOM 9906 N N . LEU C 1 200 ? 29.19907 -48.52499 -13.89056 1.000 23.89995 200 LEU C N 1
ATOM 9907 C CA . LEU C 1 200 ? 29.27984 -49.95602 -13.61171 1.000 23.76140 200 LEU C CA 1
ATOM 9908 C C . LEU C 1 200 ? 29.90499 -50.71884 -14.77810 1.000 31.32171 200 LEU C C 1
ATOM 9909 O O . LEU C 1 200 ? 30.72362 -51.61994 -14.56585 1.000 25.30209 200 LEU C O 1
ATOM 9914 N N . LYS C 1 201 ? 29.54578 -50.36203 -16.01683 1.000 27.63205 201 LYS C N 1
ATOM 9915 C CA . LYS C 1 201 ? 30.10219 -51.05634 -17.18033 1.000 29.32521 201 LYS C CA 1
ATOM 9916 C C . LYS C 1 201 ? 31.62401 -51.01423 -17.19787 1.000 34.05165 201 LYS C C 1
ATOM 9917 O O . LYS C 1 201 ? 32.26649 -51.96226 -17.66661 1.000 32.84421 201 LYS C O 1
ATOM 9923 N N . ASN C 1 202 ? 32.21931 -49.93363 -16.70475 1.000 25.29078 202 ASN C N 1
ATOM 9924 C CA . ASN C 1 202 ? 33.66495 -49.77905 -16.74355 1.000 31.96799 202 ASN C CA 1
ATOM 9925 C C . ASN C 1 202 ? 34.34021 -50.19597 -15.44915 1.000 28.38479 202 ASN C C 1
ATOM 9926 O O . ASN C 1 202 ? 35.56596 -50.08708 -15.34673 1.000 28.39654 202 ASN C O 1
ATOM 9931 N N . SER C 1 203 ? 33.57821 -50.68668 -14.47132 1.000 25.73219 203 SER C N 1
ATOM 9932 C CA . SER C 1 203 ? 34.15128 -51.09318 -13.19986 1.000 26.83339 203 SER C CA 1
ATOM 9933 C C . SER C 1 203 ? 34.89734 -52.42108 -13.31966 1.000 28.92202 203 SER C C 1
ATOM 9934 O O . SER C 1 203 ? 34.53257 -53.30838 -14.09452 1.000 25.71089 203 SER C O 1
ATOM 9937 N N . LYS C 1 204 ? 35.94596 -52.54927 -12.51627 1.000 27.72173 204 LYS C N 1
ATOM 9938 C CA . LYS C 1 204 ? 36.63054 -53.81384 -12.30526 1.000 24.41062 204 LYS C CA 1
ATOM 9939 C C . LYS C 1 204 ? 36.25985 -54.47232 -10.98411 1.000 26.75726 204 LYS C C 1
ATOM 9940 O O . LYS C 1 204 ? 36.25699 -55.71002 -10.89267 1.000 24.65744 204 LYS C O 1
ATOM 9946 N N A ARG C 1 205 ? 35.93547 -53.67906 -9.96271 0.534 25.03492 205 ARG C N 1
ATOM 9947 N N B ARG C 1 205 ? 35.93508 -53.68159 -9.96272 0.466 25.02969 205 ARG C N 1
ATOM 9948 C CA A ARG C 1 205 ? 35.64942 -54.18482 -8.61813 0.534 23.59201 205 ARG C CA 1
ATOM 9949 C CA B ARG C 1 205 ? 35.64854 -54.19318 -8.62114 0.466 23.59273 205 ARG C CA 1
ATOM 9950 C C A ARG C 1 205 ? 34.42584 -53.46615 -8.06172 0.534 23.28436 205 ARG C C 1
ATOM 9951 C C B ARG C 1 205 ? 34.42804 -53.47181 -8.06018 0.466 23.28470 205 ARG C C 1
ATOM 9952 O O A ARG C 1 205 ? 34.53137 -52.61945 -7.16737 0.534 23.30294 205 ARG C O 1
ATOM 9953 O O B ARG C 1 205 ? 34.53723 -52.62942 -7.16228 0.466 23.30482 205 ARG C O 1
ATOM 9968 N N . PRO C 1 206 ? 33.24066 -53.77171 -8.58008 1.000 24.54405 206 PRO C N 1
ATOM 9969 C CA . PRO C 1 206 ? 32.02858 -53.13523 -8.06014 1.000 22.93222 206 PRO C CA 1
ATOM 9970 C C . PRO C 1 206 ? 31.52374 -53.84666 -6.81129 1.000 22.73255 206 PRO C C 1
ATOM 9971 O O . PRO C 1 206 ? 31.76222 -55.03992 -6.60169 1.000 22.98634 206 PRO C O 1
ATOM 9975 N N . LEU C 1 207 ? 30.82663 -53.09203 -5.96319 1.000 22.52058 207 LEU C N 1
ATOM 9976 C CA . LEU C 1 207 ? 30.28016 -53.64012 -4.72235 1.000 24.98510 207 LEU C CA 1
ATOM 9977 C C . LEU C 1 207 ? 28.89718 -53.05548 -4.49198 1.000 27.49375 207 LEU C C 1
ATOM 9978 O O . LEU C 1 207 ? 28.73924 -51.83119 -4.44125 1.000 22.12104 207 LEU C O 1
ATOM 9983 N N . LEU C 1 208 ? 27.89850 -53.92277 -4.36031 1.000 24.30626 208 LEU C N 1
ATOM 9984 C CA . LEU C 1 208 ? 26.56243 -53.49501 -3.96915 1.000 21.93453 208 LEU C CA 1
ATOM 9985 C C . LEU C 1 208 ? 26.47824 -53.53721 -2.44904 1.000 23.96521 208 LEU C C 1
ATOM 9986 O O . LEU C 1 208 ? 26.63262 -54.60368 -1.84746 1.000 25.94644 208 LEU C O 1
ATOM 9991 N N . VAL C 1 209 ? 26.26897 -52.38614 -1.81907 1.000 21.75763 209 VAL C N 1
ATOM 9992 C CA . VAL C 1 209 ? 26.07849 -52.33640 -0.37328 1.000 21.71507 209 VAL C CA 1
ATOM 9993 C C . VAL C 1 209 ? 24.57709 -52.28088 -0.13938 1.000 22.98245 209 VAL C C 1
ATOM 9994 O O . VAL C 1 209 ? 23.92189 -51.30693 -0.52170 1.000 23.39333 209 VAL C O 1
ATOM 9998 N N . VAL C 1 210 ? 24.03229 -53.33920 0.46282 1.000 21.60644 210 VAL C N 1
ATOM 9999 C CA . VAL C 1 210 ? 22.59204 -53.56855 0.54357 1.000 21.54238 210 VAL C CA 1
ATOM 10000 C C . VAL C 1 210 ? 22.16195 -53.29482 1.97657 1.000 25.05286 210 VAL C C 1
ATOM 10001 O O . VAL C 1 210 ? 22.53741 -54.03897 2.88836 1.000 22.41770 210 VAL C O 1
ATOM 10005 N N . GLY C 1 211 ? 21.37535 -52.23082 2.18129 1.000 21.47478 211 GLY C N 1
ATOM 10006 C CA . GLY C 1 211 ? 20.90572 -51.86010 3.49971 1.000 21.51444 211 GLY C CA 1
ATOM 10007 C C . GLY C 1 211 ? 19.44729 -52.23856 3.75199 1.000 22.16930 211 GLY C C 1
ATOM 10008 O O . GLY C 1 211 ? 18.77478 -52.86171 2.93247 1.000 23.44086 211 GLY C O 1
ATOM 10009 N N . LYS C 1 212 ? 18.95279 -51.84327 4.93294 1.000 21.56953 212 LYS C N 1
ATOM 10010 C CA . LYS C 1 212 ? 17.60760 -52.26784 5.30142 1.000 21.60027 212 LYS C CA 1
ATOM 10011 C C . LYS C 1 212 ? 16.51642 -51.48538 4.58271 1.000 21.52645 212 LYS C C 1
ATOM 10012 O O . LYS C 1 212 ? 15.35314 -51.90030 4.62314 1.000 24.41992 212 LYS C O 1
ATOM 10018 N N . GLY C 1 213 ? 16.84751 -50.37815 3.91924 1.000 21.47478 213 GLY C N 1
ATOM 10019 C CA . GLY C 1 213 ? 15.91190 -49.81845 2.96067 1.000 21.44677 213 GLY C CA 1
ATOM 10020 C C . GLY C 1 213 ? 15.65502 -50.76564 1.80382 1.000 21.41153 213 GLY C C 1
ATOM 10021 O O . GLY C 1 213 ? 14.53472 -50.85658 1.29629 1.000 21.44260 213 GLY C O 1
ATOM 10022 N N . ALA C 1 214 ? 16.68690 -51.50474 1.38552 1.000 26.05020 214 ALA C N 1
ATOM 10023 C CA . ALA C 1 214 ? 16.50651 -52.48928 0.32148 1.000 25.27961 214 ALA C CA 1
ATOM 10024 C C . ALA C 1 214 ? 15.59981 -53.63306 0.77102 1.000 23.43678 214 ALA C C 1
ATOM 10025 O O . ALA C 1 214 ? 14.71927 -54.06245 0.01696 1.000 27.52815 214 ALA C O 1
ATOM 10027 N N . THR C 1 215 ? 15.78305 -54.12584 1.99984 1.000 22.15740 215 THR C N 1
ATOM 10028 C CA . THR C 1 215 ? 14.91874 -55.19749 2.49168 1.000 21.66465 215 THR C CA 1
ATOM 10029 C C . THR C 1 215 ? 13.50687 -54.68919 2.75310 1.000 23.32755 215 THR C C 1
ATOM 10030 O O . THR C 1 215 ? 12.53295 -55.40688 2.49919 1.000 23.39262 215 THR C O 1
ATOM 10034 N N . TYR C 1 216 ? 13.37117 -53.44380 3.24128 1.000 21.61869 216 TYR C N 1
ATOM 10035 C CA . TYR C 1 216 ? 12.03748 -52.88653 3.44709 1.000 22.05543 216 TYR C CA 1
ATOM 10036 C C . TYR C 1 216 ? 11.26287 -52.80368 2.14039 1.000 23.52685 216 TYR C C 1
ATOM 10037 O O . TYR C 1 216 ? 10.07189 -53.13901 2.09449 1.000 22.76114 216 TYR C O 1
ATOM 10046 N N . SER C 1 217 ? 11.91487 -52.32173 1.07423 1.000 21.61376 217 SER C N 1
ATOM 10047 C CA . SER C 1 217 ? 11.25804 -52.17855 -0.21574 1.000 25.19613 217 SER C CA 1
ATOM 10048 C C . SER C 1 217 ? 11.05420 -53.50876 -0.92902 1.000 27.09281 217 SER C C 1
ATOM 10049 O O . SER C 1 217 ? 10.40953 -53.52301 -1.98225 1.000 26.60187 217 SER C O 1
ATOM 10052 N N . ARG C 1 218 ? 11.60036 -54.60611 -0.38865 1.000 21.80906 218 ARG C N 1
ATOM 10053 C CA . ARG C 1 218 ? 11.34626 -55.96743 -0.85816 1.000 24.82358 218 ARG C CA 1
ATOM 10054 C C . ARG C 1 218 ? 11.91859 -56.19133 -2.25350 1.000 28.51703 218 ARG C C 1
ATOM 10055 O O . ARG C 1 218 ? 11.24751 -56.69231 -3.15571 1.000 29.49959 218 ARG C O 1
ATOM 10063 N N . CYS C 1 219 ? 13.19298 -55.85310 -2.41039 1.000 23.76310 219 CYS C N 1
ATOM 10064 C CA . CYS C 1 219 ? 13.86130 -55.96494 -3.69568 1.000 25.99996 219 CYS C CA 1
ATOM 10065 C C . CYS C 1 219 ? 14.62454 -57.27990 -3.85459 1.000 27.28075 219 CYS C C 1
ATOM 10066 O O . CYS C 1 219 ? 15.46653 -57.38039 -4.75015 1.000 23.63813 219 CYS C O 1
ATOM 10069 N N . GLU C 1 220 ? 14.35231 -58.28485 -3.01492 1.000 23.38230 220 GLU C N 1
ATOM 10070 C CA . GLU C 1 220 ? 15.20795 -59.47973 -3.00648 1.000 26.73996 220 GLU C CA 1
ATOM 10071 C C . GLU C 1 220 ? 15.27100 -60.16745 -4.37212 1.000 26.58255 220 GLU C C 1
ATOM 10072 O O . GLU C 1 220 ? 16.33659 -60.65248 -4.77865 1.000 23.63007 220 GLU C O 1
ATOM 10078 N N . ASN C 1 221 ? 14.14928 -60.23871 -5.09146 1.000 26.50210 221 ASN C N 1
ATOM 10079 C CA . ASN C 1 221 ? 14.16637 -60.93087 -6.38167 1.000 26.37633 221 ASN C CA 1
ATOM 10080 C C . ASN C 1 221 ? 14.94608 -60.14894 -7.43365 1.000 29.97996 221 ASN C C 1
ATOM 10081 O O . ASN C 1 221 ? 15.69116 -60.74369 -8.22596 1.000 23.50836 221 ASN C O 1
ATOM 10086 N N . GLU C 1 222 ? 14.76786 -58.82332 -7.47981 1.000 22.85594 222 GLU C N 1
ATOM 10087 C CA . GLU C 1 222 ? 15.53005 -58.01099 -8.42359 1.000 25.63830 222 GLU C CA 1
ATOM 10088 C C . GLU C 1 222 ? 17.01922 -58.06089 -8.10919 1.000 22.72540 222 GLU C C 1
ATOM 10089 O O . GLU C 1 222 ? 17.84937 -58.19105 -9.01993 1.000 22.88403 222 GLU C O 1
ATOM 10095 N N . LEU C 1 223 ? 17.36966 -57.94976 -6.82366 1.000 22.48529 223 LEU C N 1
ATOM 10096 C CA . LEU C 1 223 ? 18.76891 -58.02704 -6.40938 1.000 23.92623 223 LEU C CA 1
ATOM 10097 C C . LEU C 1 223 ? 19.39100 -59.36424 -6.79805 1.000 24.40107 223 LEU C C 1
ATOM 10098 O O . LEU C 1 223 ? 20.51230 -59.41157 -7.31798 1.000 22.74776 223 LEU C O 1
ATOM 10103 N N . LYS C 1 224 ? 18.68655 -60.46296 -6.51673 1.000 22.85006 224 LYS C N 1
ATOM 10104 C CA . LYS C 1 224 ? 19.20401 -61.78908 -6.83815 1.000 23.47404 224 LYS C CA 1
ATOM 10105 C C . LYS C 1 224 ? 19.44622 -61.92954 -8.33623 1.000 23.71524 224 LYS C C 1
ATOM 10106 O O . LYS C 1 224 ? 20.48750 -62.44257 -8.76545 1.000 23.85330 224 LYS C O 1
ATOM 10112 N N . ALA C 1 225 ? 18.48719 -61.47228 -9.14852 1.000 24.88963 225 ALA C N 1
ATOM 10113 C CA . ALA C 1 225 ? 18.62569 -61.55744 -10.60108 1.000 25.91235 225 ALA C CA 1
ATOM 10114 C C . ALA C 1 225 ? 19.87483 -60.83571 -11.08487 1.000 25.16569 225 ALA C C 1
ATOM 10115 O O . ALA C 1 225 ? 20.61865 -61.35947 -11.92267 1.000 28.87737 225 ALA C O 1
ATOM 10117 N N . LEU C 1 226 ? 20.12285 -59.63503 -10.56513 1.000 23.82414 226 LEU C N 1
ATOM 10118 C CA . LEU C 1 226 ? 21.28601 -58.85529 -10.98084 1.000 23.34304 226 LEU C CA 1
ATOM 10119 C C . LEU C 1 226 ? 22.58128 -59.48779 -10.48537 1.000 24.94853 226 LEU C C 1
ATOM 10120 O O . LEU C 1 226 ? 23.52786 -59.67420 -11.26079 1.000 24.87096 226 LEU C O 1
ATOM 10125 N N . VAL C 1 227 ? 22.64367 -59.80550 -9.18688 1.000 23.15311 227 VAL C N 1
ATOM 10126 C CA . VAL C 1 227 ? 23.84694 -60.39354 -8.60626 1.000 23.19131 227 VAL C CA 1
ATOM 10127 C C . VAL C 1 227 ? 24.23437 -61.66633 -9.34936 1.000 23.60237 227 VAL C C 1
ATOM 10128 O O . VAL C 1 227 ? 25.41188 -61.89559 -9.64445 1.000 23.75459 227 VAL C O 1
ATOM 10132 N N . GLU C 1 228 ? 23.25448 -62.50483 -9.67574 1.000 23.83238 228 GLU C N 1
ATOM 10133 C CA . GLU C 1 228 ? 23.59087 -63.83067 -10.18682 1.000 28.42178 228 GLU C CA 1
ATOM 10134 C C . GLU C 1 228 ? 23.84162 -63.82462 -11.68750 1.000 28.22679 228 GLU C C 1
ATOM 10135 O O . GLU C 1 228 ? 24.66412 -64.61341 -12.16788 1.000 25.45534 228 GLU C O 1
ATOM 10141 N N . GLU C 1 229 ? 23.18185 -62.93817 -12.44250 1.000 27.41321 229 GLU C N 1
ATOM 10142 C CA . GLU C 1 229 ? 23.45466 -62.88936 -13.87966 1.000 30.80428 229 GLU C CA 1
ATOM 10143 C C . GLU C 1 229 ? 24.86504 -62.38442 -14.15443 1.000 31.31861 229 GLU C C 1
ATOM 10144 O O . GLU C 1 229 ? 25.54739 -62.88770 -15.05424 1.000 27.44230 229 GLU C O 1
ATOM 10150 N N . PHE C 1 230 ? 25.32503 -61.38885 -13.40049 1.000 24.48532 230 PHE C N 1
ATOM 10151 C CA . PHE C 1 230 ? 26.59542 -60.75448 -13.72538 1.000 25.39236 230 PHE C CA 1
ATOM 10152 C C . PHE C 1 230 ? 27.64612 -60.94601 -12.64140 1.000 26.84631 230 PHE C C 1
ATOM 10153 O O . PHE C 1 230 ? 28.72322 -60.34741 -12.73108 1.000 25.28399 230 PHE C O 1
ATOM 10161 N N . ASN C 1 231 ? 27.38600 -61.80328 -11.65256 1.000 24.25178 231 ASN C N 1
ATOM 10162 C CA . ASN C 1 231 ? 28.35381 -62.10782 -10.60146 1.000 24.57123 231 ASN C CA 1
ATOM 10163 C C . ASN C 1 231 ? 28.86600 -60.82688 -9.93076 1.000 24.60510 231 ASN C C 1
ATOM 10164 O O . ASN C 1 231 ? 30.06467 -60.54531 -9.89267 1.000 26.02555 231 ASN C O 1
ATOM 10169 N N . VAL C 1 232 ? 27.93310 -60.05411 -9.38851 1.000 25.41281 232 VAL C N 1
ATOM 10170 C CA . VAL C 1 232 ? 28.23392 -58.76788 -8.76444 1.000 23.17708 232 VAL C CA 1
ATOM 10171 C C . VAL C 1 232 ? 28.40867 -58.98349 -7.26493 1.000 23.00218 232 VAL C C 1
ATOM 10172 O O . VAL C 1 232 ? 27.44606 -59.38392 -6.59186 1.000 23.56691 232 VAL C O 1
ATOM 10176 N N . PRO C 1 233 ? 29.58476 -58.72164 -6.70564 1.000 22.99885 233 PRO C N 1
ATOM 10177 C CA . PRO C 1 233 ? 29.74763 -58.82222 -5.25126 1.000 22.87786 233 PRO C CA 1
ATOM 10178 C C . PRO C 1 233 ? 28.80968 -57.87444 -4.51829 1.000 26.37515 233 PRO C C 1
ATOM 10179 O O . PRO C 1 233 ? 28.52362 -56.76846 -4.97954 1.000 22.45114 233 PRO C O 1
ATOM 10183 N N . PHE C 1 234 ? 28.32898 -58.32068 -3.36153 1.000 22.53175 234 PHE C N 1
ATOM 10184 C CA . PHE C 1 234 ? 27.43927 -57.51630 -2.54529 1.000 23.64443 234 PHE C CA 1
ATOM 10185 C C . PHE C 1 234 ? 27.82344 -57.69852 -1.08648 1.000 24.95761 234 PHE C C 1
ATOM 10186 O O . PHE C 1 234 ? 28.56765 -58.61110 -0.71850 1.000 25.99613 234 PHE C O 1
ATOM 10194 N N . LEU C 1 235 ? 27.28246 -56.82723 -0.25627 1.000 26.66789 235 LEU C N 1
ATOM 10195 C CA . LEU C 1 235 ? 27.61098 -56.77779 1.15105 1.000 27.28956 235 LEU C CA 1
ATOM 10196 C C . LEU C 1 235 ? 26.39239 -56.24238 1.89131 1.000 25.21841 235 LEU C C 1
ATOM 10197 O O . LEU C 1 235 ? 25.98436 -55.10300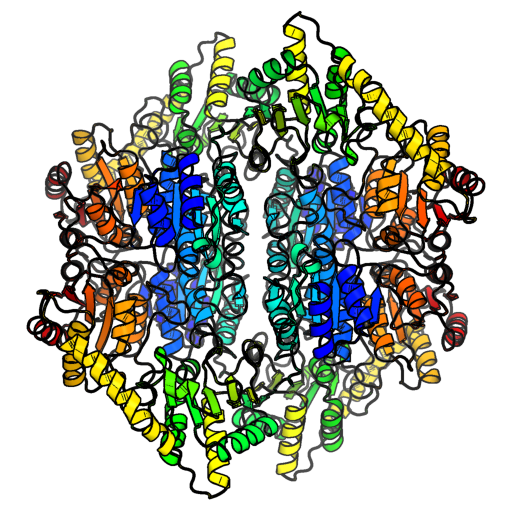 1.64845 1.000 25.11628 235 LEU C O 1
ATOM 10202 N N . PRO C 1 236 ? 25.77506 -57.02936 2.76993 1.000 23.34866 236 PRO C N 1
ATOM 10203 C CA . PRO C 1 236 ? 24.61409 -56.55216 3.52784 1.000 24.63907 236 PRO C CA 1
ATOM 10204 C C . PRO C 1 236 ? 24.98072 -55.86931 4.83588 1.000 23.07505 236 PRO C C 1
ATOM 10205 O O . PRO C 1 236 ? 25.95379 -56.21649 5.50443 1.000 24.04044 236 PRO C O 1
ATOM 10209 N N . THR C 1 237 ? 24.17521 -54.87148 5.18739 1.000 22.86114 237 THR C N 1
ATOM 10210 C CA . THR C 1 237 ? 24.18018 -54.31220 6.52740 1.000 25.67370 237 THR C CA 1
ATOM 10211 C C . THR C 1 237 ? 23.45062 -55.28201 7.44938 1.000 22.77870 237 THR C C 1
ATOM 10212 O O . THR C 1 237 ? 22.74046 -56.16288 6.97267 1.000 24.21128 237 THR C O 1
ATOM 10216 N N . PRO C 1 238 ? 23.58047 -55.12362 8.77827 1.000 24.41691 238 PRO C N 1
ATOM 10217 C CA . PRO C 1 238 ? 23.09062 -56.17900 9.69098 1.000 24.70528 238 PRO C CA 1
ATOM 10218 C C . PRO C 1 238 ? 21.65303 -56.62439 9.47372 1.000 27.50336 238 PRO C C 1
ATOM 10219 O O . PRO C 1 238 ? 21.39568 -57.83388 9.45280 1.000 24.96091 238 PRO C O 1
ATOM 10223 N N . MET C 1 239 ? 20.70261 -55.70717 9.31141 1.000 22.44534 239 MET C N 1
ATOM 10224 C CA . MET C 1 239 ? 19.34201 -56.18824 9.11254 1.000 22.41649 239 MET C CA 1
ATOM 10225 C C . MET C 1 239 ? 19.04777 -56.57697 7.66850 1.000 22.60498 239 MET C C 1
ATOM 10226 O O . MET C 1 239 ? 18.01376 -57.20856 7.41607 1.000 23.61269 239 MET C O 1
ATOM 10231 N N . ALA C 1 240 ? 19.92748 -56.24162 6.72716 1.000 22.08320 240 ALA C N 1
ATOM 10232 C CA . ALA C 1 240 ? 19.79558 -56.76522 5.37556 1.000 24.90660 240 ALA C CA 1
ATOM 10233 C C . ALA C 1 240 ? 20.38284 -58.16476 5.22271 1.000 25.27326 240 ALA C C 1
ATOM 10234 O O . ALA C 1 240 ? 20.23073 -58.76187 4.15019 1.000 23.23243 240 ALA C O 1
ATOM 10236 N N . LYS C 1 241 ? 21.06771 -58.69195 6.23929 1.000 22.40636 241 LYS C N 1
ATOM 10237 C CA . LYS C 1 241 ? 21.59190 -60.04758 6.12671 1.000 26.93970 241 LYS C CA 1
ATOM 10238 C C . LYS C 1 241 ? 20.45714 -61.00340 5.79924 1.000 23.88507 241 LYS C C 1
ATOM 10239 O O . LYS C 1 241 ? 19.35815 -60.89861 6.34761 1.000 22.79710 241 LYS C O 1
ATOM 10245 N N . GLY C 1 242 ? 20.71258 -61.90380 4.85824 1.000 22.89641 242 GLY C N 1
ATOM 10246 C CA . GLY C 1 242 ? 19.71288 -62.84308 4.41132 1.000 27.37057 242 GLY C CA 1
ATOM 10247 C C . GLY C 1 242 ? 18.94859 -62.42195 3.17513 1.000 23.13737 242 GLY C C 1
ATOM 10248 O O . GLY C 1 242 ? 18.24040 -63.25872 2.60195 1.000 23.56450 242 GLY C O 1
ATOM 10249 N N . ILE C 1 243 ? 19.04893 -61.15668 2.75068 1.000 22.55496 243 ILE C N 1
ATOM 10250 C CA . ILE C 1 243 ? 18.33629 -60.75985 1.53993 1.000 22.42980 243 ILE C CA 1
ATOM 10251 C C . ILE C 1 243 ? 18.77744 -61.64189 0.37841 1.000 22.61264 243 ILE C C 1
ATOM 10252 O O . ILE C 1 243 ? 17.95992 -62.05491 -0.45033 1.000 22.72745 243 ILE C O 1
ATOM 10257 N N . LEU C 1 244 ? 20.06930 -61.96462 0.32610 1.000 22.69103 244 LEU C N 1
ATOM 10258 C CA . LEU C 1 244 ? 20.63833 -63.18414 -0.23569 1.000 25.42577 244 LEU C CA 1
ATOM 10259 C C . LEU C 1 244 ? 21.38479 -63.87415 0.90180 1.000 25.13839 244 LEU C C 1
ATOM 10260 O O . LEU C 1 244 ? 21.80672 -63.20408 1.85124 1.000 25.85312 244 LEU C O 1
ATOM 10265 N N . PRO C 1 245 ? 21.52718 -65.19422 0.87174 1.000 24.49530 245 PRO C N 1
ATOM 10266 C CA . PRO C 1 245 ? 22.09647 -65.88370 2.03765 1.000 23.85496 245 PRO C CA 1
ATOM 10267 C C . PRO C 1 245 ? 23.48553 -65.36521 2.38776 1.000 23.96266 245 PRO C C 1
ATOM 10268 O O . PRO C 1 245 ? 24.23247 -64.88083 1.53114 1.000 23.63321 245 PRO C O 1
ATOM 10272 N N . ASP C 1 246 ? 23.80893 -65.44742 3.67843 1.000 23.88706 246 ASP C N 1
ATOM 10273 C CA . ASP C 1 246 ? 25.14974 -65.10904 4.14672 1.000 23.90627 246 ASP C CA 1
ATOM 10274 C C . ASP C 1 246 ? 26.22572 -65.92615 3.44122 1.000 26.51538 246 ASP C C 1
ATOM 10275 O O . ASP C 1 246 ? 27.36579 -65.46537 3.30752 1.000 29.46309 246 ASP C O 1
ATOM 10280 N N . ASN C 1 247 ? 25.90062 -67.13306 2.98763 1.000 24.52027 247 ASN C N 1
ATOM 10281 C CA . ASN C 1 247 ? 26.89366 -67.95865 2.31411 1.000 30.49304 247 ASN C CA 1
ATOM 10282 C C . ASN C 1 247 ? 26.73590 -67.94166 0.79740 1.000 28.12528 247 ASN C C 1
ATOM 10283 O O . ASN C 1 247 ? 27.27947 -68.81343 0.11574 1.000 25.66265 247 ASN C O 1
ATOM 10288 N N . HIS C 1 248 ? 26.01412 -66.96452 0.25549 1.000 24.49003 248 HIS C N 1
ATOM 10289 C CA . HIS C 1 248 ? 25.96899 -66.79561 -1.18970 1.000 26.06578 248 HIS C CA 1
ATOM 10290 C C . HIS C 1 248 ? 27.38175 -66.61275 -1.72965 1.000 25.64731 248 HIS C C 1
ATOM 10291 O O . HIS C 1 248 ? 28.23003 -65.98307 -1.09116 1.000 24.21351 248 HIS C O 1
ATOM 10298 N N . SER C 1 249 ? 27.63940 -67.17116 -2.91821 1.000 24.60189 249 SER C N 1
ATOM 10299 C CA . SER C 1 249 ? 28.99496 -67.11556 -3.45224 1.000 28.77531 249 SER C CA 1
ATOM 10300 C C . SER C 1 249 ? 29.45202 -65.68933 -3.75210 1.000 25.37355 249 SER C C 1
ATOM 10301 O O . SER C 1 249 ? 30.66181 -65.44835 -3.83000 1.000 26.81513 249 SER C O 1
ATOM 10304 N N . LEU C 1 250 ? 28.53052 -64.73776 -3.90426 1.000 23.96944 250 LEU C N 1
ATOM 10305 C CA . LEU C 1 250 ? 28.90804 -63.35387 -4.16700 1.000 23.64601 250 LEU C CA 1
ATOM 10306 C C . LEU C 1 250 ? 28.87417 -62.48472 -2.91799 1.000 24.68367 250 LEU C C 1
ATOM 10307 O O . LEU C 1 250 ? 29.09729 -61.27271 -3.01636 1.000 24.04444 250 LEU C O 1
ATOM 10312 N N . ASN C 1 251 ? 28.62178 -63.07129 -1.74387 1.000 23.43640 251 ASN C N 1
ATOM 10313 C CA . ASN C 1 251 ? 28.56789 -62.30465 -0.50158 1.000 23.23272 251 ASN C CA 1
ATOM 10314 C C . ASN C 1 251 ? 29.98241 -61.98566 -0.02002 1.000 23.87751 251 ASN C C 1
ATOM 10315 O O . ASN C 1 251 ? 30.76678 -62.89563 0.26862 1.000 25.71311 251 ASN C O 1
ATOM 10320 N N . ALA C 1 252 ? 30.30173 -60.69785 0.08003 1.000 23.17846 252 ALA C N 1
ATOM 10321 C CA . ALA C 1 252 ? 31.60688 -60.23642 0.54126 1.000 25.07659 252 ALA C CA 1
ATOM 10322 C C . ALA C 1 252 ? 31.63559 -59.95346 2.04370 1.000 28.81854 252 ALA C C 1
ATOM 10323 O O . ALA C 1 252 ? 32.62556 -59.40341 2.54233 1.000 27.50392 252 ALA C O 1
ATOM 10325 N N . GLY C 1 253 ? 30.58140 -60.33361 2.76976 1.000 26.12921 253 GLY C N 1
ATOM 10326 C CA . GLY C 1 253 ? 30.45033 -59.92643 4.16189 1.000 29.67365 253 GLY C CA 1
ATOM 10327 C C . GLY C 1 253 ? 31.58065 -60.40428 5.05423 1.000 35.75118 253 GLY C C 1
ATOM 10328 O O . GLY C 1 253 ? 31.89197 -59.76140 6.06072 1.000 36.48536 253 GLY C O 1
ATOM 10329 N N . SER C 1 254 ? 32.21225 -61.52982 4.70353 1.000 31.62945 254 SER C N 1
ATOM 10330 C CA . SER C 1 254 ? 33.32854 -62.03786 5.49246 1.000 29.97487 254 SER C CA 1
ATOM 10331 C C . SER C 1 254 ? 34.60780 -61.24527 5.29097 1.000 32.69222 254 SER C C 1
ATOM 10332 O O . SER C 1 254 ? 35.57287 -61.46600 6.03020 1.000 33.48756 254 SER C O 1
ATOM 10335 N N . ALA C 1 255 ? 34.64684 -60.34559 4.31385 1.000 28.88687 255 ALA C N 1
ATOM 10336 C CA . ALA C 1 255 ? 35.78686 -59.46926 4.09108 1.000 29.03901 255 ALA C CA 1
ATOM 10337 C C . ALA C 1 255 ? 35.30940 -58.03198 3.92841 1.000 32.64674 255 ALA C C 1
ATOM 10338 O O . ALA C 1 255 ? 35.69843 -57.32477 2.99831 1.000 27.93524 255 ALA C O 1
ATOM 10340 N N . ARG C 1 256 ? 34.44915 -57.59332 4.85415 1.000 29.03131 256 ARG C N 1
ATOM 10341 C CA . ARG C 1 256 ? 33.75708 -56.31094 4.72208 1.000 32.32340 256 ARG C CA 1
ATOM 10342 C C . ARG C 1 256 ? 34.73426 -55.15087 4.53570 1.000 29.11180 256 ARG C C 1
ATOM 10343 O O . ARG C 1 256 ? 34.62665 -54.38025 3.57475 1.000 28.12302 256 ARG C O 1
ATOM 10351 N N . SER C 1 257 ? 35.68684 -54.99735 5.45757 1.000 30.59006 257 SER C N 1
ATOM 10352 C CA . SER C 1 257 ? 36.54590 -53.81917 5.42713 1.000 33.66304 257 SER C CA 1
ATOM 10353 C C . SER C 1 257 ? 37.34896 -53.76060 4.13802 1.000 32.01521 257 SER C C 1
ATOM 10354 O O . SER C 1 257 ? 37.41917 -52.71070 3.48671 1.000 32.92294 257 SER C O 1
ATOM 10357 N N . LEU C 1 258 ? 37.94190 -54.89116 3.74042 1.000 30.88559 258 LEU C N 1
ATOM 10358 C CA . LEU C 1 258 ? 38.74716 -54.91607 2.52498 1.000 30.56790 258 LEU C CA 1
ATOM 10359 C C . LEU C 1 258 ? 37.89575 -54.65511 1.29033 1.000 27.38830 258 LEU C C 1
ATOM 10360 O O . LEU C 1 258 ? 38.31657 -53.92090 0.38986 1.000 30.21395 258 LEU C O 1
ATOM 10365 N N . ALA C 1 259 ? 36.69934 -55.24864 1.22512 1.000 28.41136 259 ALA C N 1
ATOM 10366 C CA . ALA C 1 259 ? 35.83831 -55.03735 0.06293 1.000 28.45198 259 ALA C CA 1
ATOM 10367 C C . ALA C 1 259 ? 35.44667 -53.57106 -0.07624 1.000 31.84759 259 ALA C C 1
ATOM 10368 O O . ALA C 1 259 ? 35.50166 -53.00483 -1.17612 1.000 26.04078 259 ALA C O 1
ATOM 10370 N N . LEU C 1 260 ? 35.04791 -52.93697 1.02863 1.000 26.83814 260 LEU C N 1
ATOM 10371 C CA . LEU C 1 260 ? 34.69778 -51.51813 0.97945 1.000 29.03487 260 LEU C CA 1
ATOM 10372 C C . LEU C 1 260 ? 35.87616 -50.67072 0.52126 1.000 27.14020 260 LEU C C 1
ATOM 10373 O O . LEU C 1 260 ? 35.71682 -49.76022 -0.30295 1.000 29.20108 260 LEU C O 1
ATOM 10378 N N . ARG C 1 261 ? 37.07221 -50.96240 1.03758 1.000 26.65952 261 ARG C N 1
ATOM 10379 C CA . ARG C 1 261 ? 38.23653 -50.14469 0.72025 1.000 26.95071 261 ARG C CA 1
ATOM 10380 C C . ARG C 1 261 ? 38.74054 -50.39332 -0.69704 1.000 30.75977 261 ARG C C 1
ATOM 10381 O O . ARG C 1 261 ? 39.29743 -49.48433 -1.32208 1.000 29.44761 261 ARG C O 1
ATOM 10389 N N . LYS C 1 262 ? 38.55124 -51.59898 -1.23178 1.000 27.44548 262 LYS C N 1
ATOM 10390 C CA . LYS C 1 262 ? 39.12672 -51.92256 -2.53080 1.000 26.83619 262 LYS C CA 1
ATOM 10391 C C . LYS C 1 262 ? 38.16572 -51.75355 -3.69839 1.000 30.44919 262 LYS C C 1
ATOM 10392 O O . LYS C 1 262 ? 38.62270 -51.74196 -4.84633 1.000 27.99860 262 LYS C O 1
ATOM 10398 N N . ALA C 1 263 ? 36.85949 -51.65039 -3.45173 1.000 26.70779 263 ALA C N 1
ATOM 10399 C CA . ALA C 1 263 ? 35.92102 -51.46846 -4.55459 1.000 28.96653 263 ALA C CA 1
ATOM 10400 C C . ALA C 1 263 ? 36.25566 -50.20539 -5.34666 1.000 28.55609 263 ALA C C 1
ATOM 10401 O O . ALA C 1 263 ? 36.62584 -49.17879 -4.77230 1.000 28.10972 263 ALA C O 1
ATOM 10403 N N . ASP C 1 264 ? 36.13683 -50.27858 -6.68003 1.000 29.48633 264 ASP C N 1
ATOM 10404 C CA . ASP C 1 264 ? 36.24730 -49.06143 -7.48340 1.000 29.17713 264 ASP C CA 1
ATOM 10405 C C . ASP C 1 264 ? 34.89045 -48.42588 -7.76844 1.000 23.62972 264 ASP C C 1
ATOM 10406 O O . ASP C 1 264 ? 34.83404 -47.26413 -8.18879 1.000 25.36255 264 ASP C O 1
ATOM 10411 N N . VAL C 1 265 ? 33.80438 -49.15417 -7.54210 1.000 23.15500 265 VAL C N 1
ATOM 10412 C CA . VAL C 1 265 ? 32.45032 -48.61990 -7.60901 1.000 27.32701 265 VAL C CA 1
ATOM 10413 C C . VAL C 1 265 ? 31.66641 -49.20473 -6.44319 1.000 29.01450 265 VAL C C 1
ATOM 10414 O O . VAL C 1 265 ? 31.73475 -50.41206 -6.19281 1.000 27.79230 265 VAL C O 1
ATOM 10418 N N . ILE C 1 266 ? 30.92584 -48.35931 -5.73175 1.000 22.85583 266 ILE C N 1
ATOM 10419 C CA . ILE C 1 266 ? 30.00833 -48.79747 -4.68435 1.000 22.66323 266 ILE C CA 1
ATOM 10420 C C . ILE C 1 266 ? 28.61706 -48.32653 -5.07056 1.000 23.14335 266 ILE C C 1
ATOM 10421 O O . ILE C 1 266 ? 28.42113 -47.14131 -5.37483 1.000 26.81048 266 ILE C O 1
ATOM 10426 N N . VAL C 1 267 ? 27.66126 -49.24827 -5.08369 1.000 22.11975 267 VAL C N 1
ATOM 10427 C CA . VAL C 1 267 ? 26.25466 -48.90723 -5.23784 1.000 22.03328 267 VAL C CA 1
ATOM 10428 C C . VAL C 1 267 ? 25.60868 -49.07190 -3.86835 1.000 23.66627 267 VAL C C 1
ATOM 10429 O O . VAL C 1 267 ? 25.51733 -50.18852 -3.34005 1.000 26.93437 267 VAL C O 1
ATOM 10433 N N . LEU C 1 268 ? 25.16015 -47.96351 -3.29388 1.000 22.84221 268 LEU C N 1
ATOM 10434 C CA . LEU C 1 268 ? 24.46962 -47.97109 -2.01390 1.000 22.34761 268 LEU C CA 1
ATOM 10435 C C . LEU C 1 268 ? 22.98280 -48.16786 -2.26235 1.000 24.44870 268 LEU C C 1
ATOM 10436 O O . LEU C 1 268 ? 22.33955 -47.31311 -2.87942 1.000 23.82736 268 LEU C O 1
ATOM 10441 N N . LEU C 1 269 ? 22.43376 -49.27250 -1.76705 1.000 21.54291 269 LEU C N 1
ATOM 10442 C CA . LEU C 1 269 ? 21.03466 -49.62836 -1.99893 1.000 21.49316 269 LEU C CA 1
ATOM 10443 C C . LEU C 1 269 ? 20.30236 -49.56931 -0.65902 1.000 22.24491 269 LEU C C 1
ATOM 10444 O O . LEU C 1 269 ? 20.24675 -50.55517 0.07657 1.000 23.70783 269 LEU C O 1
ATOM 10449 N N . GLY C 1 270 ? 19.72081 -48.41112 -0.34980 1.000 21.46125 270 GLY C N 1
ATOM 10450 C CA . GLY C 1 270 ? 18.96284 -48.28052 0.88734 1.000 23.36763 270 GLY C CA 1
ATOM 10451 C C . GLY C 1 270 ? 19.83842 -48.42253 2.10716 1.000 25.57690 270 GLY C C 1
ATOM 10452 O O . GLY C 1 270 ? 19.52108 -49.17077 3.04961 1.000 24.81457 270 GLY C O 1
ATOM 10453 N N . ALA C 1 271 ? 20.96501 -47.71966 2.07609 1.000 23.40900 271 ALA C N 1
ATOM 10454 C CA . ALA C 1 271 ? 21.94386 -47.67601 3.15203 1.000 22.20307 271 ALA C CA 1
ATOM 10455 C C . ALA C 1 271 ? 22.48480 -46.25891 3.20595 1.000 25.62308 271 ALA C C 1
ATOM 10456 O O . ALA C 1 271 ? 22.69410 -45.64102 2.16034 1.000 25.63107 271 ALA C O 1
ATOM 10458 N N . ARG C 1 272 ? 22.69891 -45.73782 4.41004 1.000 21.95421 272 ARG C N 1
ATOM 10459 C CA . ARG C 1 272 ? 23.24373 -44.39670 4.54278 1.000 22.94009 272 ARG C CA 1
ATOM 10460 C C . ARG C 1 272 ? 24.72576 -44.44387 4.89531 1.000 25.50189 272 ARG C C 1
ATOM 10461 O O . ARG C 1 272 ? 25.22190 -45.42457 5.45430 1.000 24.11858 272 ARG C O 1
ATOM 10469 N N . LEU C 1 273 ? 25.43709 -43.38035 4.53451 1.000 22.51003 273 LEU C N 1
ATOM 10470 C CA . LEU C 1 273 ? 26.81294 -43.20127 4.99638 1.000 22.72644 273 LEU C CA 1
ATOM 10471 C C . LEU C 1 273 ? 26.83236 -42.48854 6.34596 1.000 23.01252 273 LEU C C 1
ATOM 10472 O O . LEU C 1 273 ? 27.46116 -41.44031 6.50674 1.000 23.50721 273 LEU C O 1
ATOM 10477 N N . ASN C 1 274 ? 26.11342 -43.04676 7.32617 1.000 22.96726 274 ASN C N 1
ATOM 10478 C CA . ASN C 1 274 ? 26.08975 -42.48243 8.66801 1.000 23.28146 274 ASN C CA 1
ATOM 10479 C C . ASN C 1 274 ? 27.14143 -43.20120 9.52027 1.000 23.90439 274 ASN C C 1
ATOM 10480 O O . ASN C 1 274 ? 28.09976 -43.77126 8.98644 1.000 24.44152 274 ASN C O 1
ATOM 10485 N N . TRP C 1 275 ? 26.96683 -43.18404 10.84885 1.000 23.86551 275 TRP C N 1
ATOM 10486 C CA . TRP C 1 275 ? 27.96359 -43.78914 11.73158 1.000 24.30371 275 TRP C CA 1
ATOM 10487 C C . TRP C 1 275 ? 28.22742 -45.25652 11.38196 1.000 26.48792 275 TRP C C 1
ATOM 10488 O O . TRP C 1 275 ? 29.35407 -45.74161 11.55832 1.000 23.81804 275 TRP C O 1
ATOM 10499 N N . MET C 1 276 ? 27.22503 -45.97054 10.85521 1.000 23.33414 276 MET C N 1
ATOM 10500 C CA . MET C 1 276 ? 27.41582 -47.39278 10.56572 1.000 25.47864 276 MET C CA 1
ATOM 10501 C C . MET C 1 276 ? 28.41886 -47.63124 9.44811 1.000 35.70251 276 MET C C 1
ATOM 10502 O O . MET C 1 276 ? 28.95619 -48.74007 9.33985 1.000 27.03973 276 MET C O 1
ATOM 10507 N N . MET C 1 277 ? 28.68578 -46.61915 8.62119 1.000 24.21061 277 MET C N 1
ATOM 10508 C CA . MET C 1 277 ? 29.69318 -46.69987 7.57331 1.000 25.22853 277 MET C CA 1
ATOM 10509 C C . MET C 1 277 ? 30.86188 -45.76722 7.84476 1.000 29.09018 277 MET C C 1
ATOM 10510 O O . MET C 1 277 ? 31.55386 -45.35550 6.90563 1.000 26.53237 277 MET C O 1
ATOM 10515 N N . GLN C 1 278 ? 31.06957 -45.39774 9.11038 1.000 25.03581 278 GLN C N 1
ATOM 10516 C CA . GLN C 1 278 ? 32.09678 -44.42835 9.49798 1.000 26.64577 278 GLN C CA 1
ATOM 10517 C C . GLN C 1 278 ? 32.01981 -43.15009 8.65525 1.000 28.76114 278 GLN C C 1
ATOM 10518 O O . GLN C 1 278 ? 33.04180 -42.53429 8.35847 1.000 24.34770 278 GLN C O 1
ATOM 10524 N N . PHE C 1 279 ? 30.80521 -42.76073 8.24878 1.000 23.80427 279 PHE C N 1
ATOM 10525 C CA . PHE C 1 279 ? 30.53825 -41.55133 7.47229 1.000 23.87985 279 PHE C CA 1
ATOM 10526 C C . PHE C 1 279 ? 31.24204 -41.54132 6.11835 1.000 30.96101 279 PHE C C 1
ATOM 10527 O O . PHE C 1 279 ? 31.44829 -40.47004 5.54357 1.000 25.25045 279 PHE C O 1
ATOM 10535 N N . GLY C 1 280 ? 31.59466 -42.70805 5.58140 1.000 25.89601 280 GLY C N 1
ATOM 10536 C CA . GLY C 1 280 ? 32.36981 -42.76508 4.35993 1.000 29.75108 280 GLY C CA 1
ATOM 10537 C C . GLY C 1 280 ? 33.85090 -42.50578 4.52825 1.000 28.83674 280 GLY C C 1
ATOM 10538 O O . GLY C 1 280 ? 34.58344 -42.55147 3.53132 1.000 30.57275 280 GLY C O 1
ATOM 10539 N N . ASN C 1 281 ? 34.31672 -42.26580 5.75960 1.000 27.51820 281 ASN C N 1
ATOM 10540 C CA . ASN C 1 281 ? 35.68608 -41.82075 6.01453 1.000 28.56446 281 ASN C CA 1
ATOM 10541 C C . ASN C 1 281 ? 36.75231 -42.83637 5.62573 1.000 32.59519 281 ASN C C 1
ATOM 10542 O O . ASN C 1 281 ? 37.89801 -42.43810 5.39737 1.000 35.03987 281 ASN C O 1
ATOM 10547 N N . ARG C 1 282 ? 36.42585 -44.12894 5.58436 1.000 29.68976 282 ARG C N 1
ATOM 10548 C CA . ARG C 1 282 ? 37.41501 -45.15299 5.27204 1.000 32.54248 282 ARG C CA 1
ATOM 10549 C C . ARG C 1 282 ? 37.43182 -45.50402 3.79847 1.000 33.06367 282 ARG C C 1
ATOM 10550 O O . ARG C 1 282 ? 38.28278 -46.29114 3.37020 1.000 33.25651 282 ARG C O 1
ATOM 10558 N N . LEU C 1 283 ? 36.51204 -44.94283 3.02405 1.000 33.52703 283 LEU C N 1
ATOM 10559 C CA . LEU C 1 283 ? 36.42795 -45.25190 1.60805 1.000 31.03884 283 LEU C CA 1
ATOM 10560 C C . LEU C 1 283 ? 37.58003 -44.61438 0.84482 1.000 33.54549 283 LEU C C 1
ATOM 10561 O O . LEU C 1 283 ? 38.03391 -43.51326 1.17360 1.000 27.85923 283 LEU C O 1
ATOM 10566 N N . ASN C 1 284 ? 38.05427 -45.32086 -0.17579 1.000 35.14488 284 ASN C N 1
ATOM 10567 C CA . ASN C 1 284 ? 38.99642 -44.73503 -1.12120 1.000 30.26824 284 ASN C CA 1
ATOM 10568 C C . ASN C 1 284 ? 38.33362 -43.54883 -1.81780 1.000 30.43620 284 ASN C C 1
ATOM 10569 O O . ASN C 1 284 ? 37.23484 -43.70032 -2.37212 1.000 27.13081 284 ASN C O 1
ATOM 10574 N N . PRO C 1 285 ? 38.94217 -42.35842 -1.79607 1.000 35.27141 285 PRO C N 1
ATOM 10575 C CA . PRO C 1 285 ? 38.33855 -41.22457 -2.52072 1.000 33.06538 285 PRO C CA 1
ATOM 10576 C C . PRO C 1 285 ? 38.16711 -41.48397 -4.00890 1.000 37.37248 285 PRO C C 1
ATOM 10577 O O . PRO C 1 285 ? 37.26691 -40.90016 -4.62651 1.000 42.30009 285 PRO C O 1
ATOM 10581 N N . GLN C 1 286 ? 38.99259 -42.35242 -4.60343 1.000 32.50209 286 GLN C N 1
ATOM 10582 C CA . GLN C 1 286 ? 38.87886 -42.66936 -6.02182 1.000 34.21956 286 GLN C CA 1
ATOM 10583 C C . GLN C 1 286 ? 37.69047 -43.56731 -6.34147 1.000 31.89244 286 GLN C C 1
ATOM 10584 O O . GLN C 1 286 ? 37.33322 -43.69585 -7.51579 1.000 35.50273 286 GLN C O 1
ATOM 10590 N N . THR C 1 287 ? 37.09216 -44.20894 -5.34433 1.000 26.47884 287 THR C N 1
ATOM 10591 C CA . THR C 1 287 ? 35.94332 -45.06886 -5.58972 1.000 23.98552 287 THR C CA 1
ATOM 10592 C C . THR C 1 287 ? 34.74340 -44.23723 -6.02503 1.000 25.74559 287 THR C C 1
ATOM 10593 O O . THR C 1 287 ? 34.41568 -43.22645 -5.39467 1.000 30.89461 287 THR C O 1
ATOM 10597 N N . LYS C 1 288 ? 34.08333 -44.65507 -7.10036 1.000 28.16430 288 LYS C N 1
ATOM 10598 C CA . LYS C 1 288 ? 32.88775 -43.95694 -7.55377 1.000 27.84615 288 LYS C CA 1
ATOM 10599 C C . LYS C 1 288 ? 31.67044 -44.47909 -6.80234 1.000 30.71291 288 LYS C C 1
ATOM 10600 O O . LYS C 1 288 ? 31.51231 -45.68795 -6.63005 1.000 27.89539 288 LYS C O 1
ATOM 10606 N N . ILE C 1 289 ? 30.81535 -43.57468 -6.32663 1.000 25.30138 289 ILE C N 1
ATOM 10607 C CA . ILE C 1 289 ? 29.68826 -43.96919 -5.48682 1.000 24.36401 289 ILE C CA 1
ATOM 10608 C C . ILE C 1 289 ? 28.38924 -43.65807 -6.21421 1.000 26.99155 289 ILE C C 1
ATOM 10609 O O . ILE C 1 289 ? 28.18523 -42.53431 -6.68759 1.000 23.15724 289 ILE C O 1
ATOM 10614 N N . ILE C 1 290 ? 27.52866 -44.66348 -6.31852 1.000 22.38542 290 ILE C N 1
ATOM 10615 C CA . ILE C 1 290 ? 26.17312 -44.52450 -6.83330 1.000 24.55041 290 ILE C CA 1
ATOM 10616 C C . ILE C 1 290 ? 25.24210 -44.76270 -5.65954 1.000 23.29794 290 ILE C C 1
ATOM 10617 O O . ILE C 1 290 ? 25.24351 -45.85693 -5.07807 1.000 22.67234 290 ILE C O 1
ATOM 10622 N N . HIS C 1 291 ? 24.44746 -43.75331 -5.30542 1.000 22.31270 291 HIS C N 1
ATOM 10623 C CA . HIS C 1 291 ? 23.57651 -43.82340 -4.13452 1.000 23.78508 291 HIS C CA 1
ATOM 10624 C C . HIS C 1 291 ? 22.11351 -43.89580 -4.56600 1.000 20.63040 291 HIS C C 1
ATOM 10625 O O . HIS C 1 291 ? 21.59391 -42.95338 -5.17399 1.000 24.59777 291 HIS C O 1
ATOM 10632 N N . VAL C 1 292 ? 21.44776 -45.00402 -4.24617 1.000 19.18061 292 VAL C N 1
ATOM 10633 C CA . VAL C 1 292 ? 20.03309 -45.17685 -4.55889 1.000 21.55117 292 VAL C CA 1
ATOM 10634 C C . VAL C 1 292 ? 19.23958 -44.90255 -3.29303 1.000 21.26507 292 VAL C C 1
ATOM 10635 O O . VAL C 1 292 ? 19.34107 -45.65392 -2.31840 1.000 20.92867 292 VAL C O 1
ATOM 10639 N N . ASP C 1 293 ? 18.43695 -43.84317 -3.30300 1.000 20.50193 293 ASP C N 1
ATOM 10640 C CA . ASP C 1 293 ? 17.64783 -43.51745 -2.12448 1.000 22.48919 293 ASP C CA 1
ATOM 10641 C C . ASP C 1 293 ? 16.40905 -42.74665 -2.55538 1.000 22.18433 293 ASP C C 1
ATOM 10642 O O . ASP C 1 293 ? 16.40037 -42.09224 -3.60265 1.000 20.77807 293 ASP C O 1
ATOM 10647 N N . ILE C 1 294 ? 15.35442 -42.85825 -1.74067 1.000 21.18858 294 ILE C N 1
ATOM 10648 C CA . ILE C 1 294 ? 14.10010 -42.14668 -1.96674 1.000 22.57058 294 ILE C CA 1
ATOM 10649 C C . ILE C 1 294 ? 14.09280 -40.78369 -1.27968 1.000 25.15703 294 ILE C C 1
ATOM 10650 O O . ILE C 1 294 ? 13.17204 -39.98272 -1.51166 1.000 22.53917 294 ILE C O 1
ATOM 10655 N N . SER C 1 295 ? 15.10710 -40.47948 -0.46619 1.000 22.30199 295 SER C N 1
ATOM 10656 C CA . SER C 1 295 ? 15.21457 -39.20070 0.23384 1.000 23.36733 295 SER C CA 1
ATOM 10657 C C . SER C 1 295 ? 16.32599 -38.39124 -0.41447 1.000 25.56509 295 SER C C 1
ATOM 10658 O O . SER C 1 295 ? 17.51064 -38.61716 -0.11994 1.000 26.41251 295 SER C O 1
ATOM 10661 N N . PRO C 1 296 ? 16.00938 -37.44278 -1.30123 1.000 24.99466 296 PRO C N 1
ATOM 10662 C CA . PRO C 1 296 ? 17.07521 -36.76429 -2.05436 1.000 22.52389 296 PRO C CA 1
ATOM 10663 C C . PRO C 1 296 ? 17.98404 -35.90895 -1.18798 1.000 24.25282 296 PRO C C 1
ATOM 10664 O O . PRO C 1 296 ? 19.13357 -35.66263 -1.58300 1.000 21.80170 296 PRO C O 1
ATOM 10668 N N . GLU C 1 297 ? 17.52286 -35.47889 -0.00919 1.000 27.61551 297 GLU C N 1
ATOM 10669 C CA . GLU C 1 297 ? 18.38279 -34.75673 0.92228 1.000 22.86345 297 GLU C CA 1
ATOM 10670 C C . GLU C 1 297 ? 19.55749 -35.60070 1.40688 1.000 24.96914 297 GLU C C 1
ATOM 10671 O O . GLU C 1 297 ? 20.47404 -35.05988 2.03182 1.000 23.01805 297 GLU C O 1
ATOM 10677 N N . GLU C 1 298 ? 19.56383 -36.90363 1.11755 1.000 23.84505 298 GLU C N 1
ATOM 10678 C CA . GLU C 1 298 ? 20.63946 -37.77716 1.56643 1.000 25.77949 298 GLU C CA 1
ATOM 10679 C C . GLU C 1 298 ? 21.88274 -37.71072 0.67248 1.000 23.84209 298 GLU C C 1
ATOM 10680 O O . GLU C 1 298 ? 22.97126 -38.06407 1.13353 1.000 25.49176 298 GLU C O 1
ATOM 10686 N N . PHE C 1 299 ? 21.76472 -37.22146 -0.56783 1.000 25.39011 299 PHE C N 1
ATOM 10687 C CA . PHE C 1 299 ? 22.85812 -37.29559 -1.53903 1.000 25.89266 299 PHE C CA 1
ATOM 10688 C C . PHE C 1 299 ? 23.92955 -36.23713 -1.29142 1.000 24.50673 299 PHE C C 1
ATOM 10689 O O . PHE C 1 299 ? 23.62809 -35.03886 -1.18870 1.000 22.75267 299 PHE C O 1
ATOM 10697 N N . ASN C 1 300 ? 25.18826 -36.68799 -1.22430 1.000 21.48598 300 ASN C N 1
ATOM 10698 C CA . ASN C 1 300 ? 26.35738 -35.80434 -1.27762 1.000 21.78248 300 ASN C CA 1
ATOM 10699 C C . ASN C 1 300 ? 26.42152 -34.89704 -0.04832 1.000 22.99973 300 ASN C C 1
ATOM 10700 O O . ASN C 1 300 ? 26.60508 -33.68460 -0.15613 1.000 24.73703 300 ASN C O 1
ATOM 10705 N N . ILE C 1 301 ? 26.27268 -35.50637 1.12916 1.000 23.74050 301 ILE C N 1
ATOM 10706 C CA . ILE C 1 301 ? 26.27597 -34.79049 2.40273 1.000 24.32472 301 ILE C CA 1
ATOM 10707 C C . ILE C 1 301 ? 27.54363 -35.14962 3.17307 1.000 24.09891 301 ILE C C 1
ATOM 10708 O O . ILE C 1 301 ? 28.42541 -34.30717 3.36795 1.000 25.24149 301 ILE C O 1
ATOM 10713 N N . ASN C 1 302 ? 27.65141 -36.41005 3.60577 1.000 24.38118 302 ASN C N 1
ATOM 10714 C CA . ASN C 1 302 ? 28.81945 -36.84209 4.37169 1.000 28.38295 302 ASN C CA 1
ATOM 10715 C C . ASN C 1 302 ? 30.00913 -37.15155 3.48598 1.000 23.43807 302 ASN C C 1
ATOM 10716 O O . ASN C 1 302 ? 31.15379 -37.08571 3.94696 1.000 32.68715 302 ASN C O 1
ATOM 10721 N N . LYS C 1 303 ? 29.75982 -37.50466 2.23125 1.000 27.66310 303 LYS C N 1
ATOM 10722 C CA . LYS C 1 303 ? 30.78714 -38.04023 1.35509 1.000 28.32225 303 LYS C CA 1
ATOM 10723 C C . LYS C 1 303 ? 30.44253 -37.64609 -0.07288 1.000 24.43246 303 LYS C C 1
ATOM 10724 O O . LYS C 1 303 ? 29.27559 -37.70489 -0.47188 1.000 28.59702 303 LYS C O 1
ATOM 10730 N N . LYS C 1 304 ? 31.45155 -37.23847 -0.83244 1.000 27.47768 304 LYS C N 1
ATOM 10731 C CA . LYS C 1 304 ? 31.23627 -36.94784 -2.24665 1.000 30.75890 304 LYS C CA 1
ATOM 10732 C C . LYS C 1 304 ? 30.82242 -38.21126 -2.99061 1.000 29.07237 304 LYS C C 1
ATOM 10733 O O . LYS C 1 304 ? 31.52373 -39.22650 -2.94700 1.000 28.64412 304 LYS C O 1
ATOM 10739 N N . ILE C 1 305 ? 29.68286 -38.14921 -3.67182 1.000 27.75506 305 ILE C N 1
ATOM 10740 C CA . ILE C 1 305 ? 29.21934 -39.24665 -4.50560 1.000 28.61993 305 ILE C CA 1
ATOM 10741 C C . ILE C 1 305 ? 29.28640 -38.81937 -5.97001 1.000 25.82751 305 ILE C C 1
ATOM 10742 O O . ILE C 1 305 ? 29.42930 -37.64269 -6.30129 1.000 26.29277 305 ILE C O 1
ATOM 10747 N N . ASP C 1 306 ? 29.18344 -39.79760 -6.85547 1.000 21.93359 306 ASP C N 1
ATOM 10748 C CA . ASP C 1 306 ? 29.14922 -39.49581 -8.27597 1.000 23.01261 306 ASP C CA 1
ATOM 10749 C C . ASP C 1 306 ? 27.72892 -39.34780 -8.80824 1.000 27.24338 306 ASP C C 1
ATOM 10750 O O . ASP C 1 306 ? 27.46440 -38.44495 -9.60571 1.000 25.76953 306 ASP C O 1
ATOM 10755 N N . ILE C 1 307 ? 26.81389 -40.23067 -8.41030 1.000 27.07289 307 ILE C N 1
ATOM 10756 C CA . ILE C 1 307 ? 25.46109 -40.25101 -8.96025 1.000 29.44551 307 ILE C CA 1
ATOM 10757 C C . ILE C 1 307 ? 24.47024 -40.47758 -7.82793 1.000 25.70385 307 ILE C C 1
ATOM 10758 O O . ILE C 1 307 ? 24.61406 -41.42384 -7.04488 1.000 24.38158 307 ILE C O 1
ATOM 10763 N N . GLY C 1 308 ? 23.46064 -39.61055 -7.74519 1.000 21.94755 308 GLY C N 1
ATOM 10764 C CA . GLY C 1 308 ? 22.30729 -39.84391 -6.90609 1.000 25.40394 308 GLY C CA 1
ATOM 10765 C C . GLY C 1 308 ? 21.18105 -40.41044 -7.74793 1.000 27.05662 308 GLY C C 1
ATOM 10766 O O . GLY C 1 308 ? 20.70668 -39.76461 -8.69089 1.000 21.33325 308 GLY C O 1
ATOM 10767 N N . LEU C 1 309 ? 20.79115 -41.64154 -7.44038 1.000 25.70646 309 LEU C N 1
ATOM 10768 C CA . LEU C 1 309 ? 19.66570 -42.28826 -8.11067 1.000 21.34823 309 LEU C CA 1
ATOM 10769 C C . LEU C 1 309 ? 18.46696 -42.11921 -7.18451 1.000 26.06678 309 LEU C C 1
ATOM 10770 O O . LEU C 1 309 ? 18.29946 -42.85918 -6.21193 1.000 23.34758 309 LEU C O 1
ATOM 10775 N N . PHE C 1 310 ? 17.65848 -41.10997 -7.48338 1.000 23.83602 310 PHE C N 1
ATOM 10776 C CA . PHE C 1 310 ? 16.46040 -40.73558 -6.73267 1.000 21.10743 310 PHE C CA 1
ATOM 10777 C C . PHE C 1 310 ? 15.32615 -41.62779 -7.22473 1.000 25.28803 310 PHE C C 1
ATOM 10778 O O . PHE C 1 310 ? 14.64943 -41.31024 -8.20101 1.000 23.24315 310 PHE C O 1
ATOM 10786 N N . GLY C 1 311 ? 15.10420 -42.75888 -6.55467 1.000 22.66877 311 GLY C N 1
ATOM 10787 C CA . GLY C 1 311 ? 14.09486 -43.68889 -7.03859 1.000 21.36362 311 GLY C CA 1
ATOM 10788 C C . GLY C 1 311 ? 13.90296 -44.87133 -6.10734 1.000 24.94656 311 GLY C C 1
ATOM 10789 O O . GLY C 1 311 ? 14.71010 -45.13433 -5.21122 1.000 24.42997 311 GLY C O 1
ATOM 10790 N N . ASN C 1 312 ? 12.81231 -45.59225 -6.35283 1.000 22.66511 312 ASN C N 1
ATOM 10791 C CA . ASN C 1 312 ? 12.48920 -46.79082 -5.59184 1.000 24.96321 312 ASN C CA 1
ATOM 10792 C C . ASN C 1 312 ? 13.52054 -47.88462 -5.85575 1.000 26.52269 312 ASN C C 1
ATOM 10793 O O . ASN C 1 312 ? 13.86778 -48.15480 -7.00989 1.000 24.41324 312 ASN C O 1
ATOM 10798 N N . ILE C 1 313 ? 13.99802 -48.53682 -4.78914 1.000 22.22651 313 ILE C N 1
ATOM 10799 C CA . ILE C 1 313 ? 15.10743 -49.48651 -4.94213 1.000 25.20090 313 ILE C CA 1
ATOM 10800 C C . ILE C 1 313 ? 14.79806 -50.65235 -5.88213 1.000 25.00479 313 ILE C C 1
ATOM 10801 O O . ILE C 1 313 ? 15.63296 -50.94628 -6.75389 1.000 24.22050 313 ILE C O 1
ATOM 10806 N N . PRO C 1 314 ? 13.67256 -51.37163 -5.75635 1.000 25.23238 314 PRO C N 1
ATOM 10807 C CA . PRO C 1 314 ? 13.49143 -52.54593 -6.64623 1.000 24.51514 314 PRO C CA 1
ATOM 10808 C C . PRO C 1 314 ? 13.52040 -52.18645 -8.12881 1.000 30.16121 314 PRO C C 1
ATOM 10809 O O . PRO C 1 314 ? 14.26869 -52.80729 -8.89956 1.000 26.52595 314 PRO C O 1
ATOM 10813 N N . GLU C 1 315 ? 12.73169 -51.19084 -8.55018 1.000 25.21861 315 GLU C N 1
ATOM 10814 C CA . GLU C 1 315 ? 12.74069 -50.78247 -9.95521 1.000 25.89587 315 GLU C CA 1
ATOM 10815 C C . GLU C 1 315 ? 14.10441 -50.26521 -10.38762 1.000 27.61383 315 GLU C C 1
ATOM 10816 O O . GLU C 1 315 ? 14.49973 -50.44585 -11.54915 1.000 25.20637 315 GLU C O 1
ATOM 10822 N N . THR C 1 316 ? 14.82310 -49.59217 -9.48686 1.000 23.42098 316 THR C N 1
ATOM 10823 C CA . THR C 1 316 ? 16.11380 -49.02857 -9.86377 1.000 25.38392 316 THR C CA 1
ATOM 10824 C C . THR C 1 316 ? 17.14144 -50.12559 -10.10996 1.000 27.54727 316 THR C C 1
ATOM 10825 O O . THR C 1 316 ? 17.92378 -50.04675 -11.06497 1.000 21.35857 316 THR C O 1
ATOM 10829 N N . ILE C 1 317 ? 17.16008 -51.15025 -9.25614 1.000 21.89387 317 ILE C N 1
ATOM 10830 C CA . ILE C 1 317 ? 17.99120 -52.32944 -9.51899 1.000 20.38666 317 ILE C CA 1
ATOM 10831 C C . ILE C 1 317 ? 17.63648 -52.93846 -10.87068 1.000 23.93587 317 ILE C C 1
ATOM 10832 O O . ILE C 1 317 ? 18.51131 -53.26796 -11.67690 1.000 24.94836 317 ILE C O 1
ATOM 10837 N N . GLU C 1 318 ? 16.34104 -53.09362 -11.13707 1.000 24.05960 318 GLU C N 1
ATOM 10838 C CA . GLU C 1 318 ? 15.91490 -53.70607 -12.38570 1.000 26.77705 318 GLU C CA 1
ATOM 10839 C C . GLU C 1 318 ? 16.36311 -52.87838 -13.58334 1.000 26.16545 318 GLU C C 1
ATOM 10840 O O . GLU C 1 318 ? 16.80525 -53.43586 -14.59524 1.000 24.85510 318 GLU C O 1
ATOM 10846 N N . LEU C 1 319 ? 16.27819 -51.54679 -13.47572 1.000 21.95271 319 LEU C N 1
ATOM 10847 C CA . LEU C 1 319 ? 16.68473 -50.66721 -14.57073 1.000 24.69212 319 LEU C CA 1
ATOM 10848 C C . LEU C 1 319 ? 18.19333 -50.71598 -14.80002 1.000 22.05357 319 LEU C C 1
ATOM 10849 O O . LEU C 1 319 ? 18.65239 -50.71136 -15.94953 1.000 24.31021 319 LEU C O 1
ATOM 10854 N N . ILE C 1 320 ? 18.98207 -50.76433 -13.72360 1.000 24.71511 320 ILE C N 1
ATOM 10855 C CA . ILE C 1 320 ? 20.42231 -50.97857 -13.87146 1.000 23.04266 320 ILE C CA 1
ATOM 10856 C C . ILE C 1 320 ? 20.69297 -52.32113 -14.55114 1.000 27.24999 320 ILE C C 1
ATOM 10857 O O . ILE C 1 320 ? 21.50267 -52.41994 -15.48402 1.000 27.78498 320 ILE C O 1
ATOM 10862 N N . HIS C 1 321 ? 20.01413 -53.37447 -14.08757 1.000 23.11645 321 HIS C N 1
ATOM 10863 C CA . HIS C 1 321 ? 20.16646 -54.70168 -14.67476 1.000 25.84062 321 HIS C CA 1
ATOM 10864 C C . HIS C 1 321 ? 19.85887 -54.67614 -16.17014 1.000 29.07421 321 HIS C C 1
ATOM 10865 O O . HIS C 1 321 ? 20.64259 -55.17694 -16.98991 1.000 24.40237 321 HIS C O 1
ATOM 10872 N N . GLN C 1 322 ? 18.72798 -54.06868 -16.54793 1.000 28.78054 322 GLN C N 1
ATOM 10873 C CA . GLN C 1 322 ? 18.36987 -53.99241 -17.96109 1.000 30.82507 322 GLN C CA 1
ATOM 10874 C C . GLN C 1 322 ? 19.40427 -53.20052 -18.75081 1.000 30.23894 322 GLN C C 1
ATOM 10875 O O . GLN C 1 322 ? 19.70006 -53.53513 -19.90225 1.000 30.71374 322 GLN C O 1
ATOM 10881 N N . GLY C 1 323 ? 19.96452 -52.14768 -18.14763 1.000 26.25142 323 GLY C N 1
ATOM 10882 C CA . GLY C 1 323 ? 20.96910 -51.35733 -18.84002 1.000 27.09923 323 GLY C CA 1
ATOM 10883 C C . GLY C 1 323 ? 22.21656 -52.15880 -19.15665 1.000 33.91540 323 GLY C C 1
ATOM 10884 O O . GLY C 1 323 ? 22.79686 -52.02489 -20.23691 1.000 30.19432 323 GLY C O 1
ATOM 10885 N N . LEU C 1 324 ? 22.63976 -53.01237 -18.22322 1.000 25.85491 324 LEU C N 1
ATOM 10886 C CA . LEU C 1 324 ? 23.77304 -53.89099 -18.48546 1.000 29.02999 324 LEU C CA 1
ATOM 10887 C C . LEU C 1 324 ? 23.42586 -54.96475 -19.51525 1.000 37.20816 324 LEU C C 1
ATOM 10888 O O . LEU C 1 324 ? 24.28017 -55.34599 -20.32888 1.000 34.40049 324 LEU C O 1
ATOM 10893 N N . LYS C 1 325 ? 22.18176 -55.45265 -19.50872 1.000 32.67714 325 LYS C N 1
ATOM 10894 C CA . LYS C 1 325 ? 21.77177 -56.44850 -20.49474 1.000 31.14824 325 LYS C CA 1
ATOM 10895 C C . LYS C 1 325 ? 21.77507 -55.88514 -21.91002 1.000 39.54554 325 LYS C C 1
ATOM 10896 O O . LYS C 1 325 ? 21.95925 -56.64154 -22.87034 1.000 37.70825 325 LYS C O 1
ATOM 10902 N N . LYS C 1 326 ? 21.57013 -54.57133 -22.06083 1.000 36.61486 326 LYS C N 1
ATOM 10903 C CA . LYS C 1 326 ? 21.36898 -53.99484 -23.38807 1.000 38.11577 326 LYS C CA 1
ATOM 10904 C C . LYS C 1 326 ? 22.59297 -54.14598 -24.27713 1.000 41.34171 326 LYS C C 1
ATOM 10905 O O . LYS C 1 326 ? 22.45513 -54.25657 -25.50180 1.000 41.53445 326 LYS C O 1
ATOM 10911 N N . SER C 1 327 ? 23.79336 -54.13624 -23.69347 1.000 43.83166 327 SER C N 1
ATOM 10912 C CA . SER C 1 327 ? 25.00495 -54.18458 -24.50769 1.000 47.17318 327 SER C CA 1
ATOM 10913 C C . SER C 1 327 ? 25.28011 -55.57599 -25.05230 1.000 49.07341 327 SER C C 1
ATOM 10914 O O . SER C 1 327 ? 25.89571 -55.70937 -26.11619 1.000 51.64690 327 SER C O 1
ATOM 10917 N N . GLY C 1 328 ? 24.84448 -56.61715 -24.35033 1.000 42.19746 328 GLY C N 1
ATOM 10918 C CA . GLY C 1 328 ? 25.17558 -57.96149 -24.76771 1.000 40.83250 328 GLY C CA 1
ATOM 10919 C C . GLY C 1 328 ? 26.54945 -58.43469 -24.35431 1.000 42.52331 328 GLY C C 1
ATOM 10920 O O . GLY C 1 328 ? 26.96713 -59.51472 -24.78775 1.000 43.99031 328 GLY C O 1
ATOM 10921 N N . LYS C 1 329 ? 27.27100 -57.66329 -23.53961 1.000 34.95347 329 LYS C N 1
ATOM 10922 C CA . LYS C 1 329 ? 28.52354 -58.13650 -22.96432 1.000 38.49951 329 LYS C CA 1
ATOM 10923 C C . LYS C 1 329 ? 28.22913 -59.05682 -21.78951 1.000 41.00116 329 LYS C C 1
ATOM 10924 O O . LYS C 1 329 ? 27.34716 -58.77346 -20.97365 1.000 35.17045 329 LYS C O 1
ATOM 10930 N N . SER C 1 330 ? 28.97650 -60.15854 -21.69503 1.000 37.30893 330 SER C N 1
ATOM 10931 C CA . SER C 1 330 ? 28.81770 -61.08016 -20.56646 1.000 38.37361 330 SER C CA 1
ATOM 10932 C C . SER C 1 330 ? 29.66508 -60.60327 -19.38173 1.000 42.78772 330 SER C C 1
ATOM 10933 O O . SER C 1 330 ? 30.68381 -61.20231 -19.02289 1.000 36.04793 330 SER C O 1
ATOM 10936 N N . TYR C 1 331 ? 29.21649 -59.49639 -18.76769 1.000 30.17360 331 TYR C N 1
ATOM 10937 C CA . TYR C 1 331 ? 29.88243 -58.97626 -17.57605 1.000 28.79144 331 TYR C CA 1
ATOM 10938 C C . TYR C 1 331 ? 29.91608 -60.03194 -16.48320 1.000 29.42479 331 TYR C C 1
ATOM 10939 O O . TYR C 1 331 ? 28.95028 -60.76763 -16.28175 1.000 27.95683 331 TYR C O 1
ATOM 10948 N N . SER C 1 332 ? 31.03292 -60.08410 -15.76527 1.000 24.86715 332 SER C N 1
ATOM 10949 C CA . SER C 1 332 ? 31.17706 -60.98483 -14.63073 1.000 24.22691 332 SER C CA 1
ATOM 10950 C C . SER C 1 332 ? 32.22403 -60.38823 -13.71128 1.000 26.21338 332 SER C C 1
ATOM 10951 O O . SER C 1 332 ? 33.35585 -60.14534 -14.14078 1.000 27.07745 332 SER C O 1
ATOM 10954 N N . TRP C 1 333 ? 31.85388 -60.13176 -12.45980 1.000 22.25184 333 TRP C N 1
ATOM 10955 C CA . TRP C 1 333 ? 32.78483 -59.54842 -11.50818 1.000 25.52277 333 TRP C CA 1
ATOM 10956 C C . TRP C 1 333 ? 33.15771 -60.53438 -10.40332 1.000 22.58944 333 TRP C C 1
ATOM 10957 O O . TRP C 1 333 ? 33.52447 -60.13262 -9.29727 1.000 24.75580 333 TRP C O 1
ATOM 10968 N N . ILE C 1 334 ? 33.09730 -61.83402 -10.70109 1.000 22.23422 334 ILE C N 1
ATOM 10969 C CA . ILE C 1 334 ? 33.48589 -62.83179 -9.71139 1.000 22.23768 334 ILE C CA 1
ATOM 10970 C C . ILE C 1 334 ? 34.94539 -62.66234 -9.31034 1.000 22.72532 334 ILE C C 1
ATOM 10971 O O . ILE C 1 334 ? 35.32789 -63.03802 -8.20200 1.000 25.28474 334 ILE C O 1
ATOM 10976 N N . HIS C 1 335 ? 35.77288 -62.07995 -10.18252 1.000 23.91368 335 HIS C N 1
ATOM 10977 C CA . HIS C 1 335 ? 37.19404 -61.94054 -9.87432 1.000 24.42203 335 HIS C CA 1
ATOM 10978 C C . HIS C 1 335 ? 37.41768 -61.11631 -8.61157 1.000 27.40536 335 HIS C C 1
ATOM 10979 O O . HIS C 1 335 ? 38.29636 -61.43691 -7.80087 1.000 23.73637 335 HIS C O 1
ATOM 10986 N N . PHE C 1 336 ? 36.63466 -60.04451 -8.43147 1.000 24.38691 336 PHE C N 1
ATOM 10987 C CA . PHE C 1 336 ? 36.75931 -59.21488 -7.23598 1.000 24.07705 336 PHE C CA 1
ATOM 10988 C C . PHE C 1 336 ? 36.43848 -60.02253 -5.97671 1.000 25.30719 336 PHE C C 1
ATOM 10989 O O . PHE C 1 336 ? 37.15133 -59.92405 -4.97215 1.000 24.91823 336 PHE C O 1
ATOM 10997 N N . LYS C 1 337 ? 35.39482 -60.85895 -6.02361 1.000 26.09187 337 LYS C N 1
ATOM 10998 C CA . LYS C 1 337 ? 35.10876 -61.74659 -4.89562 1.000 24.48055 337 LYS C CA 1
ATOM 10999 C C . LYS C 1 337 ? 36.26411 -62.70624 -4.62711 1.000 22.59169 337 LYS C C 1
ATOM 11000 O O . LYS C 1 337 ? 36.62208 -62.94510 -3.46901 1.000 25.09015 337 LYS C O 1
ATOM 11006 N N . ASN C 1 338 ? 36.85204 -63.27612 -5.68534 1.000 22.14560 338 ASN C N 1
ATOM 11007 C CA . ASN C 1 338 ? 37.97513 -64.19304 -5.51675 1.000 23.79864 338 ASN C CA 1
ATOM 11008 C C . ASN C 1 338 ? 39.20333 -63.50172 -4.93631 1.000 32.15443 338 ASN C C 1
ATOM 11009 O O . ASN C 1 338 ? 39.94825 -64.11921 -4.16480 1.000 31.88749 338 ASN C O 1
ATOM 11014 N N . GLU C 1 339 ? 39.43924 -62.23642 -5.30248 1.000 25.87033 339 GLU C N 1
ATOM 11015 C CA . GLU C 1 339 ? 40.52522 -61.46265 -4.70674 1.000 30.47300 339 GLU C CA 1
ATOM 11016 C C . GLU C 1 339 ? 40.37507 -61.31896 -3.20005 1.000 25.86824 339 GLU C C 1
ATOM 11017 O O . GLU C 1 339 ? 41.36925 -61.04808 -2.51904 1.000 29.00473 339 GLU C O 1
ATOM 11023 N N . LEU C 1 340 ? 39.15868 -61.47087 -2.66950 1.000 23.17672 340 LEU C N 1
ATOM 11024 C CA . LEU C 1 340 ? 38.90332 -61.32847 -1.24042 1.000 29.54605 340 LEU C CA 1
ATOM 11025 C C . LEU C 1 340 ? 39.13639 -62.61740 -0.46217 1.000 31.40143 340 LEU C C 1
ATOM 11026 O O . LEU C 1 340 ? 39.03867 -62.60791 0.76997 1.000 29.88957 340 LEU C O 1
ATOM 11031 N N . GLN C 1 341 ? 39.43036 -63.71809 -1.14327 1.000 30.29185 341 GLN C N 1
ATOM 11032 C CA . GLN C 1 341 ? 39.55520 -64.99010 -0.44188 1.000 32.27004 341 GLN C CA 1
ATOM 11033 C C . GLN C 1 341 ? 40.66997 -65.00841 0.60131 1.000 32.04024 341 GLN C C 1
ATOM 11034 O O . GLN C 1 341 ? 40.42214 -65.52281 1.70613 1.000 36.22567 341 GLN C O 1
ATOM 11040 N N . PRO C 1 342 ? 41.88580 -64.49759 0.34552 1.000 36.89048 342 PRO C N 1
ATOM 11041 C CA . PRO C 1 342 ? 42.89607 -64.50254 1.42143 1.000 31.93331 342 PRO C CA 1
ATOM 11042 C C . PRO C 1 342 ? 42.42040 -63.79878 2.67726 1.000 35.30055 342 PRO C C 1
ATOM 11043 O O . PRO C 1 342 ? 42.66791 -64.27911 3.79050 1.000 30.57309 342 PRO C O 1
ATOM 11047 N N . ASN C 1 343 ? 41.71487 -62.67820 2.52767 1.000 32.84478 343 ASN C N 1
ATOM 11048 C CA . ASN C 1 343 ? 41.22972 -61.96048 3.70047 1.000 34.14889 343 ASN C CA 1
ATOM 11049 C C . ASN C 1 343 ? 40.11230 -62.72605 4.39672 1.000 31.96970 343 ASN C C 1
ATOM 11050 O O . ASN C 1 343 ? 40.03213 -62.73029 5.62831 1.000 30.88757 343 ASN C O 1
ATOM 11055 N N . ILE C 1 344 ? 39.23555 -63.37175 3.62918 1.000 33.46725 344 ILE C N 1
ATOM 11056 C CA . ILE C 1 344 ? 38.17893 -64.16908 4.24194 1.000 37.33049 344 ILE C CA 1
ATOM 11057 C C . ILE C 1 344 ? 38.78635 -65.28074 5.08798 1.000 37.93744 344 ILE C C 1
ATOM 11058 O O . ILE C 1 344 ? 38.40362 -65.48197 6.24606 1.000 34.12915 344 ILE C O 1
ATOM 11063 N N . GLU C 1 345 ? 39.77447 -65.98926 4.53479 1.000 33.91022 345 GLU C N 1
ATOM 11064 C CA . GLU C 1 345 ? 40.42078 -67.06892 5.27647 1.000 37.51921 345 GLU C CA 1
ATOM 11065 C C . GLU C 1 345 ? 41.14679 -66.54553 6.51203 1.000 35.41250 345 GLU C C 1
ATOM 11066 O O . GLU C 1 345 ? 41.11968 -67.18463 7.56823 1.000 40.57904 345 GLU C O 1
ATOM 11072 N N . LYS C 1 346 ? 41.79668 -65.38316 6.40370 1.000 32.84766 346 LYS C N 1
ATOM 11073 C CA . LYS C 1 346 ? 42.46523 -64.79885 7.56373 1.000 34.90055 346 LYS C CA 1
ATOM 11074 C C . LYS C 1 346 ? 41.47138 -64.50320 8.68028 1.000 39.24982 346 LYS C C 1
ATOM 11075 O O . LYS C 1 346 ? 41.75519 -64.75199 9.85819 1.000 34.78559 346 LYS C O 1
ATOM 11081 N N . ASN C 1 347 ? 40.29338 -63.98566 8.32692 1.000 35.29822 347 ASN C N 1
ATOM 11082 C CA . ASN C 1 347 ? 39.28285 -63.69584 9.33632 1.000 37.90429 347 ASN C CA 1
ATOM 11083 C C . ASN C 1 347 ? 38.71516 -64.97108 9.93736 1.000 38.58165 347 ASN C C 1
ATOM 11084 O O . ASN C 1 347 ? 38.41295 -65.01519 11.13535 1.000 33.79407 347 ASN C O 1
ATOM 11089 N N . GLN C 1 348 ? 38.55604 -66.01678 9.12438 1.000 36.55164 348 GLN C N 1
ATOM 11090 C CA . GLN C 1 348 ? 38.08577 -67.28754 9.66143 1.000 30.79545 348 GLN C CA 1
ATOM 11091 C C . GLN C 1 348 ? 39.10516 -67.90195 10.61263 1.000 34.03292 348 GLN C C 1
ATOM 11092 O O . GLN C 1 348 ? 38.72443 -68.51752 11.61556 1.000 36.98227 348 GLN C O 1
ATOM 11098 N N . GLU C 1 349 ? 40.39746 -67.71684 10.34468 1.000 37.12476 349 GLU C N 1
ATOM 11099 C CA . GLU C 1 349 ? 41.39369 -68.20697 11.28546 1.000 41.67353 349 GLU C CA 1
ATOM 11100 C C . GLU C 1 349 ? 41.36594 -67.41628 12.58355 1.000 37.72003 349 GLU C C 1
ATOM 11101 O O . GLU C 1 349 ? 41.63077 -67.97747 13.64879 1.000 36.92283 349 GLU C O 1
ATOM 11107 N N . LYS C 1 350 ? 41.04181 -66.12257 12.52377 1.000 37.42926 350 LYS C N 1
ATOM 11108 C CA . LYS C 1 350 ? 40.95580 -65.34226 13.75225 1.000 34.79316 350 LYS C CA 1
ATOM 11109 C C . LYS C 1 350 ? 39.80677 -65.83180 14.62295 1.000 38.67028 350 LYS C C 1
ATOM 11110 O O . LYS C 1 350 ? 39.95504 -65.96768 15.84304 1.000 34.77816 350 LYS C O 1
ATOM 11116 N N . LEU C 1 351 ? 38.66585 -66.13613 14.00419 1.000 36.81598 351 LEU C N 1
ATOM 11117 C CA . LEU C 1 351 ? 37.51972 -66.64599 14.74714 1.000 31.99689 351 LEU C CA 1
ATOM 11118 C C . LEU C 1 351 ? 37.79509 -68.02853 15.32744 1.000 39.33907 351 LEU C C 1
ATOM 11119 O O . LEU C 1 351 ? 37.39469 -68.32700 16.46095 1.000 37.93412 351 LEU C O 1
ATOM 11124 N N . GLN C 1 352 ? 38.47254 -68.88931 14.56352 1.000 38.15451 352 GLN C N 1
ATOM 11125 C CA . GLN C 1 352 ? 38.77703 -70.22865 15.05121 1.000 37.72303 352 GLN C CA 1
ATOM 11126 C C . GLN C 1 352 ? 39.64103 -70.18583 16.30068 1.000 37.16034 352 GLN C C 1
ATOM 11127 O O . GLN C 1 352 ? 39.56440 -71.09275 17.13746 1.000 38.71181 352 GLN C O 1
ATOM 11133 N N . LYS C 1 353 ? 40.47434 -69.15429 16.43930 1.000 35.66040 353 LYS C N 1
ATOM 11134 C CA . LYS C 1 353 ? 41.25402 -68.99470 17.66099 1.000 39.40061 353 LYS C CA 1
ATOM 11135 C C . LYS C 1 353 ? 40.34315 -68.83451 18.87264 1.000 34.91947 353 LYS C C 1
ATOM 11136 O O . LYS C 1 353 ? 40.62821 -69.36682 19.95153 1.000 42.15651 353 LYS C O 1
ATOM 11142 N N . PHE C 1 354 ? 39.23702 -68.11050 18.71230 1.000 31.02918 354 PHE C N 1
ATOM 11143 C CA . PHE C 1 354 ? 38.29758 -67.96324 19.81688 1.000 34.85266 354 PHE C CA 1
ATOM 11144 C C . PHE C 1 354 ? 37.55474 -69.26337 20.10114 1.000 33.58424 354 PHE C C 1
ATOM 11145 O O . PHE C 1 354 ? 37.22141 -69.54679 21.25738 1.000 31.16151 354 PHE C O 1
ATOM 11153 N N . LEU C 1 355 ? 37.25593 -70.04258 19.06230 1.000 29.87355 355 LEU C N 1
ATOM 11154 C CA . LEU C 1 355 ? 36.48895 -71.26227 19.26953 1.000 33.78018 355 LEU C CA 1
ATOM 11155 C C . LEU C 1 355 ? 37.31958 -72.32733 19.96425 1.000 34.80599 355 LEU C C 1
ATOM 11156 O O . LEU C 1 355 ? 36.76638 -73.16066 20.68828 1.000 40.09570 355 LEU C O 1
ATOM 11161 N N . THR C 1 356 ? 38.64107 -72.30164 19.78415 1.000 39.65946 356 THR C N 1
ATOM 11162 C CA . THR C 1 356 ? 39.52944 -73.27091 20.41139 1.000 44.76605 356 THR C CA 1
ATOM 11163 C C . THR C 1 356 ? 40.11735 -72.76743 21.72365 1.000 42.91062 356 THR C C 1
ATOM 11164 O O . THR C 1 356 ? 40.98731 -73.43560 22.29047 1.000 43.26786 356 THR C O 1
ATOM 11168 N N . ALA C 1 357 ? 39.66642 -71.62041 22.21558 1.000 35.92686 357 ALA C N 1
ATOM 11169 C CA . ALA C 1 357 ? 40.16744 -71.11356 23.48507 1.000 42.16423 357 ALA C CA 1
ATOM 11170 C C . ALA C 1 357 ? 39.82034 -72.08417 24.61317 1.000 40.31739 357 ALA C C 1
ATOM 11171 O O . ALA C 1 357 ? 38.72656 -72.66070 24.62334 1.000 34.43458 357 ALA C O 1
ATOM 11173 N N . PRO C 1 358 ? 40.71506 -72.28555 25.57791 1.000 43.94124 358 PRO C N 1
ATOM 11174 C CA . PRO C 1 358 ? 40.40218 -73.20132 26.67923 1.000 43.57627 358 PRO C CA 1
ATOM 11175 C C . PRO C 1 358 ? 39.21381 -72.69557 27.48462 1.000 45.45618 358 PRO C C 1
ATOM 11176 O O . PRO C 1 358 ? 39.03608 -71.48861 27.67818 1.000 43.09267 358 PRO C O 1
ATOM 11180 N N . LEU C 1 359 ? 38.37942 -73.63128 27.92757 1.000 38.45483 359 LEU C N 1
ATOM 11181 C CA . LEU C 1 359 ? 37.25951 -73.27006 28.78281 1.000 37.88566 359 LEU C CA 1
ATOM 11182 C C . LEU C 1 359 ? 37.77557 -72.73827 30.11434 1.000 42.79352 359 LEU C C 1
ATOM 11183 O O . LEU C 1 359 ? 38.87637 -73.07273 30.55774 1.000 43.97262 359 LEU C O 1
ATOM 11188 N N . SER C 1 360 ? 36.97416 -71.88421 30.74505 1.000 39.42119 360 SER C N 1
ATOM 11189 C CA . SER C 1 360 ? 37.46559 -71.12082 31.88421 1.000 41.83474 360 SER C CA 1
ATOM 11190 C C . SER C 1 360 ? 36.85719 -71.41044 33.26067 1.000 34.59989 360 SER C C 1
ATOM 11191 O O . SER C 1 360 ? 37.20411 -70.69555 34.20819 1.000 43.14170 360 SER C O 1
ATOM 11194 N N . PRO C 1 361 ? 35.99216 -72.42724 33.47322 1.000 44.87533 361 PRO C N 1
ATOM 11195 C CA . PRO C 1 361 ? 35.50258 -73.52756 32.62411 1.000 39.70182 361 PRO C CA 1
ATOM 11196 C C . PRO C 1 361 ? 34.33834 -73.13054 31.72539 1.000 39.96921 361 PRO C C 1
ATOM 11197 O O . PRO C 1 361 ? 33.79122 -73.98707 31.03115 1.000 35.81681 361 PRO C O 1
ATOM 11201 N N . LEU C 1 362 ? 33.92709 -71.86331 31.71228 1.000 34.00237 362 LEU C N 1
ATOM 11202 C CA . LEU C 1 362 ? 32.78271 -71.45249 30.91306 1.000 31.94769 362 LEU C CA 1
ATOM 11203 C C . LEU C 1 362 ? 33.20797 -71.14387 29.47895 1.000 32.58702 362 LEU C C 1
ATOM 11204 O O . LEU C 1 362 ? 34.37957 -70.88601 29.19815 1.000 35.91757 362 LEU C O 1
ATOM 11209 N N . MET C 1 363 ? 32.23447 -71.18856 28.56693 1.000 27.59177 363 MET C N 1
ATOM 11210 C CA . MET C 1 363 ? 32.45760 -70.77371 27.18421 1.000 27.44120 363 MET C CA 1
ATOM 11211 C C . MET C 1 363 ? 32.64545 -69.26308 27.10699 1.000 29.64180 363 MET C C 1
ATOM 11212 O O . MET C 1 363 ? 32.18942 -68.51575 27.97210 1.000 25.59275 363 MET C O 1
ATOM 11217 N N . ASN C 1 364 ? 33.31700 -68.80798 26.04876 1.000 28.63399 364 ASN C N 1
ATOM 11218 C CA . ASN C 1 364 ? 33.31888 -67.38404 25.75095 1.000 27.58120 364 ASN C CA 1
ATOM 11219 C C . ASN C 1 364 ? 32.13220 -67.07476 24.83353 1.000 27.76178 364 ASN C C 1
ATOM 11220 O O . ASN C 1 364 ? 31.31137 -67.95072 24.54648 1.000 28.90540 364 ASN C O 1
ATOM 11225 N N . HIS C 1 365 ? 32.01293 -65.81431 24.38779 1.000 22.99681 365 HIS C N 1
ATOM 11226 C CA . HIS C 1 365 ? 30.89101 -65.43765 23.52458 1.000 22.47838 365 HIS C CA 1
ATOM 11227 C C . HIS C 1 365 ? 30.87300 -66.27851 22.25616 1.000 26.93268 365 HIS C C 1
ATOM 11228 O O . HIS C 1 365 ? 29.81621 -66.74763 21.81385 1.000 22.82909 365 HIS C O 1
ATOM 11235 N N . GLN C 1 366 ? 32.03703 -66.42984 21.62780 1.000 26.44981 366 GLN C N 1
ATOM 11236 C CA . GLN C 1 366 ? 32.09744 -67.08841 20.32565 1.000 30.50061 366 GLN C CA 1
ATOM 11237 C C . GLN C 1 366 ? 31.72401 -68.55967 20.43526 1.000 28.58705 366 GLN C C 1
ATOM 11238 O O . GLN C 1 366 ? 31.01240 -69.09139 19.57567 1.000 29.00381 366 GLN C O 1
ATOM 11244 N N . GLN C 1 367 ? 32.19630 -69.23286 21.48518 1.000 28.35944 367 GLN C N 1
ATOM 11245 C CA . GLN C 1 367 ? 31.91133 -70.65411 21.63997 1.000 25.47204 367 GLN C CA 1
ATOM 11246 C C . GLN C 1 367 ? 30.42444 -70.89180 21.87267 1.000 26.59095 367 GLN C C 1
ATOM 11247 O O . GLN C 1 367 ? 29.82452 -71.77330 21.24721 1.000 26.03419 367 GLN C O 1
ATOM 11253 N N . ALA C 1 368 ? 29.80402 -70.08868 22.73612 1.000 27.16519 368 ALA C N 1
ATOM 11254 C CA . ALA C 1 368 ? 28.38136 -70.25402 23.00447 1.000 26.32462 368 ALA C CA 1
ATOM 11255 C C . ALA C 1 368 ? 27.55024 -69.97480 21.76049 1.000 23.01905 368 ALA C C 1
ATOM 11256 O O . ALA C 1 368 ? 26.61091 -70.71573 21.44711 1.000 27.07666 368 ALA C O 1
ATOM 11258 N N . LEU C 1 369 ? 27.89434 -68.92620 21.02242 1.000 25.46461 369 LEU C N 1
ATOM 11259 C CA . LEU C 1 369 ? 27.08249 -68.56229 19.87149 1.000 22.74225 369 LEU C CA 1
ATOM 11260 C C . LEU C 1 369 ? 27.36692 -69.46277 18.67947 1.000 25.21168 369 LEU C C 1
ATOM 11261 O O . LEU C 1 369 ? 26.48341 -69.66694 17.83829 1.000 25.18870 369 LEU C O 1
ATOM 11266 N N . ASN C 1 370 ? 28.56832 -70.04299 18.61166 1.000 24.52726 370 ASN C N 1
ATOM 11267 C CA . ASN C 1 370 ? 28.83666 -71.03594 17.57521 1.000 25.43432 370 ASN C CA 1
ATOM 11268 C C . ASN C 1 370 ? 28.04106 -72.30468 17.82706 1.000 31.52057 370 ASN C C 1
ATOM 11269 O O . ASN C 1 370 ? 27.52230 -72.91840 16.88374 1.000 30.27852 370 ASN C O 1
ATOM 11274 N N . THR C 1 371 ? 27.93801 -72.71968 19.09306 1.000 28.42000 371 THR C N 1
ATOM 11275 C CA . THR C 1 371 ? 27.05386 -73.83134 19.40559 1.000 27.64047 371 THR C CA 1
ATOM 11276 C C . THR C 1 371 ? 25.61726 -73.48840 19.03688 1.000 29.86462 371 THR C C 1
ATOM 11277 O O . THR C 1 371 ? 24.90804 -74.31664 18.45572 1.000 28.59212 371 THR C O 1
ATOM 11281 N N . VAL C 1 372 ? 25.17490 -72.26637 19.35374 1.000 23.14523 372 VAL C N 1
ATOM 11282 C CA . VAL C 1 372 ? 23.81117 -71.86160 19.01268 1.000 22.71515 372 VAL C CA 1
ATOM 11283 C C . VAL C 1 372 ? 23.58609 -71.98476 17.51188 1.000 26.60577 372 VAL C C 1
ATOM 11284 O O . VAL C 1 372 ? 22.55931 -72.50669 17.06135 1.000 29.41211 372 VAL C O 1
ATOM 11288 N N . GLU C 1 373 ? 24.54746 -71.51246 16.71308 1.000 24.64426 373 GLU C N 1
ATOM 11289 C CA . GLU C 1 373 ? 24.38694 -71.58237 15.26339 1.000 28.61835 373 GLU C CA 1
ATOM 11290 C C . GLU C 1 373 ? 24.33882 -73.02846 14.77890 1.000 27.51646 373 GLU C C 1
ATOM 11291 O O . GLU C 1 373 ? 23.56056 -73.35510 13.87707 1.000 29.61463 373 GLU C O 1
ATOM 11297 N N . GLU C 1 374 ? 25.15413 -73.91307 15.36179 1.000 29.77156 374 GLU C N 1
ATOM 11298 C CA . GLU C 1 374 ? 25.09013 -75.32236 14.96988 1.000 31.05136 374 GLU C CA 1
ATOM 11299 C C . GLU C 1 374 ? 23.69641 -75.88757 15.19199 1.000 33.38469 374 GLU C C 1
ATOM 11300 O O . GLU C 1 374 ? 23.16853 -76.61364 14.34011 1.000 26.32348 374 GLU C O 1
ATOM 11306 N N . VAL C 1 375 ? 23.08268 -75.54630 16.33029 1.000 29.12087 375 VAL C N 1
ATOM 11307 C CA . VAL C 1 375 ? 21.77916 -76.09294 16.69258 1.000 26.96507 375 VAL C CA 1
ATOM 11308 C C . VAL C 1 375 ? 20.68907 -75.51130 15.80471 1.000 28.02286 375 VAL C C 1
ATOM 11309 O O . VAL C 1 375 ? 19.80522 -76.23687 15.33460 1.000 25.45261 375 VAL C O 1
ATOM 11313 N N . LEU C 1 376 ? 20.73679 -74.19544 15.56312 1.000 24.57755 376 LEU C N 1
ATOM 11314 C CA . LEU C 1 376 ? 19.72053 -73.53172 14.75256 1.000 28.88896 376 LEU C CA 1
ATOM 11315 C C . LEU C 1 376 ? 19.82897 -73.94268 13.29676 1.000 23.57580 376 LEU C C 1
ATOM 11316 O O . LEU C 1 376 ? 18.81215 -74.07729 12.60570 1.000 26.38809 376 LEU C O 1
ATOM 11321 N N . SER C 1 377 ? 21.05985 -74.11678 12.81455 1.000 23.98612 377 SER C N 1
ATOM 11322 C CA . SER C 1 377 ? 21.28448 -74.58082 11.45110 1.000 27.33366 377 SER C CA 1
ATOM 11323 C C . SER C 1 377 ? 20.71018 -75.97629 11.24245 1.000 29.54606 377 SER C C 1
ATOM 11324 O O . SER C 1 377 ? 20.09005 -76.25622 10.20672 1.000 28.42245 377 SER C O 1
ATOM 11327 N N . LYS C 1 378 ? 20.92848 -76.87869 12.20214 1.000 26.75559 378 LYS C N 1
ATOM 11328 C CA . LYS C 1 378 ? 20.39183 -78.22791 12.04734 1.000 28.11228 378 LYS C CA 1
ATOM 11329 C C . LYS C 1 378 ? 18.87525 -78.23865 12.17623 1.000 27.15357 378 LYS C C 1
ATOM 11330 O O . LYS C 1 378 ? 18.20639 -79.06167 11.54920 1.000 30.24791 378 LYS C O 1
ATOM 11336 N N . GLN C 1 379 ? 18.31620 -77.30683 12.94821 1.000 26.86034 379 GLN C N 1
ATOM 11337 C CA . GLN C 1 379 ? 16.88794 -77.29921 13.22764 1.000 26.14027 379 GLN C CA 1
ATOM 11338 C C . GLN C 1 379 ? 16.07362 -76.57398 12.15904 1.000 27.06055 379 GLN C C 1
ATOM 11339 O O . GLN C 1 379 ? 14.92936 -76.96066 11.88948 1.000 25.99218 379 GLN C O 1
ATOM 11345 N N . PHE C 1 380 ? 16.63261 -75.53429 11.53319 1.000 24.76302 380 PHE C N 1
ATOM 11346 C CA . PHE C 1 380 ? 15.86136 -74.68696 10.64077 1.000 24.21073 380 PHE C CA 1
ATOM 11347 C C . PHE C 1 380 ? 16.41528 -74.56782 9.23574 1.000 30.86899 380 PHE C C 1
ATOM 11348 O O . PHE C 1 380 ? 15.67298 -74.13665 8.34550 1.000 27.84524 380 PHE C O 1
ATOM 11356 N N . ASN C 1 381 ? 17.68818 -74.90027 9.01341 1.000 28.03110 381 ASN C N 1
ATOM 11357 C CA . ASN C 1 381 ? 18.33223 -74.67876 7.71788 1.000 28.69277 381 ASN C CA 1
ATOM 11358 C C . ASN C 1 381 ? 18.08154 -73.25678 7.21932 1.000 28.24830 381 ASN C C 1
ATOM 11359 O O . ASN C 1 381 ? 17.87489 -73.03184 6.02799 1.000 30.34478 381 ASN C O 1
ATOM 11364 N N . GLY C 1 382 ? 18.02481 -72.30386 8.14697 1.000 26.57042 382 GLY C N 1
ATOM 11365 C CA . GLY C 1 382 ? 17.87496 -70.89697 7.82927 1.000 37.98129 382 GLY C CA 1
ATOM 11366 C C . GLY C 1 382 ? 16.46669 -70.33384 7.92268 1.000 29.83216 382 GLY C C 1
ATOM 11367 O O . GLY C 1 382 ? 16.31501 -69.11039 7.90976 1.000 32.04470 382 GLY C O 1
ATOM 11368 N N . ASP C 1 383 ? 15.43474 -71.17438 8.01206 1.000 29.04973 383 ASP C N 1
ATOM 11369 C CA . ASP C 1 383 ? 14.04779 -70.70903 7.92866 1.000 22.28666 383 ASP C CA 1
ATOM 11370 C C . ASP C 1 383 ? 13.48445 -70.52130 9.33866 1.000 28.69728 383 ASP C C 1
ATOM 11371 O O . ASP C 1 383 ? 12.73636 -71.34632 9.86064 1.000 22.39893 383 ASP C O 1
ATOM 11376 N N . TYR C 1 384 ? 13.83664 -69.39653 9.94791 1.000 22.16962 384 TYR C N 1
ATOM 11377 C CA . TYR C 1 384 ? 13.26424 -68.98318 11.21590 1.000 21.24681 384 TYR C CA 1
ATOM 11378 C C . TYR C 1 384 ? 13.38269 -67.46321 11.27922 1.000 23.54150 384 TYR C C 1
ATOM 11379 O O . TYR C 1 384 ? 13.65853 -66.80950 10.27562 1.000 20.54635 384 TYR C O 1
ATOM 11388 N N . PHE C 1 385 ? 13.15317 -66.89171 12.45056 1.000 22.78611 385 PHE C N 1
ATOM 11389 C CA . PHE C 1 385 ? 13.17892 -65.44048 12.60654 1.000 21.14920 385 PHE C CA 1
ATOM 11390 C C . PHE C 1 385 ? 14.06918 -65.11387 13.79502 1.000 22.45970 385 PHE C C 1
ATOM 11391 O O . PHE C 1 385 ? 13.89025 -65.68443 14.87610 1.000 22.14146 385 PHE C O 1
ATOM 11399 N N . LEU C 1 386 ? 15.03868 -64.22078 13.59372 1.000 20.90946 386 LEU C N 1
ATO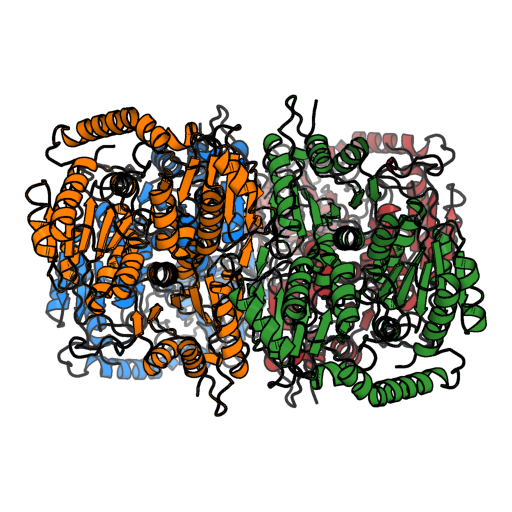M 11400 C CA . LEU C 1 386 ? 16.05004 -63.92469 14.60428 1.000 25.03627 386 LEU C CA 1
ATOM 11401 C C . LEU C 1 386 ? 15.93896 -62.48369 15.09834 1.000 21.97181 386 LEU C C 1
ATOM 11402 O O . LEU C 1 386 ? 15.85691 -61.54822 14.29293 1.000 23.07480 386 LEU C O 1
ATOM 11407 N N . VAL C 1 387 ? 15.95179 -62.30747 16.42050 1.000 22.41394 387 VAL C N 1
ATOM 11408 C CA . VAL C 1 387 ? 16.09996 -60.99655 17.05507 1.000 20.68577 387 VAL C CA 1
ATOM 11409 C C . VAL C 1 387 ? 17.41128 -60.99970 17.83581 1.000 24.74212 387 VAL C C 1
ATOM 11410 O O . VAL C 1 387 ? 17.69608 -61.94651 18.57494 1.000 21.41575 387 VAL C O 1
ATOM 11414 N N . SER C 1 388 ? 18.20525 -59.94417 17.67487 1.000 22.97994 388 SER C N 1
ATOM 11415 C CA . SER C 1 388 ? 19.57372 -59.89868 18.18462 1.000 26.01214 388 SER C CA 1
ATOM 11416 C C . SER C 1 388 ? 19.80794 -58.56457 18.87741 1.000 30.33444 388 SER C C 1
ATOM 11417 O O . SER C 1 388 ? 19.61973 -57.50579 18.26684 1.000 24.49183 388 SER C O 1
ATOM 11420 N N . GLU C 1 389 ? 20.24819 -58.60725 20.13515 1.000 23.82536 389 GLU C N 1
ATOM 11421 C CA . GLU C 1 389 ? 20.35267 -57.38762 20.92220 1.000 24.77594 389 GLU C CA 1
ATOM 11422 C C . GLU C 1 389 ? 21.39674 -57.55456 22.02173 1.000 26.87852 389 GLU C C 1
ATOM 11423 O O . GLU C 1 389 ? 21.40707 -58.56834 22.71965 1.000 26.64726 389 GLU C O 1
ATOM 11429 N N . GLY C 1 390 ? 22.24072 -56.54960 22.19421 1.000 23.11611 390 GLY C N 1
ATOM 11430 C CA . GLY C 1 390 ? 23.31195 -56.60814 23.16690 1.000 25.85634 390 GLY C CA 1
ATOM 11431 C C . GLY C 1 390 ? 24.48779 -55.78592 22.68377 1.000 26.27280 390 GLY C C 1
ATOM 11432 O O . GLY C 1 390 ? 24.37320 -55.01202 21.74118 1.000 25.63779 390 GLY C O 1
ATOM 11433 N N . ALA C 1 391 ? 25.62823 -55.95836 23.35347 1.000 23.26819 391 ALA C N 1
ATOM 11434 C CA . ALA C 1 391 ? 26.84058 -55.34886 22.82129 1.000 24.51776 391 ALA C CA 1
ATOM 11435 C C . ALA C 1 391 ? 27.70305 -56.41471 22.15970 1.000 25.56207 391 ALA C C 1
ATOM 11436 O O . ALA C 1 391 ? 27.56803 -56.67875 20.95579 1.000 24.20695 391 ALA C O 1
ATOM 11438 N N . ARG C 1 392 ? 28.59524 -57.02279 22.94262 1.000 22.96876 392 ARG C N 1
ATOM 11439 C CA . ARG C 1 392 ? 29.41839 -58.11175 22.41732 1.000 23.80029 392 ARG C CA 1
ATOM 11440 C C . ARG C 1 392 ? 28.55590 -59.26942 21.93379 1.000 30.01068 392 ARG C C 1
ATOM 11441 O O . ARG C 1 392 ? 28.84149 -59.87779 20.88888 1.000 24.65189 392 ARG C O 1
ATOM 11449 N N . THR C 1 393 ? 27.50367 -59.60065 22.68663 1.000 22.50775 393 THR C N 1
ATOM 11450 C CA . THR C 1 393 ? 26.58780 -60.64747 22.24039 1.000 22.14914 393 THR C CA 1
ATOM 11451 C C . THR C 1 393 ? 26.06684 -60.35194 20.84215 1.000 24.42463 393 THR C C 1
ATOM 11452 O O . THR C 1 393 ? 26.03893 -61.23032 19.97588 1.000 20.91327 393 THR C O 1
ATOM 11456 N N . MET C 1 394 ? 25.67425 -59.10099 20.59753 1.000 23.14350 394 MET C N 1
ATOM 11457 C CA . MET C 1 394 ? 25.11587 -58.74243 19.29898 1.000 25.87204 394 MET C CA 1
ATOM 11458 C C . MET C 1 394 ? 26.17215 -58.79683 18.19946 1.000 21.23502 394 MET C C 1
ATOM 11459 O O . MET C 1 394 ? 25.89703 -59.27477 17.09366 1.000 26.48831 394 MET C O 1
ATOM 11464 N N . ASP C 1 395 ? 27.38876 -58.32076 18.47539 1.000 23.30512 395 ASP C N 1
ATOM 11465 C CA . ASP C 1 395 ? 28.41204 -58.33846 17.43569 1.000 25.34859 395 ASP C CA 1
ATOM 11466 C C . ASP C 1 395 ? 28.81087 -59.76486 17.08411 1.000 27.92547 395 ASP C C 1
ATOM 11467 O O . ASP C 1 395 ? 29.00529 -60.08438 15.90676 1.000 25.80596 395 ASP C O 1
ATOM 11472 N N . VAL C 1 396 ? 28.93918 -60.63259 18.09201 1.000 23.68435 396 VAL C N 1
ATOM 11473 C CA . VAL C 1 396 ? 29.30155 -62.02156 17.83447 1.000 26.14924 396 VAL C CA 1
ATOM 11474 C C . VAL C 1 396 ? 28.14493 -62.76530 17.18286 1.000 25.75307 396 VAL C C 1
ATOM 11475 O O . VAL C 1 396 ? 28.36232 -63.62929 16.32194 1.000 26.70147 396 VAL C O 1
ATOM 11479 N N . THR C 1 397 ? 26.90247 -62.43611 17.54307 1.000 22.65275 397 THR C N 1
ATOM 11480 C CA . THR C 1 397 ? 25.77897 -63.03272 16.82864 1.000 23.33807 397 THR C CA 1
ATOM 11481 C C . THR C 1 397 ? 25.81067 -62.65776 15.35123 1.000 27.36309 397 THR C C 1
ATOM 11482 O O . THR C 1 397 ? 25.53139 -63.49458 14.48692 1.000 23.27221 397 THR C O 1
ATOM 11486 N N A ARG C 1 398 ? 26.15869 -61.40397 15.04463 0.527 23.97291 398 ARG C N 1
ATOM 11487 N N B ARG C 1 398 ? 26.15097 -61.40257 15.04299 0.473 23.98389 398 ARG C N 1
ATOM 11488 C CA A ARG C 1 398 ? 26.22927 -60.96960 13.65232 0.527 25.33528 398 ARG C CA 1
ATOM 11489 C CA B ARG C 1 398 ? 26.22021 -60.97798 13.64841 0.473 25.34197 398 ARG C CA 1
ATOM 11490 C C A ARG C 1 398 ? 27.27980 -61.76088 12.88171 0.527 27.60134 398 ARG C C 1
ATOM 11491 C C B ARG C 1 398 ? 27.28172 -61.75637 12.88057 0.473 27.59686 398 ARG C C 1
ATOM 11492 O O A ARG C 1 398 ? 27.09730 -62.06451 11.69551 0.527 26.50277 398 ARG C O 1
ATOM 11493 O O B ARG C 1 398 ? 27.10253 -62.04811 11.69102 0.473 26.50394 398 ARG C O 1
ATOM 11508 N N . MET C 1 399 ? 28.38431 -62.11096 13.54093 1.000 24.92513 399 MET C N 1
ATOM 11509 C CA . MET C 1 399 ? 29.43866 -62.86357 12.87420 1.000 22.80974 399 MET C CA 1
ATOM 11510 C C . MET C 1 399 ? 29.10717 -64.34800 12.75515 1.000 23.49624 399 MET C C 1
ATOM 11511 O O . MET C 1 399 ? 29.51377 -64.98818 11.78207 1.000 29.98273 399 MET C O 1
ATOM 11516 N N . LEU C 1 400 ? 28.37368 -64.91241 13.71342 1.000 26.86592 400 LEU C N 1
ATOM 11517 C CA . LEU C 1 400 ? 28.27337 -66.36001 13.84181 1.000 27.64213 400 LEU C CA 1
ATOM 11518 C C . LEU C 1 400 ? 26.90926 -66.93682 13.50917 1.000 28.49413 400 LEU C C 1
ATOM 11519 O O . LEU C 1 400 ? 26.84143 -68.06999 13.04586 1.000 30.15022 400 LEU C O 1
ATOM 11524 N N . VAL C 1 401 ? 25.82700 -66.20855 13.73586 1.000 24.38546 401 VAL C N 1
ATOM 11525 C CA . VAL C 1 401 ? 24.48151 -66.71387 13.48925 1.000 25.05993 401 VAL C CA 1
ATOM 11526 C C . VAL C 1 401 ? 24.06124 -66.21089 12.11458 1.000 31.64029 401 VAL C C 1
ATOM 11527 O O . VAL C 1 401 ? 23.92699 -65.00076 11.89755 1.000 27.21086 401 VAL C O 1
ATOM 11531 N N . SER C 1 402 ? 23.87237 -67.13345 11.17666 1.000 25.70615 402 SER C N 1
ATOM 11532 C CA . SER C 1 402 ? 23.69992 -66.77759 9.77531 1.000 27.40415 402 SER C CA 1
ATOM 11533 C C . SER C 1 402 ? 22.23170 -66.55813 9.42883 1.000 29.75839 402 SER C C 1
ATOM 11534 O O . SER C 1 402 ? 21.32828 -67.15501 10.02588 1.000 25.87937 402 SER C O 1
ATOM 11537 N N . SER C 1 403 ? 22.00736 -65.71843 8.42246 1.000 24.58484 403 SER C N 1
ATOM 11538 C CA . SER C 1 403 ? 20.68227 -65.45228 7.88807 1.000 23.59487 403 SER C CA 1
ATOM 11539 C C . SER C 1 403 ? 20.62447 -65.93208 6.44510 1.000 28.02774 403 SER C C 1
ATOM 11540 O O . SER C 1 403 ? 21.61856 -65.87269 5.71288 1.000 26.32436 403 SER C O 1
ATOM 11543 N N . HIS C 1 404 ? 19.44613 -66.41390 6.04244 1.000 24.49870 404 HIS C N 1
ATOM 11544 C CA . HIS C 1 404 ? 19.27512 -67.03991 4.74090 1.000 25.51243 404 HIS C CA 1
ATOM 11545 C C . HIS C 1 404 ? 18.06144 -66.54325 3.96973 1.000 25.48021 404 HIS C C 1
ATOM 11546 O O . HIS C 1 404 ? 17.94256 -66.86533 2.78162 1.000 22.82226 404 HIS C O 1
ATOM 11553 N N . LEU C 1 405 ? 17.17349 -65.76860 4.59388 1.000 23.20658 405 LEU C N 1
ATOM 11554 C CA . LEU C 1 405 ? 15.95497 -65.25506 3.98217 1.000 23.85491 405 LEU C CA 1
ATOM 11555 C C . LEU C 1 405 ? 15.79845 -63.78170 4.33249 1.000 24.06344 405 LEU C C 1
ATOM 11556 O O . LEU C 1 405 ? 16.30956 -63.33251 5.36591 1.000 21.41014 405 LEU C O 1
ATOM 11561 N N . PRO C 1 406 ? 15.13888 -63.00026 3.47308 1.000 25.47903 406 PRO C N 1
ATOM 11562 C CA . PRO C 1 406 ? 15.00719 -61.55840 3.73727 1.000 24.27604 406 PRO C CA 1
ATOM 11563 C C . PRO C 1 406 ? 14.01681 -61.25131 4.85288 1.000 20.99087 406 PRO C C 1
ATOM 11564 O O . PRO C 1 406 ? 13.00803 -61.93382 5.02242 1.000 22.81185 406 PRO C O 1
ATOM 11568 N N . ARG C 1 407 ? 14.32338 -60.18785 5.61094 1.000 21.80329 407 ARG C N 1
ATOM 11569 C CA . ARG C 1 407 ? 13.45822 -59.67960 6.68301 1.000 23.37862 407 ARG C CA 1
ATOM 11570 C C . ARG C 1 407 ? 13.17037 -60.76140 7.72453 1.000 24.64620 407 ARG C C 1
ATOM 11571 O O . ARG C 1 407 ? 12.03875 -60.93162 8.18435 1.000 21.79681 407 ARG C O 1
ATOM 11579 N N . ARG C 1 408 ? 14.21141 -61.49977 8.09316 1.000 20.26630 408 ARG C N 1
ATOM 11580 C CA . ARG C 1 408 ? 14.13085 -62.49396 9.15458 1.000 26.95105 408 ARG C CA 1
ATOM 11581 C C . ARG C 1 408 ? 15.11390 -62.16513 10.26418 1.000 24.46678 408 ARG C C 1
ATOM 11582 O O . ARG C 1 408 ? 15.48552 -63.04697 11.04266 1.000 24.22965 408 ARG C O 1
ATOM 11590 N N . ARG C 1 409 ? 15.54475 -60.90221 10.34121 1.000 21.51487 409 ARG C N 1
ATOM 11591 C CA . ARG C 1 409 ? 16.52843 -60.48146 11.32508 1.000 23.65120 409 ARG C CA 1
ATOM 11592 C C . ARG C 1 409 ? 16.24177 -59.04643 11.75599 1.000 24.79161 409 ARG C C 1
ATOM 11593 O O . ARG C 1 409 ? 16.10863 -58.15736 10.91124 1.000 25.40683 409 ARG C O 1
ATOM 11601 N N . LEU C 1 410 ? 16.14303 -58.82620 13.06717 1.000 20.42591 410 LEU C N 1
ATOM 11602 C CA . LEU C 1 410 ? 16.01004 -57.49328 13.64092 1.000 22.32244 410 LEU C CA 1
ATOM 11603 C C . LEU C 1 410 ? 17.07319 -57.33010 14.70817 1.000 25.60773 410 LEU C C 1
ATOM 11604 O O . LEU C 1 410 ? 17.33178 -58.26647 15.46660 1.000 23.97081 410 LEU C O 1
ATOM 11609 N N . ASP C 1 411 ? 17.69771 -56.15879 14.76976 1.000 21.21172 411 ASP C N 1
ATOM 11610 C CA . ASP C 1 411 ? 18.67824 -55.91829 15.82342 1.000 21.88237 411 ASP C CA 1
ATOM 11611 C C . ASP C 1 411 ? 18.54916 -54.47969 16.30845 1.000 20.89829 411 ASP C C 1
ATOM 11612 O O . ASP C 1 411 ? 17.53897 -53.81294 16.06310 1.000 20.03647 411 ASP C O 1
ATOM 11617 N N . ALA C 1 412 ? 19.58365 -54.00947 17.01804 1.000 20.73519 412 ALA C N 1
ATOM 11618 C CA . ALA C 1 412 ? 19.52438 -52.72120 17.70403 1.000 22.80096 412 ALA C CA 1
ATOM 11619 C C . ALA C 1 412 ? 19.52098 -51.54813 16.74111 1.000 23.38984 412 ALA C C 1
ATOM 11620 O O . ALA C 1 412 ? 19.22804 -50.42550 17.16485 1.000 21.72553 412 ALA C O 1
ATOM 11622 N N . GLY C 1 413 ? 19.89361 -51.77111 15.47859 1.000 20.70288 413 GLY C N 1
ATOM 11623 C CA . GLY C 1 413 ? 19.64329 -50.79692 14.42959 1.000 20.45775 413 GLY C CA 1
ATOM 11624 C C . GLY C 1 413 ? 20.38411 -49.46876 14.52320 1.000 20.16531 413 GLY C C 1
ATOM 11625 O O . GLY C 1 413 ? 21.45932 -49.33933 15.10177 1.000 20.42936 413 GLY C O 1
ATOM 11626 N N . THR C 1 414 ? 19.77562 -48.46481 13.89783 1.000 20.18558 414 THR C N 1
ATOM 11627 C CA . THR C 1 414 ? 20.43132 -47.17100 13.73191 1.000 20.31243 414 THR C CA 1
ATOM 11628 C C . THR C 1 414 ? 20.69074 -46.49554 15.07742 1.000 20.93776 414 THR C C 1
ATOM 11629 O O . THR C 1 414 ? 21.68073 -45.76478 15.23323 1.000 23.83451 414 THR C O 1
ATOM 11633 N N . LEU C 1 415 ? 19.84420 -46.75740 16.06638 1.000 20.47381 415 LEU C N 1
ATOM 11634 C CA . LEU C 1 415 ? 20.03927 -46.19435 17.39701 1.000 24.08276 415 LEU C CA 1
ATOM 11635 C C . LEU C 1 415 ? 20.99654 -46.99309 18.26538 1.000 22.19544 415 LEU C C 1
ATOM 11636 O O . LEU C 1 415 ? 21.41374 -46.48106 19.31004 1.000 21.93120 415 LEU C O 1
ATOM 11641 N N . GLY C 1 416 ? 21.34231 -48.21973 17.88447 1.000 20.55265 416 GLY C N 1
ATOM 11642 C CA . GLY C 1 416 ? 22.04204 -49.08474 18.82801 1.000 20.60952 416 GLY C CA 1
ATOM 11643 C C . GLY C 1 416 ? 21.32618 -49.18379 20.15744 1.000 25.17357 416 GLY C C 1
ATOM 11644 O O . GLY C 1 416 ? 21.96545 -49.17618 21.21900 1.000 20.89311 416 GLY C O 1
ATOM 11645 N N . VAL C 1 417 ? 19.99891 -49.25815 20.12285 1.000 20.66036 417 VAL C N 1
ATOM 11646 C CA . VAL C 1 417 ? 19.18691 -49.13537 21.32082 1.000 22.21293 417 VAL C CA 1
ATOM 11647 C C . VAL C 1 417 ? 19.01318 -50.50384 21.97072 1.000 20.79973 417 VAL C C 1
ATOM 11648 O O . VAL C 1 417 ? 18.68277 -51.48721 21.29650 1.000 24.29032 417 VAL C O 1
ATOM 11652 N N . MET C 1 418 ? 19.26173 -50.56808 23.28214 1.000 22.52481 418 MET C N 1
ATOM 11653 C CA . MET C 1 418 ? 18.91377 -51.72244 24.10459 1.000 23.46427 418 MET C CA 1
ATOM 11654 C C . MET C 1 418 ? 17.47338 -51.59306 24.56718 1.000 22.65941 418 MET C C 1
ATOM 11655 O O . MET C 1 418 ? 17.02894 -50.50515 24.94376 1.000 25.39507 418 MET C O 1
ATOM 11660 N N . GLY C 1 419 ? 16.74869 -52.70658 24.54245 1.000 24.10435 419 GLY C N 1
ATOM 11661 C CA . GLY C 1 419 ? 15.35994 -52.72121 24.97200 1.000 23.64140 419 GLY C CA 1
ATOM 11662 C C . GLY C 1 419 ? 14.36502 -53.04186 23.88378 1.000 22.56887 419 GLY C C 1
ATOM 11663 O O . GLY C 1 419 ? 13.15721 -53.05162 24.16222 1.000 23.57425 419 GLY C O 1
ATOM 11664 N N . ILE C 1 420 ? 14.80745 -53.29151 22.64619 1.000 22.41780 420 ILE C N 1
ATOM 11665 C CA . ILE C 1 420 ? 13.88774 -53.63559 21.56641 1.000 23.84214 420 ILE C CA 1
ATOM 11666 C C . ILE C 1 420 ? 13.62705 -55.13162 21.49404 1.000 23.93906 420 ILE C C 1
ATOM 11667 O O . ILE C 1 420 ? 12.77007 -55.56440 20.70933 1.000 23.46152 420 ILE C O 1
ATOM 11672 N N . GLY C 1 421 ? 14.31645 -55.93072 22.31468 1.000 22.20609 421 GLY C N 1
ATOM 11673 C CA . GLY C 1 421 ? 14.38592 -57.36475 22.06038 1.000 25.77895 421 GLY C CA 1
ATOM 11674 C C . GLY C 1 421 ? 13.02618 -58.03378 22.02952 1.000 23.12689 421 GLY C C 1
ATOM 11675 O O . GLY C 1 421 ? 12.67265 -58.71518 21.05976 1.000 23.26390 421 GLY C O 1
ATOM 11676 N N . LEU C 1 422 ? 12.23271 -57.83754 23.08183 1.000 21.06743 422 LEU C N 1
ATOM 11677 C CA . LEU C 1 422 ? 10.97061 -58.56342 23.16380 1.000 24.98675 422 LEU C CA 1
ATOM 11678 C C . LEU C 1 422 ? 9.86940 -57.91827 22.32589 1.000 21.20408 422 LEU C C 1
ATOM 11679 O O . LEU C 1 422 ? 9.02433 -58.63456 21.77709 1.000 21.71658 422 LEU C O 1
ATOM 11684 N N . GLY C 1 423 ? 9.84335 -56.58789 22.21521 1.000 21.15698 423 GLY C N 1
ATOM 11685 C CA . GLY C 1 423 ? 8.89229 -55.96339 21.30619 1.000 21.13590 423 GLY C CA 1
ATOM 11686 C C . GLY C 1 423 ? 9.10182 -56.39978 19.86686 1.000 20.93651 423 GLY C C 1
ATOM 11687 O O . GLY C 1 423 ? 8.14019 -56.67667 19.14346 1.000 20.98955 423 GLY C O 1
ATOM 11688 N N . TYR C 1 424 ? 10.36413 -56.47292 19.43532 1.000 20.74384 424 TYR C N 1
ATOM 11689 C CA . TYR C 1 424 ? 10.66527 -56.95368 18.08734 1.000 20.59438 424 TYR C CA 1
ATOM 11690 C C . TYR C 1 424 ? 10.26300 -58.41958 17.92254 1.000 23.25239 424 TYR C C 1
ATOM 11691 O O . TYR C 1 424 ? 9.71597 -58.80867 16.88511 1.000 21.61745 424 TYR C O 1
ATOM 11700 N N . ALA C 1 425 ? 10.52708 -59.24475 18.93737 1.000 20.79100 425 ALA C N 1
ATOM 11701 C CA . ALA C 1 425 ? 10.13043 -60.65096 18.87299 1.000 24.96200 425 ALA C CA 1
ATOM 11702 C C . ALA C 1 425 ? 8.61738 -60.79544 18.74810 1.000 23.14184 425 ALA C C 1
ATOM 11703 O O . ALA C 1 425 ? 8.12705 -61.65164 17.99305 1.000 24.26281 425 ALA C O 1
ATOM 11705 N N . LEU C 1 426 ? 7.86572 -59.97692 19.49148 1.000 21.23008 426 LEU C N 1
ATOM 11706 C CA . LEU C 1 426 ? 6.40935 -59.96586 19.37292 1.000 22.04954 426 LEU C CA 1
ATOM 11707 C C . LEU C 1 426 ? 5.97624 -59.64392 17.94862 1.000 21.48159 426 LEU C C 1
ATOM 11708 O O . LEU C 1 426 ? 5.09565 -60.31004 17.39036 1.000 25.14699 426 LEU C O 1
ATOM 11713 N N . ALA C 1 427 ? 6.56281 -58.59539 17.35170 1.000 21.14580 427 ALA C N 1
ATOM 11714 C CA . ALA C 1 427 ? 6.21289 -58.24298 15.97844 1.000 21.08632 427 ALA C CA 1
ATOM 11715 C C . ALA C 1 427 ? 6.59490 -59.35920 15.01096 1.000 21.05403 427 ALA C C 1
ATOM 11716 O O . ALA C 1 427 ? 5.82575 -59.69055 14.10330 1.000 23.46840 427 ALA C O 1
ATOM 11718 N N . GLY C 1 428 ? 7.77830 -59.94695 15.18570 1.000 20.93254 428 GLY C N 1
ATOM 11719 C CA . GLY C 1 428 ? 8.19804 -61.01710 14.29062 1.000 20.94081 428 GLY C CA 1
ATOM 11720 C C . GLY C 1 428 ? 7.32617 -62.25640 14.40068 1.000 25.86865 428 GLY C C 1
ATOM 11721 O O . GLY C 1 428 ? 7.01719 -62.90229 13.39540 1.000 21.41703 428 GLY C O 1
ATOM 11722 N N . GLN C 1 429 ? 6.90541 -62.60504 15.62344 1.000 22.33457 429 GLN C N 1
ATOM 11723 C CA . GLN C 1 429 ? 6.05920 -63.78458 15.77486 1.000 21.63796 429 GLN C CA 1
ATOM 11724 C C . GLN C 1 429 ? 4.64766 -63.53499 15.26175 1.000 22.01376 429 GLN C C 1
ATOM 11725 O O . GLN C 1 429 ? 4.00639 -64.45385 14.74344 1.000 24.23260 429 GLN C O 1
ATOM 11731 N N . LEU C 1 430 ? 4.13912 -62.31411 15.41384 1.000 21.78746 430 LEU C N 1
ATOM 11732 C CA . LEU C 1 430 ? 2.82084 -61.98940 14.88014 1.000 25.15433 430 LEU C CA 1
ATOM 11733 C C . LEU C 1 430 ? 2.83418 -61.92105 13.35577 1.000 25.61319 430 LEU C C 1
ATOM 11734 O O . LEU C 1 430 ? 1.82989 -62.24509 12.70767 1.000 24.23131 430 LEU C O 1
ATOM 11739 N N . THR C 1 431 ? 3.96517 -61.54003 12.76768 1.000 21.78433 431 THR C N 1
ATOM 11740 C CA . THR C 1 431 ? 4.07452 -61.49072 11.31378 1.000 22.37090 431 THR C CA 1
ATOM 11741 C C . THR C 1 431 ? 4.27315 -62.87632 10.71679 1.000 25.24878 431 THR C C 1
ATOM 11742 O O . THR C 1 431 ? 3.85934 -63.12154 9.57460 1.000 23.10459 431 THR C O 1
ATOM 11746 N N . HIS C 1 432 ? 4.87829 -63.79286 11.47364 1.000 23.10719 432 HIS C N 1
ATOM 11747 C CA . HIS C 1 432 ? 5.16784 -65.15042 11.00770 1.000 26.57893 432 HIS C CA 1
ATOM 11748 C C . HIS C 1 432 ? 4.66640 -66.15633 12.03537 1.000 24.62883 432 HIS C C 1
ATOM 11749 O O . HIS C 1 432 ? 5.45719 -66.78315 12.75083 1.000 22.47082 432 HIS C O 1
ATOM 11756 N N . PRO C 1 433 ? 3.34920 -66.35300 12.12241 1.000 24.88034 433 PRO C N 1
ATOM 11757 C CA . PRO C 1 433 ? 2.83108 -67.30724 13.11284 1.000 24.52000 433 PRO C CA 1
ATOM 11758 C C . PRO C 1 433 ? 3.20341 -68.74540 12.80029 1.000 26.96815 433 PRO C C 1
ATOM 11759 O O . PRO C 1 433 ? 3.13342 -69.59676 13.69504 1.000 29.25625 433 PRO C O 1
ATOM 11763 N N . ASP C 1 434 ? 3.62052 -69.03444 11.57169 1.000 25.85289 434 ASP C N 1
ATOM 11764 C CA . ASP C 1 434 ? 4.06170 -70.36274 11.16200 1.000 28.02641 434 ASP C CA 1
ATOM 11765 C C . ASP C 1 434 ? 5.57004 -70.55297 11.28518 1.000 26.80832 434 ASP C C 1
ATOM 11766 O O . ASP C 1 434 ? 6.10155 -71.53675 10.76035 1.000 27.07141 434 ASP C O 1
ATOM 11771 N N . LYS C 1 435 ? 6.27265 -69.63154 11.94256 1.000 26.28520 435 LYS C N 1
ATOM 11772 C CA . LYS C 1 435 ? 7.71637 -69.71511 12.10047 1.000 22.38013 435 LYS C CA 1
ATOM 11773 C C . LYS C 1 435 ? 8.08532 -69.57305 13.56895 1.000 26.07400 435 LYS C C 1
ATOM 11774 O O . LYS C 1 435 ? 7.29855 -69.09447 14.39485 1.000 25.77114 435 LYS C O 1
ATOM 11780 N N . LYS C 1 436 ? 9.29393 -70.02218 13.89035 1.000 25.34192 436 LYS C N 1
ATOM 11781 C CA . LYS C 1 436 ? 9.81685 -69.95337 15.24497 1.000 26.78054 436 LYS C CA 1
ATOM 11782 C C . LYS C 1 436 ? 10.68315 -68.70560 15.37997 1.000 29.29019 436 LYS C C 1
ATOM 11783 O O . LYS C 1 436 ? 11.48607 -68.39923 14.49385 1.000 21.60309 436 LYS C O 1
ATOM 11789 N N . VAL C 1 437 ? 10.47771 -67.96411 16.46090 1.000 21.67338 437 VAL C N 1
ATOM 11790 C CA . VAL C 1 437 ? 11.21248 -66.73745 16.72842 1.000 21.39312 437 VAL C CA 1
ATOM 11791 C C . VAL C 1 437 ? 12.23994 -67.01554 17.81226 1.000 21.38350 437 VAL C C 1
ATOM 11792 O O . VAL C 1 437 ? 11.88902 -67.45436 18.91284 1.000 26.24133 437 VAL C O 1
ATOM 11796 N N . VAL C 1 438 ? 13.50757 -66.75888 17.50693 1.000 21.21734 438 VAL C N 1
ATOM 11797 C CA . VAL C 1 438 ? 14.60996 -66.89762 18.45478 1.000 24.26010 438 VAL C CA 1
ATOM 11798 C C . VAL C 1 438 ? 15.17116 -65.50863 18.72559 1.000 25.13750 438 VAL C C 1
ATOM 11799 O O . VAL C 1 438 ? 15.59259 -64.80998 17.79831 1.000 24.32677 438 VAL C O 1
ATOM 11803 N N . ALA C 1 439 ? 15.17988 -65.10528 19.98915 1.000 22.35613 439 ALA C N 1
ATOM 11804 C CA . ALA C 1 439 ? 15.75121 -63.82217 20.38142 1.000 25.66497 439 ALA C CA 1
ATOM 11805 C C . ALA C 1 439 ? 17.00688 -64.09859 21.19423 1.000 28.92327 439 ALA C C 1
ATOM 11806 O O . ALA C 1 439 ? 16.93288 -64.70642 22.27465 1.000 26.59497 439 ALA C O 1
ATOM 11808 N N . ILE C 1 440 ? 18.15308 -63.68732 20.66306 1.000 22.50576 440 ILE C N 1
ATOM 11809 C CA . ILE C 1 440 ? 19.44194 -63.88332 21.32014 1.000 26.05913 440 ILE C CA 1
ATOM 11810 C C . ILE C 1 440 ? 19.85630 -62.54646 21.90295 1.000 24.31244 440 ILE C C 1
ATOM 11811 O O . ILE C 1 440 ? 20.11582 -61.59092 21.16207 1.000 21.23418 440 ILE C O 1
ATOM 11816 N N . MET C 1 441 ? 19.92239 -62.46364 23.22846 1.000 21.00430 441 MET C N 1
ATOM 11817 C CA . MET C 1 441 ? 20.10668 -61.17588 23.88765 1.000 24.03966 441 MET C CA 1
ATOM 11818 C C . MET C 1 441 ? 21.18264 -61.28836 24.95277 1.000 26.03007 441 MET C C 1
ATOM 11819 O O . MET C 1 441 ? 21.29218 -62.31887 25.62469 1.000 24.29297 441 MET C O 1
ATOM 11824 N N . GLY C 1 442 ? 21.96763 -60.22410 25.11118 1.000 21.19319 442 GLY C N 1
ATOM 11825 C CA . GLY C 1 442 ? 22.81097 -60.10821 26.28177 1.000 21.42006 442 GLY C CA 1
ATOM 11826 C C . GLY C 1 442 ? 21.98135 -59.99517 27.54647 1.000 23.74607 442 GLY C C 1
ATOM 11827 O O . GLY C 1 442 ? 20.80882 -59.60984 27.51307 1.000 23.44923 442 GLY C O 1
ATOM 11828 N N . ASP C 1 443 ? 22.59617 -60.34564 28.68392 1.000 21.88468 443 ASP C N 1
ATOM 11829 C CA . ASP C 1 443 ? 21.86320 -60.27700 29.94693 1.000 22.22890 443 ASP C CA 1
ATOM 11830 C C . ASP C 1 443 ? 21.43033 -58.85031 30.26589 1.000 22.17708 443 ASP C C 1
ATOM 11831 O O . ASP C 1 443 ? 20.30682 -58.63750 30.72718 1.000 22.27059 443 ASP C O 1
ATOM 11836 N N . SER C 1 444 ? 22.29104 -57.85631 30.01296 1.000 22.17244 444 SER C N 1
ATOM 11837 C CA . SER C 1 444 ? 21.89836 -56.47658 30.30468 1.000 22.21875 444 SER C CA 1
ATOM 11838 C C . SER C 1 444 ? 20.76262 -56.03856 29.39029 1.000 21.98217 444 SER C C 1
ATOM 11839 O O . SER C 1 444 ? 19.74994 -55.50645 29.85227 1.000 22.53492 444 SER C O 1
ATOM 11842 N N . ALA C 1 445 ? 20.89595 -56.31197 28.09166 1.000 21.68690 445 ALA C N 1
ATOM 11843 C CA . ALA C 1 445 ? 19.85236 -55.97940 27.12738 1.000 25.49661 445 ALA C CA 1
ATOM 11844 C C . ALA C 1 445 ? 18.50430 -56.56954 27.52303 1.000 21.86263 445 ALA C C 1
ATOM 11845 O O . ALA C 1 445 ? 17.47194 -55.89504 27.43271 1.000 24.12603 445 ALA C O 1
ATOM 11847 N N . PHE C 1 446 ? 18.49857 -57.83683 27.95061 1.000 21.86217 446 PHE C N 1
ATOM 11848 C CA . PHE C 1 446 ? 17.25282 -58.53096 28.26165 1.000 22.21975 446 PHE C CA 1
ATOM 11849 C C . PHE C 1 446 ? 16.46957 -57.81631 29.35974 1.000 22.00256 446 PHE C C 1
ATOM 11850 O O . PHE C 1 446 ? 15.23779 -57.70712 29.28287 1.000 24.84334 446 PHE C O 1
ATOM 11858 N N . GLY C 1 447 ? 17.16056 -57.29571 30.37491 1.000 22.22313 447 GLY C N 1
ATOM 11859 C CA . GLY C 1 447 ? 16.45667 -56.67504 31.48729 1.000 25.98401 447 GLY C CA 1
ATOM 11860 C C . GLY C 1 447 ? 15.64518 -55.43885 31.12394 1.000 28.65781 447 GLY C C 1
ATOM 11861 O O . GLY C 1 447 ? 14.79623 -55.01401 31.91932 1.000 26.07256 447 GLY C O 1
ATOM 11862 N N . PHE C 1 448 ? 15.89225 -54.83951 29.94899 1.000 23.88189 448 PHE C N 1
ATOM 11863 C CA . PHE C 1 448 ? 15.13280 -53.65029 29.55682 1.000 24.73609 448 PHE C CA 1
ATOM 11864 C C . PHE C 1 448 ? 13.67493 -53.96774 29.25816 1.000 24.70533 448 PHE C C 1
ATOM 11865 O O . PHE C 1 448 ? 12.80077 -53.13150 29.51452 1.000 28.27764 448 PHE C O 1
ATOM 11873 N N . SER C 1 449 ? 13.39186 -55.16950 28.73488 1.000 24.52282 449 SER C N 1
ATOM 11874 C CA . SER C 1 449 ? 12.05995 -55.50123 28.23803 1.000 29.22456 449 SER C CA 1
ATOM 11875 C C . SER C 1 449 ? 11.56713 -56.87637 28.69026 1.000 29.87245 449 SER C C 1
ATOM 11876 O O . SER C 1 449 ? 10.56861 -57.36365 28.14411 1.000 27.53083 449 SER C O 1
ATOM 11879 N N . ALA C 1 450 ? 12.20530 -57.49807 29.69071 1.000 26.28926 450 ALA C N 1
ATOM 11880 C CA . ALA C 1 450 ? 11.96711 -58.90952 29.98100 1.000 29.73341 450 ALA C CA 1
ATOM 11881 C C . ALA C 1 450 ? 10.52167 -59.20068 30.36444 1.000 26.05957 450 ALA C C 1
ATOM 11882 O O . ALA C 1 450 ? 10.02939 -60.30461 30.11379 1.000 26.30498 450 ALA C O 1
ATOM 11884 N N . MET C 1 451 ? 9.82563 -58.25218 30.98483 1.000 22.97306 451 MET C N 1
ATOM 11885 C CA . MET C 1 451 ? 8.48477 -58.57624 31.45839 1.000 26.05823 451 MET C CA 1
ATOM 11886 C C . MET C 1 451 ? 7.49689 -58.82649 30.32098 1.000 23.95498 451 MET C C 1
ATOM 11887 O O . MET C 1 451 ? 6.40755 -59.36018 30.57187 1.000 25.01451 451 MET C O 1
ATOM 11892 N N . GLU C 1 452 ? 7.85354 -58.49123 29.07865 1.000 22.78150 452 GLU C N 1
ATOM 11893 C CA . GLU C 1 452 ? 6.98952 -58.84564 27.95938 1.000 22.67252 452 GLU C CA 1
ATOM 11894 C C . GLU C 1 452 ? 6.91381 -60.35520 27.71658 1.000 22.69808 452 GLU C C 1
ATOM 11895 O O . GLU C 1 452 ? 6.18931 -60.76934 26.80266 1.000 22.65676 452 GLU C O 1
ATOM 11901 N N . ILE C 1 453 ? 7.62877 -61.18001 28.48565 1.000 22.79602 453 ILE C N 1
ATOM 11902 C CA . ILE C 1 453 ? 7.38830 -62.61964 28.38065 1.000 22.91343 453 ILE C CA 1
ATOM 11903 C C . ILE C 1 453 ? 5.94895 -62.93883 28.76344 1.000 25.38050 453 ILE C C 1
ATOM 11904 O O . ILE C 1 453 ? 5.37830 -63.91581 28.27464 1.000 23.36620 453 ILE C O 1
ATOM 11909 N N . GLU C 1 454 ? 5.31976 -62.11292 29.61264 1.000 23.52343 454 GLU C N 1
ATOM 11910 C CA . GLU C 1 454 ? 3.91794 -62.37659 29.93453 1.000 23.90354 454 GLU C CA 1
ATOM 11911 C C . GLU C 1 454 ? 3.00925 -62.02167 28.75798 1.000 24.39056 454 GLU C C 1
ATOM 11912 O O . GLU C 1 454 ? 2.03173 -62.73473 28.48277 1.000 24.01680 454 GLU C O 1
ATOM 11918 N N . THR C 1 455 ? 3.32009 -60.92545 28.04848 1.000 23.49134 455 THR C N 1
ATOM 11919 C CA . THR C 1 455 ? 2.62396 -60.62279 26.80077 1.000 25.83488 455 THR C CA 1
ATOM 11920 C C . THR C 1 455 ? 2.73818 -61.78664 25.81250 1.000 24.82948 455 THR C C 1
ATOM 11921 O O . THR C 1 455 ? 1.74857 -62.17223 25.18031 1.000 24.73098 455 THR C O 1
ATOM 11925 N N . ALA C 1 456 ? 3.92571 -62.37834 25.68755 1.000 22.99782 456 ALA C N 1
ATOM 11926 C CA . ALA C 1 456 ? 4.08608 -63.47355 24.73095 1.000 22.90369 456 ALA C CA 1
ATOM 11927 C C . ALA C 1 456 ? 3.27410 -64.69083 25.15552 1.000 27.69363 456 ALA C C 1
ATOM 11928 O O . ALA C 1 456 ? 2.55557 -65.28416 24.34100 1.000 23.93072 456 ALA C O 1
ATOM 11930 N N . ALA C 1 457 ? 3.33708 -65.04904 26.43832 1.000 23.54433 457 ALA C N 1
ATOM 11931 C CA . ALA C 1 457 ? 2.57063 -66.19294 26.91466 1.000 23.95455 457 ALA C CA 1
ATOM 11932 C C . ALA C 1 457 ? 1.07638 -65.93369 26.79760 1.000 31.14075 457 ALA C C 1
ATOM 11933 O O . ALA C 1 457 ? 0.31436 -66.81695 26.39143 1.000 24.50044 457 ALA C O 1
ATOM 11935 N N . ARG C 1 458 ? 0.63966 -64.72098 27.14858 1.000 24.87088 458 ARG C N 1
ATOM 11936 C CA . ARG C 1 458 ? -0.78318 -64.39918 27.11550 1.000 25.40842 458 ARG C CA 1
ATOM 11937 C C . ARG C 1 458 ? -1.32961 -64.45283 25.69420 1.000 25.34337 458 ARG C C 1
ATOM 11938 O O . ARG C 1 458 ? -2.44219 -64.94702 25.46501 1.000 25.70242 458 ARG C O 1
ATOM 11946 N N . CYS C 1 459 ? -0.55997 -63.94953 24.72902 1.000 24.05298 459 CYS C N 1
ATOM 11947 C CA . CYS C 1 459 ? -0.98579 -63.82461 23.34185 1.000 23.92797 459 CYS C CA 1
ATOM 11948 C C . CYS C 1 459 ? -0.58114 -65.01744 22.48650 1.000 26.03319 459 CYS C C 1
ATOM 11949 O O . CYS C 1 459 ? -0.66391 -64.93435 21.25395 1.000 27.52014 459 CYS C O 1
ATOM 11952 N N . LYS C 1 460 ? -0.15132 -66.11523 23.11212 1.000 28.06389 460 LYS C N 1
ATOM 11953 C CA . LYS C 1 460 ? 0.17464 -67.36171 22.41211 1.000 28.11746 460 LYS C CA 1
ATOM 11954 C C . LYS C 1 460 ? 1.25524 -67.13537 21.35351 1.000 30.90769 460 LYS C C 1
ATOM 11955 O O . LYS C 1 460 ? 1.14512 -67.58119 20.21085 1.000 30.98564 460 LYS C O 1
ATOM 11961 N N . LEU C 1 461 ? 2.30354 -66.41069 21.74622 1.000 23.30606 461 LEU C N 1
ATOM 11962 C CA . LEU C 1 461 ? 3.48888 -66.19378 20.92428 1.000 26.92013 461 LEU C CA 1
ATOM 11963 C C . LEU C 1 461 ? 4.64250 -66.97000 21.54597 1.000 32.77964 461 LEU C C 1
ATOM 11964 O O . LEU C 1 461 ? 5.24622 -66.50395 22.52670 1.000 30.93855 461 LEU C O 1
ATOM 11969 N N . PRO C 1 462 ? 4.97877 -68.15890 21.03508 1.000 26.42678 462 PRO C N 1
ATOM 11970 C CA . PRO C 1 462 ? 5.91306 -69.06498 21.74817 1.000 30.52221 462 PRO C CA 1
ATOM 11971 C C . PRO C 1 462 ? 7.38089 -68.73110 21.50398 1.000 32.67772 462 PRO C C 1
ATOM 11972 O O . PRO C 1 462 ? 8.13328 -69.48223 20.86391 1.000 28.69320 462 PRO C O 1
ATOM 11976 N N . LEU C 1 463 ? 7.80991 -67.59421 22.05134 1.000 27.33510 463 LEU C N 1
ATOM 11977 C CA . LEU C 1 463 ? 9.16632 -67.10303 21.84026 1.000 22.97479 463 LEU C CA 1
ATOM 11978 C C . LEU C 1 463 ? 10.21656 -68.05205 22.41331 1.000 26.80653 463 LEU C C 1
ATOM 11979 O O . LEU C 1 463 ? 10.01374 -68.69002 23.44983 1.000 25.07870 463 LEU C O 1
ATOM 11984 N N . ILE C 1 464 ? 11.34816 -68.14283 21.72327 1.000 22.54663 464 ILE C N 1
ATOM 11985 C CA . ILE C 1 464 ? 12.51659 -68.87451 22.19423 1.000 23.88760 464 ILE C CA 1
ATOM 11986 C C . ILE C 1 464 ? 13.58479 -67.83727 22.51191 1.000 22.43310 464 ILE C C 1
ATOM 11987 O O . ILE C 1 464 ? 14.12463 -67.19374 21.60648 1.000 26.07573 464 ILE C O 1
ATOM 11992 N N . ILE C 1 465 ? 13.90352 -67.67745 23.79140 1.000 23.18332 465 ILE C N 1
ATOM 11993 C CA . ILE C 1 465 ? 14.79670 -66.62338 24.25954 1.000 21.73872 465 ILE C CA 1
ATOM 11994 C C . ILE C 1 465 ? 16.10648 -67.25683 24.70743 1.000 24.40211 465 ILE C C 1
ATOM 11995 O O . ILE C 1 465 ? 16.10856 -68.17544 25.53492 1.000 26.42237 465 ILE C O 1
ATOM 12000 N N . ILE C 1 466 ? 17.21757 -66.76000 24.17309 1.000 21.61657 466 ILE C N 1
ATOM 12001 C CA . ILE C 1 466 ? 18.55090 -67.21137 24.54935 1.000 21.73499 466 ILE C CA 1
ATOM 12002 C C . ILE C 1 466 ? 19.29079 -66.01820 25.11554 1.000 23.38273 466 ILE C C 1
ATOM 12003 O O . ILE C 1 466 ? 19.52287 -65.03888 24.39910 1.000 26.41315 466 ILE C O 1
ATOM 12008 N N . ILE C 1 467 ? 19.67452 -66.09714 26.38556 1.000 24.95411 467 ILE C N 1
ATOM 12009 C CA . ILE C 1 467 ? 20.40278 -65.02110 27.04331 1.000 25.53327 467 ILE C CA 1
ATOM 12010 C C . ILE C 1 467 ? 21.86101 -65.43122 27.16758 1.000 27.26142 467 ILE C C 1
ATOM 12011 O O . ILE C 1 467 ? 22.17438 -66.47919 27.74120 1.000 26.31875 467 ILE C O 1
ATOM 12016 N N . ILE C 1 468 ? 22.75097 -64.60842 26.62461 1.000 21.94874 468 ILE C N 1
ATOM 12017 C CA . ILE C 1 468 ? 24.18751 -64.81807 26.75361 1.000 23.80390 468 ILE C CA 1
ATOM 12018 C C . ILE C 1 468 ? 24.62831 -63.99351 27.95161 1.000 24.44941 468 ILE C C 1
ATOM 12019 O O . ILE C 1 468 ? 24.67789 -62.76195 27.88267 1.000 24.89917 468 ILE C O 1
ATOM 12024 N N . ASN C 1 469 ? 24.90817 -64.67317 29.06290 1.000 25.20523 469 ASN C N 1
ATOM 12025 C CA . ASN C 1 469 ? 24.92077 -64.06155 30.38848 1.000 22.54642 469 ASN C CA 1
ATOM 12026 C C . ASN C 1 469 ? 26.35315 -64.01431 30.91594 1.000 26.63476 469 ASN C C 1
ATOM 12027 O O . ASN C 1 469 ? 26.87748 -65.02452 31.38648 1.000 23.20804 469 ASN C O 1
ATOM 12032 N N . ASN C 1 470 ? 26.97910 -62.83330 30.86648 1.000 24.23431 470 ASN C N 1
ATOM 12033 C CA . ASN C 1 470 ? 28.31380 -62.65200 31.43104 1.000 26.57527 470 ASN C CA 1
ATOM 12034 C C . ASN C 1 470 ? 28.30888 -61.77082 32.67622 1.000 26.42114 470 ASN C C 1
ATOM 12035 O O . ASN C 1 470 ? 29.33354 -61.16950 33.00802 1.000 28.30610 470 ASN C O 1
ATOM 12040 N N . ASN C 1 471 ? 27.17227 -61.66969 33.35301 1.000 21.09463 471 ASN C N 1
ATOM 12041 C CA . ASN C 1 471 ? 27.05392 -60.91330 34.59762 1.000 21.27809 471 ASN C CA 1
ATOM 12042 C C . ASN C 1 471 ? 27.27287 -59.41500 34.40331 1.000 26.96153 471 ASN C C 1
ATOM 12043 O O . ASN C 1 471 ? 27.71551 -58.73234 35.32640 1.000 26.69256 471 ASN C O 1
ATOM 12048 N N . GLY C 1 472 ? 26.98132 -58.85761 33.23217 1.000 26.81052 472 GLY C N 1
ATOM 12049 C CA . GLY C 1 472 ? 27.03628 -57.40694 33.15830 1.000 19.84358 472 GLY C CA 1
ATOM 12050 C C . GLY C 1 472 ? 27.06966 -56.86572 31.73409 1.000 26.50106 472 GLY C C 1
ATOM 12051 O O . GLY C 1 472 ? 26.73065 -57.55467 30.77309 1.000 23.00663 472 GLY C O 1
ATOM 12052 N N . ILE C 1 473 ? 27.47014 -55.60018 31.65793 1.000 22.13088 473 ILE C N 1
ATOM 12053 C CA . ILE C 1 473 ? 27.49046 -54.80402 30.43223 1.000 20.62366 473 ILE C CA 1
ATOM 12054 C C . ILE C 1 473 ? 28.88289 -54.93178 29.82871 1.000 20.38382 473 ILE C C 1
ATOM 12055 O O . ILE C 1 473 ? 29.83396 -54.33799 30.34150 1.000 21.83975 473 ILE C O 1
ATOM 12060 N N . TYR C 1 474 ? 29.00243 -55.71592 28.74127 1.000 21.42841 474 TYR C N 1
ATOM 12061 C CA . TYR C 1 474 ? 30.27201 -56.07931 28.10453 1.000 25.77541 474 TYR C CA 1
ATOM 12062 C C . TYR C 1 474 ? 31.05604 -57.08736 28.93943 1.000 29.43258 474 TYR C C 1
ATOM 12063 O O . TYR C 1 474 ? 31.71335 -57.97659 28.39096 1.000 29.73308 474 TYR C O 1
ATOM 12072 N N . HIS C 1 475 ? 31.00953 -56.94567 30.26044 1.000 30.64967 475 HIS C N 1
ATOM 12073 C CA . HIS C 1 475 ? 31.70357 -57.85185 31.16291 1.000 29.45035 475 HIS C CA 1
ATOM 12074 C C . HIS C 1 475 ? 31.09872 -57.66413 32.54602 1.000 28.24456 475 HIS C C 1
ATOM 12075 O O . HIS C 1 475 ? 30.25827 -56.78667 32.75539 1.000 25.68679 475 HIS C O 1
ATOM 12082 N N . GLY C 1 476 ? 31.51834 -58.51104 33.48385 1.000 28.73700 476 GLY C N 1
ATOM 12083 C CA . GLY C 1 476 ? 30.95329 -58.46242 34.81883 1.000 25.46364 476 GLY C CA 1
ATOM 12084 C C . GLY C 1 476 ? 31.91731 -59.02331 35.83983 1.000 30.06744 476 GLY C C 1
ATOM 12085 O O . GLY C 1 476 ? 33.05769 -59.37596 35.52869 1.000 31.18572 476 GLY C O 1
ATOM 12086 N N . LEU C 1 477 ? 31.44653 -59.07889 37.08362 1.000 27.71020 477 LEU C N 1
ATOM 12087 C CA . LEU C 1 477 ? 32.15778 -59.75472 38.15612 1.000 28.05224 477 LEU C CA 1
ATOM 12088 C C . LEU C 1 477 ? 31.55804 -61.14449 38.35318 1.000 26.13504 477 LEU C C 1
ATOM 12089 O O . LEU C 1 477 ? 30.38757 -61.38001 38.04500 1.000 30.94622 477 LEU C O 1
ATOM 12094 N N . ASP C 1 478 ? 32.35606 -62.07121 38.86745 1.000 29.21356 478 ASP C N 1
ATOM 12095 C CA . ASP C 1 478 ? 31.80710 -63.38076 39.20225 1.000 35.79271 478 ASP C CA 1
ATOM 12096 C C . ASP C 1 478 ? 31.43623 -63.49633 40.67435 1.000 38.79369 478 ASP C C 1
ATOM 12097 O O . ASP C 1 478 ? 30.91416 -64.53357 41.09202 1.000 36.25187 478 ASP C O 1
ATOM 12102 N N . ASP C 1 479 ? 31.68829 -62.45394 41.46011 1.000 30.71197 479 ASP C N 1
ATOM 12103 C CA . ASP C 1 479 ? 31.35058 -62.43696 42.87728 1.000 34.04447 479 ASP C CA 1
ATOM 12104 C C . ASP C 1 479 ? 31.22328 -60.98378 43.31055 1.000 37.83094 479 ASP C C 1
ATOM 12105 O O . ASP C 1 479 ? 32.14277 -60.19221 43.08558 1.000 40.28208 479 ASP C O 1
ATOM 12110 N N . ILE C 1 480 ? 30.08389 -60.62901 43.90297 1.000 34.98138 480 ILE C N 1
ATOM 12111 C CA . ILE C 1 480 ? 29.87264 -59.29256 44.44724 1.000 35.13471 480 ILE C CA 1
ATOM 12112 C C . ILE C 1 480 ? 29.56487 -59.31253 45.93367 1.000 37.56706 480 ILE C C 1
ATOM 12113 O O . ILE C 1 480 ? 29.31255 -58.24915 46.51804 1.000 36.50477 480 ILE C O 1
ATOM 12118 N N . LYS C 1 481 ? 29.57519 -60.48980 46.56552 1.000 38.20758 481 LYS C N 1
ATOM 12119 C CA . LYS C 1 481 ? 29.22519 -60.58406 47.97810 1.000 42.93663 481 LYS C CA 1
ATOM 12120 C C . LYS C 1 481 ? 30.23178 -59.85593 48.85772 1.000 44.02711 481 LYS C C 1
ATOM 12121 O O . LYS C 1 481 ? 29.85528 -59.28952 49.88961 1.000 45.01978 481 LYS C O 1
ATOM 12127 N N . SER C 1 482 ? 31.50452 -59.85346 48.46698 1.000 45.52133 482 SER C N 1
ATOM 12128 C CA . SER C 1 482 ? 32.56702 -59.24634 49.25502 1.000 45.56332 482 SER C CA 1
ATOM 12129 C C . SER C 1 482 ? 32.94324 -57.85008 48.76718 1.000 36.90501 482 SER C C 1
ATOM 12130 O O . SER C 1 482 ? 33.96526 -57.30906 49.19817 1.000 35.45626 482 SER C O 1
ATOM 12133 N N . VAL C 1 483 ? 32.15235 -57.25955 47.88196 1.000 30.84401 483 VAL C N 1
ATOM 12134 C CA . VAL C 1 483 ? 32.41252 -55.92062 47.35648 1.000 31.57159 483 VAL C CA 1
ATOM 12135 C C . VAL C 1 483 ? 31.59505 -54.93171 48.18070 1.000 30.90104 483 VAL C C 1
ATOM 12136 O O . VAL C 1 483 ? 30.35965 -55.04949 48.20999 1.000 37.61147 483 VAL C O 1
ATOM 12140 N N . PRO C 1 484 ? 32.22207 -53.96518 48.86095 1.000 38.58070 484 PRO C N 1
ATOM 12141 C CA . PRO C 1 484 ? 31.43924 -52.94307 49.57073 1.000 40.59756 484 PRO C CA 1
ATOM 12142 C C . PRO C 1 484 ? 30.47512 -52.25804 48.61559 1.000 33.99528 484 PRO C C 1
ATOM 12143 O O . PRO C 1 484 ? 30.79485 -52.02001 47.45060 1.000 32.47773 484 PRO C O 1
ATOM 12147 N N . SER C 1 485 ? 29.27367 -51.96381 49.11673 1.000 39.88282 485 SER C N 1
ATOM 12148 C CA . SER C 1 485 ? 28.21481 -51.46482 48.24426 1.000 38.30270 485 SER C CA 1
ATOM 12149 C C . SER C 1 485 ? 28.63187 -50.18040 47.53146 1.000 38.71866 485 SER C C 1
ATOM 12150 O O . SER C 1 485 ? 28.37890 -50.01703 46.32960 1.000 33.58550 485 SER C O 1
ATOM 12153 N N . ASP C 1 486 ? 29.30175 -49.27238 48.24431 1.000 35.77746 486 ASP C N 1
ATOM 12154 C CA . ASP C 1 486 ? 29.71250 -48.01261 47.63204 1.000 33.50530 486 ASP C CA 1
ATOM 12155 C C . ASP C 1 486 ? 30.64859 -48.22542 46.44699 1.000 35.20747 486 ASP C C 1
ATOM 12156 O O . ASP C 1 486 ? 30.70296 -47.37878 45.54786 1.000 33.94933 486 ASP C O 1
ATOM 12161 N N . LYS C 1 487 ? 31.38770 -49.33527 46.41890 1.000 35.00102 487 LYS C N 1
ATOM 12162 C CA . LYS C 1 487 ? 32.41000 -49.55329 45.39966 1.000 36.55600 487 LYS C CA 1
ATOM 12163 C C . LYS C 1 487 ? 31.97046 -50.50908 44.29754 1.000 33.92336 487 LYS C C 1
ATOM 12164 O O . LYS C 1 487 ? 32.79359 -50.87607 43.44948 1.000 33.96512 487 LYS C O 1
ATOM 12170 N N . LEU C 1 488 ? 30.70555 -50.91336 44.27407 1.000 30.27624 488 LEU C N 1
ATOM 12171 C CA . LEU C 1 488 ? 30.26269 -51.84616 43.24718 1.000 27.58432 488 LEU C CA 1
ATOM 12172 C C . LEU C 1 488 ? 30.42746 -51.19928 41.87353 1.000 30.36639 488 LEU C C 1
ATOM 12173 O O . LEU C 1 488 ? 29.97915 -50.05862 41.67296 1.000 29.74148 488 LEU C O 1
ATOM 12178 N N . PRO C 1 489 ? 31.07634 -51.87075 40.92173 1.000 25.24202 489 PRO C N 1
ATOM 12179 C CA . PRO C 1 489 ? 31.30083 -51.26542 39.60248 1.000 29.76682 489 PRO C CA 1
ATOM 12180 C C . PRO C 1 489 ? 30.00490 -51.09229 38.83122 1.000 27.06500 489 PRO C C 1
ATOM 12181 O O . PRO C 1 489 ? 29.06151 -51.87647 38.96262 1.000 25.92203 489 PRO C O 1
ATOM 12185 N N . SER C 1 490 ? 29.98867 -50.06795 37.97565 1.000 24.94445 490 SER C N 1
ATOM 12186 C CA . SER C 1 490 ? 28.76760 -49.70699 37.26731 1.000 23.29411 490 SER C CA 1
ATOM 12187 C C . SER C 1 490 ? 28.38815 -50.70635 36.17747 1.000 25.10216 490 SER C C 1
ATOM 12188 O O . SER C 1 490 ? 27.21886 -50.73874 35.77391 1.000 25.20978 490 SER C O 1
ATOM 12191 N N . PHE C 1 491 ? 29.33791 -51.51370 35.68822 1.000 22.80244 491 PHE C N 1
ATOM 12192 C CA . PHE C 1 491 ? 29.09566 -52.40749 34.55804 1.000 22.98834 491 PHE C CA 1
ATOM 12193 C C . PHE C 1 491 ? 28.55254 -53.76738 34.96459 1.000 28.55890 491 PHE C C 1
ATOM 12194 O O . PHE C 1 491 ? 28.11397 -54.53033 34.09213 1.000 24.31073 491 PHE C O 1
ATOM 12202 N N . THR C 1 492 ? 28.57681 -54.10208 36.24981 1.000 24.42650 492 THR C N 1
ATOM 12203 C CA . THR C 1 492 ? 28.24978 -55.45590 36.66562 1.000 24.15706 492 THR C CA 1
ATOM 12204 C C . THR C 1 492 ? 26.77946 -55.58492 37.04056 1.000 26.27241 492 THR C C 1
ATOM 12205 O O . THR C 1 492 ? 26.17066 -54.66248 37.59479 1.000 23.11272 492 THR C O 1
ATOM 12209 N N . LEU C 1 493 ? 26.21468 -56.73972 36.72336 1.000 27.08273 493 LEU C N 1
ATOM 12210 C CA . LEU C 1 493 ? 24.93316 -57.16931 37.24834 1.000 24.39632 493 LEU C CA 1
ATOM 12211 C C . LEU C 1 493 ? 25.19997 -58.25608 38.27961 1.000 26.61908 493 LEU C C 1
ATOM 12212 O O . LEU C 1 493 ? 26.35251 -58.58651 38.57856 1.000 27.39436 493 LEU C O 1
ATOM 12217 N N . MET C 1 494 ? 24.14060 -58.78980 38.85273 1.000 24.27733 494 MET C N 1
ATOM 12218 C CA . MET C 1 494 ? 24.32111 -59.80861 39.87913 1.000 27.44856 494 MET C CA 1
ATOM 12219 C C . MET C 1 494 ? 24.80850 -61.11436 39.25169 1.000 26.94636 494 MET C C 1
ATOM 12220 O O . MET C 1 494 ? 24.21906 -61.58249 38.26960 1.000 22.62251 494 MET C O 1
ATOM 12225 N N . PRO C 1 495 ? 25.87020 -61.72500 39.78144 1.000 32.22700 495 PRO C N 1
ATOM 12226 C CA . PRO C 1 495 ? 26.38956 -62.96460 39.18392 1.000 28.68255 495 PRO C CA 1
ATOM 12227 C C . PRO C 1 495 ? 25.34559 -64.06897 39.14830 1.000 24.94836 495 PRO C C 1
ATOM 12228 O O . PRO C 1 495 ? 24.64005 -64.31727 40.12984 1.000 26.03181 495 PRO C O 1
ATOM 12232 N N . GLU C 1 496 ? 25.27938 -64.74718 38.00198 1.000 23.31451 496 GLU C N 1
ATOM 12233 C CA . GLU C 1 496 ? 24.36262 -65.86283 37.77373 1.000 27.24069 496 GLU C CA 1
ATOM 12234 C C . GLU C 1 496 ? 22.93229 -65.49482 38.17287 1.000 23.44256 496 GLU C C 1
ATOM 12235 O O . GLU C 1 496 ? 22.24757 -66.22569 38.89878 1.000 22.71591 496 GLU C O 1
ATOM 12241 N N . THR C 1 497 ? 22.48938 -64.32532 37.70617 1.000 25.41939 497 THR C N 1
ATOM 12242 C CA . THR C 1 497 ? 21.06926 -64.01004 37.76084 1.000 23.02635 497 THR C CA 1
ATOM 12243 C C . THR C 1 497 ? 20.30075 -65.04992 36.95368 1.000 24.98120 497 THR C C 1
ATOM 12244 O O . THR C 1 497 ? 20.66838 -65.36960 35.81849 1.000 24.22822 497 THR C O 1
ATOM 12248 N N . ARG C 1 498 ? 19.24651 -65.60319 37.55627 1.000 25.34800 498 ARG C N 1
ATOM 12249 C CA . ARG C 1 498 ? 18.56686 -66.77812 37.00593 1.000 24.71994 498 ARG C CA 1
ATOM 12250 C C . ARG C 1 498 ? 17.40926 -66.35756 36.10044 1.000 23.63363 498 ARG C C 1
ATOM 12251 O O . ARG C 1 498 ? 16.23154 -66.58186 36.38755 1.000 26.63306 498 ARG C O 1
ATOM 12259 N N . TYR C 1 499 ? 17.77706 -65.75422 34.96437 1.000 22.61341 499 TYR C N 1
ATOM 12260 C CA . TYR C 1 499 ? 16.77238 -65.36001 33.98056 1.000 25.09616 499 TYR C CA 1
ATOM 12261 C C . TYR C 1 499 ? 15.96147 -66.55684 33.49382 1.000 24.86516 499 TYR C C 1
ATOM 12262 O O . TYR C 1 499 ? 14.78620 -66.40302 33.13957 1.000 25.91864 499 TYR C O 1
ATOM 12271 N N . ASP C 1 500 ? 16.56271 -67.75197 33.46634 1.000 23.32915 500 ASP C N 1
ATOM 12272 C CA . ASP C 1 500 ? 15.81033 -68.94760 33.08289 1.000 28.86627 500 ASP C CA 1
ATOM 12273 C C . ASP C 1 500 ? 14.58156 -69.13864 33.96231 1.000 29.41325 500 ASP C C 1
ATOM 12274 O O . ASP C 1 500 ? 13.51876 -69.54548 33.47831 1.000 28.05766 500 ASP C O 1
ATOM 12279 N N . LEU C 1 501 ? 14.69934 -68.82922 35.25474 1.000 27.08684 501 LEU C N 1
ATOM 12280 C CA . LEU C 1 501 ? 13.58779 -69.04802 36.17616 1.000 26.37259 501 LEU C CA 1
ATOM 12281 C C . LEU C 1 501 ? 12.43595 -68.06909 35.95657 1.000 32.72089 501 LEU C C 1
ATOM 12282 O O . LEU C 1 501 ? 11.31258 -68.36460 36.37547 1.000 28.56059 501 LEU C O 1
ATOM 12287 N N . LEU C 1 502 ? 12.68348 -66.91271 35.32234 1.000 23.12104 502 LEU C N 1
ATOM 12288 C CA . LEU C 1 502 ? 11.58265 -66.02163 34.95365 1.000 23.32103 502 LEU C CA 1
ATOM 12289 C C . LEU C 1 502 ? 10.52971 -66.72681 34.10921 1.000 25.46245 502 LEU C C 1
ATOM 12290 O O . LEU C 1 502 ? 9.35049 -66.36488 34.16573 1.000 23.99632 502 LEU C O 1
ATOM 12295 N N . ALA C 1 503 ? 10.93328 -67.71673 33.30484 1.000 23.45352 503 ALA C N 1
ATOM 12296 C CA . ALA C 1 503 ? 9.97348 -68.40188 32.44712 1.000 28.19731 503 ALA C CA 1
ATOM 12297 C C . ALA C 1 503 ? 8.86626 -69.06116 33.25982 1.000 24.23575 503 ALA C C 1
ATOM 12298 O O . ALA C 1 503 ? 7.72613 -69.16995 32.79041 1.000 25.85427 503 ALA C O 1
ATOM 12300 N N . ASN C 1 504 ? 9.17492 -69.50617 34.47548 1.000 25.48271 504 ASN C N 1
ATOM 12301 C CA . ASN C 1 504 ? 8.14968 -70.12905 35.29913 1.000 26.95835 504 ASN C CA 1
ATOM 12302 C C . ASN C 1 504 ? 7.05433 -69.15168 35.69013 1.000 28.86236 504 ASN C C 1
ATOM 12303 O O . ASN C 1 504 ? 5.93213 -69.58329 35.98841 1.000 27.94978 504 ASN C O 1
ATOM 12308 N N . SER C 1 505 ? 7.34160 -67.84642 35.68555 1.000 22.76597 505 SER C N 1
ATOM 12309 C CA . SER C 1 505 ? 6.30898 -66.89740 36.07881 1.000 23.31137 505 SER C CA 1
ATOM 12310 C C . SER C 1 505 ? 5.16110 -66.88164 35.08684 1.000 26.69352 505 SER C C 1
ATOM 12311 O O . SER C 1 505 ? 4.05253 -66.47357 35.44960 1.000 24.19798 505 SER C O 1
ATOM 12314 N N . VAL C 1 506 ? 5.39650 -67.34179 33.85593 1.000 23.09755 506 VAL C N 1
ATOM 12315 C CA . VAL C 1 506 ? 4.38512 -67.28327 32.81052 1.000 25.10560 506 VAL C CA 1
ATOM 12316 C C . VAL C 1 506 ? 4.12831 -68.67742 32.25214 1.000 27.26684 506 VAL C C 1
ATOM 12317 O O . VAL C 1 506 ? 3.72578 -68.82824 31.09198 1.000 23.86943 506 VAL C O 1
ATOM 12321 N N . TYR C 1 507 ? 4.34045 -69.70323 33.08518 1.000 29.37146 507 TYR C N 1
ATOM 12322 C CA . TYR C 1 507 ? 4.05748 -71.09667 32.74232 1.000 26.51791 507 TYR C CA 1
ATOM 12323 C C . TYR C 1 507 ? 4.86620 -71.57317 31.53671 1.000 29.61360 507 TYR C C 1
ATOM 12324 O O . TYR C 1 507 ? 4.43013 -72.46015 30.79769 1.000 27.71631 507 TYR C O 1
ATOM 12333 N N . GLY C 1 508 ? 6.05017 -71.00468 31.33549 1.000 23.25200 508 GLY C N 1
ATOM 12334 C CA . GLY C 1 508 ? 6.97268 -71.46619 30.31997 1.000 28.72090 508 GLY C CA 1
ATOM 12335 C C . GLY C 1 508 ? 7.97673 -72.46760 30.85993 1.000 31.59488 508 GLY C C 1
ATOM 12336 O O . GLY C 1 508 ? 7.73840 -73.16152 31.85277 1.000 27.42818 508 GLY C O 1
ATOM 12337 N N . GLN C 1 509 ? 9.12105 -72.54939 30.18321 1.000 22.78833 509 GLN C N 1
ATOM 12338 C CA . GLN C 1 509 ? 10.18779 -73.43906 30.61750 1.000 27.36913 509 GLN C CA 1
ATOM 12339 C C . GLN C 1 509 ? 11.50705 -72.69276 30.55100 1.000 24.41319 509 GLN C C 1
ATOM 12340 O O . GLN C 1 509 ? 11.72178 -71.88562 29.64421 1.000 26.44309 509 GLN C O 1
ATOM 12346 N N . GLY C 1 510 ? 12.38736 -72.96003 31.50577 1.000 24.09351 510 GLY C N 1
ATOM 12347 C CA . GLY C 1 510 ? 13.67739 -72.29695 31.55072 1.000 25.00028 510 GLY C CA 1
ATOM 12348 C C . GLY C 1 510 ? 14.78233 -73.31338 31.73632 1.000 28.27816 510 GLY C C 1
ATOM 12349 O O . GLY C 1 510 ? 14.57692 -74.38411 32.29691 1.000 26.52655 510 GLY C O 1
ATOM 12350 N N . PHE C 1 511 ? 15.96958 -72.95916 31.25964 1.000 26.03816 511 PHE C N 1
ATOM 12351 C CA . PHE C 1 511 ? 17.11965 -73.84886 31.35673 1.000 26.68055 511 PHE C CA 1
ATOM 12352 C C . PHE C 1 511 ? 18.34994 -73.05000 31.75087 1.000 32.01252 511 PHE C C 1
ATOM 12353 O O . PHE C 1 511 ? 18.64844 -72.02194 31.13026 1.000 29.54094 511 PHE C O 1
ATOM 12361 N N . LEU C 1 512 ? 19.05908 -73.52864 32.77027 1.000 25.21612 512 LEU C N 1
ATOM 12362 C CA . LEU C 1 512 ? 20.37391 -73.00764 33.11948 1.000 28.70793 512 LEU C CA 1
ATOM 12363 C C . LEU C 1 512 ? 21.42690 -73.84784 32.42044 1.000 32.10994 512 LEU C C 1
ATOM 12364 O O . LEU C 1 512 ? 21.43417 -75.07350 32.54298 1.000 29.82312 512 LEU C O 1
ATOM 12369 N N . VAL C 1 513 ? 22.31069 -73.18773 31.68840 1.000 29.38153 513 VAL C N 1
ATOM 12370 C CA . VAL C 1 513 ? 23.26406 -73.85422 30.81833 1.000 34.21290 513 VAL C CA 1
ATOM 12371 C C . VAL C 1 513 ? 24.65247 -73.31224 31.12077 1.000 31.83898 513 VAL C C 1
ATOM 12372 O O . VAL C 1 513 ? 24.83986 -72.09077 31.19315 1.000 25.97557 513 VAL C O 1
ATOM 12376 N N . LYS C 1 514 ? 25.62236 -74.21799 31.29273 1.000 28.72179 514 LYS C N 1
ATOM 12377 C CA . LYS C 1 514 ? 26.99963 -73.83273 31.57683 1.000 30.34755 514 LYS C CA 1
ATOM 12378 C C . LYS C 1 514 ? 28.02798 -74.44005 30.62863 1.000 29.20930 514 LYS C C 1
ATOM 12379 O O . LYS C 1 514 ? 29.22323 -74.14724 30.77073 1.000 29.67781 514 LYS C O 1
ATOM 12385 N N . ASP C 1 515 ? 27.61386 -75.25375 29.66468 1.000 28.94617 515 ASP C N 1
ATOM 12386 C CA . ASP C 1 515 ? 28.55598 -75.83072 28.70981 1.000 29.82107 515 ASP C CA 1
ATOM 12387 C C . ASP C 1 515 ? 27.82285 -76.13865 27.41387 1.000 32.87527 515 ASP C C 1
ATOM 12388 O O . ASP C 1 515 ? 26.58991 -76.13547 27.36055 1.000 30.72047 515 ASP C O 1
ATOM 12393 N N . SER C 1 516 ? 28.60141 -76.44895 26.36744 1.000 33.52804 516 SER C N 1
ATOM 12394 C CA . SER C 1 516 ? 28.00602 -76.62307 25.04641 1.000 35.04971 516 SER C CA 1
ATOM 12395 C C . SER C 1 516 ? 27.05800 -77.81525 24.99398 1.000 36.83450 516 SER C C 1
ATOM 12396 O O . SER C 1 516 ? 26.03539 -77.75340 24.29980 1.000 31.56240 516 SER C O 1
ATOM 12399 N N . THR C 1 517 ? 27.35846 -78.90073 25.72269 1.000 33.46342 517 THR C N 1
ATOM 12400 C CA . THR C 1 517 ? 26.45755 -80.05039 25.71379 1.000 33.32523 517 THR C CA 1
ATOM 12401 C C . THR C 1 517 ? 25.10260 -79.68920 26.31409 1.000 32.57432 517 THR C C 1
ATOM 12402 O O . THR C 1 517 ? 24.05442 -80.03350 25.75335 1.000 33.17568 517 THR C O 1
ATOM 12406 N N . GLN C 1 518 ? 25.10165 -78.99086 27.45448 1.000 30.78902 518 GLN C N 1
ATOM 12407 C CA . GLN C 1 518 ? 23.84170 -78.58292 28.05841 1.000 29.50962 518 GLN C CA 1
ATOM 12408 C C . GLN C 1 518 ? 23.11239 -77.60180 27.15783 1.000 30.97728 518 GLN C C 1
ATOM 12409 O O . GLN C 1 518 ? 21.87751 -77.61098 27.08481 1.000 27.86564 518 GLN C O 1
ATOM 12415 N N . LEU C 1 519 ? 23.86720 -76.73785 26.47310 1.000 28.26361 519 LEU C N 1
ATOM 12416 C CA . LEU C 1 519 ? 23.26793 -75.79033 25.54302 1.000 31.32367 519 LEU C CA 1
ATOM 12417 C C . LEU C 1 519 ? 22.52203 -76.51204 24.43352 1.000 33.19526 519 LEU C C 1
ATOM 12418 O O . LEU C 1 519 ? 21.37497 -76.17037 24.12138 1.000 31.81497 519 LEU C O 1
ATOM 12423 N N . GLN C 1 520 ? 23.16191 -77.52000 23.82547 1.000 30.90101 520 GLN C N 1
ATOM 12424 C CA . GLN C 1 520 ? 22.50658 -78.29567 22.77736 1.000 30.57022 520 GLN C CA 1
ATOM 12425 C C . GLN C 1 520 ? 21.23399 -78.95237 23.29249 1.000 34.27557 520 GLN C C 1
ATOM 12426 O O . GLN C 1 520 ? 20.17896 -78.88025 22.64844 1.000 30.68560 520 GLN C O 1
ATOM 12432 N N A SER C 1 521 ? 21.31651 -79.60669 24.45420 0.555 34.15533 521 SER C N 1
ATOM 12433 N N B SER C 1 521 ? 21.31607 -79.60528 24.45648 0.445 34.15115 521 SER C N 1
ATOM 12434 C CA A SER C 1 521 ? 20.16247 -80.32996 24.97832 0.555 32.69138 521 SER C CA 1
ATOM 12435 C CA B SER C 1 521 ? 20.16349 -80.32899 24.98574 0.445 32.70966 521 SER C CA 1
ATOM 12436 C C A SER C 1 521 ? 19.00798 -79.38468 25.28794 0.555 30.80194 521 SER C C 1
ATOM 12437 C C B SER C 1 521 ? 19.00808 -79.38429 25.28865 0.445 30.83716 521 SER C C 1
ATOM 12438 O O A SER C 1 521 ? 17.85418 -79.67261 24.94668 0.555 32.86753 521 SER C O 1
ATOM 12439 O O B SER C 1 521 ? 17.85430 -79.67426 24.94900 0.445 32.88586 521 SER C O 1
ATOM 12444 N N . ALA C 1 522 ? 19.29947 -78.24995 25.92949 1.000 30.67728 522 ALA C N 1
ATOM 12445 C CA . ALA C 1 522 ? 18.24992 -77.29667 26.28464 1.000 30.40538 522 ALA C CA 1
ATOM 12446 C C . ALA C 1 522 ? 17.56236 -76.72784 25.04511 1.000 31.31767 522 ALA C C 1
ATOM 12447 O O . ALA C 1 522 ? 16.32790 -76.68696 24.96795 1.000 28.91302 522 ALA C O 1
ATOM 12449 N N . LEU C 1 523 ? 18.34861 -76.26402 24.06932 1.000 29.55109 523 LEU C N 1
ATOM 12450 C CA . LEU C 1 523 ? 17.76053 -75.68753 22.86191 1.000 28.78687 523 LEU C CA 1
ATOM 12451 C C . LEU C 1 523 ? 16.85268 -76.67761 22.14940 1.000 34.33987 523 LEU C C 1
ATOM 12452 O O . LEU C 1 523 ? 15.76795 -76.30922 21.68571 1.000 32.62161 523 LEU C O 1
ATOM 12457 N N . GLN C 1 524 ? 17.27798 -77.94349 22.05099 1.000 32.55898 524 GLN C N 1
ATOM 12458 C CA . GLN C 1 524 ? 16.45870 -78.94542 21.37957 1.000 30.56850 524 GLN C CA 1
ATOM 12459 C C . GLN C 1 524 ? 15.09226 -79.09303 22.03961 1.000 36.96516 524 GLN C C 1
ATOM 12460 O O . GLN C 1 524 ? 14.11367 -79.43381 21.36551 1.000 39.89764 524 GLN C O 1
ATOM 12466 N N . LYS C 1 525 ? 14.99191 -78.80899 23.33779 1.000 29.71041 525 LYS C N 1
ATOM 12467 C CA . LYS C 1 525 ? 13.70476 -78.84489 24.02341 1.000 31.58020 525 LYS C CA 1
ATOM 12468 C C . LYS C 1 525 ? 12.87198 -77.58423 23.82109 1.000 33.81461 525 LYS C C 1
ATOM 12469 O O . LYS C 1 525 ? 11.70454 -77.57047 24.22685 1.000 32.77778 525 LYS C O 1
ATOM 12475 N N . CYS C 1 526 ? 13.42671 -76.53539 23.20524 1.000 30.00638 526 CYS C N 1
ATOM 12476 C CA . CYS C 1 526 ? 12.69579 -75.28083 23.03259 1.000 35.13790 526 CYS C CA 1
ATOM 12477 C C . CYS C 1 526 ? 11.88862 -75.20622 21.74327 1.000 32.01188 526 CYS C C 1
ATOM 12478 O O . CYS C 1 526 ? 11.02441 -74.33061 21.61864 1.000 36.38520 526 CYS C O 1
ATOM 12481 N N . PHE C 1 527 ? 12.14839 -76.07827 20.77630 1.000 27.52993 527 PHE C N 1
ATOM 12482 C CA . PHE C 1 527 ? 11.55888 -75.86995 19.46357 1.000 33.89650 527 PHE C CA 1
ATOM 12483 C C . PHE C 1 527 ? 10.10893 -76.32516 19.37445 1.000 37.27416 527 PHE C C 1
ATOM 12484 O O . PHE C 1 527 ? 9.40414 -75.91200 18.45364 1.000 42.48577 527 PHE C O 1
ATOM 12492 N N . ASN C 1 528 ? 9.62671 -77.12639 20.31841 1.000 35.96754 528 ASN C N 1
ATOM 12493 C CA . ASN C 1 528 ? 8.24045 -77.57595 20.30120 1.000 31.24348 528 ASN C CA 1
ATOM 12494 C C . ASN C 1 528 ? 7.62300 -77.42499 21.69263 1.000 35.27572 528 ASN C C 1
ATOM 12495 O O . ASN C 1 528 ? 7.19444 -78.39372 22.31830 1.000 42.65991 528 ASN C O 1
ATOM 12500 N N . PHE C 1 529 ? 7.56377 -76.19116 22.17526 1.000 33.69602 529 PHE C N 1
ATOM 12501 C CA . PHE C 1 529 ? 6.99747 -75.90243 23.48467 1.000 35.56007 529 PHE C CA 1
ATOM 12502 C C . PHE C 1 529 ? 5.91048 -74.84749 23.34721 1.000 36.02004 529 PHE C C 1
ATOM 12503 O O . PHE C 1 529 ? 6.15423 -73.76836 22.79758 1.000 33.25199 529 PHE C O 1
ATOM 12511 N N . ASP C 1 530 ? 4.71469 -75.16121 23.84655 1.000 36.76738 530 ASP C N 1
ATOM 12512 C CA . ASP C 1 530 ? 3.57236 -74.24382 23.80573 1.000 41.58809 530 ASP C CA 1
ATOM 12513 C C . ASP C 1 530 ? 3.72910 -73.23222 24.93714 1.000 37.02900 530 ASP C C 1
ATOM 12514 O O . ASP C 1 530 ? 3.16536 -73.36887 26.02586 1.000 38.38149 530 ASP C O 1
ATOM 12519 N N . GLY C 1 531 ? 4.51140 -72.20092 24.67117 1.000 32.38873 531 GLY C N 1
ATOM 12520 C CA . GLY C 1 531 ? 4.77849 -71.17789 25.65665 1.000 31.86660 531 GLY C CA 1
ATOM 12521 C C . GLY C 1 531 ? 6.15504 -70.58786 25.43465 1.000 31.34574 531 GLY C C 1
ATOM 12522 O O . GLY C 1 531 ? 6.78264 -70.79971 24.40252 1.000 29.85536 531 GLY C O 1
ATOM 12523 N N . VAL C 1 532 ? 6.61646 -69.86225 26.44471 1.000 27.65289 532 VAL C N 1
ATOM 12524 C CA . VAL C 1 532 ? 7.87216 -69.12755 26.37614 1.000 29.72649 532 VAL C CA 1
ATOM 12525 C C . VAL C 1 532 ? 8.99828 -69.98721 26.94010 1.000 24.24503 532 VAL C C 1
ATOM 12526 O O . VAL C 1 532 ? 8.87647 -70.54789 28.03226 1.000 23.23153 532 VAL C O 1
ATOM 12530 N N . SER C 1 533 ? 10.10551 -70.07244 26.20546 1.000 22.31444 533 SER C N 1
ATOM 12531 C CA . SER C 1 533 ? 11.29933 -70.76170 26.66364 1.000 22.86060 533 SER C CA 1
ATOM 12532 C C . SER C 1 533 ? 12.43665 -69.76749 26.80851 1.000 23.38234 533 SER C C 1
ATOM 12533 O O . SER C 1 533 ? 12.63653 -68.90538 25.94562 1.000 28.05962 533 SER C O 1
ATOM 12536 N N . ILE C 1 534 ? 13.19247 -69.90274 27.89137 1.000 23.55825 534 ILE C N 1
ATOM 12537 C CA . ILE C 1 534 ? 14.33401 -69.04105 28.15883 1.000 25.88165 534 ILE C CA 1
ATOM 12538 C C . ILE C 1 534 ? 15.53370 -69.92365 28.46185 1.000 28.18126 534 ILE C C 1
ATOM 12539 O O . ILE C 1 534 ? 15.49515 -70.72026 29.40369 1.000 26.59849 534 ILE C O 1
ATOM 12544 N N . VAL C 1 535 ? 16.59887 -69.77699 27.68149 1.000 25.51926 535 VAL C N 1
ATOM 12545 C CA . VAL C 1 535 ? 17.85589 -70.47733 27.93396 1.000 27.20644 535 VAL C CA 1
ATOM 12546 C C . VAL C 1 535 ? 18.85166 -69.45167 28.45898 1.000 22.73316 535 VAL C C 1
ATOM 12547 O O . VAL C 1 535 ? 19.21878 -68.51288 27.74627 1.000 25.63986 535 VAL C O 1
ATOM 12551 N N . ASN C 1 536 ? 19.27513 -69.62743 29.70633 1.000 25.60596 536 ASN C N 1
ATOM 12552 C CA . ASN C 1 536 ? 20.19678 -68.71889 30.38842 1.000 26.12781 536 ASN C CA 1
ATOM 12553 C C . ASN C 1 536 ? 21.59175 -69.33183 30.27577 1.000 26.66168 536 ASN C C 1
ATOM 12554 O O . ASN C 1 536 ? 21.91765 -70.29038 30.98098 1.000 25.84767 536 ASN C O 1
ATOM 12559 N N . VAL C 1 537 ? 22.40854 -68.79587 29.37315 1.000 21.57582 537 VAL C N 1
ATOM 12560 C CA . VAL C 1 537 ? 23.71137 -69.37651 29.04025 1.000 23.85220 537 VAL C CA 1
ATOM 12561 C C . VAL C 1 537 ? 24.78175 -68.59510 29.79102 1.000 25.72768 537 VAL C C 1
ATOM 12562 O O . VAL C 1 537 ? 25.09609 -67.45179 29.43388 1.000 22.38891 537 VAL C O 1
ATOM 12566 N N . MET C 1 538 ? 25.36404 -69.21306 30.81378 1.000 25.86700 538 MET C N 1
ATOM 12567 C CA . MET C 1 538 ? 26.42417 -68.57758 31.58536 1.000 28.94251 538 MET C CA 1
ATOM 12568 C C . MET C 1 538 ? 27.73161 -68.66109 30.81055 1.000 29.24157 538 MET C C 1
ATOM 12569 O O . MET C 1 538 ? 28.18523 -69.76095 30.47739 1.000 25.21584 538 MET C O 1
ATOM 12574 N N . ILE C 1 539 ? 28.34525 -67.50949 30.52578 1.000 23.42214 539 ILE C N 1
ATOM 12575 C CA . ILE C 1 539 ? 29.62131 -67.47957 29.82598 1.000 24.72882 539 ILE C CA 1
ATOM 12576 C C . ILE C 1 539 ? 30.65744 -66.77671 30.69715 1.000 26.69798 539 ILE C C 1
ATOM 12577 O O . ILE C 1 539 ? 30.34118 -66.19311 31.73054 1.000 27.28681 539 ILE C O 1
ATOM 12582 N N . ASP C 1 540 ? 31.91320 -66.85563 30.25419 1.000 32.88394 540 ASP C N 1
ATOM 12583 C CA . ASP C 1 540 ? 33.02664 -66.16370 30.89803 1.000 28.37037 540 ASP C CA 1
ATOM 12584 C C . ASP C 1 540 ? 32.69872 -64.68881 31.11399 1.000 33.64565 540 ASP C C 1
ATOM 12585 O O . ASP C 1 540 ? 32.24639 -63.99692 30.19838 1.000 26.40097 540 ASP C O 1
ATOM 12590 N N . HIS C 1 541 ? 32.94391 -64.20857 32.33090 1.000 33.54168 541 HIS C N 1
ATOM 12591 C CA . HIS C 1 541 ? 32.56281 -62.85952 32.73538 1.000 29.66307 541 HIS C CA 1
ATOM 12592 C C . HIS C 1 541 ? 33.59423 -61.79688 32.37322 1.000 33.46505 541 HIS C C 1
ATOM 12593 O O . HIS C 1 541 ? 33.34384 -60.61413 32.62327 1.000 31.26319 541 HIS C O 1
ATOM 12600 N N . ARG C 1 542 ? 34.74595 -62.17781 31.80149 1.000 30.21488 542 ARG C N 1
ATOM 12601 C CA . ARG C 1 542 ? 35.84684 -61.23064 31.67396 1.000 31.97244 542 ARG C CA 1
ATOM 12602 C C . ARG C 1 542 ? 35.73431 -60.41927 30.38616 1.000 30.05695 542 ARG C C 1
ATOM 12603 O O . ARG C 1 542 ? 35.03671 -60.81756 29.44864 1.000 31.86410 542 ARG C O 1
ATOM 12611 N N . PRO C 1 543 ? 36.39962 -59.24700 30.31106 1.000 33.05403 543 PRO C N 1
ATOM 12612 C CA . PRO C 1 543 ? 36.37175 -58.39959 29.10443 1.000 32.20451 543 PRO C CA 1
ATOM 12613 C C . PRO C 1 543 ? 37.26178 -58.87127 27.94737 1.000 28.95579 543 PRO C C 1
ATOM 12614 O O . PRO C 1 543 ? 38.00886 -59.83760 28.12387 1.000 31.10279 543 PRO C O 1
ATOM 12618 N N . GLN D 1 5 ? 46.34866 -36.46354 36.20681 1.000 68.72957 5 GLN D N 1
ATOM 12619 C CA . GLN D 1 5 ? 45.62386 -36.31597 34.94803 1.000 64.84618 5 GLN D CA 1
ATOM 12620 C C . GLN D 1 5 ? 44.10826 -36.30608 35.16039 1.000 56.96273 5 GLN D C 1
ATOM 12621 O O . GLN D 1 5 ? 43.51824 -37.30568 35.57311 1.000 57.35342 5 GLN D O 1
ATOM 12627 N N . LEU D 1 6 ? 43.48568 -35.16849 34.86927 1.000 42.60269 6 LEU D N 1
ATOM 12628 C CA . LEU D 1 6 ? 42.04647 -34.99963 34.99348 1.000 36.82534 6 LEU D CA 1
ATOM 12629 C C . LEU D 1 6 ? 41.36823 -35.22584 33.65048 1.000 34.44638 6 LEU D C 1
ATOM 12630 O O . LEU D 1 6 ? 41.92340 -34.91815 32.59390 1.000 40.87413 6 LEU D O 1
ATOM 12635 N N . THR D 1 7 ? 40.15834 -35.76700 33.70023 1.000 33.85475 7 THR D N 1
ATOM 12636 C CA . THR D 1 7 ? 39.34838 -35.97169 32.51081 1.000 30.59898 7 THR D CA 1
ATOM 12637 C C . THR D 1 7 ? 38.01659 -35.26366 32.68575 1.000 32.36869 7 THR D C 1
ATOM 12638 O O . THR D 1 7 ? 37.64950 -34.84659 33.78819 1.000 29.08607 7 THR D O 1
ATOM 12642 N N . GLY D 1 8 ? 37.27453 -35.17004 31.58149 1.000 33.45636 8 GLY D N 1
ATOM 12643 C CA . GLY D 1 8 ? 35.89166 -34.73963 31.67922 1.000 30.50154 8 GLY D CA 1
ATOM 12644 C C . GLY D 1 8 ? 35.12583 -35.52190 32.72319 1.000 31.58965 8 GLY D C 1
ATOM 12645 O O . GLY D 1 8 ? 34.38380 -34.94766 33.52178 1.000 25.41983 8 GLY D O 1
ATOM 12646 N N . SER D 1 9 ? 35.31882 -36.84332 32.74523 1.000 31.57064 9 SER D N 1
ATOM 12647 C CA . SER D 1 9 ? 34.63765 -37.68785 33.72046 1.000 28.75345 9 SER D CA 1
ATOM 12648 C C . SER D 1 9 ? 34.97577 -37.27971 35.14962 1.000 27.31986 9 SER D C 1
ATOM 12649 O O . SER D 1 9 ? 34.08350 -37.14072 35.99078 1.000 26.26974 9 SER D O 1
ATOM 12652 N N . SER D 1 10 ? 36.26376 -37.11216 35.45657 1.000 26.29543 10 SER D N 1
ATOM 12653 C CA . SER D 1 10 ? 36.62234 -36.83869 36.84231 1.000 26.89626 10 SER D CA 1
ATOM 12654 C C . SER D 1 10 ? 36.29877 -35.40587 37.25384 1.000 29.48535 10 SER D C 1
ATOM 12655 O O . SER D 1 10 ? 35.95812 -35.17691 38.41694 1.000 26.60441 10 SER D O 1
ATOM 12658 N N . ILE D 1 11 ? 36.37683 -34.43713 36.33291 1.000 23.13275 11 ILE D N 1
ATOM 12659 C CA . ILE D 1 11 ? 35.94487 -33.08330 36.66646 1.000 28.00384 11 ILE D CA 1
ATOM 12660 C C . ILE D 1 11 ? 34.45731 -33.07158 36.98495 1.000 24.63489 11 ILE D C 1
ATOM 12661 O O . ILE D 1 11 ? 34.01979 -32.43750 37.95096 1.000 25.67353 11 ILE D O 1
ATOM 12666 N N . LEU D 1 12 ? 33.65701 -33.75807 36.16758 1.000 26.48733 12 LEU D N 1
ATOM 12667 C CA . LEU D 1 12 ? 32.24880 -33.96342 36.49278 1.000 25.58627 12 LEU D CA 1
ATOM 12668 C C . LEU D 1 12 ? 32.09943 -34.64184 37.85152 1.000 31.62554 12 LEU D C 1
ATOM 12669 O O . LEU D 1 12 ? 31.33672 -34.18251 38.71140 1.000 24.96519 12 LEU D O 1
ATOM 12674 N N . ALA D 1 13 ? 32.81064 -35.75576 38.05492 1.000 26.04876 13 ALA D N 1
ATOM 12675 C CA . ALA D 1 13 ? 32.69115 -36.48481 39.31537 1.000 27.13910 13 ALA D CA 1
ATOM 12676 C C . ALA D 1 13 ? 33.04620 -35.59554 40.50029 1.000 33.52917 13 ALA D C 1
ATOM 12677 O O . ALA D 1 13 ? 32.33835 -35.58819 41.51397 1.000 26.81878 13 ALA D O 1
ATOM 12679 N N . LYS D 1 14 ? 34.12866 -34.82111 40.38269 1.000 26.68839 14 LYS D N 1
ATOM 12680 C CA . LYS D 1 14 ? 34.54505 -33.96702 41.48928 1.000 28.33445 14 LYS D CA 1
ATOM 12681 C C . LYS D 1 14 ? 33.57360 -32.81044 41.70481 1.000 27.61284 14 LYS D C 1
ATOM 12682 O O . LYS D 1 14 ? 33.35928 -32.39231 42.84855 1.000 25.00911 14 LYS D O 1
ATOM 12688 N N . SER D 1 15 ? 32.97331 -32.29300 40.62584 1.000 27.35753 15 SER D N 1
ATOM 12689 C CA . SER D 1 15 ? 31.95897 -31.25188 40.76174 1.000 25.24014 15 SER D CA 1
ATOM 12690 C C . SER D 1 15 ? 30.75399 -31.76632 41.53814 1.000 26.63044 15 SER D C 1
ATOM 12691 O O . SER D 1 15 ? 30.22063 -31.06699 42.40473 1.000 28.31649 15 SER D O 1
ATOM 12694 N N . LEU D 1 16 ? 30.30290 -32.98344 41.23126 1.000 26.43349 16 LEU D N 1
ATOM 12695 C CA . LEU D 1 16 ? 29.17780 -33.56138 41.96379 1.000 25.51747 16 LEU D CA 1
ATOM 12696 C C . LEU D 1 16 ? 29.53791 -33.79938 43.42514 1.000 28.91883 16 LEU D C 1
ATOM 12697 O O . LEU D 1 16 ? 28.76675 -33.45683 44.33225 1.000 25.68880 16 LEU D O 1
ATOM 12702 N N . LYS D 1 17 ? 30.71857 -34.37551 43.67263 1.000 23.02787 17 LYS D N 1
ATOM 12703 C CA . LYS D 1 17 ? 31.13421 -34.65316 45.04549 1.000 24.02342 17 LYS D CA 1
ATOM 12704 C C . LYS D 1 17 ? 31.17635 -33.37838 45.88979 1.000 27.66135 17 LYS D C 1
ATOM 12705 O O . LYS D 1 17 ? 30.72781 -33.37676 47.04276 1.000 27.92151 17 LYS D O 1
ATOM 12711 N N . SER D 1 18 ? 31.69712 -32.28011 45.33204 1.000 24.42969 18 SER D N 1
ATOM 12712 C CA . SER D 1 18 ? 31.79191 -31.03608 46.09965 1.000 31.18914 18 SER D CA 1
ATOM 12713 C C . SER D 1 18 ? 30.41792 -30.47069 46.44551 1.000 29.16008 18 SER D C 1
ATOM 12714 O O . SER D 1 18 ? 30.27878 -29.72817 47.42680 1.000 29.51226 18 SER D O 1
ATOM 12717 N N . LEU D 1 19 ? 29.40041 -30.79395 45.65662 1.000 24.40032 19 LEU D N 1
ATOM 12718 C CA . LEU D 1 19 ? 28.03380 -30.40261 45.95802 1.000 25.42405 19 LEU D CA 1
ATOM 12719 C C . LEU D 1 19 ? 27.31052 -31.43464 46.82830 1.000 30.34840 19 LEU D C 1
ATOM 12720 O O . LEU D 1 19 ? 26.09755 -31.32091 47.02792 1.000 29.91359 19 LEU D O 1
ATOM 12725 N N . GLY D 1 20 ? 28.02679 -32.42749 47.35544 1.000 24.36008 20 GLY D N 1
ATOM 12726 C CA . GLY D 1 20 ? 27.44879 -33.36561 48.30235 1.000 31.18159 20 GLY D CA 1
ATOM 12727 C C . GLY D 1 20 ? 26.73397 -34.55425 47.69404 1.000 27.10652 20 GLY D C 1
ATOM 12728 O O . GLY D 1 20 ? 26.08498 -35.30938 48.43059 1.000 24.10290 20 GLY D O 1
ATOM 12729 N N . VAL D 1 21 ? 26.81661 -34.74417 46.37744 1.000 23.78624 21 VAL D N 1
ATOM 12730 C CA . VAL D 1 21 ? 26.16951 -35.90021 45.76072 1.000 24.24469 21 VAL D CA 1
ATOM 12731 C C . VAL D 1 21 ? 26.79050 -37.17348 46.30890 1.000 25.20396 21 VAL D C 1
ATOM 12732 O O . VAL D 1 21 ? 28.01975 -37.31500 46.36893 1.000 25.26283 21 VAL D O 1
ATOM 12736 N N . ASP D 1 22 ? 25.94331 -38.10640 46.73777 1.000 27.29080 22 ASP D N 1
ATOM 12737 C CA . ASP D 1 22 ? 26.45814 -39.35495 47.26560 1.000 27.19433 22 ASP D CA 1
ATOM 12738 C C . ASP D 1 22 ? 25.87593 -40.60283 46.61490 1.000 28.12938 22 ASP D C 1
ATOM 12739 O O . ASP D 1 22 ? 26.36453 -41.69863 46.90210 1.000 25.05414 22 ASP D O 1
ATOM 12744 N N . VAL D 1 23 ? 24.84809 -40.48236 45.77618 1.000 26.51127 23 VAL D N 1
ATOM 12745 C CA . VAL D 1 23 ? 24.24352 -41.61985 45.08621 1.000 31.73041 23 VAL D CA 1
ATOM 12746 C C . VAL D 1 23 ? 23.80079 -41.16464 43.70525 1.000 30.58904 23 VAL D C 1
ATOM 12747 O O . VAL D 1 23 ? 23.16365 -40.11440 43.56675 1.000 26.32363 23 VAL D O 1
ATOM 12751 N N . ILE D 1 24 ? 24.10431 -41.97341 42.69423 1.000 23.44768 24 ILE D N 1
ATOM 12752 C CA . ILE D 1 24 ? 23.67696 -41.74573 41.32055 1.000 26.14237 24 ILE D CA 1
ATOM 12753 C C . ILE D 1 24 ? 22.96000 -42.99837 40.83163 1.000 24.69856 24 ILE D C 1
ATOM 12754 O O . ILE D 1 24 ? 23.45207 -44.11177 41.03552 1.000 25.66062 24 ILE D O 1
ATOM 12759 N N . PHE D 1 25 ? 21.78810 -42.82275 40.21728 1.000 21.45307 25 PHE D N 1
ATOM 12760 C CA . PHE D 1 25 ? 21.09439 -43.90302 39.52714 1.000 23.57468 25 PHE D CA 1
ATOM 12761 C C . PHE D 1 25 ? 21.38431 -43.78361 38.03563 1.000 23.44844 25 PHE D C 1
ATOM 12762 O O . PHE D 1 25 ? 21.48518 -42.67608 37.50846 1.000 25.15024 25 PHE D O 1
ATOM 12770 N N . GLY D 1 26 ? 21.55199 -44.91102 37.35570 1.000 24.91494 26 GLY D N 1
ATOM 12771 C CA . GLY D 1 26 ? 21.76331 -44.83311 35.92518 1.000 19.83421 26 GLY D CA 1
ATOM 12772 C C . GLY D 1 26 ? 22.05047 -46.18649 35.30558 1.000 22.34980 26 GLY D C 1
ATOM 12773 O O . GLY D 1 26 ? 21.93903 -47.22983 35.95446 1.000 21.30326 26 GLY D O 1
ATOM 12774 N N . ILE D 1 27 ? 22.36421 -46.13920 34.00625 1.000 23.75493 27 ILE D N 1
ATOM 12775 C CA . ILE D 1 27 ? 22.81375 -47.29794 33.22858 1.000 22.39058 27 ILE D CA 1
ATOM 12776 C C . ILE D 1 27 ? 23.92588 -46.81435 32.30822 1.000 24.08271 27 ILE D C 1
ATOM 12777 O O . ILE D 1 27 ? 23.77288 -45.78862 31.63782 1.000 24.45252 27 ILE D O 1
ATOM 12782 N N A VAL D 1 28 ? 25.03563 -47.55058 32.27330 0.677 23.89424 28 VAL D N 1
ATOM 12783 N N B VAL D 1 28 ? 25.02201 -47.56724 32.24097 0.323 23.90085 28 VAL D N 1
ATOM 12784 C CA A VAL D 1 28 ? 26.23003 -47.11916 31.55857 0.677 23.12951 28 VAL D CA 1
ATOM 12785 C CA B VAL D 1 28 ? 26.24352 -47.10468 31.60168 0.323 23.09696 28 VAL D CA 1
ATOM 12786 C C A VAL D 1 28 ? 26.32597 -47.78014 30.18984 0.677 25.60532 28 VAL D C 1
ATOM 12787 C C B VAL D 1 28 ? 26.41646 -47.74092 30.22661 0.323 25.57827 28 VAL D C 1
ATOM 12788 O O A VAL D 1 28 ? 25.47219 -48.59023 29.80350 0.677 25.17904 28 VAL D O 1
ATOM 12789 O O B VAL D 1 28 ? 25.79596 -48.75317 29.88399 0.323 25.34596 28 VAL D O 1
ATOM 12796 N N A GLY D 1 29 ? 27.39807 -47.46596 29.48071 0.677 25.61338 29 GLY D N 1
ATOM 12797 N N B GLY D 1 29 ? 27.29397 -47.12993 29.43324 0.323 25.88717 29 GLY D N 1
ATOM 12798 C CA A GLY D 1 29 ? 27.61942 -47.78225 28.08927 0.677 27.38449 29 GLY D CA 1
ATOM 12799 C CA B GLY D 1 29 ? 27.70362 -47.59532 28.12207 0.323 27.88659 29 GLY D CA 1
ATOM 12800 C C A GLY D 1 29 ? 28.35843 -46.62949 27.45221 0.677 38.42580 29 GLY D C 1
ATOM 12801 C C B GLY D 1 29 ? 29.03901 -46.96183 27.79428 0.323 36.23111 29 GLY D C 1
ATOM 12802 O O A GLY D 1 29 ? 28.77987 -45.69477 28.13258 0.677 40.50547 29 GLY D O 1
ATOM 12803 O O B GLY D 1 29 ? 29.59477 -46.20487 28.59188 0.323 39.84444 29 GLY D O 1
ATOM 12804 N N A VAL D 1 30 ? 28.50895 -46.68472 26.13047 0.677 39.60043 30 VAL D N 1
ATOM 12805 N N B VAL D 1 30 ? 29.54340 -47.26568 26.59865 0.323 36.05733 30 VAL D N 1
ATOM 12806 C CA A VAL D 1 30 ? 29.17207 -45.57155 25.43180 0.677 40.14631 30 VAL D CA 1
ATOM 12807 C CA B VAL D 1 30 ? 30.86366 -46.81629 26.14158 0.323 40.60982 30 VAL D CA 1
ATOM 12808 C C A VAL D 1 30 ? 28.36609 -44.29058 25.63624 0.677 51.02982 30 VAL D C 1
ATOM 12809 C C B VAL D 1 30 ? 31.11127 -45.33216 26.41600 0.323 47.08693 30 VAL D C 1
ATOM 12810 O O A VAL D 1 30 ? 27.12705 -44.30125 25.48538 0.677 40.16186 30 VAL D O 1
ATOM 12811 O O B VAL D 1 30 ? 32.15353 -44.99205 26.99723 0.323 44.63105 30 VAL D O 1
ATOM 12818 N N A PRO D 1 31 ? 28.99855 -43.16062 25.97390 0.677 61.43811 31 PRO D N 1
ATOM 12819 N N B PRO D 1 31 ? 30.21534 -44.40966 26.04158 0.323 59.07431 31 PRO D N 1
ATOM 12820 C CA A PRO D 1 31 ? 30.41089 -43.00966 26.33796 0.677 58.04134 31 PRO D CA 1
ATOM 12821 C CA B PRO D 1 31 ? 30.50251 -42.99857 26.35163 0.323 57.95007 31 PRO D CA 1
ATOM 12822 C C A PRO D 1 31 ? 30.53981 -42.70258 27.82396 0.677 57.83301 31 PRO D C 1
ATOM 12823 C C B PRO D 1 31 ? 30.48425 -42.68861 27.83868 0.323 57.63282 31 PRO D C 1
ATOM 12824 O O A PRO D 1 31 ? 31.44599 -41.99243 28.24539 0.677 64.54827 31 PRO D O 1
ATOM 12825 O O B PRO D 1 31 ? 31.31833 -41.90714 28.31205 0.323 64.05838 31 PRO D O 1
ATOM 12832 N N A VAL D 1 32 ? 29.63721 -43.22811 28.64992 0.677 41.23745 32 VAL D N 1
ATOM 12833 N N B VAL D 1 32 ? 29.56817 -43.29289 28.59780 0.323 41.38863 32 VAL D N 1
ATOM 12834 C CA A VAL D 1 32 ? 29.45978 -42.72720 30.00536 0.677 38.89341 32 VAL D CA 1
ATOM 12835 C CA B VAL D 1 32 ? 29.27646 -42.82893 29.95115 0.323 38.96277 32 VAL D CA 1
ATOM 12836 C C A VAL D 1 32 ? 29.94088 -43.69950 31.06348 0.677 32.60205 32 VAL D C 1
ATOM 12837 C C B VAL D 1 32 ? 29.89376 -43.70994 31.03570 0.323 32.66623 32 VAL D C 1
ATOM 12838 O O A VAL D 1 32 ? 29.88085 -43.36812 32.25300 0.677 27.22616 32 VAL D O 1
ATOM 12839 O O B VAL D 1 32 ? 29.94465 -43.28739 32.20277 0.323 27.46373 32 VAL D O 1
ATOM 12846 N N . VAL D 1 33 ? 30.41637 -44.88768 30.68314 1.000 28.70519 33 VAL D N 1
ATOM 12847 C CA . VAL D 1 33 ? 30.96973 -45.79473 31.68717 1.000 30.14309 33 VAL D CA 1
ATOM 12848 C C . VAL D 1 33 ? 32.11352 -45.12176 32.44179 1.000 30.08561 33 VAL D C 1
ATOM 12849 O O . VAL D 1 33 ? 32.21331 -45.23076 33.66871 1.000 25.68108 33 VAL D O 1
ATOM 12853 N N . GLU D 1 34 ? 32.96181 -44.37570 31.73109 1.000 24.97177 34 GLU D N 1
ATOM 12854 C CA . GLU D 1 34 ? 34.06836 -43.68868 32.38951 1.000 31.47434 34 GLU D CA 1
ATOM 12855 C C . GLU D 1 34 ? 33.56795 -42.64558 33.37637 1.000 25.32094 34 GLU D C 1
ATOM 12856 O O . GLU D 1 34 ? 34.24200 -42.36335 34.36978 1.000 26.00767 34 GLU D O 1
ATOM 12862 N N . VAL D 1 35 ? 32.39423 -42.06557 33.11693 1.000 22.08008 35 VAL D N 1
ATOM 12863 C CA . VAL D 1 35 ? 31.82657 -41.06978 34.02309 1.000 23.51946 35 VAL D CA 1
ATOM 12864 C C . VAL D 1 35 ? 31.39964 -41.72320 35.32656 1.000 27.57269 35 VAL D C 1
ATOM 12865 O O . VAL D 1 35 ? 31.74240 -41.25152 36.41513 1.000 28.84052 35 VAL D O 1
ATOM 12869 N N . ALA D 1 36 ? 30.64440 -42.82159 35.23367 1.000 22.64219 36 ALA D N 1
ATOM 12870 C CA . ALA D 1 36 ? 30.20504 -43.52519 36.43534 1.000 22.15474 36 ALA D CA 1
ATOM 12871 C C . ALA D 1 36 ? 31.39217 -44.02739 37.25094 1.000 21.22659 36 ALA D C 1
ATOM 12872 O O . ALA D 1 36 ? 31.41012 -43.90641 38.48066 1.000 23.62655 36 ALA D O 1
ATOM 12874 N N . GLU D 1 37 ? 32.40503 -44.57785 36.58643 1.000 28.09191 37 GLU D N 1
ATOM 12875 C CA . GLU D 1 37 ? 33.55579 -45.05896 37.33816 1.000 29.80725 37 GLU D CA 1
ATOM 12876 C C . GLU D 1 37 ? 34.30764 -43.91199 38.00680 1.000 26.49212 37 GLU D C 1
ATOM 12877 O O . GLU D 1 37 ? 34.83461 -44.08635 39.11154 1.000 23.88991 37 GLU D O 1
ATOM 12883 N N . ALA D 1 38 ? 34.35580 -42.73290 37.37583 1.000 25.78098 38 ALA D N 1
ATOM 12884 C CA . ALA D 1 38 ? 34.97090 -41.58242 38.03738 1.000 28.01326 38 ALA D CA 1
ATOM 12885 C C . ALA D 1 38 ? 34.16081 -41.15002 39.25541 1.000 24.17865 38 ALA D C 1
ATOM 12886 O O . ALA D 1 38 ? 34.72804 -40.80906 40.30106 1.000 25.47251 38 ALA D O 1
ATOM 12888 N N . CYS D 1 39 ? 32.83091 -41.16770 39.14288 1.000 24.15507 39 CYS D N 1
ATOM 12889 C CA . CYS D 1 39 ? 31.99482 -40.86206 40.29636 1.000 27.65198 39 CYS D CA 1
ATOM 12890 C C . CYS D 1 39 ? 32.22841 -41.85834 41.42305 1.000 27.82985 39 CYS D C 1
ATOM 12891 O O . CYS D 1 39 ? 32.31472 -41.46582 42.59052 1.000 22.99437 39 CYS D O 1
ATOM 12894 N N . ILE D 1 40 ? 32.32732 -43.15405 41.08972 1.000 23.85107 40 ILE D N 1
ATOM 12895 C CA . ILE D 1 40 ? 32.56707 -44.17875 42.10552 1.000 26.78740 40 ILE D CA 1
ATOM 12896 C C . ILE D 1 40 ? 33.92226 -43.95799 42.75916 1.000 31.56279 40 ILE D C 1
ATOM 12897 O O . ILE D 1 40 ? 34.07666 -44.11193 43.97770 1.000 26.46531 40 ILE D O 1
ATOM 12902 N N . ALA D 1 41 ? 34.91693 -43.56035 41.96582 1.000 27.36665 41 ALA D N 1
ATOM 12903 C CA . ALA D 1 41 ? 36.24255 -43.28836 42.50438 1.000 27.59906 41 ALA D CA 1
ATOM 12904 C C . ALA D 1 41 ? 36.26517 -42.07938 43.42853 1.000 32.12619 41 ALA D C 1
ATOM 12905 O O . ALA D 1 41 ? 37.19537 -41.95055 44.23042 1.000 32.54299 41 ALA D O 1
ATOM 12907 N N . GLU D 1 42 ? 35.29322 -41.17314 43.32030 1.000 33.01643 42 GLU D N 1
ATOM 12908 C CA . GLU D 1 42 ? 35.20793 -40.03935 44.23872 1.000 26.91266 42 GLU D CA 1
ATOM 12909 C C . GLU D 1 42 ? 34.39496 -40.35556 45.49080 1.000 34.23492 42 GLU D C 1
ATOM 12910 O O . GLU D 1 42 ? 34.21067 -39.47046 46.33420 1.000 30.00083 42 GLU D O 1
ATOM 12916 N N . GLY D 1 43 ? 33.91057 -41.58907 45.63278 1.000 29.88923 43 GLY D N 1
ATOM 12917 C CA . GLY D 1 43 ? 33.09492 -41.97018 46.76664 1.000 30.38011 43 GLY D CA 1
ATOM 12918 C C . GLY D 1 43 ? 31.60269 -41.85966 46.55194 1.000 30.98734 43 GLY D C 1
ATOM 12919 O O . GLY D 1 43 ? 30.84661 -41.95668 47.52517 1.000 33.79659 43 GLY D O 1
ATOM 12920 N N . ILE D 1 44 ? 31.15220 -41.64149 45.32146 1.000 25.58817 44 ILE D N 1
ATOM 12921 C CA . ILE D 1 44 ? 29.72750 -41.54851 45.02639 1.000 24.48537 44 ILE D CA 1
ATOM 12922 C C . ILE D 1 44 ? 29.23683 -42.93181 44.63232 1.000 28.07455 44 ILE D C 1
ATOM 12923 O O . ILE D 1 44 ? 29.72779 -43.51874 43.66330 1.000 26.50910 44 ILE D O 1
ATOM 12928 N N . ARG D 1 45 ? 28.25716 -43.44907 45.36279 1.000 24.16057 45 ARG D N 1
ATOM 12929 C CA . ARG D 1 45 ? 27.73607 -44.77045 45.04472 1.000 24.19237 45 ARG D CA 1
ATOM 12930 C C . ARG D 1 45 ? 26.91248 -44.73088 43.75913 1.000 26.62246 45 ARG D C 1
ATOM 12931 O O . ARG D 1 45 ? 26.19036 -43.76482 43.49038 1.000 28.77644 45 ARG D O 1
ATOM 12939 N N . PHE D 1 46 ? 27.03048 -45.78234 42.95068 1.000 26.43772 46 PHE D N 1
ATOM 12940 C CA . PHE D 1 46 ? 26.30274 -45.87745 41.69278 1.000 21.18324 46 PHE D CA 1
ATOM 12941 C C . PHE D 1 46 ? 25.32033 -47.03486 41.74570 1.000 23.74177 46 PHE D C 1
ATOM 12942 O O . PHE D 1 46 ? 25.69785 -48.16879 42.07239 1.000 25.83429 46 PHE D O 1
ATOM 12950 N N . ILE D 1 47 ? 24.06917 -46.75448 41.40741 1.000 23.06551 47 ILE D N 1
ATOM 12951 C CA . ILE D 1 47 ? 23.01011 -47.75790 41.39712 1.000 21.51031 47 ILE D CA 1
ATOM 12952 C C . ILE D 1 47 ? 22.68674 -48.04097 39.93335 1.000 25.56585 47 ILE D C 1
ATOM 12953 O O . ILE D 1 47 ? 21.92475 -47.30262 39.30209 1.000 23.09028 47 ILE D O 1
ATOM 12958 N N . GLY D 1 48 ? 23.25806 -49.11212 39.38583 1.000 25.52596 48 GLY D N 1
ATOM 12959 C CA . GLY D 1 48 ? 22.98417 -49.48230 38.00824 1.000 20.26801 48 GLY D CA 1
ATOM 12960 C C . GLY D 1 48 ? 21.60986 -50.11347 37.91158 1.000 24.86374 48 GLY D C 1
ATOM 12961 O O . GLY D 1 48 ? 21.33113 -51.10790 38.60020 1.000 22.41260 48 GLY D O 1
ATOM 12962 N N . CYS D 1 49 ? 20.73593 -49.54807 37.09086 1.000 20.86792 49 CYS D N 1
ATOM 12963 C CA . CYS D 1 49 ? 19.37607 -50.04646 36.98703 1.000 24.60469 49 CYS D CA 1
ATOM 12964 C C . CYS D 1 49 ? 19.24156 -50.92244 35.73926 1.000 27.77829 49 CYS D C 1
ATOM 12965 O O . CYS D 1 49 ? 20.22632 -51.23094 35.05473 1.000 26.01049 49 CYS D O 1
ATOM 12968 N N . ARG D 1 50 ? 18.01224 -51.35822 35.45286 1.000 22.24183 50 ARG D N 1
ATOM 12969 C CA . ARG D 1 50 ? 17.73952 -52.19040 34.29085 1.000 23.58309 50 ARG D CA 1
ATOM 12970 C C . ARG D 1 50 ? 17.00096 -51.46298 33.17623 1.000 24.18087 50 ARG D C 1
ATOM 12971 O O . ARG D 1 50 ? 17.05482 -51.91761 32.02856 1.000 22.74013 50 ARG D O 1
ATOM 12979 N N . ASN D 1 51 ? 16.32963 -50.35288 33.48055 1.000 26.03233 51 ASN D N 1
ATOM 12980 C CA . ASN D 1 51 ? 15.77745 -49.43893 32.48501 1.000 24.49490 51 ASN D CA 1
ATOM 12981 C C . ASN D 1 51 ? 15.95789 -48.01567 32.99424 1.000 29.20758 51 ASN D C 1
ATOM 12982 O O . ASN D 1 51 ? 15.85454 -47.77901 34.19827 1.000 19.93050 51 ASN D O 1
ATOM 12987 N N . GLU D 1 52 ? 16.22541 -47.06417 32.08956 1.000 23.34847 52 GLU D N 1
ATOM 12988 C CA . GLU D 1 52 ? 16.40566 -45.68817 32.55400 1.000 22.41851 52 GLU D CA 1
ATOM 12989 C C . GLU D 1 52 ? 15.11995 -45.06577 33.06866 1.000 23.60673 52 GLU D C 1
ATOM 12990 O O . GLU D 1 52 ? 15.18446 -44.05654 33.77958 1.000 22.39481 52 GLU D O 1
ATOM 12996 N N . GLN D 1 53 ? 13.95625 -45.59798 32.69260 1.000 22.58026 53 GLN D N 1
ATOM 12997 C CA . GLN D 1 53 ? 12.71977 -45.12636 33.30688 1.000 24.18905 53 GLN D CA 1
ATOM 12998 C C . GLN D 1 53 ? 12.80181 -45.21286 34.82789 1.000 29.25930 53 GLN D C 1
ATOM 12999 O O . GLN D 1 53 ? 12.54106 -44.23410 35.53390 1.000 25.36187 53 GLN D O 1
ATOM 13005 N N . SER D 1 54 ? 13.15733 -46.38882 35.34871 1.000 21.58180 54 SER D N 1
ATOM 13006 C CA . SER D 1 54 ? 13.26157 -46.55965 36.79562 1.000 24.86861 54 SER D CA 1
ATOM 13007 C C . SER D 1 54 ? 14.41164 -45.74991 37.37847 1.000 23.26140 54 SER D C 1
ATOM 13008 O O . SER D 1 54 ? 14.30187 -45.22381 38.49656 1.000 25.85984 54 SER D O 1
ATOM 13011 N N . ALA D 1 55 ? 15.53560 -45.66757 36.66145 1.000 19.39787 55 ALA D N 1
ATOM 13012 C CA . ALA D 1 55 ? 16.64722 -44.84950 37.14005 1.000 22.79232 55 ALA D CA 1
ATOM 13013 C C . ALA D 1 55 ? 16.21389 -43.39866 37.36366 1.000 26.90872 55 ALA D C 1
ATOM 13014 O O . ALA D 1 55 ? 16.54561 -42.79321 38.38806 1.000 22.76955 55 ALA D O 1
ATOM 13016 N N . SER D 1 56 ? 15.47746 -42.81981 36.40819 1.000 20.77100 56 SER D N 1
ATOM 13017 C CA . SER D 1 56 ? 15.10283 -41.40915 36.52719 1.000 24.42743 56 SER D CA 1
ATOM 13018 C C . SER D 1 56 ? 13.93727 -41.19765 37.49002 1.000 25.00348 56 SER D C 1
ATOM 13019 O O . SER D 1 56 ? 13.83764 -40.12872 38.10369 1.000 23.70108 56 SER D O 1
ATOM 13022 N N . PHE D 1 57 ? 13.04905 -42.19004 37.64460 1.000 25.32534 57 PHE D N 1
ATOM 13023 C CA . PHE D 1 57 ? 12.04133 -42.09704 38.69963 1.000 23.95609 57 PHE D CA 1
ATOM 13024 C C . PHE D 1 57 ? 12.69314 -42.14112 40.07386 1.000 25.69182 57 PHE D C 1
ATOM 13025 O O . PHE D 1 57 ? 12.27512 -41.42354 40.99494 1.000 23.10258 57 PHE D O 1
ATOM 13033 N N . ALA D 1 58 ? 13.70070 -43.00699 40.23360 1.000 21.00832 58 ALA D N 1
ATOM 13034 C CA . ALA D 1 58 ? 14.40944 -43.10912 41.50387 1.000 24.19093 58 ALA D CA 1
ATOM 13035 C C . ALA D 1 58 ? 15.10225 -41.80320 41.85213 1.000 23.51539 58 ALA D C 1
ATOM 13036 O O . ALA D 1 58 ? 15.04739 -41.35086 43.00108 1.000 20.98760 58 ALA D O 1
ATOM 13038 N N . ALA D 1 59 ? 15.77870 -41.19226 40.87523 1.000 21.80303 59 ALA D N 1
ATOM 13039 C CA . ALA D 1 59 ? 16.45484 -39.92614 41.12761 1.000 19.53419 59 ALA D CA 1
ATOM 13040 C C . ALA D 1 59 ? 15.47288 -38.86062 41.59857 1.000 22.59533 59 ALA D C 1
ATOM 13041 O O . ALA D 1 59 ? 15.76182 -38.11641 42.54356 1.000 20.37723 59 ALA D O 1
ATOM 13043 N N . GLY D 1 60 ? 14.29994 -38.78122 40.96520 1.000 19.73086 60 GLY D N 1
ATOM 13044 C CA . GLY D 1 60 ? 13.34137 -37.75050 41.34729 1.000 20.32821 60 GLY D CA 1
ATOM 13045 C C . GLY D 1 60 ? 12.78550 -37.96398 42.74199 1.000 25.42788 60 GLY D C 1
ATOM 13046 O O . GLY D 1 60 ? 12.68717 -37.02067 43.54431 1.000 20.44926 60 GLY D O 1
ATOM 13047 N N . ALA D 1 61 ? 12.40716 -39.20992 43.04728 1.000 21.68374 61 ALA D N 1
ATOM 13048 C CA . ALA D 1 61 ? 11.91927 -39.53597 44.38065 1.000 21.11794 61 ALA D CA 1
ATOM 13049 C C . ALA D 1 61 ? 13.00608 -39.32669 45.41853 1.000 20.72392 61 ALA D C 1
ATOM 13050 O O . ALA D 1 61 ? 12.74510 -38.81544 46.51179 1.000 22.14468 61 ALA D O 1
ATOM 13052 N N . TRP D 1 62 ? 14.22976 -39.74937 45.10922 1.000 20.79983 62 TRP D N 1
ATOM 13053 C CA . TRP D 1 62 ? 15.32387 -39.51412 46.04084 1.000 21.03717 62 TRP D CA 1
ATOM 13054 C C . TRP D 1 62 ? 15.44937 -38.03243 46.36073 1.000 22.95729 62 TRP D C 1
ATOM 13055 O O . TRP D 1 62 ? 15.66613 -37.65820 47.51885 1.000 21.83868 62 TRP D O 1
ATOM 13066 N N . GLY D 1 63 ? 15.29518 -37.17678 45.34218 1.000 22.77588 63 GLY D N 1
ATOM 13067 C CA . GLY D 1 63 ? 15.36279 -35.74144 45.56200 1.000 20.88108 63 GLY D CA 1
ATOM 13068 C C . GLY D 1 63 ? 14.25285 -35.22786 46.45636 1.000 21.24124 63 GLY D C 1
ATOM 13069 O O . GLY D 1 63 ? 14.48907 -34.38633 47.32871 1.000 22.13487 63 GLY D O 1
ATOM 13070 N N . TYR D 1 64 ? 13.02597 -35.71624 46.25408 1.000 22.04893 64 TYR D N 1
ATOM 13071 C CA . TYR D 1 64 ? 11.93216 -35.35012 47.15485 1.000 23.13382 64 TYR D CA 1
ATOM 13072 C C . TYR D 1 64 ? 12.23993 -35.75466 48.59548 1.000 22.07368 64 TYR D C 1
ATOM 13073 O O . TYR D 1 64 ? 12.06536 -34.95943 49.52679 1.000 22.52850 64 TYR D O 1
ATOM 13082 N N . LEU D 1 65 ? 12.71221 -36.98746 48.79487 1.000 22.04886 65 LEU D N 1
ATOM 13083 C CA . LEU D 1 65 ? 12.92206 -37.49388 50.14653 1.000 24.65992 65 LEU D CA 1
ATOM 13084 C C . LEU D 1 65 ? 14.08102 -36.79622 50.83709 1.000 27.95963 65 LEU D C 1
ATOM 13085 O O . LEU D 1 65 ? 14.04668 -36.61770 52.05723 1.000 25.00681 65 LEU D O 1
ATOM 13090 N N . ASN D 1 66 ? 15.11013 -36.39382 50.09342 1.000 22.58661 66 ASN D N 1
ATOM 13091 C CA . ASN D 1 66 ? 16.31146 -35.86772 50.72609 1.000 23.92005 66 ASN D CA 1
ATOM 13092 C C . ASN D 1 66 ? 16.43488 -34.34702 50.65869 1.000 27.38326 66 ASN D C 1
ATOM 13093 O O . ASN D 1 66 ? 17.40066 -33.79927 51.19869 1.000 25.09227 66 ASN D O 1
ATOM 13098 N N . LYS D 1 67 ? 15.46246 -33.65815 50.06248 1.000 22.81129 67 LYS D N 1
ATOM 13099 C CA . LYS D 1 67 ? 15.46535 -32.18943 49.94613 1.000 22.93910 67 LYS D CA 1
ATOM 13100 C C . LYS D 1 67 ? 16.74808 -31.67092 49.30021 1.000 26.60527 67 LYS D C 1
ATOM 13101 O O . LYS D 1 67 ? 17.26191 -30.59644 49.63266 1.000 26.82754 67 LYS D O 1
ATOM 13107 N N . ARG D 1 68 ? 17.25561 -32.42679 48.33923 1.000 25.91482 68 ARG D N 1
ATOM 13108 C CA . ARG D 1 68 ? 18.36947 -31.99529 47.51125 1.000 28.41512 68 ARG D CA 1
ATOM 13109 C C . ARG D 1 68 ? 18.37665 -32.86806 46.26133 1.000 24.91369 68 ARG D C 1
ATOM 13110 O O . ARG D 1 68 ? 17.81663 -33.96432 46.27256 1.000 24.00685 68 ARG D O 1
ATOM 13118 N N . PRO D 1 69 ? 18.97204 -32.39665 45.17118 1.000 22.91127 69 PRO D N 1
ATOM 13119 C CA . PRO D 1 69 ? 18.74624 -33.02993 43.86500 1.000 21.29427 69 PRO D CA 1
ATOM 13120 C C . PRO D 1 69 ? 19.20738 -34.48009 43.81738 1.000 22.34563 69 PRO D C 1
ATOM 13121 O O . PRO D 1 69 ? 20.32611 -34.81234 44.21484 1.000 22.81844 69 PRO D O 1
ATOM 13125 N N . GLY D 1 70 ? 18.33441 -35.34615 43.31158 1.000 20.26430 70 GLY D N 1
ATOM 13126 C CA . GLY D 1 70 ? 18.77641 -36.65536 42.88482 1.000 23.75546 70 GLY D CA 1
ATOM 13127 C C . GLY D 1 70 ? 19.55393 -36.56336 41.58932 1.000 28.44025 70 GLY D C 1
ATOM 13128 O O . GLY D 1 70 ? 19.50834 -35.56677 40.87269 1.000 22.54733 70 GLY D O 1
ATOM 13129 N N . VAL D 1 71 ? 20.32192 -37.60374 41.28775 1.000 22.07876 71 VAL D N 1
ATOM 13130 C CA . VAL D 1 71 ? 21.16666 -37.58166 40.10269 1.000 22.19217 71 VAL D CA 1
ATOM 13131 C C . VAL D 1 71 ? 20.97790 -38.88683 39.34330 1.000 25.92582 71 VAL D C 1
ATOM 13132 O O . VAL D 1 71 ? 21.01188 -39.97425 39.93848 1.000 20.87308 71 VAL D O 1
ATOM 13136 N N . CYS D 1 72 ? 20.76060 -38.76703 38.03291 1.000 21.83149 72 CYS D N 1
ATOM 13137 C CA . CYS D 1 72 ? 20.57768 -39.89017 37.11966 1.000 21.85837 72 CYS D CA 1
ATOM 13138 C C . CYS D 1 72 ? 21.56933 -39.74421 35.97227 1.000 24.68404 72 CYS D C 1
ATOM 13139 O O . CYS D 1 72 ? 21.80717 -38.62984 35.49387 1.000 28.63073 72 CYS D O 1
ATOM 13142 N N . LEU D 1 73 ? 22.16850 -40.85783 35.54743 1.000 22.19965 73 LEU D N 1
ATOM 13143 C CA . LEU D 1 73 ? 23.18372 -40.85621 34.49603 1.000 25.68577 73 LEU D CA 1
ATOM 13144 C C . LEU D 1 73 ? 22.77024 -41.81075 33.38131 1.000 19.16447 73 LEU D C 1
ATOM 13145 O O . LEU D 1 73 ? 22.44037 -42.96645 33.64966 1.000 20.65820 73 LEU D O 1
ATOM 13150 N N . THR D 1 74 ? 22.77135 -41.33219 32.13386 1.000 20.06036 74 THR D N 1
ATOM 13151 C CA . THR D 1 74 ? 22.41377 -42.18507 31.00568 1.000 27.17917 74 THR D CA 1
ATOM 13152 C C . THR D 1 74 ? 23.34734 -41.94174 29.82733 1.000 23.63210 74 THR D C 1
ATOM 13153 O O . THR D 1 74 ? 24.03583 -40.91769 29.74165 1.000 22.14859 74 THR D O 1
ATOM 13157 N N . VAL D 1 75 ? 23.34827 -42.91546 28.91253 1.000 18.57226 75 VAL D N 1
ATOM 13158 C CA . VAL D 1 75 ? 24.04548 -42.82068 27.63482 1.000 21.53406 75 VAL D CA 1
ATOM 13159 C C . VAL D 1 75 ? 23.28147 -41.87053 26.72895 1.000 26.18881 75 VAL D C 1
ATOM 13160 O O . VAL D 1 75 ? 22.17870 -41.42408 27.06720 1.000 22.95841 75 VAL D O 1
ATOM 13164 N N . SER D 1 76 ? 23.85758 -41.58714 25.55835 1.000 20.00123 76 SER D N 1
ATOM 13165 C CA . SER D 1 76 ? 23.27538 -40.70425 24.57067 1.000 23.72543 76 SER D CA 1
ATOM 13166 C C . SER D 1 76 ? 21.97717 -41.27799 24.01143 1.000 23.86220 76 SER D C 1
ATOM 13167 O O . SER D 1 76 ? 21.62338 -42.44048 24.23781 1.000 21.22797 76 SER D O 1
ATOM 13170 N N . GLY D 1 77 ? 21.27899 -40.43984 23.24375 1.000 22.65114 77 GLY D N 1
ATOM 13171 C CA . GLY D 1 77 ? 20.16422 -40.86199 22.42120 1.000 19.14684 77 GLY D CA 1
ATOM 13172 C C . GLY D 1 77 ? 19.07326 -41.59015 23.18326 1.000 21.31421 77 GLY D C 1
ATOM 13173 O O . GLY D 1 77 ? 18.35661 -41.00342 23.99708 1.000 22.86771 77 GLY D O 1
ATOM 13174 N N . PRO D 1 78 ? 18.91914 -42.89053 22.91224 1.000 21.48585 78 PRO D N 1
ATOM 13175 C CA . PRO D 1 78 ? 17.83647 -43.65582 23.55465 1.000 20.36427 78 PRO D CA 1
ATOM 13176 C C . PRO D 1 78 ? 17.91986 -43.68692 25.07052 1.000 20.90243 78 PRO D C 1
ATOM 13177 O O . PRO D 1 78 ? 16.87797 -43.82183 25.71954 1.000 20.86454 78 PRO D O 1
ATOM 13181 N N . GLY D 1 79 ? 19.11695 -43.57385 25.65693 1.000 18.24867 79 GLY D N 1
ATOM 13182 C CA . GLY D 1 79 ? 19.21078 -43.48891 27.10639 1.000 18.93437 79 GLY D CA 1
ATOM 13183 C C . GLY D 1 79 ? 18.51377 -42.25822 27.65826 1.000 26.09829 79 GLY D C 1
ATOM 13184 O O . GLY D 1 79 ? 17.72031 -42.34340 28.59800 1.000 23.72355 79 GLY D O 1
ATOM 13185 N N . VAL D 1 80 ? 18.79641 -41.09418 27.07149 1.000 20.65261 80 VAL D N 1
ATOM 13186 C CA . VAL D 1 80 ? 18.15682 -39.86012 27.52336 1.000 20.37043 80 VAL D CA 1
ATOM 13187 C C . VAL D 1 80 ? 16.65812 -39.89139 27.23214 1.000 19.80321 80 VAL D C 1
ATOM 13188 O O . VAL D 1 80 ? 15.84486 -39.45063 28.05226 1.000 23.32124 80 VAL D O 1
ATOM 13192 N N . VAL D 1 81 ? 16.26487 -40.42335 26.07278 1.000 21.63788 81 VAL D N 1
ATOM 13193 C CA . VAL D 1 81 ? 14.84556 -40.44265 25.71992 1.000 20.45749 81 VAL D CA 1
ATOM 13194 C C . VAL D 1 81 ? 14.06238 -41.31332 26.69681 1.000 20.92669 81 VAL D C 1
ATOM 13195 O O . VAL D 1 81 ? 12.95026 -40.95934 27.10343 1.000 23.36557 81 VAL D O 1
ATOM 13199 N N . ASN D 1 82 ? 14.63102 -42.45983 27.09284 1.000 20.85783 82 ASN D N 1
ATOM 13200 C CA . ASN D 1 82 ? 13.99822 -43.28905 28.12268 1.000 20.50884 82 ASN D CA 1
ATOM 13201 C C . ASN D 1 82 ? 13.82626 -42.52256 29.42944 1.000 27.96156 82 ASN D C 1
ATOM 13202 O O . ASN D 1 82 ? 12.81050 -42.67875 30.12132 1.000 22.11150 82 ASN D O 1
ATOM 13207 N N . ALA D 1 83 ? 14.81392 -41.70029 29.79452 1.000 20.01018 83 ALA D N 1
ATOM 13208 C CA . ALA D 1 83 ? 14.76043 -40.96583 31.05176 1.000 21.32356 83 ALA D CA 1
ATOM 13209 C C . ALA D 1 83 ? 13.84851 -39.74889 30.99602 1.000 22.08820 83 ALA D C 1
ATOM 13210 O O . ALA D 1 83 ? 13.61958 -39.12031 32.03436 1.000 18.47253 83 ALA D O 1
ATOM 13212 N N . ILE D 1 84 ? 13.32469 -39.38766 29.82399 1.000 23.37659 84 ILE D N 1
ATOM 13213 C CA . ILE D 1 84 ? 12.41671 -38.24232 29.77906 1.000 25.85530 84 ILE D CA 1
ATOM 13214 C C . ILE D 1 84 ? 11.16273 -38.53939 30.58966 1.000 21.04955 84 ILE D C 1
ATOM 13215 O O . ILE D 1 84 ? 10.52338 -37.62488 31.11739 1.000 22.25533 84 ILE D O 1
ATOM 13220 N N . SER D 1 85 ? 10.80038 -39.82086 30.71454 1.000 18.23563 85 SER D N 1
ATOM 13221 C CA . SER D 1 85 ? 9.69505 -40.19436 31.59221 1.000 21.31568 85 SER D CA 1
ATOM 13222 C C . SER D 1 85 ? 9.90655 -39.65146 33.00361 1.000 22.11734 85 SER D C 1
ATOM 13223 O O . SER D 1 85 ? 8.98045 -39.10494 33.61126 1.000 20.55589 85 SER D O 1
ATOM 13226 N N . GLY D 1 86 ? 11.13251 -39.77526 33.53023 1.000 19.54074 86 GLY D N 1
ATOM 13227 C CA . GLY D 1 86 ? 11.42593 -39.28700 34.86599 1.000 18.47433 86 GLY D CA 1
ATOM 13228 C C . GLY D 1 86 ? 11.55132 -37.78331 34.97079 1.000 20.85518 86 GLY D C 1
ATOM 13229 O O . GLY D 1 86 ? 11.25044 -37.21522 36.02544 1.000 18.69048 86 GLY D O 1
ATOM 13230 N N . LEU D 1 87 ? 12.03086 -37.11889 33.91161 1.000 22.48654 87 LEU D N 1
ATOM 13231 C CA . LEU D 1 87 ? 12.01948 -35.65435 33.89399 1.000 22.79164 87 LEU D CA 1
ATOM 13232 C C . LEU D 1 87 ? 10.59364 -35.13181 33.93865 1.000 20.90980 87 LEU D C 1
ATOM 13233 O O . LEU D 1 87 ? 10.26056 -34.24730 34.73750 1.000 20.32631 87 LEU D O 1
ATOM 13238 N N . TYR D 1 88 ? 9.74258 -35.66249 33.05835 1.000 18.62302 88 TYR D N 1
ATOM 13239 C CA . TYR D 1 88 ? 8.33230 -35.29784 33.06248 1.000 19.48069 88 TYR D CA 1
ATOM 13240 C C . TYR D 1 88 ? 7.70243 -35.55314 34.43240 1.000 25.49982 88 TYR D C 1
ATOM 13241 O O . TYR D 1 88 ? 6.93131 -34.72547 34.93730 1.000 22.18180 88 TYR D O 1
ATOM 13250 N N . ASN D 1 89 ? 8.04404 -36.68693 35.05448 1.000 20.23779 89 ASN D N 1
ATOM 13251 C CA . ASN D 1 89 ? 7.51717 -37.01420 36.37943 1.000 19.21834 89 ASN D CA 1
ATOM 13252 C C . ASN D 1 89 ? 8.01596 -36.03608 37.44276 1.000 20.14535 89 ASN D C 1
ATOM 13253 O O . ASN D 1 89 ? 7.22902 -35.53258 38.25121 1.000 22.25976 89 ASN D O 1
ATOM 13258 N N . ALA D 1 90 ? 9.32395 -35.75339 37.46463 1.000 20.01365 90 ALA D N 1
ATOM 13259 C CA . ALA D 1 90 ? 9.85450 -34.83245 38.47125 1.000 21.36767 90 ALA D CA 1
ATOM 13260 C C . ALA D 1 90 ? 9.35397 -33.40484 38.26267 1.000 19.56370 90 ALA D C 1
ATOM 13261 O O . ALA D 1 90 ? 9.17685 -32.65619 39.23629 1.000 20.34916 90 ALA D O 1
ATOM 13263 N N . GLN D 1 91 ? 9.14411 -33.00459 37.00938 1.000 21.34568 91 GLN D N 1
ATOM 13264 C CA . GLN D 1 91 ? 8.60030 -31.68025 36.72615 1.000 21.92680 91 GLN D CA 1
ATOM 13265 C C . GLN D 1 91 ? 7.16008 -31.57161 37.20973 1.000 26.28318 91 GLN D C 1
ATOM 13266 O O . GLN D 1 91 ? 6.77303 -30.56183 37.81873 1.000 25.37637 91 GLN D O 1
ATOM 13272 N N . ALA D 1 92 ? 6.36346 -32.62139 36.98243 1.000 20.47750 92 ALA D N 1
ATOM 13273 C CA . ALA D 1 92 ? 4.98757 -32.63415 37.46817 1.000 22.66397 92 ALA D CA 1
ATOM 13274 C C . ALA D 1 92 ? 4.94345 -32.57435 38.99039 1.000 22.70924 92 ALA D C 1
ATOM 13275 O O . ALA D 1 92 ? 4.21052 -31.76415 39.57220 1.000 25.55302 92 ALA D O 1
ATOM 13277 N N . ASN D 1 93 ? 5.73936 -33.41714 39.65223 1.000 23.15536 93 ASN D N 1
ATOM 13278 C CA . ASN D 1 93 ? 5.73750 -33.49929 41.10872 1.000 23.05320 93 ASN D CA 1
ATOM 13279 C C . ASN D 1 93 ? 6.45775 -32.33749 41.78088 1.000 22.21825 93 ASN D C 1
ATOM 13280 O O . ASN D 1 93 ? 6.34447 -32.20087 43.00318 1.000 25.21965 93 ASN D O 1
ATOM 13285 N N . CYS D 1 94 ? 7.21197 -31.53714 41.01944 1.000 20.71181 94 CYS D N 1
ATOM 13286 C CA . CYS D 1 94 ? 8.05358 -30.45483 41.54259 1.000 24.63902 94 CYS D CA 1
ATOM 13287 C C . CYS D 1 94 ? 9.15990 -30.99176 42.44336 1.000 22.32247 94 CYS D C 1
ATOM 13288 O O . CYS D 1 94 ? 9.33624 -30.55438 43.58527 1.000 21.24038 94 CYS D O 1
ATOM 13291 N N . TRP D 1 95 ? 9.91477 -31.95383 41.91070 1.000 20.49095 95 TRP D N 1
ATOM 13292 C CA . TRP D 1 95 ? 10.98564 -32.65208 42.60340 1.000 20.47175 95 TRP D CA 1
ATOM 13293 C C . TRP D 1 95 ? 12.34564 -32.30703 42.00061 1.000 20.39147 95 TRP D C 1
ATOM 13294 O O . TRP D 1 95 ? 12.48942 -32.29667 40.77380 1.000 23.46296 95 TRP D O 1
ATOM 13305 N N . PRO D 1 96 ? 13.36377 -32.06325 42.83050 1.000 22.10744 96 PRO D N 1
ATOM 13306 C CA . PRO D 1 96 ? 14.68941 -31.70256 42.30866 1.000 20.29925 96 PRO D CA 1
ATOM 13307 C C . PRO D 1 96 ? 15.46568 -32.92600 41.83702 1.000 24.23917 96 PRO D C 1
ATOM 13308 O O . PRO D 1 96 ? 15.58724 -33.91794 42.55892 1.000 21.83413 96 PRO D O 1
ATOM 13312 N N . MET D 1 97 ? 16.01834 -32.84184 40.62715 1.000 20.23201 97 MET D N 1
ATOM 13313 C CA . MET D 1 97 ? 16.96719 -33.84713 40.16747 1.000 23.63491 97 MET D CA 1
ATOM 13314 C C . MET D 1 97 ? 17.78047 -33.27160 39.01542 1.000 22.68461 97 MET D C 1
ATOM 13315 O O . MET D 1 97 ? 17.45237 -32.22374 38.45283 1.000 23.54757 97 MET D O 1
ATOM 13320 N N . ILE D 1 98 ? 18.87742 -33.95755 38.71339 1.000 20.38699 98 ILE D N 1
ATOM 13321 C CA . ILE D 1 98 ? 19.73601 -33.65782 37.57727 1.000 22.33490 98 ILE D CA 1
ATOM 13322 C C . ILE D 1 98 ? 19.82517 -34.93131 36.75885 1.000 23.39053 98 ILE D C 1
ATOM 13323 O O . ILE D 1 98 ? 20.25560 -35.96988 37.27775 1.000 20.85296 98 ILE D O 1
ATOM 13328 N N . LEU D 1 99 ? 19.40561 -34.86165 35.49985 1.000 23.15998 99 LEU D N 1
ATOM 13329 C CA . LEU D 1 99 ? 19.71609 -35.90957 34.53649 1.000 23.91605 99 LEU D CA 1
ATOM 13330 C C . LEU D 1 99 ? 21.00640 -35.52237 33.83427 1.000 21.62213 99 LEU D C 1
ATOM 13331 O O . LEU D 1 99 ? 21.12603 -34.40909 33.31095 1.000 20.54316 99 LEU D O 1
ATOM 13336 N N . ILE D 1 100 ? 21.97815 -36.42437 33.85292 1.000 22.60213 100 ILE D N 1
ATOM 13337 C CA . ILE D 1 100 ? 23.26317 -36.22091 33.19389 1.000 20.59698 100 ILE D CA 1
ATOM 13338 C C . ILE D 1 100 ? 23.33579 -37.19921 32.03430 1.000 23.01422 100 ILE D C 1
ATOM 13339 O O . ILE D 1 100 ? 23.28509 -38.41840 32.24211 1.000 22.95211 100 ILE D O 1
ATOM 13344 N N . GLY D 1 101 ? 23.45225 -36.67778 30.81459 1.000 21.23734 101 GLY D N 1
ATOM 13345 C CA . GLY D 1 101 ? 23.51427 -37.57428 29.67383 1.000 21.37760 101 GLY D CA 1
ATOM 13346 C C . GLY D 1 101 ? 24.77212 -37.40968 28.85313 1.000 24.20338 101 GLY D C 1
ATOM 13347 O O . GLY D 1 101 ? 25.17695 -36.28394 28.54891 1.000 21.65474 101 GLY D O 1
ATOM 13348 N N . GLY D 1 102 ? 25.42368 -38.51764 28.51032 1.000 27.02803 102 GLY D N 1
ATOM 13349 C CA . GLY D 1 102 ? 26.42008 -38.46080 27.46187 1.000 21.64210 102 GLY D CA 1
ATOM 13350 C C . GLY D 1 102 ? 25.76952 -38.09102 26.14588 1.000 23.69900 102 GLY D C 1
ATOM 13351 O O . GLY D 1 102 ? 24.57284 -38.30402 25.94517 1.000 21.95841 102 GLY D O 1
ATOM 13352 N N . SER D 1 103 ? 26.54991 -37.47592 25.25916 1.000 26.13777 103 SER D N 1
ATOM 13353 C CA . SER D 1 103 ? 26.06481 -37.18318 23.92029 1.000 22.96708 103 SER D CA 1
ATOM 13354 C C . SER D 1 103 ? 27.16978 -37.49560 22.92286 1.000 22.59758 103 SER D C 1
ATOM 13355 O O . SER D 1 103 ? 28.33523 -37.67357 23.29202 1.000 24.97750 103 SER D O 1
ATOM 13358 N N . CYS D 1 104 ? 26.78558 -37.59500 21.65101 1.000 22.64246 104 CYS D N 1
ATOM 13359 C CA . CYS D 1 104 ? 27.74153 -37.96155 20.61026 1.000 23.92720 104 CYS D CA 1
ATOM 13360 C C . CYS D 1 104 ? 28.85449 -36.90768 20.50320 1.000 28.69832 104 CYS D C 1
ATOM 13361 O O . CYS D 1 104 ? 28.76732 -35.80801 21.05575 1.000 27.05041 104 CYS D O 1
ATOM 13364 N N . GLU D 1 105 ? 29.92064 -37.27123 19.78825 1.000 26.09678 105 GLU D N 1
ATOM 13365 C CA . GLU D 1 105 ? 30.99429 -36.33410 19.48014 1.000 30.91505 105 GLU D CA 1
ATOM 13366 C C . GLU D 1 105 ? 30.42975 -35.07140 18.85024 1.000 27.92224 105 GLU D C 1
ATOM 13367 O O . GLU D 1 105 ? 29.59396 -35.13342 17.94681 1.000 25.44856 105 GLU D O 1
ATOM 13373 N N . THR D 1 106 ? 30.89698 -33.92410 19.33608 1.000 25.61306 106 THR D N 1
ATOM 13374 C CA . THR D 1 106 ? 30.32147 -32.65037 18.91780 1.000 27.16021 106 THR D CA 1
ATOM 13375 C C . THR D 1 106 ? 30.52317 -32.40303 17.42816 1.000 26.25928 106 THR D C 1
ATOM 13376 O O . THR D 1 106 ? 29.60663 -31.93557 16.73865 1.000 24.01411 106 THR D O 1
ATOM 13380 N N . ASN D 1 107 ? 31.70052 -32.73285 16.90168 1.000 28.02240 107 ASN D N 1
ATOM 13381 C CA . ASN D 1 107 ? 31.95403 -32.44786 15.49386 1.000 29.25176 107 ASN D CA 1
ATOM 13382 C C . ASN D 1 107 ? 31.31115 -33.46151 14.55376 1.000 28.49956 107 ASN D C 1
ATOM 13383 O O . ASN D 1 107 ? 31.50910 -33.36870 13.33334 1.000 32.09191 107 ASN D O 1
ATOM 13388 N N . GLN D 1 108 ? 30.54638 -34.41798 15.07185 1.000 22.74019 108 GLN D N 1
ATOM 13389 C CA . GLN D 1 108 ? 29.81460 -35.34773 14.22185 1.000 27.32289 108 GLN D CA 1
ATOM 13390 C C . GLN D 1 108 ? 28.33235 -35.01072 14.12596 1.000 24.26654 108 GLN D C 1
ATOM 13391 O O . GLN D 1 108 ? 27.58891 -35.70860 13.42509 1.000 24.07938 108 GLN D O 1
ATOM 13397 N N . ILE D 1 109 ? 27.88522 -33.95360 14.79908 1.000 21.84987 109 ILE D N 1
ATOM 13398 C CA . ILE D 1 109 ? 26.47516 -33.59398 14.75586 1.000 24.68498 109 ILE D CA 1
ATOM 13399 C C . ILE D 1 109 ? 26.12037 -33.16206 13.34217 1.000 26.79366 109 ILE D C 1
ATOM 13400 O O . ILE D 1 109 ? 26.88913 -32.45340 12.68412 1.000 28.47388 109 ILE D O 1
ATOM 13405 N N . GLY D 1 110 ? 24.96831 -33.61702 12.85160 1.000 24.76485 110 GLY D N 1
ATOM 13406 C CA . GLY D 1 110 ? 24.59337 -33.40151 11.47137 1.000 21.69308 110 GLY D CA 1
ATOM 13407 C C . GLY D 1 110 ? 25.02573 -34.49450 10.50645 1.000 25.91982 110 GLY D C 1
ATOM 13408 O O . GLY D 1 110 ? 24.56014 -34.50215 9.36112 1.000 23.62251 110 GLY D O 1
ATOM 13409 N N . MET D 1 111 ? 25.88392 -35.42418 10.93350 1.000 23.86265 111 MET D N 1
ATOM 13410 C CA . MET D 1 111 ? 26.37636 -36.50446 10.08313 1.000 22.18522 111 MET D CA 1
ATOM 13411 C C . MET D 1 111 ? 25.65655 -37.82522 10.30482 1.000 21.66461 111 MET D C 1
ATOM 13412 O O . MET D 1 111 ? 25.96896 -38.79637 9.61269 1.000 26.05741 111 MET D O 1
ATOM 13417 N N . GLY D 1 112 ? 24.71830 -37.89599 11.24971 1.000 22.77265 112 GLY D N 1
ATOM 13418 C CA . GLY D 1 112 ? 24.10363 -39.17220 11.57835 1.000 22.80165 112 GLY D CA 1
ATOM 13419 C C . GLY D 1 112 ? 25.01672 -39.97188 12.48044 1.000 24.76018 112 GLY D C 1
ATOM 13420 O O . GLY D 1 112 ? 25.26036 -41.16214 12.25237 1.000 23.18534 112 GLY D O 1
ATOM 13421 N N . ALA D 1 113 ? 25.55017 -39.30623 13.49757 1.000 24.85293 113 ALA D N 1
ATOM 13422 C CA . ALA D 1 113 ? 26.47023 -39.94599 14.41485 1.000 25.34869 113 ALA D CA 1
ATOM 13423 C C . ALA D 1 113 ? 25.73700 -40.98708 15.25717 1.000 20.31221 113 ALA D C 1
ATOM 13424 O O . ALA D 1 113 ? 24.50281 -41.06185 15.27876 1.000 20.14742 113 ALA D O 1
ATOM 13426 N N . PHE D 1 114 ? 26.51758 -41.81327 15.94412 1.000 23.61984 114 PHE D N 1
ATOM 13427 C CA . PHE D 1 114 ? 25.93325 -42.84464 16.80085 1.000 24.08341 114 PHE D CA 1
ATOM 13428 C C . PHE D 1 114 ? 25.13758 -42.20633 17.93570 1.000 21.49384 114 PHE D C 1
ATOM 13429 O O . PHE D 1 114 ? 25.69683 -41.46101 18.74365 1.000 22.42656 114 PHE D O 1
ATOM 13437 N N . GLN D 1 115 ? 23.83357 -42.51273 17.98915 1.000 19.55515 115 GLN D N 1
ATOM 13438 C CA . GLN D 1 115 ? 22.91392 -42.00164 19.01130 1.000 21.16550 115 GLN D CA 1
ATOM 13439 C C . GLN D 1 115 ? 22.88456 -40.47187 19.02393 1.000 25.40364 115 GLN D C 1
ATOM 13440 O O . GLN D 1 115 ? 22.73535 -39.84602 20.08148 1.000 19.33596 115 GLN D O 1
ATOM 13446 N N . GLU D 1 116 ? 23.01344 -39.87881 17.83531 1.000 22.83529 116 GLU D N 1
ATOM 13447 C CA . GLU D 1 116 ? 22.91335 -38.43366 17.68282 1.000 19.45630 116 GLU D CA 1
ATOM 13448 C C . GLU D 1 116 ? 21.48909 -37.97186 17.96131 1.000 25.70058 116 GLU D C 1
ATOM 13449 O O . GLU D 1 116 ? 20.52835 -38.46283 17.35535 1.000 23.48410 116 GLU D O 1
ATOM 13455 N N . LEU D 1 117 ? 21.36823 -37.01606 18.87418 1.000 22.99242 117 LEU D N 1
ATOM 13456 C CA . LEU D 1 117 ? 20.11013 -36.41631 19.28139 1.000 23.45932 117 LEU D CA 1
ATOM 13457 C C . LEU D 1 117 ? 20.45548 -35.06144 19.87717 1.000 24.21419 117 LEU D C 1
ATOM 13458 O O . LEU D 1 117 ? 21.44347 -34.94653 20.60539 1.000 22.22213 117 LEU D O 1
ATOM 13463 N N . ASP D 1 118 ? 19.68288 -34.03506 19.53016 1.000 20.73262 118 ASP D N 1
ATOM 13464 C CA . ASP D 1 118 ? 19.85904 -32.76360 20.22149 1.000 21.29869 118 ASP D CA 1
ATOM 13465 C C . ASP D 1 118 ? 19.23838 -32.91607 21.60247 1.000 20.84628 118 ASP D C 1
ATOM 13466 O O . ASP D 1 118 ? 18.04460 -32.65992 21.78197 1.000 23.73409 118 ASP D O 1
ATOM 13471 N N . GLN D 1 119 ? 20.03116 -33.35791 22.57264 1.000 22.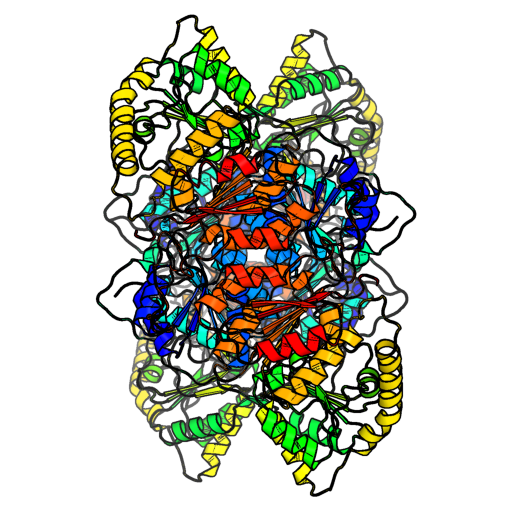53491 119 GLN D N 1
ATOM 13472 C CA . GLN D 1 119 ? 19.45238 -33.76915 23.84735 1.000 21.86167 119 GLN D CA 1
ATOM 13473 C C . GLN D 1 119 ? 19.08193 -32.58065 24.71861 1.000 21.18837 119 GLN D C 1
ATOM 13474 O O . GLN D 1 119 ? 18.13369 -32.67546 25.50853 1.000 20.94117 119 GLN D O 1
ATOM 13480 N N . VAL D 1 120 ? 19.80870 -31.46795 24.58899 1.000 21.16261 120 VAL D N 1
ATOM 13481 C CA . VAL D 1 120 ? 19.42242 -30.24125 25.28166 1.000 21.77434 120 VAL D CA 1
ATOM 13482 C C . VAL D 1 120 ? 18.01222 -29.83821 24.87594 1.000 20.93932 120 VAL D C 1
ATOM 13483 O O . VAL D 1 120 ? 17.16085 -29.55060 25.72593 1.000 23.50461 120 VAL D O 1
ATOM 13487 N N A ASP D 1 121 ? 17.73831 -29.82196 23.56748 0.548 21.62150 121 ASP D N 1
ATOM 13488 N N B ASP D 1 121 ? 17.73569 -29.85268 23.56821 0.452 21.62031 121 ASP D N 1
ATOM 13489 C CA A ASP D 1 121 ? 16.39191 -29.49179 23.11534 0.548 22.98819 121 ASP D CA 1
ATOM 13490 C CA B ASP D 1 121 ? 16.41498 -29.48487 23.07078 0.452 23.00527 121 ASP D CA 1
ATOM 13491 C C A ASP D 1 121 ? 15.39428 -30.56249 23.52079 0.548 21.75727 121 ASP D C 1
ATOM 13492 C C B ASP D 1 121 ? 15.37299 -30.56482 23.35882 0.452 21.85138 121 ASP D C 1
ATOM 13493 O O A ASP D 1 121 ? 14.26076 -30.24555 23.90021 0.548 23.55786 121 ASP D O 1
ATOM 13494 O O B ASP D 1 121 ? 14.18795 -30.24892 23.51745 0.452 23.01079 121 ASP D O 1
ATOM 13503 N N . ALA D 1 122 ? 15.78517 -31.83843 23.42191 1.000 21.86139 122 ALA D N 1
ATOM 13504 C CA . ALA D 1 122 ? 14.85812 -32.90332 23.78120 1.000 22.23841 122 ALA D CA 1
ATOM 13505 C C . ALA D 1 122 ? 14.37448 -32.75818 25.21662 1.000 22.68303 122 ALA D C 1
ATOM 13506 O O . ALA D 1 122 ? 13.22035 -33.08316 25.51260 1.000 21.24927 122 ALA D O 1
ATOM 13508 N N . CYS D 1 123 ? 15.22282 -32.25690 26.11387 1.000 20.62021 123 CYS D N 1
ATOM 13509 C CA . CYS D 1 123 ? 14.85540 -32.17601 27.52271 1.000 24.24125 123 CYS D CA 1
ATOM 13510 C C . CYS D 1 123 ? 14.33959 -30.80583 27.92761 1.000 22.14316 123 CYS D C 1
ATOM 13511 O O . CYS D 1 123 ? 13.88230 -30.65150 29.06218 1.000 20.51054 123 CYS D O 1
ATOM 13514 N N A ARG D 1 124 ? 14.37639 -29.82304 27.02514 0.564 21.42247 124 ARG D N 1
ATOM 13515 N N B ARG D 1 124 ? 14.39096 -29.83305 27.01456 0.436 21.43975 124 ARG D N 1
ATOM 13516 C CA A ARG D 1 124 ? 14.16184 -28.42885 27.40905 0.564 23.31885 124 ARG D CA 1
ATOM 13517 C CA B ARG D 1 124 ? 14.15162 -28.43129 27.34706 0.436 23.35846 124 ARG D CA 1
ATOM 13518 C C A ARG D 1 124 ? 12.77971 -28.20554 28.01975 0.564 24.66763 124 ARG D C 1
ATOM 13519 C C B ARG D 1 124 ? 12.79311 -28.22432 28.00673 0.436 24.64945 124 ARG D C 1
ATOM 13520 O O A ARG D 1 124 ? 12.65014 -27.55235 29.06189 0.564 23.73046 124 ARG D O 1
ATOM 13521 O O B ARG D 1 124 ? 12.69558 -27.60786 29.07438 0.436 23.76257 124 ARG D O 1
ATOM 13536 N N . ASN D 1 125 ? 11.72748 -28.71960 27.37868 1.000 20.53361 125 ASN D N 1
ATOM 13537 C CA . ASN D 1 125 ? 10.38248 -28.43801 27.86600 1.000 24.94203 125 ASN D CA 1
ATOM 13538 C C . ASN D 1 125 ? 10.02191 -29.23265 29.11496 1.000 26.46079 125 ASN D C 1
ATOM 13539 O O . ASN D 1 125 ? 8.97512 -28.96817 29.71625 1.000 29.77846 125 ASN D O 1
ATOM 13544 N N . TYR D 1 126 ? 10.87450 -30.15836 29.54181 1.000 19.99531 126 TYR D N 1
ATOM 13545 C CA . TYR D 1 126 ? 10.62772 -30.95408 30.73587 1.000 19.82348 126 TYR D CA 1
ATOM 13546 C C . TYR D 1 126 ? 11.46994 -30.52236 31.92094 1.000 22.25454 126 TYR D C 1
ATOM 13547 O O . TYR D 1 126 ? 11.44582 -31.20135 32.95214 1.000 20.56091 126 TYR D O 1
ATOM 13556 N N . THR D 1 127 ? 12.23331 -29.43807 31.79927 1.000 22.35313 127 THR D N 1
ATOM 13557 C CA . THR D 1 127 ? 13.21573 -29.10215 32.82040 1.000 23.35056 127 THR D CA 1
ATOM 13558 C C . THR D 1 127 ? 13.18077 -27.61120 33.13305 1.000 23.11340 127 THR D C 1
ATOM 13559 O O . THR D 1 127 ? 12.68848 -26.79463 32.34951 1.000 22.40671 127 THR D O 1
ATOM 13563 N N . LYS D 1 128 ? 13.72392 -27.26507 34.30548 1.000 22.62967 128 LYS D N 1
ATOM 13564 C CA . LYS D 1 128 ? 13.95772 -25.86234 34.64498 1.000 21.33328 128 LYS D CA 1
ATOM 13565 C C . LYS D 1 128 ? 15.22679 -25.32313 33.99981 1.000 25.94848 128 LYS D C 1
ATOM 13566 O O . LYS D 1 128 ? 15.37411 -24.10255 33.86466 1.000 23.41707 128 LYS D O 1
ATOM 13572 N N . PHE D 1 129 ? 16.15352 -26.20947 33.62950 1.000 24.41588 129 PHE D N 1
ATOM 13573 C CA . PHE D 1 129 ? 17.40080 -25.82505 32.98796 1.000 23.22934 129 PHE D CA 1
ATOM 13574 C C . PHE D 1 129 ? 17.92512 -27.03253 32.22680 1.000 24.30927 129 PHE D C 1
ATOM 13575 O O . PHE D 1 129 ? 17.94300 -28.14748 32.75763 1.000 22.99961 129 PHE D O 1
ATOM 13583 N N . SER D 1 130 ? 18.33415 -26.80209 30.98543 1.000 20.71543 130 SER D N 1
ATOM 13584 C CA . SER D 1 130 ? 18.90356 -27.82702 30.12141 1.000 23.81779 130 SER D CA 1
ATOM 13585 C C . SER D 1 130 ? 20.11894 -27.20570 29.45802 1.000 25.73839 130 SER D C 1
ATOM 13586 O O . SER D 1 130 ? 19.99378 -26.18065 28.78476 1.000 23.46133 130 SER D O 1
ATOM 13589 N N . GLY D 1 131 ? 21.29509 -27.78271 29.67805 1.000 27.03569 131 GLY D N 1
ATOM 13590 C CA . GLY D 1 131 ? 22.51050 -27.16763 29.17353 1.000 22.24976 131 GLY D CA 1
ATOM 13591 C C . GLY D 1 131 ? 23.58153 -28.19867 28.88849 1.000 28.13669 131 GLY D C 1
ATOM 13592 O O . GLY D 1 131 ? 23.56336 -29.31578 29.42013 1.000 23.05619 131 GLY D O 1
ATOM 13593 N N . LYS D 1 132 ? 24.53108 -27.79747 28.04673 1.000 29.83443 132 LYS D N 1
ATOM 13594 C CA . LYS D 1 132 ? 25.62931 -28.65054 27.61674 1.000 27.47287 132 LYS D CA 1
ATOM 13595 C C . LYS D 1 132 ? 26.94918 -28.06684 28.10560 1.000 32.62100 132 LYS D C 1
ATOM 13596 O O . LYS D 1 132 ? 27.11472 -26.84486 28.15710 1.000 28.26942 132 LYS D O 1
ATOM 13602 N N . CYS D 1 133 ? 27.87938 -28.94147 28.48108 1.000 25.19592 133 CYS D N 1
ATOM 13603 C CA . CYS D 1 133 ? 29.22512 -28.52011 28.85225 1.000 27.55362 133 CYS D CA 1
ATOM 13604 C C . CYS D 1 133 ? 30.03889 -28.25762 27.58875 1.000 33.71662 133 CYS D C 1
ATOM 13605 O O . CYS D 1 133 ? 30.22870 -29.16046 26.76723 1.000 27.68544 133 CYS D O 1
ATOM 13608 N N . ALA D 1 134 ? 30.51984 -27.02431 27.43738 1.000 28.05716 134 ALA D N 1
ATOM 13609 C CA . ALA D 1 134 ? 31.19957 -26.61800 26.21625 1.000 31.29493 134 ALA D CA 1
ATOM 13610 C C . ALA D 1 134 ? 32.66715 -27.02295 26.21314 1.000 37.01695 134 ALA D C 1
ATOM 13611 O O . ALA D 1 134 ? 33.24465 -27.24315 25.14258 1.000 36.76292 134 ALA D O 1
ATOM 13613 N N . ASP D 1 135 ? 33.28899 -27.09250 27.38385 1.000 27.37988 135 ASP D N 1
ATOM 13614 C CA . ASP D 1 135 ? 34.67194 -27.52983 27.50526 1.000 35.20966 135 ASP D CA 1
ATOM 13615 C C . ASP D 1 135 ? 34.89826 -27.92275 28.95677 1.000 31.87192 135 ASP D C 1
ATOM 13616 O O . ASP D 1 135 ? 34.01290 -27.76901 29.80349 1.000 30.04230 135 ASP D O 1
ATOM 13621 N N . LEU D 1 136 ? 36.10188 -28.42305 29.24118 1.000 28.41157 136 LEU D N 1
ATOM 13622 C CA . LEU D 1 136 ? 36.39152 -28.93650 30.57573 1.000 25.32266 136 LEU D CA 1
ATOM 13623 C C . LEU D 1 136 ? 36.27585 -27.84471 31.63405 1.000 29.18949 136 LEU D C 1
ATOM 13624 O O . LEU D 1 136 ? 35.81702 -28.10409 32.75229 1.000 26.15301 136 LEU D O 1
ATOM 13629 N N . GLU D 1 137 ? 36.69205 -26.61865 31.29923 1.000 29.73576 137 GLU D N 1
ATOM 13630 C CA . GLU D 1 137 ? 36.65294 -25.51423 32.25756 1.000 29.92703 137 GLU D CA 1
ATOM 13631 C C . GLU D 1 137 ? 35.22245 -25.14641 32.63853 1.000 29.93575 137 GLU D C 1
ATOM 13632 O O . GLU D 1 137 ? 34.98351 -24.61289 33.72794 1.000 30.23940 137 GLU D O 1
ATOM 13638 N N . THR D 1 138 ? 34.26034 -25.44052 31.77005 1.000 28.30974 138 THR D N 1
ATOM 13639 C CA . THR D 1 138 ? 32.85943 -25.09374 31.97773 1.000 28.50028 138 THR D CA 1
ATOM 13640 C C . THR D 1 138 ? 32.05895 -26.16999 32.71598 1.000 28.07840 138 THR D C 1
ATOM 13641 O O . THR D 1 138 ? 30.91813 -25.90514 33.12166 1.000 28.56406 138 THR D O 1
ATOM 13645 N N . ILE D 1 139 ? 32.61492 -27.37104 32.90870 1.000 22.71987 139 ILE D N 1
ATOM 13646 C CA . ILE D 1 139 ? 31.86993 -28.42461 33.60470 1.000 24.91281 139 ILE D CA 1
ATOM 13647 C C . ILE D 1 139 ? 31.36410 -27.97157 34.97195 1.000 27.96355 139 ILE D C 1
ATOM 13648 O O . ILE D 1 139 ? 30.16223 -28.11740 35.23638 1.000 25.15807 139 ILE D O 1
ATOM 13653 N N . PRO D 1 140 ? 32.19481 -27.42433 35.87078 1.000 22.75877 140 PRO D N 1
ATOM 13654 C CA . PRO D 1 140 ? 31.65278 -27.04356 37.18407 1.000 23.11213 140 PRO D CA 1
ATOM 13655 C C . PRO D 1 140 ? 30.53503 -26.01740 37.09157 1.000 24.23148 140 PRO D C 1
ATOM 13656 O O . PRO D 1 140 ? 29.55377 -26.12511 37.82784 1.000 25.41809 140 PRO D O 1
ATOM 13660 N N . PHE D 1 141 ? 30.63849 -25.04548 36.18071 1.000 23.73198 141 PHE D N 1
ATOM 13661 C CA . PHE D 1 141 ? 29.57854 -24.04938 36.03823 1.000 29.88755 141 PHE D CA 1
ATOM 13662 C C . PHE D 1 141 ? 28.24373 -24.69898 35.67364 1.000 25.37894 141 PHE D C 1
ATOM 13663 O O . PHE D 1 141 ? 27.20057 -24.37156 36.25116 1.000 25.73581 141 PHE D O 1
ATOM 13671 N N . ILE D 1 142 ? 28.24946 -25.57575 34.66835 1.000 21.88307 142 ILE D N 1
ATOM 13672 C CA . ILE D 1 142 ? 27.00918 -26.20546 34.22568 1.000 24.88855 142 ILE D CA 1
ATOM 13673 C C . ILE D 1 142 ? 26.44843 -27.11475 35.31589 1.000 25.95793 142 ILE D C 1
ATOM 13674 O O . ILE D 1 142 ? 25.24334 -27.08923 35.59909 1.000 20.45021 142 ILE D O 1
ATOM 13679 N N . VAL D 1 143 ? 27.30606 -27.92597 35.94447 1.000 21.90281 143 VAL D N 1
ATOM 13680 C CA . VAL D 1 143 ? 26.84372 -28.81409 37.01338 1.000 20.71763 143 VAL D CA 1
ATOM 13681 C C . VAL D 1 143 ? 26.26424 -27.99726 38.16123 1.000 27.50221 143 VAL D C 1
ATOM 13682 O O . VAL D 1 143 ? 25.21063 -28.33668 38.71400 1.000 25.58939 143 VAL D O 1
ATOM 13686 N N . ASN D 1 144 ? 26.92893 -26.89131 38.51706 1.000 24.00245 144 ASN D N 1
ATOM 13687 C CA . ASN D 1 144 ? 26.44148 -26.05136 39.60634 1.000 22.56267 144 ASN D CA 1
ATOM 13688 C C . ASN D 1 144 ? 25.11223 -25.38522 39.25972 1.000 22.19769 144 ASN D C 1
ATOM 13689 O O . ASN D 1 144 ? 24.21650 -25.29118 40.11457 1.000 21.72500 144 ASN D O 1
ATOM 13694 N N . LYS D 1 145 ? 24.96812 -24.89250 38.02798 1.000 21.38471 145 LYS D N 1
ATOM 13695 C CA . LYS D 1 145 ? 23.71140 -24.25133 37.64991 1.000 24.68889 145 LYS D CA 1
ATOM 13696 C C . LYS D 1 145 ? 22.55422 -25.23911 37.72285 1.000 20.64569 145 LYS D C 1
ATOM 13697 O O . LYS D 1 145 ? 21.49920 -24.93506 38.28139 1.000 23.52938 145 LYS D O 1
ATOM 13703 N N . ALA D 1 146 ? 22.73106 -26.42520 37.14607 1.000 22.63306 146 ALA D N 1
ATOM 13704 C CA . ALA D 1 146 ? 21.71473 -27.46656 37.26736 1.000 23.87383 146 ALA D CA 1
ATOM 13705 C C . ALA D 1 146 ? 21.38261 -27.74430 38.72842 1.000 22.38485 146 ALA D C 1
ATOM 13706 O O . ALA D 1 146 ? 20.20742 -27.83635 39.10663 1.000 25.06039 146 ALA D O 1
ATOM 13708 N N . TYR D 1 147 ? 22.41073 -27.88378 39.56704 1.000 20.52469 147 TYR D N 1
ATOM 13709 C CA . TYR D 1 147 ? 22.17604 -28.20789 40.96774 1.000 20.98022 147 TYR D CA 1
ATOM 13710 C C . TYR D 1 147 ? 21.41849 -27.08619 41.67115 1.000 24.34331 147 TYR D C 1
ATOM 13711 O O . TYR D 1 147 ? 20.42459 -27.33134 42.36633 1.000 26.19706 147 TYR D O 1
ATOM 13720 N N . GLN D 1 148 ? 21.88367 -25.84449 41.51582 1.000 23.10658 148 GLN D N 1
ATOM 13721 C CA . GLN D 1 148 ? 21.23123 -24.73301 42.20640 1.000 24.23004 148 GLN D CA 1
ATOM 13722 C C . GLN D 1 148 ? 19.81858 -24.50375 41.67325 1.000 25.49391 148 GLN D C 1
ATOM 13723 O O . GLN D 1 148 ? 18.89222 -24.25422 42.44762 1.000 25.16203 148 GLN D O 1
ATOM 13729 N N . VAL D 1 149 ? 19.63000 -24.60087 40.35608 1.000 24.71391 149 VAL D N 1
ATOM 13730 C CA . VAL D 1 149 ? 18.32932 -24.29028 39.76442 1.000 24.19012 149 VAL D CA 1
ATOM 13731 C C . VAL D 1 149 ? 17.29022 -25.33225 40.16831 1.000 23.80196 149 VAL D C 1
ATOM 13732 O O . VAL D 1 149 ? 16.12467 -24.99459 40.42519 1.000 25.25921 149 VAL D O 1
ATOM 13736 N N . SER D 1 150 ? 17.70295 -26.60492 40.27175 1.000 21.26503 150 SER D N 1
ATOM 13737 C CA . SER D 1 150 ? 16.75626 -27.68465 40.54399 1.000 20.43482 150 SER D CA 1
ATOM 13738 C C . SER D 1 150 ? 16.11523 -27.53624 41.91646 1.000 21.05480 150 SER D C 1
ATOM 13739 O O . SER D 1 150 ? 14.93472 -27.85585 42.09402 1.000 24.29547 150 SER D O 1
ATOM 13742 N N . LYS D 1 151 ? 16.87452 -27.06766 42.90491 1.000 24.83655 151 LYS D N 1
ATOM 13743 C CA . LYS D 1 151 ? 16.35958 -26.98578 44.26421 1.000 25.20943 151 LYS D CA 1
ATOM 13744 C C . LYS D 1 151 ? 15.77678 -25.62104 44.60237 1.000 25.96156 151 LYS D C 1
ATOM 13745 O O . LYS D 1 151 ? 15.10973 -25.49280 45.63326 1.000 24.60682 151 LYS D O 1
ATOM 13751 N N . ALA D 1 152 ? 15.98075 -24.61069 43.75755 1.000 22.79437 152 ALA D N 1
ATOM 13752 C CA . ALA D 1 152 ? 15.53440 -23.25976 44.08132 1.000 24.29662 152 ALA D CA 1
ATOM 13753 C C . ALA D 1 152 ? 14.04956 -23.09435 43.76677 1.000 23.48976 152 ALA D C 1
ATOM 13754 O O . ALA D 1 152 ? 13.49563 -23.79934 42.91339 1.000 25.34012 152 ALA D O 1
ATOM 13756 N N . GLY D 1 153 ? 13.40340 -22.17296 44.48743 1.000 24.40395 153 GLY D N 1
ATOM 13757 C CA . GLY D 1 153 ? 12.01231 -21.84890 44.20159 1.000 24.68833 153 GLY D CA 1
ATOM 13758 C C . GLY D 1 153 ? 11.12699 -23.08017 44.21967 1.000 28.07561 153 GLY D C 1
ATOM 13759 O O . GLY D 1 153 ? 11.18715 -23.90317 45.13979 1.000 26.01507 153 GLY D O 1
ATOM 13760 N N . ARG D 1 154 ? 10.29283 -23.22467 43.19627 1.000 25.91935 154 ARG D N 1
ATOM 13761 C CA . ARG D 1 154 ? 9.59540 -24.48907 43.00041 1.000 23.39038 154 ARG D CA 1
ATOM 13762 C C . ARG D 1 154 ? 10.57722 -25.50330 42.42652 1.000 22.54200 154 ARG D C 1
ATOM 13763 O O . ARG D 1 154 ? 11.10141 -25.28354 41.32777 1.000 23.60080 154 ARG D O 1
ATOM 13771 N N . PRO D 1 155 ? 10.87253 -26.59742 43.13078 1.000 22.33809 155 PRO D N 1
ATOM 13772 C CA . PRO D 1 155 ? 11.88889 -27.53768 42.64404 1.000 21.74277 155 PRO D CA 1
ATOM 13773 C C . PRO D 1 155 ? 11.46553 -28.21172 41.34793 1.000 21.10933 155 PRO D C 1
ATOM 13774 O O . PRO D 1 155 ? 10.28620 -28.26925 40.99266 1.000 24.29501 155 PRO D O 1
ATOM 13778 N N . GLY D 1 156 ? 12.45552 -28.71605 40.63156 1.000 20.61773 156 GLY D N 1
ATOM 13779 C CA . GLY D 1 156 ? 12.21279 -29.37600 39.36566 1.000 20.15791 156 GLY D CA 1
ATOM 13780 C C . GLY D 1 156 ? 13.47832 -29.99755 38.82383 1.000 23.58457 156 GLY D C 1
ATOM 13781 O O . GLY D 1 156 ? 14.56777 -29.81757 39.37559 1.000 22.31369 156 GLY D O 1
ATOM 13782 N N . PRO D 1 157 ? 13.35997 -30.74708 37.73160 1.000 24.45069 157 PRO D N 1
ATOM 13783 C CA . PRO D 1 157 ? 14.52983 -31.41175 37.15497 1.000 19.35049 157 PRO D CA 1
ATOM 13784 C C . PRO D 1 157 ? 15.30704 -30.48838 36.22162 1.000 20.48442 157 PRO D C 1
ATOM 13785 O O . PRO D 1 157 ? 14.79817 -29.48718 35.71025 1.000 21.17428 157 PRO D O 1
ATOM 13789 N N . THR D 1 158 ? 16.57248 -30.84832 36.02748 1.000 19.02988 158 THR D N 1
ATOM 13790 C CA . THR D 1 158 ? 17.49968 -30.16607 35.14038 1.000 23.86923 158 THR D CA 1
ATOM 13791 C C . THR D 1 158 ? 18.23435 -31.21765 34.31619 1.000 24.46872 158 THR D C 1
ATOM 13792 O O . THR D 1 158 ? 18.27433 -32.39768 34.68102 1.000 22.11599 158 THR D O 1
ATOM 13796 N N . TYR D 1 159 ? 18.80610 -30.79238 33.18780 1.000 26.15958 159 TYR D N 1
ATOM 13797 C CA . TYR D 1 159 ? 19.52517 -31.70462 32.29710 1.000 21.63187 159 TYR D CA 1
ATOM 13798 C C . TYR D 1 159 ? 20.91004 -31.15173 32.00876 1.000 22.26168 159 TYR D C 1
ATOM 13799 O O . TYR D 1 159 ? 21.04539 -29.97648 31.65707 1.000 23.26239 159 TYR D O 1
ATOM 13808 N N . VAL D 1 160 ? 21.92420 -32.00036 32.14920 1.000 21.54417 160 VAL D N 1
ATOM 13809 C CA . VAL D 1 160 ? 23.32306 -31.65783 31.89995 1.000 19.47764 160 VAL D CA 1
ATOM 13810 C C . VAL D 1 160 ? 23.86191 -32.60766 30.83728 1.000 24.67843 160 VAL D C 1
ATOM 13811 O O . VAL D 1 160 ? 23.82566 -33.83091 31.01305 1.000 20.62256 160 VAL D O 1
ATOM 13815 N N . ASP D 1 161 ? 24.38886 -32.04707 29.75406 1.000 22.40706 161 ASP D N 1
ATOM 13816 C CA . ASP D 1 161 ? 24.80545 -32.80886 28.58573 1.000 23.16871 161 ASP D CA 1
ATOM 13817 C C . ASP D 1 161 ? 26.32738 -32.86373 28.54277 1.000 22.16457 161 ASP D C 1
ATOM 13818 O O . ASP D 1 161 ? 26.98037 -31.81819 28.56206 1.000 23.45732 161 ASP D O 1
ATOM 13823 N N . LEU D 1 162 ? 26.89023 -34.07161 28.48322 1.000 22.28851 162 LEU D N 1
ATOM 13824 C CA . LEU D 1 162 ? 28.34348 -34.23868 28.37212 1.000 24.73634 162 LEU D CA 1
ATOM 13825 C C . LEU D 1 162 ? 28.71449 -34.91530 27.06156 1.000 27.82454 162 LEU D C 1
ATOM 13826 O O . LEU D 1 162 ? 28.59051 -36.14882 26.93302 1.000 22.78986 162 LEU D O 1
ATOM 13831 N N . PRO D 1 163 ? 29.20192 -34.16149 26.07912 1.000 22.73606 163 PRO D N 1
ATOM 13832 C CA . PRO D 1 163 ? 29.59891 -34.76811 24.80702 1.000 23.56377 163 PRO D CA 1
ATOM 13833 C C . PRO D 1 163 ? 30.74077 -35.76238 24.98345 1.000 25.04125 163 PRO D C 1
ATOM 13834 O O . PRO D 1 163 ? 31.60363 -35.60533 25.85136 1.000 27.70706 163 PRO D O 1
ATOM 13838 N N . ALA D 1 164 ? 30.74080 -36.79244 24.12675 1.000 27.39347 164 ALA D N 1
ATOM 13839 C CA . ALA D 1 164 ? 31.76726 -37.83260 24.18613 1.000 25.77167 164 ALA D CA 1
ATOM 13840 C C . ALA D 1 164 ? 33.17744 -37.25595 24.12048 1.000 37.21426 164 ALA D C 1
ATOM 13841 O O . ALA D 1 164 ? 34.09544 -37.77101 24.77214 1.000 28.95383 164 ALA D O 1
ATOM 13843 N N . ASP D 1 165 ? 33.37684 -36.19788 23.32093 1.000 30.72490 165 ASP D N 1
ATOM 13844 C CA . ASP D 1 165 ? 34.72001 -35.65345 23.16934 1.000 27.15293 165 ASP D CA 1
ATOM 13845 C C . ASP D 1 165 ? 35.15225 -34.88064 24.41091 1.000 31.07283 165 ASP D C 1
ATOM 13846 O O . ASP D 1 165 ? 36.35203 -34.76856 24.68198 1.000 44.52865 165 ASP D O 1
ATOM 13851 N N . LEU D 1 166 ? 34.19979 -34.35073 25.17935 1.000 28.55315 166 LEU D N 1
ATOM 13852 C CA . LEU D 1 166 ? 34.51493 -33.77796 26.48474 1.000 29.40503 166 LEU D CA 1
ATOM 13853 C C . LEU D 1 166 ? 34.79407 -34.85323 27.52849 1.000 38.48769 166 LEU D C 1
ATOM 13854 O O . LEU D 1 166 ? 35.71922 -34.70907 28.33807 1.000 32.55112 166 LEU D O 1
ATOM 13859 N N . ILE D 1 167 ? 33.99276 -35.92550 27.53151 1.000 31.76056 167 ILE D N 1
ATOM 13860 C CA . ILE D 1 167 ? 34.18031 -37.00882 28.49480 1.000 31.84967 167 ILE D CA 1
ATOM 13861 C C . ILE D 1 167 ? 35.60389 -37.54054 28.42615 1.000 41.02960 167 ILE D C 1
ATOM 13862 O O . ILE D 1 167 ? 36.23641 -37.79648 29.45896 1.000 35.51671 167 ILE D O 1
ATOM 13867 N N . GLN D 1 168 ? 36.14073 -37.67567 27.21018 1.000 37.21542 168 GLN D N 1
ATOM 13868 C CA . GLN D 1 168 ? 37.46676 -38.23447 26.97922 1.000 46.06408 168 GLN D CA 1
ATOM 13869 C C . GLN D 1 168 ? 38.59284 -37.21608 27.10849 1.000 38.44050 168 GLN D C 1
ATOM 13870 O O . GLN D 1 168 ? 39.74861 -37.61951 27.28042 1.000 40.80384 168 GLN D O 1
ATOM 13876 N N . ALA D 1 169 ? 38.29677 -35.92027 27.02078 1.000 41.78363 169 ALA D N 1
ATOM 13877 C CA . ALA D 1 169 ? 39.34831 -34.91512 27.00809 1.000 37.46955 169 ALA D CA 1
ATOM 13878 C C . ALA D 1 169 ? 40.08072 -34.88171 28.34730 1.000 42.80185 169 ALA D C 1
ATOM 13879 O O . ALA D 1 169 ? 39.55777 -35.29120 29.38641 1.000 41.46839 169 ALA D O 1
ATOM 13881 N N . THR D 1 170 ? 41.31810 -34.39755 28.30829 1.000 42.64227 170 THR D N 1
ATOM 13882 C CA . THR D 1 170 ? 42.17948 -34.37676 29.47910 1.000 38.27105 170 THR D CA 1
ATOM 13883 C C . THR D 1 170 ? 42.74046 -32.97895 29.68054 1.000 44.86161 170 THR D C 1
ATOM 13884 O O . THR D 1 170 ? 42.93035 -32.22378 28.72192 1.000 41.91299 170 THR D O 1
ATOM 13888 N N . THR D 1 171 ? 42.99556 -32.64395 30.94503 1.000 37.24185 171 THR D N 1
ATOM 13889 C CA . THR D 1 171 ? 43.68800 -31.41792 31.30049 1.000 37.71965 171 THR D CA 1
ATOM 13890 C C . THR D 1 171 ? 44.49638 -31.66525 32.56603 1.000 40.66682 171 THR D C 1
ATOM 13891 O O . THR D 1 171 ? 44.18813 -32.55606 33.36259 1.000 44.50355 171 THR D O 1
ATOM 13895 N N . SER D 1 172 ? 45.54218 -30.86206 32.74305 1.000 41.82870 172 SER D N 1
ATOM 13896 C CA . SER D 1 172 ? 46.38421 -30.94188 33.92841 1.000 48.75789 172 SER D CA 1
ATOM 13897 C C . SER D 1 172 ? 45.97340 -29.95605 35.01825 1.000 52.82963 172 SER D C 1
ATOM 13898 O O . SER D 1 172 ? 46.46249 -30.06406 36.14989 1.000 49.15674 172 SER D O 1
ATOM 13901 N N . LYS D 1 173 ? 45.07689 -29.02120 34.71217 1.000 44.09779 173 LYS D N 1
ATOM 13902 C CA . LYS D 1 173 ? 44.68168 -27.95309 35.62306 1.000 46.57780 173 LYS D CA 1
ATOM 13903 C C . LYS D 1 173 ? 43.25131 -28.19757 36.08324 1.000 37.22176 173 LYS D C 1
ATOM 13904 O O . LYS D 1 173 ? 42.33936 -28.30506 35.25697 1.000 44.18736 173 LYS D O 1
ATOM 13910 N N . LEU D 1 174 ? 43.05421 -28.28744 37.38454 1.000 46.37168 174 LEU D N 1
ATOM 13911 C CA . LEU D 1 174 ? 41.69892 -28.48652 37.88753 1.000 45.06503 174 LEU D CA 1
ATOM 13912 C C . LEU D 1 174 ? 40.94084 -27.16503 37.85129 1.000 42.85442 174 LEU D C 1
ATOM 13913 O O . LEU D 1 174 ? 41.43141 -26.16603 38.37885 1.000 43.60959 174 LEU D O 1
ATOM 13918 N N . PRO D 1 175 ? 39.77358 -27.10999 37.21609 1.000 49.74943 175 PRO D N 1
ATOM 13919 C CA . PRO D 1 175 ? 38.95862 -25.89587 37.29442 1.000 44.20188 175 PRO D CA 1
ATOM 13920 C C . PRO D 1 175 ? 38.35956 -25.75905 38.68551 1.000 40.30872 175 PRO D C 1
ATOM 13921 O O . PRO D 1 175 ? 38.23733 -26.72931 39.43700 1.000 39.74207 175 PRO D O 1
ATOM 13925 N N . LYS D 1 176 ? 37.99660 -24.52545 39.02680 1.000 40.19017 176 LYS D N 1
ATOM 13926 C CA . LYS D 1 176 ? 37.40183 -24.25709 40.32827 1.000 36.02489 176 LYS D CA 1
ATOM 13927 C C . LYS D 1 176 ? 36.09363 -25.02072 40.46852 1.000 34.97399 176 LYS D C 1
ATOM 13928 O O . LYS D 1 176 ? 35.18078 -24.86711 39.65160 1.000 35.85845 176 LYS D O 1
ATOM 13934 N N . LEU D 1 177 ? 36.01621 -25.86632 41.48984 1.000 35.98161 177 LEU D N 1
ATOM 13935 C CA . LEU D 1 177 ? 34.84441 -26.69287 41.70785 1.000 30.38682 177 LEU D CA 1
ATOM 13936 C C . LEU D 1 177 ? 33.73909 -25.89404 42.38918 1.000 36.47639 177 LEU D C 1
ATOM 13937 O O . LEU D 1 177 ? 34.00850 -24.92133 43.09745 1.000 36.53920 177 LEU D O 1
ATOM 13942 N N . PRO D 1 178 ? 32.48194 -26.29286 42.20986 1.000 33.28119 178 PRO D N 1
ATOM 13943 C CA . PRO D 1 178 ? 31.39092 -25.57179 42.87222 1.000 30.21720 178 PRO D CA 1
ATOM 13944 C C . PRO D 1 178 ? 31.49496 -25.70315 44.38518 1.000 36.41330 178 PRO D C 1
ATOM 13945 O O . PRO D 1 178 ? 32.15115 -26.59613 44.91878 1.000 37.85648 178 PRO D O 1
ATOM 13949 N N . GLU D 1 179 ? 30.86372 -24.76375 45.07900 1.000 38.98555 179 GLU D N 1
ATOM 13950 C CA . GLU D 1 179 ? 30.79962 -24.81287 46.52406 1.000 36.21760 179 GLU D CA 1
ATOM 13951 C C . GLU D 1 179 ? 29.34738 -24.76278 46.96404 1.000 33.69027 179 GLU D C 1
ATOM 13952 O O . GLU D 1 179 ? 28.54962 -24.04311 46.35433 1.000 35.29145 179 GLU D O 1
ATOM 13958 N N . PRO D 1 180 ? 28.97274 -25.52094 47.99527 1.000 36.47527 180 PRO D N 1
ATOM 13959 C CA . PRO D 1 180 ? 27.57381 -25.53776 48.43322 1.000 31.06388 180 PRO D CA 1
ATOM 13960 C C . PRO D 1 180 ? 27.05008 -24.13925 48.73653 1.000 31.33613 180 PRO D C 1
ATOM 13961 O O . PRO D 1 180 ? 27.74734 -23.28989 49.30211 1.000 29.51472 180 PRO D O 1
ATOM 13965 N N . PHE D 1 181 ? 25.79717 -23.91773 48.35252 1.000 31.07175 181 PHE D N 1
ATOM 13966 C CA . PHE D 1 181 ? 25.09884 -22.66261 48.57740 1.000 32.54871 181 PHE D CA 1
ATOM 13967 C C . PHE D 1 181 ? 23.71697 -22.98718 49.12362 1.000 32.91038 181 PHE D C 1
ATOM 13968 O O . PHE D 1 181 ? 22.90604 -23.60985 48.43181 1.000 31.86062 181 PHE D O 1
ATOM 13976 N N . GLU D 1 182 ? 23.45581 -22.57652 50.35982 1.000 32.03490 182 GLU D N 1
ATOM 13977 C CA . GLU D 1 182 ? 22.15735 -22.81246 50.97507 1.000 30.64963 182 GLU D CA 1
ATOM 13978 C C . GLU D 1 182 ? 21.05555 -22.11220 50.18459 1.000 35.50220 182 GLU D C 1
ATOM 13979 O O . GLU D 1 182 ? 21.17427 -20.93311 49.84321 1.000 37.90635 182 GLU D O 1
ATOM 13985 N N . THR D 1 183 ? 19.99036 -22.84669 49.88524 1.000 31.44340 183 THR D N 1
ATOM 13986 C CA . THR D 1 183 ? 18.87726 -22.32025 49.10129 1.000 31.51169 183 THR D CA 1
ATOM 13987 C C . THR D 1 183 ? 18.19999 -21.17528 49.84130 1.000 31.07882 183 THR D C 1
ATOM 13988 O O . THR D 1 183 ? 17.70940 -21.38042 50.95932 1.000 28.23823 183 THR D O 1
ATOM 13992 N N . PRO D 1 184 ? 18.16326 -19.96871 49.28078 1.000 33.58410 184 PRO D N 1
ATOM 13993 C CA . PRO D 1 184 ? 17.45703 -18.87363 49.95577 1.000 35.94982 184 PRO D CA 1
ATOM 13994 C C . PRO D 1 184 ? 15.95400 -19.06661 49.84921 1.000 36.78960 184 PRO D C 1
ATOM 13995 O O . PRO D 1 184 ? 15.43875 -19.50791 48.82131 1.000 39.89686 184 PRO D O 1
ATOM 13999 N N . TYR D 1 185 ? 15.24868 -18.73530 50.91929 1.000 37.23048 185 TYR D N 1
ATOM 14000 C CA . TYR D 1 185 ? 13.79722 -18.75587 50.89268 1.000 40.25822 185 TYR D CA 1
ATOM 14001 C C . TYR D 1 185 ? 13.24878 -17.38560 51.26631 1.000 37.23418 185 TYR D C 1
ATOM 14002 O O . TYR D 1 185 ? 13.98185 -16.47068 51.65154 1.000 33.41855 185 TYR D O 1
ATOM 14011 N N . CYS D 1 186 ? 11.93505 -17.25590 51.12079 1.000 38.83674 186 CYS D N 1
ATOM 14012 C CA . CYS D 1 186 ? 11.23974 -15.99298 51.27550 1.000 36.70034 186 CYS D CA 1
ATOM 14013 C C . CYS D 1 186 ? 10.07269 -16.18207 52.23221 1.000 30.96831 186 CYS D C 1
ATOM 14014 O O . CYS D 1 186 ? 9.67858 -17.30563 52.55401 1.000 32.04708 186 CYS D O 1
ATOM 14017 N N . LEU D 1 187 ? 9.52626 -15.06182 52.69763 1.000 33.32582 187 LEU D N 1
ATOM 14018 C CA . LEU D 1 187 ? 8.41027 -15.01548 53.62311 1.000 29.55892 187 LEU D CA 1
ATOM 14019 C C . LEU D 1 187 ? 7.28368 -14.19071 53.01869 1.000 31.09611 187 LEU D C 1
ATOM 14020 O O . LEU D 1 187 ? 7.53889 -13.28698 52.21697 1.000 30.50970 187 LEU D O 1
ATOM 14025 N N . PRO D 1 188 ? 6.03378 -14.46577 53.37691 1.000 32.65405 188 PRO D N 1
ATOM 14026 C CA . PRO D 1 188 ? 4.93471 -13.66214 52.83176 1.000 29.92948 188 PRO D CA 1
ATOM 14027 C C . PRO D 1 188 ? 5.02380 -12.21322 53.28265 1.000 33.00372 188 PRO D C 1
ATOM 14028 O O . PRO D 1 188 ? 5.52138 -11.90110 54.36825 1.000 32.44542 188 PRO D O 1
ATOM 14032 N N . HIS D 1 189 ? 4.54471 -11.32098 52.41787 1.000 31.80107 189 HIS D N 1
ATOM 14033 C CA . HIS D 1 189 ? 4.44490 -9.91507 52.77240 1.000 31.96644 189 HIS D CA 1
ATOM 14034 C C . HIS D 1 189 ? 3.57151 -9.74920 54.00984 1.000 34.90581 189 HIS D C 1
ATOM 14035 O O . HIS D 1 189 ? 2.51194 -10.36760 54.13537 1.000 31.81360 189 HIS D O 1
ATOM 14042 N N . THR D 1 190 ? 4.01762 -8.88742 54.92181 1.000 32.80136 190 THR D N 1
ATOM 14043 C CA . THR D 1 190 ? 3.35141 -8.76981 56.21470 1.000 37.03088 190 THR D CA 1
ATOM 14044 C C . THR D 1 190 ? 1.89561 -8.32973 56.06719 1.000 33.29544 190 THR D C 1
ATOM 14045 O O . THR D 1 190 ? 1.03597 -8.76678 56.83779 1.000 33.08413 190 THR D O 1
ATOM 14049 N N . LYS D 1 191 ? 1.58872 -7.50713 55.06317 1.000 36.49238 191 LYS D N 1
ATOM 14050 C CA . LYS D 1 191 ? 0.20054 -7.12087 54.82044 1.000 35.57464 191 LYS D CA 1
ATOM 14051 C C . LYS D 1 191 ? -0.66321 -8.33238 54.46356 1.000 33.92301 191 LYS D C 1
ATOM 14052 O O . LYS D 1 191 ? -1.76820 -8.49356 54.99865 1.000 33.14154 191 LYS D O 1
ATOM 14058 N N . ASP D 1 192 ? -0.17031 -9.20547 53.56592 1.000 32.52674 192 ASP D N 1
ATOM 14059 C CA . ASP D 1 192 ? -0.90382 -10.43016 53.23072 1.000 31.83315 192 ASP D CA 1
ATOM 14060 C C . ASP D 1 192 ? -1.00557 -11.36710 54.43063 1.000 32.09130 192 ASP D C 1
ATOM 14061 O O . ASP D 1 192 ? -2.05613 -11.97823 54.67152 1.000 31.16387 192 ASP D O 1
ATOM 14066 N N . LEU D 1 193 ? 0.09193 -11.53234 55.16353 1.000 31.32384 193 LEU D N 1
ATOM 14067 C CA . LEU D 1 193 ? 0.06170 -12.36569 56.35674 1.000 31.04133 193 LEU D CA 1
ATOM 14068 C C . LEU D 1 193 ? -0.98894 -11.86761 57.35208 1.000 31.47246 193 LEU D C 1
ATOM 14069 O O . LEU D 1 193 ? -1.75737 -12.66145 57.90860 1.000 31.19506 193 LEU D O 1
ATOM 14074 N N . SER D 1 194 ? -1.07606 -10.55062 57.55007 1.000 33.09292 194 SER D N 1
ATOM 14075 C CA . SER D 1 194 ? -2.04804 -10.01896 58.50361 1.000 32.78040 194 SER D CA 1
ATOM 14076 C C . SER D 1 194 ? -3.48046 -10.29996 58.06473 1.000 35.65873 194 SER D C 1
ATOM 14077 O O . SER D 1 194 ? -4.31633 -10.70562 58.88210 1.000 33.37843 194 SER D O 1
ATOM 14080 N N . ALA D 1 195 ? -3.78892 -10.08752 56.78246 1.000 32.51276 195 ALA D N 1
ATOM 14081 C CA . ALA D 1 195 ? -5.14249 -10.36283 56.30423 1.000 33.25647 195 ALA D CA 1
ATOM 14082 C C . ALA D 1 195 ? -5.50064 -11.83933 56.44020 1.000 31.71806 195 ALA D C 1
ATOM 14083 O O . ALA D 1 195 ? -6.66053 -12.17154 56.70440 1.000 32.63326 195 ALA D O 1
ATOM 14085 N N . ALA D 1 196 ? -4.52601 -12.73208 56.24806 1.000 31.14845 196 ALA D N 1
ATOM 14086 C CA . ALA D 1 196 ? -4.77815 -14.16280 56.36068 1.000 30.51922 196 ALA D CA 1
ATOM 14087 C C . ALA D 1 196 ? -5.07161 -14.55250 57.79993 1.000 31.14748 196 ALA D C 1
ATOM 14088 O O . ALA D 1 196 ? -5.96364 -15.36866 58.06317 1.000 32.43781 196 ALA D O 1
ATOM 14090 N N . ILE D 1 197 ? -4.30138 -14.00009 58.73840 1.000 34.82934 197 ILE D N 1
ATOM 14091 C CA . ILE D 1 197 ? -4.52769 -14.25424 60.15811 1.000 31.03697 197 ILE D CA 1
ATOM 14092 C C . ILE D 1 197 ? -5.91987 -13.78951 60.56445 1.000 34.58807 197 ILE D C 1
ATOM 14093 O O . ILE D 1 197 ? -6.61736 -14.46581 61.33406 1.000 36.70082 197 ILE D O 1
ATOM 14098 N N . GLU D 1 198 ? -6.34971 -12.62963 60.05351 1.000 33.21997 198 GLU D N 1
ATOM 14099 C CA . GLU D 1 198 ? -7.67949 -12.12240 60.38528 1.000 32.83038 198 GLU D CA 1
ATOM 14100 C C . GLU D 1 198 ? -8.77340 -13.02395 59.82264 1.000 33.34338 198 GLU D C 1
ATOM 14101 O O . GLU D 1 198 ? -9.75542 -13.32417 60.51346 1.000 37.67679 198 GLU D O 1
ATOM 14107 N N . ILE D 1 199 ? -8.62345 -13.45959 58.57105 1.000 31.58690 199 ILE D N 1
ATOM 14108 C CA . ILE D 1 199 ? -9.56362 -14.41904 57.98966 1.000 31.25808 199 ILE D CA 1
ATOM 14109 C C . ILE D 1 199 ? -9.69685 -15.66054 58.87197 1.000 35.85707 199 ILE D C 1
ATOM 14110 O O . ILE D 1 199 ? -10.80354 -16.16096 59.10556 1.000 30.92275 199 ILE D O 1
ATOM 14115 N N . LEU D 1 200 ? -8.57166 -16.18043 59.36506 1.000 30.57703 200 LEU D N 1
ATOM 14116 C CA . LEU D 1 200 ? -8.61917 -17.38916 60.18182 1.000 30.35699 200 LEU D CA 1
ATOM 14117 C C . LEU D 1 200 ? -9.30225 -17.11977 61.51999 1.000 36.89745 200 LEU D C 1
ATOM 14118 O O . LEU D 1 200 ? -10.13089 -17.91747 61.97215 1.000 30.70080 200 LEU D O 1
ATOM 14123 N N . LYS D 1 201 ? -8.97448 -15.99404 62.15598 1.000 39.11433 201 LYS D N 1
ATOM 14124 C CA . LYS D 1 201 ? -9.56591 -15.65613 63.44865 1.000 34.46833 201 LYS D CA 1
ATOM 14125 C C . LYS D 1 201 ? -11.08478 -15.57937 63.37872 1.000 42.14881 201 LYS D C 1
ATOM 14126 O O . LYS D 1 201 ? -11.76745 -15.86787 64.36647 1.000 42.01291 201 LYS D O 1
ATOM 14132 N N . ASN D 1 202 ? -11.62986 -15.20048 62.22901 1.000 34.98124 202 ASN D N 1
ATOM 14133 C CA . ASN D 1 202 ? -13.06266 -15.01878 62.06616 1.000 35.72575 202 ASN D CA 1
ATOM 14134 C C . ASN D 1 202 ? -13.75862 -16.24344 61.49681 1.000 35.96700 202 ASN D C 1
ATOM 14135 O O . ASN D 1 202 ? -14.96933 -16.19303 61.26321 1.000 38.46768 202 ASN D O 1
ATOM 14140 N N . SER D 1 203 ? -13.03012 -17.33567 61.27246 1.000 32.72933 203 SER D N 1
ATOM 14141 C CA . SER D 1 203 ? -13.59710 -18.51545 60.64093 1.000 33.28277 203 SER D CA 1
ATOM 14142 C C . SER D 1 203 ? -14.29844 -19.40292 61.65854 1.000 33.67908 203 SER D C 1
ATOM 14143 O O . SER D 1 203 ? -13.93744 -19.44485 62.83817 1.000 33.61017 203 SER D O 1
ATOM 14146 N N . LYS D 1 204 ? -15.29825 -20.14195 61.17635 1.000 32.86304 204 LYS D N 1
ATOM 14147 C CA . LYS D 1 204 ? -15.96395 -21.15292 61.98218 1.000 36.70598 204 LYS D CA 1
ATOM 14148 C C . LYS D 1 204 ? -15.58180 -22.57732 61.60676 1.000 37.29762 204 LYS D C 1
ATOM 14149 O O . LYS D 1 204 ? -15.69864 -23.46938 62.45193 1.000 31.34123 204 LYS D O 1
ATOM 14155 N N . ARG D 1 205 ? -15.12854 -22.81757 60.37576 1.000 30.88255 205 ARG D N 1
ATOM 14156 C CA . ARG D 1 205 ? -14.78095 -24.16465 59.91557 1.000 32.05581 205 ARG D CA 1
ATOM 14157 C C . ARG D 1 205 ? -13.54683 -24.08244 59.02855 1.000 31.35991 205 ARG D C 1
ATOM 14158 O O . ARG D 1 205 ? -13.61857 -24.29386 57.81332 1.000 29.29400 205 ARG D O 1
ATOM 14166 N N . PRO D 1 206 ? -12.39056 -23.75835 59.60616 1.000 30.89410 206 PRO D N 1
ATOM 14167 C CA . PRO D 1 206 ? -11.16039 -23.71549 58.81560 1.000 28.94300 206 PRO D CA 1
ATOM 14168 C C . PRO D 1 206 ? -10.65778 -25.11738 58.51680 1.000 30.28035 206 PRO D C 1
ATOM 14169 O O . PRO D 1 206 ? -10.90994 -26.06972 59.26010 1.000 28.65577 206 PRO D O 1
ATOM 14173 N N . LEU D 1 207 ? -9.93839 -25.23892 57.40271 1.000 28.24964 207 LEU D N 1
ATOM 14174 C CA . LEU D 1 207 ? -9.38434 -26.52646 56.98906 1.000 27.92535 207 LEU D CA 1
ATOM 14175 C C . LEU D 1 207 ? -8.00733 -26.30883 56.39004 1.000 29.80737 207 LEU D C 1
ATOM 14176 O O . LEU D 1 207 ? -7.86776 -25.58283 55.40283 1.000 28.00049 207 LEU D O 1
ATOM 14181 N N . LEU D 1 208 ? -6.99660 -26.92554 56.98927 1.000 27.44793 208 LEU D N 1
ATOM 14182 C CA . LEU D 1 208 ? -5.64839 -26.91321 56.43630 1.000 30.25880 208 LEU D CA 1
ATOM 14183 C C . LEU D 1 208 ? -5.54566 -28.05708 55.43403 1.000 28.26488 208 LEU D C 1
ATOM 14184 O O . LEU D 1 208 ? -5.66588 -29.22583 55.80920 1.000 26.87758 208 LEU D O 1
ATOM 14189 N N . VAL D 1 209 ? -5.35941 -27.72541 54.15613 1.000 27.98655 209 VAL D N 1
ATOM 14190 C CA . VAL D 1 209 ? -5.14070 -28.72085 53.10804 1.000 29.93208 209 VAL D CA 1
ATOM 14191 C C . VAL D 1 209 ? -3.63702 -28.82261 52.89738 1.000 28.20916 209 VAL D C 1
ATOM 14192 O O . VAL D 1 209 ? -3.00939 -27.88393 52.40640 1.000 26.66896 209 VAL D O 1
ATOM 14196 N N . VAL D 1 210 ? -3.05692 -29.95688 53.27588 1.000 26.37954 210 VAL D N 1
ATOM 14197 C CA . VAL D 1 210 ? -1.61061 -30.13012 53.36995 1.000 25.90428 210 VAL D CA 1
ATOM 14198 C C . VAL D 1 210 ? -1.16243 -31.03466 52.22985 1.000 25.66435 210 VAL D C 1
ATOM 14199 O O . VAL D 1 210 ? -1.54702 -32.20632 52.18402 1.000 26.82344 210 VAL D O 1
ATOM 14203 N N . GLY D 1 211 ? -0.32683 -30.51317 51.32737 1.000 25.80165 211 GLY D N 1
ATOM 14204 C CA . GLY D 1 211 ? 0.14227 -31.26386 50.18277 1.000 25.27076 211 GLY D CA 1
ATOM 14205 C C . GLY D 1 211 ? 1.61204 -31.65400 50.28207 1.000 25.11753 211 GLY D C 1
ATOM 14206 O O . GLY D 1 211 ? 2.28920 -31.39959 51.27379 1.000 25.80435 211 GLY D O 1
ATOM 14207 N N . LYS D 1 212 ? 2.11634 -32.25976 49.19869 1.000 24.94674 212 LYS D N 1
ATOM 14208 C CA . LYS D 1 212 ? 3.49410 -32.73681 49.25720 1.000 26.52006 212 LYS D CA 1
ATOM 14209 C C . LYS D 1 212 ? 4.52540 -31.61837 49.13747 1.000 26.47834 212 LYS D C 1
ATOM 14210 O O . LYS D 1 212 ? 5.71466 -31.86597 49.37584 1.000 24.74069 212 LYS D O 1
ATOM 14216 N N . GLY D 1 213 ? 4.10830 -30.39450 48.80365 1.000 29.83859 213 GLY D N 1
ATOM 14217 C CA . GLY D 1 213 ? 4.99304 -29.25686 49.00401 1.000 27.68754 213 GLY D CA 1
ATOM 14218 C C . GLY D 1 213 ? 5.31617 -29.05010 50.47367 1.000 28.01459 213 GLY D C 1
ATOM 14219 O O . GLY D 1 213 ? 6.44617 -28.70610 50.83515 1.000 27.64839 213 GLY D O 1
ATOM 14220 N N . ALA D 1 214 ? 4.32954 -29.28250 51.34188 1.000 28.51059 214 ALA D N 1
ATOM 14221 C CA . ALA D 1 214 ? 4.53592 -29.14358 52.77988 1.000 29.86034 214 ALA D CA 1
ATOM 14222 C C . ALA D 1 214 ? 5.45321 -30.23426 53.32825 1.000 27.41733 214 ALA D C 1
ATOM 14223 O O . ALA D 1 214 ? 6.32718 -29.94432 54.15068 1.000 25.69994 214 ALA D O 1
ATOM 14225 N N . THR D 1 215 ? 5.29576 -31.49235 52.87456 1.000 26.26277 215 THR D N 1
ATOM 14226 C CA . THR D 1 215 ? 6.19744 -32.54012 53.35709 1.000 25.45557 215 THR D CA 1
ATOM 14227 C C . THR D 1 215 ? 7.60162 -32.36946 52.79120 1.000 25.34773 215 THR D C 1
ATOM 14228 O O . THR D 1 215 ? 8.59038 -32.62022 53.49473 1.000 25.95787 215 THR D O 1
ATOM 14232 N N . TYR D 1 216 ? 7.71428 -31.95194 51.52810 1.000 25.92021 216 TYR D N 1
ATOM 14233 C CA . TYR D 1 216 ? 9.02900 -31.64821 50.97099 1.000 25.01092 216 TYR D CA 1
ATOM 14234 C C . TYR D 1 216 ? 9.72156 -30.55641 51.77165 1.000 25.25594 216 TYR D C 1
ATOM 14235 O O . TYR D 1 216 ? 10.90168 -30.67592 52.11908 1.000 26.85637 216 TYR D O 1
ATOM 14244 N N . SER D 1 217 ? 9.00057 -29.47480 52.06766 1.000 25.35721 217 SER D N 1
ATOM 14245 C CA . SER D 1 217 ? 9.57794 -28.38040 52.83329 1.000 26.98563 217 SER D CA 1
ATOM 14246 C C . SER D 1 217 ? 9.82923 -28.74084 54.29446 1.000 29.57868 217 SER D C 1
ATOM 14247 O O . SER D 1 217 ? 10.43084 -27.93025 55.00599 1.000 29.01077 217 SER D O 1
ATOM 14250 N N . ARG D 1 218 ? 9.35735 -29.90631 54.75638 1.000 26.01269 218 ARG D N 1
ATOM 14251 C CA . ARG D 1 218 ? 9.64676 -30.43767 56.09854 1.000 30.01257 218 ARG D CA 1
ATOM 14252 C C . ARG D 1 218 ? 9.05811 -29.56176 57.20148 1.000 33.07821 218 ARG D C 1
ATOM 14253 O O . ARG D 1 218 ? 9.72930 -29.18576 58.16819 1.000 30.22653 218 ARG D O 1
ATOM 14261 N N . CYS D 1 219 ? 7.76805 -29.26972 57.07255 1.000 27.11874 219 CYS D N 1
ATOM 14262 C CA . CYS D 1 219 ? 7.08253 -28.41078 58.02081 1.000 26.93741 219 CYS D CA 1
ATOM 14263 C C . CYS D 1 219 ? 6.33800 -29.19348 59.10552 1.000 35.09561 219 CYS D C 1
ATOM 14264 O O . CYS D 1 219 ? 5.45347 -28.62965 59.75663 1.000 33.71448 219 CYS D O 1
ATOM 14267 N N . GLU D 1 220 ? 6.67543 -30.47197 59.31931 1.000 27.63723 220 GLU D N 1
ATOM 14268 C CA . GLU D 1 220 ? 5.85825 -31.29964 60.20680 1.000 27.54542 220 GLU D CA 1
ATOM 14269 C C . GLU D 1 220 ? 5.79499 -30.72524 61.62180 1.000 29.52843 220 GLU D C 1
ATOM 14270 O O . GLU D 1 220 ? 4.72943 -30.72971 62.25254 1.000 30.25700 220 GLU D O 1
ATOM 14276 N N . ASN D 1 221 ? 6.91385 -30.20812 62.13362 1.000 30.47919 221 ASN D N 1
ATOM 14277 C CA . ASN D 1 221 ? 6.91584 -29.66570 63.49269 1.000 32.88311 221 ASN D CA 1
ATOM 14278 C C . ASN D 1 221 ? 6.03838 -28.42169 63.60374 1.000 31.36971 221 ASN D C 1
ATOM 14279 O O . ASN D 1 221 ? 5.25008 -28.29622 64.54670 1.000 33.55185 221 ASN D O 1
ATOM 14284 N N . GLU D 1 222 ? 6.16301 -27.48826 62.65558 1.000 28.67727 222 GLU D N 1
ATOM 14285 C CA . GLU D 1 222 ? 5.35704 -26.26616 62.70670 1.000 32.91776 222 GLU D CA 1
ATOM 14286 C C . GLU D 1 222 ? 3.87525 -26.56550 62.51853 1.000 28.50841 222 GLU D C 1
ATOM 14287 O O . GLU D 1 222 ? 3.02591 -25.94271 63.16243 1.000 28.77648 222 GLU D O 1
ATOM 14293 N N . LEU D 1 223 ? 3.54610 -27.49412 61.61592 1.000 31.62076 223 LEU D N 1
ATOM 14294 C CA . LEU D 1 223 ? 2.14877 -27.85125 61.39227 1.000 28.02220 223 LEU D CA 1
ATOM 14295 C C . LEU D 1 223 ? 1.53666 -28.47945 62.63599 1.000 29.89785 223 LEU D C 1
ATOM 14296 O O . LEU D 1 223 ? 0.41242 -28.13821 63.01905 1.000 28.46412 223 LEU D O 1
ATOM 14301 N N . LYS D 1 224 ? 2.26879 -29.39292 63.28272 1.000 28.58052 224 LYS D N 1
ATOM 14302 C CA . LYS D 1 224 ? 1.75294 -30.07015 64.47086 1.000 29.06908 224 LYS D CA 1
ATOM 14303 C C . LYS D 1 224 ? 1.49437 -29.08515 65.59983 1.000 29.56487 224 LYS D C 1
ATOM 14304 O O . LYS D 1 224 ? 0.45568 -29.15544 66.26430 1.000 31.66817 224 LYS D O 1
ATOM 14310 N N . ALA D 1 225 ? 2.43394 -28.16228 65.83442 1.000 34.34162 225 ALA D N 1
ATOM 14311 C CA . ALA D 1 225 ? 2.23891 -27.13793 66.85555 1.000 37.60391 225 ALA D CA 1
ATOM 14312 C C . ALA D 1 225 ? 0.93843 -26.38572 66.62871 1.000 31.16623 225 ALA D C 1
ATOM 14313 O O . ALA D 1 225 ? 0.14708 -26.18768 67.56281 1.000 30.93658 225 ALA D O 1
ATOM 14315 N N . LEU D 1 226 ? 0.70893 -25.95238 65.38602 1.000 29.58843 226 LEU D N 1
ATOM 14316 C CA . LEU D 1 226 ? -0.45778 -25.13107 65.06865 1.000 31.87318 226 LEU D CA 1
ATOM 14317 C C . LEU D 1 226 ? -1.74269 -25.93096 65.21148 1.000 32.91671 226 LEU D C 1
ATOM 14318 O O . LEU D 1 226 ? -2.68648 -25.50184 65.89188 1.000 29.79211 226 LEU D O 1
ATOM 14323 N N . VAL D 1 227 ? -1.78211 -27.11111 64.58600 1.000 30.43248 227 VAL D N 1
ATOM 14324 C CA . VAL D 1 227 ? -2.97881 -27.94316 64.60364 1.000 29.12308 227 VAL D CA 1
ATOM 14325 C C . VAL D 1 227 ? -3.35500 -28.29083 66.03426 1.000 29.70717 227 VAL D C 1
ATOM 14326 O O . VAL D 1 227 ? -4.52796 -28.21839 66.42006 1.000 30.24143 227 VAL D O 1
ATOM 14330 N N . GLU D 1 228 ? -2.36529 -28.65088 66.85131 1.000 30.04834 228 GLU D N 1
ATOM 14331 C CA . GLU D 1 228 ? -2.67464 -29.15246 68.18282 1.000 30.95794 228 GLU D CA 1
ATOM 14332 C C . GLU D 1 228 ? -2.97141 -28.02684 69.16491 1.000 34.89682 228 GLU D C 1
ATOM 14333 O O . GLU D 1 228 ? -3.81031 -28.20329 70.05765 1.000 32.52687 228 GLU D O 1
ATOM 14339 N N . GLU D 1 229 ? -2.32052 -26.86532 69.02669 1.000 32.88610 229 GLU D N 1
ATOM 14340 C CA . GLU D 1 229 ? -2.61103 -25.79605 69.97734 1.000 34.69147 229 GLU D CA 1
ATOM 14341 C C . GLU D 1 229 ? -4.01059 -25.23409 69.76629 1.000 31.56391 229 GLU D C 1
ATOM 14342 O O . GLU D 1 229 ? -4.72872 -24.97821 70.73856 1.000 35.34089 229 GLU D O 1
ATOM 14348 N N . PHE D 1 230 ? -4.43658 -25.06164 68.51721 1.000 30.99060 230 PHE D N 1
ATOM 14349 C CA . PHE D 1 230 ? -5.71011 -24.40468 68.25212 1.000 31.79171 230 PHE D CA 1
ATOM 14350 C C . PHE D 1 230 ? -6.77497 -25.33252 67.67461 1.000 32.34277 230 PHE D C 1
ATOM 14351 O O . PHE D 1 230 ? -7.85037 -24.85607 67.29443 1.000 30.65178 230 PHE D O 1
ATOM 14359 N N . ASN D 1 231 ? -6.52918 -26.64237 67.65305 1.000 30.57928 231 ASN D N 1
ATOM 14360 C CA . ASN D 1 231 ? -7.48308 -27.63533 67.14245 1.000 33.00767 231 ASN D CA 1
ATOM 14361 C C . ASN D 1 231 ? -8.00267 -27.25010 65.75442 1.000 31.23609 231 ASN D C 1
ATOM 14362 O O . ASN D 1 231 ? -9.19884 -27.05909 65.53498 1.000 32.83651 231 ASN D O 1
ATOM 14367 N N . VAL D 1 232 ? -7.07475 -27.14428 64.81247 1.000 30.99310 232 VAL D N 1
ATOM 14368 C CA . VAL D 1 232 ? -7.37682 -26.75736 63.43525 1.000 29.08183 232 VAL D CA 1
ATOM 14369 C C . VAL D 1 232 ? -7.47182 -28.02851 62.59951 1.000 28.76996 232 VAL D C 1
ATOM 14370 O O . VAL D 1 232 ? -6.47052 -28.74728 62.48144 1.000 28.59821 232 VAL D O 1
ATOM 14374 N N . PRO D 1 233 ? -8.62786 -28.34702 62.01939 1.000 28.74709 233 PRO D N 1
ATOM 14375 C CA . PRO D 1 233 ? -8.71710 -29.55221 61.19372 1.000 28.51853 233 PRO D CA 1
ATOM 14376 C C . PRO D 1 233 ? -7.79430 -29.45053 59.99358 1.000 29.77423 233 PRO D C 1
ATOM 14377 O O . PRO D 1 233 ? -7.54239 -28.36607 59.46513 1.000 27.92991 233 PRO D O 1
ATOM 14381 N N . PHE D 1 234 ? -7.26686 -30.59761 59.58151 1.000 28.49699 234 PHE D N 1
ATOM 14382 C CA . PHE D 1 234 ? -6.38727 -30.64221 58.42708 1.000 27.48174 234 PHE D CA 1
ATOM 14383 C C . PHE D 1 234 ? -6.74529 -31.84603 57.57481 1.000 32.36332 234 PHE D C 1
ATOM 14384 O O . PHE D 1 234 ? -7.44338 -32.76391 58.00846 1.000 28.06487 234 PHE D O 1
ATOM 14392 N N . LEU D 1 235 ? -6.23637 -31.83819 56.35883 1.000 32.86356 235 LEU D N 1
ATOM 14393 C CA . LEU D 1 235 ? -6.53970 -32.87983 55.39435 1.000 29.64658 235 LEU D CA 1
ATOM 14394 C C . LEU D 1 235 ? -5.30326 -33.08614 54.52908 1.000 26.63284 235 LEU D C 1
ATOM 14395 O O . LEU D 1 235 ? -4.83131 -32.13604 53.89095 1.000 28.28874 235 LEU D O 1
ATOM 14400 N N . PRO D 1 236 ? -4.72170 -34.28535 54.51951 1.000 28.40378 236 PRO D N 1
ATOM 14401 C CA . PRO D 1 236 ? -3.53194 -34.52988 53.69386 1.000 27.01415 236 PRO D CA 1
ATOM 14402 C C . PRO D 1 236 ? -3.85626 -35.03247 52.29736 1.000 26.20556 236 PRO D C 1
ATOM 14403 O O . PRO D 1 236 ? -4.75730 -35.85064 52.09895 1.000 26.84764 236 PRO D O 1
ATOM 14407 N N . THR D 1 237 ? -3.09511 -34.53069 51.31743 1.000 25.91815 237 THR D N 1
ATOM 14408 C CA . THR D 1 237 ? -3.05027 -35.15354 50.00057 1.000 25.82977 237 THR D CA 1
ATOM 14409 C C . THR D 1 237 ? -2.29093 -36.47575 50.10682 1.000 25.83912 237 THR D C 1
ATOM 14410 O O . THR D 1 237 ? -1.59986 -36.71212 51.10022 1.000 26.02084 237 THR D O 1
ATOM 14414 N N . PRO D 1 238 ? -2.39776 -37.35798 49.09522 1.000 26.22792 238 PRO D N 1
ATOM 14415 C CA . PRO D 1 238 ? -1.91518 -38.74372 49.29396 1.000 27.55422 238 PRO D CA 1
ATOM 14416 C C . PRO D 1 238 ? -0.45749 -38.85956 49.72448 1.000 30.79256 238 PRO D C 1
ATOM 14417 O O . PRO D 1 238 ? -0.16112 -39.66081 50.61505 1.000 27.24183 238 PRO D O 1
ATOM 14421 N N . MET D 1 239 ? 0.46924 -38.09168 49.14744 1.000 25.53682 239 MET D N 1
ATOM 14422 C CA . MET D 1 239 ? 1.84257 -38.24491 49.61392 1.000 25.77758 239 MET D CA 1
ATOM 14423 C C . MET D 1 239 ? 2.14393 -37.41305 50.85894 1.000 28.26392 239 MET D C 1
ATOM 14424 O O . MET D 1 239 ? 3.20241 -37.60016 51.47420 1.000 27.91576 239 MET D O 1
ATOM 14429 N N . ALA D 1 240 ? 1.23085 -36.54464 51.27305 1.000 25.52986 240 ALA D N 1
ATOM 14430 C CA . ALA D 1 240 ? 1.38311 -35.87451 52.55650 1.000 25.66457 240 ALA D CA 1
ATOM 14431 C C . ALA D 1 240 ? 0.84345 -36.69969 53.71547 1.000 26.04360 240 ALA D C 1
ATOM 14432 O O . ALA D 1 240 ? 0.99370 -36.28464 54.87151 1.000 26.24102 240 ALA D O 1
ATOM 14434 N N . LYS D 1 241 ? 0.22967 -37.85033 53.44354 1.000 26.21555 241 LYS D N 1
ATOM 14435 C CA . LYS D 1 241 ? -0.25569 -38.69829 54.52839 1.000 28.18901 241 LYS D CA 1
ATOM 14436 C C . LYS D 1 241 ? 0.89286 -39.06815 55.45722 1.000 26.87013 241 LYS D C 1
ATOM 14437 O O . LYS D 1 241 ? 1.99374 -39.39975 55.01410 1.000 26.74931 241 LYS D O 1
ATOM 14443 N N . GLY D 1 242 ? 0.64328 -38.96878 56.75885 1.000 27.23500 242 GLY D N 1
ATOM 14444 C CA . GLY D 1 242 ? 1.66900 -39.18875 57.74900 1.000 30.18186 242 GLY D CA 1
ATOM 14445 C C . GLY D 1 242 ? 2.35424 -37.93045 58.24849 1.000 27.43108 242 GLY D C 1
ATOM 14446 O O . GLY D 1 242 ? 3.06936 -38.00041 59.25504 1.000 27.87653 242 GLY D O 1
ATOM 14447 N N . ILE D 1 243 ? 2.16793 -36.78611 57.59213 1.000 27.01974 243 ILE D N 1
ATOM 14448 C CA . ILE D 1 243 ? 2.81079 -35.57677 58.10526 1.000 30.40674 243 ILE D CA 1
ATOM 14449 C C . ILE D 1 243 ? 2.37643 -35.34283 59.55084 1.000 30.86244 243 ILE D C 1
ATOM 14450 O O . ILE D 1 243 ? 3.19533 -35.01819 60.41904 1.000 27.79670 243 ILE D O 1
ATOM 14455 N N . LEU D 1 244 ? 1.09639 -35.56975 59.83763 1.000 27.62558 244 LEU D N 1
ATOM 14456 C CA . LEU D 1 244 ? 0.57493 -35.99740 61.12805 1.000 28.63874 244 LEU D CA 1
ATOM 14457 C C . LEU D 1 244 ? -0.12052 -37.33338 60.90695 1.000 29.65519 244 LEU D C 1
ATOM 14458 O O . LEU D 1 244 ? -0.56103 -37.60252 59.78391 1.000 30.06494 244 LEU D O 1
ATOM 14463 N N . PRO D 1 245 ? -0.22143 -38.20170 61.92483 1.000 31.26679 245 PRO D N 1
ATOM 14464 C CA . PRO D 1 245 ? -0.75421 -39.55160 61.67657 1.000 29.17167 245 PRO D CA 1
ATOM 14465 C C . PRO D 1 245 ? -2.14271 -39.51947 61.04948 1.000 28.99750 245 PRO D C 1
ATOM 14466 O O . PRO D 1 245 ? -2.92139 -38.58325 61.25025 1.000 28.90181 245 PRO D O 1
ATOM 14470 N N . ASP D 1 246 ? -2.44428 -40.56897 60.27834 1.000 30.32585 246 ASP D N 1
ATOM 14471 C CA . ASP D 1 246 ? -3.75174 -40.68093 59.63821 1.000 28.95651 246 ASP D CA 1
ATOM 14472 C C . ASP D 1 246 ? -4.88073 -40.69346 60.65678 1.000 33.12269 246 ASP D C 1
ATOM 14473 O O . ASP D 1 246 ? -5.99964 -40.27563 60.34352 1.000 35.70619 246 ASP D O 1
ATOM 14478 N N . ASN D 1 247 ? -4.61203 -41.16169 61.87536 1.000 29.99539 247 ASN D N 1
ATOM 14479 C CA . ASN D 1 247 ? -5.61674 -41.21542 62.92961 1.000 31.81106 247 ASN D CA 1
ATOM 14480 C C . ASN D 1 247 ? -5.47534 -40.07296 63.93496 1.000 30.58043 247 ASN D C 1
ATOM 14481 O O . ASN D 1 247 ? -5.98370 -40.17331 65.05899 1.000 31.14263 247 ASN D O 1
ATOM 14486 N N . HIS D 1 248 ? -4.81311 -38.98002 63.55042 1.000 31.71682 248 HIS D N 1
ATOM 14487 C CA . HIS D 1 248 ? -4.75765 -37.80585 64.41915 1.000 32.07756 248 HIS D CA 1
ATOM 14488 C C . HIS D 1 248 ? -6.16468 -37.26202 64.64230 1.000 30.21927 248 HIS D C 1
ATOM 14489 O O . HIS D 1 248 ? -6.99512 -37.25132 63.72793 1.000 29.94505 248 HIS D O 1
ATOM 14496 N N . SER D 1 249 ? -6.44335 -36.82317 65.87597 1.000 30.67389 249 SER D N 1
ATOM 14497 C CA . SER D 1 249 ? -7.80423 -36.40892 66.19685 1.000 31.13346 249 SER D CA 1
ATOM 14498 C C . SER D 1 249 ? -8.27330 -35.21342 65.36763 1.000 30.34399 249 SER D C 1
ATOM 14499 O O . SER D 1 249 ? -9.48206 -35.00084 65.25659 1.000 30.81475 249 SER D O 1
ATOM 14502 N N . LEU D 1 250 ? -7.36895 -34.46191 64.73348 1.000 29.86439 250 LEU D N 1
ATOM 14503 C CA . LEU D 1 250 ? -7.77616 -33.34292 63.88908 1.000 29.44898 250 LEU D CA 1
ATOM 14504 C C . LEU D 1 250 ? -7.77555 -33.67764 62.39673 1.000 28.97633 250 LEU D C 1
ATOM 14505 O O . LEU D 1 250 ? -8.07422 -32.79985 61.57960 1.000 30.29863 250 LEU D O 1
ATOM 14510 N N . ASN D 1 251 ? -7.45699 -34.91457 62.02230 1.000 28.97263 251 ASN D N 1
ATOM 14511 C CA . ASN D 1 251 ? -7.37912 -35.30851 60.61554 1.000 28.58179 251 ASN D CA 1
ATOM 14512 C C . ASN D 1 251 ? -8.78244 -35.52104 60.05900 1.000 29.91542 251 ASN D C 1
ATOM 14513 O O . ASN D 1 251 ? -9.51541 -36.39595 60.53010 1.000 32.29162 251 ASN D O 1
ATOM 14518 N N . ALA D 1 252 ? -9.15168 -34.74163 59.04344 1.000 28.38979 252 ALA D N 1
ATOM 14519 C CA . ALA D 1 252 ? -10.45477 -34.86093 58.40258 1.000 28.53260 252 ALA D CA 1
ATOM 14520 C C . ALA D 1 252 ? -10.44822 -35.81625 57.20853 1.000 29.24550 252 ALA D C 1
ATOM 14521 O O . ALA D 1 252 ? -11.40311 -35.81290 56.42246 1.000 29.85705 252 ALA D O 1
ATOM 14523 N N . GLY D 1 253 ? -9.41055 -36.64568 57.07156 1.000 29.09067 253 GLY D N 1
ATOM 14524 C CA . GLY D 1 253 ? -9.22941 -37.40744 55.83963 1.000 34.94242 253 GLY D CA 1
ATOM 14525 C C . GLY D 1 253 ? -10.36961 -38.36059 55.52387 1.000 35.68445 253 GLY D C 1
ATOM 14526 O O . GLY D 1 253 ? -10.69828 -38.58213 54.35611 1.000 32.70360 253 GLY D O 1
ATOM 14527 N N . SER D 1 254 ? -10.97712 -38.94842 56.55187 1.000 31.32075 254 SER D N 1
ATOM 14528 C CA . SER D 1 254 ? -12.06588 -39.90061 56.35302 1.000 34.50732 254 SER D CA 1
ATOM 14529 C C . SER D 1 254 ? -13.39185 -39.23750 55.99828 1.000 34.24050 254 SER D C 1
ATOM 14530 O O . SER D 1 254 ? -14.38768 -39.94825 55.81957 1.000 40.37541 254 SER D O 1
ATOM 14533 N N . ALA D 1 255 ? -13.44291 -37.91076 55.93635 1.000 31.92605 255 ALA D N 1
ATOM 14534 C CA . ALA D 1 255 ? -14.60999 -37.17984 55.45041 1.000 29.34606 255 ALA D CA 1
ATOM 14535 C C . ALA D 1 255 ? -14.14830 -36.06951 54.51131 1.000 30.12727 255 ALA D C 1
ATOM 14536 O O . ALA D 1 255 ? -14.57939 -34.91954 54.60802 1.000 32.88599 255 ALA D O 1
ATOM 14538 N N . ARG D 1 256 ? -13.25645 -36.43310 53.58377 1.000 31.45372 256 ARG D N 1
ATOM 14539 C CA . ARG D 1 256 ? -12.59618 -35.46539 52.70755 1.000 28.31322 256 ARG D CA 1
ATOM 14540 C C . ARG D 1 256 ? -13.59943 -34.58931 51.96110 1.000 29.29401 256 ARG D C 1
ATOM 14541 O O . ARG D 1 256 ? -13.48876 -33.35193 51.96173 1.000 27.67226 256 ARG D O 1
ATOM 14549 N N . SER D 1 257 ? -14.57600 -35.21159 51.29479 1.000 30.38012 257 SER D N 1
ATOM 14550 C CA . SER D 1 257 ? -15.47057 -34.44303 50.43393 1.000 36.13362 257 SER D CA 1
ATOM 14551 C C . SER D 1 257 ? -16.31095 -33.46816 51.23763 1.000 30.92776 257 SER D C 1
ATOM 14552 O O . SER D 1 257 ? -16.47654 -32.31144 50.83793 1.000 29.75724 257 SER D O 1
ATOM 14555 N N . LEU D 1 258 ? -16.84727 -33.92198 52.36721 1.000 31.64663 258 LEU D N 1
ATOM 14556 C CA . LEU D 1 258 ? -17.66614 -33.05742 53.20415 1.000 29.65228 258 LEU D CA 1
ATOM 14557 C C . LEU D 1 258 ? -16.84459 -31.91361 53.78470 1.000 26.82841 258 LEU D C 1
ATOM 14558 O O . LEU D 1 258 ? -17.29551 -30.76296 53.79958 1.000 26.98992 258 LEU D O 1
ATOM 14563 N N . ALA D 1 259 ? -15.63548 -32.21357 54.26704 1.000 26.96124 259 ALA D N 1
ATOM 14564 C CA . ALA D 1 259 ? -14.79018 -31.18522 54.86409 1.000 29.37361 259 ALA D CA 1
ATOM 14565 C C . ALA D 1 259 ? -14.49747 -30.06445 53.87123 1.000 25.68963 259 ALA D C 1
ATOM 14566 O O . ALA D 1 259 ? -14.61640 -28.87877 54.20095 1.000 24.66072 259 ALA D O 1
ATOM 14568 N N . LEU D 1 260 ? -14.11687 -30.42638 52.64283 1.000 26.14780 260 LEU D N 1
ATOM 14569 C CA . LEU D 1 260 ? -13.83465 -29.42301 51.61796 1.000 33.16911 260 LEU D CA 1
ATOM 14570 C C . LEU D 1 260 ? -15.08471 -28.62562 51.26094 1.000 30.32501 260 LEU D C 1
ATOM 14571 O O . LEU D 1 260 ? -15.02238 -27.40673 51.07963 1.000 34.34502 260 LEU D O 1
ATOM 14576 N N . ARG D 1 261 ? -16.22722 -29.30542 51.14531 1.000 33.48067 261 ARG D N 1
ATOM 14577 C CA . ARG D 1 261 ? -17.47873 -28.64034 50.79538 1.000 29.55286 261 ARG D CA 1
ATOM 14578 C C . ARG D 1 261 ? -17.91247 -27.66253 51.88220 1.000 38.41946 261 ARG D C 1
ATOM 14579 O O . ARG D 1 261 ? -18.47736 -26.59894 51.59033 1.000 32.77961 261 ARG D O 1
ATOM 14587 N N . LYS D 1 262 ? -17.65964 -28.00202 53.14295 1.000 26.73965 262 LYS D N 1
ATOM 14588 C CA . LYS D 1 262 ? -18.23136 -27.23969 54.24369 1.000 35.16554 262 LYS D CA 1
ATOM 14589 C C . LYS D 1 262 ? -17.28243 -26.22003 54.85417 1.000 27.53304 262 LYS D C 1
ATOM 14590 O O . LYS D 1 262 ? -17.74305 -25.34115 55.58869 1.000 30.66973 262 LYS D O 1
ATOM 14596 N N . ALA D 1 263 ? -15.98282 -26.32375 54.60484 1.000 25.65944 263 ALA D N 1
ATOM 14597 C CA . ALA D 1 263 ? -15.05459 -25.38206 55.20825 1.000 28.72244 263 ALA D CA 1
ATOM 14598 C C . ALA D 1 263 ? -15.39506 -23.95874 54.77928 1.000 34.23868 263 ALA D C 1
ATOM 14599 O O . ALA D 1 263 ? -15.76705 -23.70990 53.62831 1.000 32.71471 263 ALA D O 1
ATOM 14601 N N . ASP D 1 264 ? -15.29152 -23.01870 55.71662 1.000 28.19017 264 ASP D N 1
ATOM 14602 C CA . ASP D 1 264 ? -15.45060 -21.62406 55.33759 1.000 32.97517 264 ASP D CA 1
ATOM 14603 C C . ASP D 1 264 ? -14.11764 -20.93667 55.08810 1.000 31.29361 264 ASP D C 1
ATOM 14604 O O . ASP D 1 264 ? -14.09309 -19.87871 54.44891 1.000 29.97738 264 ASP D O 1
ATOM 14609 N N . VAL D 1 265 ? -13.01212 -21.53513 55.53238 1.000 28.73487 265 VAL D N 1
ATOM 14610 C CA . VAL D 1 265 ? -11.67059 -21.10992 55.14651 1.000 30.27475 265 VAL D CA 1
ATOM 14611 C C . VAL D 1 265 ? -10.86379 -22.34583 54.77260 1.000 32.29528 265 VAL D C 1
ATOM 14612 O O . VAL D 1 265 ? -10.88530 -23.34619 55.49732 1.000 28.87027 265 VAL D O 1
ATOM 14616 N N . ILE D 1 266 ? -10.17003 -22.29046 53.63472 1.000 27.59165 266 ILE D N 1
ATOM 14617 C CA . ILE D 1 266 ? -9.21058 -23.32507 53.26292 1.000 25.99914 266 ILE D CA 1
ATOM 14618 C C . ILE D 1 266 ? -7.83497 -22.68517 53.16148 1.000 30.09394 266 ILE D C 1
ATOM 14619 O O . ILE D 1 266 ? -7.67085 -21.65201 52.49761 1.000 27.51749 266 ILE D O 1
ATOM 14624 N N . VAL D 1 267 ? -6.86115 -23.27886 53.84929 1.000 27.42594 267 VAL D N 1
ATOM 14625 C CA . VAL D 1 267 ? -5.45917 -22.88802 53.75497 1.000 26.90434 267 VAL D CA 1
ATOM 14626 C C . VAL D 1 267 ? -4.75408 -23.99080 52.97741 1.000 27.52162 267 VAL D C 1
ATOM 14627 O O . VAL D 1 267 ? -4.60651 -25.11229 53.47953 1.000 23.38203 267 VAL D O 1
ATOM 14631 N N . LEU D 1 268 ? -4.32970 -23.67412 51.75068 1.000 25.61046 268 LEU D N 1
ATOM 14632 C CA . LEU D 1 268 ? -3.61711 -24.61169 50.88170 1.000 26.04830 268 LEU D CA 1
ATOM 14633 C C . LEU D 1 268 ? -2.12892 -24.53802 51.19491 1.000 24.18572 268 LEU D C 1
ATOM 14634 O O . LEU D 1 268 ? -1.47892 -23.53143 50.89296 1.000 25.26203 268 LEU D O 1
ATOM 14639 N N . LEU D 1 269 ? -1.58134 -25.60338 51.77547 1.000 23.42396 269 LEU D N 1
ATOM 14640 C CA . LEU D 1 269 ? -0.17715 -25.63742 52.18208 1.000 23.94179 269 LEU D CA 1
ATOM 14641 C C . LEU D 1 269 ? 0.57359 -26.59811 51.26388 1.000 23.83971 269 LEU D C 1
ATOM 14642 O O . LEU D 1 269 ? 0.59139 -27.80887 51.50160 1.000 25.64086 269 LEU D O 1
ATOM 14647 N N . GLY D 1 270 ? 1.21929 -26.05283 50.23719 1.000 25.62323 270 GLY D N 1
ATOM 14648 C CA . GLY D 1 270 ? 1.96347 -26.88146 49.29430 1.000 29.89387 270 GLY D CA 1
ATOM 14649 C C . GLY D 1 270 ? 1.09310 -27.84972 48.52599 1.000 30.17905 270 GLY D C 1
ATOM 14650 O O . GLY D 1 270 ? 1.44601 -29.02930 48.39113 1.000 29.18048 270 GLY D O 1
ATOM 14651 N N . ALA D 1 271 ? -0.04275 -27.37213 48.01989 1.000 23.68799 271 ALA D N 1
ATOM 14652 C CA . ALA D 1 271 ? -1.01769 -28.19642 47.31757 1.000 24.38883 271 ALA D CA 1
ATOM 14653 C C . ALA D 1 271 ? -1.67597 -27.34793 46.24296 1.000 30.36389 271 ALA D C 1
ATOM 14654 O O . ALA D 1 271 ? -2.11055 -26.23001 46.52770 1.000 28.34279 271 ALA D O 1
ATOM 14656 N N . ARG D 1 272 ? -1.76226 -27.86241 45.01961 1.000 25.41782 272 ARG D N 1
ATOM 14657 C CA . ARG D 1 272 ? -2.32822 -27.06046 43.94613 1.000 23.98526 272 ARG D CA 1
ATOM 14658 C C . ARG D 1 272 ? -3.80449 -27.37993 43.74605 1.000 22.67051 272 ARG D C 1
ATOM 14659 O O . ARG D 1 272 ? -4.27074 -28.47835 44.05779 1.000 22.79693 272 ARG D O 1
ATOM 14667 N N . LEU D 1 273 ? -4.54455 -26.40104 43.22963 1.000 21.97377 273 LEU D N 1
ATOM 14668 C CA . LEU D 1 273 ? -5.90398 -26.67249 42.75990 1.000 25.34835 273 LEU D CA 1
ATOM 14669 C C . LEU D 1 273 ? -5.90415 -27.20066 41.32600 1.000 23.75370 273 LEU D C 1
ATOM 14670 O O . LEU D 1 273 ? -6.58537 -26.67016 40.45353 1.000 22.39788 273 LEU D O 1
ATOM 14675 N N . ASN D 1 274 ? -5.14271 -28.26521 41.07125 1.000 26.44604 274 ASN D N 1
ATOM 14676 C CA . ASN D 1 274 ? -5.17340 -28.90416 39.75741 1.000 25.24899 274 ASN D CA 1
ATOM 14677 C C . ASN D 1 274 ? -6.18879 -30.04294 39.74481 1.000 22.85212 274 ASN D C 1
ATOM 14678 O O . ASN D 1 274 ? -7.13255 -30.03882 40.54080 1.000 25.61551 274 ASN D O 1
ATOM 14683 N N . TRP D 1 275 ? -6.00092 -31.02367 38.85698 1.000 22.82465 275 TRP D N 1
ATOM 14684 C CA . TRP D 1 275 ? -6.98023 -32.10155 38.73006 1.000 24.91982 275 TRP D CA 1
ATOM 14685 C C . TRP D 1 275 ? -7.23281 -32.81573 40.05672 1.000 27.04728 275 TRP D C 1
ATOM 14686 O O . TRP D 1 275 ? -8.34182 -33.31575 40.28539 1.000 24.35357 275 TRP D O 1
ATOM 14697 N N . MET D 1 276 ? -6.23423 -32.86596 40.94653 1.000 26.36828 276 MET D N 1
ATOM 14698 C CA . MET D 1 276 ? -6.39332 -33.61552 42.19249 1.000 28.10576 276 MET D CA 1
ATOM 14699 C C . MET D 1 276 ? -7.38586 -32.96171 43.14612 1.000 33.79603 276 MET D C 1
ATOM 14700 O O . MET D 1 276 ? -7.88942 -33.63869 44.05190 1.000 28.18748 276 MET D O 1
ATOM 14705 N N . MET D 1 277 ? -7.67856 -31.67032 42.95792 1.000 26.29936 277 MET D N 1
ATOM 14706 C CA . MET D 1 277 ? -8.71295 -30.96021 43.70081 1.000 32.10253 277 MET D CA 1
ATOM 14707 C C . MET D 1 277 ? -9.88735 -30.57707 42.80866 1.000 26.30975 277 MET D C 1
ATOM 14708 O O . MET D 1 277 ? -10.66576 -29.68899 43.16097 1.000 28.60167 277 MET D O 1
ATOM 14713 N N . GLN D 1 278 ? -10.01960 -31.22848 41.65546 1.000 24.17456 278 GLN D N 1
ATOM 14714 C CA . GLN D 1 278 ? -11.05152 -30.90683 40.66767 1.000 29.63001 278 GLN D CA 1
ATOM 14715 C C . GLN D 1 278 ? -11.03468 -29.42179 40.30460 1.000 27.92842 278 GLN D C 1
ATOM 14716 O O . GLN D 1 278 ? -12.07310 -28.81749 40.03420 1.000 29.55475 278 GLN D O 1
ATOM 14722 N N . PHE D 1 279 ? -9.83470 -28.83636 40.28183 1.000 23.53771 279 PHE D N 1
ATOM 14723 C CA . PHE D 1 279 ? -9.60958 -27.44006 39.89701 1.000 23.46795 279 PHE D CA 1
ATOM 14724 C C . PHE D 1 279 ? -10.36466 -26.46226 40.79007 1.000 28.21474 279 PHE D C 1
ATOM 14725 O O . PHE D 1 279 ? -10.62867 -25.32232 40.38244 1.000 26.94612 279 PHE D O 1
ATOM 14733 N N . GLY D 1 280 ? -10.71027 -26.88967 42.00174 1.000 25.55094 280 GLY D N 1
ATOM 14734 C CA . GLY D 1 280 ? -11.51190 -26.08254 42.90286 1.000 30.76815 280 GLY D CA 1
ATOM 14735 C C . GLY D 1 280 ? -12.99015 -26.03074 42.58359 1.000 34.44941 280 GLY D C 1
ATOM 14736 O O . GLY D 1 280 ? -13.71248 -25.25544 43.21674 1.000 31.86670 280 GLY D O 1
ATOM 14737 N N . ASN D 1 281 ? -13.47195 -26.84060 41.63403 1.000 33.65885 281 ASN D N 1
ATOM 14738 C CA . ASN D 1 281 ? -14.84066 -26.68617 41.14777 1.000 36.07510 281 ASN D CA 1
ATOM 14739 C C . ASN D 1 281 ? -15.89673 -27.17294 42.13346 1.000 34.14110 281 ASN D C 1
ATOM 14740 O O . ASN D 1 281 ? -17.06321 -26.79543 41.99518 1.000 37.66519 281 ASN D O 1
ATOM 14745 N N . ARG D 1 282 ? -15.53689 -28.00638 43.10449 1.000 31.45208 282 ARG D N 1
ATOM 14746 C CA . ARG D 1 282 ? -16.49696 -28.46596 44.09881 1.000 38.98084 282 ARG D CA 1
ATOM 14747 C C . ARG D 1 282 ? -16.48398 -27.62995 45.36894 1.000 37.38100 282 ARG D C 1
ATOM 14748 O O . ARG D 1 282 ? -17.28364 -27.88832 46.27400 1.000 39.58449 282 ARG D O 1
ATOM 14756 N N . LEU D 1 283 ? -15.60366 -26.64268 45.46450 1.000 37.45595 283 LEU D N 1
ATOM 14757 C CA . LEU D 1 283 ? -15.55695 -25.82165 46.65906 1.000 38.79297 283 LEU D CA 1
ATOM 14758 C C . LEU D 1 283 ? -16.73352 -24.85283 46.67527 1.000 38.57652 283 LEU D C 1
ATOM 14759 O O . LEU D 1 283 ? -17.24120 -24.44240 45.62761 1.000 39.43729 283 LEU D O 1
ATOM 14764 N N . ASN D 1 284 ? -17.18199 -24.51486 47.87994 1.000 40.87255 284 ASN D N 1
ATOM 14765 C CA . ASN D 1 284 ? -18.18559 -23.47057 48.04224 1.000 29.85391 284 ASN D CA 1
ATOM 14766 C C . ASN D 1 284 ? -17.60141 -22.14186 47.57448 1.000 32.47779 28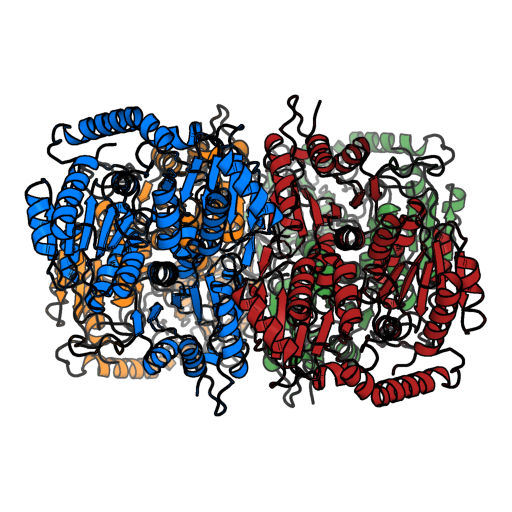4 ASN D C 1
ATOM 14767 O O . ASN D 1 284 ? -16.51181 -21.76122 48.02277 1.000 37.95093 284 ASN D O 1
ATOM 14772 N N . PRO D 1 285 ? -18.27826 -21.40898 46.68390 1.000 41.37012 285 PRO D N 1
ATOM 14773 C CA . PRO D 1 285 ? -17.73389 -20.11195 46.24109 1.000 39.44480 285 PRO D CA 1
ATOM 14774 C C . PRO D 1 285 ? -17.63206 -19.07809 47.35768 1.000 40.02459 285 PRO D C 1
ATOM 14775 O O . PRO D 1 285 ? -16.93229 -18.07422 47.18474 1.000 38.07313 285 PRO D O 1
ATOM 14779 N N . GLN D 1 286 ? -18.28307 -19.29917 48.49876 1.000 35.96483 286 GLN D N 1
ATOM 14780 C CA . GLN D 1 286 ? -18.15291 -18.40963 49.63922 1.000 34.16958 286 GLN D CA 1
ATOM 14781 C C . GLN D 1 286 ? -17.00658 -18.78697 50.56993 1.000 34.50650 286 GLN D C 1
ATOM 14782 O O . GLN D 1 286 ? -16.69733 -18.01593 51.48271 1.000 36.01221 286 GLN D O 1
ATOM 14788 N N . THR D 1 287 ? -16.37900 -19.94477 50.37095 1.000 31.01530 287 THR D N 1
ATOM 14789 C CA . THR D 1 287 ? -15.18982 -20.29798 51.13490 1.000 27.37272 287 THR D CA 1
ATOM 14790 C C . THR D 1 287 ? -14.05110 -19.34586 50.78904 1.000 29.14027 287 THR D C 1
ATOM 14791 O O . THR D 1 287 ? -13.79769 -19.06253 49.61483 1.000 32.66930 287 THR D O 1
ATOM 14795 N N . LYS D 1 288 ? -13.36788 -18.83435 51.80702 1.000 31.47612 288 LYS D N 1
ATOM 14796 C CA . LYS D 1 288 ? -12.20629 -17.98596 51.57906 1.000 32.06582 288 LYS D CA 1
ATOM 14797 C C . LYS D 1 288 ? -10.95256 -18.84544 51.49542 1.000 37.23941 288 LYS D C 1
ATOM 14798 O O . LYS D 1 288 ? -10.74796 -19.73337 52.32711 1.000 35.13995 288 LYS D O 1
ATOM 14804 N N . ILE D 1 289 ? -10.11932 -18.59209 50.48711 1.000 28.44087 289 ILE D N 1
ATOM 14805 C CA . ILE D 1 289 ? -8.96148 -19.43443 50.21002 1.000 28.76966 289 ILE D CA 1
ATOM 14806 C C . ILE D 1 289 ? -7.68476 -18.65123 50.47294 1.000 27.76421 289 ILE D C 1
ATOM 14807 O O . ILE D 1 289 ? -7.49614 -17.54640 49.94509 1.000 27.45501 289 ILE D O 1
ATOM 14812 N N . ILE D 1 290 ? -6.81096 -19.23409 51.28301 1.000 26.10501 290 ILE D N 1
ATOM 14813 C CA . ILE D 1 290 ? -5.47511 -18.71882 51.55421 1.000 25.32549 290 ILE D CA 1
ATOM 14814 C C . ILE D 1 290 ? -4.50070 -19.72680 50.95681 1.000 30.12372 290 ILE D C 1
ATOM 14815 O O . ILE D 1 290 ? -4.48059 -20.89240 51.36676 1.000 24.97780 290 ILE D O 1
ATOM 14820 N N . HIS D 1 291 ? -3.71688 -19.30306 49.96758 1.000 25.99120 291 HIS D N 1
ATOM 14821 C CA . HIS D 1 291 ? -2.82575 -20.20783 49.25166 1.000 23.51586 291 HIS D CA 1
ATOM 14822 C C . HIS D 1 291 ? -1.38064 -19.87618 49.60317 1.000 21.15191 291 HIS D C 1
ATOM 14823 O O . HIS D 1 291 ? -0.91240 -18.77041 49.31367 1.000 25.29888 291 HIS D O 1
ATOM 14830 N N . VAL D 1 292 ? -0.67270 -20.83331 50.19557 1.000 21.72180 292 VAL D N 1
ATOM 14831 C CA . VAL D 1 292 ? 0.74678 -20.68663 50.50692 1.000 21.70920 292 VAL D CA 1
ATOM 14832 C C . VAL D 1 292 ? 1.53087 -21.44644 49.44973 1.000 21.98959 292 VAL D C 1
ATOM 14833 O O . VAL D 1 292 ? 1.46871 -22.68105 49.38174 1.000 22.80158 292 VAL D O 1
ATOM 14837 N N . ASP D 1 293 ? 2.27211 -20.71548 48.62269 1.000 21.17521 293 ASP D N 1
ATOM 14838 C CA . ASP D 1 293 ? 3.11235 -21.34013 47.61245 1.000 27.83056 293 ASP D CA 1
ATOM 14839 C C . ASP D 1 293 ? 4.34058 -20.47520 47.37904 1.000 28.12171 293 ASP D C 1
ATOM 14840 O O . ASP D 1 293 ? 4.34650 -19.27255 47.65626 1.000 26.43552 293 ASP D O 1
ATOM 14845 N N . ILE D 1 294 ? 5.39545 -21.12201 46.88512 1.000 25.25478 294 ILE D N 1
ATOM 14846 C CA . ILE D 1 294 ? 6.63093 -20.45006 46.52346 1.000 25.57111 294 ILE D CA 1
ATOM 14847 C C . ILE D 1 294 ? 6.67285 -20.09849 45.03873 1.000 30.73136 294 ILE D C 1
ATOM 14848 O O . ILE D 1 294 ? 7.63525 -19.46373 44.57207 1.000 23.90659 294 ILE D O 1
ATOM 14853 N N . SER D 1 295 ? 5.64204 -20.48034 44.28469 1.000 22.74985 295 SER D N 1
ATOM 14854 C CA . SER D 1 295 ? 5.51635 -20.15713 42.86608 1.000 23.71451 295 SER D CA 1
ATOM 14855 C C . SER D 1 295 ? 4.38246 -19.15433 42.70376 1.000 26.60880 295 SER D C 1
ATOM 14856 O O . SER D 1 295 ? 3.20426 -19.54512 42.72154 1.000 25.27641 295 SER D O 1
ATOM 14859 N N . PRO D 1 296 ? 4.67157 -17.85171 42.55888 1.000 27.11964 296 PRO D N 1
ATOM 14860 C CA . PRO D 1 296 ? 3.58291 -16.86155 42.57882 1.000 28.61034 296 PRO D CA 1
ATOM 14861 C C . PRO D 1 296 ? 2.68388 -16.94057 41.36396 1.000 24.24342 296 PRO D C 1
ATOM 14862 O O . PRO D 1 296 ? 1.54348 -16.45923 41.42698 1.000 22.87488 296 PRO D O 1
ATOM 14866 N N . GLU D 1 297 ? 3.14883 -17.55066 40.27177 1.000 22.81410 297 GLU D N 1
ATOM 14867 C CA . GLU D 1 297 ? 2.29657 -17.78315 39.11249 1.000 26.69568 297 GLU D CA 1
ATOM 14868 C C . GLU D 1 297 ? 1.16278 -18.76840 39.40159 1.000 25.44029 297 GLU D C 1
ATOM 14869 O O . GLU D 1 297 ? 0.24667 -18.88689 38.58404 1.000 25.68835 297 GLU D O 1
ATOM 14875 N N . GLU D 1 298 ? 1.17919 -19.44514 40.55000 1.000 24.53320 298 GLU D N 1
ATOM 14876 C CA . GLU D 1 298 ? 0.11014 -20.37210 40.91962 1.000 27.43788 298 GLU D CA 1
ATOM 14877 C C . GLU D 1 298 ? -1.12372 -19.67061 41.48931 1.000 27.94552 298 GLU D C 1
ATOM 14878 O O . GLU D 1 298 ? -2.19277 -20.28395 41.55180 1.000 25.13729 298 GLU D O 1
ATOM 14884 N N . PHE D 1 299 ? -1.02161 -18.39942 41.87797 1.000 25.40210 299 PHE D N 1
ATOM 14885 C CA . PHE D 1 299 ? -2.09567 -17.73665 42.61057 1.000 26.69408 299 PHE D CA 1
ATOM 14886 C C . PHE D 1 299 ? -3.20825 -17.25078 41.68389 1.000 27.32470 299 PHE D C 1
ATOM 14887 O O . PHE D 1 299 ? -2.95237 -16.53435 40.70967 1.000 30.21515 299 PHE D O 1
ATOM 14895 N N . ASN D 1 300 ? -4.44962 -17.63140 42.00731 1.000 24.34269 300 ASN D N 1
ATOM 14896 C CA . ASN D 1 300 ? -5.65393 -17.04278 41.40893 1.000 24.71655 300 ASN D CA 1
ATOM 14897 C C . ASN D 1 300 ? -5.77897 -17.38410 39.92240 1.000 23.45233 300 ASN D C 1
ATOM 14898 O O . ASN D 1 300 ? -6.05342 -16.51645 39.09134 1.000 28.42417 300 ASN D O 1
ATOM 14903 N N . ILE D 1 301 ? -5.59205 -18.66545 39.59659 1.000 25.28788 301 ILE D N 1
ATOM 14904 C CA . ILE D 1 301 ? -5.60364 -19.15228 38.21739 1.000 23.57472 301 ILE D CA 1
ATOM 14905 C C . ILE D 1 301 ? -6.86566 -19.97461 37.97201 1.000 27.34804 301 ILE D C 1
ATOM 14906 O O . ILE D 1 301 ? -7.76069 -19.55509 37.23299 1.000 27.43750 301 ILE D O 1
ATOM 14911 N N . ASN D 1 302 ? -6.95309 -21.14662 38.60139 1.000 27.22398 302 ASN D N 1
ATOM 14912 C CA . ASN D 1 302 ? -8.12526 -22.00027 38.43885 1.000 28.59444 302 ASN D CA 1
ATOM 14913 C C . ASN D 1 302 ? -9.31999 -21.50908 39.24007 1.000 27.06041 302 ASN D C 1
ATOM 14914 O O . ASN D 1 302 ? -10.46490 -21.75826 38.84986 1.000 33.78132 302 ASN D O 1
ATOM 14919 N N . LYS D 1 303 ? -9.07879 -20.82922 40.35339 1.000 23.19038 303 LYS D N 1
ATOM 14920 C CA . LYS D 1 303 ? -10.13151 -20.50372 41.30143 1.000 27.87292 303 LYS D CA 1
ATOM 14921 C C . LYS D 1 303 ? -9.78127 -19.18640 41.97161 1.000 31.92925 303 LYS D C 1
ATOM 14922 O O . LYS D 1 303 ? -8.61939 -18.94600 42.31231 1.000 28.85107 303 LYS D O 1
ATOM 14928 N N . LYS D 1 304 ? -10.78300 -18.33256 42.14441 1.000 28.28399 304 LYS D N 1
ATOM 14929 C CA . LYS D 1 304 ? -10.58310 -17.10775 42.90288 1.000 28.35838 304 LYS D CA 1
ATOM 14930 C C . LYS D 1 304 ? -10.13277 -17.44039 44.31854 1.000 35.00932 304 LYS D C 1
ATOM 14931 O O . LYS D 1 304 ? -10.74602 -18.26744 45.00125 1.000 30.83298 304 LYS D O 1
ATOM 14937 N N . ILE D 1 305 ? -9.03285 -16.82816 44.74756 1.000 30.96821 305 ILE D N 1
ATOM 14938 C CA . ILE D 1 305 ? -8.54549 -16.98410 46.11096 1.000 30.75795 305 ILE D CA 1
ATOM 14939 C C . ILE D 1 305 ? -8.58483 -15.61876 46.78364 1.000 32.16809 305 ILE D C 1
ATOM 14940 O O . ILE D 1 305 ? -8.72850 -14.58205 46.13211 1.000 30.90262 305 ILE D O 1
ATOM 14945 N N . ASP D 1 306 ? -8.44649 -15.62726 48.10813 1.000 28.69561 306 ASP D N 1
ATOM 14946 C CA . ASP D 1 306 ? -8.48401 -14.36649 48.84207 1.000 26.13212 306 ASP D CA 1
ATOM 14947 C C . ASP D 1 306 ? -7.09637 -13.80539 49.10475 1.000 29.09634 306 ASP D C 1
ATOM 14948 O O . ASP D 1 306 ? -6.87933 -12.59810 48.96961 1.000 30.13846 306 ASP D O 1
ATOM 14953 N N . ILE D 1 307 ? -6.15276 -14.65505 49.48605 1.000 29.34771 307 ILE D N 1
ATOM 14954 C CA . ILE D 1 307 ? -4.80646 -14.22816 49.84618 1.000 25.59807 307 ILE D CA 1
ATOM 14955 C C . ILE D 1 307 ? -3.83372 -15.23570 49.26408 1.000 29.86777 307 ILE D C 1
ATOM 14956 O O . ILE D 1 307 ? -3.99863 -16.44205 49.45913 1.000 28.54791 307 ILE D O 1
ATOM 14961 N N . GLY D 1 308 ? -2.82774 -14.74778 48.54130 1.000 27.56537 308 GLY D N 1
ATOM 14962 C CA . GLY D 1 308 ? -1.68957 -15.55128 48.17914 1.000 28.92121 308 GLY D CA 1
ATOM 14963 C C . GLY D 1 308 ? -0.56937 -15.22380 49.14197 1.000 30.83952 308 GLY D C 1
ATOM 14964 O O . GLY D 1 308 ? -0.13403 -14.07551 49.23214 1.000 24.35809 308 GLY D O 1
ATOM 14965 N N . LEU D 1 309 ? -0.13514 -16.22664 49.89389 1.000 27.58888 309 LEU D N 1
ATOM 14966 C CA . LEU D 1 309 ? 1.00006 -16.06095 50.79526 1.000 27.07859 309 LEU D CA 1
ATOM 14967 C C . LEU D 1 309 ? 2.22285 -16.59561 50.06180 1.000 26.29374 309 LEU D C 1
ATOM 14968 O O . LEU D 1 309 ? 2.43840 -17.80295 49.98124 1.000 22.49889 309 LEU D O 1
ATOM 14973 N N . PHE D 1 310 ? 3.00426 -15.67622 49.50589 1.000 31.55363 310 PHE D N 1
ATOM 14974 C CA . PHE D 1 310 ? 4.21223 -15.97086 48.74644 1.000 23.94073 310 PHE D CA 1
ATOM 14975 C C . PHE D 1 310 ? 5.33124 -16.22013 49.75074 1.000 32.80221 310 PHE D C 1
ATOM 14976 O O . PHE D 1 310 ? 6.04663 -15.30429 50.15570 1.000 27.24247 310 PHE D O 1
ATOM 14984 N N . GLY D 1 311 ? 5.49806 -17.47496 50.16025 1.000 25.70448 311 GLY D N 1
ATOM 14985 C CA . GLY D 1 311 ? 6.52384 -17.75662 51.14759 1.000 27.70933 311 GLY D CA 1
ATOM 14986 C C . GLY D 1 311 ? 6.72358 -19.23519 51.39200 1.000 28.35142 311 GLY D C 1
ATOM 14987 O O . GLY D 1 311 ? 5.90315 -20.07968 51.01738 1.000 25.79784 311 GLY D O 1
ATOM 14988 N N . ASN D 1 312 ? 7.83705 -19.52292 52.06064 1.000 25.67675 312 ASN D N 1
ATOM 14989 C CA . ASN D 1 312 ? 8.19137 -20.87832 52.44326 1.000 25.00719 312 ASN D CA 1
ATOM 14990 C C . ASN D 1 312 ? 7.18219 -21.42628 53.45738 1.000 27.94398 312 ASN D C 1
ATOM 14991 O O . ASN D 1 312 ? 6.78800 -20.73619 54.40201 1.000 26.15011 312 ASN D O 1
ATOM 14996 N N . ILE D 1 313 ? 6.74672 -22.67223 53.25571 1.000 25.75857 313 ILE D N 1
ATOM 14997 C CA . ILE D 1 313 ? 5.64709 -23.21182 54.07088 1.000 27.80838 313 ILE D CA 1
ATOM 14998 C C . ILE D 1 313 ? 5.95584 -23.24367 55.56631 1.000 28.26657 313 ILE D C 1
ATOM 14999 O O . ILE D 1 313 ? 5.11931 -22.77314 56.35311 1.000 27.06745 313 ILE D O 1
ATOM 15004 N N . PRO D 1 314 ? 7.08206 -23.80264 56.03177 1.000 27.68612 314 PRO D N 1
ATOM 15005 C CA . PRO D 1 314 ? 7.25654 -23.93255 57.49391 1.000 27.51710 314 PRO D CA 1
ATOM 15006 C C . PRO D 1 314 ? 7.22736 -22.60069 58.23322 1.000 33.77959 314 PRO D C 1
ATOM 15007 O O . PRO D 1 314 ? 6.53429 -22.46587 59.25474 1.000 27.84153 314 PRO D O 1
ATOM 15011 N N . GLU D 1 315 ? 7.96943 -21.60756 57.74836 1.000 28.14235 315 GLU D N 1
ATOM 15012 C CA . GLU D 1 315 ? 7.93839 -20.30024 58.39485 1.000 31.72980 315 GLU D CA 1
ATOM 15013 C C . GLU D 1 315 ? 6.57782 -19.62401 58.25761 1.000 34.36637 315 GLU D C 1
ATOM 15014 O O . GLU D 1 315 ? 6.14833 -18.92298 59.18435 1.000 36.29546 315 GLU D O 1
ATOM 15020 N N . THR D 1 316 ? 5.87623 -19.82433 57.13367 1.000 28.01278 316 THR D N 1
ATOM 15021 C CA . THR D 1 316 ? 4.54694 -19.22437 56.99439 1.000 27.98920 316 THR D CA 1
ATOM 15022 C C . THR D 1 316 ? 3.55911 -19.82987 57.99055 1.000 34.48507 316 THR D C 1
ATOM 15023 O O . THR D 1 316 ? 2.74989 -19.10716 58.58558 1.000 28.66144 316 THR D O 1
ATOM 15027 N N . ILE D 1 317 ? 3.61035 -21.15059 58.19254 1.000 26.91355 317 ILE D N 1
ATOM 15028 C CA . ILE D 1 317 ? 2.77209 -21.77096 59.21836 1.000 26.87202 317 ILE D CA 1
ATOM 15029 C C . ILE D 1 317 ? 3.06094 -21.15749 60.57931 1.000 31.73511 317 ILE D C 1
ATOM 15030 O O . ILE D 1 317 ? 2.14492 -20.79543 61.32813 1.000 28.80699 317 ILE D O 1
ATOM 15035 N N . GLU D 1 318 ? 4.34411 -21.04537 60.92360 1.000 28.84080 318 GLU D N 1
ATOM 15036 C CA . GLU D 1 318 ? 4.72086 -20.53477 62.23339 1.000 31.61810 318 GLU D CA 1
ATOM 15037 C C . GLU D 1 318 ? 4.29267 -19.07945 62.41047 1.000 34.19641 318 GLU D C 1
ATOM 15038 O O . GLU D 1 318 ? 3.90819 -18.67325 63.51297 1.000 33.06153 318 GLU D O 1
ATOM 15044 N N . LEU D 1 319 ? 4.32445 -18.29343 61.33402 1.000 31.10963 319 LEU D N 1
ATOM 15045 C CA . LEU D 1 319 ? 3.91863 -16.89187 61.41339 1.000 32.18096 319 LEU D CA 1
ATOM 15046 C C . LEU D 1 319 ? 2.41259 -16.75638 61.60990 1.000 31.93510 319 LEU D C 1
ATOM 15047 O O . LEU D 1 319 ? 1.95364 -15.88080 62.35439 1.000 32.97961 319 LEU D O 1
ATOM 15052 N N . ILE D 1 320 ? 1.62706 -17.60236 60.93878 1.000 31.24799 320 ILE D N 1
ATOM 15053 C CA . ILE D 1 320 ? 0.18944 -17.63869 61.18122 1.000 30.44705 320 ILE D CA 1
ATOM 15054 C C . ILE D 1 320 ? -0.07947 -18.04914 62.62206 1.000 30.87392 320 ILE D C 1
ATOM 15055 O O . ILE D 1 320 ? -0.89770 -17.43492 63.32237 1.000 34.04697 320 ILE D O 1
ATOM 15060 N N . HIS D 1 321 ? 0.63817 -19.07147 63.09348 1.000 30.53841 321 HIS D N 1
ATOM 15061 C CA . HIS D 1 321 ? 0.52036 -19.53054 64.47418 1.000 32.02060 321 HIS D CA 1
ATOM 15062 C C . HIS D 1 321 ? 0.79516 -18.40189 65.45675 1.000 32.84017 321 HIS D C 1
ATOM 15063 O O . HIS D 1 321 ? 0.02620 -18.18203 66.40106 1.000 33.09041 321 HIS D O 1
ATOM 15070 N N . GLN D 1 322 ? 1.90023 -17.67812 65.25209 1.000 36.80599 322 GLN D N 1
ATOM 15071 C CA . GLN D 1 322 ? 2.23507 -16.56680 66.13569 1.000 34.76004 322 GLN D CA 1
ATOM 15072 C C . GLN D 1 322 ? 1.16801 -15.48098 66.07435 1.000 35.36790 322 GLN D C 1
ATOM 15073 O O . GLN D 1 322 ? 0.83211 -14.87357 67.09880 1.000 36.53822 322 GLN D O 1
ATOM 15079 N N . GLY D 1 323 ? 0.61698 -15.23203 64.88157 1.000 37.27914 323 GLY D N 1
ATOM 15080 C CA . GLY D 1 323 ? -0.46047 -14.26299 64.75536 1.000 35.14701 323 GLY D CA 1
ATOM 15081 C C . GLY D 1 323 ? -1.67776 -14.63563 65.58315 1.000 39.16305 323 GLY D C 1
ATOM 15082 O O . GLY D 1 323 ? -2.31622 -13.77011 66.19361 1.000 36.31563 323 GLY D O 1
ATOM 15083 N N . LEU D 1 324 ? -2.01168 -15.92908 65.62324 1.000 33.91793 324 LEU D N 1
ATOM 15084 C CA . LEU D 1 324 ? -3.09667 -16.38877 66.48521 1.000 33.90693 324 LEU D CA 1
ATOM 15085 C C . LEU D 1 324 ? -2.72569 -16.26597 67.95903 1.000 34.95500 324 LEU D C 1
ATOM 15086 O O . LEU D 1 324 ? -3.57002 -15.90494 68.78860 1.000 39.21039 324 LEU D O 1
ATOM 15091 N N . LYS D 1 325 ? -1.46815 -16.55742 68.30551 1.000 39.35594 325 LYS D N 1
ATOM 15092 C CA . LYS D 1 325 ? -1.05398 -16.49238 69.70620 1.000 40.70070 325 LYS D CA 1
ATOM 15093 C C . LYS D 1 325 ? -1.05831 -15.06783 70.24295 1.000 43.56532 325 LYS D C 1
ATOM 15094 O O . LYS D 1 325 ? -1.20070 -14.86939 71.45503 1.000 39.00800 325 LYS D O 1
ATOM 15100 N N . LYS D 1 326 ? -0.89736 -14.07213 69.36731 1.000 40.13849 326 LYS D N 1
ATOM 15101 C CA . LYS D 1 326 ? -0.70704 -12.69783 69.81802 1.000 46.83186 326 LYS D CA 1
ATOM 15102 C C . LYS D 1 326 ? -1.98330 -12.09715 70.38164 1.000 49.55094 326 LYS D C 1
ATOM 15103 O O . LYS D 1 326 ? -1.91533 -11.19054 71.21422 1.000 43.59880 326 LYS D O 1
ATOM 15109 N N . SER D 1 327 ? -3.14870 -12.56394 69.93566 1.000 49.87512 327 SER D N 1
ATOM 15110 C CA . SER D 1 327 ? -4.39987 -12.00288 70.42922 1.000 47.93716 327 SER D CA 1
ATOM 15111 C C . SER D 1 327 ? -4.74424 -12.47900 71.83208 1.000 49.64049 327 SER D C 1
ATOM 15112 O O . SER D 1 327 ? -5.54562 -11.83088 72.51182 1.000 55.06863 327 SER D O 1
ATOM 15115 N N . GLY D 1 328 ? -4.16609 -13.58975 72.28320 1.000 46.45795 328 GLY D N 1
ATOM 15116 C CA . GLY D 1 328 ? -4.49463 -14.14284 73.57746 1.000 50.21122 328 GLY D CA 1
ATOM 15117 C C . GLY D 1 328 ? -5.84684 -14.81207 73.66635 1.000 57.54513 328 GLY D C 1
ATOM 15118 O O . GLY D 1 328 ? -6.15929 -15.39764 74.71143 1.000 55.82612 328 GLY D O 1
ATOM 15119 N N . LYS D 1 329 ? -6.66269 -14.74886 72.61733 1.000 52.35330 329 LYS D N 1
ATOM 15120 C CA . LYS D 1 329 ? -7.94132 -15.44000 72.61431 1.000 47.41942 329 LYS D CA 1
ATOM 15121 C C . LYS D 1 329 ? -7.72893 -16.93119 72.37830 1.000 50.86692 329 LYS D C 1
ATOM 15122 O O . LYS D 1 329 ? -6.78575 -17.35009 71.69860 1.000 51.22279 329 LYS D O 1
ATOM 15128 N N . SER D 1 330 ? -8.62075 -17.73520 72.95525 1.000 55.22769 330 SER D N 1
ATOM 15129 C CA . SER D 1 330 ? -8.45015 -19.18408 73.00761 1.000 55.18018 330 SER D CA 1
ATOM 15130 C C . SER D 1 330 ? -9.23554 -19.84018 71.87336 1.000 62.81701 330 SER D C 1
ATOM 15131 O O . SER D 1 330 ? -10.27697 -20.46830 72.07560 1.000 65.28232 330 SER D O 1
ATOM 15134 N N . TYR D 1 331 ? -8.70127 -19.71232 70.66170 1.000 38.06602 331 TYR D N 1
ATOM 15135 C CA . TYR D 1 331 ? -9.33576 -20.32438 69.49921 1.000 36.16826 331 TYR D CA 1
ATOM 15136 C C . TYR D 1 331 ? -9.33487 -21.84119 69.60646 1.000 36.44191 331 TYR D C 1
ATOM 15137 O O . TYR D 1 331 ? -8.34392 -22.45256 70.01200 1.000 32.54297 331 TYR D O 1
ATOM 15146 N N . SER D 1 332 ? -10.45560 -22.44562 69.22483 1.000 32.33268 332 SER D N 1
ATOM 15147 C CA . SER D 1 332 ? -10.53003 -23.88379 69.03631 1.000 31.70608 332 SER D CA 1
ATOM 15148 C C . SER D 1 332 ? -11.54438 -24.16968 67.94132 1.000 34.26961 332 SER D C 1
ATOM 15149 O O . SER D 1 332 ? -12.67601 -23.67713 67.98868 1.000 31.66535 332 SER D O 1
ATOM 15152 N N . TRP D 1 333 ? -11.13244 -24.95246 66.94909 1.000 30.18545 333 TRP D N 1
ATOM 15153 C CA . TRP D 1 333 ? -12.03056 -25.34820 65.87716 1.000 33.34621 333 TRP D CA 1
ATOM 15154 C C . TRP D 1 333 ? -12.26559 -26.85176 65.87616 1.000 30.28738 333 TRP D C 1
ATOM 15155 O O . TRP D 1 333 ? -12.56961 -27.43149 64.83366 1.000 30.64874 333 TRP D O 1
ATOM 15166 N N . ILE D 1 334 ? -12.13903 -27.49451 67.04442 1.000 29.92770 334 ILE D N 1
ATOM 15167 C CA . ILE D 1 334 ? -12.43043 -28.92310 67.12681 1.000 30.18788 334 ILE D CA 1
ATOM 15168 C C . ILE D 1 334 ? -13.86901 -29.19662 66.70798 1.000 34.59502 334 ILE D C 1
ATOM 15169 O O . ILE D 1 334 ? -14.17379 -30.27915 66.19398 1.000 32.69594 334 ILE D O 1
ATOM 15174 N N . HIS D 1 335 ? -14.77165 -28.22194 66.89010 1.000 30.71686 335 HIS D N 1
ATOM 15175 C CA . HIS D 1 335 ? -16.17626 -28.45975 66.56264 1.000 31.14477 335 HIS D CA 1
ATOM 15176 C C . HIS D 1 335 ? -16.35694 -28.83223 65.10012 1.000 30.33845 335 HIS D C 1
ATOM 15177 O O . HIS D 1 335 ? -17.17799 -29.69621 64.77475 1.000 30.52379 335 HIS D O 1
ATOM 15184 N N . PHE D 1 336 ? -15.63069 -28.16040 64.19915 1.000 29.54753 336 PHE D N 1
ATOM 15185 C CA . PHE D 1 336 ? -15.70091 -28.51488 62.78676 1.000 30.57936 336 PHE D CA 1
ATOM 15186 C C . PHE D 1 336 ? -15.36097 -29.98843 62.57561 1.000 30.04624 336 PHE D C 1
ATOM 15187 O O . PHE D 1 336 ? -16.06334 -30.69587 61.84220 1.000 31.55684 336 PHE D O 1
ATOM 15195 N N . LYS D 1 337 ? -14.27478 -30.46696 63.19233 1.000 28.04406 337 LYS D N 1
ATOM 15196 C CA . LYS D 1 337 ? -13.94736 -31.88849 63.07793 1.000 29.03210 337 LYS D CA 1
ATOM 15197 C C . LYS D 1 337 ? -15.08380 -32.75757 63.60816 1.000 28.65340 337 LYS D C 1
ATOM 15198 O O . LYS D 1 337 ? -15.39992 -33.80383 63.02530 1.000 28.53095 337 LYS D O 1
ATOM 15204 N N . ASN D 1 338 ? -15.71992 -32.33112 64.70521 1.000 29.64509 338 ASN D N 1
ATOM 15205 C CA . ASN D 1 338 ? -16.77841 -33.13468 65.30701 1.000 30.65769 338 ASN D CA 1
ATOM 15206 C C . ASN D 1 338 ? -18.02760 -33.17767 64.43529 1.000 33.53910 338 ASN D C 1
ATOM 15207 O O . ASN D 1 338 ? -18.76400 -34.16953 64.46896 1.000 31.49652 338 ASN D O 1
ATOM 15212 N N . GLU D 1 339 ? -18.29294 -32.11480 63.66796 1.000 30.53168 339 GLU D N 1
ATOM 15213 C CA . GLU D 1 339 ? -19.41682 -32.11984 62.73725 1.000 32.41066 339 GLU D CA 1
ATOM 15214 C C . GLU D 1 339 ? -19.26020 -33.17343 61.64663 1.000 32.87272 339 GLU D C 1
ATOM 15215 O O . GLU D 1 339 ? -20.25189 -33.54638 61.01241 1.000 32.30729 339 GLU D O 1
ATOM 15221 N N . LEU D 1 340 ? -18.04301 -33.64317 61.40271 1.000 29.19090 340 LEU D N 1
ATOM 15222 C CA . LEU D 1 340 ? -17.79686 -34.64815 60.38520 1.000 28.56103 340 LEU D CA 1
ATOM 15223 C C . LEU D 1 340 ? -18.01425 -36.06728 60.87742 1.000 29.18562 340 LEU D C 1
ATOM 15224 O O . LEU D 1 340 ? -17.91607 -36.99922 60.07122 1.000 28.84046 340 LEU D O 1
ATOM 15229 N N . GLN D 1 341 ? -18.27356 -36.25662 62.17433 1.000 30.15496 341 GLN D N 1
ATOM 15230 C CA . GLN D 1 341 ? -18.36266 -37.61354 62.71146 1.000 30.86996 341 GLN D CA 1
ATOM 15231 C C . GLN D 1 341 ? -19.42410 -38.45785 62.01623 1.000 31.46611 341 GLN D C 1
ATOM 15232 O O . GLN D 1 341 ? -19.12858 -39.62551 61.71169 1.000 31.44968 341 GLN D O 1
ATOM 15238 N N . PRO D 1 342 ? -20.64472 -37.96736 61.74573 1.000 32.71954 342 PRO D N 1
ATOM 15239 C CA . PRO D 1 342 ? -21.61561 -38.81562 61.03383 1.000 32.77721 342 PRO D CA 1
ATOM 15240 C C . PRO D 1 342 ? -21.11957 -39.30523 59.68556 1.000 31.76034 342 PRO D C 1
ATOM 15241 O O . PRO D 1 342 ? -21.35096 -40.46947 59.33118 1.000 34.31616 342 PRO D O 1
ATOM 15245 N N . ASN D 1 343 ? -20.43625 -38.44870 58.92287 1.000 33.44192 343 ASN D N 1
ATOM 15246 C CA . ASN D 1 343 ? -19.95628 -38.85303 57.60706 1.000 30.66098 343 ASN D CA 1
ATOM 15247 C C . ASN D 1 343 ? -18.78632 -39.82037 57.72296 1.000 31.06229 343 ASN D C 1
ATOM 15248 O O . ASN D 1 343 ? -18.67630 -40.76834 56.93385 1.000 38.06027 343 ASN D O 1
ATOM 15253 N N . ILE D 1 344 ? -17.88883 -39.58427 58.68158 1.000 28.96427 344 ILE D N 1
ATOM 15254 C CA . ILE D 1 344 ? -16.80284 -40.52681 58.93161 1.000 32.25825 344 ILE D CA 1
ATOM 15255 C C . ILE D 1 344 ? -17.37624 -41.89492 59.27984 1.000 35.40812 344 ILE D C 1
ATOM 15256 O O . ILE D 1 344 ? -16.88654 -42.93257 58.81704 1.000 39.24083 344 ILE D O 1
ATOM 15261 N N . GLU D 1 345 ? -18.45130 -41.91118 60.06353 1.000 35.08191 345 GLU D N 1
ATOM 15262 C CA . GLU D 1 345 ? -19.06105 -43.17254 60.47114 1.000 35.34883 345 GLU D CA 1
ATOM 15263 C C . GLU D 1 345 ? -19.74170 -43.86309 59.29652 1.000 37.91213 345 GLU D C 1
ATOM 15264 O O . GLU D 1 345 ? -19.70218 -45.09472 59.18815 1.000 36.43361 345 GLU D O 1
ATOM 15270 N N . LYS D 1 346 ? -20.37462 -43.08916 58.40862 1.000 35.96919 346 LYS D N 1
ATOM 15271 C CA . LYS D 1 346 ? -20.99378 -43.68310 57.22532 1.000 42.41926 346 LYS D CA 1
ATOM 15272 C C . LYS D 1 346 ? -19.94779 -44.26576 56.28774 1.000 37.61305 346 LYS D C 1
ATOM 15273 O O . LYS D 1 346 ? -20.18871 -45.28979 55.64360 1.000 34.97908 346 LYS D O 1
ATOM 15279 N N . ASN D 1 347 ? -18.78807 -43.61978 56.18432 1.000 32.48243 347 ASN D N 1
ATOM 15280 C CA . ASN D 1 347 ? -17.74798 -44.13700 55.30630 1.000 37.25213 347 ASN D CA 1
ATOM 15281 C C . ASN D 1 347 ? -17.12339 -45.39448 55.89858 1.000 41.07489 347 ASN D C 1
ATOM 15282 O O . ASN D 1 347 ? -16.81361 -46.35088 55.17343 1.000 34.14497 347 ASN D O 1
ATOM 15287 N N . GLN D 1 348 ? -16.95971 -45.41487 57.21980 1.000 32.08615 348 GLN D N 1
ATOM 15288 C CA . GLN D 1 348 ? -16.49613 -46.61368 57.90798 1.000 42.74585 348 GLN D CA 1
ATOM 15289 C C . GLN D 1 348 ? -17.44781 -47.77843 57.67930 1.000 41.42669 348 GLN D C 1
ATOM 15290 O O . GLN D 1 348 ? -17.00757 -48.91115 57.44538 1.000 42.88957 348 GLN D O 1
ATOM 15296 N N . GLU D 1 349 ? -18.75891 -47.51695 57.72516 1.000 34.07742 349 GLU D N 1
ATOM 15297 C CA . GLU D 1 349 ? -19.72993 -48.57775 57.47698 1.000 39.85709 349 GLU D CA 1
ATOM 15298 C C . GLU D 1 349 ? -19.66269 -49.07607 56.03677 1.000 39.89411 349 GLU D C 1
ATOM 15299 O O . GLU D 1 349 ? -19.74671 -50.28595 55.79868 1.000 37.25242 349 GLU D O 1
ATOM 15305 N N . LYS D 1 350 ? -19.51102 -48.16736 55.06400 1.000 40.79919 350 LYS D N 1
ATOM 15306 C CA . LYS D 1 350 ? -19.39835 -48.58505 53.66581 1.000 35.35576 350 LYS D CA 1
ATOM 15307 C C . LYS D 1 350 ? -18.20120 -49.50523 53.46206 1.000 38.96922 350 LYS D C 1
ATOM 15308 O O . LYS D 1 350 ? -18.30194 -50.52903 52.77709 1.000 38.60029 350 LYS D O 1
ATOM 15314 N N . LEU D 1 351 ? -17.04598 -49.13581 54.02627 1.000 34.74955 351 LEU D N 1
ATOM 15315 C CA . LEU D 1 351 ? -15.87932 -50.01460 53.98539 1.000 36.74466 351 LEU D CA 1
ATOM 15316 C C . LEU D 1 351 ? -16.18958 -51.37959 54.58258 1.000 39.27218 351 LEU D C 1
ATOM 15317 O O . LEU D 1 351 ? -15.79528 -52.41714 54.02731 1.000 36.28383 351 LEU D O 1
ATOM 15322 N N . GLN D 1 352 ? -16.89438 -51.39996 55.71909 1.000 37.39492 352 GLN D N 1
ATOM 15323 C CA . GLN D 1 352 ? -17.15993 -52.66008 56.40016 1.000 35.70523 352 GLN D CA 1
ATOM 15324 C C . GLN D 1 352 ? -18.02655 -53.58616 55.55303 1.000 39.16419 352 GLN D C 1
ATOM 15325 O O . GLN D 1 352 ? -17.92546 -54.81197 55.67163 1.000 36.59261 352 GLN D O 1
ATOM 15331 N N . LYS D 1 353 ? -18.87729 -53.02586 54.69304 1.000 42.88922 353 LYS D N 1
ATOM 15332 C CA . LYS D 1 353 ? -19.60977 -53.85799 53.74437 1.000 37.76242 353 LYS D CA 1
ATOM 15333 C C . LYS D 1 353 ? -18.65323 -54.59183 52.81165 1.000 40.48644 353 LYS D C 1
ATOM 15334 O O . LYS D 1 353 ? -18.88388 -55.75506 52.46239 1.000 36.88997 353 LYS D O 1
ATOM 15340 N N . PHE D 1 354 ? -17.56277 -53.93745 52.40680 1.000 39.89493 354 PHE D N 1
ATOM 15341 C CA . PHE D 1 354 ? -16.60067 -54.63350 51.55835 1.000 37.21495 354 PHE D CA 1
ATOM 15342 C C . PHE D 1 354 ? -15.81908 -55.68472 52.33225 1.000 34.48021 354 PHE D C 1
ATOM 15343 O O . PHE D 1 354 ? -15.47513 -56.72874 51.76769 1.000 33.49152 354 PHE D O 1
ATOM 15351 N N . LEU D 1 355 ? -15.51663 -55.42888 53.61041 1.000 33.81825 355 LEU D N 1
ATOM 15352 C CA . LEU D 1 355 ? -14.72150 -56.38734 54.37641 1.000 34.40774 355 LEU D CA 1
ATOM 15353 C C . LEU D 1 355 ? -15.52283 -57.63087 54.72878 1.000 36.60570 355 LEU D C 1
ATOM 15354 O O . LEU D 1 355 ? -14.94291 -58.70925 54.91538 1.000 40.71867 355 LEU D O 1
ATOM 15359 N N . THR D 1 356 ? -16.84484 -57.51612 54.82782 1.000 38.51441 356 THR D N 1
ATOM 15360 C CA . THR D 1 356 ? -17.67996 -58.67196 55.12635 1.000 37.01825 356 THR D CA 1
ATOM 15361 C C . THR D 1 356 ? -18.29803 -59.28013 53.87432 1.000 42.43912 356 THR D C 1
ATOM 15362 O O . THR D 1 356 ? -19.17391 -60.14591 53.98863 1.000 39.40826 356 THR D O 1
ATOM 15366 N N . ALA D 1 357 ? -17.85699 -58.85354 52.69116 1.000 40.65834 357 ALA D N 1
ATOM 15367 C CA . ALA D 1 357 ? -18.35196 -59.43891 51.45407 1.000 37.37613 357 ALA D CA 1
ATOM 15368 C C . ALA D 1 357 ? -18.03612 -60.93239 51.42038 1.000 44.95831 357 ALA D C 1
ATOM 15369 O O . ALA D 1 357 ? -16.93617 -61.34328 51.81242 1.000 43.70586 357 ALA D O 1
ATOM 15371 N N . PRO D 1 358 ? -18.97359 -61.77172 50.98008 1.000 44.90712 358 PRO D N 1
ATOM 15372 C CA . PRO D 1 358 ? -18.67247 -63.20050 50.85503 1.000 43.08685 358 PRO D CA 1
ATOM 15373 C C . PRO D 1 358 ? -17.48094 -63.41886 49.93601 1.000 41.41912 358 PRO D C 1
ATOM 15374 O O . PRO D 1 358 ? -17.30391 -62.72061 48.93537 1.000 42.28470 358 PRO D O 1
ATOM 15378 N N . LEU D 1 359 ? -16.64182 -64.37774 50.30349 1.000 33.14742 359 LEU D N 1
ATOM 15379 C CA . LEU D 1 359 ? -15.47779 -64.67463 49.48949 1.000 46.97351 359 LEU D CA 1
ATOM 15380 C C . LEU D 1 359 ? -15.90708 -65.35480 48.19234 1.000 46.51226 359 LEU D C 1
ATOM 15381 O O . LEU D 1 359 ? -16.89780 -66.08884 48.14246 1.000 46.68719 359 LEU D O 1
ATOM 15386 N N . SER D 1 360 ? -15.14335 -65.10198 47.13772 1.000 49.08045 360 SER D N 1
ATOM 15387 C CA . SER D 1 360 ? -15.58603 -65.35000 45.77047 1.000 56.11577 360 SER D CA 1
ATOM 15388 C C . SER D 1 360 ? -15.19901 -66.67290 45.09654 1.000 47.29747 360 SER D C 1
ATOM 15389 O O . SER D 1 360 ? -15.76792 -66.96944 44.03764 1.000 49.34949 360 SER D O 1
ATOM 15392 N N . PRO D 1 361 ? -14.28087 -67.51921 45.62719 1.000 41.71883 361 PRO D N 1
ATOM 15393 C CA . PRO D 1 361 ? -13.68344 -67.64185 46.96942 1.000 42.78573 361 PRO D CA 1
ATOM 15394 C C . PRO D 1 361 ? -12.53255 -66.69107 47.28837 1.000 34.47446 361 PRO D C 1
ATOM 15395 O O . PRO D 1 361 ? -12.05592 -66.70961 48.42181 1.000 32.73307 361 PRO D O 1
ATOM 15399 N N . LEU D 1 362 ? -12.06204 -65.87067 46.34853 1.000 31.60044 362 LEU D N 1
ATOM 15400 C CA . LEU D 1 362 ? -10.95708 -64.95795 46.60342 1.000 31.59607 362 LEU D CA 1
ATOM 15401 C C . LEU D 1 362 ? -11.44081 -63.69388 47.31201 1.000 32.98308 362 LEU D C 1
ATOM 15402 O O . LEU D 1 362 ? -12.62378 -63.34867 47.27629 1.000 29.59245 362 LEU D O 1
ATOM 15407 N N . MET D 1 363 ? -10.49880 -63.00277 47.95812 1.000 28.61938 363 MET D N 1
ATOM 15408 C CA . MET D 1 363 ? -10.77903 -61.72307 48.59670 1.000 27.83795 363 MET D CA 1
ATOM 15409 C C . MET D 1 363 ? -11.00828 -60.63864 47.54054 1.000 27.99602 363 MET D C 1
ATOM 15410 O O . MET D 1 363 ? -10.63657 -60.79023 46.37935 1.000 28.37754 363 MET D O 1
ATOM 15415 N N . ASN D 1 364 ? -11.63338 -59.53010 47.95436 1.000 26.72638 364 ASN D N 1
ATOM 15416 C CA . ASN D 1 364 ? -11.64123 -58.33011 47.12570 1.000 29.46543 364 ASN D CA 1
ATOM 15417 C C . ASN D 1 364 ? -10.45329 -57.44206 47.50392 1.000 25.28793 364 ASN D C 1
ATOM 15418 O O . ASN D 1 364 ? -9.64626 -57.79044 48.36896 1.000 26.80224 364 ASN D O 1
ATOM 15423 N N . HIS D 1 365 ? -10.31705 -56.30063 46.81849 1.000 24.83978 365 HIS D N 1
ATOM 15424 C CA . HIS D 1 365 ? -9.23167 -55.37242 47.12317 1.000 25.35614 365 HIS D CA 1
ATOM 15425 C C . HIS D 1 365 ? -9.22856 -55.01098 48.59753 1.000 26.09087 365 HIS D C 1
ATOM 15426 O O . HIS D 1 365 ? -8.17850 -55.01266 49.24909 1.000 24.00394 365 HIS D O 1
ATOM 15433 N N . GLN D 1 366 ? -10.40125 -54.66479 49.13064 1.000 24.84567 366 GLN D N 1
ATOM 15434 C CA . GLN D 1 366 ? -10.47097 -54.17115 50.50258 1.000 27.00374 366 GLN D CA 1
ATOM 15435 C C . GLN D 1 366 ? -10.06684 -55.25061 51.50184 1.000 29.16637 366 GLN D C 1
ATOM 15436 O O . GLN D 1 366 ? -9.30068 -54.98005 52.43625 1.000 28.64348 366 GLN D O 1
ATOM 15442 N N . GLN D 1 367 ? -10.56590 -56.47864 51.32446 1.000 25.96239 367 GLN D N 1
ATOM 15443 C CA . GLN D 1 367 ? -10.23056 -57.53968 52.27265 1.000 27.48628 367 GLN D CA 1
ATOM 15444 C C . GLN D 1 367 ? -8.73746 -57.85099 52.23975 1.000 31.33233 367 GLN D C 1
ATOM 15445 O O . GLN D 1 367 ? -8.11603 -58.05762 53.28623 1.000 29.13114 367 GLN D O 1
ATOM 15451 N N . ALA D 1 368 ? -8.13477 -57.86264 51.05125 1.000 26.19742 368 ALA D N 1
ATOM 15452 C CA . ALA D 1 368 ? -6.70370 -58.12856 50.97353 1.000 25.32232 368 ALA D CA 1
ATOM 15453 C C . ALA D 1 368 ? -5.90308 -57.00842 51.63380 1.000 28.69296 368 ALA D C 1
ATOM 15454 O O . ALA D 1 368 ? -5.00167 -57.26659 52.44041 1.000 28.31758 368 ALA D O 1
ATOM 15456 N N . LEU D 1 369 ? -6.22366 -55.75157 51.31826 1.000 24.73149 369 LEU D N 1
ATOM 15457 C CA . LEU D 1 369 ? -5.41512 -54.66008 51.84862 1.000 25.20357 369 LEU D CA 1
ATOM 15458 C C . LEU D 1 369 ? -5.70202 -54.40919 53.32714 1.000 29.19525 369 LEU D C 1
ATOM 15459 O O . LEU D 1 369 ? -4.80570 -53.97524 54.05494 1.000 30.48462 369 LEU D O 1
ATOM 15464 N N . ASN D 1 370 ? -6.91894 -54.70041 53.80035 1.000 25.89080 370 ASN D N 1
ATOM 15465 C CA . ASN D 1 370 ? -7.17214 -54.62668 55.23747 1.000 30.25301 370 ASN D CA 1
ATOM 15466 C C . ASN D 1 370 ? -6.31533 -55.63850 55.99032 1.000 34.51283 370 ASN D C 1
ATOM 15467 O O . ASN D 1 370 ? -5.79691 -55.34244 57.07535 1.000 30.57857 370 ASN D O 1
ATOM 15472 N N . THR D 1 371 ? -6.16152 -56.84520 55.43332 1.000 28.27094 371 THR D N 1
ATOM 15473 C CA . THR D 1 371 ? -5.25191 -57.81839 56.03132 1.000 31.21552 371 THR D CA 1
ATOM 15474 C C . THR D 1 371 ? -3.81756 -57.29906 56.01756 1.000 30.98572 371 THR D C 1
ATOM 15475 O O . THR D 1 371 ? -3.09369 -57.42515 57.01317 1.000 27.71122 371 THR D O 1
ATOM 15479 N N . VAL D 1 372 ? -3.39519 -56.69287 54.90065 1.000 29.74724 372 VAL D N 1
ATOM 15480 C CA . VAL D 1 372 ? -2.05299 -56.11562 54.83131 1.000 34.25688 372 VAL D CA 1
ATOM 15481 C C . VAL D 1 372 ? -1.86372 -55.05150 55.90989 1.000 25.89209 372 VAL D C 1
ATOM 15482 O O . VAL D 1 372 ? -0.83097 -55.01964 56.59077 1.000 28.95612 372 VAL D O 1
ATOM 15486 N N . GLU D 1 373 ? -2.86139 -54.18850 56.11170 1.000 25.32782 373 GLU D N 1
ATOM 15487 C CA . GLU D 1 373 ? -2.70585 -53.12274 57.10449 1.000 36.39594 373 GLU D CA 1
ATOM 15488 C C . GLU D 1 373 ? -2.60829 -53.68256 58.52333 1.000 32.34285 373 GLU D C 1
ATOM 15489 O O . GLU D 1 373 ? -1.82505 -53.17974 59.34005 1.000 29.01875 373 GLU D O 1
ATOM 15495 N N . GLU D 1 374 ? -3.39553 -54.71569 58.84094 1.000 30.88001 374 GLU D N 1
ATOM 15496 C CA . GLU D 1 374 ? -3.29700 -55.32379 60.16640 1.000 31.07671 374 GLU D CA 1
ATOM 15497 C C . GLU D 1 374 ? -1.90168 -55.88210 60.40581 1.000 32.29538 374 GLU D C 1
ATOM 15498 O O . GLU D 1 374 ? -1.32471 -55.68290 61.47923 1.000 34.10056 374 GLU D O 1
ATOM 15504 N N . VAL D 1 375 ? -1.32846 -56.55350 59.40178 1.000 28.56585 375 VAL D N 1
ATOM 15505 C CA . VAL D 1 375 ? -0.01761 -57.17241 59.57517 1.000 31.85740 375 VAL D CA 1
ATOM 15506 C C . VAL D 1 375 ? 1.06970 -56.10871 59.71062 1.000 30.39911 375 VAL D C 1
ATOM 15507 O O . VAL D 1 375 ? 1.93156 -56.18981 60.59359 1.000 29.31778 375 VAL D O 1
ATOM 15511 N N . LEU D 1 376 ? 1.05292 -55.09988 58.82910 1.000 30.14988 376 LEU D N 1
ATOM 15512 C CA . LEU D 1 376 ? 2.06166 -54.04136 58.88115 1.000 28.42643 376 LEU D CA 1
ATOM 15513 C C . LEU D 1 376 ? 1.94184 -53.20177 60.14873 1.000 30.40235 376 LEU D C 1
ATOM 15514 O O . LEU D 1 376 ? 2.95598 -52.83653 60.75823 1.000 29.07230 376 LEU D O 1
ATOM 15519 N N . SER D 1 377 ? 0.71813 -52.86009 60.54734 1.000 28.95915 377 SER D N 1
ATOM 15520 C CA . SER D 1 377 ? 0.54087 -52.08429 61.77391 1.000 31.47981 377 SER D CA 1
ATOM 15521 C C . SER D 1 377 ? 1.13640 -52.80957 62.97752 1.000 33.39556 377 SER D C 1
ATOM 15522 O O . SER D 1 377 ? 1.86780 -52.21055 63.77570 1.000 31.47604 377 SER D O 1
ATOM 15525 N N . LYS D 1 378 ? 0.84084 -54.10755 63.12512 1.000 32.86208 378 LYS D N 1
ATOM 15526 C CA . LYS D 1 378 ? 1.35710 -54.84495 64.27960 1.000 32.91943 378 LYS D CA 1
ATOM 15527 C C . LYS D 1 378 ? 2.87866 -54.94912 64.25905 1.000 34.24769 378 LYS D C 1
ATOM 15528 O O . LYS D 1 378 ? 3.51414 -54.94027 65.31728 1.000 34.49034 378 LYS D O 1
ATOM 15534 N N . GLN D 1 379 ? 3.48190 -55.03943 63.07150 1.000 31.44635 379 GLN D N 1
ATOM 15535 C CA . GLN D 1 379 ? 4.91766 -55.29095 62.98121 1.000 31.54794 379 GLN D CA 1
ATOM 15536 C C . GLN D 1 379 ? 5.74489 -54.02368 63.17024 1.000 35.63443 379 GLN D C 1
ATOM 15537 O O . GLN D 1 379 ? 6.77612 -54.04751 63.85341 1.000 34.95295 379 GLN D O 1
ATOM 15543 N N . PHE D 1 380 ? 5.31865 -52.91330 62.56925 1.000 32.62991 380 PHE D N 1
ATOM 15544 C CA . PHE D 1 380 ? 6.14580 -51.72000 62.50140 1.000 34.47819 380 PHE D CA 1
ATOM 15545 C C . PHE D 1 380 ? 5.59978 -50.54731 63.29424 1.000 35.00523 380 PHE D C 1
ATOM 15546 O O . PHE D 1 380 ? 6.33057 -49.57194 63.49134 1.000 36.37042 380 PHE D O 1
ATOM 15554 N N . ASN D 1 381 ? 4.34680 -50.61065 63.74450 1.000 39.61263 381 ASN D N 1
ATOM 15555 C CA . ASN D 1 381 ? 3.74415 -49.53689 64.53300 1.000 42.38235 381 ASN D CA 1
ATOM 15556 C C . ASN D 1 381 ? 3.90901 -48.19550 63.82510 1.000 51.10772 381 ASN D C 1
ATOM 15557 O O . ASN D 1 381 ? 4.23776 -47.17809 64.44040 1.000 45.37706 381 ASN D O 1
ATOM 15562 N N . GLY D 1 382 ? 3.72260 -48.21179 62.50414 1.000 46.48607 382 GLY D N 1
ATOM 15563 C CA . GLY D 1 382 ? 3.78896 -47.01931 61.68589 1.000 44.69329 382 GLY D CA 1
ATOM 15564 C C . GLY D 1 382 ? 5.14788 -46.69218 61.09972 1.000 38.60815 382 GLY D C 1
ATOM 15565 O O . GLY D 1 382 ? 5.22130 -45.85224 60.19278 1.000 41.32842 382 GLY D O 1
ATOM 15566 N N . ASP D 1 383 ? 6.22324 -47.32445 61.57615 1.000 33.75383 383 ASP D N 1
ATOM 15567 C CA . ASP D 1 383 ? 7.58628 -46.93624 61.21143 1.000 28.53597 383 ASP D CA 1
ATOM 15568 C C . ASP D 1 383 ? 8.13274 -47.88112 60.14161 1.000 30.00064 383 ASP D C 1
ATOM 15569 O O . ASP D 1 383 ? 8.92155 -48.78965 60.41277 1.000 31.66585 383 ASP D O 1
ATOM 15574 N N . TYR D 1 384 ? 7.71018 -47.64091 58.90279 1.000 26.48903 384 TYR D N 1
ATOM 15575 C CA . TYR D 1 384 ? 8.28620 -48.26847 57.71493 1.000 26.49444 384 TYR D CA 1
ATOM 15576 C C . TYR D 1 384 ? 8.11806 -47.28435 56.55457 1.000 25.03336 384 TYR D C 1
ATOM 15577 O O . TYR D 1 384 ? 7.74643 -46.12625 56.75497 1.000 26.88405 384 TYR D O 1
ATOM 15586 N N . PHE D 1 385 ? 8.39711 -47.73842 55.33610 1.000 25.68935 385 PHE D N 1
ATOM 15587 C CA . PHE D 1 385 ? 8.29817 -46.89909 54.14687 1.000 24.45646 385 PHE D CA 1
ATOM 15588 C C . PHE D 1 385 ? 7.39059 -47.58737 53.13609 1.000 24.36263 385 PHE D C 1
ATOM 15589 O O . PHE D 1 385 ? 7.60332 -48.75840 52.81337 1.000 24.51991 385 PHE D O 1
ATOM 15597 N N . LEU D 1 386 ? 6.37650 -46.87469 52.64271 1.000 25.37965 386 LEU D N 1
ATOM 15598 C CA . LEU D 1 386 ? 5.38115 -47.45511 51.74255 1.000 25.44924 386 LEU D CA 1
ATOM 15599 C C . LEU D 1 386 ? 5.51672 -46.87509 50.33597 1.000 24.33243 386 LEU D C 1
ATOM 15600 O O . LEU D 1 386 ? 5.57091 -45.65575 50.17490 1.000 23.42730 386 LEU D O 1
ATOM 15605 N N . VAL D 1 387 ? 5.54336 -47.74077 49.31773 1.000 25.47896 387 VAL D N 1
ATOM 15606 C CA . VAL D 1 387 ? 5.34947 -47.31712 47.92885 1.000 25.48098 387 VAL D CA 1
ATOM 15607 C C . VAL D 1 387 ? 4.03510 -47.91703 47.44153 1.000 26.05311 387 VAL D C 1
ATOM 15608 O O . VAL D 1 387 ? 3.74190 -49.08887 47.70543 1.000 24.61854 387 VAL D O 1
ATOM 15612 N N . SER D 1 388 ? 3.23892 -47.11161 46.74146 1.000 25.75577 388 SER D N 1
ATOM 15613 C CA . SER D 1 388 ? 1.87237 -47.47866 46.38515 1.000 28.14215 388 SER D CA 1
ATOM 15614 C C . SER D 1 388 ? 1.62199 -47.12047 44.92710 1.000 25.90786 388 SER D C 1
ATOM 15615 O O . SER D 1 388 ? 1.85421 -45.97939 44.52360 1.000 24.69420 388 SER D O 1
ATOM 15618 N N . GLU D 1 389 ? 1.14472 -48.08140 44.13724 1.000 22.81704 389 GLU D N 1
ATOM 15619 C CA . GLU D 1 389 ? 0.98035 -47.84124 42.71071 1.000 27.88732 389 GLU D CA 1
ATOM 15620 C C . GLU D 1 389 ? -0.02622 -48.82508 42.12863 1.000 31.85381 389 GLU D C 1
ATOM 15621 O O . GLU D 1 389 ? 0.01022 -50.01529 42.44249 1.000 29.15742 389 GLU D O 1
ATOM 15627 N N . GLY D 1 390 ? -0.90206 -48.31965 41.27534 1.000 27.50517 390 GLY D N 1
ATOM 15628 C CA . GLY D 1 390 ? -1.97675 -49.10590 40.70027 1.000 24.26874 390 GLY D CA 1
ATOM 15629 C C . GLY D 1 390 ? -3.14997 -48.18789 40.41305 1.000 24.78205 390 GLY D C 1
ATOM 15630 O O . GLY D 1 390 ? -3.03500 -46.97946 40.50789 1.000 26.01339 390 GLY D O 1
ATOM 15631 N N . ALA D 1 391 ? -4.28316 -48.78331 40.04309 1.000 26.27906 391 ALA D N 1
ATOM 15632 C CA . ALA D 1 391 ? -5.51359 -48.00013 40.00189 1.000 25.54677 391 ALA D CA 1
ATOM 15633 C C . ALA D 1 391 ? -6.33556 -48.27848 41.25802 1.000 28.85084 391 ALA D C 1
ATOM 15634 O O . ALA D 1 391 ? -6.18613 -47.58445 42.27224 1.000 24.77154 391 ALA D O 1
ATOM 15636 N N . ARG D 1 392 ? -7.20299 -49.29121 41.20440 1.000 25.97368 392 ARG D N 1
ATOM 15637 C CA . ARG D 1 392 ? -8.00880 -49.62380 42.37798 1.000 25.46183 392 ARG D CA 1
ATOM 15638 C C . ARG D 1 392 ? -7.12980 -50.03159 43.55359 1.000 24.92941 392 ARG D C 1
ATOM 15639 O O . ARG D 1 392 ? -7.41582 -49.68009 44.70759 1.000 23.98963 392 ARG D O 1
ATOM 15647 N N . THR D 1 393 ? -6.04747 -50.76332 43.27948 1.000 23.53761 393 THR D N 1
ATOM 15648 C CA . THR D 1 393 ? -5.10267 -51.10887 44.33962 1.000 27.01512 393 THR D CA 1
ATOM 15649 C C . THR D 1 393 ? -4.57352 -49.85807 45.03418 1.000 23.99506 393 THR D C 1
ATOM 15650 O O . THR D 1 393 ? -4.51834 -49.79839 46.26646 1.000 24.50328 393 THR D O 1
ATOM 15654 N N . MET D 1 394 ? -4.19397 -48.83571 44.26450 1.000 24.33495 394 MET D N 1
ATOM 15655 C CA . MET D 1 394 ? -3.63684 -47.64922 44.89685 1.000 24.33606 394 MET D CA 1
ATOM 15656 C C . MET D 1 394 ? -4.70609 -46.88846 45.67519 1.000 24.85034 394 MET D C 1
ATOM 15657 O O . MET D 1 394 ? -4.44738 -46.40193 46.78474 1.000 25.87800 394 MET D O 1
ATOM 15662 N N . ASP D 1 395 ? -5.91691 -46.78022 45.11503 1.000 27.73352 395 ASP D N 1
ATOM 15663 C CA . ASP D 1 395 ? -6.98614 -46.06535 45.80762 1.000 26.09458 395 ASP D CA 1
ATOM 15664 C C . ASP D 1 395 ? -7.35254 -46.76255 47.11049 1.000 26.81027 395 ASP D C 1
ATOM 15665 O O . ASP D 1 395 ? -7.61153 -46.10660 48.12901 1.000 25.11459 395 ASP D O 1
ATOM 15670 N N . VAL D 1 396 ? -7.37965 -48.09464 47.10177 1.000 24.06332 396 VAL D N 1
ATOM 15671 C CA . VAL D 1 396 ? -7.74050 -48.80791 48.32117 1.000 24.04438 396 VAL D CA 1
ATOM 15672 C C . VAL D 1 396 ? -6.58536 -48.78797 49.31786 1.000 24.62007 396 VAL D C 1
ATOM 15673 O O . VAL D 1 396 ? -6.80245 -48.66231 50.53077 1.000 28.00798 396 VAL D O 1
ATOM 15677 N N . THR D 1 397 ? -5.34280 -48.85650 48.83204 1.000 23.15083 397 THR D N 1
ATOM 15678 C CA . THR D 1 397 ? -4.20783 -48.68463 49.73755 1.000 25.53840 397 THR D CA 1
ATOM 15679 C C . THR D 1 397 ? -4.24050 -47.31435 50.41513 1.000 29.12135 397 THR D C 1
ATOM 15680 O O . THR D 1 397 ? -3.90364 -47.19099 51.60000 1.000 26.34391 397 THR D O 1
ATOM 15684 N N A ARG D 1 398 ? -4.65123 -46.27661 49.68182 0.499 24.11430 398 ARG D N 1
ATOM 15685 N N B ARG D 1 398 ? -4.64848 -46.27255 49.68491 0.501 24.11026 398 ARG D N 1
ATOM 15686 C CA A ARG D 1 398 ? -4.75163 -44.94789 50.27495 0.499 26.33664 398 ARG D CA 1
ATOM 15687 C CA B ARG D 1 398 ? -4.73987 -44.95110 50.29718 0.501 26.32946 398 ARG D CA 1
ATOM 15688 C C A ARG D 1 398 ? -5.81725 -44.90622 51.35861 0.499 27.46048 398 ARG D C 1
ATOM 15689 C C B ARG D 1 398 ? -5.81423 -44.91350 51.37205 0.501 27.45096 398 ARG D C 1
ATOM 15690 O O A ARG D 1 398 ? -5.67339 -44.17696 52.34585 0.499 27.33341 398 ARG D O 1
ATOM 15691 O O B ARG D 1 398 ? -5.67492 -44.18881 52.36306 0.501 27.33431 398 ARG D O 1
ATOM 15706 N N . MET D 1 399 ? -6.88627 -45.68622 51.20035 1.000 25.60949 399 MET D N 1
ATOM 15707 C CA . MET D 1 399 ? -7.94904 -45.68491 52.19586 1.000 31.18632 399 MET D CA 1
ATOM 15708 C C . MET D 1 399 ? -7.60435 -46.56037 53.39567 1.000 27.00378 399 MET D C 1
ATOM 15709 O O . MET D 1 399 ? -7.94815 -46.21536 54.53328 1.000 30.47943 399 MET D O 1
ATOM 15714 N N . LEU D 1 400 ? -6.90719 -47.67606 53.17327 1.000 26.65245 400 LEU D N 1
ATOM 15715 C CA . LEU D 1 400 ? -6.77259 -48.70554 54.19657 1.000 32.15680 400 LEU D CA 1
ATOM 15716 C C . LEU D 1 400 ? -5.39671 -48.79708 54.82897 1.000 31.72121 400 LEU D C 1
ATOM 15717 O O . LEU D 1 400 ? -5.30342 -49.15262 56.00366 1.000 31.12531 400 LEU D O 1
ATOM 15722 N N . VAL D 1 401 ? -4.32685 -48.52863 54.08876 1.000 28.83904 401 VAL D N 1
ATOM 15723 C CA . VAL D 1 401 ? -2.97843 -48.64847 54.63241 1.000 27.11724 401 VAL D CA 1
ATOM 15724 C C . VAL D 1 401 ? -2.57200 -47.27088 55.14556 1.000 31.54987 401 VAL D C 1
ATOM 15725 O O . VAL D 1 401 ? -2.43848 -46.32271 54.37044 1.000 33.41852 401 VAL D O 1
ATOM 15729 N N . SER D 1 402 ? -2.39857 -47.15498 56.45991 1.000 30.26604 402 SER D N 1
ATOM 15730 C CA . SER D 1 402 ? -2.22521 -45.86001 57.10919 1.000 30.64626 402 SER D CA 1
ATOM 15731 C C . SER D 1 402 ? -0.75766 -45.44368 57.17836 1.000 34.43037 402 SER D C 1
ATOM 15732 O O . SER D 1 402 ? 0.15573 -46.27632 57.21523 1.000 30.82952 402 SER D O 1
ATOM 15735 N N . SER D 1 403 ? -0.53779 -44.13609 57.20849 1.000 27.20663 403 SER D N 1
ATOM 15736 C CA . SER D 1 403 ? 0.78546 -43.57568 57.41474 1.000 27.41574 403 SER D CA 1
ATOM 15737 C C . SER D 1 403 ? 0.80698 -42.77516 58.71105 1.000 32.07154 403 SER D C 1
ATOM 15738 O O . SER D 1 403 ? -0.19646 -42.17349 59.11502 1.000 30.09463 403 SER D O 1
ATOM 15741 N N . HIS D 1 404 ? 1.96601 -42.76558 59.36421 1.000 33.35980 404 HIS D N 1
ATOM 15742 C CA . HIS D 1 404 ? 2.09067 -42.13657 60.67125 1.000 32.16941 404 HIS D CA 1
ATOM 15743 C C . HIS D 1 404 ? 3.31171 -41.24242 60.80920 1.000 28.73956 404 HIS D C 1
ATOM 15744 O O . HIS D 1 404 ? 3.43678 -40.55741 61.83161 1.000 29.31378 404 HIS D O 1
ATOM 15751 N N . LEU D 1 405 ? 4.18794 -41.20197 59.81201 1.000 28.25940 405 LEU D N 1
ATOM 15752 C CA . LEU D 1 405 ? 5.38402 -40.37830 59.80823 1.000 31.06578 405 LEU D CA 1
ATOM 15753 C C . LEU D 1 405 ? 5.48483 -39.64609 58.47856 1.000 29.12745 405 LEU D C 1
ATOM 15754 O O . LEU D 1 405 ? 4.93856 -40.11218 57.47257 1.000 29.45474 405 LEU D O 1
ATOM 15759 N N . PRO D 1 406 ? 6.15007 -38.48626 58.44814 1.000 28.19800 406 PRO D N 1
ATOM 15760 C CA . PRO D 1 406 ? 6.25853 -37.72712 57.19277 1.000 29.35070 406 PRO D CA 1
ATOM 15761 C C . PRO D 1 406 ? 7.25321 -38.34267 56.22057 1.000 27.15880 406 PRO D C 1
ATOM 15762 O O . PRO D 1 406 ? 8.29682 -38.86662 56.61422 1.000 27.07835 406 PRO D O 1
ATOM 15766 N N . ARG D 1 407 ? 6.93937 -38.20792 54.92430 1.000 26.81984 407 ARG D N 1
ATOM 15767 C CA . ARG D 1 407 ? 7.82591 -38.62668 53.83112 1.000 25.91894 407 ARG D CA 1
ATOM 15768 C C . ARG D 1 407 ? 8.15896 -40.11111 53.92798 1.000 28.47708 407 ARG D C 1
ATOM 15769 O O . ARG D 1 407 ? 9.28948 -40.53846 53.67196 1.000 25.90091 407 ARG D O 1
ATOM 15777 N N . ARG D 1 408 ? 7.15678 -40.90440 54.29994 1.000 28.44972 408 ARG D N 1
ATOM 15778 C CA . ARG D 1 408 ? 7.26280 -42.35821 54.29905 1.000 25.87332 408 ARG D CA 1
ATOM 15779 C C . ARG D 1 408 ? 6.27506 -42.98622 53.32244 1.000 27.26124 408 ARG D C 1
ATOM 15780 O O . ARG D 1 408 ? 5.90368 -44.15159 53.48197 1.000 26.63467 408 ARG D O 1
ATOM 15788 N N . ARG D 1 409 ? 5.84817 -42.23973 52.30824 1.000 26.75868 409 ARG D N 1
ATOM 15789 C CA . ARG D 1 409 ? 4.83455 -42.72064 51.38130 1.000 28.66648 409 ARG D CA 1
ATOM 15790 C C . ARG D 1 409 ? 5.06033 -42.08411 50.01706 1.000 26.97564 409 ARG D C 1
ATOM 15791 O O . ARG D 1 409 ? 5.15190 -40.85895 49.91897 1.000 26.25673 409 ARG D O 1
ATOM 15799 N N . LEU D 1 410 ? 5.14817 -42.91650 48.97539 1.000 25.49021 410 LEU D N 1
ATOM 15800 C CA . LEU D 1 410 ? 5.26183 -42.46395 47.59059 1.000 28.06449 410 LEU D CA 1
ATOM 15801 C C . LEU D 1 410 ? 4.21229 -43.17232 46.74265 1.000 25.42151 410 LEU D C 1
ATOM 15802 O O . LEU D 1 410 ? 3.95114 -44.36446 46.93948 1.000 25.73863 410 LEU D O 1
ATOM 15807 N N . ASP D 1 411 ? 3.58903 -42.44676 45.82025 1.000 24.34170 411 ASP D N 1
ATOM 15808 C CA . ASP D 1 411 ? 2.62216 -43.07674 44.91897 1.000 24.67032 411 ASP D CA 1
ATOM 15809 C C . ASP D 1 411 ? 2.72409 -42.43813 43.53534 1.000 24.50682 411 ASP D C 1
ATOM 15810 O O . ASP D 1 411 ? 3.68536 -41.72569 43.22043 1.000 26.69455 411 ASP D O 1
ATOM 15815 N N . ALA D 1 412 ? 1.71475 -42.69424 42.69390 1.000 22.61995 412 ALA D N 1
ATOM 15816 C CA . ALA D 1 412 ? 1.76251 -42.33468 41.27906 1.000 24.44081 412 ALA D CA 1
ATOM 15817 C C . ALA D 1 412 ? 1.76111 -40.83002 41.05193 1.000 22.36739 412 ALA D C 1
ATOM 15818 O O . ALA D 1 412 ? 2.03652 -40.38704 39.93313 1.000 22.21733 412 ALA D O 1
ATOM 15820 N N . GLY D 1 413 ? 1.42850 -40.03829 42.07421 1.000 26.81405 413 GLY D N 1
ATOM 15821 C CA . GLY D 1 413 ? 1.68306 -38.61065 42.03135 1.000 24.16445 413 GLY D CA 1
ATOM 15822 C C . GLY D 1 413 ? 0.84085 -37.80227 41.05517 1.000 22.55101 413 GLY D C 1
ATOM 15823 O O . GLY D 1 413 ? -0.26727 -38.17863 40.65473 1.000 23.77401 413 GLY D O 1
ATOM 15824 N N . THR D 1 414 ? 1.40144 -36.64468 40.68848 1.000 22.50547 414 THR D N 1
ATOM 15825 C CA . THR D 1 414 ? 0.67596 -35.67274 39.87120 1.000 22.49180 414 THR D CA 1
ATOM 15826 C C . THR D 1 414 ? 0.39276 -36.20649 38.46525 1.000 25.38138 414 THR D C 1
ATOM 15827 O O . THR D 1 414 ? -0.61722 -35.82913 37.85876 1.000 24.45818 414 THR D O 1
ATOM 15831 N N . LEU D 1 415 ? 1.22549 -37.12817 37.95795 1.000 22.18295 415 LEU D N 1
ATOM 15832 C CA . LEU D 1 415 ? 1.00587 -37.74365 36.64979 1.000 22.01846 415 LEU D CA 1
ATOM 15833 C C . LEU D 1 415 ? 0.08012 -38.94698 36.67794 1.000 28.33070 415 LEU D C 1
ATOM 15834 O O . LEU D 1 415 ? -0.33924 -39.40485 35.60730 1.000 27.00354 415 LEU D O 1
ATOM 15839 N N . GLY D 1 416 ? -0.22148 -39.48869 37.85010 1.000 25.94027 416 GLY D N 1
ATOM 15840 C CA . GLY D 1 416 ? -0.87537 -40.77901 37.89932 1.000 23.33269 416 GLY D CA 1
ATOM 15841 C C . GLY D 1 416 ? -0.13054 -41.78905 37.04802 1.000 26.41661 416 GLY D C 1
ATOM 15842 O O . GLY D 1 416 ? -0.73991 -42.53364 36.27400 1.000 23.60907 416 GLY D O 1
ATOM 15843 N N . VAL D 1 417 ? 1.19456 -41.80870 37.17884 1.000 21.97695 417 VAL D N 1
ATOM 15844 C CA . VAL D 1 417 ? 2.05447 -42.59629 36.30694 1.000 25.54417 417 VAL D CA 1
ATOM 15845 C C . VAL D 1 417 ? 2.23484 -44.00520 36.87858 1.000 23.64925 417 VAL D C 1
ATOM 15846 O O . VAL D 1 417 ? 2.48994 -44.18713 38.08006 1.000 25.33910 417 VAL D O 1
ATOM 15850 N N . MET D 1 418 ? 2.07613 -45.00776 36.01755 1.000 24.76908 418 MET D N 1
ATOM 15851 C CA . MET D 1 418 ? 2.43258 -46.38302 36.35060 1.000 23.75555 418 MET D CA 1
ATOM 15852 C C . MET D 1 418 ? 3.87334 -46.64623 35.93330 1.000 26.72180 418 MET D C 1
ATOM 15853 O O . MET D 1 418 ? 4.31131 -46.22274 34.85923 1.000 25.87859 418 MET D O 1
ATOM 15858 N N . GLY D 1 419 ? 4.60394 -47.35757 36.78184 1.000 26.82076 419 GLY D N 1
ATOM 15859 C CA . GLY D 1 419 ? 5.99272 -47.68185 36.51334 1.000 27.25224 419 GLY D CA 1
ATOM 15860 C C . GLY D 1 419 ? 6.97306 -47.04188 37.46374 1.000 28.28345 419 GLY D C 1
ATOM 15861 O O . GLY D 1 419 ? 8.18515 -47.24287 37.30090 1.000 26.39353 419 GLY D O 1
ATOM 15862 N N . ILE D 1 420 ? 6.50430 -46.28141 38.45915 1.000 27.23599 420 ILE D N 1
ATOM 15863 C CA . ILE D 1 420 ? 7.40627 -45.67159 39.43396 1.000 28.59121 420 ILE D CA 1
ATOM 15864 C C . ILE D 1 420 ? 7.69246 -46.58842 40.61201 1.000 24.69337 420 ILE D C 1
ATOM 15865 O O . ILE D 1 420 ? 8.56144 -46.26467 41.43942 1.000 28.41490 420 ILE D O 1
ATOM 15870 N N . GLY D 1 421 ? 7.00058 -47.72093 40.71124 1.000 23.25862 421 GLY D N 1
ATOM 15871 C CA . GLY D 1 421 ? 7.03893 -48.53510 41.91010 1.000 28.49154 421 GLY D CA 1
ATOM 15872 C C . GLY D 1 421 ? 8.42614 -48.95100 42.35216 1.000 27.40139 421 GLY D C 1
ATOM 15873 O O . GLY D 1 421 ? 8.83690 -48.66032 43.47758 1.000 27.70998 421 GLY D O 1
ATOM 15874 N N . LEU D 1 422 ? 9.16761 -49.61582 41.46804 1.000 22.90128 422 LEU D N 1
ATOM 15875 C CA . LEU D 1 422 ? 10.46884 -50.14430 41.86430 1.000 26.20780 422 LEU D CA 1
ATOM 15876 C C . LEU D 1 422 ? 11.48498 -49.03536 42.07007 1.000 25.40130 422 LEU D C 1
ATOM 15877 O O . LEU D 1 422 ? 12.24309 -49.06310 43.04412 1.000 25.57296 422 LEU D O 1
ATOM 15882 N N . GLY D 1 423 ? 11.53833 -48.06800 41.14977 1.000 26.07976 423 GLY D N 1
ATOM 15883 C CA . GLY D 1 423 ? 12.45519 -46.95080 41.31995 1.000 25.30127 423 GLY D CA 1
ATOM 15884 C C . GLY D 1 423 ? 12.20557 -46.18128 42.60366 1.000 23.97524 423 GLY D C 1
ATOM 15885 O O . GLY D 1 423 ? 13.14328 -45.83847 43.32725 1.000 23.05359 423 GLY D O 1
ATOM 15886 N N . TYR D 1 424 ? 10.93546 -45.88637 42.89778 1.000 22.84875 424 TYR D N 1
ATOM 15887 C CA . TYR D 1 424 ? 10.61314 -45.22997 44.16509 1.000 23.59731 424 TYR D CA 1
ATOM 15888 C C . TYR D 1 424 ? 11.07456 -46.06481 45.35242 1.000 23.57749 424 TYR D C 1
ATOM 15889 O O . TYR D 1 424 ? 11.55531 -45.52536 46.35767 1.000 24.95767 424 TYR D O 1
ATOM 15898 N N . ALA D 1 425 ? 10.91710 -47.38495 45.26261 1.000 25.43200 425 ALA D N 1
ATOM 15899 C CA . ALA D 1 425 ? 11.26663 -48.24527 46.39083 1.000 27.22038 425 ALA D CA 1
ATOM 15900 C C . ALA D 1 425 ? 12.77378 -48.27780 46.61665 1.000 25.74931 425 ALA D C 1
ATOM 15901 O O . ALA D 1 425 ? 13.22971 -48.25741 47.76368 1.000 26.26035 425 ALA D O 1
ATOM 15903 N N . LEU D 1 426 ? 13.56038 -48.33143 45.53585 1.000 26.02004 426 LEU D N 1
ATOM 15904 C CA . LEU D 1 426 ? 15.01008 -48.17886 45.65824 1.000 25.54334 426 LEU D CA 1
ATOM 15905 C C . LEU D 1 426 ? 15.37859 -46.86563 46.34834 1.000 24.74168 426 LEU D C 1
ATOM 15906 O O . LEU D 1 426 ? 16.26946 -46.83496 47.20327 1.000 28.47925 426 LEU D O 1
ATOM 15911 N N . ALA D 1 427 ? 14.72134 -45.76578 45.97079 1.000 23.84365 427 ALA D N 1
ATOM 15912 C CA . ALA D 1 427 ? 15.00707 -44.46944 46.58479 1.000 26.24150 427 ALA D CA 1
ATOM 15913 C C . ALA D 1 427 ? 14.65631 -44.46768 48.06183 1.000 26.22416 427 ALA D C 1
ATOM 15914 O O . ALA D 1 427 ? 15.40486 -43.92638 48.88458 1.000 25.48884 427 ALA D O 1
ATOM 15916 N N . GLY D 1 428 ? 13.51140 -45.05150 48.41172 1.000 25.25865 428 GLY D N 1
ATOM 15917 C CA . GLY D 1 428 ? 13.14329 -45.14760 49.81325 1.000 26.28585 428 GLY D CA 1
ATOM 15918 C C . GLY D 1 428 ? 14.12147 -45.97888 50.61835 1.000 26.50625 428 GLY D C 1
ATOM 15919 O O . GLY D 1 428 ? 14.50361 -45.60089 51.72815 1.000 27.01819 428 GLY D O 1
ATOM 15920 N N . GLN D 1 429 ? 14.54238 -47.12393 50.07186 1.000 26.70946 429 GLN D N 1
ATOM 15921 C CA . GLN D 1 429 ? 15.41801 -48.00915 50.83174 1.000 29.23658 429 GLN D CA 1
ATOM 15922 C C . GLN D 1 429 ? 16.78814 -47.38261 51.02789 1.000 25.43532 429 GLN D C 1
ATOM 15923 O O . GLN D 1 429 ? 17.38637 -47.49900 52.10134 1.000 27.57743 429 GLN D O 1
ATOM 15929 N N . LEU D 1 430 ? 17.30603 -46.72705 49.99939 1.000 25.13379 430 LEU D N 1
ATOM 15930 C CA . LEU D 1 430 ? 18.59139 -46.06081 50.14123 1.000 29.85693 430 LEU D CA 1
ATOM 15931 C C . LEU D 1 430 ? 18.50514 -44.88618 51.10830 1.000 28.41472 430 LEU D C 1
ATOM 15932 O O . LEU D 1 430 ? 19.48319 -44.58714 51.80287 1.000 27.11773 430 LEU D O 1
ATOM 15937 N N . THR D 1 431 ? 17.34474 -44.22333 51.18721 1.000 25.47336 431 THR D N 1
ATOM 15938 C CA . THR D 1 431 ? 17.18884 -43.11857 52.12825 1.000 25.79403 431 THR D CA 1
ATOM 15939 C C . THR D 1 431 ? 17.02687 -43.61222 53.55949 1.000 29.66698 431 THR D C 1
ATOM 15940 O O . THR D 1 431 ? 17.45656 -42.93258 54.49537 1.000 27.50004 431 THR D O 1
ATOM 15944 N N . HIS D 1 432 ? 16.44112 -44.79480 53.74599 1.000 29.93861 432 HIS D N 1
ATOM 15945 C CA . HIS D 1 432 ? 16.20634 -45.37542 55.06657 1.000 28.35758 432 HIS D CA 1
ATOM 15946 C C . HIS D 1 432 ? 16.76020 -46.79205 55.06351 1.000 29.27032 432 HIS D C 1
ATOM 15947 O O . HIS D 1 432 ? 15.99998 -47.76860 54.99517 1.000 29.55899 432 HIS D O 1
ATOM 15954 N N . PRO D 1 433 ? 18.08676 -46.94609 55.11595 1.000 31.10683 433 PRO D N 1
ATOM 15955 C CA . PRO D 1 433 ? 18.65530 -48.30198 55.07608 1.000 34.98977 433 PRO D CA 1
ATOM 15956 C C . PRO D 1 433 ? 18.31993 -49.12011 56.30913 1.000 34.08985 433 PRO D C 1
ATOM 15957 O O . PRO D 1 433 ? 18.44711 -50.35097 56.26589 1.000 31.70977 433 PRO D O 1
ATOM 15961 N N . ASP D 1 434 ? 17.86083 -48.48548 57.38761 1.000 28.14413 434 ASP D N 1
ATOM 15962 C CA . ASP D 1 434 ? 17.52018 -49.17426 58.62544 1.000 33.71879 434 ASP D CA 1
ATOM 15963 C C . ASP D 1 434 ? 16.03743 -49.51327 58.74056 1.000 36.67537 434 ASP D C 1
ATOM 15964 O O . ASP D 1 434 ? 15.61922 -50.03837 59.77449 1.000 37.53578 434 ASP D O 1
ATOM 15969 N N . LYS D 1 435 ? 15.23660 -49.23311 57.71402 1.000 30.91929 435 LYS D N 1
ATOM 15970 C CA . LYS D 1 435 ? 13.79303 -49.42267 57.75632 1.000 33.94495 435 LYS D CA 1
ATOM 15971 C C . LYS D 1 435 ? 13.34373 -50.38411 56.66143 1.000 34.79943 435 LYS D C 1
ATOM 15972 O O . LYS D 1 435 ? 14.05320 -50.62997 55.67722 1.000 30.68625 435 LYS D O 1
ATOM 15978 N N . LYS D 1 436 ? 12.13874 -50.91733 56.83035 1.000 29.47267 436 LYS D N 1
ATOM 15979 C CA . LYS D 1 436 ? 11.57424 -51.82850 55.84468 1.000 34.13890 436 LYS D CA 1
ATOM 15980 C C . LYS D 1 436 ? 10.76088 -51.04584 54.82078 1.000 32.99294 436 LYS D C 1
ATOM 15981 O O . LYS D 1 436 ? 9.95463 -50.18184 55.18489 1.000 30.20674 436 LYS D O 1
ATOM 15987 N N . VAL D 1 437 ? 10.99446 -51.34320 53.54189 1.000 26.09927 437 VAL D N 1
ATOM 15988 C CA . VAL D 1 437 ? 10.28833 -50.73638 52.42223 1.000 25.61063 437 VAL D CA 1
ATOM 15989 C C . VAL D 1 437 ? 9.29822 -51.76078 51.88293 1.000 25.49108 437 VAL D C 1
ATOM 15990 O O . VAL D 1 437 ? 9.69292 -52.85940 51.47233 1.000 25.51189 437 VAL D O 1
ATOM 15994 N N . VAL D 1 438 ? 8.01997 -51.39651 51.86691 1.000 25.39553 438 VAL D N 1
ATOM 15995 C CA . VAL D 1 438 ? 6.94844 -52.23420 51.33887 1.000 25.29506 438 VAL D CA 1
ATOM 15996 C C . VAL D 1 438 ? 6.35888 -51.53540 50.12744 1.000 28.65709 438 VAL D C 1
ATOM 15997 O O . VAL D 1 438 ? 5.98638 -50.35849 50.20593 1.000 25.72239 438 VAL D O 1
ATOM 16001 N N . ALA D 1 439 ? 6.31375 -52.24289 49.00269 1.000 24.61504 439 ALA D N 1
ATOM 16002 C CA . ALA D 1 439 ? 5.72300 -51.74072 47.77046 1.000 24.23194 439 ALA D CA 1
ATOM 16003 C C . ALA D 1 439 ? 4.44785 -52.52823 47.49028 1.000 31.03143 439 ALA D C 1
ATOM 16004 O O . ALA D 1 439 ? 4.50017 -53.73691 47.22008 1.000 31.45904 439 ALA D O 1
ATOM 16006 N N . ILE D 1 440 ? 3.31011 -51.84550 47.55396 1.000 24.19776 440 ILE D N 1
ATOM 16007 C CA . ILE D 1 440 ? 2.01603 -52.43074 47.22256 1.000 24.63866 440 ILE D CA 1
ATOM 16008 C C . ILE D 1 440 ? 1.64667 -51.97001 45.82158 1.000 24.84496 440 ILE D C 1
ATOM 16009 O O . ILE D 1 440 ? 1.36151 -50.78688 45.59511 1.000 24.01916 440 ILE D O 1
ATOM 16014 N N . MET D 1 441 ? 1.64030 -52.90901 44.88326 1.000 26.54912 441 MET D N 1
ATOM 16015 C CA . MET D 1 441 ? 1.46661 -52.61473 43.46990 1.000 29.21978 441 MET D CA 1
ATOM 16016 C C . MET D 1 441 ? 0.37593 -53.49753 42.88622 1.000 26.24883 441 MET D C 1
ATOM 16017 O O . MET D 1 441 ? 0.31587 -54.69176 43.18105 1.000 23.89953 441 MET D O 1
ATOM 16022 N N . GLY D 1 442 ? -0.49086 -52.91533 42.06210 1.000 23.48324 442 GLY D N 1
ATOM 16023 C CA . GLY D 1 442 ? -1.33560 -53.74135 41.22199 1.000 26.83451 442 GLY D CA 1
ATOM 16024 C C . GLY D 1 442 ? -0.50623 -54.60022 40.28014 1.000 27.81125 442 GLY D C 1
ATOM 16025 O O . GLY D 1 442 ? 0.67585 -54.33478 40.03488 1.000 26.68264 442 GLY D O 1
ATOM 16026 N N . ASP D 1 443 ? -1.13650 -55.64551 39.73109 1.000 23.78573 443 ASP D N 1
ATOM 16027 C CA . ASP D 1 443 ? -0.40202 -56.53660 38.84085 1.000 23.87265 443 ASP D CA 1
ATOM 16028 C C . ASP D 1 443 ? 0.00710 -55.84436 37.53703 1.000 25.12698 443 ASP D C 1
ATOM 16029 O O . ASP D 1 443 ? 1.11620 -56.07367 37.04116 1.000 23.88532 443 ASP D O 1
ATOM 16034 N N . SER D 1 444 ? -0.85138 -54.99284 36.96271 1.000 23.49189 444 SER D N 1
ATOM 16035 C CA . SER D 1 444 ? -0.43495 -54.26107 35.76375 1.000 23.71024 444 SER D CA 1
ATOM 16036 C C . SER D 1 444 ? 0.69464 -53.29136 36.08728 1.000 23.24310 444 SER D C 1
ATOM 16037 O O . SER D 1 444 ? 1.71387 -53.25364 35.38954 1.000 27.31568 444 SER D O 1
ATOM 16040 N N . ALA D 1 445 ? 0.52914 -52.50834 37.15257 1.000 22.95880 445 ALA D N 1
ATOM 16041 C CA . ALA D 1 445 ? 1.54604 -51.54456 37.56666 1.000 30.68064 445 ALA D CA 1
ATOM 16042 C C . ALA D 1 445 ? 2.91141 -52.20641 37.72396 1.000 27.71218 445 ALA D C 1
ATOM 16043 O O . ALA D 1 445 ? 3.93318 -51.67960 37.26436 1.000 25.20299 445 ALA D O 1
ATOM 16045 N N . PHE D 1 446 ? 2.94023 -53.36128 38.39563 1.000 23.92325 446 PHE D N 1
ATOM 16046 C CA . PHE D 1 446 ? 4.19682 -54.05189 38.66975 1.000 28.85074 446 PHE D CA 1
ATOM 16047 C C . PHE D 1 446 ? 4.95590 -54.38107 37.39015 1.000 24.44923 446 PHE D C 1
ATOM 16048 O O . PHE D 1 446 ? 6.18692 -54.30201 37.35525 1.000 26.40380 446 PHE D O 1
ATOM 16056 N N . GLY D 1 447 ? 4.24322 -54.77270 36.33606 1.000 23.21582 447 GLY D N 1
ATOM 16057 C CA . GLY D 1 447 ? 4.91514 -55.20087 35.12262 1.000 23.27587 447 GLY D CA 1
ATOM 16058 C C . GLY D 1 447 ? 5.73723 -54.12000 34.44482 1.000 28.69039 447 GLY D C 1
ATOM 16059 O O . GLY D 1 447 ? 6.57561 -54.44144 33.58746 1.000 25.68247 447 GLY D O 1
ATOM 16060 N N . PHE D 1 448 ? 5.52448 -52.84381 34.81032 1.000 25.38134 448 PHE D N 1
ATOM 16061 C CA . PHE D 1 448 ? 6.25723 -51.75858 34.16356 1.000 27.53502 448 PHE D CA 1
ATOM 16062 C C . PHE D 1 448 ? 7.72586 -51.74645 34.57790 1.000 28.06977 448 PHE D C 1
ATOM 16063 O O . PHE D 1 448 ? 8.59879 -51.42696 33.76548 1.000 34.32754 448 PHE D O 1
ATOM 16071 N N . SER D 1 449 ? 8.01913 -52.07724 35.83765 1.000 23.10586 449 SER D N 1
ATOM 16072 C CA . SER D 1 449 ? 9.36377 -51.91847 36.38687 1.000 28.54220 449 SER D CA 1
ATOM 16073 C C . SER D 1 449 ? 9.88430 -53.18261 37.07245 1.000 29.76569 449 SER D C 1
ATOM 16074 O O . SER D 1 449 ? 10.87794 -53.11714 37.80708 1.000 28.84452 449 SER D O 1
ATOM 16077 N N . ALA D 1 450 ? 9.26385 -54.33771 36.82738 1.000 28.70972 450 ALA D N 1
ATOM 16078 C CA . ALA D 1 450 ? 9.51908 -55.50406 37.67445 1.000 32.44535 450 ALA D CA 1
ATOM 16079 C C . ALA D 1 450 ? 10.96830 -55.99373 37.59707 1.000 29.01613 450 ALA D C 1
ATOM 16080 O O . ALA D 1 450 ? 11.47521 -56.55133 38.57315 1.000 25.37681 450 ALA D O 1
ATOM 16082 N N . MET D 1 451 ? 11.67073 -55.77737 36.47952 1.000 23.50027 451 MET D N 1
ATOM 16083 C CA . MET D 1 451 ? 13.05052 -56.27406 36.42975 1.000 25.31233 451 MET D CA 1
ATOM 16084 C C . MET D 1 451 ? 13.99458 -55.55401 37.39534 1.000 27.85018 451 MET D C 1
ATOM 16085 O O . MET D 1 451 ? 15.11016 -56.04271 37.61151 1.000 28.28774 451 MET D O 1
ATOM 16090 N N . GLU D 1 452 ? 13.59174 -54.42259 37.98611 1.000 23.98586 452 GLU D N 1
ATOM 16091 C CA . GLU D 1 452 ? 14.44876 -53.80348 38.99732 1.000 26.05816 452 GLU D CA 1
ATOM 16092 C C . GLU D 1 452 ? 14.54119 -54.62861 40.28765 1.000 26.66373 452 GLU D C 1
ATOM 16093 O O . GLU D 1 452 ? 15.25567 -54.21935 41.20989 1.000 24.43425 452 GLU D O 1
ATOM 16099 N N . ILE D 1 453 ? 13.85805 -55.77564 40.39504 1.000 26.61086 453 ILE D N 1
ATOM 16100 C CA . ILE D 1 453 ? 14.11795 -56.65375 41.53704 1.000 26.83668 453 ILE D CA 1
ATOM 16101 C C . ILE D 1 453 ? 15.55611 -57.14954 41.51650 1.000 24.43313 453 ILE D C 1
ATOM 16102 O O . ILE D 1 453 ? 16.12778 -57.45773 42.57014 1.000 26.08152 453 ILE D O 1
ATOM 16107 N N . GLU D 1 454 ? 16.17061 -57.23466 40.33222 1.000 24.36369 454 GLU D N 1
ATOM 16108 C CA . GLU D 1 454 ? 17.57973 -57.60585 40.29996 1.000 24.56882 454 GLU D CA 1
ATOM 16109 C C . GLU D 1 454 ? 18.46580 -56.45604 40.75753 1.000 25.56438 454 GLU D C 1
ATOM 16110 O O . GLU D 1 454 ? 19.48945 -56.68730 41.41521 1.000 29.58074 454 GLU D O 1
ATOM 16116 N N . THR D 1 455 ? 18.07614 -55.21564 40.45739 1.000 24.43679 455 THR D N 1
ATOM 16117 C CA . THR D 1 455 ? 18.77486 -54.06732 41.02745 1.000 25.78560 455 THR D CA 1
ATOM 16118 C C . THR D 1 455 ? 18.72978 -54.11468 42.54859 1.000 24.30376 455 THR D C 1
ATOM 16119 O O . THR D 1 455 ? 19.75595 -53.95719 43.21961 1.000 26.45449 455 THR D O 1
ATOM 16123 N N . ALA D 1 456 ? 17.54545 -54.35310 43.11279 1.000 24.31067 456 ALA D N 1
ATOM 16124 C CA . ALA D 1 456 ? 17.42166 -54.39288 44.57122 1.000 24.89542 456 ALA D CA 1
ATOM 16125 C C . ALA D 1 456 ? 18.27818 -55.50464 45.16843 1.000 27.77039 456 ALA D C 1
ATOM 16126 O O . ALA D 1 456 ? 18.95536 -55.30017 46.18193 1.000 26.76378 456 ALA D O 1
ATOM 16128 N N . ALA D 1 457 ? 18.28670 -56.68276 44.53908 1.000 28.04291 457 ALA D N 1
ATOM 16129 C CA . ALA D 1 457 ? 19.04039 -57.79785 45.10517 1.000 26.59528 457 ALA D CA 1
ATOM 16130 C C . ALA D 1 457 ? 20.53979 -57.55935 44.98881 1.000 28.46904 457 ALA D C 1
ATOM 16131 O O . ALA D 1 457 ? 21.29533 -57.82327 45.93393 1.000 25.94794 457 ALA D O 1
ATOM 16133 N N . ARG D 1 458 ? 20.98315 -57.06501 43.83126 1.000 25.33740 458 ARG D N 1
ATOM 16134 C CA . ARG D 1 458 ? 22.39225 -56.75277 43.62930 1.000 28.30733 458 ARG D CA 1
ATOM 16135 C C . ARG D 1 458 ? 22.88730 -55.71168 44.62841 1.000 30.67166 458 ARG D C 1
ATOM 16136 O O . ARG D 1 458 ? 23.98332 -55.85030 45.18730 1.000 27.92312 458 ARG D O 1
ATOM 16144 N N . CYS D 1 459 ? 22.09822 -54.66065 44.86261 1.000 24.26957 459 CYS D N 1
ATOM 16145 C CA . CYS D 1 459 ? 22.49457 -53.55938 45.73148 1.000 27.64095 459 CYS D CA 1
ATOM 16146 C C . CYS D 1 459 ? 22.08916 -53.76275 47.19213 1.000 28.80665 459 CYS D C 1
ATOM 16147 O O . CYS D 1 459 ? 22.13097 -52.80228 47.97494 1.000 26.61525 459 CYS D O 1
ATOM 16150 N N . LYS D 1 460 ? 21.71738 -54.98459 47.57798 1.000 24.96850 460 LYS D N 1
ATOM 16151 C CA . LYS D 1 460 ? 21.35826 -55.30628 48.96469 1.000 25.31229 460 LYS D CA 1
ATOM 16152 C C . LYS D 1 460 ? 20.28080 -54.35729 49.49569 1.000 27.81365 460 LYS D C 1
ATOM 16153 O O . LYS D 1 460 ? 20.42997 -53.71368 50.53659 1.000 28.46349 460 LYS D O 1
ATOM 16159 N N . LEU D 1 461 ? 19.17733 -54.27797 48.76494 1.000 25.97964 461 LEU D N 1
ATOM 16160 C CA . LEU D 1 461 ? 18.02994 -53.46057 49.15506 1.000 24.60874 461 LEU D CA 1
ATOM 16161 C C . LEU D 1 461 ? 16.87189 -54.42731 49.33337 1.000 32.40105 461 LEU D C 1
ATOM 16162 O O . LEU D 1 461 ? 16.21483 -54.79766 48.34276 1.000 28.74399 461 LEU D O 1
ATOM 16167 N N . PRO D 1 462 ? 16.59524 -54.89575 50.57909 1.000 29.19447 462 PRO D N 1
ATOM 16168 C CA . PRO D 1 462 ? 15.68278 -56.04209 50.79807 1.000 27.85414 462 PRO D CA 1
ATOM 16169 C C . PRO D 1 462 ? 14.20818 -55.66182 50.73034 1.000 28.61933 462 PRO D C 1
ATOM 16170 O O . PRO D 1 462 ? 13.48652 -55.64797 51.72629 1.000 29.30423 462 PRO D O 1
ATOM 16174 N N . LEU D 1 463 ? 13.74513 -55.39008 49.51502 1.000 27.78037 463 LEU D N 1
ATOM 16175 C CA . LEU D 1 463 ? 12.38978 -54.90464 49.29466 1.000 26.10995 463 LEU D CA 1
ATOM 16176 C C . LEU D 1 463 ? 11.34638 -55.96758 49.62104 1.000 27.41116 463 LEU D C 1
ATOM 16177 O O . LEU D 1 463 ? 11.52760 -57.14619 49.32019 1.000 25.62493 463 LEU D O 1
ATOM 16182 N N . ILE D 1 464 ? 10.23798 -55.53772 50.22206 1.000 25.90105 464 ILE D N 1
ATOM 16183 C CA . ILE D 1 464 ? 9.04022 -56.36166 50.36314 1.000 27.28106 464 ILE D CA 1
ATOM 16184 C C . ILE D 1 464 ? 8.01354 -55.87895 49.34402 1.000 24.85340 464 ILE D C 1
ATOM 16185 O O . ILE D 1 464 ? 7.56658 -54.72671 49.39816 1.000 26.67359 464 ILE D O 1
ATOM 16190 N N . ILE D 1 465 ? 7.64355 -56.74850 48.40712 1.000 24.98769 465 ILE D N 1
ATOM 16191 C CA . ILE D 1 465 ? 6.74428 -56.40038 47.31175 1.000 26.83843 465 ILE D CA 1
ATOM 16192 C C . ILE D 1 465 ? 5.45463 -57.19770 47.47201 1.000 26.34027 465 ILE D C 1
ATOM 16193 O O . ILE D 1 465 ? 5.48344 -58.43366 47.53857 1.000 27.08703 465 ILE D O 1
ATOM 16198 N N . ILE D 1 466 ? 4.32575 -56.49286 47.53363 1.000 25.61267 466 ILE D N 1
ATOM 16199 C CA . ILE D 1 466 ? 3.00464 -57.10635 47.65430 1.000 27.23280 466 ILE D CA 1
ATOM 16200 C C . ILE D 1 466 ? 2.23635 -56.77251 46.38898 1.000 28.06503 466 ILE D C 1
ATOM 16201 O O . ILE D 1 466 ? 1.95413 -55.59839 46.11870 1.000 24.70987 466 ILE D O 1
ATOM 16206 N N . ILE D 1 467 ? 1.91072 -57.79077 45.60796 1.000 27.62047 467 ILE D N 1
ATOM 16207 C CA . ILE D 1 467 ? 1.20480 -57.60649 44.35078 1.000 24.63051 467 ILE D CA 1
ATOM 16208 C C . ILE D 1 467 ? -0.25625 -57.96770 44.56168 1.000 27.14972 467 ILE D C 1
ATOM 16209 O O . ILE D 1 467 ? -0.57102 -59.09673 44.95319 1.000 26.71728 467 ILE D O 1
ATOM 16214 N N . ILE D 1 468 ? -1.14545 -57.00666 44.32175 1.000 26.44966 468 ILE D N 1
ATOM 16215 C CA . ILE D 1 468 ? -2.58510 -57.24851 44.34340 1.000 26.10029 468 ILE D CA 1
ATOM 16216 C C . ILE D 1 468 ? -2.99124 -57.61519 42.92470 1.000 26.84826 468 ILE D C 1
ATOM 16217 O O . ILE D 1 468 ? -2.97228 -56.76808 42.02876 1.000 28.77810 468 ILE D O 1
ATOM 16222 N N . ASN D 1 469 ? -3.33852 -58.88507 42.71156 1.000 26.27404 469 ASN D N 1
ATOM 16223 C CA . ASN D 1 469 ? -3.37710 -59.46993 41.37046 1.000 22.13791 469 ASN D CA 1
ATOM 16224 C C . ASN D 1 469 ? -4.80944 -59.86617 41.01432 1.000 26.82469 469 ASN D C 1
ATOM 16225 O O . ASN D 1 469 ? -5.28578 -60.92094 41.44069 1.000 23.90623 469 ASN D O 1
ATOM 16230 N N . ASN D 1 470 ? -5.48403 -59.03669 40.21214 1.000 23.76412 470 ASN D N 1
ATOM 16231 C CA . ASN D 1 470 ? -6.80563 -59.34651 39.67797 1.000 22.81693 470 ASN D CA 1
ATOM 16232 C C . ASN D 1 470 ? -6.75839 -59.67810 38.18761 1.000 23.90814 470 ASN D C 1
ATOM 16233 O O . ASN D 1 470 ? -7.77926 -59.56599 37.49680 1.000 24.78026 470 ASN D O 1
ATOM 16238 N N . ASN D 1 471 ? -5.59184 -60.09755 37.68874 1.000 22.22906 471 ASN D N 1
ATOM 16239 C CA . ASN D 1 471 ? -5.39266 -60.49531 36.29468 1.000 23.71900 471 ASN D CA 1
ATOM 16240 C C . ASN D 1 471 ? -5.66243 -59.36397 35.30449 1.000 26.69617 471 ASN D C 1
ATOM 16241 O O . ASN D 1 471 ? -6.14134 -59.61659 34.19708 1.000 25.21004 471 ASN D O 1
ATOM 16246 N N . GLY D 1 472 ? -5.37483 -58.11378 35.64316 1.000 22.40645 472 GLY D N 1
ATOM 16247 C CA . GLY D 1 472 ? -5.47415 -57.10656 34.59956 1.000 23.05949 472 GLY D CA 1
ATOM 16248 C C . GLY D 1 472 ? -5.51856 -55.68165 35.13939 1.000 26.29808 472 GLY D C 1
ATOM 16249 O O . GLY D 1 472 ? -5.08237 -55.40240 36.25388 1.000 22.02235 472 GLY D O 1
ATOM 16250 N N . ILE D 1 473 ? -6.04845 -54.80070 34.29327 1.000 21.01573 473 ILE D N 1
ATOM 16251 C CA . ILE D 1 473 ? -6.06355 -53.35523 34.50929 1.000 20.93799 473 ILE D CA 1
ATOM 16252 C C . ILE D 1 473 ? -7.46983 -53.01374 34.98651 1.000 25.68440 473 ILE D C 1
ATOM 16253 O O . ILE D 1 473 ? -8.41601 -53.04983 34.19312 1.000 24.77820 473 ILE D O 1
ATOM 16258 N N . TYR D 1 474 ? -7.60773 -52.72841 36.29626 1.000 22.88309 474 TYR D N 1
ATOM 16259 C CA . TYR D 1 474 ? -8.88052 -52.51034 36.99427 1.000 28.57636 474 TYR D CA 1
ATOM 16260 C C . TYR D 1 474 ? -9.59268 -53.82900 37.26728 1.000 23.46596 474 TYR D C 1
ATOM 16261 O O . TYR D 1 474 ? -10.19685 -54.00007 38.32910 1.000 23.08539 474 TYR D O 1
ATOM 16270 N N . HIS D 1 475 ? -9.53249 -54.75453 36.30724 1.000 26.11443 475 HIS D N 1
ATOM 16271 C CA . HIS D 1 475 ? -10.21765 -56.03913 36.37793 1.000 25.85666 475 HIS D CA 1
ATOM 16272 C C . HIS D 1 475 ? -9.64609 -56.94358 35.28324 1.000 25.30792 475 HIS D C 1
ATOM 16273 O O . HIS D 1 475 ? -8.91596 -56.49409 34.39819 1.000 24.73633 475 HIS D O 1
ATOM 16280 N N . GLY D 1 476 ? -9.98356 -58.22751 35.34986 1.000 29.17586 476 GLY D N 1
ATOM 16281 C CA . GLY D 1 476 ? -9.43706 -59.16182 34.38813 1.000 25.06907 476 GLY D CA 1
ATOM 16282 C C . GLY D 1 476 ? -10.39140 -60.30684 34.13093 1.000 27.21657 476 GLY D C 1
ATOM 16283 O O . GLY D 1 476 ? -11.51518 -60.33006 34.63189 1.000 29.27950 476 GLY D O 1
ATOM 16284 N N . LEU D 1 477 ? -9.94336 -61.24748 33.30728 1.000 31.92806 477 LEU D N 1
ATOM 16285 C CA . LEU D 1 477 ? -10.64584 -62.50908 33.12353 1.000 28.78834 477 LEU D CA 1
ATOM 16286 C C . LEU D 1 477 ? -10.01275 -63.56915 34.01470 1.000 27.01482 477 LEU D C 1
ATOM 16287 O O . LEU D 1 477 ? -8.86279 -63.44445 34.44216 1.000 27.02918 477 LEU D O 1
ATOM 16292 N N . ASP D 1 478 ? -10.76768 -64.62828 34.28593 1.000 29.62025 478 ASP D N 1
ATOM 16293 C CA . ASP D 1 478 ? -10.21521 -65.74604 35.03764 1.000 31.69927 478 ASP D CA 1
ATOM 16294 C C . ASP D 1 478 ? -9.84618 -66.91504 34.13940 1.000 31.80018 478 ASP D C 1
ATOM 16295 O O . ASP D 1 478 ? -9.27064 -67.89149 34.62037 1.000 36.64522 478 ASP D O 1
ATOM 16300 N N . ASP D 1 479 ? -10.12135 -66.81268 32.84002 1.000 33.27542 479 ASP D N 1
ATOM 16301 C CA . ASP D 1 479 ? -9.78211 -67.86065 31.88483 1.000 32.02328 479 ASP D CA 1
ATOM 16302 C C . ASP D 1 479 ? -9.68208 -67.22116 30.50793 1.000 34.14565 479 ASP D C 1
ATOM 16303 O O . ASP D 1 479 ? -10.65039 -66.61722 30.03851 1.000 33.44927 479 ASP D O 1
ATOM 16308 N N . ILE D 1 480 ? -8.51857 -67.33489 29.86849 1.000 32.70533 480 ILE D N 1
ATOM 16309 C CA . ILE D 1 480 ? -8.31996 -66.83332 28.51305 1.000 36.18202 480 ILE D CA 1
ATOM 16310 C C . ILE D 1 480 ? -8.02778 -67.94500 27.51934 1.000 37.45115 480 ILE D C 1
ATOM 16311 O O . ILE D 1 480 ? -7.82610 -67.66159 26.33097 1.000 37.78164 480 ILE D O 1
ATOM 16316 N N . LYS D 1 481 ? -7.99915 -69.20300 27.96536 1.000 42.04465 481 LYS D N 1
ATOM 16317 C CA . LYS D 1 481 ? -7.63567 -70.29270 27.06519 1.000 45.01897 481 LYS D CA 1
ATOM 16318 C C . LYS D 1 481 ? -8.69195 -70.51160 25.99091 1.000 46.58610 481 LYS D C 1
ATOM 16319 O O . LYS D 1 481 ? -8.36748 -70.96558 24.88869 1.000 47.74744 481 LYS D O 1
ATOM 16325 N N . SER D 1 482 ? -9.94956 -70.18864 26.28328 1.000 37.51623 482 SER D N 1
ATOM 16326 C CA . SER D 1 482 ? -11.04083 -70.37665 25.33753 1.000 47.76912 482 SER D CA 1
ATOM 16327 C C . SER D 1 482 ? -11.46001 -69.07924 24.65213 1.000 45.66904 482 SER D C 1
ATOM 16328 O O . SER D 1 482 ? -12.45538 -69.06829 23.92085 1.000 42.55182 482 SER D O 1
ATOM 16331 N N . VAL D 1 483 ? -10.73517 -67.98858 24.86965 1.000 37.17663 483 VAL D N 1
ATOM 16332 C CA . VAL D 1 483 ? -10.99739 -66.72814 24.18452 1.000 30.81753 483 VAL D CA 1
ATOM 16333 C C . VAL D 1 483 ? -10.18164 -66.71950 22.89412 1.000 30.25309 483 VAL D C 1
ATOM 16334 O O . VAL D 1 483 ? -8.94615 -66.82825 22.95895 1.000 32.27426 483 VAL D O 1
ATOM 16338 N N . PRO D 1 484 ? -10.81075 -66.60072 21.72667 1.000 32.64205 484 PRO D N 1
ATOM 16339 C CA . PRO D 1 484 ? -10.03283 -66.46156 20.48527 1.000 31.17116 484 PRO D CA 1
ATOM 16340 C C . PRO D 1 484 ? -9.07863 -65.28170 20.58980 1.000 32.51129 484 PRO D C 1
ATOM 16341 O O . PRO D 1 484 ? -9.41683 -64.23682 21.14790 1.000 31.39018 484 PRO D O 1
ATOM 16345 N N . SER D 1 485 ? -7.86885 -65.45989 20.05959 1.000 30.05939 485 SER D N 1
ATOM 16346 C CA . SER D 1 485 ? -6.81189 -64.48322 20.32185 1.000 35.41802 485 SER D CA 1
ATOM 16347 C C . SER D 1 485 ? -7.18399 -63.07932 19.83360 1.000 35.72027 485 SER D C 1
ATOM 16348 O O . SER D 1 485 ? -6.93883 -62.09488 20.53863 1.000 28.39215 485 SER D O 1
ATOM 16351 N N . ASP D 1 486 ? -7.79632 -62.96689 18.64677 1.000 32.31486 486 ASP D N 1
ATOM 16352 C CA . ASP D 1 486 ? -8.19263 -61.66067 18.11996 1.000 33.31061 486 ASP D CA 1
ATOM 16353 C C . ASP D 1 486 ? -9.20619 -60.94646 19.00109 1.000 39.53560 486 ASP D C 1
ATOM 16354 O O . ASP D 1 486 ? -9.35916 -59.72267 18.88145 1.000 32.95715 486 ASP D O 1
ATOM 16359 N N . LYS D 1 487 ? -9.91797 -61.67631 19.85758 1.000 30.73825 487 LYS D N 1
ATOM 16360 C CA . LYS D 1 487 ? -10.99382 -61.11163 20.66047 1.000 33.99416 487 LYS D CA 1
ATOM 16361 C C . LYS D 1 487 ? -10.60308 -60.92716 22.12134 1.000 33.88076 487 LYS D C 1
ATOM 16362 O O . LYS D 1 487 ? -11.44914 -60.53961 22.93272 1.000 30.23036 487 LYS D O 1
ATOM 16368 N N . LEU D 1 488 ? -9.34650 -61.17758 22.46771 1.000 29.05438 488 LEU D N 1
ATOM 16369 C CA . LEU D 1 488 ? -8.87452 -60.99562 23.83294 1.000 26.35409 488 LEU D CA 1
ATOM 16370 C C . LEU D 1 488 ? -9.01693 -59.53384 24.25299 1.000 28.76246 488 LEU D C 1
ATOM 16371 O O . LEU D 1 488 ? -8.46183 -58.64816 23.58052 1.000 28.24998 488 LEU D O 1
ATOM 16376 N N . PRO D 1 489 ? -9.73180 -59.23791 25.33946 1.000 27.98358 489 PRO D N 1
ATOM 16377 C CA . PRO D 1 489 ? -9.93014 -57.83900 25.74205 1.000 24.04681 489 PRO D CA 1
ATOM 16378 C C . PRO D 1 489 ? -8.64489 -57.17207 26.19817 1.000 25.40122 489 PRO D C 1
ATOM 16379 O O . PRO D 1 489 ? -7.74962 -57.80242 26.76010 1.000 28.00467 489 PRO D O 1
ATOM 16383 N N . SER D 1 490 ? -8.58727 -55.85523 25.97740 1.000 24.55798 490 SER D N 1
ATOM 16384 C CA . SER D 1 490 ? -7.36284 -55.09088 26.17158 1.000 21.63290 490 SER D CA 1
ATOM 16385 C C . SER D 1 490 ? -6.98856 -54.91516 27.63622 1.000 22.04949 490 SER D C 1
ATOM 16386 O O . SER D 1 490 ? -5.81791 -54.66170 27.93338 1.000 26.03971 490 SER D O 1
ATOM 16389 N N . PHE D 1 491 ? -7.94401 -55.04256 28.55344 1.000 23.31836 491 PHE D N 1
ATOM 16390 C CA . PHE D 1 491 ? -7.68042 -54.83469 29.97251 1.000 26.93866 491 PHE D CA 1
ATOM 16391 C C . PHE D 1 491 ? -7.10778 -56.06395 30.66944 1.000 25.28873 491 PHE D C 1
ATOM 16392 O O . PHE D 1 491 ? -6.58394 -55.93614 31.77844 1.000 24.41150 491 PHE D O 1
ATOM 16400 N N . THR D 1 492 ? -7.17243 -57.24076 30.06350 1.000 21.44523 492 THR D N 1
ATOM 16401 C CA . THR D 1 492 ? -6.82199 -58.43755 30.80449 1.000 25.29174 492 THR D CA 1
ATOM 16402 C C . THR D 1 492 ? -5.33979 -58.77883 30.68114 1.000 26.06804 492 THR D C 1
ATOM 16403 O O . THR D 1 492 ? -4.68651 -58.49955 29.67008 1.000 21.29451 492 THR D O 1
ATOM 16407 N N . LEU D 1 493 ? -4.80889 -59.37527 31.74355 1.000 25.70984 493 LEU D N 1
ATOM 16408 C CA . LEU D 1 493 ? -3.49775 -60.00711 31.72035 1.000 23.18888 493 LEU D CA 1
ATOM 16409 C C . LEU D 1 493 ? -3.69198 -61.51961 31.85053 1.000 21.44357 493 LEU D C 1
ATOM 16410 O O . LEU D 1 493 ? -4.81612 -62.02459 31.85465 1.000 27.25896 493 LEU D O 1
ATOM 16415 N N . MET D 1 494 ? -2.60079 -62.26124 31.90562 1.000 25.52465 494 MET D N 1
ATOM 16416 C CA . MET D 1 494 ? -2.73930 -63.71508 31.95053 1.000 22.15118 494 MET D CA 1
ATOM 16417 C C . MET D 1 494 ? -3.23093 -64.13567 33.33241 1.000 28.13250 494 MET D C 1
ATOM 16418 O O . MET D 1 494 ? -2.68210 -63.67441 34.34479 1.000 25.56944 494 MET D O 1
ATOM 16423 N N . PRO D 1 495 ? -4.27787 -64.95778 33.41980 1.000 27.23219 495 PRO D N 1
ATOM 16424 C CA . PRO D 1 495 ? -4.78487 -65.37553 34.73467 1.000 27.70854 495 PRO D CA 1
ATOM 16425 C C . PRO D 1 495 ? -3.70192 -66.03773 35.56994 1.000 31.02316 495 PRO D C 1
ATOM 16426 O O . PRO D 1 495 ? -2.94514 -66.88146 35.08214 1.000 28.27292 495 PRO D O 1
ATOM 16430 N N . GLU D 1 496 ? -3.63014 -65.62616 36.83560 1.000 23.23444 496 GLU D N 1
ATOM 16431 C CA . GLU D 1 496 ? -2.70289 -66.18111 37.82060 1.000 28.89322 496 GLU D CA 1
ATOM 16432 C C . GLU D 1 496 ? -1.26060 -66.16029 37.31570 1.000 25.34325 496 GLU D C 1
ATOM 16433 O O . GLU D 1 496 ? -0.52079 -67.14524 37.42064 1.000 25.33257 496 GLU D O 1
ATOM 16439 N N . THR D 1 497 ? -0.86390 -65.01417 36.75855 1.000 22.27038 497 THR D N 1
ATOM 16440 C CA . THR D 1 497 ? 0.54278 -64.78659 36.45863 1.000 25.55172 497 THR D CA 1
ATOM 16441 C C . THR D 1 497 ? 1.34683 -64.89244 37.74399 1.000 26.39023 497 THR D C 1
ATOM 16442 O O . THR D 1 497 ? 0.99835 -64.27927 38.75631 1.000 25.96289 497 THR D O 1
ATOM 16446 N N . ARG D 1 498 ? 2.42118 -65.68150 37.71085 1.000 22.18809 498 ARG D N 1
ATOM 16447 C CA . ARG D 1 498 ? 3.09185 -66.06875 38.95119 1.000 22.25442 498 ARG D CA 1
ATOM 16448 C C . ARG D 1 498 ? 4.25058 -65.12061 39.23443 1.000 25.57619 498 ARG D C 1
ATOM 16449 O O . ARG D 1 498 ? 5.42833 -65.48979 39.18807 1.000 23.68894 498 ARG D O 1
ATOM 16457 N N . TYR D 1 499 ? 3.88275 -63.86213 39.54542 1.000 23.71908 499 TYR D N 1
ATOM 16458 C CA . TYR D 1 499 ? 4.88913 -62.86323 39.88078 1.000 21.77068 499 TYR D CA 1
ATOM 16459 C C . TYR D 1 499 ? 5.71527 -63.29267 41.07909 1.000 25.22392 499 TYR D C 1
ATOM 16460 O O . TYR D 1 499 ? 6.89307 -62.92553 41.17948 1.000 26.02699 499 TYR D O 1
ATOM 16469 N N . ASP D 1 500 ? 5.12046 -64.07130 41.99489 1.000 23.64040 500 ASP D N 1
ATOM 16470 C CA . ASP D 1 500 ? 5.88075 -64.58389 43.12602 1.000 26.19475 500 ASP D CA 1
ATOM 16471 C C . ASP D 1 500 ? 7.12797 -65.32659 42.66250 1.000 29.93026 500 ASP D C 1
ATOM 16472 O O . ASP D 1 500 ? 8.19655 -65.19654 43.27241 1.000 28.35099 500 ASP D O 1
ATOM 16477 N N . LEU D 1 501 ? 7.01696 -66.09652 41.57197 1.000 27.45708 501 LEU D N 1
ATOM 16478 C CA . LEU D 1 501 ? 8.13213 -66.91090 41.09770 1.000 30.28097 501 LEU D CA 1
ATOM 16479 C C . LEU D 1 501 ? 9.27615 -66.08552 40.52158 1.000 24.78481 501 LEU D C 1
ATOM 16480 O O . LEU D 1 501 ? 10.38017 -66.62288 40.37839 1.000 28.36806 501 LEU D O 1
ATOM 16485 N N . LEU D 1 502 ? 9.05263 -64.80263 40.21881 1.000 29.24371 502 LEU D N 1
ATOM 16486 C CA . LEU D 1 502 ? 10.13891 -63.94930 39.74217 1.000 21.42426 502 LEU D CA 1
ATOM 16487 C C . LEU D 1 502 ? 11.22662 -63.77941 40.79327 1.000 21.64221 502 LEU D C 1
ATOM 16488 O O . LEU D 1 502 ? 12.39588 -63.56772 40.44921 1.000 25.27184 502 LEU D O 1
ATOM 16493 N N . ALA D 1 503 ? 10.85717 -63.84057 42.07885 1.000 22.54701 503 ALA D N 1
ATOM 16494 C CA . ALA D 1 503 ? 11.83710 -63.66325 43.14366 1.000 26.76043 503 ALA D CA 1
ATOM 16495 C C . ALA D 1 503 ? 12.96267 -64.68761 43.05595 1.000 24.15273 503 ALA D C 1
ATOM 16496 O O . ALA D 1 503 ? 14.10361 -64.39177 43.42881 1.000 25.32272 503 ALA D O 1
ATOM 16498 N N . ASN D 1 504 ? 12.66888 -65.89204 42.56468 1.000 27.87114 504 ASN D N 1
ATOM 16499 C CA . ASN D 1 504 ? 13.69772 -66.92165 42.47447 1.000 27.79369 504 ASN D CA 1
ATOM 16500 C C . ASN D 1 504 ? 14.77388 -66.58094 41.46055 1.000 30.12495 504 ASN D C 1
ATOM 16501 O O . ASN D 1 504 ? 15.88827 -67.09995 41.57635 1.000 25.92647 504 ASN D O 1
ATOM 16506 N N . SER D 1 505 ? 14.47625 -65.70598 40.48874 1.000 26.02058 505 SER D N 1
ATOM 16507 C CA . SER D 1 505 ? 15.48699 -65.28076 39.52647 1.000 27.78223 505 SER D CA 1
ATOM 16508 C C . SER D 1 505 ? 16.59034 -64.46421 40.18244 1.000 24.36955 505 SER D C 1
ATOM 16509 O O . SER D 1 505 ? 17.70654 -64.40617 39.65458 1.000 25.62693 505 SER D O 1
ATOM 16512 N N . VAL D 1 506 ? 16.31154 -63.85395 41.32445 1.000 22.50671 506 VAL D N 1
ATOM 16513 C CA . VAL D 1 506 ? 17.28922 -63.02198 42.00623 1.000 27.63887 506 VAL D CA 1
ATOM 16514 C C . VAL D 1 506 ? 17.59033 -63.54942 43.40682 1.000 27.96025 506 VAL D C 1
ATOM 16515 O O . VAL D 1 506 ? 18.05927 -62.80873 44.26596 1.000 24.21863 506 VAL D O 1
ATOM 16519 N N . TYR D 1 507 ? 17.32919 -64.84022 43.63373 1.000 27.91571 507 TYR D N 1
ATOM 16520 C CA . TYR D 1 507 ? 17.65227 -65.51493 44.88585 1.000 29.41628 507 TYR D CA 1
ATOM 16521 C C . TYR D 1 507 ? 16.86533 -64.95319 46.06415 1.000 29.72816 507 TYR D C 1
ATOM 16522 O O . TYR D 1 507 ? 17.35623 -64.94616 47.19252 1.000 33.31081 507 TYR D O 1
ATOM 16531 N N . GLY D 1 508 ? 15.65226 -64.47165 45.82164 1.000 29.75792 508 GLY D N 1
ATOM 16532 C CA . GLY D 1 508 ? 14.75328 -64.01189 46.87269 1.000 24.50957 508 GLY D CA 1
ATOM 16533 C C . GLY D 1 508 ? 13.77630 -65.09311 47.28841 1.000 33.75397 508 GLY D C 1
ATOM 16534 O O . GLY D 1 508 ? 14.07836 -66.28859 47.23421 1.000 26.28717 508 GLY D O 1
ATOM 16535 N N . GLN D 1 509 ? 12.58511 -64.67750 47.71712 1.000 26.10055 509 GLN D N 1
ATOM 16536 C CA . GLN D 1 509 ? 11.53436 -65.62521 48.07591 1.000 28.11275 509 GLN D CA 1
ATOM 16537 C C . GLN D 1 509 ? 10.20586 -65.09077 47.56388 1.000 26.36037 509 GLN D C 1
ATOM 16538 O O . GLN D 1 509 ? 9.98176 -63.87949 47.55037 1.000 28.98605 509 GLN D O 1
ATOM 16544 N N . GLY D 1 510 ? 9.33727 -65.98802 47.12224 1.000 29.32906 510 GLY D N 1
ATOM 16545 C CA . GLY D 1 510 ? 8.02869 -65.59850 46.63576 1.000 26.84156 510 GLY D CA 1
ATOM 16546 C C . GLY D 1 510 ? 6.94457 -66.43847 47.27502 1.000 32.84788 510 GLY D C 1
ATOM 16547 O O . GLY D 1 510 ? 7.17468 -67.56893 47.69966 1.000 27.18773 510 GLY D O 1
ATOM 16548 N N . PHE D 1 511 ? 5.74720 -65.86479 47.33526 1.000 27.83944 511 PHE D N 1
ATOM 16549 C CA . PHE D 1 511 ? 4.60435 -66.52178 47.95111 1.000 32.14813 511 PHE D CA 1
ATOM 16550 C C . PHE D 1 511 ? 3.38319 -66.31206 47.07721 1.000 31.54671 511 PHE D C 1
ATOM 16551 O O . PHE D 1 511 ? 3.06446 -65.18084 46.71761 1.000 25.09773 511 PHE D O 1
ATOM 16559 N N . LEU D 1 512 ? 2.70015 -67.39565 46.74921 1.000 24.90736 512 LEU D N 1
ATOM 16560 C CA . LEU D 1 512 ? 1.38397 -67.32613 46.12921 1.000 28.11881 512 LEU D CA 1
ATOM 16561 C C . LEU D 1 512 ? 0.36240 -67.39582 47.25211 1.000 33.35711 512 LEU D C 1
ATOM 16562 O O . LEU D 1 512 ? 0.37797 -68.34976 48.03163 1.000 27.27154 512 LEU D O 1
ATOM 16567 N N . VAL D 1 513 ? -0.49834 -66.38906 47.37372 1.000 26.33042 513 VAL D N 1
ATOM 16568 C CA . VAL D 1 513 ? -1.49038 -66.43888 48.44452 1.000 35.95735 513 VAL D CA 1
ATOM 16569 C C . VAL D 1 513 ? -2.87056 -66.16019 47.86572 1.000 30.08239 513 VAL D C 1
ATOM 16570 O O . VAL D 1 513 ? -3.03230 -65.38712 46.91616 1.000 29.68387 513 VAL D O 1
ATOM 16574 N N . LYS D 1 514 ? -3.87054 -66.81599 48.44245 1.000 28.30558 514 LYS D N 1
ATOM 16575 C CA . LYS D 1 514 ? -5.23138 -66.74833 47.93860 1.000 30.99675 514 LYS D CA 1
ATOM 16576 C C . LYS D 1 514 ? -6.27170 -66.52965 49.02882 1.000 27.38641 514 LYS D C 1
ATOM 16577 O O . LYS D 1 514 ? -7.46699 -66.48473 48.71750 1.000 29.62856 514 LYS D O 1
ATOM 16583 N N . ASP D 1 515 ? -5.86264 -66.38407 50.28662 1.000 27.64117 515 ASP D N 1
ATOM 16584 C CA . ASP D 1 515 ? -6.79555 -66.02450 51.34802 1.000 28.56162 515 ASP D CA 1
ATOM 16585 C C . ASP D 1 515 ? -6.04365 -65.25431 52.42676 1.000 28.16865 515 ASP D C 1
ATOM 16586 O O . ASP D 1 515 ? -4.81826 -65.12327 52.38416 1.000 27.67156 515 ASP D O 1
ATOM 16591 N N . SER D 1 516 ? -6.79468 -64.73957 53.40901 1.000 31.93878 516 SER D N 1
ATOM 16592 C CA . SER D 1 516 ? -6.18567 -63.82320 54.37382 1.000 28.64648 516 SER D CA 1
ATOM 16593 C C . SER D 1 516 ? -5.20485 -64.55010 55.29142 1.000 32.18667 516 SER D C 1
ATOM 16594 O O . SER D 1 516 ? -4.15595 -63.99674 55.65086 1.000 33.59738 516 SER D O 1
ATOM 16597 N N . THR D 1 517 ? -5.52237 -65.79155 55.66491 1.000 29.63801 517 THR D N 1
ATOM 16598 C CA . THR D 1 517 ? -4.61063 -66.59358 56.47579 1.000 30.26526 517 THR D CA 1
ATOM 16599 C C . THR D 1 517 ? -3.24957 -66.75107 55.79316 1.000 33.21311 517 THR D C 1
ATOM 16600 O O . THR D 1 517 ? -2.20451 -66.48630 56.40099 1.000 30.33519 517 THR D O 1
ATOM 16604 N N A GLN D 1 518 ? -3.24948 -67.20068 54.52972 0.534 28.83937 518 GLN D N 1
ATOM 16605 N N B GLN D 1 518 ? -3.23821 -67.16667 54.52481 0.466 28.82089 518 GLN D N 1
ATOM 16606 C CA A GLN D 1 518 ? -2.00702 -67.31433 53.76588 0.534 28.17272 518 GLN D CA 1
ATOM 16607 C CA B GLN D 1 518 ? -1.95888 -67.31824 53.83771 0.466 28.19255 518 GLN D CA 1
ATOM 16608 C C A GLN D 1 518 ? -1.30639 -65.96524 53.64732 0.534 30.07639 518 GLN D C 1
ATOM 16609 C C B GLN D 1 518 ? -1.29220 -65.96848 53.57661 0.466 30.05664 518 GLN D C 1
ATOM 16610 O O A GLN D 1 518 ? -0.07566 -65.88173 53.75813 0.534 27.18097 518 GLN D O 1
ATOM 16611 O O B GLN D 1 518 ? -0.05864 -65.88967 53.53534 0.466 27.08117 518 GLN D O 1
ATOM 16622 N N . LEU D 1 519 ? -2.07609 -64.89665 53.42483 1.000 27.21570 519 LEU D N 1
ATOM 16623 C CA . LEU D 1 519 ? -1.48329 -63.56288 53.30202 1.000 26.62564 519 LEU D CA 1
ATOM 16624 C C . LEU D 1 519 ? -0.71409 -63.19490 54.56558 1.000 29.39224 519 LEU D C 1
ATOM 16625 O O . LEU D 1 519 ? 0.43598 -62.74189 54.49497 1.000 27.05872 519 LEU D O 1
ATOM 16630 N N A GLN D 1 520 ? -1.32930 -63.40637 55.73595 0.488 29.01972 520 GLN D N 1
ATOM 16631 N N B GLN D 1 520 ? -1.32654 -63.40218 55.73442 0.512 29.02073 520 GLN D N 1
ATOM 16632 C CA A GLN D 1 520 ? -0.67033 -63.08866 57.00012 0.488 29.50855 520 GLN D CA 1
ATOM 16633 C CA B GLN D 1 520 ? -0.65106 -63.07848 56.98544 0.512 29.50742 520 GLN D CA 1
ATOM 16634 C C A GLN D 1 520 ? 0.59692 -63.91547 57.17963 0.488 32.67074 520 GLN D C 1
ATOM 16635 C C B GLN D 1 520 ? 0.61187 -63.91156 57.15539 0.512 32.65996 520 GLN D C 1
ATOM 16636 O O A GLN D 1 520 ? 1.65413 -63.38466 57.54486 0.488 30.28982 520 GLN D O 1
ATOM 16637 O O B GLN D 1 520 ? 1.67863 -63.38299 57.49547 0.512 30.26423 520 GLN D O 1
ATOM 16648 N N . SER D 1 521 ? 0.50821 -65.22323 56.91530 1.000 30.54280 521 SER D N 1
ATOM 16649 C CA . SER D 1 521 ? 1.65425 -66.10277 57.11041 1.000 35.36166 521 SER D CA 1
ATOM 16650 C C . SER D 1 521 ? 2.80289 -65.72057 56.19356 1.000 28.55479 521 SER D C 1
ATOM 16651 O O . SER D 1 521 ? 3.96293 -65.68110 56.62127 1.000 29.69499 521 SER D O 1
ATOM 16654 N N . ALA D 1 522 ? 2.49538 -65.42809 54.92855 1.000 27.08145 522 ALA D N 1
ATOM 16655 C CA . ALA D 1 522 ? 3.53802 -65.06120 53.97515 1.000 33.51136 522 ALA D CA 1
ATOM 16656 C C . ALA D 1 522 ? 4.23051 -63.76401 54.38030 1.000 31.10175 522 ALA D C 1
ATOM 16657 O O . ALA D 1 522 ? 5.46429 -63.66717 54.33775 1.000 29.54618 522 ALA D O 1
ATOM 16659 N N . LEU D 1 523 ? 3.45516 -62.75535 54.78166 1.000 29.85953 523 LEU D N 1
ATOM 16660 C CA . LEU D 1 523 ? 4.05778 -61.46189 55.09525 1.000 32.06578 523 LEU D CA 1
ATOM 16661 C C . LEU D 1 523 ? 4.95581 -61.55645 56.31871 1.000 32.39446 523 LEU D C 1
ATOM 16662 O O . LEU D 1 523 ? 6.00142 -60.89514 56.38014 1.000 34.31135 523 LEU D O 1
ATOM 16667 N N . GLN D 1 524 ? 4.57394 -62.38276 57.29594 1.000 28.45507 524 GLN D N 1
ATOM 16668 C CA . GLN D 1 524 ? 5.38627 -62.51035 58.49870 1.000 28.87101 524 GLN D CA 1
ATOM 16669 C C . GLN D 1 524 ? 6.75328 -63.10731 58.18713 1.000 31.86780 524 GLN D C 1
ATOM 16670 O O . GLN D 1 524 ? 7.72602 -62.82554 58.89739 1.000 34.64812 524 GLN D O 1
ATOM 16676 N N . LYS D 1 525 ? 6.85421 -63.91227 57.12484 1.000 33.61811 525 LYS D N 1
ATOM 16677 C CA . LYS D 1 525 ? 8.13038 -64.46558 56.68320 1.000 29.96874 525 LYS D CA 1
ATOM 16678 C C . LYS D 1 525 ? 8.93861 -63.49448 55.83334 1.000 33.14127 525 LYS D C 1
ATOM 16679 O O . LYS D 1 525 ? 10.05471 -63.83121 55.42884 1.000 32.97983 525 LYS D O 1
ATOM 16685 N N . CYS D 1 526 ? 8.41810 -62.30205 55.56406 1.000 32.31164 526 CYS D N 1
ATOM 16686 C CA . CYS D 1 526 ? 9.13107 -61.33552 54.74170 1.000 36.30578 526 CYS D CA 1
ATOM 16687 C C . CYS D 1 526 ? 9.96793 -60.36116 55.55486 1.000 38.33820 526 CYS D C 1
ATOM 16688 O O . CYS D 1 526 ? 10.90901 -59.77702 55.01177 1.000 40.06859 526 CYS D O 1
ATOM 16691 N N . PHE D 1 527 ? 9.66827 -60.19338 56.84479 1.000 34.82506 527 PHE D N 1
ATOM 16692 C CA . PHE D 1 527 ? 10.22723 -59.06912 57.59069 1.000 37.80730 527 PHE D CA 1
ATOM 16693 C C . PHE D 1 527 ? 11.71560 -59.23651 57.89553 1.000 38.09192 527 PHE D C 1
ATOM 16694 O O . PHE D 1 527 ? 12.42756 -58.23668 58.03597 1.000 45.17769 527 PHE D O 1
ATOM 16702 N N . ASN D 1 528 ? 12.21496 -60.46905 57.99695 1.000 38.54293 528 ASN D N 1
ATOM 16703 C CA . ASN D 1 528 ? 13.60956 -60.68899 58.36360 1.000 38.55981 528 ASN D CA 1
ATOM 16704 C C . ASN D 1 528 ? 14.43143 -61.29780 57.23567 1.000 38.81659 528 ASN D C 1
ATOM 16705 O O . ASN D 1 528 ? 15.46698 -61.91874 57.49613 1.000 44.63695 528 ASN D O 1
ATOM 16710 N N . PHE D 1 529 ? 14.00743 -61.12015 55.98994 1.000 31.22375 529 PHE D N 1
ATOM 16711 C CA . PHE D 1 529 ? 14.63662 -61.79061 54.86381 1.000 32.16679 529 PHE D CA 1
ATOM 16712 C C . PHE D 1 529 ? 15.62940 -60.86040 54.17740 1.000 36.23805 529 PHE D C 1
ATOM 16713 O O . PHE D 1 529 ? 15.27168 -59.75447 53.76534 1.000 38.32067 529 PHE D O 1
ATOM 16721 N N . ASP D 1 530 ? 16.87091 -61.31968 54.04434 1.000 37.59283 530 ASP D N 1
ATOM 16722 C CA . ASP D 1 530 ? 17.93766 -60.51660 53.44780 1.000 38.23789 530 ASP D CA 1
ATOM 16723 C C . ASP D 1 530 ? 17.92750 -60.69251 51.92696 1.000 31.07830 530 ASP D C 1
ATOM 16724 O O . ASP D 1 530 ? 18.79279 -61.32875 51.32856 1.000 43.21361 530 ASP D O 1
ATOM 16729 N N . GLY D 1 531 ? 16.92027 -60.09299 51.30295 1.000 30.73485 531 GLY D N 1
ATOM 16730 C CA . GLY D 1 531 ? 16.73967 -60.22708 49.87280 1.000 26.73294 531 GLY D CA 1
ATOM 16731 C C . GLY D 1 531 ? 15.37398 -59.70467 49.47912 1.000 31.14856 531 GLY D C 1
ATOM 16732 O O . GLY D 1 531 ? 14.67742 -59.07333 50.27835 1.000 30.38126 531 GLY D O 1
ATOM 16733 N N . VAL D 1 532 ? 15.00257 -59.98324 48.23847 1.000 26.92448 532 VAL D N 1
ATOM 16734 C CA . VAL D 1 532 ? 13.74634 -59.49216 47.68273 1.000 27.36269 532 VAL D CA 1
ATOM 16735 C C . VAL D 1 532 ? 12.65484 -60.51537 47.97283 1.000 26.12270 532 VAL D C 1
ATOM 16736 O O . VAL D 1 532 ? 12.83093 -61.71352 47.73310 1.000 28.25517 532 VAL D O 1
ATOM 16740 N N . SER D 1 533 ? 11.55078 -60.05064 48.55091 1.000 27.85811 533 SER D N 1
ATOM 16741 C CA . SER D 1 533 ? 10.39213 -60.88152 48.83662 1.000 30.16278 533 SER D CA 1
ATOM 16742 C C . SER D 1 533 ? 9.23854 -60.39391 47.97715 1.000 23.35369 533 SER D C 1
ATOM 16743 O O . SER D 1 533 ? 9.03584 -59.19407 47.83647 1.000 24.57914 533 SER D O 1
ATOM 16746 N N . ILE D 1 534 ? 8.48369 -61.31952 47.40364 1.000 29.80339 534 ILE D N 1
ATOM 16747 C CA . ILE D 1 534 ? 7.35837 -60.97461 46.54761 1.000 27.98507 534 ILE D CA 1
ATOM 16748 C C . ILE D 1 534 ? 6.15747 -61.78996 47.00284 1.000 29.57740 534 ILE D C 1
ATOM 16749 O O . ILE D 1 534 ? 6.19342 -63.02857 46.97153 1.000 32.01552 534 ILE D O 1
ATOM 16754 N N . VAL D 1 535 ? 5.09954 -61.10690 47.42589 1.000 25.68638 535 VAL D N 1
ATOM 16755 C CA . VAL D 1 535 ? 3.85176 -61.75773 47.81345 1.000 28.00202 535 VAL D CA 1
ATOM 16756 C C . VAL D 1 535 ? 2.83283 -61.49116 46.71584 1.000 26.04537 535 VAL D C 1
ATOM 16757 O O . VAL D 1 535 ? 2.45990 -60.33827 46.46885 1.000 24.64322 535 VAL D O 1
ATOM 16761 N N . ASN D 1 536 ? 2.38467 -62.56018 46.06500 1.000 26.73265 536 ASN D N 1
ATOM 16762 C CA . ASN D 1 536 ? 1.49421 -62.48741 44.90933 1.000 29.47624 536 ASN D CA 1
ATOM 16763 C C . ASN D 1 536 ? 0.09219 -62.81365 45.41516 1.000 28.36469 536 ASN D C 1
ATOM 16764 O O . ASN D 1 536 ? -0.25336 -63.98148 45.62058 1.000 28.78415 536 ASN D O 1
ATOM 16769 N N . VAL D 1 537 ? -0.70649 -61.77782 45.63482 1.000 26.03143 537 VAL D N 1
ATOM 16770 C CA . VAL D 1 537 ? -2.02444 -61.91935 46.24459 1.000 25.78854 537 VAL D CA 1
ATOM 16771 C C . VAL D 1 537 ? -3.06607 -62.01812 45.13228 1.000 29.20373 537 VAL D C 1
ATOM 16772 O O . VAL D 1 537 ? -3.38803 -61.02509 44.47985 1.000 27.07489 537 VAL D O 1
ATOM 16776 N N . MET D 1 538 ? -3.61462 -63.20768 44.92417 1.000 30.79886 538 MET D N 1
ATOM 16777 C CA . MET D 1 538 ? -4.69405 -63.37290 43.95669 1.000 26.99200 538 MET D CA 1
ATOM 16778 C C . MET D 1 538 ? -5.99985 -62.87141 44.56531 1.000 25.49050 538 MET D C 1
ATOM 16779 O O . MET D 1 538 ? -6.41946 -63.35446 45.62471 1.000 26.28979 538 MET D O 1
ATOM 16784 N N . ILE D 1 539 ? -6.64803 -61.90809 43.90986 1.000 24.79992 539 ILE D N 1
ATOM 16785 C CA . ILE D 1 539 ? -7.93987 -61.41009 44.37209 1.000 25.89768 539 ILE D CA 1
ATOM 16786 C C . ILE D 1 539 ? -8.98407 -61.61291 43.27568 1.000 25.05531 539 ILE D C 1
ATOM 16787 O O . ILE D 1 539 ? -8.66547 -61.92434 42.12717 1.000 26.84095 539 ILE D O 1
ATOM 16792 N N . ASP D 1 540 ? -10.24716 -61.41793 43.65984 1.000 25.65833 540 ASP D N 1
ATOM 16793 C CA . ASP D 1 540 ? -11.37606 -61.48934 42.73694 1.000 26.88830 540 ASP D CA 1
ATOM 16794 C C . ASP D 1 540 ? -11.12930 -60.62026 41.50640 1.000 29.08855 540 ASP D C 1
ATOM 16795 O O . ASP D 1 540 ? -10.82605 -59.42817 41.62088 1.000 25.24613 540 ASP D O 1
ATOM 16800 N N . HIS D 1 541 ? -11.28484 -61.22384 40.32427 1.000 27.46197 541 HIS D N 1
ATOM 16801 C CA . HIS D 1 541 ? -10.92088 -60.58505 39.06031 1.000 30.12532 541 HIS D CA 1
ATOM 16802 C C . HIS D 1 541 ? -11.95495 -59.58523 38.54167 1.000 30.63030 541 HIS D C 1
ATOM 16803 O O . HIS D 1 541 ? -11.68739 -58.91410 37.54058 1.000 27.93773 541 HIS D O 1
ATOM 16810 N N . ARG D 1 542 ? -13.12506 -59.47339 39.16799 1.000 34.10899 542 ARG D N 1
ATOM 16811 C CA . ARG D 1 542 ? -14.23784 -58.77577 38.53699 1.000 32.57998 542 ARG D CA 1
ATOM 16812 C C . ARG D 1 542 ? -14.15754 -57.26711 38.76865 1.000 34.38087 542 ARG D C 1
ATOM 16813 O O . ARG D 1 542 ? -13.44068 -56.80667 39.65769 1.000 29.72345 542 ARG D O 1
ATOM 16821 N N . PRO D 1 543 ? -14.84436 -56.47244 37.94533 1.000 34.19163 543 PRO D N 1
ATOM 16822 C CA . PRO D 1 543 ? -14.84255 -55.01920 38.13942 1.000 33.16753 543 PRO D CA 1
ATOM 16823 C C . PRO D 1 543 ? -15.76918 -54.60760 39.27436 1.000 38.39385 543 PRO D C 1
ATOM 16824 O O . PRO D 1 543 ? -16.54507 -55.40132 39.80867 1.000 35.49574 543 PRO D O 1
ATOM 16828 N N . ALA D 1 544 ? -15.67419 -53.33018 39.63059 1.000 36.20171 544 ALA D N 1
ATOM 16829 C CA . ALA D 1 544 ? -16.48599 -52.77613 40.70493 1.000 41.62367 544 ALA D CA 1
ATOM 16830 C C . ALA D 1 544 ? -17.96844 -52.79335 40.34516 1.000 44.20955 544 ALA D C 1
ATOM 16831 O O . ALA D 1 544 ? -18.79233 -53.30787 41.11288 1.000 48.15083 544 ALA D O 1
#

Nearest PDB structures (foldseek):
  8vzi-assembly1_C  TM=1.001E+00  e=0.000E+00  Conidiobolus coronatus NRRL 28638
  8vza-assembly1_C  TM=9.563E-01  e=9.116E-64  Alphaproteobacteria bacterium
  6xn8-assembly1_A  TM=9.588E-01  e=4.051E-63  Rhodospirillales bacterium URHD0017
  8vzf-assembly1_D  TM=9.526E-01  e=5.053E-63  Alphaproteobacteria bacterium
  8vzc-assembly1_A  TM=9.559E-01  e=1.095E-62  Alphaproteobacteria bacterium

Organism: Conidiobolus coronatus (strain ATCC 28846 / CBS 209.66 / NRRL 28638) (NCBI:txid796925)

Foldseek 3Di:
DALLLLLLVQCVQQPAAEAEEADDPLCPLNVVSNVVSNHHYQYFDFLLLRLLLQQLLQLLVLFGGEYEFEAAPRLVRNLNSLQVSLLQLGFYEYEYEAEAPVCAVVPTDNHDPSQVVCVVSWQEGDEQPASQCSQVQSVVSRLRQNEQRHHYYYYYYYSCRRGDDDDDRHDHDHHDDHDWDWFDPVLLLVVLVQVVPWQQEEEEAESLCLSLPQLVLVCVQCVQQVHAYEYDQQQFQSAWCPPLRYLPLLVLVSQQPGQEYEYQGDALPVSVPLCPNHDLNRAYEYEGCDVVRACDSHDHDGYINTRRNVSSNSSSVSNCVVVDRHYNSVNSVVCVVVSVVSVVVLVCLCPDCPPVFHALLVLLLLVQVLCCVVQVQFAAEEAAADVNRVSCSVRRIHNHRSRYYYCPSPSDQQNQLSSQVSNCVVPVPHAYEYEYEPVSCVSRVVSLLSCLVVQNAHEYEYEYQQFHVFADQDCPPPDPVPHDPTGHHHPDQSQCVLVVSPGGGFEAGDSVSSSVLVVVSPPGRGYYYYYGHGHRDD/DALLLLLLVQCVLQPAAEEEEADDPPCPSNVVSNVVVRHHYQYFDFLLLRLLLQQLLQLLVLFGGEYEFEAAPRLVRNLNSLQVSLLQLGFYEYEYEAEAPVCAVVPTDNHDPSLVVCVVSWQERDEDPASQCSQVQSVVSRLRQNEQRHHYYYYYYYSVRRGDDDDDNHDHDHHDDHDWDWFDVVLLLVVLVVVVPWQQEEEEAESLCLSLPQLVLVVVQCPQQVHAYEYDLQQFQSAWCVDLRYLPLLVLVSQQPGQEYEYQGDALPVSVPLCPNHDLNRAYEYEGCDPVRACDSHHHDGYTNTRRNVSSNSSSVSNVVVVPGHHNVVNSVVSVVSSVVSVVVLVCQCPPCPPVFHALQVLLLLVQVLCCVPQVQFAAEEAAADVNRVSCSVRRIHNHHSRYHYCHSPSDQQNQVSSQVSNCVVCVPHAYEYEYEPVSCVNRVVSLLSCLVVQRAHEYEYAYQQFHVFADQDCPPPPPVPHDPTGHHHPDQSQCVQVVSPGGGAEAGDSVSSSVQVVVSRPGRGYYYYYRHGHRHD/DDALLLLLLVQCVQQPAAEEEEADDDQCVSNVVSNVVSNHHYQYFDFLLLRLLLQQLLQLLVLFGGEYEYEAAVRLVRNLNSLQVSQLQLGFYEYEYEAEAPVCAPVPTDNHDPSLVVCVVSWQERDEDPASQCSQVQSVVSRLRQNEQRHHYYYYYYYSVRRGDDDPDRHDHDHHDDHDWDWFDPVLLLVVLVQVVPWQQEEEEAESLNLSLPQLVLVCVQCVQQVHAYEYDLQQFQSAWCVPLRYCPLQVLCSQAPGQEYEYQGDALPVSVPLCVNHDLNRAYEYEGCDVVRACDSHDHDGYTNTRRNVSSNSSSVSNVVVVDRHYNSVNSVVCVVVSVVSVVVLVCQCPDCPPVFHALLVLLLLVQVLCCVVAVQPAAEEAAADVNRVSCSVRRIHNHRSRYHYCPSPSDQQNQLSSLVSNCVSCVVHAYEYEYEPVSCVNRVVRLLSCLVVQRAHEYEYAYQQFHVFADQDCPPPPPVRHDPTGHHHPDQSQCVQVVSPFGGEEAGYSVSSSVQVVVSPDTRGYYYYYYHGHRHD/DDALLLLLLVLCVQQPAAEEEEADDDLCPSNVVSNVVSRRHYQYFDFLCLRLLLQQLLQLLPLFGGEYEYEAAPGLVRNLNSLQVSLLQLGFYEYEYEAEAPVCAPVPTDNHDPSLVVCVVSWQERDEQPASLCSQVQSVCQRLRQNEQRHHYYYYYYYSVRRGDDDPDRHDHDHHDDHDWDWFDVVLLLVVLVQVVPWQQEEEEAESLCLSLPQLVLVCVQCVQQVHAYEYDLQQFQSAWCVPLRYLHLQVLVSQQPGQEYEYQGDALDVSVPLCPNHDLNRAYEYEGCDVVRACDSHDHDGYTNTRRNVSSNSSSVSVVVVVDRHYNSVNSVVCVVSSVVSVVVLVCQCPPCPPVFHALSVLLLLVQVLCCVPQVQPAAEEAAADVNRVNCSVRRIHNHHSRYHYCPSPSDQQNQLSSQVSRCVVPVPHAYEYEYEPVSCVNRVVRLLSCLVVQRAHHYEYEYQFFHLFADQDCPPPPPVRHDPTGHDHPDPSQVVQVVSPFGGEEDGYSVSSSVQVVVSPPTRGYYYYYYHGHRDHD

Radius of gyration: 37.05 Å; Cα contacts (8 Å, |Δi|>4): 5554; chains: 4; bounding box: 73×107×107 Å